Protein 5XNC (pdb70)

Organism: Thermococcus kodakarensis (strain ATCC BAA-918 / JCM 12380 / KOD1) (NCBI:txid69014)

Radius of gyration: 68.31 Å; Cα contacts (8 Å, |Δi|>4): 5229; chains: 7; bounding box: 112×86×240 Å

GO terms:
  GO:0016765 transferase activity, transferring alkyl or aryl (other than methyl) groups (F, IDA)
  GO:0006596 polyamine biosynthetic process (P, IDA)
  GO:0005737 cytoplasm (C, EXP)

InterPro domains:
  IPR002723 N(4)-bis(aminopropyl)spermidine synthase, C-terminal [PF01861] (106-350)
  IPR014435 N(4)-bis(aminopropyl)spermidine synthase [MF_01947] (16-351)
  IPR014435 N(4)-bis(aminopropyl)spermidine synthase [PIRSF005895] (1-351)
  IPR029063 S-adenosyl-L-methionine-dependent methyltransferase superfamily [G3DSA:3.40.50.150] (95-326)
  IPR029063 S-adenosyl-L-methionine-dependent methyltransferase superfamily [SSF53335] (164-285)
  IPR036388 Winged helix-like DNA-binding domain superfamily [G3DSA:1.10.10.10] (1-83)
  IPR051720 rRNA N6-Adenosine-Methyltransferase/Polyamine Synthase [PTHR23290] (31-326)

Solvent-accessible surface area: 90345 Å² total; per-residue (Å²): 87,66,0,149,80,0,25,113,70,0,119,138,78,19,123,6,49,9,29,66,18,4,0,21,5,0,0,3,1,10,57,51,25,13,38,5,5,85,0,0,5,29,1,14,17,0,0,8,1,0,16,6,0,0,41,0,0,107,104,24,32,2,3,30,64,112,130,87,72,1,71,19,35,181,91,0,132,103,1,11,144,133,62,25,17,17,73,44,27,75,39,49,0,78,104,4,92,3,15,8,5,42,33,108,79,22,73,132,12,31,130,77,0,84,111,17,8,181,96,28,22,129,25,17,59,121,49,37,11,17,44,0,13,26,57,0,0,0,0,4,0,0,1,0,19,2,15,14,1,0,60,65,29,27,0,0,1,0,20,3,26,4,0,2,0,0,0,0,4,36,31,54,29,11,117,49,1,0,0,1,10,59,6,108,94,2,7,122,17,0,85,102,2,6,110,114,58,56,31,152,83,23,81,46,45,67,44,45,10,41,105,54,11,50,129,92,0,28,107,89,0,20,0,0,4,3,40,12,12,16,5,47,56,0,0,58,0,27,0,0,1,0,6,2,0,6,98,25,58,5,10,0,0,0,1,2,0,4,14,2,14,0,6,14,28,25,2,21,87,1,0,60,13,0,0,72,66,0,4,0,0,0,1,2,0,2,37,29,0,0,47,13,44,47,18,70,23,9,80,120,1,48,2,40,157,58,2,54,16,96,76,111,21,104,70,32,3,21,35,1,2,1,1,7,0,11,3,3,112,55,27,132,21,17,93,95,93,16,122,36,38,89,100,4,16,58,45,83,16,10,2,8,26,79,87,66,2,163,88,0,25,79,65,0,106,138,77,20,122,5,49,10,32,83,17,3,0,22,6,0,0,3,0,10,60,50,22,12,37,11,5,79,0,1,6,23,1,14,18,0,0,8,2,4,17,6,0,2,39,0,0,114,82,25,26,6,3,23,68,105,144,82,69,1,65,19,39,186,97,0,113,103,2,6,130,124,55,25,12,18,71,39,25,67,36,48,1,75,99,4,91,3,14,10,4,43,29,106,76,20,62,134,16,19,107,87,0,69,98,13,5,159,77,15,22,104,24,20,52,56,48,39,11,16,31,0,13,27,56,0,0,0,0,4,0,0,0,0,19,3,18,14,1,0,59,69,31,22,0,1,2,0,21,3,26,5,0,1,0,0,0,0,5,38,26,56,34,12,125,52,1,0,0,1,10,59,7,103,96,2,10,132,16,0,89,106,1,2,101,105,53,64,27,125,95,17,73,38,35,71,39,45,10,42,87,52,13,50,119,120,0,20,109,86,1,19,1,0,3,3,39,12,9,15,7,24,58,0,0,48,0,28,0,0,0,0,7,5,0,6,96,25,60,6,10,0,0,0,0,2,0,2,13,2,13,0,6,13,30,12,1,26,86,0,0,81,5,0,0,68,78,6,5,0,0,0,0,2,0,2,32,28,0,0,46,14,42,48,15,72,18,8,76,103,1,64,2,36,150,59,3,51,12,98,76,100,19,104,68,33,3,20,38,0,2,1,1,6,0,11,5,4,117,61,28,126,16,25,96,92,76,10,52,31,7,21,88,4,16,48,50,80,16,10,1,9,22,98,70,7,150,43,0,26,93,14,0,116,109,79,27,128,5,51,10,36,78,19,3,0,19,5,0,0,2,2,10,57,57,23,10,37,4,4,83,0,0,6,47,2,15,18,1,0,11,2,0,16,7,0,1,44,0,0,48,19,1,3,4,3,27,74,99,144,90,75,1,61,19,35,160,53,0,107,89,0,11,143,138,60,26,15,25,74,65,30,104,33,47,0,81,103,3,93,4,12,12,5,41,34,108,81,21,77,124,14,29,110,62,0,88,89,22,7,179,107,29,22,131,25,18,58,126,49,36,8,16,43,0,13,29,53,0,0,0,0,4,0,0,1,0,20,10,22,13,1,0,67,73,33,26,0,1,1,0,20,4,26,5,0,2,0,0,0,0,5,39,29,56,30,13,67,21,0,5,0,1,11,61,6,100,96,1,7,128,34,0,91,148,6,6,109,136,52,66,34,156,42,15,25,43,34,65,42,46,11,47,100,53,12,39,69,64,0,20,104,70,3,20,1,0,4,4,37,12,11,13,7,16,61,0,0,46,0,27,0,0,0,0,6,2,0,7,99,25,60,8,9,0,0,0,1,1,0,3,16,2,12,0,6,14,28,8,1,28,89,1,0,81,5,0,0,63,76,5,2,0,0,0,0,2,0,2,50,29,0,0,48,15,44,46,11,69,23,7,75,107,1,80,1,37,151,57,2,51,14,98,74,114,18,105,64,36,2,20,35,0,3,0,1,8,0,10,6,4,111,46,28,121,19,28,86,91,94,7,122,38,44,100,116,5,20,51,32,95,5,11,3,9,28,114,66,5,152,83,0,27,66,63,0,115,137,80,26,112,3,48,7,37,76,19,3,0,19,5,0,0,1,1,10,60,58,23,13,39,7,4,85,0,0,7,41,1,16,17,0,0,10,1,0,16,7,0,0,41,0,0,111,79,25,27,6,3,25,75,101,146,89,74,1,58,19,35,182,97,0,112,95,1,7,131,128,65,27,17,24,74,62,29,99,34,42,0,73,104,4,93,3,17,11,6,48,32,99,82,20,74,124,14,30,126,68,0,83,104,20,5,170,110,30,20,131,28,19,57,122,49,39,10,16,44,0,15,29,57,0,0,0,0,3,0,0,2,0,21,12,20,12,2,0,72,73,36,23,0,1,2,0,22,3,25,4,0,2,0,0,0,0,4,38,31,56,27,13,121,60,1,4,0,0,12,59,6,104,88,1,8,121,28,0,106,136,4,5,111,125,56,52,36,149,86,22,110,44,33,63,39,44,10,46,95,54,10,40,112,108,0,19,101,88,2,24,1,0,4,2,42,13,10,15,7,27,55,0,0,53,0,27,0,0,1,0,6,2,0,7,104,26,64,8,7,0,0,0,0,2,1,3,15,2,13,0,6,14,16,9,1,24,89,1,1,83,8,0,0,70,80,6,5,0,0,0,1,2,0,2,48,29,0,0,46,14,40,47,13,66,21,10,72,102,1,76,2,39,151,57,2,54,14,95,78,112,20,104,69,36,4,20,37,0,3,2,1,8,0,11,3,4,119,52,25,134,18,26,90,91,91,9,118,38,42,90,101,3,18,53,46,103,12,11,3,7,31,107,74,5,164,44,0,26,92,15,0,121,107,78,28,121,6,47,9,34,79,16,4,0,24,5,0,0,3,0,11,59,54,24,12,39,7,5,88,0,0,6,34,1,16,17,0,1,9,2,0,13,6,0,0,37,0,0,45,21,1,4,5,2,23,67,102,143,93,71,1,60,19,39,190,54,0,122,115,2,9,140,126,68,26,18,18,71,48,27,86,31,46,1,74,84,3,86,3,16,10,6,26,35,98,77,22,74,139,11,32,105,77,0,73,99,24,5,163,106,28,22,131,25,20,56,123,46,36,10,16,45,0,13,30,58,0,0,0,0,4,0,0,1,0,20,1,17,14,4,0,59,68,30,22,0,1,2,0,22,3,28,5,0,2,0,0,0,0,4,37,28,55,33,10,114,56,1,0,0,0,10,61,5,121,91,1,9,116,15,0,94,101,0,5,113,112,53,56,35,151,82,27,93,41,60,72,41,44,11,45,106,53,12,33,108,178,5,16,106,85,2,24,1,0,4,3,40,13,9,11,7,21,63,0,0,46,0,26,0,0,0,0,6,2,0,6,97,24,64,12,10,0,0,0,0,1,0,3,15,2,11,0,5,13,29,13,2,26,86,1,0,84,6,0,0,66,66,5,5,0,0,0,0,2,0,2,37,28,0,0,46,15,40,46,10,66,20,5,75,108,1,78,2,39,150,62,2,50,14,96,74,115,19,102,66,33,1,21,36,0,2,1,1,6,0,8,4,6,113,64,28,130,19,26,90,90,97,10,123,38,45,93,118,4,18,46,36,112,16,8,2,8,22,100,64,7,160,86,0,25,114,66,0,117,138,78,23,127,3,49,9,38,85,16,3,0,32,2,0,0,4,0,9,58,48,26,13,42,4,4,80,0,0,4,29,1,13,18,0,0,10,2,0,18,5,0,0,35,0,0,110,85,25,30,4,4,25,69,100,135,86,70,1,65,21,33,194,86,0,123,110,4,12,147,136,65,26,15,18,74,41,26,74,40,54,0,81,99,4,100,3,17,10,5,38,36,105,78,20,74,117,12,30,124,69,0,94,98,29,7,172,110,30,21,134,21,21,53,129,51,37,8,16,40,0,14,29,61,0,0,0,0,6,0,0,0,0,20,4,16,14,2,0,65,66,33,26,0,1,2,0,20,4,25,6,0,2,0,0,0,0,3,38,32,54,33,11,120,51,0,0,1,3,12,60,6,98,97,1,16,104,36,0,94,112,8,7,126,126,55,58,33,154,80,23,80,43,46,65,43,43,9,45,94,50,13,48,118,77,1,28,108,90,0,20,0,0,4,4,40,13,9,17,1,16,62,0,0,55,0,27,0,0,0,0,6,2,0,5,99,23,62,8,8,0,0,0,2,2,0,0,12,2,14,0,6,14,32,12,1,23,88,1,0,84,6,0,0,66,73,5,3,0,0,0,1,2,0,2,36,31,0,0,54,14,41,49,10,65,21,10,82,107,1,78,2,34,149,56,3,47,13,99,67,117,21,109,65,36,2,24,34,2,2,2,1,7,0,11,4,3,117,56,27,122,19,28,92,89,82,14,125,43,41,107,101,5,20,58,39,94,6,10,2,6,31,83,68,2,152,94,0,27,110,65,0,123,137,78,22,117,6,50,10,127,81,141,4,0,47,6,0,0,3,2,12,52,58,24,13,41,13,4,83,2,1,7,53,3,23,19,0,0,10,3,5,19,6,0,5,37,0,0,110,85,31,30,10,2,18,61,101,139,90,75,2,64,30,38,174,93,0,107,90,1,4,115,129,65,65,14,35,86,115,75,106,192,69,65,88,165,25,98,23,20,89,22,130,38,109,101,32,73,118,19,26,115,71,0,86,98,26,6,166,114,27,18,134,24,14,56,125,43,39,9,18,39,0,13,28,58,0,0,0,0,2,0,7,0,0,64,74,93,41,14,0,94,107,75,23,0,1,1,1,21,4,21,6,0,1,0,0,0,0,4,42,26,55,35,10,115,55,0,2,0,1,11,63,9,104,94,0,6,109,30,0,78,116,4,7,113,135,55,52,36,150,82,16,76,35,40,69,44,43,12,47,102,52,13,40,128,88,4,39,116,85,4,20,1,0,4,1,41,12,11,14,6,22,54,0,0,46,0,29,0,0,0,0,6,3,0,7,90,24,84,55,12,0,0,0,0,2,0,1,32,2,10,0,6,96,37,15,17,130,93,1,54,136,7,0,81,106,72,4,27,1,54,41,62,29,71,17,113,29,0,0,45,14,43,46,15,78,23,6,79,107,1,59,2,35,154,58,4,52,14,96,74,116,19,103,69,36,2,21,38,2,22,0,1,17,0,50,4,90,157,49,28,126,17,24,100,94,105,15,133,32,34,95,99,6,21,48,50,78,16,7,1,9,26

Structure (mmCIF, N/CA/C/O backbone):
data_5XNC
#
_entry.id   5XNC
#
_cell.length_a   137.533
_cell.length_b   50.978
_cell.length_c   402.428
_cell.angle_alpha   90.00
_cell.angle_beta   93.69
_cell.angle_gamma   90.00
#
_symmetry.space_group_name_H-M   'C 1 2 1'
#
loop_
_entity.id
_entity.type
_entity.pdbx_description
1 polymer 'N(4)-bis(aminopropyl)spermidine synthase'
2 non-polymer "5'-DEOXY-5'-METHYLTHIOADENOSINE"
3 non-polymer N,N-bis(3-aminopropyl)butane-1,4-diamine
4 non-polymer GLYCEROL
5 non-polymer 'FE (III) ION'
6 non-polymer DI(HYDROXYETHYL)ETHER
7 non-polymer 1,2-ETHANEDIOL
8 water water
#
loop_
_atom_site.group_PDB
_atom_site.id
_atom_site.type_symbol
_atom_site.label_atom_id
_atom_site.label_alt_id
_atom_site.label_comp_id
_atom_site.label_asym_id
_atom_site.label_entity_id
_atom_site.label_seq_id
_atom_site.pdbx_PDB_ins_code
_atom_site.Cartn_x
_atom_site.Cartn_y
_atom_site.Cartn_z
_atom_site.occupancy
_atom_site.B_iso_or_equiv
_atom_site.auth_seq_id
_atom_site.auth_comp_id
_atom_site.auth_asym_id
_atom_site.auth_atom_id
_atom_site.pdbx_PDB_model_num
ATOM 1 N N . SER A 1 19 ? 51.188 -9.673 18.090 1.00 58.16 -1 SER A N 1
ATOM 2 C CA . SER A 1 19 ? 52.330 -10.059 17.061 1.00 60.90 -1 SER A CA 1
ATOM 3 C C . SER A 1 19 ? 51.738 -10.612 15.731 1.00 54.12 -1 SER A C 1
ATOM 4 O O . SER A 1 19 ? 51.684 -9.894 14.734 1.00 53.61 -1 SER A O 1
ATOM 7 N N . HIS A 1 20 ? 51.281 -11.852 15.734 1.00 53.58 0 HIS A N 1
ATOM 8 C CA . HIS A 1 20 ? 50.179 -12.291 14.878 1.00 52.64 0 HIS A CA 1
ATOM 9 C C . HIS A 1 20 ? 49.011 -11.255 14.959 1.00 48.42 0 HIS A C 1
ATOM 10 O O . HIS A 1 20 ? 48.504 -10.717 13.939 1.00 42.70 0 HIS A O 1
ATOM 17 N N . MET A 1 21 ? 48.581 -10.945 16.189 1.00 46.96 1 MET A N 1
ATOM 18 C CA . MET A 1 21 ? 47.483 -10.005 16.377 1.00 43.67 1 MET A CA 1
ATOM 19 C C . MET A 1 21 ? 47.864 -8.574 15.958 1.00 43.82 1 MET A C 1
ATOM 20 O O . MET A 1 21 ? 47.139 -7.884 15.261 1.00 42.51 1 MET A O 1
ATOM 25 N N . ARG A 1 22 ? 49.069 -8.156 16.242 1.00 45.58 2 ARG A N 1
ATOM 26 C CA . ARG A 1 22 ? 49.526 -6.856 15.838 1.00 47.07 2 ARG A CA 1
ATOM 27 C C . ARG A 1 22 ? 49.521 -6.702 14.356 1.00 42.65 2 ARG A C 1
ATOM 28 O O . ARG A 1 22 ? 49.362 -5.598 13.831 1.00 42.47 2 ARG A O 1
ATOM 36 N N . GLU A 1 23 ? 49.898 -7.751 13.630 1.00 42.16 3 GLU A N 1
ATOM 37 C CA . GLU A 1 23 ? 50.043 -7.615 12.182 1.00 40.21 3 GLU A CA 1
ATOM 38 C C . GLU A 1 23 ? 48.588 -7.412 11.591 1.00 36.59 3 GLU A C 1
ATOM 39 O O . GLU A 1 23 ? 48.399 -6.732 10.640 1.00 36.60 3 GLU A O 1
ATOM 45 N N . ILE A 1 24 ? 47.643 -8.172 12.118 1.00 36.23 4 ILE A N 1
ATOM 46 C CA . ILE A 1 24 ? 46.259 -8.078 11.658 1.00 33.52 4 ILE A CA 1
ATOM 47 C C . ILE A 1 24 ? 45.793 -6.592 11.958 1.00 32.57 4 ILE A C 1
ATOM 48 O O . ILE A 1 24 ? 45.244 -5.883 11.115 1.00 32.16 4 ILE A O 1
ATOM 53 N N . ILE A 1 25 ? 46.088 -6.160 13.183 1.00 33.61 5 ILE A N 1
ATOM 54 C CA . ILE A 1 25 ? 45.637 -4.756 13.580 1.00 35.97 5 ILE A CA 1
ATOM 55 C C . ILE A 1 25 ? 46.219 -3.720 12.639 1.00 37.88 5 ILE A C 1
ATOM 56 O O . ILE A 1 25 ? 45.478 -2.846 12.083 1.00 37.93 5 ILE A O 1
ATOM 61 N N . GLU A 1 26 ? 47.533 -3.844 12.368 1.00 39.77 6 GLU A N 1
ATOM 62 C CA . GLU A 1 26 ? 48.176 -2.924 11.484 1.00 43.10 6 GLU A CA 1
ATOM 63 C C . GLU A 1 26 ? 47.569 -2.953 10.137 1.00 39.36 6 GLU A C 1
ATOM 64 O O . GLU A 1 26 ? 47.442 -1.882 9.462 1.00 37.01 6 GLU A O 1
ATOM 70 N N . ARG A 1 27 ? 47.326 -4.152 9.636 1.00 36.29 7 ARG A N 1
ATOM 71 C CA . ARG A 1 27 ? 46.693 -4.233 8.331 1.00 37.10 7 ARG A CA 1
ATOM 72 C C . ARG A 1 27 ? 45.283 -3.614 8.271 1.00 36.06 7 ARG A C 1
ATOM 73 O O . ARG A 1 27 ? 44.926 -2.961 7.317 1.00 37.74 7 ARG A O 1
ATOM 81 N N . VAL A 1 28 ? 44.457 -3.831 9.321 1.00 35.43 8 VAL A N 1
ATOM 82 C CA . VAL A 1 28 ? 43.092 -3.186 9.363 1.00 33.75 8 VAL A CA 1
ATOM 83 C C . VAL A 1 28 ? 43.196 -1.664 9.344 1.00 34.46 8 VAL A C 1
ATOM 84 O O . VAL A 1 28 ? 42.469 -0.962 8.672 1.00 32.93 8 VAL A O 1
ATOM 88 N N . LYS A 1 29 ? 44.161 -1.149 10.089 1.00 36.61 9 LYS A N 1
ATOM 89 C CA . LYS A 1 29 ? 44.351 0.317 10.125 1.00 39.52 9 LYS A CA 1
ATOM 90 C C . LYS A 1 29 ? 44.733 0.978 8.817 1.00 41.19 9 LYS A C 1
ATOM 91 O O . LYS A 1 29 ? 44.445 2.153 8.619 1.00 38.28 9 LYS A O 1
ATOM 97 N N . GLU A 1 30 ? 45.336 0.257 7.911 1.00 40.19 10 GLU A N 1
ATOM 98 C CA . GLU A 1 30 ? 45.624 0.814 6.592 1.00 42.96 10 GLU A CA 1
ATOM 99 C C . GLU A 1 30 ? 44.319 0.835 5.761 1.00 42.80 10 GLU A C 1
ATOM 100 O O . GLU A 1 30 ? 44.323 1.387 4.676 1.00 42.59 10 GLU A O 1
ATOM 106 N N . LYS A 1 31 ? 43.257 0.170 6.179 1.00 40.44 11 LYS A N 1
ATOM 107 C CA . LYS A 1 31 ? 42.022 0.062 5.379 1.00 38.14 11 LYS A CA 1
ATOM 108 C C . LYS A 1 31 ? 40.839 0.929 5.950 1.00 36.42 11 LYS A C 1
ATOM 109 O O . LYS A 1 31 ? 39.786 0.994 5.306 1.00 35.95 11 LYS A O 1
ATOM 115 N N . THR A 1 32 ? 40.965 1.469 7.165 1.00 34.69 12 THR A N 1
ATOM 116 C CA . THR A 1 32 ? 39.904 2.268 7.772 1.00 33.50 12 THR A CA 1
ATOM 117 C C . THR A 1 32 ? 40.449 3.240 8.747 1.00 33.57 12 THR A C 1
ATOM 118 O O . THR A 1 32 ? 41.440 3.020 9.363 1.00 35.95 12 THR A O 1
ATOM 122 N N . THR 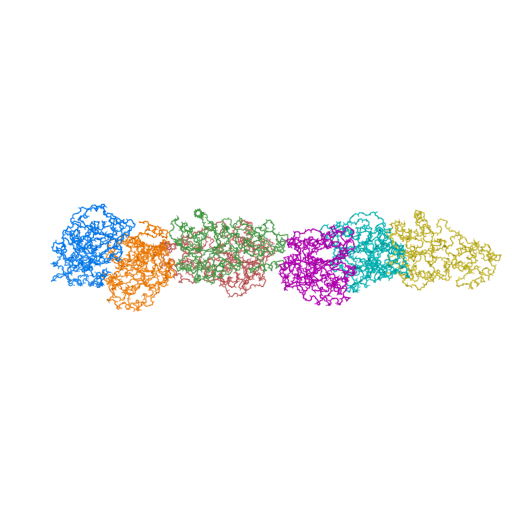A 1 33 ? 39.717 4.325 8.965 1.00 33.40 13 THR A N 1
ATOM 123 C CA . THR A 1 33 ? 40.004 5.279 10.069 1.00 34.72 13 THR A CA 1
ATOM 124 C C . THR A 1 33 ? 39.216 5.001 11.330 1.00 32.78 13 THR A C 1
ATOM 125 O O . THR A 1 33 ? 39.376 5.680 12.288 1.00 30.77 13 THR A O 1
ATOM 129 N N . ILE A 1 34 ? 38.310 4.032 11.280 1.00 32.62 14 ILE A N 1
ATOM 130 C CA . ILE A 1 34 ? 37.554 3.657 12.473 1.00 31.91 14 ILE A CA 1
ATOM 131 C C . ILE A 1 34 ? 38.535 2.994 13.466 1.00 31.44 14 ILE A C 1
ATOM 132 O O . ILE A 1 34 ? 39.405 2.177 13.085 1.00 30.30 14 ILE A O 1
ATOM 137 N N . PRO A 1 35 ? 38.454 3.373 14.737 1.00 30.08 15 PRO A N 1
ATOM 138 C CA . PRO A 1 35 ? 39.373 2.720 15.704 1.00 29.22 15 PRO A CA 1
ATOM 139 C C . PRO A 1 35 ? 39.387 1.255 15.707 1.00 28.81 15 PRO A C 1
ATOM 140 O O . PRO A 1 35 ? 38.336 0.617 15.545 1.00 28.38 15 PRO A O 1
ATOM 144 N N . VAL A 1 36 ? 40.610 0.653 15.824 1.00 30.48 16 VAL A N 1
ATOM 145 C CA . VAL A 1 36 ? 40.701 -0.822 15.827 1.00 30.39 16 VAL A CA 1
ATOM 146 C C . VAL A 1 36 ? 41.460 -1.239 17.061 1.00 29.12 16 VAL A C 1
ATOM 147 O O . VAL A 1 36 ? 42.547 -0.668 17.363 1.00 30.94 16 VAL A O 1
ATOM 151 N N . TYR A 1 37 ? 40.946 -2.179 17.774 1.00 27.12 17 TYR A N 1
ATOM 152 C CA . TYR A 1 37 ? 41.651 -2.713 18.907 1.00 28.21 17 TYR A CA 1
ATOM 153 C C . TYR A 1 37 ? 41.795 -4.214 18.739 1.00 28.03 17 TYR A C 1
ATOM 154 O O . TYR A 1 37 ? 41.105 -4.819 17.961 1.00 28.42 17 TYR A O 1
ATOM 163 N N . GLU A 1 38 ? 42.604 -4.827 19.569 1.00 29.40 18 GLU A N 1
ATOM 164 C CA . GLU A 1 38 ? 42.593 -6.313 19.602 1.00 31.31 18 GLU A CA 1
ATOM 165 C C . GLU A 1 38 ? 41.230 -6.897 19.890 1.00 29.75 18 GLU A C 1
ATOM 166 O O . GLU A 1 38 ? 40.778 -7.899 19.293 1.00 27.47 18 GLU A O 1
ATOM 172 N N . ARG A 1 39 ? 40.490 -6.188 20.759 1.00 27.33 19 ARG A N 1
ATOM 173 C CA . ARG A 1 39 ? 39.154 -6.580 21.034 1.00 27.32 19 ARG A CA 1
ATOM 174 C C . ARG A 1 39 ? 38.293 -6.623 19.736 1.00 26.44 19 ARG A C 1
ATOM 175 O O . ARG A 1 39 ? 37.343 -7.427 19.650 1.00 25.30 19 ARG A O 1
ATOM 183 N N . THR A 1 40 ? 38.501 -5.713 18.808 1.00 26.44 20 THR A N 1
ATOM 184 C CA . THR A 1 40 ? 37.657 -5.619 17.610 1.00 25.44 20 THR A CA 1
ATOM 185 C C . THR A 1 40 ? 37.882 -6.936 16.779 1.00 26.13 20 THR A C 1
ATOM 186 O O . THR A 1 40 ? 36.937 -7.582 16.284 1.00 22.82 20 THR A O 1
ATOM 190 N N . ILE A 1 41 ? 39.171 -7.337 16.752 1.00 26.03 21 ILE A N 1
ATOM 191 C CA . ILE A 1 41 ? 39.539 -8.587 16.022 1.00 26.95 21 ILE A CA 1
ATOM 192 C C . ILE A 1 41 ? 38.904 -9.793 16.675 1.00 27.41 21 ILE A C 1
ATOM 193 O O . ILE A 1 41 ? 38.306 -10.672 15.959 1.00 27.52 21 ILE A O 1
ATOM 198 N N . GLU A 1 42 ? 38.976 -9.863 18.045 1.00 28.56 22 GLU A N 1
ATOM 199 C CA . GLU A 1 42 ? 38.363 -10.898 18.795 1.00 28.95 22 GLU A CA 1
ATOM 200 C C . GLU A 1 42 ? 36.906 -11.018 18.539 1.00 27.55 22 GLU A C 1
ATOM 201 O O . GLU A 1 42 ? 36.422 -12.143 18.427 1.00 25.90 22 GLU A O 1
ATOM 207 N N . ASN A 1 43 ? 36.172 -9.862 18.541 1.00 25.96 23 ASN A N 1
ATOM 208 C CA . ASN A 1 43 ? 34.728 -9.894 18.288 1.00 25.16 23 ASN A CA 1
ATOM 209 C C . ASN A 1 43 ? 34.411 -10.463 16.925 1.00 24.45 23 ASN A C 1
ATOM 210 O O . ASN A 1 43 ? 33.365 -11.165 16.749 1.00 24.64 23 ASN A O 1
ATOM 215 N N . VAL A 1 44 ? 35.195 -10.095 15.909 1.00 23.32 24 VAL A N 1
ATOM 216 C CA . VAL A 1 44 ? 34.947 -10.626 14.593 1.00 24.77 24 VAL A CA 1
ATOM 217 C C . VAL A 1 44 ? 35.232 -12.122 14.499 1.00 25.28 24 VAL A C 1
ATOM 218 O O . VAL A 1 44 ? 34.485 -12.882 13.950 1.00 24.45 24 VAL A O 1
ATOM 222 N N . LEU A 1 45 ? 36.396 -12.538 15.019 1.00 26.87 25 LEU A N 1
ATOM 223 C CA . LEU A 1 45 ? 36.785 -13.914 14.967 1.00 26.16 25 LEU A CA 1
ATOM 224 C C . LEU A 1 45 ? 35.773 -14.844 15.727 1.00 26.90 25 LEU A C 1
ATOM 225 O O . LEU A 1 45 ? 35.408 -15.948 15.259 1.00 27.17 25 LEU A O 1
ATOM 230 N N . SER A 1 46 ? 35.287 -14.366 16.909 1.00 25.46 26 SER A N 1
ATOM 231 C CA . SER A 1 46 ? 34.329 -15.079 17.763 1.00 27.95 26 SER A CA 1
ATOM 232 C C . SER A 1 46 ? 33.050 -15.206 16.931 1.00 25.76 26 SER A C 1
ATOM 233 O O . SER A 1 46 ? 32.371 -16.248 16.871 1.00 28.18 26 SER A O 1
ATOM 236 N N . ALA A 1 47 ? 32.722 -14.185 16.154 1.00 24.88 27 ALA A N 1
ATOM 237 C CA . ALA A 1 47 ? 31.472 -14.185 15.356 1.00 24.93 27 ALA A CA 1
ATOM 238 C C . ALA A 1 47 ? 31.537 -15.151 14.185 1.00 26.23 27 ALA A C 1
ATOM 239 O O . ALA A 1 47 ? 30.549 -15.924 13.865 1.00 25.18 27 ALA A O 1
ATOM 241 N N . ILE A 1 48 ? 32.719 -15.144 13.518 1.00 26.38 28 ILE A N 1
ATOM 242 C CA . ILE A 1 48 ? 32.931 -16.028 12.391 1.00 26.95 28 ILE A CA 1
ATOM 243 C C . ILE A 1 48 ? 32.813 -17.517 12.829 1.00 27.43 28 ILE A C 1
ATOM 244 O O . ILE A 1 48 ? 32.211 -18.329 12.091 1.00 27.29 28 ILE A O 1
ATOM 249 N N . GLN A 1 49 ? 33.263 -17.816 14.000 1.00 28.43 29 GLN A N 1
ATOM 250 C CA . GLN A 1 49 ? 33.086 -19.156 14.530 1.00 28.70 29 GLN A CA 1
ATOM 251 C C . GLN A 1 49 ? 31.660 -19.560 14.772 1.00 30.79 29 GLN A C 1
ATOM 252 O O . GLN A 1 49 ? 31.372 -20.766 14.839 1.00 30.34 29 GLN A O 1
ATOM 258 N N . ALA A 1 50 ? 30.695 -18.630 14.885 1.00 27.83 30 ALA A N 1
ATOM 259 C CA . ALA A 1 50 ? 29.291 -18.973 15.205 1.00 30.41 30 ALA A CA 1
ATOM 260 C C . ALA A 1 50 ? 28.543 -18.970 13.893 1.00 30.72 30 ALA A C 1
ATOM 261 O O . ALA A 1 50 ? 27.534 -19.581 13.810 1.00 30.46 30 ALA A O 1
ATOM 263 N N . SER A 1 51 ? 28.951 -18.181 12.853 1.00 29.13 31 SER A N 1
ATOM 264 C CA . SER A 1 51 ? 28.171 -18.044 11.594 1.00 28.92 31 SER A CA 1
ATOM 265 C C . SER A 1 51 ? 29.113 -17.630 10.445 1.00 29.66 31 SER A C 1
ATOM 266 O O . SER A 1 51 ? 30.041 -16.827 10.616 1.00 28.60 31 SER A O 1
ATOM 269 N N . GLY A 1 52 ? 28.872 -18.159 9.276 1.00 28.38 32 GLY A N 1
ATOM 270 C CA . GLY A 1 52 ? 29.512 -17.691 8.118 1.00 29.20 32 GLY A CA 1
ATOM 271 C C . GLY A 1 52 ? 28.769 -16.647 7.259 1.00 27.42 32 GLY A C 1
ATOM 272 O O . GLY A 1 52 ? 29.245 -16.250 6.220 1.00 28.51 32 GLY A O 1
ATOM 273 N N . ASP A 1 53 ? 27.607 -16.246 7.696 1.00 26.98 33 ASP A N 1
ATOM 274 C CA . ASP A 1 53 ? 26.764 -15.188 7.006 1.00 27.94 33 ASP A CA 1
ATOM 275 C C . ASP A 1 53 ? 27.308 -13.869 7.403 1.00 26.13 33 ASP A C 1
ATOM 276 O O . ASP A 1 53 ? 27.323 -13.505 8.636 1.00 25.79 33 ASP A O 1
ATOM 281 N N . VAL A 1 54 ? 27.660 -13.091 6.408 1.00 26.97 34 VAL A N 1
ATOM 282 C CA . VAL A 1 54 ? 28.360 -11.879 6.769 1.00 27.19 34 VAL A CA 1
ATOM 283 C C . VAL A 1 54 ? 27.398 -10.934 7.585 1.00 25.62 34 VAL A C 1
ATOM 284 O O . VAL A 1 54 ? 27.885 -10.171 8.444 1.00 24.70 34 VAL A O 1
ATOM 288 N N . TRP A 1 55 ? 26.092 -10.940 7.322 1.00 24.73 35 TRP A N 1
ATOM 289 C CA . TRP A 1 55 ? 25.178 -10.140 8.084 1.00 25.08 35 TRP A CA 1
ATOM 290 C C . TRP A 1 55 ? 25.098 -10.541 9.547 1.00 24.79 35 TRP A C 1
ATOM 291 O O . TRP A 1 55 ? 25.078 -9.670 10.425 1.00 23.17 35 TRP A O 1
ATOM 302 N N . ARG A 1 56 ? 25.192 -11.840 9.810 1.00 24.56 36 ARG A N 1
ATOM 303 C CA . ARG A 1 56 ? 25.223 -12.361 11.153 1.00 25.14 36 ARG A CA 1
ATOM 304 C C . ARG A 1 56 ? 26.515 -12.142 11.824 1.00 23.30 36 ARG A C 1
ATOM 305 O O . ARG A 1 56 ? 26.553 -11.925 13.012 1.00 23.03 36 ARG A O 1
ATOM 313 N N . ILE A 1 57 ? 27.578 -12.101 11.068 1.00 22.61 37 ILE A N 1
ATOM 314 C CA . ILE A 1 57 ? 28.908 -11.776 11.629 1.00 22.50 37 ILE A CA 1
ATOM 315 C C . ILE A 1 57 ? 28.886 -10.316 12.195 1.00 22.65 37 ILE A C 1
ATOM 316 O O . ILE A 1 57 ? 29.390 -10.020 13.273 1.00 22.32 37 ILE A O 1
ATOM 321 N N . VAL A 1 58 ? 28.372 -9.430 11.378 1.00 24.42 38 VAL A N 1
ATOM 322 C CA . VAL A 1 58 ? 28.176 -8.022 11.799 1.00 23.85 38 VAL A CA 1
ATOM 323 C C . VAL A 1 58 ? 27.316 -7.911 13.060 1.00 22.39 38 VAL A C 1
ATOM 324 O O . VAL A 1 58 ? 27.666 -7.274 14.063 1.00 22.70 38 VAL A O 1
ATOM 328 N N . ASP A 1 59 ? 26.186 -8.599 13.073 1.00 22.86 39 ASP A N 1
ATOM 329 C CA . ASP A 1 59 ? 25.276 -8.679 14.249 1.00 24.37 39 ASP A CA 1
ATOM 330 C C . ASP A 1 59 ? 26.013 -9.169 15.467 1.00 25.43 39 ASP A C 1
ATOM 331 O O . ASP A 1 59 ? 26.044 -8.512 16.498 1.00 23.01 39 ASP A O 1
ATOM 336 N N . LEU A 1 60 ? 26.556 -10.399 15.393 1.00 24.49 40 LEU A N 1
ATOM 337 C CA . LEU A 1 60 ? 27.180 -11.063 16.584 1.00 25.20 40 LEU A CA 1
ATOM 338 C C . LEU A 1 60 ? 28.433 -10.362 17.069 1.00 23.52 40 LEU A C 1
ATOM 339 O O . LEU A 1 60 ? 28.727 -10.278 18.268 1.00 22.31 40 LEU A O 1
ATOM 344 N N . SER A 1 61 ? 29.170 -9.754 16.160 1.00 23.22 41 SER A N 1
ATOM 345 C CA . SER A 1 61 ? 30.393 -9.102 16.562 1.00 23.11 41 SER A CA 1
ATOM 346 C C . SER A 1 61 ? 30.131 -7.724 17.298 1.00 22.88 41 SER A C 1
ATOM 347 O O . SER A 1 61 ? 30.988 -7.269 18.043 1.00 22.45 41 SER A O 1
ATOM 350 N N . GLU A 1 62 ? 28.958 -7.142 17.046 1.00 21.71 42 GLU A N 1
ATOM 351 C CA . GLU A 1 62 ? 28.629 -5.849 17.568 1.00 22.13 42 GLU A CA 1
ATOM 352 C C . GLU A 1 62 ? 29.728 -4.811 17.209 1.00 22.36 42 GLU A C 1
ATOM 353 O O . GLU A 1 62 ? 29.979 -3.875 17.982 1.00 21.63 42 GLU A O 1
ATOM 359 N N . GLU A 1 63 ? 30.206 -4.925 15.999 1.00 22.65 43 GLU A N 1
ATOM 360 C CA . GLU A 1 63 ? 31.095 -3.891 15.461 1.00 23.32 43 GLU A CA 1
ATOM 361 C C . GLU A 1 63 ? 30.454 -3.270 14.264 1.00 22.09 43 GLU A C 1
ATOM 362 O O . GLU A 1 63 ? 29.623 -3.863 13.570 1.00 20.96 43 GLU A O 1
ATOM 368 N N . PRO A 1 64 ? 30.834 -2.049 13.946 1.00 22.95 44 PRO A N 1
ATOM 369 C CA . PRO A 1 64 ? 30.132 -1.405 12.804 1.00 23.36 44 PRO A CA 1
ATOM 370 C C . PRO A 1 64 ? 30.537 -2.123 11.496 1.00 23.51 44 PRO A C 1
ATOM 371 O O . PRO A 1 64 ? 31.738 -2.520 11.311 1.00 21.71 44 PRO A O 1
ATOM 375 N N . LEU A 1 65 ? 29.622 -2.211 10.610 1.00 21.92 45 LEU A N 1
ATOM 376 C CA . LEU A 1 65 ? 29.825 -2.932 9.362 1.00 23.09 45 LEU A CA 1
ATOM 377 C C . LEU A 1 65 ? 31.103 -2.653 8.539 1.00 23.09 45 LEU A C 1
ATOM 378 O O . LEU A 1 65 ? 31.787 -3.585 8.161 1.00 22.47 45 LEU A O 1
ATOM 383 N N . PRO A 1 66 ? 31.443 -1.388 8.289 1.00 24.23 46 PRO A N 1
ATOM 384 C CA . PRO A 1 66 ? 32.624 -1.091 7.547 1.00 24.10 46 PRO A CA 1
ATOM 385 C C . PRO A 1 66 ? 33.851 -1.535 8.293 1.00 24.41 46 PRO A C 1
ATOM 386 O O . PRO A 1 66 ? 34.846 -1.998 7.647 1.00 23.63 46 PRO A O 1
ATOM 390 N N . LEU A 1 67 ? 33.822 -1.583 9.585 1.00 24.40 47 LEU A N 1
ATOM 391 C CA . LEU A 1 67 ? 34.975 -2.098 10.319 1.00 24.85 47 LEU A CA 1
ATOM 392 C C . LEU A 1 67 ? 35.077 -3.633 10.210 1.00 25.28 47 LEU A C 1
ATOM 393 O O . LEU A 1 67 ? 36.185 -4.175 10.081 1.00 24.15 47 LEU A O 1
ATOM 398 N N . VAL A 1 68 ? 33.938 -4.265 10.293 1.00 24.45 48 VAL A N 1
ATOM 399 C CA . VAL A 1 68 ? 33.924 -5.694 10.186 1.00 24.68 48 VAL A CA 1
ATOM 400 C C . VAL A 1 68 ? 34.491 -6.054 8.797 1.00 24.88 48 VAL A C 1
ATOM 401 O O . VAL A 1 68 ? 35.273 -7.002 8.693 1.00 25.90 48 VAL A O 1
ATOM 405 N N . VAL A 1 69 ? 34.073 -5.354 7.743 1.00 24.64 49 VAL A N 1
ATOM 406 C CA . VAL A 1 69 ? 34.548 -5.628 6.381 1.00 25.69 49 VAL A CA 1
ATOM 407 C C . VAL A 1 69 ? 36.035 -5.477 6.353 1.00 26.02 49 VAL A C 1
ATOM 408 O O . VAL A 1 69 ? 36.735 -6.388 5.738 1.00 25.03 49 VAL A O 1
ATOM 412 N N . ALA A 1 70 ? 36.558 -4.438 6.975 1.00 25.70 50 ALA A N 1
ATOM 413 C CA . ALA A 1 70 ? 37.974 -4.225 6.971 1.00 27.34 50 ALA A CA 1
ATOM 414 C C . ALA A 1 70 ? 38.675 -5.375 7.651 1.00 27.35 50 ALA A C 1
ATOM 415 O O . ALA A 1 70 ? 39.821 -5.823 7.271 1.00 26.42 50 ALA A O 1
ATOM 417 N N . VAL A 1 71 ? 38.097 -5.807 8.771 1.00 27.04 51 VAL A N 1
ATOM 418 C CA . VAL A 1 71 ? 38.752 -6.872 9.533 1.00 25.80 51 VAL A CA 1
ATOM 419 C C . VAL A 1 71 ? 38.749 -8.204 8.676 1.00 26.68 51 VAL A C 1
ATOM 420 O O . VAL A 1 71 ? 39.784 -8.901 8.633 1.00 26.03 51 VAL A O 1
ATOM 424 N N . VAL A 1 72 ? 37.596 -8.516 8.105 1.00 25.62 52 VAL A N 1
ATOM 425 C CA . VAL A 1 72 ? 37.502 -9.698 7.310 1.00 27.04 52 VAL A CA 1
ATOM 426 C C . VAL A 1 72 ? 38.457 -9.674 6.118 1.00 26.71 52 VAL A C 1
ATOM 427 O O . VAL A 1 72 ? 39.136 -10.676 5.832 1.00 27.05 52 VAL A O 1
ATOM 431 N N . THR A 1 73 ? 38.576 -8.538 5.423 1.00 26.61 53 THR A N 1
ATOM 432 C CA . THR A 1 73 ? 39.541 -8.352 4.346 1.00 28.89 53 THR A CA 1
ATOM 433 C C . THR A 1 73 ? 40.934 -8.570 4.821 1.00 28.58 53 THR A C 1
ATOM 434 O O . THR A 1 73 ? 41.749 -9.285 4.157 1.00 29.54 53 THR A O 1
ATOM 438 N N . ALA A 1 74 ? 41.316 -7.907 5.924 1.00 28.41 54 ALA A N 1
ATOM 439 C CA . ALA A 1 74 ? 42.623 -8.145 6.502 1.00 29.11 54 ALA A CA 1
ATOM 440 C C . ALA A 1 74 ? 42.929 -9.645 6.816 1.00 29.36 54 ALA A C 1
ATOM 441 O O . ALA A 1 74 ? 44.023 -10.194 6.474 1.00 29.83 54 ALA A O 1
ATOM 443 N N . LEU A 1 75 ? 41.937 -10.319 7.413 1.00 27.66 55 LEU A N 1
ATOM 444 C CA . LEU A 1 75 ? 42.042 -11.725 7.710 1.00 27.87 55 LEU A CA 1
ATOM 445 C C . LEU A 1 75 ? 42.161 -12.584 6.465 1.00 28.54 55 LEU A C 1
ATOM 446 O O . LEU A 1 75 ? 43.040 -13.533 6.449 1.00 29.25 55 LEU A O 1
ATOM 451 N N . TYR A 1 76 ? 41.429 -12.198 5.433 1.00 28.80 56 TYR A N 1
ATOM 452 C CA . TYR A 1 76 ? 41.562 -12.873 4.109 1.00 30.55 56 TYR A CA 1
ATOM 453 C C . TYR A 1 76 ? 42.985 -12.705 3.494 1.00 30.75 56 TYR A C 1
ATOM 454 O O . TYR A 1 76 ? 43.620 -13.658 3.166 1.00 29.01 56 TYR A O 1
ATOM 463 N N . GLU A 1 77 ? 43.451 -11.440 3.399 1.00 30.92 57 GLU A N 1
ATOM 464 C CA . GLU A 1 77 ? 44.714 -11.127 2.807 1.00 32.78 57 GLU A CA 1
ATOM 465 C C . GLU A 1 77 ? 45.772 -11.814 3.618 1.00 33.34 57 GLU A C 1
ATOM 466 O O . GLU A 1 77 ? 46.823 -12.184 3.067 1.00 34.29 57 GLU A O 1
ATOM 472 N N . LEU A 1 78 ? 45.606 -12.048 4.906 1.00 31.52 58 LEU A N 1
ATOM 473 C CA . LEU A 1 78 ? 46.668 -12.618 5.720 1.00 32.33 58 LEU A CA 1
ATOM 474 C C . LEU A 1 78 ? 46.537 -14.139 5.801 1.00 34.04 58 LEU A C 1
ATOM 475 O O . LEU A 1 78 ? 47.300 -14.743 6.527 1.00 34.65 58 LEU A O 1
ATOM 480 N N . GLY A 1 79 ? 45.551 -14.767 5.142 1.00 33.08 59 GLY A N 1
ATOM 481 C CA . GLY A 1 79 ? 45.591 -16.201 5.162 1.00 33.86 59 GLY A CA 1
ATOM 482 C C . GLY A 1 79 ? 44.706 -16.893 6.210 1.00 33.02 59 GLY A C 1
ATOM 483 O O . GLY A 1 79 ? 44.610 -18.109 6.156 1.00 31.00 59 GLY A O 1
ATOM 484 N N . TYR A 1 80 ? 43.945 -16.134 7.050 1.00 29.99 60 TYR A N 1
ATOM 485 C CA . TYR A 1 80 ? 43.170 -16.689 8.122 1.00 29.88 60 TYR A CA 1
ATOM 486 C C . TYR A 1 80 ? 41.739 -16.968 7.788 1.00 27.79 60 TYR A C 1
ATOM 487 O O . TYR A 1 80 ? 41.065 -17.755 8.516 1.00 27.87 60 TYR A O 1
ATOM 496 N N . VAL A 1 81 ? 41.198 -16.262 6.814 1.00 27.93 61 VAL A N 1
ATOM 497 C CA . VAL A 1 81 ? 39.809 -16.455 6.370 1.00 28.27 61 VAL A CA 1
ATOM 498 C C . VAL A 1 81 ? 39.636 -16.695 4.859 1.00 28.95 61 VAL A C 1
ATOM 499 O O . VAL A 1 81 ? 40.497 -16.228 4.079 1.00 29.61 61 VAL A O 1
ATOM 503 N N . ALA A 1 82 ? 38.572 -17.378 4.442 1.00 27.57 62 ALA A N 1
ATOM 504 C CA . ALA A 1 82 ? 38.296 -17.528 3.076 1.00 29.59 62 ALA A CA 1
ATOM 505 C C . ALA A 1 82 ? 36.799 -17.455 2.886 1.00 29.33 62 ALA A C 1
ATOM 506 O O . ALA A 1 82 ? 36.053 -17.367 3.872 1.00 28.38 62 ALA A O 1
ATOM 508 N N . PHE A 1 83 ? 36.411 -17.425 1.613 1.00 30.59 63 PHE A N 1
ATOM 509 C CA . PHE A 1 83 ? 35.003 -17.299 1.194 1.00 32.08 63 PHE A CA 1
ATOM 510 C C . PHE A 1 83 ? 34.571 -18.551 0.439 1.00 33.38 63 PHE A C 1
ATOM 511 O O . PHE A 1 83 ? 35.255 -18.946 -0.500 1.00 33.69 63 PHE A O 1
ATOM 519 N N . GLU A 1 84 ? 33.590 -19.291 0.892 1.00 33.24 64 GLU A N 1
ATOM 520 C CA . GLU A 1 84 ? 33.273 -20.497 0.198 1.00 32.44 64 GLU A CA 1
ATOM 521 C C . GLU A 1 84 ? 31.770 -20.698 0.280 1.00 34.46 64 GLU A C 1
ATOM 522 O O . GLU A 1 84 ? 31.179 -20.620 1.388 1.00 33.49 64 GLU A O 1
ATOM 528 N N . ASN A 1 85 ? 31.129 -20.892 -0.878 1.00 36.10 65 ASN A N 1
ATOM 529 C CA . ASN A 1 85 ? 29.674 -21.102 -0.901 1.00 37.06 65 ASN A CA 1
ATOM 530 C C . ASN A 1 85 ? 28.893 -19.985 -0.209 1.00 33.88 65 ASN A C 1
ATOM 531 O O . ASN A 1 85 ? 27.944 -20.247 0.505 1.00 33.78 65 ASN A O 1
ATOM 536 N N . ASN A 1 86 ? 29.353 -18.798 -0.406 1.00 32.45 66 ASN A N 1
ATOM 537 C CA . ASN A 1 86 ? 28.765 -17.621 0.206 1.00 35.71 66 ASN A CA 1
ATOM 538 C C . ASN A 1 86 ? 28.886 -17.633 1.713 1.00 32.24 66 ASN A C 1
ATOM 539 O O . ASN A 1 86 ? 28.117 -16.880 2.398 1.00 32.35 66 ASN A O 1
ATOM 544 N N . GLN A 1 87 ? 29.917 -18.250 2.237 1.00 30.31 67 GLN A N 1
ATOM 545 C CA . GLN A 1 87 ? 30.146 -18.157 3.623 1.00 31.78 67 GLN A CA 1
ATOM 546 C C . GLN A 1 87 ? 31.485 -17.594 3.867 1.00 29.76 67 GLN A C 1
ATOM 547 O O . GLN A 1 87 ? 32.428 -17.950 3.178 1.00 30.05 67 GLN A O 1
ATOM 553 N N . VAL A 1 88 ? 31.651 -16.869 4.918 1.00 27.28 68 VAL A N 1
ATOM 554 C CA . VAL A 1 88 ? 32.970 -16.478 5.475 1.00 26.91 68 VAL A CA 1
ATOM 555 C C . VAL A 1 88 ? 33.404 -17.553 6.463 1.00 28.33 68 VAL A C 1
ATOM 556 O O . VAL A 1 88 ? 32.692 -17.839 7.401 1.00 28.06 68 VAL A O 1
ATOM 560 N N . ILE A 1 89 ? 34.560 -18.182 6.213 1.00 28.73 69 ILE A N 1
ATOM 561 C CA . ILE A 1 89 ? 35.039 -19.279 7.019 1.00 28.53 69 ILE A CA 1
ATOM 562 C C . ILE A 1 89 ? 36.459 -19.052 7.448 1.00 28.22 69 ILE A C 1
ATOM 563 O O . ILE A 1 89 ? 37.232 -18.280 6.809 1.00 27.58 69 ILE A O 1
ATOM 568 N N . LEU A 1 90 ? 36.817 -19.702 8.543 1.00 27.88 70 LEU A N 1
ATOM 569 C CA . LEU A 1 90 ? 38.234 -19.750 8.972 1.00 27.83 70 LEU A CA 1
ATOM 570 C C . LEU A 1 90 ? 38.928 -20.805 8.081 1.00 27.63 70 LEU A C 1
ATOM 571 O O . LEU A 1 90 ? 38.408 -21.904 7.864 1.00 27.50 70 LEU A O 1
ATOM 576 N N . THR A 1 91 ? 40.052 -20.454 7.573 1.00 27.22 71 THR A N 1
ATOM 577 C CA . THR A 1 91 ? 41.008 -21.400 6.980 1.00 29.77 71 THR A CA 1
ATOM 578 C C . THR A 1 91 ? 41.632 -22.258 8.075 1.00 30.86 71 THR A C 1
ATOM 579 O O . THR A 1 91 ? 41.463 -22.041 9.277 1.00 29.31 71 THR A O 1
ATOM 583 N N . ARG A 1 92 ? 42.436 -23.240 7.663 1.00 30.64 72 ARG A N 1
ATOM 584 C CA . ARG A 1 92 ? 43.225 -23.852 8.670 1.00 33.26 72 ARG A CA 1
ATOM 585 C C . ARG A 1 92 ? 44.154 -23.000 9.556 1.00 33.05 72 ARG A C 1
ATOM 586 O O . ARG A 1 92 ? 44.291 -23.196 10.777 1.00 31.68 72 ARG A O 1
ATOM 594 N N . LYS A 1 93 ? 44.743 -22.019 8.959 1.00 32.51 73 LYS A N 1
ATOM 595 C CA . LYS A 1 93 ? 45.554 -21.127 9.632 1.00 34.24 73 LYS A CA 1
ATOM 596 C C . LYS A 1 93 ? 44.658 -20.229 10.568 1.00 33.25 73 LYS A C 1
ATOM 597 O O . LYS A 1 93 ? 45.073 -19.916 11.701 1.00 32.39 73 LYS A O 1
ATOM 603 N N . GLY A 1 94 ? 43.451 -19.881 10.124 1.00 30.70 74 GLY A N 1
ATOM 604 C CA . GLY A 1 94 ? 42.573 -19.179 11.010 1.00 31.15 74 GLY A CA 1
ATOM 605 C C . GLY A 1 94 ? 42.121 -19.986 12.202 1.00 30.73 74 GLY A C 1
ATOM 606 O O . GLY A 1 94 ? 41.826 -19.453 13.254 1.00 29.72 74 GLY A O 1
ATOM 607 N N . LYS A 1 95 ? 41.884 -21.263 11.987 1.00 32.50 75 LYS A N 1
ATOM 608 C CA . LYS A 1 95 ? 41.530 -22.163 13.082 1.00 33.20 75 LYS A CA 1
ATOM 609 C C . LYS A 1 95 ? 42.692 -22.219 14.119 1.00 34.01 75 LYS A C 1
ATOM 610 O O . LYS A 1 95 ? 42.503 -22.236 15.392 1.00 33.65 75 LYS A O 1
ATOM 616 N N . GLU A 1 96 ? 43.890 -22.249 13.599 1.00 35.44 76 GLU A N 1
ATOM 617 C CA . GLU A 1 96 ? 45.110 -22.139 14.486 1.00 37.49 76 GLU A CA 1
ATOM 618 C C . GLU A 1 96 ? 45.176 -20.860 15.315 1.00 34.76 76 GLU A C 1
ATOM 619 O O . GLU A 1 96 ? 45.550 -20.906 16.457 1.00 35.60 76 GLU A O 1
ATOM 625 N N . LEU A 1 97 ? 45.019 -19.749 14.667 1.00 34.27 77 LEU A N 1
ATOM 626 C CA . LEU A 1 97 ? 44.867 -18.424 15.261 1.00 33.97 77 LEU A CA 1
ATOM 627 C C . LEU A 1 97 ? 43.919 -18.369 16.416 1.00 32.56 77 LEU A C 1
ATOM 628 O O . LEU A 1 97 ? 44.304 -17.953 17.487 1.00 32.79 77 LEU A O 1
ATOM 633 N N . VAL A 1 98 ? 42.677 -18.793 16.222 1.00 32.04 78 VAL A N 1
ATOM 634 C CA . VAL A 1 98 ? 41.677 -18.627 17.303 1.00 32.10 78 VAL A CA 1
ATOM 635 C C . VAL A 1 98 ? 41.978 -19.605 18.454 1.00 36.09 78 VAL A C 1
ATOM 636 O O . VAL A 1 98 ? 41.851 -19.238 19.659 1.00 35.56 78 VAL A O 1
ATOM 640 N N . GLU A 1 99 ? 42.526 -20.793 18.106 1.00 35.95 79 GLU A N 1
ATOM 641 C CA . GLU A 1 99 ? 42.998 -21.699 19.147 1.00 40.36 79 GLU A CA 1
ATOM 642 C C . GLU A 1 99 ? 44.179 -21.105 19.935 1.00 42.00 79 GLU A C 1
ATOM 643 O O . GLU A 1 99 ? 44.245 -21.156 21.181 1.00 41.63 79 GLU A O 1
ATOM 649 N N . LYS A 1 100 ? 45.123 -20.518 19.246 1.00 40.86 80 LYS A N 1
ATOM 650 C CA . LYS A 1 100 ? 46.243 -19.965 19.963 1.00 43.64 80 LYS A CA 1
ATOM 651 C C . LYS A 1 100 ? 45.819 -18.833 20.926 1.00 42.69 80 LYS A C 1
ATOM 652 O O . LYS A 1 100 ? 46.402 -18.709 21.969 1.00 41.75 80 LYS A O 1
ATOM 658 N N . TYR A 1 101 ? 44.923 -17.973 20.490 1.00 39.05 81 TYR A N 1
ATOM 659 C CA . TYR A 1 101 ? 44.501 -16.815 21.268 1.00 39.20 81 TYR A CA 1
ATOM 660 C C . TYR A 1 101 ? 43.320 -17.126 22.200 1.00 37.05 81 TYR A C 1
ATOM 661 O O . TYR A 1 101 ? 42.895 -16.270 22.912 1.00 37.22 81 TYR A O 1
ATOM 670 N N . GLY A 1 102 ? 42.847 -18.356 22.240 1.00 36.42 82 GLY A N 1
ATOM 671 C CA . GLY A 1 102 ? 41.781 -18.796 23.063 1.00 37.31 82 GLY A CA 1
ATOM 672 C C . GLY A 1 102 ? 40.497 -18.057 22.761 1.00 34.58 82 GLY A C 1
ATOM 673 O O . GLY A 1 102 ? 39.784 -17.709 23.676 1.00 32.07 82 GLY A O 1
ATOM 674 N N . ILE A 1 103 ? 40.230 -17.790 21.458 1.00 34.40 83 ILE A N 1
ATOM 675 C CA . ILE A 1 103 ? 39.006 -17.036 21.053 1.00 33.01 83 ILE A CA 1
ATOM 676 C C . ILE A 1 103 ? 37.968 -18.052 20.656 1.00 33.88 83 ILE A C 1
ATOM 677 O O . ILE A 1 103 ? 38.083 -18.742 19.667 1.00 33.95 83 ILE A O 1
ATOM 682 N N . GLY A 1 104 ? 36.936 -18.188 21.459 1.00 34.69 84 GLY A N 1
ATOM 683 C CA . GLY A 1 104 ? 35.833 -19.096 21.109 1.00 35.62 84 GLY A CA 1
ATOM 684 C C . GLY A 1 104 ? 34.673 -18.432 20.462 1.00 34.18 84 GLY A C 1
ATOM 685 O O . GLY A 1 104 ? 34.565 -17.149 20.493 1.00 31.06 84 GLY A O 1
ATOM 686 N N . PRO A 1 105 ? 33.727 -19.259 19.928 1.00 33.09 85 PRO A N 1
ATOM 687 C CA . PRO A 1 105 ? 32.505 -18.722 19.425 1.00 34.63 85 PRO A CA 1
ATOM 688 C C . PRO A 1 105 ? 31.688 -18.018 20.519 1.00 35.56 85 PRO A C 1
ATOM 689 O O . PRO A 1 105 ? 31.724 -18.433 21.678 1.00 31.10 85 PRO A O 1
ATOM 693 N N . ARG A 1 106 ? 30.960 -16.958 20.190 1.00 36.94 86 ARG A N 1
ATOM 694 C CA . ARG A 1 106 ? 30.250 -16.267 21.137 1.00 37.72 86 ARG A CA 1
ATOM 695 C C . ARG A 1 106 ? 29.036 -16.958 21.699 1.00 36.43 86 ARG A C 1
ATOM 696 O O . ARG A 1 106 ? 28.213 -17.282 20.915 1.00 38.11 86 ARG A O 1
ATOM 704 N N . ALA A 1 107 ? 28.904 -17.184 22.984 1.00 34.84 87 ALA A N 1
ATOM 705 C CA . ALA A 1 107 ? 27.741 -17.720 23.548 1.00 35.22 87 ALA A CA 1
ATOM 706 C C . ALA A 1 107 ? 26.661 -16.589 23.697 1.00 38.25 87 ALA A C 1
ATOM 707 O O . ALA A 1 107 ? 27.052 -15.405 23.784 1.00 36.58 87 ALA A O 1
ATOM 709 N N . ASP A 1 108 ? 25.398 -16.999 23.674 1.00 36.19 88 ASP A N 1
ATOM 710 C CA . ASP A 1 108 ? 24.321 -16.041 23.853 1.00 41.26 88 ASP A CA 1
ATOM 711 C C . ASP A 1 108 ? 23.161 -16.632 24.632 1.00 36.60 88 ASP A C 1
ATOM 712 O O . ASP A 1 108 ? 22.837 -17.794 24.499 1.00 40.10 88 ASP A O 1
ATOM 717 N N . TYR A 1 109 ? 22.763 -15.921 25.665 1.00 32.08 89 TYR A N 1
ATOM 718 C CA . TYR A 1 109 ? 21.808 -16.381 26.601 1.00 31.91 89 TYR A CA 1
ATOM 719 C C . TYR A 1 109 ? 20.625 -15.393 26.657 1.00 31.90 89 TYR A C 1
ATOM 720 O O . TYR A 1 109 ? 19.985 -15.307 27.694 1.00 30.45 89 TYR A O 1
ATOM 729 N N . THR A 1 110 ? 20.382 -14.742 25.572 1.00 32.94 90 THR A N 1
ATOM 730 C CA . THR A 1 110 ? 19.332 -13.771 25.487 1.00 35.92 90 THR A CA 1
ATOM 731 C C . THR A 1 110 ? 18.010 -14.454 25.828 1.00 36.27 90 THR A C 1
ATOM 732 O O . THR A 1 110 ? 17.783 -15.541 25.403 1.00 33.99 90 THR A O 1
ATOM 736 N N . CYS A 1 111 ? 17.204 -13.847 26.691 1.00 33.71 91 CYS A N 1
ATOM 737 C CA . CYS A 1 111 ? 15.955 -14.358 27.114 1.00 36.93 91 CYS A CA 1
ATOM 738 C C . CYS A 1 111 ? 15.026 -14.623 25.889 1.00 38.26 91 CYS A C 1
ATOM 739 O O . CYS A 1 111 ? 14.780 -13.776 25.097 1.00 34.62 91 CYS A O 1
ATOM 742 N N . SER A 1 112 ? 14.517 -15.856 25.799 1.00 41.76 92 SER A N 1
ATOM 743 C CA . SER A 1 112 ? 13.757 -16.272 24.616 1.00 45.12 92 SER A CA 1
ATOM 744 C C . SER A 1 112 ? 12.338 -15.773 24.738 1.00 48.48 92 SER A C 1
ATOM 745 O O . SER A 1 112 ? 11.718 -15.511 23.717 1.00 59.76 92 SER A O 1
ATOM 748 N N . HIS A 1 113 ? 11.855 -15.477 25.946 1.00 44.35 93 HIS A N 1
ATOM 749 C CA . HIS A 1 113 ? 10.469 -14.982 26.039 1.00 44.90 93 HIS A CA 1
ATOM 750 C C . HIS A 1 113 ? 10.364 -13.483 25.752 1.00 44.47 93 HIS A C 1
ATOM 751 O O . HIS A 1 113 ? 9.491 -13.115 25.051 1.00 44.60 93 HIS A O 1
ATOM 758 N N . CYS A 1 114 ? 11.316 -12.644 26.150 1.00 36.67 94 CYS A N 1
ATOM 759 C CA . CYS A 1 114 ? 11.159 -11.175 25.848 1.00 38.17 94 CYS A CA 1
ATOM 760 C C . CYS A 1 114 ? 12.076 -10.680 24.731 1.00 39.09 94 CYS A C 1
ATOM 761 O O . CYS A 1 114 ? 12.056 -9.479 24.414 1.00 33.95 94 CYS A O 1
ATOM 764 N N . GLN A 1 115 ? 12.847 -11.618 24.116 1.00 39.10 95 GLN A N 1
ATOM 765 C CA . GLN A 1 115 ? 13.866 -11.306 23.169 1.00 41.63 95 GLN A CA 1
ATOM 766 C C . GLN A 1 115 ? 14.826 -10.307 23.764 1.00 36.40 95 GLN A C 1
ATOM 767 O O . GLN A 1 115 ? 15.394 -9.477 22.984 1.00 33.02 95 GLN A O 1
ATOM 773 N N . GLY A 1 116 ? 15.069 -10.392 25.060 1.00 32.99 96 GLY A N 1
ATOM 774 C CA . GLY A 1 116 ? 16.011 -9.468 25.660 1.00 33.84 96 GLY A CA 1
ATOM 775 C C . GLY A 1 116 ? 15.508 -8.072 25.880 1.00 31.82 96 GLY A C 1
ATOM 776 O O . GLY A 1 116 ? 16.287 -7.176 26.326 1.00 32.90 96 GLY A O 1
ATOM 777 N N . ARG A 1 117 ? 14.247 -7.787 25.535 1.00 29.65 97 ARG A N 1
ATOM 778 C CA . ARG A 1 117 ? 13.726 -6.442 25.658 1.00 28.16 97 ARG A CA 1
ATOM 779 C C . ARG A 1 117 ? 13.516 -6.055 27.126 1.00 28.08 97 ARG A C 1
ATOM 780 O O . ARG A 1 117 ? 13.350 -4.901 27.344 1.00 30.79 97 ARG A O 1
ATOM 788 N N . THR A 1 118 ? 13.388 -7.000 28.051 1.00 27.77 98 THR A N 1
ATOM 789 C CA . THR A 1 118 ? 13.103 -6.798 29.485 1.00 29.39 98 THR A CA 1
ATOM 790 C C . THR A 1 118 ? 11.621 -6.586 29.719 1.00 29.35 98 THR A C 1
ATOM 791 O O . THR A 1 118 ? 11.188 -6.675 30.840 1.00 30.63 98 THR A O 1
ATOM 795 N N . VAL A 1 119 ? 10.826 -6.439 28.687 1.00 29.08 99 VAL A N 1
ATOM 796 C CA . VAL A 1 119 ? 9.408 -6.332 28.835 1.00 30.75 99 VAL A CA 1
ATOM 797 C C . VAL A 1 119 ? 8.690 -7.367 27.972 1.00 34.46 99 VAL A C 1
ATOM 798 O O . VAL A 1 119 ? 9.125 -7.694 26.880 1.00 34.48 99 VAL A O 1
ATOM 802 N N . GLU A 1 120 ? 7.586 -7.849 28.493 1.00 35.09 100 GLU A N 1
ATOM 803 C CA . GLU A 1 120 ? 6.717 -8.731 27.739 1.00 37.89 100 GLU A CA 1
ATOM 804 C C . GLU A 1 120 ? 5.451 -7.987 27.350 1.00 36.57 100 GLU A C 1
ATOM 805 O O . GLU A 1 120 ? 5.010 -7.043 28.067 1.00 39.18 100 GLU A O 1
ATOM 811 N N . ILE A 1 121 ? 4.911 -8.341 26.165 1.00 35.59 101 ILE A N 1
ATOM 812 C CA . ILE A 1 121 ? 3.813 -7.637 25.485 1.00 36.34 101 ILE A CA 1
ATOM 813 C C . ILE A 1 121 ? 2.465 -8.470 25.497 1.00 40.36 101 ILE A C 1
ATOM 814 O O . ILE A 1 121 ? 1.488 -8.082 24.852 1.00 38.76 101 ILE A O 1
ATOM 819 N N . ASP A 1 122 ? 2.453 -9.544 26.254 1.00 41.36 102 ASP A N 1
ATOM 820 C CA . ASP A 1 122 ? 1.220 -10.359 26.508 1.00 47.70 102 ASP A CA 1
ATOM 821 C C . ASP A 1 122 ? -0.011 -9.521 26.827 1.00 44.88 102 ASP A C 1
ATOM 822 O O . ASP A 1 122 ? -1.029 -9.723 26.238 1.00 42.19 102 ASP A O 1
ATOM 827 N N . ALA A 1 123 ? 0.160 -8.550 27.720 1.00 42.15 103 ALA A N 1
ATOM 828 C CA . ALA A 1 123 ? -0.940 -7.621 28.061 1.00 42.73 103 ALA A CA 1
ATOM 829 C C . ALA A 1 123 ? -1.401 -6.729 26.895 1.00 42.62 103 ALA A C 1
ATOM 830 O O . ALA A 1 123 ? -2.526 -6.124 26.940 1.00 39.85 103 ALA A O 1
ATOM 832 N N . PHE A 1 124 ? -0.604 -6.617 25.838 1.00 39.09 104 PHE A N 1
ATOM 833 C CA . PHE A 1 124 ? -0.930 -5.720 24.717 1.00 41.46 104 PHE A CA 1
ATOM 834 C C . PHE A 1 124 ? -1.331 -6.489 23.473 1.00 40.49 104 PHE A C 1
ATOM 835 O O . PHE A 1 124 ? -1.177 -6.012 22.347 1.00 40.16 104 PHE A O 1
ATOM 843 N N . SER A 1 125 ? -1.844 -7.724 23.631 1.00 39.67 105 SER A N 1
ATOM 844 C CA . SER A 1 125 ? -2.100 -8.529 22.431 1.00 40.74 105 SER A CA 1
ATOM 845 C C . SER A 1 125 ? -3.112 -7.882 21.469 1.00 39.95 105 SER A C 1
ATOM 846 O O . SER A 1 125 ? -3.006 -8.003 20.266 1.00 37.07 105 SER A O 1
ATOM 849 N N . GLU A 1 126 ? -4.124 -7.223 22.008 1.00 43.36 106 GLU A N 1
ATOM 850 C CA . GLU A 1 126 ? -5.112 -6.512 21.229 1.00 46.35 106 GLU A CA 1
ATOM 851 C C . GLU A 1 126 ? -4.548 -5.341 20.458 1.00 44.57 106 GLU A C 1
ATOM 852 O O . GLU A 1 126 ? -4.849 -5.189 19.271 1.00 44.84 106 GLU A O 1
ATOM 858 N N . LEU A 1 127 ? -3.750 -4.530 21.168 1.00 44.07 107 LEU A N 1
ATOM 859 C CA . LEU A 1 127 ? -3.030 -3.437 20.576 1.00 42.40 107 LEU A CA 1
ATOM 860 C C . LEU A 1 127 ? -2.163 -3.962 19.388 1.00 38.69 107 LEU A C 1
ATOM 861 O O . LEU A 1 127 ? -2.166 -3.293 18.363 1.00 39.58 107 LEU A O 1
ATOM 866 N N . LEU A 1 128 ? -1.418 -5.064 19.576 1.00 36.22 108 LEU A N 1
ATOM 867 C CA . LEU A 1 128 ? -0.570 -5.630 18.520 1.00 37.09 108 LEU A CA 1
ATOM 868 C C . LEU A 1 128 ? -1.370 -5.988 17.242 1.00 37.06 108 LEU A C 1
ATOM 869 O O . LEU A 1 128 ? -1.005 -5.651 16.079 1.00 34.53 108 LEU A O 1
ATOM 874 N N . GLU A 1 129 ? -2.506 -6.637 17.493 1.00 39.11 109 GLU A N 1
ATOM 875 C CA . GLU A 1 129 ? -3.422 -6.996 16.422 1.00 42.99 109 GLU A CA 1
ATOM 876 C C . GLU A 1 129 ? -4.009 -5.833 15.650 1.00 41.11 109 GLU A C 1
ATOM 877 O O . GLU A 1 129 ? -3.947 -5.821 14.429 1.00 42.00 109 GLU A O 1
ATOM 883 N N . GLN A 1 130 ? -4.478 -4.825 16.357 1.00 42.57 110 GLN A N 1
ATOM 884 C CA . GLN A 1 130 ? -4.953 -3.550 15.744 1.00 42.49 110 GLN A CA 1
ATOM 885 C C . GLN A 1 130 ? -3.859 -2.809 15.042 1.00 39.08 110 GLN A C 1
ATOM 886 O O . GLN A 1 130 ? -4.006 -2.416 13.923 1.00 38.43 110 GLN A O 1
ATOM 892 N N . PHE A 1 131 ? -2.674 -2.778 15.658 1.00 36.98 111 PHE A N 1
ATOM 893 C CA . PHE A 1 131 ? -1.509 -2.154 14.975 1.00 36.31 111 PHE A CA 1
ATOM 894 C C . PHE A 1 131 ? -1.110 -2.858 13.653 1.00 36.93 111 PHE A C 1
ATOM 895 O O . PHE A 1 131 ? -0.886 -2.203 12.577 1.00 37.32 111 PHE A O 1
ATOM 903 N N . LYS A 1 132 ? -1.012 -4.177 13.683 1.00 36.69 112 LYS A N 1
ATOM 904 C CA . LYS A 1 132 ? -0.698 -4.893 12.441 1.00 39.50 112 LYS A CA 1
ATOM 905 C C . LYS A 1 132 ? -1.762 -4.683 11.353 1.00 41.49 112 LYS A C 1
ATOM 906 O O . LYS A 1 132 ? -1.453 -4.445 10.210 1.00 42.10 112 LYS A O 1
ATOM 912 N N . GLU A 1 133 ? -3.007 -4.703 11.769 1.00 42.33 113 GLU A N 1
ATOM 913 C CA . GLU A 1 133 ? -4.114 -4.473 10.801 1.00 46.08 113 GLU A CA 1
ATOM 914 C C . GLU A 1 133 ? -4.016 -3.112 10.113 1.00 43.06 113 GLU A C 1
ATOM 915 O O . GLU A 1 133 ? -3.967 -3.014 8.888 1.00 43.52 113 GLU A O 1
ATOM 921 N N . ILE A 1 134 ? -3.821 -2.084 10.901 1.00 41.30 114 ILE A N 1
ATOM 922 C CA . ILE A 1 134 ? -3.781 -0.722 10.417 1.00 42.27 114 ILE A CA 1
ATOM 923 C C . ILE A 1 134 ? -2.479 -0.364 9.702 1.00 41.51 114 ILE A C 1
ATOM 924 O O . ILE A 1 134 ? -2.453 0.590 8.951 1.00 40.88 114 ILE A O 1
ATOM 929 N N . THR A 1 135 ? -1.383 -1.120 9.890 1.00 41.09 115 THR A N 1
ATOM 930 C CA . THR A 1 135 ? -0.090 -0.747 9.258 1.00 40.50 115 THR A CA 1
ATOM 931 C C . THR A 1 135 ? 0.235 -1.733 8.147 1.00 42.38 115 THR A C 1
ATOM 932 O O . THR A 1 135 ? 1.397 -1.791 7.660 1.00 41.23 115 THR A O 1
ATOM 936 N N . ARG A 1 136 ? -0.749 -2.544 7.735 1.00 44.87 116 ARG A N 1
ATOM 937 C CA . ARG A 1 136 ? -0.513 -3.426 6.567 1.00 48.84 116 ARG A CA 1
ATOM 938 C C . ARG A 1 136 ? 0.068 -2.725 5.348 1.00 47.09 116 ARG A C 1
ATOM 939 O O . ARG A 1 136 ? 0.918 -3.306 4.694 1.00 48.17 116 ARG A O 1
ATOM 947 N N . ASP A 1 137 ? -0.382 -1.494 5.061 1.00 45.17 117 ASP A N 1
ATOM 948 C CA . ASP A 1 137 ? 0.012 -0.804 3.882 1.00 46.88 117 ASP A CA 1
ATOM 949 C C . ASP A 1 137 ? 0.854 0.394 4.273 1.00 45.31 117 ASP A C 1
ATOM 950 O O . ASP A 1 137 ? 0.793 1.425 3.643 1.00 40.46 117 ASP A O 1
ATOM 955 N N . ARG A 1 138 ? 1.685 0.248 5.303 1.00 39.63 118 ARG A N 1
ATOM 956 C CA . ARG A 1 138 ? 2.523 1.391 5.697 1.00 37.86 118 ARG A CA 1
ATOM 957 C C . ARG A 1 138 ? 3.493 1.835 4.570 1.00 37.14 118 ARG A C 1
ATOM 958 O O . ARG A 1 138 ? 3.869 1.083 3.740 1.00 36.69 118 ARG A O 1
ATOM 966 N N . PRO A 1 139 ? 3.865 3.107 4.515 1.00 37.46 119 PRO A N 1
ATOM 967 C CA . PRO A 1 139 ? 4.860 3.441 3.501 1.00 37.50 119 PRO A CA 1
ATOM 968 C C . PRO A 1 139 ? 6.187 2.615 3.593 1.00 37.16 119 PRO A C 1
ATOM 969 O O . PRO A 1 139 ? 6.785 2.423 4.700 1.00 34.48 119 PRO A O 1
ATOM 973 N N . GLU A 1 140 ? 6.666 2.180 2.445 1.00 37.41 120 GLU A N 1
ATOM 974 C CA . GLU A 1 140 ? 7.861 1.400 2.403 1.00 39.85 120 GLU A CA 1
ATOM 975 C C . GLU A 1 140 ? 9.043 2.373 2.698 1.00 38.76 120 GLU A C 1
ATOM 976 O O . GLU A 1 140 ? 8.982 3.584 2.429 1.00 34.53 120 GLU A O 1
ATOM 982 N N . PRO A 1 141 ? 10.112 1.821 3.271 1.00 35.22 121 PRO A N 1
ATOM 983 C CA . PRO A 1 141 ? 11.285 2.644 3.569 1.00 34.11 121 PRO A CA 1
ATOM 984 C C . PRO A 1 141 ? 11.862 3.340 2.360 1.00 34.37 121 PRO A C 1
ATOM 985 O O . PRO A 1 141 ? 12.224 2.703 1.352 1.00 31.40 121 PRO A O 1
ATOM 989 N N . ALA A 1 142 ? 11.994 4.657 2.529 1.00 33.45 122 ALA A N 1
ATOM 990 C CA . ALA A 1 142 ? 12.726 5.554 1.630 1.00 34.70 122 ALA A CA 1
ATOM 991 C C . ALA A 1 142 ? 14.178 5.634 1.942 1.00 34.11 122 ALA A C 1
ATOM 992 O O . ALA A 1 142 ? 14.590 6.182 2.987 1.00 32.41 122 ALA A O 1
ATOM 994 N N . HIS A 1 143 ? 14.980 5.253 0.972 1.00 32.06 123 HIS A N 1
ATOM 995 C CA . HIS A 1 143 ? 16.381 5.382 0.998 1.00 32.67 123 HIS A CA 1
ATOM 996 C C . HIS A 1 143 ? 16.855 6.803 1.379 1.00 33.48 123 HIS A C 1
ATOM 997 O O . HIS A 1 143 ? 17.844 7.006 2.125 1.00 31.74 123 HIS A O 1
ATOM 1004 N N . GLN A 1 144 ? 16.228 7.777 0.767 1.00 32.06 124 GLN A N 1
ATOM 1005 C CA . GLN A 1 144 ? 16.746 9.132 0.911 1.00 34.33 124 GLN A CA 1
ATOM 1006 C C . GLN A 1 144 ? 16.575 9.701 2.304 1.00 31.79 124 GLN A C 1
ATOM 1007 O O . GLN A 1 144 ? 17.288 10.688 2.677 1.00 30.07 124 GLN A O 1
ATOM 1013 N N . PHE A 1 145 ? 15.676 9.090 3.088 1.00 31.34 125 PHE A N 1
ATOM 1014 C CA . PHE A 1 145 ? 15.454 9.511 4.464 1.00 30.57 125 PHE A CA 1
ATOM 1015 C C . PHE A 1 145 ? 16.071 8.575 5.560 1.00 30.61 125 PHE A C 1
ATOM 1016 O O . PHE A 1 145 ? 15.726 8.722 6.724 1.00 28.56 125 PHE A O 1
ATOM 1024 N N . ASP A 1 146 ? 16.881 7.603 5.150 1.00 29.01 126 ASP A N 1
ATOM 1025 C CA . ASP A 1 146 ? 17.523 6.633 6.016 1.00 29.41 126 ASP A CA 1
ATOM 1026 C C . ASP A 1 146 ? 16.474 5.776 6.725 1.00 28.82 126 ASP A C 1
ATOM 1027 O O . ASP A 1 146 ? 16.662 5.371 7.862 1.00 30.86 126 ASP A O 1
ATOM 1032 N N . GLN A 1 147 ? 15.390 5.473 6.081 1.00 28.33 127 GLN A N 1
ATOM 1033 C CA . GLN A 1 147 ? 14.345 4.784 6.773 1.00 28.77 127 GLN A CA 1
ATOM 1034 C C . GLN A 1 147 ? 14.562 3.277 6.957 1.00 28.11 127 GLN A C 1
ATOM 1035 O O . GLN A 1 147 ? 15.121 2.625 6.065 1.00 27.68 127 GLN A O 1
ATOM 1041 N N . ALA A 1 148 ? 13.883 2.767 7.972 1.00 27.39 128 ALA A N 1
ATOM 1042 C CA . ALA A 1 148 ? 13.650 1.291 8.179 1.00 27.26 128 ALA A CA 1
ATOM 1043 C C . ALA A 1 148 ? 12.817 1.169 9.439 1.00 27.03 128 ALA A C 1
ATOM 1044 O O . ALA A 1 148 ? 13.245 1.532 10.514 1.00 26.89 128 ALA A O 1
ATOM 1046 N N . TYR A 1 149 ? 11.639 0.657 9.281 1.00 27.85 129 TYR A N 1
ATOM 1047 C CA . TYR A 1 149 ? 10.747 0.477 10.408 1.00 27.99 129 TYR A CA 1
ATOM 1048 C C . TYR A 1 149 ? 11.099 -0.757 11.189 1.00 26.56 129 TYR A C 1
ATOM 1049 O O . TYR A 1 149 ? 11.588 -1.779 10.667 1.00 26.76 129 TYR A O 1
ATOM 1058 N N . VAL A 1 150 ? 10.788 -0.667 12.471 1.00 26.87 130 VAL A N 1
ATOM 1059 C CA . VAL A 1 150 ? 10.990 -1.756 13.405 1.00 26.74 130 VAL A CA 1
ATOM 1060 C C . VAL A 1 150 ? 9.807 -2.721 13.238 1.00 26.76 130 VAL A C 1
ATOM 1061 O O . VAL A 1 150 ? 8.760 -2.373 12.700 1.00 28.29 130 VAL A O 1
ATOM 1065 N N . THR A 1 151 ? 9.975 -3.935 13.751 1.00 25.95 131 THR A N 1
ATOM 1066 C CA . THR A 1 151 ? 8.830 -4.891 13.820 1.00 26.04 131 THR A CA 1
ATOM 1067 C C . THR A 1 151 ? 7.672 -4.354 14.701 1.00 27.52 131 THR A C 1
ATOM 1068 O O . THR A 1 151 ? 7.835 -3.634 15.637 0.50 23.02 131 THR A O 1
ATOM 1072 N N . PRO A 1 152 ? 6.451 -4.799 14.306 1.00 28.55 132 PRO A N 1
ATOM 1073 C CA . PRO A 1 152 ? 5.245 -4.439 15.106 1.00 29.53 132 PRO A CA 1
ATOM 1074 C C . PRO A 1 152 ? 5.390 -4.798 16.574 1.00 28.85 132 PRO A C 1
ATOM 1075 O O . PRO A 1 152 ? 5.058 -3.981 17.461 1.00 29.03 132 PRO A O 1
ATOM 1079 N N . GLU A 1 153 ? 5.996 -5.930 16.839 1.00 28.49 133 GLU A N 1
ATOM 1080 C CA . GLU A 1 153 ? 6.252 -6.337 18.196 1.00 29.41 133 GLU A CA 1
ATOM 1081 C C . GLU A 1 153 ? 7.192 -5.338 18.882 1.00 27.44 133 GLU A C 1
ATOM 1082 O O . GLU A 1 153 ? 7.054 -5.134 20.089 1.00 25.26 133 GLU A O 1
ATOM 1088 N N . THR A 1 154 ? 8.217 -4.943 18.181 1.00 28.30 134 THR A N 1
ATOM 1089 C CA . THR A 1 154 ? 9.122 -3.862 18.743 1.00 27.07 134 THR A CA 1
ATOM 1090 C C . THR A 1 154 ? 8.282 -2.613 19.067 1.00 28.29 134 THR A C 1
ATOM 1091 O O . THR A 1 154 ? 8.426 -1.959 20.121 1.00 26.76 134 THR A O 1
ATOM 1095 N N . THR A 1 155 ? 7.436 -2.177 18.141 1.00 28.51 135 THR A N 1
ATOM 1096 C CA . THR A 1 155 ? 6.647 -0.981 18.375 1.00 28.78 135 THR A CA 1
ATOM 1097 C C . THR A 1 155 ? 5.813 -1.129 19.622 1.00 28.65 135 THR A C 1
ATOM 1098 O O . THR A 1 155 ? 5.809 -0.249 20.524 1.00 26.68 135 THR A O 1
ATOM 1102 N N . VAL A 1 156 ? 5.128 -2.256 19.759 1.00 30.67 136 VAL A N 1
ATOM 1103 C CA . VAL A 1 156 ? 4.369 -2.474 20.963 1.00 30.97 136 VAL A CA 1
ATOM 1104 C C . VAL A 1 156 ? 5.223 -2.600 22.208 1.00 29.36 136 VAL A C 1
ATOM 1105 O O . VAL A 1 156 ? 4.869 -2.136 23.315 1.00 28.55 136 VAL A O 1
ATOM 1109 N N . ALA A 1 157 ? 6.350 -3.264 22.089 1.00 28.05 137 ALA A N 1
ATOM 1110 C CA . ALA A 1 157 ? 7.241 -3.253 23.213 1.00 26.83 137 ALA A CA 1
ATOM 1111 C C . ALA A 1 157 ? 7.712 -1.853 23.673 1.00 24.94 137 ALA A C 1
ATOM 1112 O O . ALA A 1 157 ? 7.931 -1.663 24.872 1.00 26.02 137 ALA A O 1
ATOM 1114 N N . ARG A 1 158 ? 7.884 -0.947 22.757 1.00 25.09 138 ARG A N 1
ATOM 1115 C CA . ARG A 1 158 ? 8.266 0.449 23.095 1.00 25.26 138 ARG A CA 1
ATOM 1116 C C . ARG A 1 158 ? 7.173 1.048 23.929 1.00 26.27 138 ARG A C 1
ATOM 1117 O O . ARG A 1 158 ? 7.428 1.669 24.905 1.00 24.25 138 ARG A O 1
ATOM 1125 N N . VAL A 1 159 ? 5.891 0.779 23.554 1.00 26.56 139 VAL A N 1
ATOM 1126 C CA . VAL A 1 159 ? 4.798 1.299 24.309 1.00 26.76 139 VAL A CA 1
ATOM 1127 C C . VAL A 1 159 ? 4.818 0.714 25.702 1.00 25.76 139 VAL A C 1
ATOM 1128 O O . VAL A 1 159 ? 4.594 1.495 26.697 1.00 27.60 139 VAL A O 1
ATOM 1132 N N . ALA A 1 160 ? 4.940 -0.581 25.826 1.00 25.84 140 ALA A N 1
ATOM 1133 C CA . ALA A 1 160 ? 4.999 -1.260 27.106 1.00 25.92 140 ALA A CA 1
ATOM 1134 C C . ALA A 1 160 ? 6.116 -0.712 27.995 1.00 25.57 140 ALA A C 1
ATOM 1135 O O . ALA A 1 160 ? 5.847 -0.427 29.137 1.00 24.72 140 ALA A O 1
ATOM 1137 N N . LEU A 1 161 ? 7.316 -0.527 27.417 1.00 25.67 141 LEU A N 1
ATOM 1138 C CA . LEU A 1 161 ? 8.448 0.023 28.167 1.00 25.01 141 LEU A CA 1
ATOM 1139 C C . LEU A 1 161 ? 8.089 1.419 28.669 1.00 24.91 141 LEU A C 1
ATOM 1140 O O . LEU A 1 161 ? 8.231 1.723 29.838 1.00 24.19 141 LEU A O 1
ATOM 1145 N N . MET A 1 162 ? 7.687 2.297 27.769 1.00 24.79 142 MET A N 1
ATOM 1146 C CA . MET A 1 162 ? 7.412 3.666 28.147 1.00 25.28 142 MET A CA 1
ATOM 1147 C C . MET A 1 162 ? 6.308 3.794 29.216 1.00 25.14 142 MET A C 1
ATOM 1148 O O . MET A 1 162 ? 6.481 4.542 30.172 1.00 24.77 142 MET A O 1
ATOM 1153 N N . HIS A 1 163 ? 5.249 2.991 29.074 1.00 24.85 143 HIS A N 1
ATOM 1154 C CA . HIS A 1 163 ? 4.181 2.984 30.061 1.00 26.82 143 HIS A CA 1
ATOM 1155 C C . HIS A 1 163 ? 4.671 2.487 31.435 1.00 25.74 143 HIS A C 1
ATOM 1156 O O . HIS A 1 163 ? 4.396 3.091 32.457 1.00 26.20 143 HIS A O 1
ATOM 1163 N N . SER A 1 164 ? 5.539 1.515 31.428 1.00 26.07 144 SER A N 1
ATOM 1164 C CA . SER A 1 164 ? 6.131 0.961 32.694 1.00 24.68 144 SER A CA 1
ATOM 1165 C C . SER A 1 164 ? 7.007 1.870 33.383 1.00 24.87 144 SER A C 1
ATOM 1166 O O . SER A 1 164 ? 7.069 1.807 34.581 1.00 21.96 144 SER A O 1
ATOM 1169 N N . ARG A 1 165 ? 7.448 2.953 32.739 1.00 23.46 145 ARG A N 1
ATOM 1170 C CA . ARG A 1 165 ? 8.152 3.909 33.444 1.00 24.42 145 ARG A CA 1
ATOM 1171 C C . ARG A 1 165 ? 7.420 5.199 33.730 1.00 24.78 145 ARG A C 1
ATOM 1172 O O . ARG A 1 165 ? 8.076 6.139 34.130 1.00 24.51 145 ARG A O 1
ATOM 1180 N N . GLY A 1 166 ? 6.118 5.201 33.478 1.00 23.62 146 GLY A N 1
ATOM 1181 C CA . GLY A 1 166 ? 5.153 6.289 33.857 1.00 23.91 146 GLY A CA 1
ATOM 1182 C C . GLY A 1 166 ? 5.288 7.389 32.832 1.00 23.44 146 GLY A C 1
ATOM 1183 O O . GLY A 1 166 ? 4.891 8.529 33.202 1.00 25.02 146 GLY A O 1
ATOM 1184 N N . ASP A 1 167 ? 5.679 7.094 31.549 1.00 22.53 147 ASP A N 1
ATOM 1185 C CA . ASP A 1 167 ? 5.912 8.182 30.611 1.00 23.32 147 ASP A CA 1
ATOM 1186 C C . ASP A 1 167 ? 4.874 8.416 29.514 1.00 24.99 147 ASP A C 1
ATOM 1187 O O . ASP A 1 167 ? 5.070 9.303 28.633 1.00 24.75 147 ASP A O 1
ATOM 1192 N N . LEU A 1 168 ? 3.728 7.731 29.641 1.00 25.46 148 LEU A N 1
ATOM 1193 C CA . LEU A 1 168 ? 2.688 7.804 28.612 1.00 27.11 148 LEU A CA 1
ATOM 1194 C C . LEU A 1 168 ? 1.357 8.252 29.196 1.00 28.76 148 LEU A C 1
ATOM 1195 O O . LEU A 1 168 ? 0.680 9.029 28.526 1.00 28.03 148 LEU A O 1
ATOM 1200 N N . GLU A 1 169 ? 0.968 7.733 30.345 1.00 28.99 149 GLU A N 1
ATOM 1201 C CA . GLU A 1 169 ? -0.470 7.941 30.751 1.00 33.05 149 GLU A CA 1
ATOM 1202 C C . GLU A 1 169 ? -0.772 9.409 31.102 1.00 30.87 149 GLU A C 1
ATOM 1203 O O . GLU A 1 169 ? -0.131 9.995 31.973 1.00 29.26 149 GLU A O 1
ATOM 1209 N N . ASN A 1 170 ? -1.650 10.038 30.314 1.00 33.31 150 ASN A N 1
ATOM 1210 C CA . ASN A 1 170 ? -1.991 11.439 30.480 1.00 31.88 150 ASN A CA 1
ATOM 1211 C C . ASN A 1 170 ? -0.796 12.361 30.214 1.00 32.23 150 ASN A C 1
ATOM 1212 O O . ASN A 1 170 ? -0.828 13.499 30.716 1.00 29.75 150 ASN A O 1
ATOM 1217 N N . LYS A 1 171 ? 0.209 11.884 29.438 1.00 29.26 151 LYS A N 1
ATOM 1218 C CA . LYS A 1 171 ? 1.356 12.637 29.116 1.00 28.95 151 LYS A CA 1
ATOM 1219 C C . LYS A 1 171 ? 1.260 13.207 27.718 1.00 29.92 151 LYS A C 1
ATOM 1220 O O . LYS A 1 171 ? 0.479 12.739 26.882 1.00 30.20 151 LYS A O 1
ATOM 1226 N N . GLU A 1 172 ? 1.938 14.332 27.542 1.00 29.36 152 GLU A N 1
ATOM 1227 C CA . GLU A 1 172 ? 2.030 14.983 26.237 1.00 30.36 152 GLU A CA 1
ATOM 1228 C C . GLU A 1 172 ? 3.296 14.437 25.550 1.00 29.13 152 GLU A C 1
ATOM 1229 O O . GLU A 1 172 ? 4.417 14.647 26.057 1.00 27.71 152 GLU A O 1
ATOM 1235 N N . VAL A 1 173 ? 3.108 13.681 24.483 1.00 28.54 153 VAL A N 1
ATOM 1236 C CA . VAL A 1 173 ? 4.254 12.955 23.842 1.00 28.85 153 VAL A CA 1
ATOM 1237 C C . VAL A 1 173 ? 4.642 13.492 22.468 1.00 29.25 153 VAL A C 1
ATOM 1238 O O . VAL A 1 173 ? 3.764 13.609 21.581 1.00 30.19 153 VAL A O 1
ATOM 1242 N N . PHE A 1 174 ? 5.926 13.820 22.261 1.00 28.46 154 PHE A N 1
ATOM 1243 C CA . PHE A 1 174 ? 6.430 14.335 20.989 1.00 28.30 154 PHE A CA 1
ATOM 1244 C C . PHE A 1 174 ? 7.166 13.185 20.279 1.00 28.11 154 PHE A C 1
ATOM 1245 O O . PHE A 1 174 ? 8.049 12.511 20.906 1.00 26.18 154 PHE A O 1
ATOM 1253 N N . VAL A 1 175 ? 6.825 12.908 19.046 1.00 28.67 155 VAL A N 1
ATOM 1254 C CA . VAL A 1 175 ? 7.452 11.841 18.210 1.00 28.74 155 VAL A CA 1
ATOM 1255 C C . VAL A 1 175 ? 8.238 12.440 17.114 1.00 29.52 155 VAL A C 1
ATOM 1256 O O . VAL A 1 175 ? 7.621 13.038 16.211 1.00 30.16 155 VAL A O 1
ATOM 1260 N N . LEU A 1 176 ? 9.599 12.410 17.174 1.00 27.27 156 LEU A N 1
ATOM 1261 C CA . LEU A 1 176 ? 10.460 13.114 16.185 1.00 27.64 156 LEU A CA 1
ATOM 1262 C C . LEU A 1 176 ? 10.955 12.082 15.130 1.00 28.81 156 LEU A C 1
ATOM 1263 O O . LEU A 1 176 ? 11.926 11.296 15.337 1.00 27.15 156 LEU A O 1
ATOM 1268 N N . GLY A 1 177 ? 10.214 12.058 14.018 1.00 29.24 157 GLY A N 1
ATOM 1269 C CA . GLY A 1 177 ? 10.421 11.042 12.981 1.00 30.63 157 GLY A CA 1
ATOM 1270 C C . GLY A 1 177 ? 9.575 9.840 13.328 1.00 30.41 157 GLY A C 1
ATOM 1271 O O . GLY A 1 177 ? 9.494 9.463 14.493 1.00 29.27 157 GLY A O 1
ATOM 1272 N N . ASP A 1 178 ? 8.880 9.239 12.361 1.00 31.94 158 ASP A N 1
ATOM 1273 C CA . ASP A 1 178 ? 8.021 8.138 12.692 1.00 31.21 158 ASP A CA 1
ATOM 1274 C C . ASP A 1 178 ? 7.695 7.136 11.652 1.00 31.23 158 ASP A C 1
ATOM 1275 O O . ASP A 1 178 ? 6.532 6.580 11.676 1.00 30.02 158 ASP A O 1
ATOM 1280 N N . ASP A 1 179 ? 8.725 6.683 10.917 1.00 28.90 159 ASP A N 1
ATOM 1281 C CA . ASP A 1 179 ? 8.559 5.487 10.079 1.00 30.30 159 ASP A CA 1
ATOM 1282 C C . ASP A 1 179 ? 8.065 4.230 10.835 1.00 30.32 159 ASP A C 1
ATOM 1283 O O . ASP A 1 179 ? 7.390 3.400 10.316 1.00 31.62 159 ASP A O 1
ATOM 1288 N N . ASP A 1 180 ? 8.462 4.131 12.102 1.00 31.28 160 ASP A N 1
ATOM 1289 C CA . ASP A 1 180 ? 8.068 3.025 13.062 1.00 29.41 160 ASP A CA 1
ATOM 1290 C C . ASP A 1 180 ? 6.573 3.074 13.386 1.00 29.91 160 ASP A C 1
ATOM 1291 O O . ASP A 1 180 ? 6.024 2.106 13.944 1.00 30.09 160 ASP A O 1
ATOM 1296 N N . LEU A 1 181 ? 5.971 4.217 13.194 1.00 30.34 161 LEU A N 1
ATOM 1297 C CA . LEU A 1 181 ? 4.579 4.414 13.471 1.00 32.58 161 LEU A CA 1
ATOM 1298 C C . LEU A 1 181 ? 4.273 4.174 14.943 1.00 31.63 161 LEU A C 1
ATOM 1299 O O . LEU A 1 181 ? 3.183 3.727 15.345 1.00 30.86 161 LEU A O 1
ATOM 1304 N N . THR A 1 182 ? 5.231 4.622 15.764 1.00 28.55 162 THR A N 1
ATOM 1305 C CA . THR A 1 182 ? 4.958 4.642 17.184 1.00 28.00 162 THR A CA 1
ATOM 1306 C C . THR A 1 182 ? 3.716 5.495 17.517 1.00 29.26 162 THR A C 1
ATOM 1307 O O . THR A 1 182 ? 2.967 5.171 18.442 1.00 28.02 162 THR A O 1
ATOM 1311 N N . SER A 1 183 ? 3.557 6.623 16.804 1.00 30.17 163 SER A N 1
ATOM 1312 C CA . SER A 1 183 ? 2.442 7.499 17.063 1.00 31.48 163 SER A CA 1
ATOM 1313 C C . SER A 1 183 ? 1.123 6.746 16.845 1.00 31.82 163 SER A C 1
ATOM 1314 O O . SER A 1 183 ? 0.185 6.917 17.600 1.00 32.78 163 SER A O 1
ATOM 1317 N N . VAL A 1 184 ? 1.076 5.842 15.885 1.00 33.66 164 VAL A N 1
ATOM 1318 C CA . VAL A 1 184 ? -0.133 5.038 15.701 1.00 34.96 164 VAL A CA 1
ATOM 1319 C C . VAL A 1 184 ? -0.339 4.026 16.823 1.00 33.20 164 VAL A C 1
ATOM 1320 O O . VAL A 1 184 ? -1.428 3.880 17.347 1.00 34.71 164 VAL A O 1
ATOM 1324 N N . ALA A 1 185 ? 0.703 3.353 17.295 1.00 32.09 165 ALA A N 1
ATOM 1325 C CA . ALA A 1 185 ? 0.546 2.549 18.494 1.00 31.47 165 ALA A CA 1
ATOM 1326 C C . ALA A 1 185 ? 0.100 3.350 19.712 1.00 30.77 165 ALA A C 1
ATOM 1327 O O . ALA A 1 185 ? -0.755 2.889 20.527 1.00 31.96 165 ALA A O 1
ATOM 1329 N N . LEU A 1 186 ? 0.565 4.595 19.817 1.00 30.20 166 LEU A N 1
ATOM 1330 C CA . LEU A 1 186 ? 0.217 5.413 20.964 1.00 29.71 166 LEU A CA 1
ATOM 1331 C C . LEU A 1 186 ? -1.281 5.822 20.885 1.00 31.95 166 LEU A C 1
ATOM 1332 O O . LEU A 1 186 ? -2.031 5.751 21.907 1.00 32.88 166 LEU A O 1
ATOM 1337 N N . MET A 1 187 ? -1.672 6.138 19.678 1.00 32.62 167 MET A N 1
ATOM 1338 C CA . MET A 1 187 ? -3.143 6.414 19.454 1.00 35.47 167 MET A CA 1
ATOM 1339 C C . MET A 1 187 ? -4.003 5.236 19.878 1.00 35.20 167 MET A C 1
ATOM 1340 O O . MET A 1 187 ? -4.868 5.415 20.686 1.00 37.17 167 MET A O 1
ATOM 1345 N N . LEU A 1 188 ? -3.684 4.036 19.437 1.00 35.93 168 LEU A N 1
ATOM 1346 C CA . LEU A 1 188 ? -4.409 2.881 19.791 1.00 36.80 168 LEU A CA 1
ATOM 1347 C C . LEU A 1 188 ? -4.352 2.523 21.264 1.00 35.83 168 LEU A C 1
ATOM 1348 O O . LEU A 1 188 ? -5.245 1.902 21.776 1.00 34.04 168 LEU A O 1
ATOM 1353 N N . SER A 1 189 ? -3.263 2.838 21.974 1.00 34.51 169 SER A N 1
ATOM 1354 C CA . SER A 1 189 ? -3.178 2.556 23.400 1.00 33.80 169 SER A CA 1
ATOM 1355 C C . SER A 1 189 ? -4.200 3.400 24.152 1.00 34.92 169 SER A C 1
ATOM 1356 O O . SER A 1 189 ? -4.552 3.043 25.254 1.00 34.76 169 SER A O 1
ATOM 1359 N N . GLY A 1 190 ? -4.509 4.582 23.610 1.00 35.09 170 GLY A N 1
ATOM 1360 C CA . GLY A 1 190 ? -5.312 5.559 24.298 1.00 37.61 170 GLY A CA 1
ATOM 1361 C C . GLY A 1 190 ? -4.630 6.205 25.525 1.00 37.71 170 GLY A C 1
ATOM 1362 O O . GLY A 1 190 ? -5.320 6.833 26.304 1.00 36.06 170 GLY A O 1
ATOM 1363 N N . LEU A 1 191 ? -3.308 6.021 25.745 1.00 33.39 171 LEU A N 1
ATOM 1364 C CA . LEU A 1 191 ? -2.709 6.458 26.926 1.00 33.22 171 LEU A CA 1
ATOM 1365 C C . LEU A 1 191 ? -2.364 7.946 27.011 1.00 31.47 171 LEU A C 1
ATOM 1366 O O . LEU A 1 191 ? -2.619 8.600 28.036 1.00 31.55 171 LEU A O 1
ATOM 1371 N N . PRO A 1 192 ? -1.810 8.536 25.971 1.00 29.64 172 PRO A N 1
ATOM 1372 C CA . PRO A 1 192 ? -1.438 9.888 26.112 1.00 29.98 172 PRO A CA 1
ATOM 1373 C C . PRO A 1 192 ? -2.630 10.897 26.293 1.00 32.46 172 PRO A C 1
ATOM 1374 O O . PRO A 1 192 ? -3.684 10.657 25.755 1.00 32.45 172 PRO A O 1
ATOM 1378 N N . LYS A 1 193 ? -2.323 12.013 26.887 1.00 32.98 173 LYS A N 1
ATOM 1379 C CA . LYS A 1 193 ? -3.179 13.200 26.882 1.00 36.97 173 LYS A CA 1
ATOM 1380 C C . LYS A 1 193 ? -3.165 13.757 25.451 1.00 37.33 173 LYS A C 1
ATOM 1381 O O . LYS A 1 193 ? -4.203 14.084 24.913 1.00 36.67 173 LYS A O 1
ATOM 1387 N N . ARG A 1 194 ? -1.986 13.843 24.811 1.00 33.56 174 ARG A N 1
ATOM 1388 C CA . ARG A 1 194 ? -1.877 14.174 23.408 1.00 35.04 174 ARG A CA 1
ATOM 1389 C C . ARG A 1 194 ? -0.514 13.822 22.788 1.00 34.18 174 ARG A C 1
ATOM 1390 O O . ARG A 1 194 ? 0.454 13.530 23.513 1.00 30.73 174 ARG A O 1
ATOM 1398 N N . ILE A 1 195 ? -0.468 13.885 21.482 1.00 34.86 175 ILE A N 1
ATOM 1399 C CA . ILE A 1 195 ? 0.666 13.481 20.722 1.00 32.81 175 ILE A CA 1
ATOM 1400 C C . ILE A 1 195 ? 0.963 14.537 19.718 1.00 33.50 175 ILE A C 1
ATOM 1401 O O . ILE A 1 195 ? 0.024 15.069 19.066 1.00 34.17 175 ILE A O 1
ATOM 1406 N N . ALA A 1 196 ? 2.215 14.892 19.539 1.00 31.24 176 ALA A N 1
ATOM 1407 C CA . ALA A 1 196 ? 2.667 15.570 18.376 1.00 32.36 176 ALA A CA 1
ATOM 1408 C C . ALA A 1 196 ? 3.746 14.799 17.665 1.00 33.03 176 ALA A C 1
ATOM 1409 O O . ALA A 1 196 ? 4.654 14.239 18.318 1.00 31.29 176 ALA A O 1
ATOM 1411 N N . VAL A 1 197 ? 3.644 14.732 16.335 1.00 33.50 177 VAL A N 1
ATOM 1412 C CA . VAL A 1 197 ? 4.509 13.914 15.459 1.00 32.40 177 VAL A CA 1
ATOM 1413 C C . VAL A 1 197 ? 4.996 14.744 14.262 1.00 34.60 177 VAL A C 1
ATOM 1414 O O . VAL A 1 197 ? 4.196 15.564 13.675 1.00 36.10 177 VAL A O 1
ATOM 1418 N N . LEU A 1 198 ? 6.304 14.714 13.999 1.00 33.30 178 LEU A N 1
ATOM 1419 C CA . LEU A 1 198 ? 6.835 15.355 12.803 1.00 33.43 178 LEU A CA 1
ATOM 1420 C C . LEU A 1 198 ? 7.627 14.308 11.986 1.00 33.77 178 LEU A C 1
ATOM 1421 O O . LEU A 1 198 ? 8.003 13.229 12.515 1.00 30.39 178 LEU A O 1
ATOM 1426 N N . ASP A 1 199 ? 7.691 14.537 10.662 1.00 32.89 179 ASP A N 1
ATOM 1427 C CA . ASP A 1 199 ? 8.579 13.830 9.800 1.00 31.52 179 ASP A CA 1
ATOM 1428 C C . ASP A 1 199 ? 8.910 14.614 8.547 1.00 33.36 179 ASP A C 1
ATOM 1429 O O . ASP A 1 199 ? 8.125 15.407 8.135 1.00 35.18 179 ASP A O 1
ATOM 1434 N N . ILE A 1 200 ? 10.106 14.415 8.011 1.00 34.32 180 ILE A N 1
ATOM 1435 C CA . ILE A 1 200 ? 10.463 15.043 6.748 1.00 35.91 180 ILE A CA 1
ATOM 1436 C C . ILE A 1 200 ? 9.645 14.437 5.595 1.00 36.53 180 ILE A C 1
ATOM 1437 O O . ILE A 1 200 ? 9.541 15.077 4.575 1.00 35.69 180 ILE A O 1
ATOM 1442 N N . ASP A 1 201 ? 9.080 13.228 5.789 1.00 35.44 181 ASP A N 1
ATOM 1443 C CA . ASP A 1 201 ? 8.511 12.420 4.729 1.00 36.66 181 ASP A CA 1
ATOM 1444 C C . ASP A 1 201 ? 7.014 12.561 4.703 1.00 38.18 181 ASP A C 1
ATOM 1445 O O . ASP A 1 201 ? 6.331 12.059 5.561 1.00 35.46 181 ASP A O 1
ATOM 1450 N N . GLU A 1 202 ? 6.484 13.295 3.685 1.00 38.04 182 GLU A N 1
ATOM 1451 C CA . GLU A 1 202 ? 5.018 13.522 3.675 1.00 40.79 182 GLU A CA 1
ATOM 1452 C C . GLU A 1 202 ? 4.249 12.275 3.557 1.00 37.49 182 GLU A C 1
ATOM 1453 O O . GLU A 1 202 ? 3.078 12.283 3.836 1.00 37.64 182 GLU A O 1
ATOM 1459 N N . ARG A 1 203 ? 4.823 11.239 3.042 1.00 37.31 183 ARG A N 1
ATOM 1460 C CA . ARG A 1 203 ? 4.063 9.972 2.957 1.00 38.15 183 ARG A CA 1
ATOM 1461 C C . ARG A 1 203 ? 3.709 9.495 4.387 1.00 37.68 183 ARG A C 1
ATOM 1462 O O . ARG A 1 203 ? 2.631 8.969 4.618 1.00 34.21 183 ARG A O 1
ATOM 1470 N N . LEU A 1 204 ? 4.655 9.723 5.364 1.00 37.32 184 LEU A N 1
ATOM 1471 C CA . LEU A 1 204 ? 4.350 9.300 6.761 1.00 36.12 184 LEU A CA 1
ATOM 1472 C C . LEU A 1 204 ? 3.382 10.233 7.494 1.00 35.08 184 LEU A C 1
ATOM 1473 O O . LEU A 1 204 ? 2.529 9.759 8.178 1.00 33.57 184 LEU A O 1
ATOM 1478 N N . THR A 1 205 ? 3.522 11.552 7.310 1.00 34.88 185 THR A N 1
ATOM 1479 C CA . THR A 1 205 ? 2.588 12.480 7.934 1.00 37.68 185 THR A CA 1
ATOM 1480 C C . THR A 1 205 ? 1.189 12.200 7.390 1.00 38.26 185 THR A C 1
ATOM 1481 O O . THR A 1 205 ? 0.265 12.014 8.167 1.00 38.16 185 THR A O 1
ATOM 1485 N N . LYS A 1 206 ? 1.071 12.067 6.098 1.00 40.57 186 LYS A N 1
ATOM 1486 C CA . LYS A 1 206 ? -0.273 11.635 5.525 1.00 43.64 186 LYS A CA 1
ATOM 1487 C C . LYS A 1 206 ? -0.786 10.308 6.032 1.00 41.52 186 LYS A C 1
ATOM 1488 O O . LYS A 1 206 ? -1.971 10.197 6.358 1.00 41.33 186 LYS A O 1
ATOM 1494 N N . PHE A 1 207 ? 0.065 9.282 6.123 1.00 39.41 187 PHE A N 1
ATOM 1495 C CA . PHE A 1 207 ? -0.403 8.033 6.637 1.00 38.96 187 PHE A CA 1
ATOM 1496 C C . PHE A 1 207 ? -0.866 8.172 8.089 1.00 39.03 187 PHE A C 1
ATOM 1497 O O . PHE A 1 207 ? -1.842 7.532 8.544 1.00 38.08 187 PHE A O 1
ATOM 1505 N N . ILE A 1 208 ? -0.141 8.949 8.914 1.00 37.41 188 ILE A N 1
ATOM 1506 C CA . ILE A 1 208 ? -0.553 9.073 10.306 1.00 35.57 188 ILE A CA 1
ATOM 1507 C C . ILE A 1 208 ? -1.913 9.766 10.389 1.00 37.83 188 ILE A C 1
ATOM 1508 O O . ILE A 1 208 ? -2.756 9.371 11.172 1.00 37.89 188 ILE A O 1
ATOM 1513 N N . GLU A 1 209 ? -2.073 10.869 9.661 1.00 39.42 189 GLU A N 1
ATOM 1514 C CA . GLU A 1 209 ? -3.335 11.609 9.670 1.00 43.81 189 GLU A CA 1
ATOM 1515 C C . GLU A 1 209 ? -4.516 10.639 9.317 1.00 42.47 189 GLU A C 1
ATOM 1516 O O . GLU A 1 209 ? -5.512 10.583 9.997 1.00 44.00 189 GLU A O 1
ATOM 1522 N N . LYS A 1 210 ? -4.314 9.800 8.331 1.00 43.81 190 LYS A N 1
ATOM 1523 C CA . LYS A 1 210 ? -5.301 8.815 7.949 1.00 46.92 190 LYS A CA 1
ATOM 1524 C C . LYS A 1 210 ? -5.608 7.774 9.029 1.00 45.09 190 LYS A C 1
ATOM 1525 O O . LYS A 1 210 ? -6.743 7.483 9.279 1.00 42.22 190 LYS A O 1
ATOM 1531 N N . ALA A 1 211 ? -4.581 7.240 9.706 1.00 41.22 191 ALA A N 1
ATOM 1532 C CA . ALA A 1 211 ? -4.838 6.372 10.847 1.00 40.50 191 ALA A CA 1
ATOM 1533 C C . ALA A 1 211 ? -5.572 7.078 11.982 1.00 40.49 191 ALA A C 1
ATOM 1534 O O . ALA A 1 211 ? -6.470 6.463 12.611 1.00 40.36 191 ALA A O 1
ATOM 1536 N N . ALA A 1 212 ? -5.234 8.362 12.227 1.00 39.76 192 ALA A N 1
ATOM 1537 C CA . ALA A 1 212 ? -5.904 9.174 13.235 1.00 42.88 192 ALA A CA 1
ATOM 1538 C C . ALA A 1 212 ? -7.385 9.343 12.916 1.00 45.79 192 ALA A C 1
ATOM 1539 O O . ALA A 1 212 ? -8.217 9.232 13.819 1.00 45.08 192 ALA A O 1
ATOM 1541 N N . ASP A 1 213 ? -7.700 9.594 11.655 1.00 50.54 193 ASP A N 1
ATOM 1542 C CA . ASP A 1 213 ? -9.178 9.739 11.306 1.00 53.68 193 ASP A CA 1
ATOM 1543 C C . ASP A 1 213 ? -9.821 8.386 11.427 1.00 53.01 193 ASP A C 1
ATOM 1544 O O . ASP A 1 213 ? -10.853 8.272 11.981 1.00 52.74 193 ASP A O 1
ATOM 1549 N N . GLU A 1 214 ? -9.153 7.332 11.006 1.00 50.38 194 GLU A N 1
ATOM 1550 C CA . GLU A 1 214 ? -9.752 6.014 11.155 1.00 54.17 194 GLU A CA 1
ATOM 1551 C C . GLU A 1 214 ? -9.983 5.588 12.622 1.00 53.92 194 GLU A C 1
ATOM 1552 O O . GLU A 1 214 ? -11.021 5.017 12.952 1.00 51.42 194 GLU A O 1
ATOM 1558 N N . ILE A 1 215 ? -9.018 5.918 13.516 1.00 48.76 195 ILE A N 1
ATOM 1559 C CA . ILE A 1 215 ? -9.152 5.664 14.948 1.00 48.57 195 ILE A CA 1
ATOM 1560 C C . ILE A 1 215 ? -10.110 6.617 15.560 1.00 47.38 195 ILE A C 1
ATOM 1561 O O . ILE A 1 215 ? -10.723 6.276 16.557 1.00 45.73 195 ILE A O 1
ATOM 1566 N N . GLY A 1 216 ? -10.217 7.842 15.046 1.00 48.47 196 GLY A N 1
ATOM 1567 C CA . GLY A 1 216 ? -11.082 8.897 15.715 1.00 48.53 196 GLY A CA 1
ATOM 1568 C C . GLY A 1 216 ? -10.316 9.625 16.826 1.00 50.18 196 GLY A C 1
ATOM 1569 O O . GLY A 1 216 ? -10.876 10.144 17.812 1.00 49.71 196 GLY A O 1
ATOM 1570 N N . TYR A 1 217 ? -8.980 9.649 16.689 1.00 47.78 197 TYR A N 1
ATOM 1571 C CA . TYR A 1 217 ? -8.167 10.216 17.693 1.00 46.47 197 TYR A CA 1
ATOM 1572 C C . TYR A 1 217 ? -8.035 11.701 17.463 1.00 49.23 197 TYR A C 1
ATOM 1573 O O . TYR A 1 217 ? -7.526 12.123 16.436 1.00 52.33 197 TYR A O 1
ATOM 1582 N N . GLU A 1 218 ? -8.446 12.504 18.401 1.00 49.69 198 GLU A N 1
ATOM 1583 C CA . GLU A 1 218 ? -8.487 13.954 18.187 1.00 54.13 198 GLU A CA 1
ATOM 1584 C C . GLU A 1 218 ? -7.236 14.720 18.564 1.00 51.34 198 GLU A C 1
ATOM 1585 O O . GLU A 1 218 ? -6.827 15.611 17.851 1.00 50.64 198 GLU A O 1
ATOM 1591 N N . ASN A 1 219 ? -6.555 14.277 19.643 1.00 47.34 199 ASN A N 1
ATOM 1592 C CA . ASN A 1 219 ? -5.494 15.003 20.267 1.00 46.35 199 ASN A CA 1
ATOM 1593 C C . ASN A 1 219 ? -4.127 14.659 19.652 1.00 42.19 199 ASN A C 1
ATOM 1594 O O . ASN A 1 219 ? -3.160 14.437 20.412 1.00 36.11 199 ASN A O 1
ATOM 1599 N N . ILE A 1 220 ? -4.056 14.695 18.324 1.00 39.41 200 ILE A N 1
ATOM 1600 C CA . ILE A 1 220 ? -2.788 14.513 17.616 1.00 37.96 200 ILE A CA 1
ATOM 1601 C C . ILE A 1 220 ? -2.492 15.666 16.701 1.00 40.17 200 ILE A C 1
ATOM 1602 O O . ILE A 1 220 ? -3.357 16.076 15.951 1.00 38.99 200 ILE A O 1
ATOM 1607 N N . GLU A 1 221 ? -1.320 16.283 16.783 1.00 39.12 201 GLU A N 1
ATOM 1608 C CA . GLU A 1 221 ? -0.887 17.270 15.790 1.00 41.58 201 GLU A CA 1
ATOM 1609 C C . GLU A 1 221 ? 0.196 16.614 14.939 1.00 39.57 201 GLU A C 1
ATOM 1610 O O . GLU A 1 221 ? 1.148 16.027 15.488 1.00 36.83 201 GLU A O 1
ATOM 1616 N N . ILE A 1 222 ? 0.128 16.784 13.640 1.00 36.50 202 ILE A N 1
ATOM 1617 C CA . ILE A 1 222 ? 0.936 16.119 12.693 1.00 37.79 202 ILE A CA 1
ATOM 1618 C C . ILE A 1 222 ? 1.555 17.074 11.755 1.00 40.29 202 ILE A C 1
ATOM 1619 O O . ILE A 1 222 ? 0.816 17.881 11.197 1.00 42.84 202 ILE A O 1
ATOM 1624 N N . PHE A 1 223 ? 2.868 17.057 11.566 1.00 39.26 203 PHE A N 1
ATOM 1625 C CA . PHE A 1 223 ? 3.462 17.999 10.684 1.00 43.23 203 PHE A CA 1
ATOM 1626 C C . PHE A 1 223 ? 4.743 17.599 9.954 1.00 41.67 203 PHE A C 1
ATOM 1627 O O . PHE A 1 223 ? 5.516 16.739 10.424 1.00 36.69 203 PHE A O 1
ATOM 1635 N N . THR A 1 224 ? 4.869 18.092 8.722 1.00 38.42 204 THR A N 1
ATOM 1636 C CA . THR A 1 224 ? 6.045 17.773 7.929 1.00 39.39 204 THR A CA 1
ATOM 1637 C C . THR A 1 224 ? 7.102 18.805 8.312 1.00 39.60 204 THR A C 1
ATOM 1638 O O . THR A 1 224 ? 6.753 19.965 8.585 1.00 38.42 204 THR A O 1
ATOM 1642 N N . PHE A 1 225 ? 8.344 18.366 8.507 1.00 36.89 205 PHE A N 1
ATOM 1643 C CA . PHE A 1 225 ? 9.403 19.233 9.045 1.00 35.72 205 PHE A CA 1
ATOM 1644 C C . PHE A 1 225 ? 10.751 18.566 8.721 1.00 35.17 205 PHE A C 1
ATOM 1645 O O . PHE A 1 225 ? 10.879 17.307 8.844 1.00 36.78 205 PHE A O 1
ATOM 1653 N N . ASP A 1 226 ? 11.786 19.368 8.582 1.00 34.06 206 ASP A N 1
ATOM 1654 C CA . ASP A 1 226 ? 13.142 18.949 8.385 1.00 34.73 206 ASP A CA 1
ATOM 1655 C C . ASP A 1 226 ? 13.947 19.439 9.587 1.00 33.18 206 ASP A C 1
ATOM 1656 O O . ASP A 1 226 ? 14.149 20.692 9.867 1.00 32.89 206 ASP A O 1
ATOM 1661 N N . LEU A 1 227 ? 14.270 18.451 10.425 1.00 31.75 207 LEU A N 1
ATOM 1662 C CA . LEU A 1 227 ? 15.062 18.662 11.630 1.00 31.24 207 LEU A CA 1
ATOM 1663 C C . LEU A 1 227 ? 16.441 19.267 11.475 1.00 30.70 207 LEU A C 1
ATOM 1664 O O . LEU A 1 227 ? 17.078 19.513 12.476 1.00 30.97 207 LEU A O 1
ATOM 1669 N N . ARG A 1 228 ? 16.950 19.507 10.250 1.00 32.01 208 ARG A N 1
ATOM 1670 C CA . ARG A 1 228 ? 18.117 20.385 10.087 1.00 33.88 208 ARG A CA 1
ATOM 1671 C C . ARG A 1 228 ? 17.802 21.793 10.657 1.00 34.16 208 ARG A C 1
ATOM 1672 O O . ARG A 1 228 ? 18.713 22.497 11.160 1.00 36.00 208 ARG A O 1
ATOM 1680 N N . LYS A 1 229 ? 16.522 22.157 10.626 1.00 35.57 209 LYS A N 1
ATOM 1681 C CA . LYS A 1 229 ? 16.042 23.450 11.157 1.00 38.88 209 LYS A CA 1
ATOM 1682 C C . LYS A 1 229 ? 15.726 23.384 12.639 1.00 38.36 209 LYS A C 1
ATOM 1683 O O . LYS A 1 229 ? 15.213 22.337 13.095 1.00 36.63 209 LYS A O 1
ATOM 1689 N N . PRO A 1 230 ? 15.909 24.506 13.358 1.00 38.77 210 PRO A N 1
ATOM 1690 C CA . PRO A 1 230 ? 15.493 24.524 14.747 1.00 38.21 210 PRO A CA 1
ATOM 1691 C C . PRO A 1 230 ? 14.008 24.325 14.817 1.00 36.80 210 PRO A C 1
ATOM 1692 O O . PRO A 1 230 ? 13.322 24.844 13.969 1.00 35.99 210 PRO A O 1
ATOM 1696 N N . LEU A 1 231 ? 13.473 23.611 15.808 1.00 35.07 211 LEU A N 1
ATOM 1697 C CA . LEU A 1 231 ? 12.028 23.482 15.996 1.00 35.69 211 LEU A CA 1
ATOM 1698 C C . LEU A 1 231 ? 11.391 24.868 16.287 1.00 38.89 211 LEU A C 1
ATOM 1699 O O . LEU A 1 231 ? 12.063 25.692 16.890 1.00 37.97 211 LEU A O 1
ATOM 1704 N N . PRO A 1 232 ? 10.141 25.074 15.862 1.00 41.49 212 PRO A N 1
ATOM 1705 C CA . PRO A 1 232 ? 9.478 26.340 16.108 1.00 47.50 212 PRO A CA 1
ATOM 1706 C C . PRO A 1 232 ? 9.375 26.600 17.614 1.00 53.10 212 PRO A C 1
ATOM 1707 O O . PRO A 1 232 ? 9.210 25.587 18.411 1.00 48.57 212 PRO A O 1
ATOM 1711 N N . ASP A 1 233 ? 9.500 27.859 18.021 1.00 57.15 213 ASP A N 1
ATOM 1712 C CA . ASP A 1 233 ? 9.108 28.295 19.361 1.00 64.70 213 ASP A CA 1
ATOM 1713 C C . ASP A 1 233 ? 7.942 27.568 19.972 1.00 64.74 213 ASP A C 1
ATOM 1714 O O . ASP A 1 233 ? 8.008 27.186 21.136 1.00 65.18 213 ASP A O 1
ATOM 1719 N N . TYR A 1 234 ? 6.892 27.415 19.183 1.00 68.46 214 TYR A N 1
ATOM 1720 C CA . TYR A 1 234 ? 5.641 26.833 19.599 1.00 74.66 214 TYR A CA 1
ATOM 1721 C C . TYR A 1 234 ? 5.907 25.500 20.355 1.00 66.24 214 TYR A C 1
ATOM 1722 O O . TYR A 1 234 ? 5.241 25.218 21.297 1.00 69.80 214 TYR A O 1
ATOM 1731 N N . ALA A 1 235 ? 6.866 24.678 19.914 1.00 61.14 215 ALA A N 1
ATOM 1732 C CA . ALA A 1 235 ? 7.056 23.323 20.357 1.00 51.59 215 ALA A CA 1
ATOM 1733 C C . ALA A 1 235 ? 8.002 23.153 21.617 1.00 44.86 215 ALA A C 1
ATOM 1734 O O . ALA A 1 235 ? 8.140 21.984 22.124 1.00 44.87 215 ALA A O 1
ATOM 1736 N N . LEU A 1 236 ? 8.705 24.220 22.004 1.00 38.95 216 LEU A N 1
ATOM 1737 C CA . LEU A 1 236 ? 9.752 24.164 22.976 1.00 38.84 216 LEU A CA 1
ATOM 1738 C C . LEU A 1 236 ? 9.173 24.087 24.347 1.00 37.98 216 LEU A C 1
ATOM 1739 O O . LEU A 1 236 ? 8.127 24.712 24.637 1.00 35.08 216 LEU A O 1
ATOM 1744 N N . HIS A 1 237 ? 9.753 23.227 25.209 1.00 34.86 217 HIS A N 1
ATOM 1745 C CA . HIS A 1 237 ? 9.374 23.159 26.578 1.00 35.70 217 HIS A CA 1
ATOM 1746 C C . HIS A 1 237 ? 7.891 22.889 26.822 1.00 34.16 217 HIS A C 1
ATOM 1747 O O . HIS A 1 237 ? 7.333 23.447 27.773 1.00 33.55 217 HIS A O 1
ATOM 1754 N N . LYS A 1 238 ? 7.259 22.060 26.042 1.00 30.76 218 LYS A N 1
ATOM 1755 C CA . LYS A 1 238 ? 5.834 21.781 26.287 1.00 33.18 218 LYS A CA 1
ATOM 1756 C C . LYS A 1 238 ? 5.408 20.286 26.381 1.00 32.21 218 LYS A C 1
ATOM 1757 O O . LYS A 1 238 ? 4.223 19.968 26.500 1.00 30.15 218 LYS A O 1
ATOM 1763 N N . PHE A 1 239 ? 6.384 19.371 26.372 1.00 28.98 219 PHE A N 1
ATOM 1764 C CA . PHE A 1 239 ? 6.061 17.939 26.365 1.00 28.87 219 PHE A CA 1
ATOM 1765 C C . PHE A 1 239 ? 6.693 17.198 27.544 1.00 26.46 219 PHE A C 1
ATOM 1766 O O . PHE A 1 239 ? 7.688 17.710 28.149 1.00 27.69 219 PHE A O 1
ATOM 1774 N N . ASP A 1 240 ? 6.083 16.095 27.927 1.00 25.41 220 ASP A N 1
ATOM 1775 C CA . ASP A 1 240 ? 6.526 15.280 29.026 1.00 25.23 220 ASP A CA 1
ATOM 1776 C C . ASP A 1 240 ? 7.577 14.198 28.564 1.00 24.71 220 ASP A C 1
ATOM 1777 O O . ASP A 1 240 ? 8.410 13.796 29.395 1.00 23.20 220 ASP A O 1
ATOM 1782 N N . THR A 1 241 ? 7.409 13.744 27.327 1.00 25.87 221 THR A N 1
ATOM 1783 C CA . THR A 1 241 ? 8.110 12.560 26.811 1.00 25.32 221 THR A CA 1
ATOM 1784 C C . THR A 1 241 ? 8.369 12.750 25.329 1.00 25.77 221 THR A C 1
ATOM 1785 O O . THR A 1 241 ? 7.466 13.276 24.613 1.00 25.76 221 THR A O 1
ATOM 1789 N N . PHE A 1 242 ? 9.555 12.369 24.840 1.00 24.73 222 PHE A N 1
ATOM 1790 C CA . PHE A 1 242 ? 9.776 12.305 23.429 1.00 24.24 222 PHE A CA 1
ATOM 1791 C C . PHE A 1 242 ? 10.306 10.941 23.052 1.00 24.47 222 PHE A C 1
ATOM 1792 O O . PHE A 1 242 ? 10.921 10.280 23.845 1.00 23.54 222 PHE A O 1
ATOM 1800 N N . ILE A 1 243 ? 10.102 10.633 21.830 1.00 26.18 223 ILE A N 1
ATOM 1801 C CA . ILE A 1 243 ? 10.652 9.384 21.256 1.00 26.69 223 ILE A CA 1
ATOM 1802 C C . ILE A 1 243 ? 11.143 9.624 19.840 1.00 26.30 223 ILE A C 1
ATOM 1803 O O . ILE A 1 243 ? 10.491 10.293 19.017 1.00 25.98 223 ILE A O 1
ATOM 1808 N N . THR A 1 244 ? 12.308 9.110 19.518 1.00 24.62 224 THR A N 1
ATOM 1809 C CA . THR A 1 244 ? 12.897 9.310 18.192 1.00 24.47 224 THR A CA 1
ATOM 1810 C C . THR A 1 244 ? 13.781 8.090 17.936 1.00 24.81 224 THR A C 1
ATOM 1811 O O . THR A 1 244 ? 14.205 7.455 18.904 1.00 25.74 224 THR A O 1
ATOM 1815 N N . ASP A 1 245 ? 14.089 7.817 16.690 1.00 25.26 225 ASP A N 1
ATOM 1816 C CA . ASP A 1 245 ? 14.986 6.648 16.406 1.00 24.69 225 ASP A CA 1
ATOM 1817 C C . ASP A 1 245 ? 15.886 7.220 15.356 1.00 24.92 225 ASP A C 1
ATOM 1818 O O . ASP A 1 245 ? 15.632 7.029 14.165 1.00 25.82 225 ASP A O 1
ATOM 1823 N N . PRO A 1 246 ? 17.001 7.885 15.755 1.00 24.59 226 PRO A N 1
ATOM 1824 C CA . PRO A 1 246 ? 17.668 8.710 14.786 1.00 24.74 226 PRO A CA 1
ATOM 1825 C C . PRO A 1 246 ? 18.741 8.092 13.884 1.00 25.70 226 PRO A C 1
ATOM 1826 O O . PRO A 1 246 ? 19.211 6.943 14.173 1.00 25.30 226 PRO A O 1
ATOM 1830 N N . PRO A 1 247 ? 19.218 8.840 12.847 1.00 24.99 227 PRO A N 1
ATOM 1831 C CA . PRO A 1 247 ? 20.492 8.478 12.284 1.00 25.49 227 PRO A CA 1
ATOM 1832 C C . PRO A 1 247 ? 21.588 8.697 13.364 1.00 27.25 227 PRO A C 1
ATOM 1833 O O . PRO A 1 247 ? 21.411 9.306 14.406 1.00 27.55 227 PRO A O 1
ATOM 1837 N N . GLU A 1 248 ? 22.785 8.273 13.096 1.00 29.15 228 GLU A N 1
ATOM 1838 C CA . GLU A 1 248 ? 23.864 8.242 14.114 1.00 29.44 228 GLU A CA 1
ATOM 1839 C C . GLU A 1 248 ? 25.104 8.997 13.906 1.00 32.46 228 GLU A C 1
ATOM 1840 O O . GLU A 1 248 ? 26.111 8.880 14.740 1.00 32.00 228 GLU A O 1
ATOM 1846 N N . THR A 1 249 ? 25.030 9.963 12.988 1.00 31.15 229 THR A N 1
ATOM 1847 C CA . THR A 1 249 ? 26.090 10.962 12.969 1.00 31.48 229 THR A CA 1
ATOM 1848 C C . THR A 1 249 ? 25.898 11.826 14.232 1.00 34.86 229 THR A C 1
ATOM 1849 O O . THR A 1 249 ? 24.818 11.969 14.797 1.00 32.05 229 THR A O 1
ATOM 1853 N N . VAL A 1 250 ? 26.972 12.394 14.720 1.00 37.87 230 VAL A N 1
ATOM 1854 C CA . VAL A 1 250 ? 26.840 13.186 15.919 1.00 38.32 230 VAL A CA 1
ATOM 1855 C C . VAL A 1 250 ? 25.880 14.393 15.618 1.00 38.37 230 VAL A C 1
ATOM 1856 O O . VAL A 1 250 ? 24.967 14.772 16.469 1.00 36.15 230 VAL A O 1
ATOM 1860 N N . GLU A 1 251 ? 25.950 14.942 14.408 1.00 34.34 231 GLU A N 1
ATOM 1861 C CA . GLU A 1 251 ? 24.955 15.909 14.000 1.00 35.66 231 GLU A CA 1
ATOM 1862 C C . GLU A 1 251 ? 23.478 15.479 14.105 1.00 32.33 231 GLU A C 1
ATOM 1863 O O . GLU A 1 251 ? 22.595 16.258 14.490 1.00 30.35 231 GLU A O 1
ATOM 1869 N N . ALA A 1 252 ? 23.203 14.298 13.607 1.00 29.55 232 ALA A N 1
ATOM 1870 C CA . ALA A 1 252 ? 21.865 13.756 13.668 1.00 29.54 232 ALA A CA 1
ATOM 1871 C C . ALA A 1 252 ? 21.450 13.505 15.083 1.00 28.29 232 ALA A C 1
ATOM 1872 O O . ALA A 1 252 ? 20.332 13.746 15.445 1.00 28.17 232 ALA A O 1
ATOM 1874 N N . ILE A 1 253 ? 22.397 13.100 15.933 1.00 28.63 233 ILE A N 1
ATOM 1875 C CA . ILE A 1 253 ? 22.058 12.980 17.357 1.00 29.89 233 ILE A CA 1
ATOM 1876 C C . ILE A 1 253 ? 21.573 14.353 17.914 1.00 28.18 233 ILE A C 1
ATOM 1877 O O . ILE A 1 253 ? 20.532 14.407 18.628 1.00 26.72 233 ILE A O 1
ATOM 1882 N N . ARG A 1 254 ? 22.302 15.383 17.611 1.00 27.66 234 ARG A N 1
ATOM 1883 C CA . ARG A 1 254 ? 21.834 16.731 18.038 1.00 29.19 234 ARG A CA 1
ATOM 1884 C C . ARG A 1 254 ? 20.439 17.086 17.448 1.00 27.77 234 ARG A C 1
ATOM 1885 O O . ARG A 1 254 ? 19.521 17.600 18.133 1.00 28.01 234 ARG A O 1
ATOM 1893 N N . ALA A 1 255 ? 20.299 16.881 16.190 1.00 27.85 235 ALA A N 1
ATOM 1894 C CA . ALA A 1 255 ? 19.080 17.271 15.419 1.00 28.18 235 ALA A CA 1
ATOM 1895 C C . ALA A 1 255 ? 17.859 16.508 15.820 1.00 28.44 235 ALA A C 1
ATOM 1896 O O . ALA A 1 255 ? 16.741 16.998 15.650 1.00 28.12 235 ALA A O 1
ATOM 1898 N N . PHE A 1 256 ? 18.034 15.272 16.309 1.00 25.54 236 PHE A N 1
ATOM 1899 C CA . PHE A 1 256 ? 16.857 14.449 16.640 1.00 25.79 236 PHE A CA 1
ATOM 1900 C C . PHE A 1 256 ? 16.727 14.334 18.138 1.00 25.56 236 PHE 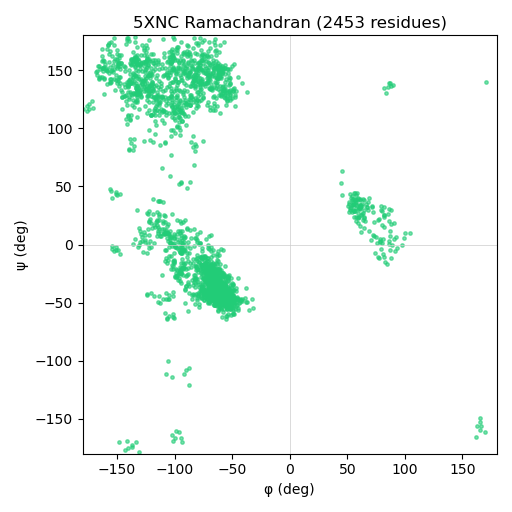A C 1
ATOM 1901 O O . PHE A 1 256 ? 15.742 14.694 18.743 1.00 26.11 236 PHE A O 1
ATOM 1909 N N . VAL A 1 257 ? 17.766 13.789 18.824 1.00 26.23 237 VAL A N 1
ATOM 1910 C CA . VAL A 1 257 ? 17.644 13.606 20.283 1.00 25.39 237 VAL A CA 1
ATOM 1911 C C . VAL A 1 257 ? 17.768 14.964 20.961 1.00 25.00 237 VAL A C 1
ATOM 1912 O O . VAL A 1 257 ? 17.106 15.224 21.944 1.00 24.28 237 VAL A O 1
ATOM 1916 N N . GLY A 1 258 ? 18.751 15.791 20.558 1.00 25.62 238 GLY A N 1
ATOM 1917 C CA . GLY A 1 258 ? 18.885 17.026 21.291 1.00 26.16 238 GLY A CA 1
ATOM 1918 C C . GLY A 1 258 ? 17.660 17.951 21.057 1.00 26.53 238 GLY A C 1
ATOM 1919 O O . GLY A 1 258 ? 17.258 18.635 21.966 1.00 26.99 238 GLY A O 1
ATOM 1920 N N . ARG A 1 259 ? 17.017 17.938 19.870 1.00 26.73 239 ARG A N 1
ATOM 1921 C CA . ARG A 1 259 ? 15.773 18.667 19.703 1.00 27.92 239 ARG A CA 1
ATOM 1922 C C . ARG A 1 259 ? 14.707 18.050 20.557 1.00 26.66 239 ARG A C 1
ATOM 1923 O O . ARG A 1 259 ? 13.803 18.815 21.129 1.00 26.56 239 ARG A O 1
ATOM 1931 N N . GLY A 1 260 ? 14.651 16.743 20.559 1.00 25.29 240 GLY A N 1
ATOM 1932 C CA . GLY A 1 260 ? 13.720 16.076 21.515 1.00 24.85 240 GLY A CA 1
ATOM 1933 C C . GLY A 1 260 ? 13.819 16.610 22.947 1.00 24.28 240 GLY A C 1
ATOM 1934 O O . GLY A 1 260 ? 12.808 17.004 23.600 1.00 24.91 240 GLY A O 1
ATOM 1935 N N . ILE A 1 261 ? 15.036 16.754 23.434 1.00 24.54 241 ILE A N 1
ATOM 1936 C CA . ILE A 1 261 ? 15.216 17.273 24.787 1.00 24.67 241 ILE A CA 1
ATOM 1937 C C . ILE A 1 261 ? 14.642 18.690 24.914 1.00 26.22 241 ILE A C 1
ATOM 1938 O O . ILE A 1 261 ? 14.093 19.024 25.937 1.00 25.57 241 ILE A O 1
ATOM 1943 N N . ALA A 1 262 ? 14.829 19.503 23.876 1.00 27.56 242 ALA A N 1
ATOM 1944 C CA . ALA A 1 262 ? 14.330 20.903 23.870 1.00 29.13 242 ALA A CA 1
ATOM 1945 C C . ALA A 1 262 ? 12.781 20.964 23.927 1.00 28.98 242 ALA A C 1
ATOM 1946 O O . ALA A 1 262 ? 12.226 21.971 24.337 1.00 31.72 242 ALA A O 1
ATOM 1948 N N . THR A 1 263 ? 12.111 19.956 23.442 1.00 27.66 243 THR A N 1
ATOM 1949 C CA . THR A 1 263 ? 10.664 19.832 23.607 1.00 28.36 243 THR A CA 1
ATOM 1950 C C . THR A 1 263 ? 10.179 19.621 24.994 1.00 27.70 243 THR A C 1
ATOM 1951 O O . THR A 1 263 ? 8.983 19.863 25.292 1.00 29.29 243 THR A O 1
ATOM 1955 N N . LEU A 1 264 ? 11.018 19.147 25.880 1.00 27.01 244 LEU A N 1
ATOM 1956 C CA . LEU A 1 264 ? 10.586 18.737 27.195 1.00 25.84 244 LEU A CA 1
ATOM 1957 C C . LEU A 1 264 ? 10.402 19.934 28.133 1.00 26.93 244 LEU A C 1
ATOM 1958 O O . LEU A 1 264 ? 11.169 20.885 28.082 1.00 28.11 244 LEU A O 1
ATOM 1963 N N . LYS A 1 265 ? 9.471 19.840 29.037 1.00 28.54 245 LYS A N 1
ATOM 1964 C CA . LYS A 1 265 ? 8.984 20.941 29.892 1.00 29.21 245 LYS A CA 1
ATOM 1965 C C . LYS A 1 265 ? 10.057 21.393 30.864 1.00 30.08 245 LYS A C 1
ATOM 1966 O O . LYS A 1 265 ? 10.171 22.567 31.195 1.00 28.15 245 LYS A O 1
ATOM 1972 N N . GLY A 1 266 ? 10.842 20.435 31.399 1.00 26.36 246 GLY A N 1
ATOM 1973 C CA . GLY A 1 266 ? 11.885 20.707 32.329 1.00 26.86 246 GLY A CA 1
ATOM 1974 C C . GLY A 1 266 ? 12.355 19.414 32.990 1.00 26.27 246 GLY A C 1
ATOM 1975 O O . GLY A 1 266 ? 12.171 18.342 32.372 1.00 26.81 246 GLY A O 1
ATOM 1976 N N . PRO A 1 267 ? 12.934 19.522 34.187 1.00 27.64 247 PRO A N 1
ATOM 1977 C CA . PRO A 1 267 ? 13.363 18.268 34.879 1.00 26.51 247 PRO A CA 1
ATOM 1978 C C . PRO A 1 267 ? 12.238 17.272 35.025 1.00 27.00 247 PRO A C 1
ATOM 1979 O O . PRO A 1 267 ? 11.038 17.629 35.172 1.00 25.66 247 PRO A O 1
ATOM 1983 N N . GLY A 1 268 ? 12.598 15.960 35.062 1.00 24.32 248 GLY A N 1
ATOM 1984 C CA . GLY A 1 268 ? 11.643 14.941 35.293 1.00 24.84 248 GLY A CA 1
ATOM 1985 C C . GLY A 1 268 ? 10.927 14.409 34.064 1.00 24.30 248 GLY A C 1
ATOM 1986 O O . GLY A 1 268 ? 9.962 13.631 34.229 1.00 25.91 248 GLY A O 1
ATOM 1987 N N . CYS A 1 269 ? 11.353 14.817 32.875 1.00 22.85 249 CYS A N 1
ATOM 1988 C CA . CYS A 1 269 ? 10.734 14.408 31.637 1.00 23.18 249 CYS A CA 1
ATOM 1989 C C . CYS A 1 269 ? 11.644 13.284 31.006 1.00 21.85 249 CYS A C 1
ATOM 1990 O O . CYS A 1 269 ? 12.851 13.205 31.368 1.00 22.85 249 CYS A O 1
ATOM 1993 N N . ALA A 1 270 ? 11.153 12.598 30.068 1.00 22.66 250 ALA A N 1
ATOM 1994 C CA . ALA A 1 270 ? 11.856 11.383 29.540 1.00 21.94 250 ALA A CA 1
ATOM 1995 C C . ALA A 1 270 ? 12.080 11.470 28.026 1.00 22.50 250 ALA A C 1
ATOM 1996 O O . ALA A 1 270 ? 11.220 12.042 27.256 1.00 22.63 250 ALA A O 1
ATOM 1998 N N . GLY A 1 271 ? 13.076 10.697 27.547 1.00 20.89 251 GLY A N 1
ATOM 1999 C CA . GLY A 1 271 ? 13.255 10.566 26.172 1.00 21.11 251 GLY A CA 1
ATOM 2000 C C . GLY A 1 271 ? 13.692 9.128 25.888 1.00 20.40 251 GLY A C 1
ATOM 2001 O O . GLY A 1 271 ? 14.340 8.509 26.745 1.00 20.50 251 GLY A O 1
ATOM 2002 N N . TYR A 1 272 ? 13.321 8.635 24.718 1.00 20.37 252 TYR A N 1
ATOM 2003 C CA . TYR A 1 272 ? 13.616 7.339 24.254 1.00 20.80 252 TYR A CA 1
ATOM 2004 C C . TYR A 1 272 ? 14.188 7.366 22.907 1.00 21.55 252 TYR A C 1
ATOM 2005 O O . TYR A 1 272 ? 13.647 8.060 22.076 1.00 22.61 252 TYR A O 1
ATOM 2014 N N . PHE A 1 273 ? 15.258 6.566 22.593 1.00 20.23 253 PHE A N 1
ATOM 2015 C CA . PHE A 1 273 ? 15.765 6.478 21.305 1.00 20.52 253 PHE A CA 1
ATOM 2016 C C . PHE A 1 273 ? 16.627 5.232 21.150 1.00 21.49 253 PHE A C 1
ATOM 2017 O O . PHE A 1 273 ? 17.224 4.791 22.101 1.00 21.05 253 PHE A O 1
ATOM 2025 N N . GLY A 1 274 ? 16.786 4.827 19.933 1.00 21.27 254 GLY A N 1
ATOM 2026 C CA . GLY A 1 274 ? 17.736 3.747 19.611 1.00 21.28 254 GLY A CA 1
ATOM 2027 C C . GLY A 1 274 ? 19.084 4.137 19.192 1.00 20.98 254 GLY A C 1
ATOM 2028 O O . GLY A 1 274 ? 19.266 5.163 18.539 1.00 22.11 254 GLY A O 1
ATOM 2029 N N . ILE A 1 275 ? 20.103 3.332 19.595 1.00 20.55 255 ILE A N 1
ATOM 2030 C CA . ILE A 1 275 ? 21.486 3.607 19.152 1.00 20.76 255 ILE A CA 1
ATOM 2031 C C . ILE A 1 275 ? 22.070 2.139 18.764 1.00 20.75 255 ILE A C 1
ATOM 2032 O O . ILE A 1 275 ? 22.000 1.183 19.586 1.00 21.13 255 ILE A O 1
ATOM 2037 N N . THR A 1 276 ? 22.643 2.019 17.556 1.00 21.57 256 THR A N 1
ATOM 2038 C CA . THR A 1 276 ? 23.152 0.718 17.074 1.00 21.93 256 THR A CA 1
ATOM 2039 C C . THR A 1 276 ? 24.566 0.546 17.407 1.00 21.49 256 THR A C 1
ATOM 2040 O O . THR A 1 276 ? 25.283 1.556 17.576 1.00 21.13 256 THR A O 1
ATOM 2044 N N . ARG A 1 277 ? 24.968 -0.706 17.309 1.00 22.18 257 ARG A N 1
ATOM 2045 C CA . ARG A 1 277 ? 26.384 -1.086 17.226 1.00 21.69 257 ARG A CA 1
ATOM 2046 C C . ARG A 1 277 ? 26.784 -1.396 15.757 1.00 23.24 257 ARG A C 1
ATOM 2047 O O . ARG A 1 277 ? 27.929 -1.676 15.470 1.00 21.87 257 ARG A O 1
ATOM 2055 N N . ARG A 1 278 ? 25.767 -1.425 14.873 1.00 21.69 258 ARG A N 1
ATOM 2056 C CA . ARG A 1 278 ? 25.886 -1.683 13.443 1.00 21.77 258 ARG A CA 1
ATOM 2057 C C . ARG A 1 278 ? 26.583 -0.506 12.748 1.00 22.27 258 ARG A C 1
ATOM 2058 O O . ARG A 1 278 ? 27.290 -0.731 11.727 1.00 23.30 258 ARG A O 1
ATOM 2066 N N . GLU A 1 279 ? 26.244 0.716 13.190 1.00 22.97 259 GLU A N 1
ATOM 2067 C CA . GLU A 1 279 ? 26.652 1.906 12.446 1.00 23.06 259 GLU A CA 1
ATOM 2068 C C . GLU A 1 279 ? 27.350 2.901 13.335 1.00 23.15 259 GLU A C 1
ATOM 2069 O O . GLU A 1 279 ? 27.606 4.056 12.861 1.00 22.26 259 GLU A O 1
ATOM 2075 N N . SER A 1 280 ? 27.564 2.602 14.565 1.00 22.10 260 SER A N 1
ATOM 2076 C CA . SER A 1 280 ? 28.355 3.422 15.533 1.00 22.60 260 SER A CA 1
ATOM 2077 C C . SER A 1 280 ? 29.329 2.546 16.277 1.00 23.07 260 SER A C 1
ATOM 2078 O O . SER A 1 280 ? 28.895 1.512 16.951 1.00 21.68 260 SER A O 1
ATOM 2081 N N . SER A 1 281 ? 30.584 2.899 16.276 1.00 22.99 261 SER A N 1
ATOM 2082 C CA . SER A 1 281 ? 31.569 2.205 17.125 1.00 22.48 261 SER A CA 1
ATOM 2083 C C . SER A 1 281 ? 31.447 2.585 18.590 1.00 22.45 261 SER A C 1
ATOM 2084 O O . SER A 1 281 ? 30.757 3.575 18.933 1.00 21.44 261 SER A O 1
ATOM 2087 N N . LEU A 1 282 ? 32.032 1.832 19.482 1.00 21.78 262 LEU A N 1
ATOM 2088 C CA . LEU A 1 282 ? 31.995 2.210 20.865 1.00 23.17 262 LEU A CA 1
ATOM 2089 C C . LEU A 1 282 ? 32.778 3.548 21.098 1.00 24.17 262 LEU A C 1
ATOM 2090 O O . LEU A 1 282 ? 32.389 4.320 22.037 1.00 22.72 262 LEU A O 1
ATOM 2095 N N . ASP A 1 283 ? 33.813 3.820 20.296 1.00 24.34 263 ASP A N 1
ATOM 2096 C CA . ASP A 1 283 ? 34.357 5.194 20.334 1.00 26.41 263 ASP A CA 1
ATOM 2097 C C . ASP A 1 283 ? 33.299 6.326 20.067 1.00 26.04 263 ASP A C 1
ATOM 2098 O O . ASP A 1 283 ? 33.143 7.325 20.842 1.00 26.18 263 ASP A O 1
ATOM 2103 N N . LYS A 1 284 ? 32.481 6.117 19.083 1.00 25.81 264 LYS A N 1
ATOM 2104 C CA . LYS A 1 284 ? 31.429 7.067 18.825 1.00 26.60 264 LYS A CA 1
ATOM 2105 C C . LYS A 1 284 ? 30.332 7.007 19.951 1.00 24.68 264 LYS A C 1
ATOM 2106 O O . LYS A 1 284 ? 29.801 8.038 20.354 1.00 25.22 264 LYS A O 1
ATOM 2112 N N . TRP A 1 285 ? 30.019 5.802 20.502 1.00 22.13 265 TRP A N 1
ATOM 2113 C CA . TRP A 1 285 ? 29.196 5.832 21.720 1.00 22.02 265 TRP A CA 1
ATOM 2114 C C . TRP A 1 285 ? 29.720 6.679 22.832 1.00 21.19 265 TRP A C 1
ATOM 2115 O O . TRP A 1 285 ? 28.968 7.386 23.519 1.00 20.31 265 TRP A O 1
ATOM 2126 N N . ARG A 1 286 ? 31.015 6.662 23.084 1.00 21.81 266 ARG A N 1
ATOM 2127 C CA . ARG A 1 286 ? 31.583 7.440 24.161 1.00 22.56 266 ARG A CA 1
ATOM 2128 C C . ARG A 1 286 ? 31.352 8.923 23.770 1.00 23.78 266 ARG A C 1
ATOM 2129 O O . ARG A 1 286 ? 30.956 9.762 24.665 1.00 22.72 266 ARG A O 1
ATOM 2137 N N . GLU A 1 287 ? 31.571 9.249 22.516 1.00 24.23 267 GLU A N 1
ATOM 2138 C CA A GLU A 1 287 ? 31.336 10.658 22.131 0.50 25.48 267 GLU A CA 1
ATOM 2139 C CA B GLU A 1 287 ? 31.264 10.646 21.992 0.50 25.64 267 GLU A CA 1
ATOM 2140 C C . GLU A 1 287 ? 29.771 11.058 22.255 1.00 25.70 267 GLU A C 1
ATOM 2141 O O . GLU A 1 287 ? 29.481 12.143 22.768 1.00 23.81 267 GLU A O 1
ATOM 2152 N N . ILE A 1 288 ? 28.864 10.181 21.868 1.00 24.02 268 ILE A N 1
ATOM 2153 C CA . ILE A 1 288 ? 27.465 10.368 22.053 1.00 23.91 268 ILE A CA 1
ATOM 2154 C C . ILE A 1 288 ? 27.060 10.510 23.544 1.00 22.96 268 ILE A C 1
ATOM 2155 O O . ILE A 1 288 ? 26.267 11.399 23.895 1.00 22.91 268 ILE A O 1
ATOM 2160 N N . GLN A 1 289 ? 27.593 9.628 24.414 1.00 22.41 269 GLN A N 1
ATOM 2161 C CA . GLN A 1 289 ? 27.267 9.724 25.764 1.00 22.59 269 GLN A CA 1
ATOM 2162 C C . GLN A 1 289 ? 27.788 11.027 26.412 1.00 22.98 269 GLN A C 1
ATOM 2163 O O . GLN A 1 289 ? 27.155 11.620 27.321 1.00 23.02 269 GLN A O 1
ATOM 2169 N N . ARG A 1 290 ? 28.991 11.452 25.965 1.00 23.23 270 ARG A N 1
ATOM 2170 C CA . ARG A 1 290 ? 29.491 12.744 26.395 1.00 24.17 270 ARG A CA 1
ATOM 2171 C C . ARG A 1 290 ? 28.564 13.920 25.940 1.00 23.86 270 ARG A C 1
ATOM 2172 O O . ARG A 1 290 ? 28.387 14.920 26.696 1.00 25.26 270 ARG A O 1
ATOM 2180 N N . VAL A 1 291 ? 28.048 13.841 24.769 1.00 23.93 271 VAL A N 1
ATOM 2181 C CA . VAL A 1 291 ? 27.078 14.800 24.334 1.00 24.24 271 VAL A CA 1
ATOM 2182 C C . VAL A 1 291 ? 25.911 14.829 25.281 1.00 23.57 271 VAL A C 1
ATOM 2183 O O . VAL A 1 291 ? 25.409 15.950 25.811 1.00 23.66 271 VAL A O 1
ATOM 2187 N N . LEU A 1 292 ? 25.328 13.635 25.472 1.00 22.89 272 LEU A N 1
ATOM 2188 C CA . LEU A 1 292 ? 24.227 13.603 26.412 1.00 22.74 272 LEU A CA 1
ATOM 2189 C C . LEU A 1 292 ? 24.469 14.128 27.789 1.00 22.63 272 LEU A C 1
ATOM 2190 O O . LEU A 1 292 ? 23.625 14.831 28.329 1.00 21.78 272 LEU A O 1
ATOM 2195 N N . LEU A 1 293 ? 25.547 13.690 28.424 1.00 23.32 273 LEU A N 1
ATOM 2196 C CA . LEU A 1 293 ? 25.863 14.041 29.778 1.00 24.85 273 LEU A CA 1
ATOM 2197 C C . LEU A 1 293 ? 26.431 15.492 29.960 1.00 25.64 273 LEU A C 1
ATOM 2198 O O . LEU A 1 293 ? 26.208 16.070 31.055 1.00 25.13 273 LEU A O 1
ATOM 2203 N N . ASN A 1 294 ? 27.195 15.957 28.955 1.00 26.43 274 ASN A N 1
ATOM 2204 C CA . ASN A 1 294 ? 27.984 17.176 29.105 1.00 28.70 274 ASN A CA 1
ATOM 2205 C C . ASN A 1 294 ? 27.271 18.303 28.324 1.00 29.50 274 ASN A C 1
ATOM 2206 O O . ASN A 1 294 ? 27.146 19.415 28.888 1.00 31.05 274 ASN A O 1
ATOM 2211 N N . GLU A 1 295 ? 26.846 18.084 27.082 1.00 27.38 275 GLU A N 1
ATOM 2212 C CA A GLU A 1 295 ? 26.208 19.151 26.269 0.50 29.04 275 GLU A CA 1
ATOM 2213 C CA B GLU A 1 295 ? 26.212 19.160 26.273 0.50 28.33 275 GLU A CA 1
ATOM 2214 C C . GLU A 1 295 ? 24.756 19.328 26.703 1.00 28.70 275 GLU A C 1
ATOM 2215 O O . GLU A 1 295 ? 24.280 20.485 26.935 1.00 28.05 275 GLU A O 1
ATOM 2226 N N . PHE A 1 296 ? 24.018 18.198 26.887 1.00 25.30 276 PHE A N 1
ATOM 2227 C CA . PHE A 1 296 ? 22.592 18.344 27.228 1.00 25.04 276 PHE A CA 1
ATOM 2228 C C . PHE A 1 296 ? 22.311 18.152 28.719 1.00 24.90 276 PHE A C 1
ATOM 2229 O O . PHE A 1 296 ? 21.219 18.494 29.214 1.00 24.27 276 PHE A O 1
ATOM 2237 N N . GLY A 1 297 ? 23.291 17.551 29.460 1.00 24.47 277 GLY A N 1
ATOM 2238 C CA . GLY A 1 297 ? 23.115 17.322 30.869 1.00 23.40 277 GLY A CA 1
ATOM 2239 C C . GLY A 1 297 ? 21.874 16.470 31.270 1.00 22.38 277 GLY A C 1
ATOM 2240 O O . GLY A 1 297 ? 21.200 16.761 32.240 1.00 22.10 277 GLY A O 1
ATOM 2241 N N . VAL A 1 298 ? 21.645 15.418 30.512 1.00 21.65 278 VAL A N 1
ATOM 2242 C CA . VAL A 1 298 ? 20.570 14.470 30.794 1.00 21.46 278 VAL A CA 1
ATOM 2243 C C . VAL A 1 298 ? 21.253 13.250 31.456 1.00 21.76 278 VAL A C 1
ATOM 2244 O O . VAL A 1 298 ? 22.473 13.095 31.324 1.00 24.06 278 VAL A O 1
ATOM 2248 N N . VAL A 1 299 ? 20.457 12.437 32.129 1.00 20.40 279 VAL A N 1
ATOM 2249 C CA . VAL A 1 299 ? 20.987 11.166 32.665 1.00 19.66 279 VAL A CA 1
ATOM 2250 C C . VAL A 1 299 ? 20.459 10.029 31.773 1.00 19.32 279 VAL A C 1
ATOM 2251 O O . VAL A 1 299 ? 19.276 10.054 31.303 1.00 18.45 279 VAL A O 1
ATOM 2255 N N . ILE A 1 300 ? 21.279 8.958 31.638 1.00 19.05 280 ILE A N 1
ATOM 2256 C CA . ILE A 1 300 ? 20.837 7.809 30.923 1.00 19.41 280 ILE A CA 1
ATOM 2257 C C . ILE A 1 300 ? 20.357 6.805 31.949 1.00 19.27 280 ILE A C 1
ATOM 2258 O O . ILE A 1 300 ? 21.133 6.327 32.777 1.00 19.02 280 ILE A O 1
ATOM 2263 N N . THR A 1 301 ? 19.056 6.406 31.899 1.00 19.36 281 THR A N 1
ATOM 2264 C CA . THR A 1 301 ? 18.528 5.525 32.873 1.00 18.68 281 THR A CA 1
ATOM 2265 C C . THR A 1 301 ? 18.417 4.072 32.459 1.00 19.53 281 THR A C 1
ATOM 2266 O O . THR A 1 301 ? 18.339 3.175 33.343 1.00 19.71 281 THR A O 1
ATOM 2270 N N . ASP A 1 302 ? 18.530 3.820 31.188 1.00 20.42 282 ASP A N 1
ATOM 2271 C CA . ASP A 1 302 ? 18.433 2.464 30.624 1.00 19.26 282 ASP A CA 1
ATOM 2272 C C . ASP A 1 302 ? 19.170 2.455 29.305 1.00 19.46 282 ASP A C 1
ATOM 2273 O O . ASP A 1 302 ? 19.065 3.324 28.438 1.00 18.41 282 ASP A O 1
ATOM 2278 N N . ILE A 1 303 ? 19.930 1.338 29.062 1.00 19.27 283 ILE A N 1
ATOM 2279 C CA . ILE A 1 303 ? 20.515 0.994 27.807 1.00 19.42 283 ILE A CA 1
ATOM 2280 C C . ILE A 1 303 ? 20.340 -0.543 27.607 1.00 20.29 283 ILE A C 1
ATOM 2281 O O . ILE A 1 303 ? 20.923 -1.381 28.320 1.00 18.95 283 ILE A O 1
ATOM 2286 N N . ILE A 1 304 ? 19.428 -0.919 26.686 1.00 19.72 284 ILE A N 1
ATOM 2287 C CA . ILE A 1 304 ? 18.925 -2.287 26.611 1.00 20.22 284 ILE A CA 1
ATOM 2288 C C . ILE A 1 304 ? 19.266 -2.853 25.202 1.00 19.51 284 ILE A C 1
ATOM 2289 O O . ILE A 1 304 ? 18.743 -2.457 24.149 1.00 18.70 284 ILE A O 1
ATOM 2294 N N . ARG A 1 305 ? 20.184 -3.825 25.188 1.00 21.22 285 ARG A N 1
ATOM 2295 C CA . ARG A 1 305 ? 20.733 -4.388 23.968 1.00 21.12 285 ARG A CA 1
ATOM 2296 C C . ARG A 1 305 ? 19.637 -4.980 23.086 1.00 22.12 285 ARG A C 1
ATOM 2297 O O . ARG A 1 305 ? 18.773 -5.761 23.571 1.00 21.05 285 ARG A O 1
ATOM 2305 N N . ASN A 1 306 ? 19.730 -4.684 21.788 1.00 22.22 286 ASN A N 1
ATOM 2306 C CA . ASN A 1 306 ? 18.882 -5.291 20.724 1.00 23.62 286 ASN A CA 1
ATOM 2307 C C . ASN A 1 306 ? 17.409 -5.152 21.011 1.00 24.20 286 ASN A C 1
ATOM 2308 O O . ASN A 1 306 ? 16.617 -6.028 20.662 1.00 22.95 286 ASN A O 1
ATOM 2313 N N . PHE A 1 307 ? 17.017 -4.133 21.736 1.00 20.80 287 PHE A N 1
ATOM 2314 C CA . PHE A 1 307 ? 15.568 -3.890 22.003 1.00 22.88 287 PHE A CA 1
ATOM 2315 C C . PHE A 1 307 ? 14.814 -3.758 20.708 1.00 23.40 287 PHE A C 1
ATOM 2316 O O . PHE A 1 307 ? 13.680 -4.189 20.624 1.00 25.64 287 PHE A O 1
ATOM 2324 N N . ASN A 1 308 ? 15.375 -2.974 19.783 1.00 23.47 288 ASN A N 1
ATOM 2325 C CA . ASN A 1 308 ? 14.716 -2.663 18.544 1.00 23.09 288 ASN A CA 1
ATOM 2326 C C . ASN A 1 308 ? 15.180 -3.631 17.450 1.00 23.32 288 ASN A C 1
ATOM 2327 O O . ASN A 1 308 ? 16.404 -3.693 17.169 1.00 21.75 288 ASN A O 1
ATOM 2332 N N . GLU A 1 309 ? 14.215 -4.310 16.852 1.00 22.26 289 GLU A N 1
ATOM 2333 C CA . GLU A 1 309 ? 14.463 -5.171 15.701 1.00 23.84 289 GLU A CA 1
ATOM 2334 C C . GLU A 1 309 ? 13.947 -4.511 14.421 1.00 23.26 289 GLU A C 1
ATOM 2335 O O . GLU A 1 309 ? 12.727 -4.246 14.413 1.00 25.34 289 GLU A O 1
ATOM 2341 N N . TYR A 1 310 ? 14.751 -4.272 13.404 1.00 23.23 290 TYR A N 1
ATOM 2342 C CA . TYR A 1 310 ? 14.368 -3.485 12.214 1.00 23.83 290 TYR A CA 1
ATOM 2343 C C . TYR A 1 310 ? 13.999 -4.479 11.133 1.00 25.75 290 TYR A C 1
ATOM 2344 O O . TYR A 1 310 ? 14.731 -5.510 10.888 1.00 26.88 290 TYR A O 1
ATOM 2353 N N . VAL A 1 311 ? 12.896 -4.272 10.470 1.00 26.34 291 VAL A N 1
ATOM 2354 C CA . VAL A 1 311 ? 12.503 -5.022 9.245 1.00 26.29 291 VAL A CA 1
ATOM 2355 C C . VAL A 1 311 ? 13.455 -4.695 8.087 1.00 27.98 291 VAL A C 1
ATOM 2356 O O . VAL A 1 311 ? 13.673 -3.483 7.796 1.00 27.39 291 VAL A O 1
ATOM 2360 N N . ASN A 1 312 ? 14.037 -5.734 7.444 1.00 28.05 292 ASN A N 1
ATOM 2361 C CA . ASN A 1 312 ? 14.945 -5.564 6.299 1.00 27.97 292 ASN A CA 1
ATOM 2362 C C . ASN A 1 312 ? 14.343 -4.626 5.244 1.00 28.73 292 ASN A C 1
ATOM 2363 O O . ASN A 1 312 ? 13.163 -4.700 4.919 1.00 27.44 292 ASN A O 1
ATOM 2368 N N . TRP A 1 313 ? 15.128 -3.651 4.767 1.00 27.60 293 TRP A N 1
ATOM 2369 C CA . TRP A 1 313 ? 14.565 -2.685 3.870 1.00 27.95 293 TRP A CA 1
ATOM 2370 C C . TRP A 1 313 ? 14.910 -2.974 2.369 1.00 29.31 293 TRP A C 1
ATOM 2371 O O . TRP A 1 313 ? 15.979 -3.592 2.080 1.00 29.71 293 TRP A O 1
ATOM 2382 N N . GLY A 1 314 ? 14.022 -2.568 1.470 1.00 31.70 294 GLY A N 1
ATOM 2383 C CA . GLY A 1 314 ? 14.116 -2.858 0.001 1.00 33.50 294 GLY A CA 1
ATOM 2384 C C . GLY A 1 314 ? 15.290 -2.225 -0.760 1.00 33.88 294 GLY A C 1
ATOM 2385 O O . GLY A 1 314 ? 15.717 -2.742 -1.760 1.00 33.81 294 GLY A O 1
ATOM 2386 N N . TYR A 1 315 ? 15.922 -1.171 -0.241 1.00 31.38 295 TYR A N 1
ATOM 2387 C CA . TYR A 1 315 ? 16.896 -0.441 -0.998 1.00 30.17 295 TYR A CA 1
ATOM 2388 C C . TYR A 1 315 ? 18.260 -0.919 -0.691 1.00 29.50 295 TYR A C 1
ATOM 2389 O O . TYR A 1 315 ? 19.275 -0.276 -1.106 1.00 29.33 295 TYR A O 1
ATOM 2398 N N . VAL A 1 316 ? 18.380 -2.055 0.017 1.00 28.14 296 VAL A N 1
ATOM 2399 C CA . VAL A 1 316 ? 19.696 -2.549 0.464 1.00 27.29 296 VAL A CA 1
ATOM 2400 C C . VAL A 1 316 ? 20.745 -2.593 -0.641 1.00 28.01 296 VAL A C 1
ATOM 2401 O O . VAL A 1 316 ? 21.916 -2.290 -0.359 1.00 27.29 296 VAL A O 1
ATOM 2405 N N . GLU A 1 317 ? 20.397 -3.063 -1.834 1.00 29.75 297 GLU A N 1
ATOM 2406 C CA . GLU A 1 317 ? 21.389 -3.179 -2.884 1.00 30.04 297 GLU A CA 1
ATOM 2407 C C . GLU A 1 317 ? 21.939 -1.822 -3.393 1.00 29.30 297 GLU A C 1
ATOM 2408 O O . GLU A 1 317 ? 22.842 -1.833 -4.181 1.00 30.29 297 GLU A O 1
ATOM 2414 N N . GLU A 1 318 ? 21.359 -0.717 -2.996 1.00 29.42 298 GLU A N 1
ATOM 2415 C CA . GLU A 1 318 ? 21.791 0.644 -3.392 1.00 30.68 298 GLU A CA 1
ATOM 2416 C C . GLU A 1 318 ? 22.645 1.291 -2.351 1.00 30.10 298 GLU A C 1
ATOM 2417 O O . GLU A 1 318 ? 23.084 2.437 -2.564 1.00 27.95 298 GLU A O 1
ATOM 2423 N N . THR A 1 319 ? 23.077 0.547 -1.308 1.00 27.87 299 THR A N 1
ATOM 2424 C CA . THR A 1 319 ? 23.779 1.141 -0.146 1.00 26.68 299 THR A CA 1
ATOM 2425 C C . THR A 1 319 ? 25.251 0.790 -0.094 1.00 26.46 299 THR A C 1
ATOM 2426 O O . THR A 1 319 ? 25.786 -0.163 -0.746 1.00 26.51 299 THR A O 1
ATOM 2430 N N . ARG A 1 320 ? 25.960 1.549 0.736 1.00 26.21 300 ARG A N 1
ATOM 2431 C CA . ARG A 1 320 ? 27.338 1.285 0.972 1.00 25.66 300 ARG A CA 1
ATOM 2432 C C . ARG A 1 320 ? 27.652 -0.139 1.445 1.00 25.55 300 ARG A C 1
ATOM 2433 O O . ARG A 1 320 ? 28.675 -0.814 1.012 1.00 23.75 300 ARG A O 1
ATOM 2441 N N . ALA A 1 321 ? 26.752 -0.589 2.356 1.00 26.82 301 ALA A N 1
ATOM 2442 C CA . ALA A 1 321 ? 26.848 -1.960 2.829 1.00 25.73 301 ALA A CA 1
ATOM 2443 C C . ALA A 1 321 ? 27.021 -2.941 1.685 1.00 26.31 301 ALA A C 1
ATOM 2444 O O . ALA A 1 321 ? 27.919 -3.838 1.729 1.00 26.97 301 ALA A O 1
ATOM 2446 N N . TRP A 1 322 ? 26.100 -2.905 0.747 1.00 27.30 302 TRP A N 1
ATOM 2447 C CA . TRP A 1 322 ? 26.155 -3.805 -0.396 1.00 27.01 302 TRP A CA 1
ATOM 2448 C C . TRP A 1 322 ? 27.486 -3.650 -1.206 1.00 28.56 302 TRP A C 1
ATOM 2449 O O . TRP A 1 322 ? 28.078 -4.628 -1.640 1.00 28.14 302 TRP A O 1
ATOM 2460 N N . ARG A 1 323 ? 27.996 -2.383 -1.368 1.00 27.63 303 ARG A N 1
ATOM 2461 C CA . ARG A 1 323 ? 29.189 -2.206 -2.115 1.00 28.01 303 ARG A CA 1
ATOM 2462 C C . ARG A 1 323 ? 30.327 -2.795 -1.377 1.00 27.46 303 ARG A C 1
ATOM 2463 O O . ARG A 1 323 ? 31.150 -3.365 -2.034 1.00 27.40 303 ARG A O 1
ATOM 2471 N N . LEU A 1 324 ? 30.341 -2.732 -0.022 1.00 26.47 304 LEU A N 1
ATOM 2472 C CA . LEU A 1 324 ? 31.505 -3.146 0.724 1.00 26.60 304 LEU A CA 1
ATOM 2473 C C . LEU A 1 324 ? 31.601 -4.667 0.910 1.00 27.70 304 LEU A C 1
ATOM 2474 O O . LEU A 1 324 ? 32.651 -5.171 1.159 1.00 27.71 304 LEU A O 1
ATOM 2479 N N . LEU A 1 325 ? 30.476 -5.358 0.956 1.00 28.54 305 LEU A N 1
ATOM 2480 C CA . LEU A 1 325 ? 30.490 -6.694 1.478 1.00 28.98 305 LEU A CA 1
ATOM 2481 C C . LEU A 1 325 ? 31.205 -7.671 0.492 1.00 30.10 305 LEU A C 1
ATOM 2482 O O . LEU A 1 325 ? 31.046 -7.553 -0.712 1.00 28.73 305 LEU A O 1
ATOM 2487 N N . PRO A 1 326 ? 31.928 -8.636 1.039 1.00 29.58 306 PRO A N 1
ATOM 2488 C CA . PRO A 1 326 ? 32.626 -9.460 0.135 1.00 32.05 306 PRO A CA 1
ATOM 2489 C C . PRO A 1 326 ? 31.737 -10.509 -0.392 1.00 31.98 306 PRO A C 1
ATOM 2490 O O . PRO A 1 326 ? 32.098 -11.078 -1.438 1.00 33.38 306 PRO A O 1
ATOM 2494 N N . ILE A 1 327 ? 30.599 -10.805 0.255 1.00 30.76 307 ILE A N 1
ATOM 2495 C CA . ILE A 1 327 ? 29.587 -11.685 -0.258 1.00 30.19 307 ILE A CA 1
ATOM 2496 C C . ILE A 1 327 ? 28.326 -10.916 -0.290 1.00 31.83 307 ILE A C 1
ATOM 2497 O O . ILE A 1 327 ? 27.981 -10.256 0.754 1.00 30.71 307 ILE A O 1
ATOM 2502 N N . LYS A 1 328 ? 27.668 -10.902 -1.434 1.00 31.51 308 LYS A N 1
ATOM 2503 C CA . LYS A 1 328 ? 26.495 -10.031 -1.583 1.00 33.03 308 LYS A CA 1
ATOM 2504 C C . LYS A 1 328 ? 25.241 -10.820 -1.871 1.00 33.39 308 LYS A C 1
ATOM 2505 O O . LYS A 1 328 ? 24.916 -11.157 -3.001 1.00 30.90 308 LYS A O 1
ATOM 2511 N N . VAL A 1 329 ? 24.622 -11.201 -0.802 1.00 31.87 309 VAL A N 1
ATOM 2512 C CA . VAL A 1 329 ? 23.345 -11.843 -0.819 1.00 33.97 309 VAL A CA 1
ATOM 2513 C C . VAL A 1 329 ? 22.392 -11.085 0.124 1.00 32.21 309 VAL A C 1
ATOM 2514 O O . VAL A 1 329 ? 22.847 -10.692 1.219 1.00 33.63 309 VAL A O 1
ATOM 2518 N N . LYS A 1 330 ? 21.155 -10.915 -0.241 1.00 31.07 310 LYS A N 1
ATOM 2519 C CA . LYS A 1 330 ? 20.264 -10.178 0.606 1.00 33.17 310 LYS A CA 1
ATOM 2520 C C . LYS A 1 330 ? 20.149 -10.860 2.006 1.00 31.52 310 LYS A C 1
ATOM 2521 O O . LYS A 1 330 ? 20.268 -12.112 2.060 1.00 29.21 310 LYS A O 1
ATOM 2527 N N . PRO A 1 331 ? 20.000 -10.109 3.109 1.00 28.01 311 PRO A N 1
ATOM 2528 C CA . PRO A 1 331 ? 19.930 -10.706 4.416 1.00 28.18 311 PRO A CA 1
ATOM 2529 C C . PRO A 1 331 ? 18.678 -11.659 4.520 1.00 29.07 311 PRO A C 1
ATOM 2530 O O . PRO A 1 331 ? 17.662 -11.326 3.914 1.00 29.37 311 PRO A O 1
ATOM 2534 N N . SER A 1 332 ? 18.804 -12.752 5.219 1.00 30.43 312 SER A N 1
ATOM 2535 C CA . SER A 1 332 ? 17.692 -13.763 5.276 1.00 30.41 312 SER A CA 1
ATOM 2536 C C . SER A 1 332 ? 16.958 -13.674 6.596 1.00 30.08 312 SER A C 1
ATOM 2537 O O . SER A 1 332 ? 16.010 -14.438 6.869 1.00 30.16 312 SER A O 1
ATOM 2540 N N . TYR A 1 333 ? 17.316 -12.694 7.493 1.00 27.73 313 TYR A N 1
ATOM 2541 C CA . TYR A 1 333 ? 16.658 -12.616 8.773 1.00 27.14 313 TYR A CA 1
ATOM 2542 C C . TYR A 1 333 ? 16.913 -11.092 9.170 1.00 25.63 313 TYR A C 1
ATOM 2543 O O . TYR A 1 333 ? 17.820 -10.427 8.526 1.00 24.43 313 TYR A O 1
ATOM 2552 N N . ASN A 1 334 ? 16.280 -10.599 10.263 1.00 25.12 314 ASN A N 1
ATOM 2553 C CA . ASN A 1 334 ? 16.493 -9.176 10.666 1.00 25.49 314 ASN A CA 1
ATOM 2554 C C . ASN A 1 334 ? 17.794 -9.021 11.488 1.00 25.84 314 ASN A C 1
ATOM 2555 O O . ASN A 1 334 ? 17.757 -9.089 12.706 1.00 26.76 314 ASN A O 1
ATOM 2560 N N . TRP A 1 335 ? 18.871 -8.849 10.759 1.00 22.92 315 TRP A N 1
ATOM 2561 C CA . TRP A 1 335 ? 20.178 -8.740 11.278 1.00 23.00 315 TRP A CA 1
ATOM 2562 C C . TRP A 1 335 ? 20.453 -7.389 11.972 1.00 22.44 315 TRP A C 1
ATOM 2563 O O . TRP A 1 335 ? 21.448 -7.266 12.675 1.00 22.54 315 TRP A O 1
ATOM 2574 N N . TYR A 1 336 ? 19.608 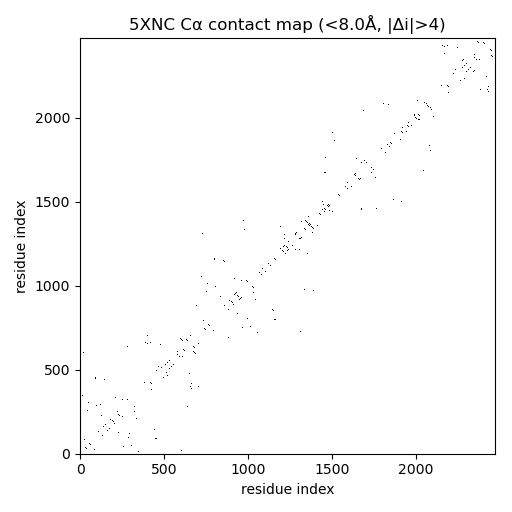-6.417 11.682 1.00 23.34 316 TYR A N 1
ATOM 2575 C CA . TYR A 1 336 ? 19.824 -5.055 12.090 1.00 23.74 316 TYR A CA 1
ATOM 2576 C C . TYR A 1 336 ? 18.952 -4.767 13.263 1.00 22.69 316 TYR A C 1
ATOM 2577 O O . TYR A 1 336 ? 17.749 -4.800 13.170 1.00 23.51 316 TYR A O 1
ATOM 2586 N N . LYS A 1 337 ? 19.641 -4.439 14.372 1.00 22.27 317 LYS A N 1
ATOM 2587 C CA . LYS A 1 337 ? 19.005 -4.190 15.698 1.00 22.64 317 LYS A CA 1
ATOM 2588 C C . LYS A 1 337 ? 19.680 -2.974 16.362 1.00 22.23 317 LYS A C 1
ATOM 2589 O O . LYS A 1 337 ? 20.885 -2.693 16.107 1.00 21.77 317 LYS A O 1
ATOM 2595 N N . SER A 1 338 ? 18.945 -2.324 17.272 1.00 21.31 318 SER A N 1
ATOM 2596 C CA . SER A 1 338 ? 19.546 -1.230 18.029 1.00 20.92 318 SER A CA 1
ATOM 2597 C C . SER A 1 338 ? 19.210 -1.350 19.519 1.00 20.41 318 SER A C 1
ATOM 2598 O O . SER A 1 338 ? 18.246 -1.972 19.904 1.00 19.91 318 SER A O 1
ATOM 2601 N N . TYR A 1 339 ? 20.096 -0.778 20.373 1.00 20.74 319 TYR A N 1
ATOM 2602 C CA . TYR A 1 339 ? 19.884 -0.685 21.798 1.00 19.73 319 TYR A CA 1
ATOM 2603 C C . TYR A 1 339 ? 18.844 0.395 22.110 1.00 20.85 319 TYR A C 1
ATOM 2604 O O . TYR A 1 339 ? 18.867 1.433 21.446 1.00 21.48 319 TYR A O 1
ATOM 2613 N N . MET A 1 340 ? 17.927 0.186 23.018 1.00 20.63 320 MET A N 1
ATOM 2614 C CA . MET A 1 340 ? 16.989 1.273 23.537 1.00 21.26 320 MET A CA 1
ATOM 2615 C C . MET A 1 340 ? 17.732 2.011 24.567 1.00 20.27 320 MET A C 1
ATOM 2616 O O . MET A 1 340 ? 18.144 1.386 25.524 1.00 19.66 320 MET A O 1
ATOM 2621 N N . PHE A 1 341 ? 17.820 3.338 24.420 1.00 19.44 321 PHE A N 1
ATOM 2622 C CA . PHE A 1 341 ? 18.324 4.289 25.447 1.00 19.36 321 PHE A CA 1
ATOM 2623 C C . PHE A 1 341 ? 17.019 4.906 26.025 1.00 20.47 321 PHE A C 1
ATOM 2624 O O . PHE A 1 341 ? 16.133 5.302 25.277 1.00 19.36 321 PHE A O 1
ATOM 2632 N N . ARG A 1 342 ? 16.997 5.087 27.317 1.00 19.46 322 ARG A N 1
ATOM 2633 C CA . ARG A 1 342 ? 16.034 6.010 27.963 1.00 19.28 322 ARG A CA 1
ATOM 2634 C C . ARG A 1 342 ? 16.925 7.025 28.684 1.00 19.78 322 ARG A C 1
ATOM 2635 O O . ARG A 1 342 ? 17.940 6.725 29.361 1.00 18.81 322 ARG A O 1
ATOM 2643 N N . ILE A 1 343 ? 16.525 8.306 28.565 1.00 19.56 323 ILE A N 1
ATOM 2644 C CA . ILE A 1 343 ? 17.108 9.381 29.303 1.00 20.24 323 ILE A CA 1
ATOM 2645 C C . ILE A 1 343 ? 16.081 10.107 30.058 1.00 20.03 323 ILE A C 1
ATOM 2646 O O . ILE A 1 343 ? 14.864 10.032 29.769 1.00 19.32 323 ILE A O 1
ATOM 2651 N N . GLN A 1 344 ? 16.526 10.851 31.065 1.00 20.21 324 GLN A N 1
ATOM 2652 C CA . GLN A 1 344 ? 15.652 11.658 31.851 1.00 20.94 324 GLN A CA 1
ATOM 2653 C C . GLN A 1 344 ? 16.325 12.979 32.115 1.00 21.39 324 GLN A C 1
ATOM 2654 O O . GLN A 1 344 ? 17.558 13.096 32.364 1.00 20.81 324 GLN A O 1
ATOM 2660 N N . THR A 1 345 ? 15.488 14.034 32.094 1.00 21.66 325 THR A N 1
ATOM 2661 C CA . THR A 1 345 ? 15.968 15.363 32.447 1.00 21.05 325 THR A CA 1
ATOM 2662 C C . THR A 1 345 ? 16.011 15.623 33.949 1.00 20.87 325 THR A C 1
ATOM 2663 O O . THR A 1 345 ? 15.290 15.064 34.751 1.00 20.53 325 THR A O 1
ATOM 2667 N N . LEU A 1 346 ? 16.980 16.507 34.309 1.00 21.32 326 LEU A N 1
ATOM 2668 C CA . LEU A 1 346 ? 17.300 16.895 35.612 1.00 21.79 326 LEU A CA 1
ATOM 2669 C C . LEU A 1 346 ? 17.454 18.451 35.671 1.00 23.34 326 LEU A C 1
ATOM 2670 O O . LEU A 1 346 ? 17.386 19.088 34.628 1.00 25.10 326 LEU A O 1
ATOM 2675 N N . GLU A 1 347 ? 17.725 18.974 36.833 1.00 24.91 327 GLU A N 1
ATOM 2676 C CA . GLU A 1 347 ? 18.024 20.443 36.962 1.00 26.51 327 GLU A CA 1
ATOM 2677 C C . GLU A 1 347 ? 19.116 20.712 35.949 1.00 26.58 327 GLU A C 1
ATOM 2678 O O . GLU A 1 347 ? 20.270 20.066 35.938 1.00 27.20 327 GLU A O 1
ATOM 2684 N N . GLY A 1 348 ? 18.943 21.691 35.123 1.00 26.71 328 GLY A N 1
ATOM 2685 C CA . GLY A 1 348 ? 20.018 22.188 34.205 1.00 28.22 328 GLY A CA 1
ATOM 2686 C C . GLY A 1 348 ? 20.128 21.427 32.828 1.00 27.71 328 GLY A C 1
ATOM 2687 O O . GLY A 1 348 ? 20.793 21.869 31.914 1.00 27.57 328 GLY A O 1
ATOM 2688 N N . SER A 1 349 ? 19.243 20.405 32.603 1.00 25.83 329 SER A N 1
ATOM 2689 C CA . SER A 1 349 ? 19.201 19.718 31.290 1.00 25.41 329 SER A CA 1
ATOM 2690 C C . SER A 1 349 ? 18.820 20.713 30.253 1.00 27.05 329 SER A C 1
ATOM 2691 O O . SER A 1 349 ? 18.092 21.659 30.597 1.00 27.14 329 SER A O 1
ATOM 2694 N N . LYS A 1 350 ? 19.325 20.569 29.047 1.00 27.04 330 LYS A N 1
ATOM 2695 C CA . LYS A 1 350 ? 19.017 21.471 27.954 1.00 30.06 330 LYS A CA 1
ATOM 2696 C C . LYS A 1 350 ? 19.144 20.826 26.675 1.00 29.43 330 LYS A C 1
ATOM 2697 O O . LYS A 1 350 ? 19.953 19.864 26.584 1.00 29.54 330 LYS A O 1
ATOM 2703 N N . GLY A 1 351 ? 18.345 21.225 25.713 1.00 27.49 331 GLY A N 1
ATOM 2704 C CA . GLY A 1 351 ? 18.380 20.604 24.395 1.00 29.35 331 GLY A CA 1
ATOM 2705 C C . GLY A 1 351 ? 19.109 21.387 23.315 1.00 30.90 331 GLY A C 1
ATOM 2706 O O . GLY A 1 351 ? 19.923 22.208 23.620 1.00 31.75 331 GLY A O 1
ATOM 2707 N N . PHE A 1 352 ? 18.882 21.026 22.085 1.00 29.84 332 PHE A N 1
ATOM 2708 C CA . PHE A 1 352 ? 19.678 21.585 20.944 1.00 31.17 332 PHE A CA 1
ATOM 2709 C C . PHE A 1 352 ? 18.712 22.465 20.164 1.00 32.15 332 PHE A C 1
ATOM 2710 O O . PHE A 1 352 ? 17.590 22.065 19.817 1.00 29.68 332 PHE A O 1
ATOM 2718 N N . GLU A 1 353 ? 19.171 23.706 19.944 1.00 33.49 333 GLU A N 1
ATOM 2719 C CA . GLU A 1 353 ? 18.400 24.706 19.235 1.00 36.40 333 GLU A CA 1
ATOM 2720 C C . GLU A 1 353 ? 19.029 25.307 17.984 1.00 38.69 333 GLU A C 1
ATOM 2721 O O . GLU A 1 353 ? 18.382 26.195 17.401 1.00 41.01 333 GLU A O 1
ATOM 2727 N N . ASP A 1 354 ? 20.244 24.934 17.650 1.00 38.89 334 ASP A N 1
ATOM 2728 C CA . ASP A 1 354 ? 20.953 25.521 16.488 1.00 41.41 334 ASP A CA 1
ATOM 2729 C C . ASP A 1 354 ? 20.443 24.951 15.131 1.00 41.82 334 ASP A C 1
ATOM 2730 O O . ASP A 1 354 ? 19.831 23.863 15.040 1.00 38.02 334 ASP A O 1
ATOM 2735 N N . GLU A 1 355 ? 20.814 25.590 14.034 1.00 41.05 335 GLU A N 1
ATOM 2736 C CA . GLU A 1 355 ? 20.592 25.047 12.711 1.00 41.57 335 GLU A CA 1
ATOM 2737 C C . GLU A 1 355 ? 21.731 24.130 12.273 1.00 43.70 335 GLU A C 1
ATOM 2738 O O . GLU A 1 355 ? 22.877 24.301 12.677 1.00 44.78 335 GLU A O 1
ATOM 2744 N N . ILE A 1 356 ? 21.416 23.089 11.533 1.00 41.07 336 ILE A N 1
ATOM 2745 C CA . ILE A 1 356 ? 22.401 22.128 11.030 1.00 46.50 336 ILE A CA 1
ATOM 2746 C C . ILE A 1 356 ? 22.409 22.371 9.510 1.00 46.22 336 ILE A C 1
ATOM 2747 O O . ILE A 1 356 ? 21.332 22.418 8.885 1.00 44.60 336 ILE A O 1
ATOM 2752 N N . THR A 1 357 ? 23.587 22.350 8.910 1.00 44.33 337 THR A N 1
ATOM 2753 C CA . THR A 1 357 ? 23.678 22.680 7.489 1.00 48.96 337 THR A CA 1
ATOM 2754 C C . THR A 1 357 ? 24.170 21.599 6.638 1.00 46.94 337 THR A C 1
ATOM 2755 O O . THR A 1 357 ? 24.257 21.825 5.481 1.00 51.07 337 THR A O 1
ATOM 2759 N N . VAL A 1 358 ? 24.478 20.413 7.154 1.00 45.81 338 VAL A N 1
ATOM 2760 C CA . VAL A 1 358 ? 24.817 19.262 6.286 1.00 45.17 338 VAL A CA 1
ATOM 2761 C C . VAL A 1 358 ? 23.599 18.762 5.512 1.00 41.31 338 VAL A C 1
ATOM 2762 O O . VAL A 1 358 ? 22.490 18.802 6.002 1.00 42.89 338 VAL A O 1
ATOM 2766 N N . GLY A 1 359 ? 23.857 18.273 4.309 1.00 39.47 339 GLY A N 1
ATOM 2767 C CA . GLY A 1 359 ? 22.915 17.515 3.494 1.00 37.44 339 GLY A CA 1
ATOM 2768 C C . GLY A 1 359 ? 22.946 16.044 3.795 1.00 37.00 339 GLY A C 1
ATOM 2769 O O . GLY A 1 359 ? 22.478 15.639 4.854 1.00 35.29 339 GLY A O 1
ATOM 2770 N N . GLN A 1 360 ? 23.529 15.237 2.903 1.00 36.38 340 GLN A N 1
ATOM 2771 C CA . GLN A 1 360 ? 23.581 13.799 3.090 1.00 36.10 340 GLN A CA 1
ATOM 2772 C C . GLN A 1 360 ? 24.414 13.389 4.275 1.00 34.25 340 GLN A C 1
ATOM 2773 O O . GLN A 1 360 ? 24.264 12.294 4.789 1.00 29.38 340 GLN A O 1
ATOM 2779 N N . GLU A 1 361 ? 25.339 14.216 4.717 1.00 33.61 341 GLU A N 1
ATOM 2780 C CA . GLU A 1 361 ? 26.116 13.906 5.895 1.00 35.79 341 GLU A CA 1
ATOM 2781 C C . GLU A 1 361 ? 25.349 13.953 7.206 1.00 34.79 341 GLU A C 1
ATOM 2782 O O . GLU A 1 361 ? 25.894 13.643 8.293 1.00 35.20 341 GLU A O 1
ATOM 2788 N N . LEU A 1 362 ? 24.100 14.341 7.148 1.00 32.35 342 LEU A N 1
ATOM 2789 C CA . LEU A 1 362 ? 23.217 14.078 8.258 1.00 31.97 342 LEU A CA 1
ATOM 2790 C C . LEU A 1 362 ? 23.188 12.592 8.605 1.00 31.30 342 LEU A C 1
ATOM 2791 O O . LEU A 1 362 ? 23.115 12.221 9.770 1.00 32.21 342 LEU A O 1
ATOM 2796 N N . TYR A 1 363 ? 23.136 11.788 7.545 1.00 30.36 343 TYR A N 1
ATOM 2797 C CA . TYR A 1 363 ? 22.959 10.334 7.624 1.00 31.66 343 TYR A CA 1
ATOM 2798 C C . TYR A 1 363 ? 24.275 9.626 7.565 1.00 31.71 343 TYR A C 1
ATOM 2799 O O . TYR A 1 363 ? 24.369 8.486 7.999 1.00 30.60 343 TYR A O 1
ATOM 2808 N N . ASP A 1 364 ? 25.258 10.228 6.888 1.00 29.42 344 ASP A N 1
ATOM 2809 C CA . ASP A 1 364 ? 26.380 9.522 6.352 1.00 32.65 344 ASP A CA 1
ATOM 2810 C C . ASP A 1 364 ? 27.670 9.849 7.049 1.00 31.41 344 ASP A C 1
ATOM 2811 O O . ASP A 1 364 ? 28.042 10.983 7.026 1.00 30.68 344 ASP A O 1
ATOM 2816 N N . ASP A 1 365 ? 28.312 8.954 7.739 1.00 29.48 345 ASP A N 1
ATOM 2817 C CA . ASP A 1 365 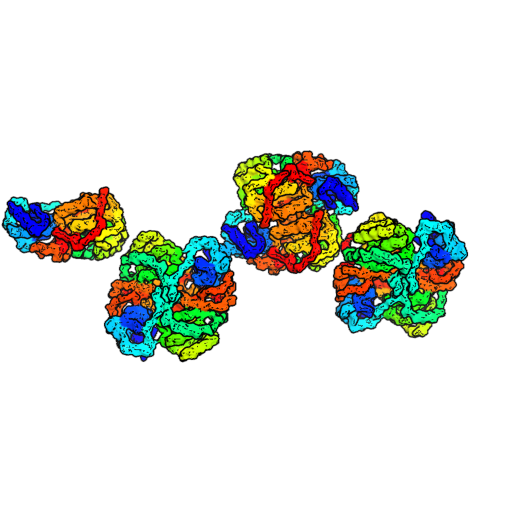? 29.666 9.22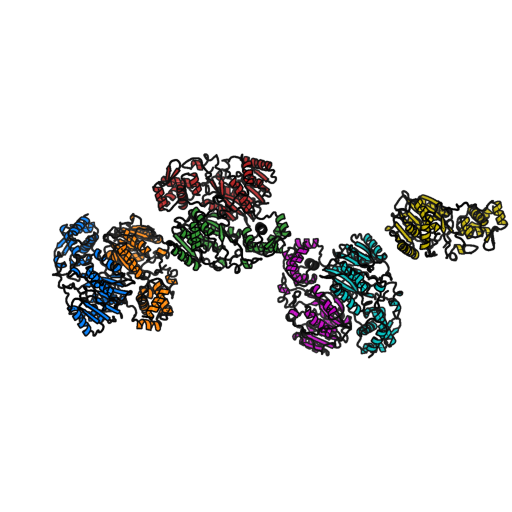8 8.296 1.00 29.00 345 ASP A CA 1
ATOM 2818 C C . ASP A 1 365 ? 30.535 7.993 7.966 1.00 28.91 345 ASP A C 1
ATOM 2819 O O . ASP A 1 365 ? 30.072 7.060 7.304 1.00 28.35 345 ASP A O 1
ATOM 2824 N N . GLU A 1 366 ? 31.727 7.884 8.522 1.00 29.20 346 GLU A N 1
ATOM 2825 C CA . GLU A 1 366 ? 32.617 6.831 8.097 1.00 31.11 346 GLU A CA 1
ATOM 2826 C C . GLU A 1 366 ? 32.158 5.426 8.685 1.00 28.89 346 GLU A C 1
ATOM 2827 O O . GLU A 1 366 ? 32.549 4.396 8.155 1.00 28.37 346 GLU A O 1
ATOM 2833 N N . GLU A 1 367 ? 31.439 5.462 9.789 1.00 26.21 347 GLU A N 1
ATOM 2834 C CA . GLU A 1 367 ? 30.940 4.256 10.447 1.00 25.76 347 GLU A CA 1
ATOM 2835 C C . GLU A 1 367 ? 29.630 3.790 9.879 1.00 24.71 347 GLU A C 1
ATOM 2836 O O . GLU A 1 367 ? 29.241 2.613 9.998 1.00 24.36 347 GLU A O 1
ATOM 2842 N N . SER A 1 368 ? 28.913 4.611 9.205 1.00 24.06 348 SER A N 1
ATOM 2843 C CA . SER A 1 368 ? 27.619 4.211 8.622 1.00 24.29 348 SER A CA 1
ATOM 2844 C C . SER A 1 368 ? 27.698 3.538 7.244 1.00 25.58 348 SER A C 1
ATOM 2845 O O . SER A 1 368 ? 28.614 3.715 6.495 1.00 25.62 348 SER A O 1
ATOM 2848 N N . SER A 1 369 ? 26.690 2.680 6.926 1.00 24.12 349 SER A N 1
ATOM 2849 C CA . SER A 1 369 ? 26.737 1.938 5.732 1.00 24.77 349 SER A CA 1
ATOM 2850 C C . SER A 1 369 ? 25.362 1.660 5.115 1.00 24.83 349 SER A C 1
ATOM 2851 O O . SER A 1 369 ? 25.297 1.145 4.017 1.00 26.41 349 SER A O 1
ATOM 2854 N N . THR A 1 370 ? 24.254 1.978 5.807 1.00 25.24 350 THR A N 1
ATOM 2855 C CA . THR A 1 370 ? 22.879 1.568 5.339 1.00 25.30 350 THR A CA 1
ATOM 2856 C C . THR A 1 370 ? 22.134 2.622 4.503 1.00 27.28 350 THR A C 1
ATOM 2857 O O . THR A 1 370 ? 20.944 2.541 4.306 1.00 26.01 350 THR A O 1
ATOM 2861 N N . THR A 1 371 ? 22.888 3.559 3.983 1.00 28.04 351 THR A N 1
ATOM 2862 C CA . THR A 1 371 ? 22.456 4.352 2.842 1.00 29.87 351 THR A CA 1
ATOM 2863 C C . THR A 1 371 ? 23.609 4.311 1.782 1.00 30.56 351 THR A C 1
ATOM 2864 O O . THR A 1 371 ? 24.796 3.869 1.968 1.00 28.79 351 THR A O 1
ATOM 2869 N N . GLY B 1 18 ? -0.864 24.504 39.439 1.00 69.02 -2 GLY B N 1
ATOM 2870 C CA . GLY B 1 18 ? 0.523 24.164 39.901 1.00 63.85 -2 GLY B CA 1
ATOM 2871 C C . GLY B 1 18 ? 0.678 24.407 41.413 1.00 59.85 -2 GLY B C 1
ATOM 2872 O O . GLY B 1 18 ? 1.585 23.830 41.974 1.00 46.75 -2 GLY B O 1
ATOM 2873 N N . SER B 1 19 ? -0.167 25.261 42.056 1.00 53.79 -1 SER B N 1
ATOM 2874 C CA . SER B 1 19 ? -0.085 25.450 43.552 1.00 49.68 -1 SER B CA 1
ATOM 2875 C C . SER B 1 19 ? -0.060 24.151 44.503 1.00 41.59 -1 SER B C 1
ATOM 2876 O O . SER B 1 19 ? 0.753 24.177 45.403 1.00 36.55 -1 SER B O 1
ATOM 2879 N N . HIS B 1 20 ? -0.969 23.166 44.393 1.00 38.48 0 HIS B N 1
ATOM 2880 C CA . HIS B 1 20 ? -1.015 22.035 45.257 1.00 39.11 0 HIS B CA 1
ATOM 2881 C C . HIS B 1 20 ? 0.354 21.322 45.105 1.00 35.12 0 HIS B C 1
ATOM 2882 O O . HIS B 1 20 ? 1.009 20.992 46.069 1.00 33.11 0 HIS B O 1
ATOM 2889 N N . MET B 1 21 ? 0.809 21.133 43.845 1.00 34.60 1 MET B N 1
ATOM 2890 C CA . MET B 1 21 ? 2.052 20.422 43.619 1.00 33.67 1 MET B CA 1
ATOM 2891 C C . MET B 1 21 ? 3.234 21.206 44.122 1.00 33.37 1 MET B C 1
ATOM 2892 O O . MET B 1 21 ? 4.151 20.698 44.771 1.00 31.21 1 MET B O 1
ATOM 2897 N N . ARG B 1 22 ? 3.240 22.491 43.902 1.00 33.61 2 ARG B N 1
ATOM 2898 C CA . ARG B 1 22 ? 4.336 23.329 44.352 1.00 37.15 2 ARG B CA 1
ATOM 2899 C C . ARG B 1 22 ? 4.510 23.374 45.866 1.00 33.30 2 ARG B C 1
ATOM 2900 O O . ARG B 1 22 ? 5.625 23.467 46.437 1.00 32.02 2 ARG B O 1
ATOM 2908 N N . GLU B 1 23 ? 3.360 23.419 46.542 1.00 33.20 3 GLU B N 1
ATOM 2909 C CA . GLU B 1 23 ? 3.355 23.358 48.002 1.00 32.06 3 GLU B CA 1
ATOM 2910 C C . GLU B 1 23 ? 3.949 22.040 48.567 1.00 30.06 3 GLU B C 1
ATOM 2911 O O . GLU B 1 23 ? 4.686 22.036 49.506 1.00 30.01 3 GLU B O 1
ATOM 2917 N N . ILE B 1 24 ? 3.668 20.887 47.968 1.00 30.04 4 ILE B N 1
ATOM 2918 C CA . ILE B 1 24 ? 4.273 19.665 48.363 1.00 27.25 4 ILE B CA 1
ATOM 2919 C C . ILE B 1 24 ? 5.781 19.692 48.152 1.00 28.43 4 ILE B C 1
ATOM 2920 O O . ILE B 1 24 ? 6.575 19.347 49.051 1.00 26.75 4 ILE B O 1
ATOM 2925 N N . ILE B 1 25 ? 6.210 20.111 46.960 1.00 28.11 5 ILE B N 1
ATOM 2926 C CA . ILE B 1 25 ? 7.650 20.210 46.626 1.00 29.36 5 ILE B CA 1
ATOM 2927 C C . ILE B 1 25 ? 8.387 21.080 47.629 1.00 28.83 5 ILE B C 1
ATOM 2928 O O . ILE B 1 25 ? 9.477 20.714 48.155 1.00 29.00 5 ILE B O 1
ATOM 2933 N N . GLU B 1 26 ? 7.783 22.228 47.939 1.00 31.16 6 GLU B N 1
ATOM 2934 C CA . GLU B 1 26 ? 8.392 23.147 48.918 1.00 31.92 6 GLU B CA 1
ATOM 2935 C C . GLU B 1 26 ? 8.514 22.564 50.287 1.00 28.47 6 GLU B C 1
ATOM 2936 O O . GLU B 1 26 ? 9.520 22.705 50.944 1.00 28.98 6 GLU B O 1
ATOM 2942 N N . ARG B 1 27 ? 7.506 21.832 50.704 1.00 28.52 7 ARG B N 1
ATOM 2943 C CA . ARG B 1 27 ? 7.544 21.109 51.989 1.00 29.15 7 ARG B CA 1
ATOM 2944 C C . ARG B 1 27 ? 8.610 20.069 51.994 1.00 27.31 7 ARG B C 1
ATOM 2945 O O . ARG B 1 27 ? 9.307 19.852 52.948 1.00 27.23 7 ARG B O 1
ATOM 2953 N N . VAL B 1 28 ? 8.710 19.287 50.917 1.00 26.82 8 VAL B N 1
ATOM 2954 C CA . VAL B 1 28 ? 9.821 18.304 50.838 1.00 25.65 8 VAL B CA 1
ATOM 2955 C C . VAL B 1 28 ? 11.227 18.913 50.992 1.00 26.03 8 VAL B C 1
ATOM 2956 O O . VAL B 1 28 ? 12.068 18.336 51.711 1.00 27.72 8 VAL B O 1
ATOM 2960 N N . LYS B 1 29 ? 11.455 20.070 50.391 1.00 29.08 9 LYS B N 1
ATOM 2961 C CA . LYS B 1 29 ? 12.684 20.754 50.434 1.00 32.37 9 LYS B CA 1
ATOM 2962 C C . LYS B 1 29 ? 12.978 21.283 51.808 1.00 35.11 9 LYS B C 1
ATOM 2963 O O . LYS B 1 29 ? 14.112 21.404 52.125 1.00 34.00 9 LYS B O 1
ATOM 2969 N N . GLU B 1 30 ? 11.959 21.445 52.668 1.00 32.46 10 GLU B N 1
ATOM 2970 C CA . GLU B 1 30 ? 12.226 21.712 54.069 1.00 35.69 10 GLU B CA 1
ATOM 2971 C C . GLU B 1 30 ? 12.836 20.521 54.789 1.00 33.02 10 GLU B C 1
ATOM 2972 O O . GLU B 1 30 ? 13.441 20.679 55.849 1.00 33.74 10 GLU B O 1
ATOM 2978 N N . LYS B 1 31 ? 12.656 19.314 54.277 1.00 29.83 11 LYS B N 1
ATOM 2979 C CA . LYS B 1 31 ? 12.974 18.126 55.009 1.00 29.63 11 LYS B CA 1
ATOM 2980 C C . LYS B 1 31 ? 14.272 17.455 54.463 1.00 29.48 11 LYS B C 1
ATOM 2981 O O . LYS B 1 31 ? 14.784 16.607 55.116 1.00 30.01 11 LYS B O 1
ATOM 2987 N N . THR B 1 32 ? 14.754 17.799 53.251 1.00 29.38 12 THR B N 1
ATOM 2988 C CA . THR B 1 32 ? 15.939 16.969 52.680 1.00 28.72 12 THR B CA 1
ATOM 2989 C C . THR B 1 32 ? 16.641 17.935 51.723 1.00 29.73 12 THR B C 1
ATOM 2990 O O . THR B 1 32 ? 15.980 18.838 51.135 1.00 29.14 12 THR B O 1
ATOM 2994 N N . THR B 1 33 ? 17.947 17.745 51.591 1.00 28.65 13 THR B N 1
ATOM 2995 C CA . THR B 1 33 ? 18.754 18.438 50.686 1.00 30.66 13 THR B CA 1
ATOM 2996 C C . THR B 1 33 ? 18.848 17.592 49.342 1.00 30.53 13 THR B C 1
ATOM 2997 O O . THR B 1 33 ? 19.365 18.055 48.353 1.00 28.43 13 THR B O 1
ATOM 3001 N N . ILE B 1 34 ? 18.262 16.398 49.324 1.00 27.64 14 ILE B N 1
ATOM 3002 C CA . ILE B 1 34 ? 18.253 15.593 48.005 1.00 26.49 14 ILE B CA 1
ATOM 3003 C C . ILE B 1 34 ? 17.355 16.279 47.020 1.00 25.93 14 ILE B C 1
ATOM 3004 O O . ILE B 1 34 ? 16.312 16.791 47.421 1.00 24.54 14 ILE B O 1
ATOM 3009 N N . PRO B 1 35 ? 17.772 16.453 45.759 1.00 26.90 15 PRO B N 1
ATOM 3010 C CA . PRO B 1 35 ? 16.943 17.207 44.811 1.00 26.31 15 PRO B CA 1
ATOM 3011 C C . PRO B 1 35 ? 15.505 16.686 44.694 1.00 26.59 15 PRO B C 1
ATOM 3012 O O . PRO B 1 35 ? 15.292 15.448 44.790 1.00 26.07 15 PRO B O 1
ATOM 3016 N N . VAL B 1 36 ? 14.524 17.529 44.448 1.00 25.98 16 VAL B N 1
ATOM 3017 C CA . VAL B 1 36 ? 13.132 17.032 44.347 1.00 26.31 16 VAL B CA 1
ATOM 3018 C C . VAL B 1 36 ? 12.529 17.707 43.174 1.00 25.82 16 VAL B C 1
ATOM 3019 O O . VAL B 1 36 ? 12.678 18.947 43.043 1.00 26.36 16 VAL B O 1
ATOM 3023 N N . TYR B 1 37 ? 11.679 17.026 42.426 1.00 23.98 17 TYR B N 1
ATOM 3024 C CA . TYR B 1 37 ? 11.030 17.604 41.315 1.00 25.53 17 TYR B CA 1
ATOM 3025 C C . TYR B 1 37 ? 9.614 17.177 41.368 1.00 24.39 17 TYR B C 1
ATOM 3026 O O . TYR B 1 37 ? 9.248 16.337 42.127 1.00 23.58 17 TYR B O 1
ATOM 3035 N N . GLU B 1 38 ? 8.768 17.807 40.607 1.00 25.10 18 GLU B N 1
ATOM 3036 C CA . GLU B 1 38 ? 7.437 17.329 40.477 1.00 25.62 18 GLU B CA 1
ATOM 3037 C C . GLU B 1 38 ? 7.385 15.843 40.136 1.00 25.43 18 GLU B C 1
ATOM 3038 O O . GLU B 1 38 ? 6.536 15.011 40.595 1.00 25.14 18 GLU B O 1
ATOM 3044 N N . ARG B 1 39 ? 8.308 15.437 39.279 1.00 23.66 19 ARG B N 1
ATOM 3045 C CA . ARG B 1 39 ? 8.285 14.025 38.900 1.00 24.52 19 ARG B CA 1
ATOM 3046 C C . ARG B 1 39 ? 8.555 13.067 40.067 1.00 23.17 19 ARG B C 1
ATOM 3047 O O . ARG B 1 39 ? 8.110 11.946 40.079 1.00 23.22 19 ARG B O 1
ATOM 3055 N N . THR B 1 40 ? 9.365 13.491 41.045 1.00 22.86 20 THR B N 1
ATOM 3056 C CA . THR B 1 40 ? 9.601 12.795 42.337 1.00 22.51 20 THR B CA 1
ATOM 3057 C C . THR B 1 40 ? 8.282 12.527 43.015 1.00 22.22 20 THR B C 1
ATOM 3058 O O . THR B 1 40 ? 8.003 11.391 43.430 1.00 21.69 20 THR B O 1
ATOM 3062 N N . ILE B 1 41 ? 7.385 13.528 43.068 1.00 23.58 21 ILE B N 1
ATOM 3063 C CA . ILE B 1 41 ? 6.156 13.373 43.816 1.00 24.30 21 ILE B CA 1
ATOM 3064 C C . ILE B 1 41 ? 5.247 12.422 43.042 1.00 24.71 21 ILE B C 1
ATOM 3065 O O . ILE B 1 41 ? 4.510 11.555 43.596 1.00 25.70 21 ILE B O 1
ATOM 3070 N N . GLU B 1 42 ? 5.207 12.630 41.738 1.00 25.39 22 GLU B N 1
ATOM 3071 C CA . GLU B 1 42 ? 4.440 11.720 40.877 1.00 27.31 22 GLU B CA 1
ATOM 3072 C C . GLU B 1 42 ? 4.832 10.281 40.953 1.00 25.25 22 GLU B C 1
ATOM 3073 O O . GLU B 1 42 ? 4.004 9.422 41.115 1.00 25.54 22 GLU B O 1
ATOM 3079 N N . ASN B 1 43 ? 6.172 9.973 41.010 1.00 23.38 23 ASN B N 1
ATOM 3080 C CA . ASN B 1 43 ? 6.607 8.588 41.100 1.00 23.16 23 ASN B CA 1
ATOM 3081 C C . ASN B 1 43 ? 6.175 7.982 42.400 1.00 23.31 23 ASN B C 1
ATOM 3082 O O . ASN B 1 43 ? 5.732 6.837 42.492 1.00 24.32 23 ASN B O 1
ATOM 3087 N N . VAL B 1 44 ? 6.214 8.762 43.499 1.00 24.01 24 VAL B N 1
ATOM 3088 C CA . VAL B 1 44 ? 5.820 8.272 44.817 1.00 24.37 24 VAL B CA 1
ATOM 3089 C C . VAL B 1 44 ? 4.292 8.059 44.851 1.00 24.87 24 VAL B C 1
ATOM 3090 O O . VAL B 1 44 ? 3.805 7.057 45.325 1.00 25.61 24 VAL B O 1
ATOM 3094 N N . LEU B 1 45 ? 3.544 9.029 44.352 1.00 26.32 25 LEU B N 1
ATOM 3095 C CA . LEU B 1 45 ? 2.105 8.936 44.267 1.00 26.70 25 LEU B CA 1
ATOM 3096 C C . LEU B 1 45 ? 1.563 7.782 43.375 1.00 29.71 25 LEU B C 1
ATOM 3097 O O . LEU B 1 45 ? 0.649 7.060 43.757 1.00 27.64 25 LEU B O 1
ATOM 3102 N N . SER B 1 46 ? 2.259 7.584 42.268 1.00 30.47 26 SER B N 1
ATOM 3103 C CA . SER B 1 46 ? 2.017 6.389 41.393 1.00 32.11 26 SER B CA 1
ATOM 3104 C C . SER B 1 46 ? 2.253 5.110 42.151 1.00 30.25 26 SER B C 1
ATOM 3105 O O . SER B 1 46 ? 1.465 4.148 42.090 1.00 29.43 26 SER B O 1
ATOM 3108 N N . ALA B 1 47 ? 3.372 5.050 42.889 1.00 28.48 27 ALA B N 1
ATOM 3109 C CA . ALA B 1 47 ? 3.630 3.875 43.660 1.00 27.85 27 ALA B CA 1
ATOM 3110 C C . ALA B 1 47 ? 2.617 3.579 44.819 1.00 27.37 27 ALA B C 1
ATOM 3111 O O . ALA B 1 47 ? 2.258 2.419 45.099 1.00 27.94 27 ALA B O 1
ATOM 3113 N N . ILE B 1 48 ? 2.251 4.607 45.573 1.00 26.01 28 ILE B N 1
ATOM 3114 C CA . ILE B 1 48 ? 1.338 4.465 46.637 1.00 28.26 28 ILE B CA 1
ATOM 3115 C C . ILE B 1 48 ? -0.010 3.881 46.046 1.00 29.13 28 ILE B C 1
ATOM 3116 O O . ILE B 1 48 ? -0.667 3.135 46.717 1.00 30.65 28 ILE B O 1
ATOM 3121 N N . GLN B 1 49 ? -0.410 4.328 44.897 1.00 29.67 29 GLN B N 1
ATOM 3122 C CA . GLN B 1 49 ? -1.647 3.739 44.297 1.00 33.09 29 GLN B CA 1
ATOM 3123 C C . GLN B 1 49 ? -1.520 2.218 43.927 1.00 35.49 29 GLN B C 1
ATOM 3124 O O . GLN B 1 49 ? -2.491 1.543 43.934 1.00 36.46 29 GLN B O 1
ATOM 3130 N N . ALA B 1 50 ? -0.314 1.698 43.762 1.00 35.64 30 ALA B N 1
ATOM 3131 C CA . ALA B 1 50 ? -0.096 0.282 43.525 1.00 36.83 30 ALA B CA 1
ATOM 3132 C C . ALA B 1 50 ? 0.203 -0.504 44.791 1.00 39.73 30 ALA B C 1
ATOM 3133 O O . ALA B 1 50 ? -0.004 -1.704 44.803 1.00 39.59 30 ALA B O 1
ATOM 3135 N N . SER B 1 51 ? 0.637 0.115 45.881 1.00 35.53 31 SER B N 1
ATOM 3136 C CA . SER B 1 51 ? 0.947 -0.622 47.043 1.00 35.01 31 SER B CA 1
ATOM 3137 C C . SER B 1 51 ? 0.982 0.289 48.307 1.00 38.36 31 SER B C 1
ATOM 3138 O O . SER B 1 51 ? 1.504 1.465 48.235 1.00 39.29 31 SER B O 1
ATOM 3141 N N . GLY B 1 52 ? 0.528 -0.199 49.456 1.00 34.67 32 GLY B N 1
ATOM 3142 C CA . GLY B 1 52 ? 0.656 0.534 50.733 1.00 35.00 32 GLY B CA 1
ATOM 3143 C C . GLY B 1 52 ? 1.893 0.224 51.534 1.00 34.96 32 GLY B C 1
ATOM 3144 O O . GLY B 1 52 ? 2.124 0.777 52.595 1.00 35.03 32 GLY B O 1
ATOM 3145 N N . ASP B 1 53 ? 2.707 -0.718 51.065 1.00 35.36 33 ASP B N 1
ATOM 3146 C CA . ASP B 1 53 ? 3.864 -1.157 51.848 1.00 33.74 33 ASP B CA 1
ATOM 3147 C C . ASP B 1 53 ? 5.010 -0.180 51.504 1.00 32.62 33 ASP B C 1
ATOM 3148 O O . ASP B 1 53 ? 5.359 -0.033 50.339 1.00 30.97 33 ASP B O 1
ATOM 3153 N N . VAL B 1 54 ? 5.631 0.373 52.498 1.00 31.16 34 VAL B N 1
ATOM 3154 C CA . VAL B 1 54 ? 6.603 1.413 52.252 1.00 31.43 34 VAL B CA 1
ATOM 3155 C C . VAL B 1 54 ? 7.800 0.918 51.437 1.00 28.48 34 VAL B C 1
ATOM 3156 O O . VAL B 1 54 ? 8.402 1.657 50.653 1.00 25.47 34 VAL B O 1
ATOM 3160 N N . TRP B 1 55 ? 8.197 -0.313 51.693 1.00 28.23 35 TRP B N 1
ATOM 3161 C CA . TRP B 1 55 ? 9.305 -0.890 50.946 1.00 28.33 35 TRP B CA 1
ATOM 3162 C C . TRP B 1 55 ? 9.026 -0.980 49.527 1.00 27.75 35 TRP B C 1
ATOM 3163 O O . TRP B 1 55 ? 9.859 -0.646 48.678 1.00 25.76 35 TRP B O 1
ATOM 3174 N N . ARG B 1 56 ? 7.801 -1.404 49.211 1.00 26.51 36 ARG B N 1
ATOM 3175 C CA . ARG B 1 56 ? 7.416 -1.519 47.888 1.00 26.90 36 ARG B CA 1
ATOM 3176 C C . ARG B 1 56 ? 7.187 -0.170 47.195 1.00 25.71 36 ARG B C 1
ATOM 3177 O O . ARG B 1 56 ? 7.428 -0.080 46.032 1.00 24.83 36 ARG B O 1
ATOM 3185 N N . ILE B 1 57 ? 6.867 0.862 47.961 1.00 25.60 37 ILE B N 1
ATOM 3186 C CA . ILE B 1 57 ? 6.685 2.194 47.415 1.00 25.55 37 ILE B CA 1
ATOM 3187 C C . ILE B 1 57 ? 8.066 2.695 47.047 1.00 24.18 37 ILE B C 1
ATOM 3188 O O . ILE B 1 57 ? 8.216 3.298 46.005 1.00 23.63 37 ILE B O 1
ATOM 3193 N N . VAL B 1 58 ? 9.020 2.468 47.945 1.00 23.88 38 VAL B N 1
ATOM 3194 C CA . VAL B 1 58 ? 10.423 2.804 47.565 1.00 24.51 38 VAL B CA 1
ATOM 3195 C C . VAL B 1 58 ? 10.851 2.119 46.260 1.00 24.61 38 VAL B C 1
ATOM 3196 O O . VAL B 1 58 ? 11.375 2.734 45.309 1.00 23.57 38 VAL B O 1
ATOM 3200 N N . ASP B 1 59 ? 10.679 0.781 46.221 1.00 24.96 39 ASP B N 1
ATOM 3201 C CA . ASP B 1 59 ? 10.974 0.022 45.010 1.00 24.19 39 ASP B CA 1
ATOM 3202 C C . ASP B 1 59 ? 10.324 0.566 43.795 1.00 24.54 39 ASP B C 1
ATOM 3203 O O . ASP B 1 59 ? 10.988 0.816 42.796 1.00 24.21 39 ASP B O 1
ATOM 3208 N N . LEU B 1 60 ? 8.959 0.636 43.758 1.00 25.02 40 LEU B N 1
ATOM 3209 C CA . LEU B 1 60 ? 8.255 0.952 42.585 1.00 25.76 40 LEU B CA 1
ATOM 3210 C C . LEU B 1 60 ? 8.489 2.470 42.148 1.00 25.00 40 LEU B C 1
ATOM 3211 O O . LEU B 1 60 ? 8.527 2.839 40.973 1.00 24.58 40 LEU B O 1
ATOM 3216 N N . SER B 1 61 ? 8.660 3.364 43.109 1.00 24.29 41 SER B N 1
ATOM 3217 C CA . SER B 1 61 ? 8.916 4.738 42.724 1.00 22.75 41 SER B CA 1
ATOM 3218 C C . SER B 1 61 ? 10.280 4.996 42.110 1.00 22.05 41 SER B C 1
ATOM 3219 O O . SER B 1 61 ? 10.497 5.972 41.446 1.00 20.85 41 SER B O 1
ATOM 3222 N N . GLU B 1 62 ? 11.206 4.093 42.345 1.00 21.23 42 GLU B N 1
ATOM 3223 C CA . GLU B 1 62 ? 12.590 4.278 41.955 1.00 21.19 42 GLU B CA 1
ATOM 3224 C C . GLU B 1 62 ? 13.223 5.598 42.409 1.00 20.99 42 GLU B C 1
ATOM 3225 O O . GLU B 1 62 ? 14.017 6.252 41.681 1.00 21.38 42 GLU B O 1
ATOM 3231 N N . GLU B 1 63 ? 12.842 6.035 43.597 1.00 20.64 43 GLU B N 1
ATOM 3232 C CA . GLU B 1 63 ? 13.440 7.202 44.229 1.00 20.78 43 GLU B CA 1
ATOM 3233 C C . GLU B 1 63 ? 14.248 6.713 45.435 1.00 20.82 43 GLU B C 1
ATOM 3234 O O . GLU B 1 63 ? 13.936 5.706 46.085 1.00 19.97 43 GLU B O 1
ATOM 3240 N N . PRO B 1 64 ? 15.235 7.491 45.828 1.00 20.63 44 PRO B N 1
ATOM 3241 C CA . PRO B 1 64 ? 15.973 7.019 46.927 1.00 22.19 44 PRO B CA 1
ATOM 3242 C C . PRO B 1 64 ? 15.203 7.056 48.262 1.00 22.14 44 PRO B C 1
ATOM 3243 O O . PRO B 1 64 ? 14.388 8.007 48.503 1.00 21.26 44 PRO B O 1
ATOM 3247 N N . LEU B 1 65 ? 15.439 6.097 49.171 1.00 21.80 45 LEU B N 1
ATOM 3248 C CA . LEU B 1 65 ? 14.579 5.942 50.337 1.00 23.20 45 LEU B CA 1
ATOM 3249 C C . LEU B 1 65 ? 14.410 7.206 51.255 1.00 23.09 45 LEU B C 1
ATOM 3250 O O . LEU B 1 65 ? 13.269 7.520 51.571 1.00 23.19 45 LEU B O 1
ATOM 3255 N N . PRO B 1 66 ? 15.486 8.002 51.525 1.00 22.85 46 PRO B N 1
ATOM 3256 C CA . PRO B 1 66 ? 15.244 9.241 52.390 1.00 24.02 46 PRO B CA 1
ATOM 3257 C C . PRO B 1 66 ? 14.338 10.215 51.668 1.00 23.36 46 PRO B C 1
ATOM 3258 O O . PRO B 1 66 ? 13.589 10.927 52.322 1.00 22.51 46 PRO B O 1
ATOM 3262 N N . LEU B 1 67 ? 14.369 10.189 50.294 1.00 22.25 47 LEU B N 1
ATOM 3263 C CA . LEU B 1 67 ? 13.564 11.157 49.560 1.00 22.40 47 LEU B CA 1
ATOM 3264 C C . LEU B 1 67 ? 12.151 10.685 49.571 1.00 22.37 47 LEU B C 1
ATOM 3265 O O . LEU B 1 67 ? 11.224 11.508 49.805 1.00 21.99 47 LEU B O 1
ATOM 3270 N N . VAL B 1 68 ? 11.960 9.401 49.414 1.00 21.89 48 VAL B N 1
ATOM 3271 C CA . VAL B 1 68 ? 10.581 8.849 49.464 1.00 22.75 48 VAL B CA 1
ATOM 3272 C C . VAL B 1 68 ? 9.992 9.135 50.862 1.00 23.78 48 VAL B C 1
ATOM 3273 O O . VAL B 1 68 ? 8.800 9.517 50.977 1.00 23.05 48 VAL B O 1
ATOM 3277 N N . VAL B 1 69 ? 10.799 8.981 51.935 1.00 24.77 49 VAL B N 1
ATOM 3278 C CA . VAL B 1 69 ? 10.279 9.253 53.283 1.00 26.17 49 VAL B CA 1
ATOM 3279 C C . VAL B 1 69 ? 9.910 10.718 53.418 1.00 25.27 49 VAL B C 1
ATOM 3280 O O . VAL B 1 69 ? 8.791 11.012 53.923 1.00 26.92 49 VAL B O 1
ATOM 3284 N N . ALA B 1 70 ? 10.741 11.631 52.919 1.00 24.98 50 ALA B N 1
ATOM 3285 C CA . ALA B 1 70 ? 10.407 13.065 52.995 1.00 25.20 50 ALA B CA 1
ATOM 3286 C C . ALA B 1 70 ? 9.161 13.343 52.219 1.00 24.94 50 ALA B C 1
ATOM 3287 O O . ALA B 1 70 ? 8.314 14.170 52.707 1.00 25.33 50 ALA B O 1
ATOM 3289 N N . VAL B 1 71 ? 9.007 12.748 51.034 1.00 23.35 51 VAL B N 1
ATOM 3290 C CA . VAL B 1 71 ? 7.792 12.938 50.219 1.00 23.34 51 VAL B CA 1
ATOM 3291 C C . VAL B 1 71 ? 6.520 12.369 50.948 1.00 24.02 51 VAL B C 1
ATOM 3292 O O . VAL B 1 71 ? 5.484 13.074 51.047 1.00 23.90 51 VAL B O 1
ATOM 3296 N N . VAL B 1 72 ? 6.597 11.152 51.458 1.00 24.45 52 VAL B N 1
ATOM 3297 C CA . VAL B 1 72 ? 5.461 10.543 52.165 1.00 26.46 52 VAL B CA 1
ATOM 3298 C C . VAL B 1 72 ? 5.103 11.405 53.404 1.00 26.66 52 VAL B C 1
ATOM 3299 O O . VAL B 1 72 ? 3.909 11.642 53.625 1.00 25.72 52 VAL B O 1
ATOM 3303 N N . THR B 1 73 ? 6.113 11.815 54.176 1.00 26.27 53 THR B N 1
ATOM 3304 C CA . THR B 1 73 ? 5.859 12.750 55.286 1.00 28.22 53 THR B CA 1
ATOM 3305 C C . THR B 1 73 ? 5.179 14.004 54.856 1.00 28.10 53 THR B C 1
ATOM 3306 O O . THR B 1 73 ? 4.186 14.503 55.546 1.00 28.41 53 THR B O 1
ATOM 3310 N N . ALA B 1 74 ? 5.724 14.680 53.832 1.00 27.11 54 ALA B N 1
ATOM 3311 C CA . ALA B 1 74 ? 5.052 15.854 53.325 1.00 27.45 54 ALA B CA 1
ATOM 3312 C C . ALA B 1 74 ? 3.602 15.594 52.946 1.00 26.85 54 ALA B C 1
ATOM 3313 O O . ALA B 1 74 ? 2.687 16.483 53.204 1.00 26.07 54 ALA B O 1
ATOM 3315 N N . LEU B 1 75 ? 3.332 14.476 52.288 1.00 25.72 55 LEU B N 1
ATOM 3316 C CA . LEU B 1 75 ? 1.990 14.158 51.839 1.00 25.82 55 LEU B CA 1
ATOM 3317 C C . LEU B 1 75 ? 1.066 13.953 53.028 1.00 26.46 55 LEU B C 1
ATOM 3318 O O . LEU B 1 75 ? -0.151 14.323 52.966 1.00 26.40 55 LEU B O 1
ATOM 3323 N N . TYR B 1 76 ? 1.575 13.262 54.019 1.00 27.04 56 TYR B N 1
ATOM 3324 C CA . TYR B 1 76 ? 0.819 13.101 55.293 1.00 30.63 56 TYR B CA 1
ATOM 3325 C C . TYR B 1 76 ? 0.512 14.448 55.894 1.00 29.19 56 TYR B C 1
ATOM 3326 O O . TYR B 1 76 ? -0.645 14.729 56.173 1.00 29.43 56 TYR B O 1
ATOM 3335 N N . GLU B 1 77 ? 1.528 15.284 56.057 1.00 27.89 57 GLU B N 1
ATOM 3336 C CA . GLU B 1 77 ? 1.377 16.591 56.738 1.00 29.61 57 GLU B CA 1
ATOM 3337 C C . GLU B 1 77 ? 0.264 17.408 56.056 1.00 29.49 57 GLU B C 1
ATOM 3338 O O . GLU B 1 77 ? -0.673 17.970 56.715 1.00 30.22 57 GLU B O 1
ATOM 3344 N N . LEU B 1 78 ? 0.346 17.439 54.714 1.00 27.45 58 LEU B N 1
ATOM 3345 C CA . LEU B 1 78 ? -0.606 18.226 53.855 1.00 28.90 58 LEU B CA 1
ATOM 3346 C C . LEU B 1 78 ? -1.929 17.587 53.646 1.00 28.94 58 LEU B C 1
ATOM 3347 O O . LEU B 1 78 ? -2.852 18.166 53.082 1.00 29.13 58 LEU B O 1
ATOM 3352 N N . GLY B 1 79 ? -2.115 16.418 54.240 1.00 29.71 59 GLY B N 1
ATOM 3353 C CA . GLY B 1 79 ? -3.433 15.783 54.227 1.00 30.26 59 GLY B CA 1
ATOM 3354 C C . GLY B 1 79 ? -3.802 14.819 53.158 1.00 31.64 59 GLY B C 1
ATOM 3355 O O . GLY B 1 79 ? -5.002 14.416 53.037 1.00 32.63 59 GLY B O 1
ATOM 3356 N N . TYR B 1 80 ? -2.810 14.494 52.319 1.00 29.04 60 TYR B N 1
ATOM 3357 C CA . TYR B 1 80 ? -3.039 13.654 51.155 1.00 29.77 60 TYR B CA 1
ATOM 3358 C C . TYR B 1 80 ? -2.842 12.166 51.361 1.00 31.21 60 TYR B C 1
ATOM 3359 O O . TYR B 1 80 ? -3.392 11.398 50.537 1.00 28.77 60 TYR B O 1
ATOM 3368 N N . VAL B 1 81 ? -2.096 11.802 52.419 1.00 31.27 61 VAL B N 1
ATOM 3369 C CA . VAL B 1 81 ? -1.916 10.426 52.834 1.00 32.51 61 VAL B CA 1
ATOM 3370 C C . VAL B 1 81 ? -2.177 10.177 54.332 1.00 34.08 61 VAL B C 1
ATOM 3371 O O . VAL B 1 81 ? -1.977 11.063 55.213 1.00 33.64 61 VAL B O 1
ATOM 3375 N N . ALA B 1 82 ? -2.609 8.951 54.626 1.00 34.53 62 ALA B N 1
ATOM 3376 C CA . ALA B 1 82 ? -2.729 8.453 55.985 1.00 37.06 62 ALA B CA 1
ATOM 3377 C C . ALA B 1 82 ? -1.943 7.138 56.161 1.00 37.11 62 ALA B C 1
ATOM 3378 O O . ALA B 1 82 ? -1.613 6.518 55.205 1.00 35.19 62 ALA B O 1
ATOM 3380 N N . PHE B 1 83 ? -1.727 6.754 57.405 1.00 38.04 63 PHE B N 1
ATOM 3381 C CA . PHE B 1 83 ? -1.102 5.487 57.798 1.00 41.95 63 PHE B CA 1
ATOM 3382 C C . PHE B 1 83 ? -2.188 4.689 58.499 1.00 45.72 63 PHE B C 1
ATOM 3383 O O . PHE B 1 83 ? -2.608 5.079 59.513 1.00 49.11 63 PHE B O 1
ATOM 3391 N N . GLU B 1 84 ? -2.647 3.609 57.915 1.00 47.34 64 GLU B N 1
ATOM 3392 C CA . GLU B 1 84 ? -3.684 2.763 58.512 1.00 51.32 64 GLU B CA 1
ATOM 3393 C C . GLU B 1 84 ? -3.314 1.284 58.408 1.00 51.11 64 GLU B C 1
ATOM 3394 O O . GLU B 1 84 ? -3.082 0.753 57.312 1.00 45.20 64 GLU B O 1
ATOM 3400 N N . ASN B 1 85 ? -3.255 0.604 59.548 1.00 53.27 65 ASN B N 1
ATOM 3401 C CA . ASN B 1 85 ? -2.914 -0.812 59.558 1.00 51.98 65 ASN B CA 1
ATOM 3402 C C . ASN B 1 85 ? -1.589 -1.018 58.882 1.00 48.01 65 ASN B C 1
ATOM 3403 O O . ASN B 1 85 ? -1.458 -1.887 58.078 1.00 45.27 65 ASN B O 1
ATOM 3408 N N . ASN B 1 86 ? -0.610 -0.170 59.184 1.00 46.34 66 ASN B N 1
ATOM 3409 C CA . ASN B 1 86 ? 0.723 -0.243 58.540 1.00 45.87 66 ASN B CA 1
ATOM 3410 C C . ASN B 1 86 ? 0.830 -0.178 57.027 1.00 44.32 66 ASN B C 1
ATOM 3411 O O . ASN B 1 86 ? 1.788 -0.645 56.470 1.00 39.03 66 ASN B O 1
ATOM 3416 N N . GLN B 1 87 ? -0.135 0.516 56.397 1.00 42.40 67 GLN B N 1
ATOM 3417 C CA . GLN B 1 87 ? -0.151 0.792 55.010 1.00 40.49 67 GLN B CA 1
ATOM 3418 C C . GLN B 1 87 ? -0.128 2.270 54.855 1.00 37.10 67 GLN B C 1
ATOM 3419 O O . GLN B 1 87 ? -0.675 2.977 55.729 1.00 34.91 67 GLN B O 1
ATOM 3425 N N . VAL B 1 88 ? 0.485 2.713 53.760 1.00 33.66 68 VAL B N 1
ATOM 3426 C CA . VAL B 1 88 ? 0.508 4.100 53.416 1.00 35.19 68 VAL B CA 1
ATOM 3427 C C . VAL B 1 88 ? -0.624 4.163 52.392 1.00 34.44 68 VAL B C 1
ATOM 3428 O O . VAL B 1 88 ? -0.606 3.506 51.355 1.00 36.28 68 VAL B O 1
ATOM 3432 N N . ILE B 1 89 ? -1.568 5.032 52.648 1.00 34.94 69 ILE B N 1
ATOM 3433 C CA . ILE B 1 89 ? -2.753 5.127 51.801 1.00 36.44 69 ILE B CA 1
ATOM 3434 C C . ILE B 1 89 ? -3.122 6.512 51.411 1.00 35.25 69 ILE B C 1
ATOM 3435 O O . ILE B 1 89 ? -2.787 7.407 52.139 1.00 36.21 69 ILE B O 1
ATOM 3440 N N . LEU B 1 90 ? -3.863 6.702 50.317 1.00 34.84 70 LEU B N 1
ATOM 3441 C CA . LEU B 1 90 ? -4.263 8.014 49.972 1.00 34.56 70 LEU B CA 1
ATOM 3442 C C . LEU B 1 90 ? -5.573 8.339 50.800 1.00 36.11 70 LEU B C 1
ATOM 3443 O O . LEU B 1 90 ? -6.409 7.473 50.966 1.00 35.62 70 LEU B O 1
ATOM 3448 N N . THR B 1 91 ? -5.705 9.579 51.248 1.00 35.56 71 THR B N 1
ATOM 3449 C CA . THR B 1 91 ? -6.943 10.068 51.848 1.00 37.90 71 THR B CA 1
ATOM 3450 C C . THR B 1 91 ? -7.814 10.460 50.682 1.00 37.90 71 THR B C 1
ATOM 3451 O O . THR B 1 91 ? -7.413 10.519 49.504 1.00 34.51 71 THR B O 1
ATOM 3455 N N . ARG B 1 92 ? -9.018 10.883 51.009 1.00 40.37 72 ARG B N 1
ATOM 3456 C CA . ARG B 1 92 ? -9.903 11.287 50.012 1.00 40.70 72 ARG B CA 1
ATOM 3457 C C . ARG B 1 92 ? -9.297 12.469 49.260 1.00 37.59 72 ARG B C 1
ATOM 3458 O O . ARG B 1 92 ? -9.423 12.562 48.034 1.00 37.18 72 ARG B O 1
ATOM 3466 N N . LYS B 1 93 ? -8.595 13.338 49.966 1.00 35.49 73 LYS B N 1
ATOM 3467 C CA . LYS B 1 93 ? -7.971 14.509 49.382 1.00 35.68 73 LYS B CA 1
ATOM 3468 C C . LYS B 1 93 ? -6.789 14.129 48.463 1.00 33.88 73 LYS B C 1
ATOM 3469 O O . LYS B 1 93 ? -6.530 14.805 47.435 1.00 33.86 73 LYS B O 1
ATOM 3475 N N . GLY B 1 94 ? -6.087 13.070 48.893 1.00 33.21 74 GLY B N 1
ATOM 3476 C CA . GLY B 1 94 ? -5.042 12.390 48.078 1.00 33.35 74 GLY B CA 1
ATOM 3477 C C . GLY B 1 94 ? -5.622 11.803 46.799 1.00 34.68 74 GLY B C 1
ATOM 3478 O O . GLY B 1 94 ? -5.020 11.954 45.767 1.00 34.63 74 GLY B O 1
ATOM 3479 N N . LYS B 1 95 ? -6.817 11.194 46.900 1.00 36.33 75 LYS B N 1
ATOM 3480 C CA . LYS B 1 95 ? -7.468 10.663 45.663 1.00 38.02 75 LYS B CA 1
ATOM 3481 C C . LYS B 1 95 ? -7.807 11.802 44.731 1.00 38.59 75 LYS B C 1
ATOM 3482 O O . LYS B 1 95 ? -7.546 11.716 43.519 1.00 40.41 75 LYS B O 1
ATOM 3488 N N . GLU B 1 96 ? -8.252 12.915 45.261 1.00 38.26 76 GLU B N 1
ATOM 3489 C CA . GLU B 1 96 ? -8.585 14.053 44.421 1.00 39.82 76 GLU B CA 1
ATOM 3490 C C . GLU B 1 96 ? -7.321 14.630 43.817 1.00 37.77 76 GLU B C 1
ATOM 3491 O O . GLU B 1 96 ? -7.335 15.082 42.681 1.00 38.20 76 GLU B O 1
ATOM 3497 N N . LEU B 1 97 ? -6.249 14.640 44.594 1.00 34.98 77 LEU B N 1
ATOM 3498 C CA . LEU B 1 97 ? -4.948 15.167 44.088 1.00 34.57 77 LEU B CA 1
ATOM 3499 C C . LEU B 1 97 ? -4.479 14.325 42.811 1.00 33.97 77 LEU B C 1
ATOM 3500 O O . LEU B 1 97 ? -4.186 14.880 41.718 1.00 33.95 77 LEU B O 1
ATOM 3505 N N . VAL B 1 98 ? -4.499 13.015 42.949 1.00 34.11 78 VAL B N 1
ATOM 3506 C CA . VAL B 1 98 ? -3.960 12.221 41.813 1.00 35.70 78 VAL B CA 1
ATOM 3507 C C . VAL B 1 98 ? -4.937 12.277 40.603 1.00 39.85 78 VAL B C 1
ATOM 3508 O O . VAL B 1 98 ? -4.491 12.231 39.464 1.00 38.99 78 VAL B O 1
ATOM 3512 N N . GLU B 1 99 ? -6.254 12.351 40.870 1.00 41.61 79 GLU B N 1
ATOM 3513 C CA . GLU B 1 99 ? -7.206 12.517 39.787 1.00 45.32 79 GLU B CA 1
ATOM 3514 C C . GLU B 1 99 ? -6.936 13.855 39.123 1.00 44.53 79 GLU B C 1
ATOM 3515 O O . GLU B 1 99 ? -6.858 13.960 37.916 1.00 42.32 79 GLU B O 1
ATOM 3521 N N . LYS B 1 100 ? -6.810 14.917 39.867 1.00 44.53 80 LYS B N 1
ATOM 3522 C CA . LYS B 1 100 ? -6.497 16.230 39.218 1.00 44.17 80 LYS B CA 1
ATOM 3523 C C . LYS B 1 100 ? -5.223 16.268 38.366 1.00 42.65 80 LYS B C 1
ATOM 3524 O O . LYS B 1 100 ? -5.174 16.866 37.308 1.00 39.85 80 LYS B O 1
ATOM 3530 N N . TYR B 1 101 ? -4.140 15.703 38.845 1.00 40.98 81 TYR B N 1
ATOM 3531 C CA . TYR B 1 101 ? -2.937 15.701 38.086 1.00 41.11 81 TYR B CA 1
ATOM 3532 C C . TYR B 1 101 ? -2.833 14.487 37.085 1.00 36.98 81 TYR B C 1
ATOM 3533 O O . TYR B 1 101 ? -1.875 14.410 36.408 1.00 35.55 81 TYR B O 1
ATOM 3542 N N . GLY B 1 102 ? -3.771 13.540 37.030 1.00 34.75 82 GLY B N 1
ATOM 3543 C CA . GLY B 1 102 ? -3.680 12.446 36.069 1.00 34.11 82 GLY B CA 1
ATOM 3544 C C . GLY B 1 102 ? -2.581 11.410 36.357 1.00 34.50 82 GLY B C 1
ATOM 3545 O O . GLY B 1 102 ? -2.060 10.713 35.433 1.00 34.13 82 GLY B O 1
ATOM 3546 N N . ILE B 1 103 ? -2.335 11.208 37.647 1.00 32.48 83 ILE B N 1
ATOM 3547 C CA . ILE B 1 103 ? -1.275 10.281 38.107 1.00 33.15 83 ILE B CA 1
ATOM 3548 C C . ILE B 1 103 ? -1.922 8.968 38.402 1.00 34.34 83 ILE B C 1
ATOM 3549 O O . ILE B 1 103 ? -2.629 8.791 39.356 1.00 33.41 83 ILE B O 1
ATOM 3554 N N . GLY B 1 104 ? -1.731 7.990 37.531 1.00 35.35 84 GLY B N 1
ATOM 3555 C CA . GLY B 1 104 ? -2.243 6.679 37.924 1.00 36.62 84 GLY B CA 1
ATOM 3556 C C . GLY B 1 104 ? -1.189 5.719 38.474 1.00 35.05 84 GLY B C 1
ATOM 3557 O O . GLY B 1 104 ? -0.037 6.042 38.599 1.00 32.68 84 GLY B O 1
ATOM 3558 N N . PRO B 1 105 ? -1.654 4.550 38.896 1.00 35.91 85 PRO B N 1
ATOM 3559 C CA . PRO B 1 105 ? -0.750 3.593 39.450 1.00 34.66 85 PRO B CA 1
ATOM 3560 C C . PRO B 1 105 ? 0.184 3.095 38.385 1.00 34.02 85 PRO B C 1
ATOM 3561 O O . PRO B 1 105 ? -0.182 2.886 37.256 1.00 31.72 85 PRO B O 1
ATOM 3565 N N . ARG B 1 106 ? 1.315 2.726 38.833 1.00 33.84 86 ARG B N 1
ATOM 3566 C CA . ARG B 1 106 ? 2.369 2.375 37.986 1.00 38.33 86 ARG B CA 1
ATOM 3567 C C . ARG B 1 106 ? 2.155 0.983 37.416 1.00 39.93 86 ARG B C 1
ATOM 3568 O O . ARG B 1 106 ? 1.994 -0.019 38.121 1.00 43.14 86 ARG B O 1
ATOM 3576 N N . ALA B 1 107 ? 2.160 0.888 36.120 1.00 37.63 87 ALA B N 1
ATOM 3577 C CA . ALA B 1 107 ? 2.073 -0.372 35.501 1.00 36.27 87 ALA B CA 1
ATOM 3578 C C . ALA B 1 107 ? 3.515 -0.969 35.321 1.00 36.50 87 ALA B C 1
ATOM 3579 O O . ALA B 1 107 ? 4.532 -0.280 35.520 1.00 38.52 87 ALA B O 1
ATOM 3581 N N . ASP B 1 108 ? 3.567 -2.266 35.227 1.00 36.45 88 ASP B N 1
ATOM 3582 C CA . ASP B 1 108 ? 4.858 -2.952 35.118 1.00 39.81 88 ASP B CA 1
ATOM 3583 C C . ASP B 1 108 ? 4.732 -4.161 34.270 1.00 39.12 88 ASP B C 1
ATOM 3584 O O . ASP B 1 108 ? 3.745 -4.813 34.344 1.00 40.61 88 ASP B O 1
ATOM 3589 N N . TYR B 1 109 ? 5.650 -4.345 33.321 1.00 35.81 89 TYR B N 1
ATOM 3590 C CA . TYR B 1 109 ? 5.487 -5.360 32.291 1.00 35.17 89 TYR B CA 1
ATOM 3591 C C . TYR B 1 109 ? 6.831 -6.100 32.239 1.00 35.59 89 TYR B C 1
ATOM 3592 O O . TYR B 1 109 ? 7.202 -6.671 31.204 1.00 34.19 89 TYR B O 1
ATOM 3601 N N . THR B 1 110 ? 7.505 -6.151 33.361 1.00 35.04 90 THR B N 1
ATOM 3602 C CA . THR B 1 110 ? 8.756 -6.842 33.413 1.00 36.24 90 THR B CA 1
ATOM 3603 C C . THR B 1 110 ? 8.559 -8.309 32.923 1.00 37.93 90 THR B C 1
ATOM 3604 O O . THR B 1 110 ? 7.679 -9.011 33.362 1.00 35.23 90 THR B O 1
ATOM 3608 N N . CYS B 1 111 ? 9.460 -8.764 32.030 1.00 37.93 91 CYS B N 1
ATOM 3609 C CA . CYS B 1 111 ? 9.459 -10.150 31.578 1.00 38.05 91 CYS B CA 1
ATOM 3610 C C . CYS B 1 111 ? 9.463 -11.089 32.779 1.00 38.99 91 CYS B C 1
ATOM 3611 O O . CYS B 1 111 ? 10.370 -11.038 33.638 1.00 37.69 91 CYS B O 1
ATOM 3614 N N . SER B 1 112 ? 8.465 -11.973 32.814 1.00 40.22 92 SER B N 1
ATOM 3615 C CA . SER B 1 112 ? 8.267 -12.836 33.946 1.00 45.50 92 SER B CA 1
ATOM 3616 C C . SER B 1 112 ? 9.241 -14.052 33.807 1.00 45.81 92 SER B C 1
ATOM 3617 O O . SER B 1 112 ? 9.501 -14.779 34.731 1.00 57.13 92 SER B O 1
ATOM 3620 N N . HIS B 1 113 ? 9.842 -14.226 32.661 1.00 43.42 93 HIS B N 1
ATOM 3621 C CA . HIS B 1 113 ? 10.810 -15.228 32.476 1.00 46.04 93 HIS B CA 1
ATOM 3622 C C . HIS B 1 113 ? 12.258 -14.893 32.936 1.00 43.44 93 HIS B C 1
ATOM 3623 O O . HIS B 1 113 ? 12.887 -15.675 33.562 1.00 43.78 93 HIS B O 1
ATOM 3630 N N . CYS B 1 114 ? 12.831 -13.785 32.538 1.00 37.77 94 CYS B N 1
ATOM 3631 C CA . CYS B 1 114 ? 14.223 -13.553 32.913 1.00 39.00 94 CYS B CA 1
ATOM 3632 C C . CYS B 1 114 ? 14.250 -12.505 34.105 1.00 35.97 94 CYS B C 1
ATOM 3633 O O . CYS B 1 114 ? 15.305 -12.086 34.439 1.00 36.06 94 CYS B O 1
ATOM 3636 N N . GLN B 1 115 ? 13.109 -12.113 34.657 1.00 38.05 95 GLN B N 1
ATOM 3637 C CA . GLN B 1 115 ? 13.012 -11.142 35.719 1.00 38.72 95 GLN B CA 1
ATOM 3638 C C . GLN B 1 115 ? 13.604 -9.888 35.198 1.00 35.82 95 GLN B C 1
ATOM 3639 O O . GLN B 1 115 ? 14.137 -9.147 36.028 1.00 33.77 95 GLN B O 1
ATOM 3645 N N . GLY B 1 116 ? 13.520 -9.605 33.874 1.00 31.85 96 GLY B N 1
ATOM 3646 C CA . GLY B 1 116 ? 14.077 -8.316 33.365 1.00 31.66 96 GLY B CA 1
ATOM 3647 C C . GLY B 1 116 ? 15.507 -8.323 33.216 1.00 29.47 96 GLY B C 1
ATOM 3648 O O . GLY B 1 116 ? 16.096 -7.319 32.736 1.00 29.59 96 GLY B O 1
ATOM 3649 N N . ARG B 1 117 ? 16.178 -9.490 33.489 1.00 29.43 97 ARG B N 1
ATOM 3650 C CA . ARG B 1 117 ? 17.642 -9.454 33.366 1.00 26.82 97 ARG B CA 1
ATOM 3651 C C . ARG B 1 117 ? 18.210 -9.385 31.924 1.00 26.09 97 ARG B C 1
ATOM 3652 O O . ARG B 1 117 ? 19.475 -9.110 31.717 1.00 25.05 97 ARG B O 1
ATOM 3660 N N . THR B 1 118 ? 17.361 -9.760 30.965 1.00 24.32 98 THR B N 1
ATOM 3661 C CA . THR B 1 118 ? 17.639 -9.921 29.504 1.00 25.26 98 THR B CA 1
ATOM 3662 C C . THR B 1 118 ? 18.401 -11.221 29.187 1.00 26.28 98 THR B C 1
ATOM 3663 O O . THR B 1 118 ? 18.490 -11.570 27.999 1.00 27.41 98 THR B O 1
ATOM 3667 N N . VAL B 1 119 ? 18.906 -11.900 30.230 1.00 26.60 99 VAL B N 1
ATOM 3668 C CA . VAL B 1 119 ? 19.553 -13.224 30.057 1.00 28.48 99 VAL B CA 1
ATOM 3669 C C . VAL B 1 119 ? 18.807 -14.318 30.878 1.00 32.31 99 VAL B C 1
ATOM 3670 O O . VAL B 1 119 ? 18.386 -14.146 32.001 1.00 31.12 99 VAL B O 1
ATOM 3674 N N . GLU B 1 120 ? 18.643 -15.461 30.276 1.00 33.17 100 GLU B N 1
ATOM 3675 C CA . GLU B 1 120 ? 18.160 -16.612 31.029 1.00 35.10 100 GLU B CA 1
ATOM 3676 C C . GLU B 1 120 ? 19.312 -17.505 31.491 1.00 33.47 100 GLU B C 1
ATOM 3677 O O . GLU B 1 120 ? 20.456 -17.404 30.977 1.00 31.06 100 GLU B O 1
ATOM 3683 N N . ILE B 1 121 ? 19.047 -18.199 32.625 1.00 30.91 101 ILE B N 1
ATOM 3684 C CA . ILE B 1 121 ? 20.159 -18.957 33.305 1.00 32.18 101 ILE B CA 1
ATOM 3685 C C . ILE B 1 121 ? 19.896 -20.516 33.270 1.00 32.75 101 ILE B C 1
ATOM 3686 O O . ILE B 1 121 ? 20.590 -21.209 33.954 1.00 30.78 101 ILE B O 1
ATOM 3691 N N . ASP B 1 122 ? 18.983 -20.905 32.431 1.00 33.15 102 ASP B N 1
ATOM 3692 C CA . ASP B 1 122 ? 18.654 -22.339 32.084 1.00 39.58 102 ASP B CA 1
ATOM 3693 C C . ASP B 1 122 ? 19.910 -23.107 31.845 1.00 38.25 102 ASP B C 1
ATOM 3694 O O . ASP B 1 122 ? 20.003 -24.291 32.251 1.00 35.64 102 ASP B O 1
ATOM 3699 N N . ALA B 1 123 ? 20.832 -22.549 31.062 1.00 33.81 103 ALA B N 1
ATOM 3700 C CA . ALA B 1 123 ? 22.015 -23.268 30.705 1.00 35.42 103 ALA B CA 1
ATOM 3701 C C . ALA B 1 123 ? 23.018 -23.459 31.838 1.00 34.37 103 ALA B C 1
ATOM 3702 O O . ALA B 1 123 ? 23.964 -24.240 31.741 1.00 32.81 103 ALA B O 1
ATOM 3704 N N . PHE B 1 124 ? 22.785 -22.739 32.929 1.00 32.38 104 PHE B N 1
ATOM 3705 C CA . PHE B 1 124 ? 23.631 -22.821 34.096 1.00 33.65 104 PHE B CA 1
ATOM 3706 C C . PHE B 1 124 ? 22.884 -23.385 35.279 1.00 32.64 104 PHE B C 1
ATOM 3707 O O . PHE B 1 124 ? 23.345 -23.211 36.438 1.00 33.45 104 PHE B O 1
ATOM 3715 N N . SER B 1 125 ? 21.821 -24.255 35.064 1.00 33.82 105 SER B N 1
ATOM 3716 C CA . SER B 1 125 ? 21.148 -24.847 36.225 1.00 33.41 105 SER B CA 1
ATOM 3717 C C . SER B 1 125 ? 22.004 -25.641 37.183 1.00 34.12 105 SER B C 1
ATOM 3718 O O . SER B 1 125 ? 21.852 -25.577 38.449 1.00 31.82 105 SER B O 1
ATOM 3721 N N . GLU B 1 126 ? 22.847 -26.499 36.606 1.00 32.95 106 GLU B N 1
ATOM 3722 C CA . GLU B 1 126 ? 23.652 -27.269 37.462 1.00 35.22 106 GLU B CA 1
ATOM 3723 C C . GLU B 1 126 ? 24.653 -26.469 38.196 1.00 32.99 106 GLU B C 1
ATOM 3724 O O . GLU B 1 126 ? 24.857 -26.705 39.371 1.00 32.02 106 GLU B O 1
ATOM 3730 N N . LEU B 1 127 ? 25.254 -25.535 37.510 1.00 34.04 107 LEU B N 1
ATOM 3731 C CA . LEU B 1 127 ? 26.143 -24.615 38.219 1.00 34.90 107 LEU B CA 1
ATOM 3732 C C . LEU B 1 127 ? 25.346 -23.840 39.352 1.00 32.29 107 LEU B C 1
ATOM 3733 O O . LEU B 1 127 ? 25.860 -23.740 40.454 1.00 34.21 107 LEU B O 1
ATOM 3738 N N . LEU B 1 128 ? 24.146 -23.395 39.099 1.00 30.79 108 LEU B N 1
ATOM 3739 C CA . LEU B 1 128 ? 23.356 -22.765 40.200 1.00 31.05 108 LEU B CA 1
ATOM 3740 C C . LEU B 1 128 ? 23.129 -23.711 41.395 1.00 32.80 108 LEU B C 1
ATOM 3741 O O . LEU B 1 128 ? 23.287 -23.329 42.594 1.00 33.09 108 LEU B O 1
ATOM 3746 N N . GLU B 1 129 ? 22.758 -24.965 41.083 1.00 33.72 109 GLU B N 1
ATOM 3747 C CA . GLU B 1 129 ? 22.616 -26.008 42.200 1.00 37.52 109 GLU B CA 1
ATOM 3748 C C . GLU B 1 129 ? 23.932 -26.173 42.937 1.00 35.91 109 GLU B C 1
ATOM 3749 O O . GLU B 1 129 ? 23.998 -26.174 44.193 1.00 36.49 109 GLU B O 1
ATOM 3755 N N . GLN B 1 130 ? 25.028 -26.275 42.206 1.00 37.44 110 GLN B N 1
ATOM 3756 C CA . GLN B 1 130 ? 26.378 -26.476 42.836 1.00 38.85 110 GLN B CA 1
ATOM 3757 C C . GLN B 1 130 ? 26.791 -25.240 43.673 1.00 36.80 110 GLN B C 1
ATOM 3758 O O . GLN B 1 130 ? 27.372 -25.300 44.762 1.00 35.20 110 GLN B O 1
ATOM 3764 N N . PHE B 1 131 ? 26.447 -24.079 43.115 1.00 35.04 111 PHE B N 1
ATOM 3765 C CA . PHE B 1 131 ? 26.664 -22.843 43.839 1.00 33.64 111 PHE B CA 1
ATOM 3766 C C . PHE B 1 131 ? 25.805 -22.755 45.115 1.00 34.62 111 PHE B C 1
ATOM 3767 O O . PHE B 1 131 ? 26.338 -22.372 46.161 1.00 36.70 111 PHE B O 1
ATOM 3775 N N . LYS B 1 132 ? 24.535 -23.138 45.074 1.00 34.02 112 LYS B N 1
ATOM 3776 C CA . LYS B 1 132 ? 23.731 -23.106 46.299 1.00 37.26 112 LYS B CA 1
ATOM 3777 C C . LYS B 1 132 ? 24.324 -23.997 47.385 1.00 40.19 112 LYS B C 1
ATOM 3778 O O . LYS B 1 132 ? 24.391 -23.579 48.556 1.00 40.12 112 LYS B O 1
ATOM 3784 N N . GLU B 1 133 ? 24.798 -25.160 46.965 1.00 39.96 113 GLU B N 1
ATOM 3785 C CA . GLU B 1 133 ? 25.274 -26.193 47.892 1.00 44.20 113 GLU B CA 1
ATOM 3786 C C . GLU B 1 133 ? 26.540 -25.664 48.597 1.00 43.88 113 GLU B C 1
ATOM 3787 O O . GLU B 1 133 ? 26.586 -25.599 49.858 1.00 45.81 113 GLU B O 1
ATOM 3793 N N . ILE B 1 134 ? 27.428 -25.022 47.825 1.00 42.98 114 ILE B N 1
ATOM 3794 C CA . ILE B 1 134 ? 28.654 -24.522 48.389 1.00 44.60 114 ILE B CA 1
ATOM 3795 C C . ILE B 1 134 ? 28.472 -23.298 49.254 1.00 44.51 114 ILE B C 1
ATOM 3796 O O . ILE B 1 134 ? 29.305 -23.058 50.110 1.00 44.12 114 ILE B O 1
ATOM 3801 N N . THR B 1 135 ? 27.457 -22.446 48.973 1.00 40.96 115 THR B N 1
ATOM 3802 C CA . THR B 1 135 ? 27.253 -21.174 49.657 1.00 41.63 115 THR B CA 1
ATOM 3803 C C . THR B 1 135 ? 26.168 -21.230 50.738 1.00 42.04 115 THR B C 1
ATOM 3804 O O . THR B 1 135 ? 25.841 -20.241 51.361 1.00 40.76 115 THR B O 1
ATOM 3808 N N . ARG B 1 136 ? 25.632 -22.421 51.019 1.00 46.29 116 ARG B N 1
ATOM 3809 C CA . ARG B 1 136 ? 24.527 -22.593 52.018 1.00 52.81 116 ARG B CA 1
ATOM 3810 C C . ARG B 1 136 ? 24.854 -21.983 53.379 1.00 51.79 116 ARG B C 1
ATOM 3811 O O . ARG B 1 136 ? 23.957 -21.574 54.046 1.00 49.57 116 ARG B O 1
ATOM 3819 N N . ASP B 1 137 ? 26.154 -21.905 53.704 1.00 51.44 117 ASP B N 1
ATOM 3820 C CA . ASP B 1 137 ? 26.720 -21.392 54.939 1.00 51.02 117 ASP B CA 1
ATOM 3821 C C . ASP B 1 137 ? 27.613 -20.208 54.722 1.00 44.10 117 ASP B C 1
ATOM 3822 O O . ASP B 1 137 ? 28.494 -20.013 55.471 1.00 43.19 117 ASP B O 1
ATOM 3827 N N . ARG B 1 138 ? 27.430 -19.412 53.665 1.00 40.49 118 ARG B N 1
ATOM 3828 C CA . ARG B 1 138 ? 28.173 -18.197 53.419 1.00 37.04 118 ARG B CA 1
ATOM 3829 C C . ARG B 1 138 ? 28.126 -17.238 54.591 1.00 35.53 118 ARG B C 1
ATOM 3830 O O . ARG B 1 138 ? 27.182 -17.291 55.384 1.00 34.33 118 ARG B O 1
ATOM 3838 N N . PRO B 1 139 ? 29.199 -16.423 54.739 1.00 36.31 119 PRO B N 1
ATOM 3839 C CA . PRO B 1 139 ? 29.213 -15.484 55.776 1.00 37.87 119 PRO B CA 1
ATOM 3840 C C . PRO B 1 139 ? 27.965 -14.588 55.711 1.00 39.55 119 PRO B C 1
ATOM 3841 O O . PRO B 1 139 ? 27.550 -14.080 54.656 1.00 37.82 119 PRO B O 1
ATOM 3845 N N . GLU B 1 140 ? 27.336 -14.449 56.844 1.00 41.85 120 GLU B N 1
ATOM 3846 C CA . GLU B 1 140 ? 26.192 -13.482 56.958 1.00 43.40 120 GLU B CA 1
ATOM 3847 C C . GLU B 1 140 ? 26.650 -12.046 56.684 1.00 37.83 120 GLU B C 1
ATOM 3848 O O . GLU B 1 140 ? 27.807 -11.649 56.995 1.00 35.99 120 GLU B O 1
ATOM 3854 N N . PRO B 1 141 ? 25.762 -11.229 56.073 1.00 35.84 121 PRO B N 1
ATOM 3855 C CA . PRO B 1 141 ? 26.102 -9.946 55.812 1.00 33.28 121 PRO B CA 1
ATOM 3856 C C . PRO B 1 141 ? 26.508 -9.122 57.105 1.00 34.28 121 PRO B C 1
ATOM 3857 O O . PRO B 1 141 ? 25.779 -9.107 58.066 1.00 37.30 121 PRO B O 1
ATOM 3861 N N . ALA B 1 142 ? 27.647 -8.429 57.049 1.00 32.72 122 ALA B N 1
ATOM 3862 C CA . ALA B 1 142 ? 28.193 -7.583 58.072 1.00 32.92 122 ALA B CA 1
ATOM 3863 C C . ALA B 1 142 ? 27.807 -6.130 57.777 1.00 31.74 122 ALA B C 1
ATOM 3864 O O . ALA B 1 142 ? 28.182 -5.521 56.759 1.00 31.51 122 ALA B O 1
ATOM 3866 N N . HIS B 1 143 ? 27.128 -5.557 58.719 1.00 32.36 123 HIS B N 1
ATOM 3867 C CA . HIS B 1 143 ? 26.589 -4.206 58.668 1.00 31.41 123 HIS B CA 1
ATOM 3868 C C . HIS B 1 143 ? 27.808 -3.273 58.484 1.00 31.29 123 HIS B C 1
ATOM 3869 O O . HIS B 1 143 ? 27.822 -2.332 57.747 1.00 28.53 123 HIS B O 1
ATOM 3876 N N . GLN B 1 144 ? 28.938 -3.573 59.167 1.00 34.02 124 GLN B N 1
ATOM 3877 C CA . GLN B 1 144 ? 30.063 -2.595 59.113 1.00 33.38 124 GLN B CA 1
ATOM 3878 C C . GLN B 1 144 ? 30.685 -2.461 57.736 1.00 31.92 124 GLN B C 1
ATOM 3879 O O . GLN B 1 144 ? 31.406 -1.463 57.461 1.00 33.82 124 GLN B O 1
ATOM 3885 N N . PHE B 1 145 ? 30.498 -3.448 56.840 1.00 30.68 125 PHE B N 1
ATOM 3886 C CA . PHE B 1 145 ? 31.048 -3.345 55.513 1.00 30.57 125 PHE B CA 1
ATOM 3887 C C . PHE B 1 145 ? 29.954 -3.141 54.362 1.00 30.07 125 PHE B C 1
ATOM 3888 O O . PHE B 1 145 ? 30.193 -3.452 53.176 1.00 29.50 125 PHE B O 1
ATOM 3896 N N . ASP B 1 146 ? 28.798 -2.686 54.779 1.00 29.58 126 ASP B N 1
ATOM 3897 C CA . ASP B 1 146 ? 27.693 -2.379 53.874 1.00 28.07 126 ASP B CA 1
ATOM 3898 C C . ASP B 1 146 ? 27.300 -3.651 53.037 1.00 28.60 126 ASP B C 1
ATOM 3899 O O . ASP B 1 146 ? 26.945 -3.542 51.847 1.00 28.20 126 ASP B O 1
ATOM 3904 N N . GLN B 1 147 ? 27.393 -4.841 53.631 1.00 29.55 127 GLN B N 1
ATOM 3905 C CA . GLN B 1 147 ? 27.137 -6.052 52.893 1.00 28.60 127 GLN B CA 1
ATOM 3906 C C . GLN B 1 147 ? 25.635 -6.388 52.670 1.00 28.28 127 GLN B C 1
ATOM 3907 O O . GLN B 1 147 ? 24.798 -6.137 53.532 1.00 27.62 127 GLN B O 1
ATOM 3913 N N . ALA B 1 148 ? 25.400 -7.092 51.561 1.00 26.60 128 ALA B N 1
ATOM 3914 C CA . ALA B 1 148 ? 24.180 -7.785 51.306 1.00 27.58 128 ALA B CA 1
ATOM 3915 C C . ALA B 1 148 ? 24.378 -8.554 50.041 1.00 26.75 128 ALA B C 1
ATOM 3916 O O . ALA B 1 148 ? 24.505 -7.950 48.924 1.00 26.53 128 ALA B O 1
ATOM 3918 N N . TYR B 1 149 ? 24.318 -9.833 50.155 1.00 26.86 129 TYR B N 1
ATOM 3919 C CA . TYR B 1 149 ? 24.465 -10.637 48.961 1.00 27.44 129 TYR B CA 1
ATOM 3920 C C . TYR B 1 149 ? 23.239 -10.786 48.122 1.00 26.32 129 TYR B C 1
ATOM 3921 O O . TYR B 1 149 ? 22.106 -10.711 48.608 1.00 27.89 129 TYR B O 1
ATOM 3930 N N . VAL B 1 150 ? 23.504 -10.817 46.804 1.00 25.68 130 VAL B N 1
ATOM 3931 C CA . VAL B 1 150 ? 22.454 -11.053 45.782 1.00 25.05 130 VAL B CA 1
ATOM 3932 C C . VAL B 1 150 ? 21.958 -12.470 45.873 1.00 25.89 130 VAL B C 1
ATOM 3933 O O . VAL B 1 150 ? 22.685 -13.399 46.373 1.00 25.76 130 VAL B O 1
ATOM 3937 N N . THR B 1 151 ? 20.781 -12.656 45.276 1.00 24.37 131 THR B N 1
ATOM 3938 C CA . THR B 1 151 ? 20.304 -14.008 45.191 1.00 26.31 131 THR B CA 1
ATOM 3939 C C . THR B 1 151 ? 21.257 -14.894 44.361 1.00 26.29 131 THR B C 1
ATOM 3940 O O . THR B 1 151 ? 22.031 -14.441 43.509 1.00 25.27 131 THR B O 1
ATOM 3944 N N . PRO B 1 152 ? 21.175 -16.191 44.646 1.00 27.80 132 PRO B N 1
ATOM 3945 C CA . PRO B 1 152 ? 22.129 -17.049 43.846 1.00 28.33 132 PRO B CA 1
ATOM 3946 C C . PRO B 1 152 ? 21.868 -17.015 42.357 1.00 26.59 132 PRO B C 1
ATOM 3947 O O . PRO B 1 152 ? 22.834 -17.032 41.579 1.00 28.07 132 PRO B O 1
ATOM 3951 N N . GLU B 1 153 ? 20.580 -16.877 41.969 1.00 27.09 133 GLU B N 1
ATOM 3952 C CA . GLU B 1 153 ? 20.152 -16.717 40.617 1.00 27.24 133 GLU B CA 1
ATOM 3953 C C . GLU B 1 153 ? 20.755 -15.435 39.991 1.00 26.69 133 GLU B C 1
ATOM 3954 O O . GLU B 1 153 ? 21.248 -15.469 38.860 1.00 24.57 133 GLU B O 1
ATOM 3960 N N . THR B 1 154 ? 20.790 -14.342 40.793 1.00 25.52 134 THR B N 1
ATOM 3961 C CA . THR B 1 154 ? 21.513 -13.169 40.319 1.00 24.22 134 THR B CA 1
ATOM 3962 C C . THR B 1 154 ? 23.015 -13.431 40.059 1.00 24.97 134 THR B C 1
ATOM 3963 O O . THR B 1 154 ? 23.591 -13.027 39.048 1.00 23.30 134 THR B O 1
ATOM 3967 N N . THR B 1 155 ? 23.646 -14.147 40.967 1.00 25.05 135 THR B N 1
ATOM 3968 C CA . THR B 1 155 ? 25.124 -14.321 40.834 1.00 26.53 135 THR B CA 1
ATOM 3969 C C . THR B 1 155 ? 25.378 -15.153 39.534 1.00 26.40 135 THR B C 1
ATOM 3970 O O . THR B 1 155 ? 26.331 -14.895 38.758 1.00 25.23 135 THR B O 1
ATOM 3974 N N . VAL B 1 156 ? 24.559 -16.197 39.329 1.00 27.39 136 VAL B N 1
ATOM 3975 C CA . VAL B 1 156 ? 24.691 -16.996 38.112 1.00 28.09 136 VAL B CA 1
ATOM 3976 C C . VAL B 1 156 ? 24.350 -16.180 36.845 1.00 27.90 136 VAL B C 1
ATOM 3977 O O . VAL B 1 156 ? 24.993 -16.356 35.838 1.00 26.11 136 VAL B O 1
ATOM 3981 N N . ALA B 1 157 ? 23.315 -15.303 36.917 1.00 25.71 137 ALA B N 1
ATOM 3982 C CA . ALA B 1 157 ? 22.969 -14.414 35.811 1.00 25.34 137 ALA B CA 1
ATOM 3983 C C . ALA B 1 157 ? 24.098 -13.452 35.463 1.00 23.70 137 ALA B C 1
ATOM 3984 O O . ALA B 1 157 ? 24.274 -13.170 34.311 1.00 23.64 137 ALA B O 1
ATOM 3986 N N . ARG B 1 158 ? 24.915 -13.058 36.451 1.00 25.09 138 ARG B N 1
ATOM 3987 C CA . ARG B 1 158 ? 26.033 -12.192 36.206 1.00 24.29 138 ARG B CA 1
ATOM 3988 C C . ARG B 1 158 ? 27.077 -12.971 35.287 1.00 25.24 138 ARG B C 1
ATOM 3989 O O . ARG B 1 158 ? 27.685 -12.429 34.393 1.00 23.16 138 ARG B O 1
ATOM 3997 N N . VAL B 1 159 ? 27.323 -14.199 35.659 1.00 25.31 139 VAL B N 1
ATOM 3998 C CA . VAL B 1 159 ? 28.216 -15.052 34.851 1.00 25.26 139 VAL B CA 1
ATOM 3999 C C . VAL B 1 159 ? 27.702 -15.184 33.444 1.00 24.19 139 VAL B C 1
ATOM 4000 O O . VAL B 1 159 ? 28.400 -15.066 32.440 1.00 25.56 139 VAL B O 1
ATOM 4004 N N . ALA B 1 160 ? 26.416 -15.472 33.277 1.00 22.86 140 ALA B N 1
ATOM 4005 C CA . ALA B 1 160 ? 25.954 -15.644 31.967 1.00 23.30 140 ALA B CA 1
ATOM 4006 C C . ALA B 1 160 ? 26.038 -14.333 31.144 1.00 23.94 140 ALA B C 1
ATOM 4007 O O . ALA B 1 160 ? 26.341 -14.393 29.957 1.00 22.77 140 ALA B O 1
ATOM 4009 N N . LEU B 1 161 ? 25.610 -13.217 31.788 1.00 22.61 141 LEU B N 1
ATOM 4010 C CA . LEU B 1 161 ? 25.801 -11.976 31.066 1.00 21.45 141 LEU B CA 1
ATOM 4011 C C . LEU B 1 161 ? 27.219 -11.688 30.627 1.00 21.16 141 LEU B C 1
ATOM 4012 O O . LEU B 1 161 ? 27.479 -11.426 29.486 1.00 21.87 141 LEU B O 1
ATOM 4017 N N . MET B 1 162 ? 28.162 -11.863 31.497 1.00 22.28 142 MET B N 1
ATOM 4018 C CA . MET B 1 162 ? 29.563 -11.559 31.222 1.00 22.95 142 MET B CA 1
ATOM 4019 C C . MET B 1 162 ? 30.054 -12.523 30.086 1.00 24.24 142 MET B C 1
ATOM 4020 O O . MET B 1 162 ? 30.712 -12.072 29.147 1.00 23.23 142 MET B O 1
ATOM 4025 N N . HIS B 1 163 ? 29.621 -13.791 30.173 1.00 24.76 143 HIS B N 1
ATOM 4026 C CA . HIS B 1 163 ? 30.070 -14.784 29.112 1.00 25.47 143 HIS B CA 1
ATOM 4027 C C . HIS B 1 163 ? 29.454 -14.447 27.795 1.00 24.64 143 HIS B C 1
ATOM 4028 O O . HIS B 1 163 ? 30.138 -14.450 26.753 1.00 24.02 143 HIS B O 1
ATOM 4035 N N . SER B 1 164 ? 28.174 -14.026 27.794 1.00 24.37 144 SER B N 1
ATOM 4036 C CA . SER B 1 164 ? 27.573 -13.618 26.566 1.00 24.11 144 SER B CA 1
ATOM 4037 C C . SER B 1 164 ? 28.184 -12.445 25.860 1.00 24.89 144 SER B C 1
ATOM 4038 O O . SER B 1 164 ? 27.994 -12.340 24.640 1.00 24.85 144 SER B O 1
ATOM 4041 N N . ARG B 1 165 ? 28.929 -11.599 26.576 1.00 23.50 145 ARG B N 1
ATOM 4042 C CA . ARG B 1 165 ? 29.599 -10.456 25.974 1.00 23.59 145 ARG B CA 1
ATOM 4043 C C . ARG B 1 165 ? 31.036 -10.785 25.754 1.00 24.45 145 ARG B C 1
ATOM 4044 O O . ARG B 1 165 ? 31.769 -9.857 25.299 1.00 25.79 145 ARG B O 1
ATOM 4052 N N . GLY B 1 166 ? 31.498 -12.011 25.955 1.00 25.35 146 GLY B N 1
ATOM 4053 C CA . GLY B 1 166 ? 32.864 -12.389 25.596 1.00 24.15 146 GLY B CA 1
ATOM 4054 C C . GLY B 1 166 ? 33.900 -12.005 26.607 1.00 24.74 146 GLY B C 1
ATOM 4055 O O . GLY B 1 166 ? 35.090 -12.033 26.310 1.00 24.63 146 GLY B O 1
ATOM 4056 N N . ASP B 1 167 ? 33.476 -11.844 27.864 1.00 23.22 147 ASP B N 1
ATOM 4057 C CA . ASP B 1 167 ? 34.340 -11.299 28.898 1.00 23.48 147 ASP B CA 1
ATOM 4058 C C . ASP B 1 167 ? 34.801 -12.247 30.004 1.00 24.09 147 ASP B C 1
ATOM 4059 O O . ASP B 1 167 ? 35.557 -11.844 30.902 1.00 23.51 147 ASP B O 1
ATOM 4064 N N . LEU B 1 168 ? 34.596 -13.576 29.773 1.00 24.18 148 LEU B N 1
ATOM 4065 C CA . LEU B 1 168 ? 35.077 -14.574 30.724 1.00 24.40 148 LEU B CA 1
ATOM 4066 C C . LEU B 1 168 ? 36.009 -15.652 30.159 1.00 26.21 148 LEU B C 1
ATOM 4067 O O . LEU B 1 168 ? 36.976 -16.010 30.876 1.00 26.93 148 LEU B O 1
ATOM 4072 N N . GLU B 1 169 ? 35.694 -16.165 29.005 1.00 26.25 149 GLU B N 1
ATOM 4073 C CA . GLU B 1 169 ? 36.401 -17.396 28.485 1.00 28.77 149 GLU B CA 1
ATOM 4074 C C . GLU B 1 169 ? 37.813 -17.107 28.197 1.00 27.73 149 GLU B C 1
ATOM 4075 O O . GLU B 1 169 ? 38.123 -16.225 27.431 1.00 26.62 149 GLU B O 1
ATOM 4081 N N . ASN B 1 170 ? 38.682 -17.748 28.929 1.00 29.47 150 ASN B N 1
ATOM 4082 C CA . ASN B 1 170 ? 40.152 -17.546 28.808 1.00 30.77 150 ASN B CA 1
ATOM 4083 C C . ASN B 1 170 ? 40.567 -16.149 29.146 1.00 30.98 150 ASN B C 1
ATOM 4084 O O . ASN B 1 170 ? 41.647 -15.712 28.753 1.00 32.11 150 ASN B O 1
ATOM 4089 N N . LYS B 1 171 ? 39.756 -15.433 30.005 1.00 28.92 151 LYS B N 1
ATOM 4090 C CA . LYS B 1 171 ? 40.095 -14.072 30.442 1.00 29.04 151 LYS B CA 1
ATOM 4091 C C . LYS B 1 171 ? 40.575 -14.072 31.893 1.00 29.68 151 LYS B C 1
ATOM 4092 O O . LYS B 1 171 ? 40.325 -15.030 32.712 1.00 31.77 151 LYS B O 1
ATOM 4098 N N . GLU B 1 172 ? 41.314 -13.029 32.239 1.00 30.21 152 GLU B N 1
ATOM 4099 C CA . GLU B 1 172 ? 41.830 -12.760 33.556 1.00 29.48 152 GLU B CA 1
ATOM 4100 C C . GLU B 1 172 ? 40.832 -11.766 34.267 1.00 29.01 152 GLU B C 1
ATOM 4101 O O . GLU B 1 172 ? 40.702 -10.663 33.794 1.00 27.52 152 GLU B O 1
ATOM 4107 N N . VAL B 1 173 ? 40.158 -12.254 35.290 1.00 27.66 153 VAL B N 1
ATOM 4108 C CA . VAL B 1 173 ? 39.003 -11.571 35.894 1.00 27.77 153 VAL B CA 1
ATOM 4109 C C . VAL B 1 173 ? 39.334 -11.116 37.303 1.00 27.81 153 VAL B C 1
ATOM 4110 O O . VAL B 1 173 ? 39.813 -11.891 38.106 1.00 29.26 153 VAL B O 1
ATOM 4114 N N . PHE B 1 174 ? 39.105 -9.815 37.559 1.00 28.82 154 PHE B N 1
ATOM 4115 C CA . PHE B 1 174 ? 39.244 -9.182 38.904 1.00 29.37 154 PHE B CA 1
ATOM 4116 C C . PHE B 1 174 ? 37.936 -8.957 39.558 1.00 29.12 154 PHE B C 1
ATOM 4117 O O . PHE B 1 174 ? 37.062 -8.301 38.947 1.00 26.36 154 PHE B O 1
ATOM 4125 N N . VAL B 1 175 ? 37.768 -9.501 40.728 1.00 27.81 155 VAL B N 1
ATOM 4126 C CA . VAL B 1 175 ? 36.523 -9.314 41.512 1.00 27.72 155 VAL B CA 1
ATOM 4127 C C . VAL B 1 175 ? 36.869 -8.410 42.736 1.00 27.92 155 VAL B C 1
ATOM 4128 O O . VAL B 1 175 ? 37.646 -8.823 43.672 1.00 29.79 155 VAL B O 1
ATOM 4132 N N . LEU B 1 176 ? 36.288 -7.186 42.794 1.00 27.40 156 LEU B N 1
ATOM 4133 C CA . LEU B 1 176 ? 36.605 -6.207 43.861 1.00 28.50 156 LEU B CA 1
ATOM 4134 C C . LEU B 1 176 ? 35.509 -6.220 44.804 1.00 28.82 156 LEU B C 1
ATOM 4135 O O . LEU B 1 176 ? 34.440 -5.613 44.563 1.00 27.95 156 LEU B O 1
ATOM 4140 N N . GLY B 1 177 ? 35.710 -6.954 45.876 1.00 28.40 157 GLY B N 1
ATOM 4141 C CA . GLY B 1 177 ? 34.667 -7.187 46.842 1.00 29.67 157 GLY B CA 1
ATOM 4142 C C . GLY B 1 177 ? 33.794 -8.297 46.434 1.00 29.05 157 GLY B C 1
ATOM 4143 O O . GLY B 1 177 ? 33.509 -8.447 45.261 1.00 28.30 157 GLY B O 1
ATOM 4144 N N . ASP B 1 178 ? 33.547 -9.230 47.320 1.00 30.67 158 ASP B N 1
ATOM 4145 C CA . ASP B 1 178 ? 32.799 -10.412 46.876 1.00 31.08 158 ASP B CA 1
ATOM 4146 C C . ASP B 1 178 ? 31.866 -11.103 47.855 1.00 31.09 158 ASP B C 1
ATOM 4147 O O . ASP B 1 178 ? 31.802 -12.334 47.830 1.00 30.01 158 ASP B O 1
ATOM 4152 N N . ASP B 1 179 ? 31.080 -10.357 48.628 1.00 27.86 159 ASP B N 1
ATOM 4153 C CA . ASP B 1 179 ? 29.955 -10.950 49.363 1.00 27.98 159 ASP B CA 1
ATOM 4154 C C . ASP B 1 179 ? 28.986 -11.766 48.525 1.00 27.45 159 ASP B C 1
ATOM 4155 O O . ASP B 1 179 ? 28.356 -12.739 48.990 1.00 27.01 159 ASP B O 1
ATOM 4160 N N . ASP B 1 180 ? 28.933 -11.432 47.249 1.00 26.63 160 ASP B N 1
ATOM 4161 C CA . ASP B 1 180 ? 27.989 -12.056 46.291 1.00 26.28 160 ASP B CA 1
ATOM 4162 C C . ASP B 1 180 ? 28.528 -13.420 45.807 1.00 27.55 160 ASP B C 1
ATOM 4163 O O . ASP B 1 180 ? 27.795 -14.196 45.173 1.00 26.88 160 ASP B O 1
ATOM 4168 N N . LEU B 1 181 ? 29.817 -13.612 46.088 1.00 28.10 161 LEU B N 1
ATOM 4169 C CA . LEU B 1 181 ? 30.520 -14.852 45.770 1.00 29.49 161 LEU B CA 1
ATOM 4170 C C . LEU B 1 181 ? 30.471 -15.138 44.286 1.00 29.18 161 LEU B C 1
ATOM 4171 O O . LEU B 1 181 ? 30.421 -16.296 43.857 1.00 30.10 161 LEU B O 1
ATOM 4176 N N . THR B 1 182 ? 30.605 -14.069 43.485 1.00 26.55 162 THR B N 1
ATOM 4177 C CA . THR B 1 182 ? 30.774 -14.218 42.063 1.00 26.97 162 THR B CA 1
ATOM 4178 C C . THR B 1 182 ? 32.001 -15.064 41.716 1.00 27.44 162 THR B C 1
ATOM 4179 O O . THR B 1 182 ? 32.018 -15.824 40.756 1.00 27.89 162 THR B O 1
ATOM 4183 N N . SER B 1 183 ? 33.066 -14.898 42.495 1.00 28.38 163 SER B N 1
ATOM 4184 C CA . SER B 1 183 ? 34.247 -15.647 42.248 1.00 28.75 163 SER B CA 1
ATOM 4185 C C . SER B 1 183 ? 33.963 -17.138 42.382 1.00 29.27 163 SER B C 1
ATOM 4186 O O . SER B 1 183 ? 34.569 -17.923 41.621 1.00 30.10 163 SER B O 1
ATOM 4189 N N . VAL B 1 184 ? 33.032 -17.572 43.211 1.00 29.62 164 VAL B N 1
ATOM 4190 C CA . VAL B 1 184 ? 32.726 -19.021 43.351 1.00 30.93 164 VAL B CA 1
ATOM 4191 C C . VAL B 1 184 ? 31.982 -19.559 42.125 1.00 30.19 164 VAL B C 1
ATOM 4192 O O . VAL B 1 184 ? 32.317 -20.596 41.528 1.00 30.98 164 VAL B O 1
ATOM 4196 N N . ALA B 1 185 ? 31.008 -18.781 41.639 1.00 28.96 165 ALA B N 1
ATOM 4197 C CA . ALA B 1 185 ? 30.329 -19.145 40.426 1.00 28.10 165 ALA B CA 1
ATOM 4198 C C . ALA B 1 185 ? 31.291 -19.118 39.254 1.00 28.20 165 ALA B C 1
ATOM 4199 O O . ALA B 1 185 ? 31.219 -19.966 38.335 1.00 28.69 165 ALA B O 1
ATOM 4201 N N . LEU B 1 186 ? 32.242 -18.161 39.252 1.00 27.73 166 LEU B N 1
ATOM 4202 C CA . LEU B 1 186 ? 33.217 -18.105 38.140 1.00 27.61 166 LEU B CA 1
ATOM 4203 C C . LEU B 1 186 ? 34.182 -19.349 38.225 1.00 28.89 166 LEU B C 1
ATOM 4204 O O . LEU B 1 186 ? 34.492 -19.924 37.142 1.00 29.80 166 LEU B O 1
ATOM 4209 N N . MET B 1 187 ? 34.619 -19.760 39.429 1.00 30.12 167 MET B N 1
ATOM 4210 C CA . MET B 1 187 ? 35.443 -21.044 39.523 1.00 31.48 167 MET B CA 1
ATOM 4211 C C . MET B 1 187 ? 34.579 -22.183 39.014 1.00 32.15 167 MET B C 1
ATOM 4212 O O . MET B 1 187 ? 35.106 -23.087 38.277 1.00 31.41 167 MET B O 1
ATOM 4217 N N . LEU B 1 188 ? 33.348 -22.287 39.473 1.00 31.39 168 LEU B N 1
ATOM 4218 C CA . LEU B 1 188 ? 32.445 -23.360 38.984 1.00 33.30 168 LEU B CA 1
ATOM 4219 C C . LEU B 1 188 ? 32.288 -23.401 37.471 1.00 34.40 168 LEU B C 1
ATOM 4220 O O . LEU B 1 188 ? 32.124 -24.484 36.854 1.00 33.00 168 LEU B O 1
ATOM 4225 N N . SER B 1 189 ? 32.240 -22.256 36.845 1.00 31.26 169 SER B N 1
ATOM 4226 C CA . SER B 1 189 ? 32.067 -22.206 35.387 1.00 30.63 169 SER B CA 1
ATOM 4227 C C . SER B 1 189 ? 33.228 -22.800 34.624 1.00 31.74 169 SER B C 1
ATOM 4228 O O . SER B 1 189 ? 33.071 -23.092 33.444 1.00 31.64 169 SER B O 1
ATOM 4231 N N . GLY B 1 190 ? 34.437 -22.726 35.212 1.00 32.74 170 GLY B N 1
ATOM 4232 C CA . GLY B 1 190 ? 35.614 -23.150 34.482 1.00 33.38 170 GLY B CA 1
ATOM 4233 C C . GLY B 1 190 ? 36.028 -22.170 33.362 1.00 33.34 170 GLY B C 1
ATOM 4234 O O . GLY B 1 190 ? 36.856 -22.543 32.495 1.00 33.60 170 GLY B O 1
ATOM 4235 N N . LEU B 1 191 ? 35.420 -20.963 33.247 1.00 31.59 171 LEU B N 1
ATOM 4236 C CA . LEU B 1 191 ? 35.731 -20.143 32.081 1.00 30.23 171 LEU B CA 1
ATOM 4237 C C . LEU B 1 191 ? 36.981 -19.342 32.138 1.00 29.80 171 LEU B C 1
ATOM 4238 O O . LEU B 1 191 ? 37.690 -19.250 31.080 1.00 28.80 171 LEU B O 1
ATOM 4243 N N . PRO B 1 192 ? 37.283 -18.688 33.288 1.00 29.48 172 PRO B N 1
ATOM 4244 C CA . PRO B 1 192 ? 38.373 -17.740 33.212 1.00 29.11 172 PRO B CA 1
ATOM 4245 C C . PRO B 1 192 ? 39.729 -18.476 33.058 1.00 32.07 172 PRO B C 1
ATOM 4246 O O . PRO B 1 192 ? 39.800 -19.663 33.465 1.00 30.71 172 PRO B O 1
ATOM 4250 N N . LYS B 1 193 ? 40.698 -17.751 32.524 1.00 30.94 173 LYS B N 1
ATOM 4251 C CA . LYS B 1 193 ? 42.104 -18.169 32.606 1.00 34.56 173 LYS B CA 1
ATOM 4252 C C . LYS B 1 193 ? 42.606 -18.051 34.056 1.00 33.80 173 LYS B C 1
ATOM 4253 O O . LYS B 1 193 ? 43.303 -18.913 34.592 1.00 31.53 173 LYS B O 1
ATOM 4259 N N . ARG B 1 194 ? 42.227 -16.946 34.756 1.00 30.59 174 ARG B N 1
ATOM 4260 C CA . ARG B 1 194 ? 42.495 -16.829 36.150 1.00 31.68 174 ARG B CA 1
ATOM 4261 C C . ARG B 1 194 ? 41.525 -15.789 36.757 1.00 30.50 174 ARG B C 1
ATOM 4262 O O . ARG B 1 194 ? 41.043 -14.990 36.031 1.00 30.15 174 ARG B O 1
ATOM 4270 N N . ILE B 1 195 ? 41.476 -15.729 38.075 1.00 31.61 175 ILE B N 1
ATOM 4271 C CA . ILE B 1 195 ? 40.672 -14.843 38.903 1.00 30.32 175 ILE B CA 1
ATOM 4272 C C . ILE B 1 195 ? 41.497 -14.247 40.008 1.00 31.37 175 ILE B C 1
ATOM 4273 O O . ILE B 1 195 ? 42.301 -14.967 40.595 1.00 34.08 175 ILE B O 1
ATOM 4278 N N . ALA B 1 196 ? 41.380 -12.990 40.301 1.00 29.30 176 ALA B N 1
ATOM 4279 C CA . ALA B 1 196 ? 41.886 -12.417 41.478 1.00 30.14 176 ALA B CA 1
ATOM 4280 C C . ALA B 1 196 ? 40.724 -11.837 42.207 1.00 33.21 176 ALA B C 1
ATOM 4281 O O . ALA B 1 196 ? 39.837 -11.271 41.475 1.00 28.49 176 ALA B O 1
ATOM 4283 N N . VAL B 1 197 ? 40.685 -11.963 43.522 1.00 33.78 177 VAL B N 1
ATOM 4284 C CA . VAL B 1 197 ? 39.570 -11.445 44.277 1.00 36.66 177 VAL B CA 1
ATOM 4285 C C . VAL B 1 197 ? 40.137 -10.749 45.499 1.00 35.77 177 VAL B C 1
ATOM 4286 O O . VAL B 1 197 ? 41.073 -11.260 46.174 1.00 34.01 177 VAL B O 1
ATOM 4290 N N . LEU B 1 198 ? 39.523 -9.680 45.918 1.00 33.10 178 LEU B N 1
ATOM 4291 C CA . LEU B 1 198 ? 39.846 -9.093 47.168 1.00 33.21 178 LEU B CA 1
ATOM 4292 C C . LEU B 1 198 ? 38.558 -8.735 47.958 1.00 35.29 178 LEU B C 1
ATOM 4293 O O . LEU B 1 198 ? 37.469 -8.532 47.405 1.00 31.74 178 LEU B O 1
ATOM 4298 N N . ASP B 1 199 ? 38.768 -8.531 49.248 1.00 35.16 179 ASP B N 1
ATOM 4299 C CA . ASP B 1 199 ? 37.695 -8.009 50.093 1.00 32.60 179 ASP B CA 1
ATOM 4300 C C . ASP B 1 199 ? 38.309 -7.548 51.378 1.00 33.45 179 ASP B C 1
ATOM 4301 O O . ASP B 1 199 ? 39.320 -8.080 51.849 1.00 34.54 179 ASP B O 1
ATOM 4306 N N . ILE B 1 200 ? 37.658 -6.602 52.018 1.00 32.38 180 ILE B N 1
ATOM 4307 C CA . ILE B 1 200 ? 38.098 -6.113 53.336 1.00 33.84 180 ILE B CA 1
ATOM 4308 C C . ILE B 1 200 ? 37.760 -7.208 54.407 1.00 35.01 180 ILE B C 1
ATOM 4309 O O . ILE B 1 200 ? 38.348 -7.178 55.450 1.00 35.43 180 ILE B O 1
ATOM 4314 N N . ASP B 1 201 ? 36.725 -8.036 54.188 1.00 33.96 181 ASP B N 1
ATOM 4315 C CA . ASP B 1 201 ? 36.133 -8.947 55.186 1.00 35.34 181 ASP B CA 1
ATOM 4316 C C . ASP B 1 201 ? 36.896 -10.321 55.049 1.00 38.77 181 ASP B C 1
ATOM 4317 O O . ASP B 1 201 ? 36.772 -11.042 54.088 1.00 35.43 181 ASP B O 1
ATOM 4322 N N . GLU B 1 202 ? 37.686 -10.649 56.058 1.00 38.24 182 GLU B N 1
ATOM 4323 C CA . GLU B 1 202 ? 38.455 -11.853 56.002 1.00 42.16 182 GLU B CA 1
ATOM 4324 C C . GLU B 1 202 ? 37.575 -13.088 56.158 1.00 40.07 182 GLU B C 1
ATOM 4325 O O . GLU B 1 202 ? 38.021 -14.154 55.762 1.00 40.43 182 GLU B O 1
ATOM 4331 N N . ARG B 1 203 ? 36.316 -12.973 56.551 1.00 38.16 183 ARG B N 1
ATOM 4332 C CA . ARG B 1 203 ? 35.424 -14.151 56.526 1.00 37.80 183 ARG B CA 1
ATOM 4333 C C . ARG B 1 203 ? 35.217 -14.517 55.112 1.00 37.71 183 ARG B C 1
ATOM 4334 O O . ARG B 1 203 ? 35.095 -15.731 54.792 1.00 38.81 183 ARG B O 1
ATOM 4342 N N . LEU B 1 204 ? 35.147 -13.524 54.217 1.00 35.39 184 LEU B N 1
ATOM 4343 C CA . LEU B 1 204 ? 34.892 -13.866 52.781 1.00 33.66 184 LEU B CA 1
ATOM 4344 C C . LEU B 1 204 ? 36.131 -14.341 52.067 1.00 35.07 184 LEU B C 1
ATOM 4345 O O . LEU B 1 204 ? 36.074 -15.351 51.335 1.00 32.93 184 LEU B O 1
ATOM 4350 N N . THR B 1 205 ? 37.279 -13.698 52.296 1.00 36.73 185 THR B N 1
ATOM 4351 C CA . THR B 1 205 ? 38.512 -14.230 51.720 1.00 39.10 185 THR B CA 1
ATOM 4352 C C . THR B 1 205 ? 38.848 -15.665 52.147 1.00 39.07 185 THR B C 1
ATOM 4353 O O . THR B 1 205 ? 39.274 -16.520 51.305 1.00 37.95 185 THR B O 1
ATOM 4357 N N . LYS B 1 206 ? 38.582 -15.960 53.394 1.00 40.32 186 LYS B N 1
ATOM 4358 C CA . LYS B 1 206 ? 38.711 -17.342 53.959 1.00 43.23 186 LYS B CA 1
ATOM 4359 C C . LYS B 1 206 ? 37.724 -18.326 53.341 1.00 40.25 186 LYS B C 1
ATOM 4360 O O . LYS B 1 206 ? 38.099 -19.432 52.962 1.00 36.87 186 LYS B O 1
ATOM 4366 N N . PHE B 1 207 ? 36.462 -17.866 53.144 1.00 37.63 187 PHE B N 1
ATOM 4367 C CA . PHE B 1 207 ? 35.455 -18.712 52.567 1.00 36.82 187 PHE B CA 1
ATOM 4368 C C . PHE B 1 207 ? 35.738 -19.033 51.101 1.00 36.96 187 PHE B C 1
ATOM 4369 O O . PHE B 1 207 ? 35.561 -20.185 50.646 1.00 38.14 187 PHE B O 1
ATOM 4377 N N . ILE B 1 208 ? 36.240 -18.025 50.351 1.00 36.45 188 ILE B N 1
ATOM 4378 C CA . ILE B 1 208 ? 36.506 -18.212 48.936 1.00 36.15 188 ILE B CA 1
ATOM 4379 C C . ILE B 1 208 ? 37.689 -19.218 48.855 1.00 37.38 188 ILE B C 1
ATOM 4380 O O . ILE B 1 208 ? 37.741 -20.101 47.947 1.00 34.64 188 ILE B O 1
ATOM 4385 N N . GLU B 1 209 ? 38.640 -19.047 49.754 1.00 40.33 189 GLU B N 1
ATOM 4386 C CA . GLU B 1 209 ? 39.815 -19.980 49.739 1.00 43.96 189 GLU B CA 1
ATOM 4387 C C . GLU B 1 209 ? 39.388 -21.447 49.905 1.00 43.82 189 GLU B C 1
ATOM 4388 O O . GLU B 1 209 ? 39.775 -22.374 49.181 1.00 42.87 189 GLU B O 1
ATOM 4394 N N . LYS B 1 210 ? 38.603 -21.665 50.934 1.00 44.70 190 LYS B N 1
ATOM 4395 C CA . LYS B 1 210 ? 37.970 -22.941 51.169 1.00 48.83 190 LYS B CA 1
ATOM 4396 C C . LYS B 1 210 ? 37.189 -23.507 50.007 1.00 43.98 190 LYS B C 1
ATOM 4397 O O . LYS B 1 210 ? 37.384 -24.669 49.578 1.00 42.53 190 LYS B O 1
ATOM 4403 N N . ALA B 1 211 ? 36.329 -22.685 49.420 1.00 40.59 191 ALA B N 1
ATOM 4404 C CA . ALA B 1 211 ? 35.610 -23.086 48.219 1.00 37.67 191 ALA B CA 1
ATOM 4405 C C . ALA B 1 211 ? 36.553 -23.409 47.068 1.00 37.87 191 ALA B C 1
ATOM 4406 O O . ALA B 1 211 ? 36.336 -24.447 46.395 1.00 37.75 191 ALA B O 1
ATOM 4408 N N . ALA B 1 212 ? 37.669 -22.663 46.867 1.00 36.78 192 ALA B N 1
ATOM 4409 C CA . ALA B 1 212 ? 38.607 -22.983 45.790 1.00 38.05 192 ALA B CA 1
ATOM 4410 C C . ALA B 1 212 ? 39.307 -24.327 46.015 1.00 41.81 192 ALA B C 1
ATOM 4411 O O . ALA B 1 212 ? 39.409 -25.125 45.061 1.00 42.19 192 ALA B O 1
ATOM 4413 N N . ASP B 1 213 ? 39.779 -24.523 47.230 1.00 43.90 193 ASP B N 1
ATOM 4414 C CA . ASP B 1 213 ? 40.277 -25.884 47.665 1.00 46.09 193 ASP B CA 1
ATOM 4415 C C . ASP B 1 213 ? 39.229 -26.959 47.378 1.00 47.59 193 ASP B C 1
ATOM 4416 O O . ASP B 1 213 ? 39.526 -27.999 46.765 1.00 47.14 193 ASP B O 1
ATOM 4421 N N . GLU B 1 214 ? 37.981 -26.722 47.695 1.00 47.01 194 GLU B N 1
ATOM 4422 C CA . GLU B 1 214 ? 36.943 -27.724 47.486 1.00 48.63 194 GLU B CA 1
ATOM 4423 C C . GLU B 1 214 ? 36.694 -27.978 46.021 1.00 47.70 194 GLU B C 1
ATOM 4424 O O . GLU B 1 214 ? 36.523 -29.118 45.657 1.00 49.48 194 GLU B O 1
ATOM 4430 N N . ILE B 1 215 ? 36.809 -26.983 45.163 1.00 44.28 195 ILE B N 1
ATOM 4431 C CA . ILE B 1 215 ? 36.576 -27.106 43.750 1.00 44.74 195 ILE B CA 1
ATOM 4432 C C . ILE B 1 215 ? 37.808 -27.731 43.074 1.00 45.93 195 ILE B C 1
ATOM 4433 O O . ILE B 1 215 ? 37.633 -28.314 42.063 1.00 46.74 195 ILE B O 1
ATOM 4438 N N . GLY B 1 216 ? 38.994 -27.614 43.691 1.00 45.04 196 GLY B N 1
ATOM 4439 C CA . GLY B 1 216 ? 40.288 -27.906 43.064 1.00 47.20 196 GLY B CA 1
ATOM 4440 C C . GLY B 1 216 ? 40.676 -26.841 42.019 1.00 45.91 196 GLY B C 1
ATOM 4441 O O . GLY B 1 216 ? 41.341 -27.141 41.081 1.00 44.68 196 GLY B O 1
ATOM 4442 N N . TYR B 1 217 ? 40.293 -25.568 42.187 1.00 43.07 197 TYR B N 1
ATOM 4443 C CA . TYR B 1 217 ? 40.552 -24.514 41.233 1.00 43.12 197 TYR B CA 1
ATOM 4444 C C . TYR B 1 217 ? 41.877 -23.909 41.613 1.00 46.30 197 TYR B C 1
ATOM 4445 O O . TYR B 1 217 ? 41.922 -23.309 42.691 1.00 48.90 197 TYR B O 1
ATOM 4454 N N . GLU B 1 218 ? 42.919 -23.927 40.783 1.00 45.10 198 GLU B N 1
ATOM 4455 C CA . GLU B 1 218 ? 44.107 -23.300 41.302 1.00 51.85 198 GLU B CA 1
ATOM 4456 C C . GLU B 1 218 ? 44.593 -21.968 40.759 1.00 47.49 198 GLU B C 1
ATOM 4457 O O . GLU B 1 218 ? 45.371 -21.297 41.453 1.00 46.24 198 GLU B O 1
ATOM 4463 N N . ASN B 1 219 ? 43.960 -21.428 39.730 1.00 42.49 199 ASN B N 1
ATOM 4464 C CA . ASN B 1 219 ? 44.370 -20.154 39.215 1.00 39.48 199 ASN B CA 1
ATOM 4465 C C . ASN B 1 219 ? 43.486 -19.041 39.880 1.00 40.47 199 ASN B C 1
ATOM 4466 O O . ASN B 1 219 ? 42.927 -18.258 39.130 1.00 35.07 199 ASN B O 1
ATOM 4471 N N . ILE B 1 220 ? 43.422 -19.020 41.223 1.00 37.58 200 ILE B N 1
ATOM 4472 C CA . ILE B 1 220 ? 42.793 -17.864 41.930 1.00 37.79 200 ILE B CA 1
ATOM 4473 C C . ILE B 1 220 ? 43.719 -17.276 42.929 1.00 39.59 200 ILE B C 1
ATOM 4474 O O . ILE B 1 220 ? 44.449 -18.066 43.605 1.00 39.96 200 ILE B O 1
ATOM 4479 N N . GLU B 1 221 ? 43.790 -15.956 43.015 1.00 36.90 201 GLU B N 1
ATOM 4480 C CA . GLU B 1 221 ? 44.529 -15.295 44.078 1.00 39.22 201 GLU B CA 1
ATOM 4481 C C . GLU B 1 221 ? 43.616 -14.430 44.860 1.00 38.79 201 GLU B C 1
ATOM 4482 O O . GLU B 1 221 ? 42.748 -13.736 44.213 1.00 35.21 201 GLU B O 1
ATOM 4488 N N . ILE B 1 222 ? 43.670 -14.583 46.178 1.00 36.97 202 ILE B N 1
ATOM 4489 C CA . ILE B 1 222 ? 42.657 -14.077 47.049 1.00 39.17 202 ILE B CA 1
ATOM 4490 C C . ILE B 1 222 ? 43.406 -13.171 48.002 1.00 41.48 202 ILE B C 1
ATOM 4491 O O . ILE B 1 222 ? 44.432 -13.570 48.533 1.00 40.35 202 ILE B O 1
ATOM 4496 N N . PHE B 1 223 ? 42.932 -11.989 48.303 1.00 40.60 203 PHE B N 1
ATOM 4497 C CA . PHE B 1 223 ? 43.592 -11.261 49.367 1.00 42.75 203 PHE B CA 1
ATOM 4498 C C . PHE B 1 223 ? 42.691 -10.293 50.095 1.00 40.66 203 PHE B C 1
ATOM 4499 O O . PHE B 1 223 ? 41.672 -9.872 49.532 1.00 36.84 203 PHE B O 1
ATOM 4507 N N . THR B 1 224 ? 43.078 -9.959 51.313 1.00 38.69 204 THR B N 1
ATOM 4508 C CA . THR B 1 224 ? 42.375 -9.038 52.093 1.00 41.39 204 THR B CA 1
ATOM 4509 C C . THR B 1 224 ? 42.852 -7.673 51.737 1.00 40.38 204 THR B C 1
ATOM 4510 O O . THR B 1 224 ? 43.995 -7.474 51.516 1.00 36.86 204 THR B O 1
ATOM 4514 N N . PHE B 1 225 ? 41.922 -6.699 51.582 1.00 35.82 205 PHE B N 1
ATOM 4515 C CA . PHE B 1 225 ? 42.370 -5.394 51.175 1.00 35.91 205 PHE B CA 1
ATOM 4516 C C . PHE B 1 225 ? 41.312 -4.368 51.497 1.00 35.04 205 PHE B C 1
ATOM 4517 O O . PHE B 1 225 ? 40.135 -4.687 51.483 1.00 35.18 205 PHE B O 1
ATOM 4525 N N . ASP B 1 226 ? 41.751 -3.201 51.916 1.00 34.45 206 ASP B N 1
ATOM 4526 C CA . ASP B 1 226 ? 40.844 -2.056 52.081 1.00 35.84 206 ASP B CA 1
ATOM 4527 C C . ASP B 1 226 ? 40.966 -1.131 50.862 1.00 34.56 206 ASP B C 1
ATOM 4528 O O . ASP B 1 226 ? 42.003 -0.429 50.676 1.00 34.78 206 ASP B O 1
ATOM 4533 N N . LEU B 1 227 ? 39.901 -1.023 50.057 1.00 32.68 207 LEU B N 1
ATOM 4534 C CA . LEU B 1 227 ? 39.931 -0.148 48.876 1.00 32.72 207 LEU B CA 1
ATOM 4535 C C . LEU B 1 227 ? 39.992 1.380 49.108 1.00 33.77 207 LEU B C 1
ATOM 4536 O O . LEU B 1 227 ? 40.109 2.189 48.161 1.00 36.14 207 LEU B O 1
ATOM 4541 N N . ARG B 1 228 ? 39.977 1.829 50.329 1.00 34.02 208 ARG B N 1
ATOM 4542 C CA . ARG B 1 228 ? 40.383 3.227 50.578 1.00 34.97 208 ARG B CA 1
ATOM 4543 C C . ARG B 1 228 ? 41.839 3.460 50.088 1.00 36.64 208 ARG B C 1
ATOM 4544 O O . ARG B 1 228 ? 42.167 4.592 49.793 1.00 36.17 208 ARG B O 1
ATOM 4552 N N . LYS B 1 229 ? 42.661 2.410 50.032 1.00 37.66 209 LYS B N 1
ATOM 4553 C CA . LYS B 1 229 ? 44.076 2.559 49.644 1.00 40.97 209 LYS B CA 1
ATOM 4554 C C . LYS B 1 229 ? 44.175 2.223 48.158 1.00 39.53 209 LYS B C 1
ATOM 4555 O O . LYS B 1 229 ? 43.410 1.342 47.710 1.00 36.07 209 LYS B O 1
ATOM 4561 N N . PRO B 1 230 ? 45.185 2.798 47.442 1.00 41.32 210 PRO B N 1
ATOM 4562 C CA . PRO B 1 230 ? 45.533 2.444 46.091 1.00 40.93 210 PRO B CA 1
ATOM 4563 C C . PRO B 1 230 ? 45.845 0.982 45.966 1.00 39.83 210 PRO B C 1
ATOM 4564 O O . PRO B 1 230 ? 46.372 0.347 46.872 1.00 36.85 210 PRO B O 1
ATOM 4568 N N . LEU B 1 231 ? 45.374 0.391 44.872 1.00 37.83 211 LEU B N 1
ATOM 4569 C CA . LEU B 1 231 ? 45.746 -0.992 44.642 1.00 39.17 211 LEU B CA 1
ATOM 4570 C C . LEU B 1 231 ? 47.312 -1.108 44.444 1.00 43.24 211 LEU B C 1
ATOM 4571 O O . LEU B 1 231 ? 47.924 -0.224 43.847 1.00 40.61 211 LEU B O 1
ATOM 4576 N N . PRO B 1 232 ? 47.866 -2.246 44.811 1.00 45.55 212 PRO B N 1
ATOM 4577 C CA . PRO B 1 232 ? 49.288 -2.473 44.521 1.00 49.93 212 PRO B CA 1
ATOM 4578 C C . PRO B 1 232 ? 49.501 -2.658 43.024 1.00 53.06 212 PRO B C 1
ATOM 4579 O O . PRO B 1 232 ? 48.561 -3.087 42.262 1.00 44.60 212 PRO B O 1
ATOM 4583 N N . ASP B 1 233 ? 50.739 -2.371 42.604 1.00 57.83 213 ASP B N 1
ATOM 4584 C CA . ASP B 1 233 ? 51.114 -2.549 41.188 1.00 64.01 213 ASP B CA 1
ATOM 4585 C C . ASP B 1 233 ? 50.769 -3.850 40.559 1.00 65.35 213 ASP B C 1
ATOM 4586 O O . ASP B 1 233 ? 50.463 -3.846 39.395 1.00 63.39 213 ASP B O 1
ATOM 4591 N N . TYR B 1 234 ? 50.800 -4.956 41.288 1.00 69.39 214 TYR B N 1
ATOM 4592 C CA . TYR B 1 234 ? 50.502 -6.236 40.647 1.00 74.55 214 TYR B CA 1
ATOM 4593 C C . TYR B 1 234 ? 49.032 -6.477 40.308 1.00 66.98 214 TYR B C 1
ATOM 4594 O O . TYR B 1 234 ? 48.717 -7.443 39.644 1.00 64.99 214 TYR B O 1
ATOM 4603 N N . ALA B 1 235 ? 48.113 -5.628 40.811 1.00 55.69 215 ALA B N 1
ATOM 4604 C CA . ALA B 1 235 ? 46.791 -5.595 40.341 1.00 52.27 215 ALA B CA 1
ATOM 4605 C C . ALA B 1 235 ? 46.638 -4.715 39.075 1.00 46.45 215 ALA B C 1
ATOM 4606 O O . ALA B 1 235 ? 45.635 -4.822 38.396 1.00 45.48 215 ALA B O 1
ATOM 4608 N N . LEU B 1 236 ? 47.598 -3.859 38.749 1.00 42.48 216 LEU B N 1
ATOM 4609 C CA . LEU B 1 236 ? 47.386 -2.861 37.741 1.00 41.15 216 LEU B CA 1
ATOM 4610 C C . LEU B 1 236 ? 47.639 -3.339 36.341 1.00 42.04 216 LEU B C 1
ATOM 4611 O O . LEU B 1 236 ? 48.621 -4.015 36.108 1.00 38.96 216 LEU B O 1
ATOM 4616 N N . HIS B 1 237 ? 46.758 -2.916 35.416 1.00 38.62 217 HIS B N 1
ATOM 4617 C CA . HIS B 1 237 ? 46.884 -3.092 33.985 1.00 40.22 217 HIS B CA 1
ATOM 4618 C C . HIS B 1 237 ? 47.130 -4.567 33.620 1.00 37.96 217 HIS B C 1
ATOM 4619 O O . HIS B 1 237 ? 47.840 -4.835 32.682 1.00 33.57 217 HIS B O 1
ATOM 4626 N N . LYS B 1 238 ? 46.603 -5.513 34.381 1.00 34.96 218 LYS B N 1
ATOM 4627 C CA . LYS B 1 238 ? 46.866 -6.946 34.126 1.00 35.62 218 LYS B CA 1
ATOM 4628 C C . LYS B 1 238 ? 45.621 -7.797 33.872 1.00 35.86 218 LYS B C 1
ATOM 4629 O O . LYS B 1 238 ? 45.746 -8.956 33.656 1.00 32.81 218 LYS B O 1
ATOM 4635 N N . PHE B 1 239 ? 44.403 -7.180 33.842 1.00 30.97 219 PHE B N 1
ATOM 4636 C CA . PHE B 1 239 ? 43.170 -7.981 33.793 1.00 31.15 219 PHE B CA 1
ATOM 4637 C C . PHE B 1 239 ? 42.311 -7.562 32.591 1.00 28.72 219 PHE B C 1
ATOM 4638 O O . PHE B 1 239 ? 42.463 -6.474 32.031 1.00 28.75 219 PHE B O 1
ATOM 4646 N N . ASP B 1 240 ? 41.557 -8.532 32.096 1.00 27.97 220 ASP B N 1
ATOM 4647 C CA . ASP B 1 240 ? 40.636 -8.268 31.007 1.00 28.51 220 ASP B CA 1
ATOM 4648 C C . ASP B 1 240 ? 39.230 -7.719 31.385 1.00 27.27 220 ASP B C 1
ATOM 4649 O O . ASP B 1 240 ? 38.553 -7.144 30.520 1.00 25.08 220 ASP B O 1
ATOM 4654 N N . THR B 1 241 ? 38.755 -8.110 32.571 1.00 27.08 221 THR B N 1
ATOM 4655 C CA . THR B 1 241 ? 37.397 -7.925 33.007 1.00 26.58 221 THR B CA 1
ATOM 4656 C C . THR B 1 241 ? 37.428 -7.737 34.498 1.00 26.23 221 THR B C 1
ATOM 4657 O O . THR B 1 241 ? 38.121 -8.464 35.205 1.00 26.04 221 THR B O 1
ATOM 4661 N N . PHE B 1 242 ? 36.639 -6.736 35.035 1.00 24.30 222 PHE B N 1
ATOM 4662 C CA . PHE B 1 242 ? 36.356 -6.701 36.430 1.00 24.77 222 PHE B CA 1
ATOM 4663 C C . PHE B 1 242 ? 34.926 -6.675 36.769 1.00 23.68 222 PHE B C 1
ATOM 4664 O O . PHE B 1 242 ? 34.110 -6.305 35.972 1.00 23.30 222 PHE B O 1
ATOM 4672 N N . ILE B 1 243 ? 34.633 -7.103 37.942 1.00 24.49 223 ILE B N 1
ATOM 4673 C CA . ILE B 1 243 ? 33.283 -6.929 38.489 1.00 25.28 223 ILE B CA 1
ATOM 4674 C C . ILE B 1 243 ? 33.345 -6.529 39.923 1.00 24.44 223 ILE B C 1
ATOM 4675 O O . ILE B 1 243 ? 34.173 -6.967 40.728 1.00 25.46 223 ILE B O 1
ATOM 4680 N N . THR B 1 244 ? 32.471 -5.595 40.256 1.00 23.71 224 THR B N 1
ATOM 4681 C CA . THR B 1 244 ? 32.384 -5.075 41.606 1.00 23.84 224 THR B CA 1
ATOM 4682 C C . THR B 1 244 ? 30.934 -4.668 41.900 1.00 24.40 224 THR B C 1
ATOM 4683 O O . THR B 1 244 ? 30.141 -4.390 40.920 1.00 24.83 224 THR B O 1
ATOM 4687 N N . ASP B 1 245 ? 30.496 -4.593 43.171 1.00 24.43 225 ASP B N 1
ATOM 4688 C CA . ASP B 1 245 ? 29.107 -4.249 43.499 1.00 24.77 225 ASP B CA 1
ATOM 4689 C C . ASP B 1 245 ? 29.150 -3.258 44.659 1.00 24.90 225 ASP B C 1
ATOM 4690 O O . ASP B 1 245 ? 28.991 -3.641 45.818 1.00 26.35 225 ASP B O 1
ATOM 4695 N N . PRO B 1 246 ? 29.386 -2.021 44.328 1.00 24.05 226 PRO B N 1
ATOM 4696 C CA . PRO B 1 246 ? 29.949 -1.132 45.343 1.00 24.90 226 PRO B CA 1
ATOM 4697 C C . PRO B 1 246 ? 28.954 -0.396 46.212 1.00 25.86 226 PRO B C 1
ATOM 4698 O O . PRO B 1 246 ? 27.761 -0.359 45.891 1.00 22.34 226 PRO B O 1
ATOM 4702 N N . PRO B 1 247 ? 29.466 0.297 47.280 1.00 25.95 227 PRO B N 1
ATOM 4703 C CA . PRO B 1 247 ? 28.695 1.302 47.916 1.00 25.02 227 PRO B CA 1
ATOM 4704 C C . PRO B 1 247 ? 28.428 2.435 46.955 1.00 26.28 227 PRO B C 1
ATOM 4705 O O . PRO B 1 247 ? 29.108 2.550 45.916 1.00 25.90 227 PRO B O 1
ATOM 4709 N N . GLU B 1 248 ? 27.506 3.351 47.300 1.00 27.25 228 GLU B N 1
ATOM 4710 C CA . GLU B 1 248 ? 27.093 4.327 46.296 1.00 29.52 228 GLU B CA 1
ATOM 4711 C C . GLU B 1 248 ? 27.404 5.810 46.535 1.00 30.57 228 GLU B C 1
ATOM 4712 O O . GLU B 1 248 ? 26.987 6.682 45.814 1.00 32.87 228 GLU B O 1
ATOM 4718 N N . THR B 1 249 ? 28.377 6.075 47.388 1.00 30.24 229 THR B N 1
ATOM 4719 C CA . THR B 1 249 ? 28.869 7.409 47.511 1.00 29.92 229 THR B CA 1
ATOM 4720 C C . THR B 1 249 ? 29.723 7.558 46.273 1.00 30.63 229 THR B C 1
ATOM 4721 O O . THR B 1 249 ? 30.274 6.555 45.698 1.00 27.66 229 THR B O 1
ATOM 4725 N N . VAL B 1 250 ? 29.970 8.808 45.878 1.00 29.47 230 VAL B N 1
ATOM 4726 C CA . VAL B 1 250 ? 30.744 8.974 44.651 1.00 31.09 230 VAL B CA 1
ATOM 4727 C C . VAL B 1 250 ? 32.232 8.569 45.006 1.00 31.28 230 VAL B C 1
ATOM 4728 O O . VAL B 1 250 ? 32.882 8.004 44.167 1.00 30.97 230 VAL B O 1
ATOM 4732 N N . GLU B 1 251 ? 32.699 8.817 46.255 1.00 29.18 231 GLU B N 1
ATOM 4733 C CA . GLU B 1 251 ? 34.007 8.325 46.639 1.00 32.64 231 GLU B CA 1
ATOM 4734 C C . GLU B 1 251 ? 34.161 6.785 46.510 1.00 29.09 231 GLU B C 1
ATOM 4735 O O . GLU B 1 251 ? 35.190 6.232 46.024 1.00 27.16 231 GLU B O 1
ATOM 4741 N N . ALA B 1 252 ? 33.121 6.043 46.942 1.00 26.68 232 ALA B N 1
ATOM 4742 C CA . ALA B 1 252 ? 33.158 4.573 46.765 1.00 27.09 232 ALA B CA 1
ATOM 4743 C C . ALA B 1 252 ? 33.138 4.171 45.332 1.00 27.25 232 ALA B C 1
ATOM 4744 O O . ALA B 1 252 ? 33.760 3.149 44.958 1.00 25.64 232 ALA B O 1
ATOM 4746 N N . ILE B 1 253 ? 32.354 4.874 44.490 1.00 26.92 233 ILE B N 1
ATOM 4747 C CA . ILE B 1 253 ? 32.400 4.576 43.098 1.00 29.38 233 ILE B CA 1
ATOM 4748 C C . ILE B 1 253 ? 33.849 4.663 42.563 1.00 29.11 233 ILE B C 1
ATOM 4749 O O . ILE B 1 253 ? 34.347 3.742 41.838 1.00 28.00 233 ILE B O 1
ATOM 4754 N N . ARG B 1 254 ? 34.561 5.725 42.901 1.00 27.94 234 ARG B N 1
ATOM 4755 C CA . ARG B 1 254 ? 35.990 5.766 42.657 1.00 29.00 234 ARG B CA 1
ATOM 4756 C C . ARG B 1 254 ? 36.815 4.616 43.235 1.00 28.16 234 ARG B C 1
ATOM 4757 O O . ARG B 1 254 ? 37.658 4.002 42.547 1.00 29.77 234 ARG B O 1
ATOM 4765 N N . ALA B 1 255 ? 36.556 4.300 44.461 1.00 28.01 235 ALA B N 1
ATOM 4766 C CA . ALA B 1 255 ? 37.362 3.307 45.190 1.00 29.68 235 ALA B CA 1
ATOM 4767 C C . ALA B 1 255 ? 37.150 1.887 44.648 1.00 28.94 235 ALA B C 1
ATOM 4768 O O . ALA B 1 255 ? 38.083 1.068 44.758 1.00 28.17 235 ALA B O 1
ATOM 4770 N N . PHE B 1 256 ? 35.979 1.608 44.092 1.00 25.16 236 PHE B N 1
ATOM 4771 C CA . PHE B 1 256 ? 35.618 0.304 43.680 1.00 25.38 236 PHE B CA 1
ATOM 4772 C C . PHE B 1 256 ? 35.657 0.251 42.149 1.00 23.95 236 PHE B C 1
ATOM 4773 O O . PHE B 1 256 ? 36.371 -0.605 41.529 1.00 23.64 236 PHE B O 1
ATOM 4781 N N . VAL B 1 257 ? 34.795 1.028 41.466 1.00 23.85 237 VAL B N 1
ATOM 4782 C CA . VAL B 1 257 ? 34.720 0.985 40.061 1.00 24.01 237 VAL B CA 1
ATOM 4783 C C . VAL B 1 257 ? 35.991 1.559 39.355 1.00 25.47 237 VAL B C 1
ATOM 4784 O O . VAL B 1 257 ? 36.571 1.031 38.389 1.00 25.37 237 VAL B O 1
ATOM 4788 N N . GLY B 1 258 ? 36.441 2.694 39.870 1.00 24.75 238 GLY B N 1
ATOM 4789 C CA . GLY B 1 258 ? 37.607 3.384 39.312 1.00 26.10 238 GLY B CA 1
ATOM 4790 C C . GLY B 1 258 ? 38.870 2.574 39.498 1.00 26.63 238 GLY B C 1
ATOM 4791 O O . GLY B 1 258 ? 39.592 2.453 38.515 1.00 26.44 238 GLY B O 1
ATOM 4792 N N . ARG B 1 259 ? 38.984 1.852 40.632 1.00 27.56 239 ARG B N 1
ATOM 4793 C CA . ARG B 1 259 ? 40.152 0.964 40.807 1.00 27.75 239 ARG B CA 1
ATOM 4794 C C . ARG B 1 259 ? 39.968 -0.257 39.933 1.00 27.76 239 ARG B C 1
ATOM 4795 O O . ARG B 1 259 ? 40.947 -0.780 39.343 1.00 26.91 239 ARG B O 1
ATOM 4803 N N . GLY B 1 260 ? 38.728 -0.741 39.791 1.00 25.44 240 GLY B N 1
ATOM 4804 C CA . GLY B 1 260 ? 38.519 -1.766 38.792 1.00 24.47 240 GLY B CA 1
ATOM 4805 C C . GLY B 1 260 ? 38.996 -1.436 37.407 1.00 25.00 240 GLY B C 1
ATOM 4806 O O . GLY B 1 260 ? 39.678 -2.276 36.725 1.00 26.94 240 GLY B O 1
ATOM 4807 N N . ILE B 1 261 ? 38.702 -0.209 36.946 1.00 25.11 241 ILE B N 1
ATOM 4808 C CA . ILE B 1 261 ? 39.180 0.224 35.681 1.00 25.58 241 ILE B CA 1
ATOM 4809 C C . ILE B 1 261 ? 40.735 0.220 35.636 1.00 28.47 241 ILE B C 1
ATOM 4810 O O . ILE B 1 261 ? 41.324 -0.177 34.605 1.00 29.37 241 ILE B O 1
ATOM 4815 N N . ALA B 1 262 ? 41.360 0.630 36.710 1.00 30.30 242 ALA B N 1
ATOM 4816 C CA . ALA B 1 262 ? 42.856 0.660 36.740 1.00 31.87 242 ALA B CA 1
ATOM 4817 C C . ALA B 1 262 ? 43.458 -0.832 36.673 1.00 33.71 242 ALA B C 1
ATOM 4818 O O . ALA B 1 262 ? 44.631 -0.996 36.318 1.00 35.34 242 ALA B O 1
ATOM 4820 N N . THR B 1 263 ? 42.689 -1.866 37.046 1.00 32.41 243 THR B N 1
ATOM 4821 C CA . THR B 1 263 ? 43.146 -3.270 36.876 1.00 30.91 243 THR B CA 1
ATOM 4822 C C . THR B 1 263 ? 43.196 -3.705 35.427 1.00 31.10 243 THR B C 1
ATOM 4823 O O . THR B 1 263 ? 43.819 -4.746 35.095 1.00 30.49 243 THR B O 1
ATOM 4827 N N . LEU B 1 264 ? 42.479 -2.976 34.538 1.00 29.18 244 LEU B N 1
ATOM 4828 C CA . LEU B 1 264 ? 42.316 -3.363 33.138 1.00 29.43 244 LEU B CA 1
ATOM 4829 C C . LEU B 1 264 ? 43.557 -3.101 32.276 1.00 30.97 244 LEU B C 1
ATOM 4830 O O . LEU B 1 264 ? 44.242 -2.100 32.485 1.00 30.20 244 LEU B O 1
ATOM 4835 N N . LYS B 1 265 ? 43.832 -4.042 31.381 1.00 30.57 245 LYS B N 1
ATOM 4836 C CA . LYS B 1 265 ? 45.062 -4.020 30.516 1.00 32.43 245 LYS B CA 1
ATOM 4837 C C . LYS B 1 265 ? 45.111 -2.827 29.623 1.00 33.22 245 LYS B C 1
ATOM 4838 O O . LYS B 1 265 ? 46.161 -2.338 29.393 1.00 31.39 245 LYS B O 1
ATOM 4844 N N . GLY B 1 266 ? 43.989 -2.361 29.097 1.00 29.50 246 GLY B N 1
ATOM 4845 C CA . GLY B 1 266 ? 44.025 -1.286 28.100 1.00 30.20 246 GLY B CA 1
ATOM 4846 C C . GLY B 1 266 ? 42.668 -1.330 27.420 1.00 29.04 246 GLY B C 1
ATOM 4847 O O . GLY B 1 266 ? 41.707 -1.801 28.079 1.00 29.29 246 GLY B O 1
ATOM 4848 N N . PRO B 1 267 ? 42.549 -0.840 26.196 1.00 29.45 247 PRO B N 1
ATOM 4849 C CA . PRO B 1 267 ? 41.294 -0.705 25.479 1.00 27.61 247 PRO B CA 1
ATOM 4850 C C . PRO B 1 267 ? 40.716 -2.063 25.179 1.00 27.61 247 PRO B C 1
ATOM 4851 O O . PRO B 1 267 ? 41.423 -3.003 24.992 1.00 27.64 247 PRO B O 1
ATOM 4855 N N . GLY B 1 268 ? 39.421 -2.117 25.107 1.00 26.74 248 GLY B N 1
ATOM 4856 C CA . GLY B 1 268 ? 38.657 -3.279 24.818 1.00 29.20 248 GLY B CA 1
ATOM 4857 C C . GLY B 1 268 ? 38.436 -4.235 25.994 1.00 27.89 248 GLY B C 1
ATOM 4858 O O . GLY B 1 268 ? 38.034 -5.380 25.722 1.00 27.95 248 GLY B O 1
ATOM 4859 N N . CYS B 1 269 ? 38.652 -3.790 27.207 1.00 24.76 249 CYS B N 1
ATOM 4860 C CA . CYS B 1 269 ? 38.361 -4.554 28.399 1.00 25.80 249 CYS B CA 1
ATOM 4861 C C . CYS B 1 269 ? 37.054 -4.112 29.061 1.00 25.04 249 CYS B C 1
ATOM 4862 O O . CYS B 1 269 ? 36.582 -3.033 28.763 1.00 25.27 249 CYS B O 1
ATOM 4865 N N . ALA B 1 270 ? 36.528 -4.956 29.936 1.00 23.90 250 ALA B N 1
ATOM 4866 C CA . ALA B 1 270 ? 35.158 -4.745 30.439 1.00 24.32 250 ALA B CA 1
ATOM 4867 C C . ALA B 1 270 ? 35.065 -4.694 31.946 1.00 23.63 250 ALA B C 1
ATOM 4868 O O . ALA B 1 270 ? 35.882 -5.267 32.750 1.00 24.48 250 ALA B O 1
ATOM 4870 N N . GLY B 1 271 ? 34.077 -3.923 32.370 1.00 21.76 251 GLY B N 1
ATOM 4871 C CA . GLY B 1 271 ? 33.757 -3.793 33.793 1.00 21.83 251 GLY B CA 1
ATOM 4872 C C . GLY B 1 271 ? 32.241 -3.915 33.979 1.00 20.77 251 GLY B C 1
ATOM 4873 O O . GLY B 1 271 ? 31.442 -3.474 33.075 1.00 20.47 251 GLY B O 1
ATOM 4874 N N . TYR B 1 272 ? 31.860 -4.511 35.108 1.00 20.35 252 TYR B N 1
ATOM 4875 C CA . TYR B 1 272 ? 30.455 -4.820 35.515 1.00 20.39 252 TYR B CA 1
ATOM 4876 C C . TYR B 1 272 ? 30.262 -4.348 36.929 1.00 21.30 252 TYR B C 1
ATOM 4877 O O . TYR B 1 272 ? 31.118 -4.544 37.820 1.00 21.61 252 TYR B O 1
ATOM 4886 N N . PHE B 1 273 ? 29.152 -3.599 37.180 1.00 20.58 253 PHE B N 1
ATOM 4887 C CA . PHE B 1 273 ? 28.854 -3.191 38.522 1.00 20.96 253 PHE B CA 1
ATOM 4888 C C . PHE B 1 273 ? 27.397 -2.757 38.698 1.00 22.40 253 PHE B C 1
ATOM 4889 O O . PHE B 1 273 ? 26.797 -2.351 37.709 1.00 21.05 253 PHE B O 1
ATOM 4897 N N . GLY B 1 274 ? 26.829 -2.896 39.905 1.00 21.40 254 GLY B N 1
ATOM 4898 C CA . GLY B 1 274 ? 25.470 -2.508 40.130 1.00 21.66 254 GLY B CA 1
ATOM 4899 C C . GLY B 1 274 ? 25.339 -1.057 40.590 1.00 20.43 254 GLY B C 1
ATOM 4900 O O . GLY B 1 274 ? 26.203 -0.547 41.295 1.00 19.82 254 GLY B O 1
ATOM 4901 N N . ILE B 1 275 ? 24.244 -0.397 40.242 1.00 20.18 255 ILE B N 1
ATOM 4902 C CA . ILE B 1 275 ? 24.026 0.953 40.763 1.00 20.14 255 ILE B CA 1
ATOM 4903 C C . ILE B 1 275 ? 22.500 0.957 41.099 1.00 19.71 255 ILE B C 1
ATOM 4904 O O . ILE B 1 275 ? 21.699 0.566 40.189 1.00 20.35 255 ILE B O 1
ATOM 4909 N N . THR B 1 276 ? 22.078 1.392 42.293 1.00 19.46 256 THR B N 1
ATOM 4910 C CA . THR B 1 276 ? 20.660 1.377 42.629 1.00 20.90 256 THR B CA 1
ATOM 4911 C C . THR B 1 276 ? 19.961 2.677 42.366 1.00 19.58 256 THR B C 1
ATOM 4912 O O . THR B 1 276 ? 20.601 3.673 42.218 1.00 19.44 256 THR B O 1
ATOM 4916 N N . ARG B 1 277 ? 18.653 2.655 42.299 1.00 19.29 257 ARG B N 1
ATOM 4917 C CA . ARG B 1 277 ? 17.799 3.821 42.488 1.00 19.16 257 ARG B CA 1
ATOM 4918 C C . ARG B 1 277 ? 17.347 4.004 43.906 1.00 19.88 257 ARG B C 1
ATOM 4919 O O . ARG B 1 277 ? 16.643 4.954 44.228 1.00 19.99 257 ARG B O 1
ATOM 4927 N N . ARG B 1 278 ? 17.688 3.026 44.769 1.00 20.82 258 ARG B N 1
ATOM 4928 C CA . ARG B 1 278 ? 17.324 2.980 46.150 1.00 21.40 258 ARG B CA 1
ATOM 4929 C C . ARG B 1 278 ? 18.153 3.953 47.046 1.00 21.63 258 ARG B C 1
ATOM 4930 O O . ARG B 1 278 ? 17.618 4.443 48.050 1.00 22.25 258 ARG B O 1
ATOM 4938 N N . GLU B 1 279 ? 19.428 4.090 46.726 1.00 21.27 259 GLU B N 1
ATOM 4939 C CA . GLU B 1 279 ? 20.422 4.864 47.487 1.00 21.11 259 GLU B CA 1
ATOM 4940 C C . GLU B 1 279 ? 21.158 5.878 46.675 1.00 21.52 259 GLU B C 1
ATOM 4941 O O . GLU B 1 279 ? 22.134 6.586 47.176 1.00 21.72 259 GLU B O 1
ATOM 4947 N N . SER B 1 280 ? 20.713 6.132 45.440 1.00 21.91 260 SER B N 1
ATOM 4948 C CA . SER B 1 280 ? 21.298 7.138 44.515 1.00 22.08 260 SER B CA 1
ATOM 4949 C C . SER B 1 280 ? 20.137 7.786 43.767 1.00 21.32 260 SER B C 1
ATOM 4950 O O . SER B 1 280 ? 19.441 7.036 43.010 1.00 20.68 260 SER B O 1
ATOM 4953 N N . SER B 1 281 ? 20.037 9.107 43.862 1.00 19.98 261 SER B N 1
ATOM 4954 C CA . SER B 1 281 ? 19.092 9.851 43.033 1.00 19.89 261 SER B CA 1
ATOM 4955 C C . SER B 1 281 ? 19.576 9.863 41.575 1.00 19.93 261 SER B C 1
ATOM 4956 O O . SER B 1 281 ? 20.735 9.623 41.253 1.00 21.02 261 SER B O 1
ATOM 4959 N N . LEU B 1 282 ? 18.715 10.245 40.680 1.00 20.71 262 LEU B N 1
ATOM 4960 C CA . LEU B 1 282 ? 19.114 10.380 39.302 1.00 20.87 262 LEU B CA 1
ATOM 4961 C C . LEU B 1 282 ? 20.131 11.527 39.174 1.00 22.06 262 LEU B C 1
ATOM 4962 O O . LEU B 1 282 ? 20.965 11.515 38.288 1.00 20.95 262 LEU B O 1
ATOM 4967 N N . ASP B 1 283 ? 20.048 12.550 40.080 1.00 20.85 263 ASP B N 1
ATOM 4968 C CA . ASP B 1 283 ? 21.105 13.561 40.027 1.00 21.81 263 ASP B CA 1
ATOM 4969 C C . ASP B 1 283 ? 22.457 12.961 40.355 1.00 20.53 263 ASP B C 1
ATOM 4970 O O . ASP B 1 283 ? 23.464 13.279 39.673 1.00 21.31 263 ASP B O 1
ATOM 4975 N N . LYS B 1 284 ? 22.500 12.069 41.327 1.00 20.73 264 LYS B N 1
ATOM 4976 C CA . LYS B 1 284 ? 23.770 11.344 41.585 1.00 22.33 264 LYS B CA 1
ATOM 4977 C C . LYS B 1 284 ? 24.152 10.441 40.397 1.00 21.00 264 LYS B C 1
ATOM 4978 O O . LYS B 1 284 ? 25.303 10.342 40.055 1.00 21.08 264 LYS B O 1
ATOM 4984 N N . TRP B 1 285 ? 23.191 9.747 39.732 1.00 20.09 265 TRP B N 1
ATOM 4985 C CA . TRP B 1 285 ? 23.555 8.957 38.552 1.00 19.70 265 TRP B CA 1
ATOM 4986 C C . TRP B 1 285 ? 24.202 9.841 37.493 1.00 19.51 265 TRP B C 1
ATOM 4987 O O . TRP B 1 285 ? 25.090 9.429 36.785 1.00 19.93 265 TRP B O 1
ATOM 4998 N N . ARG B 1 286 ? 23.712 11.058 37.312 1.00 19.70 266 ARG B N 1
ATOM 4999 C CA . ARG B 1 286 ? 24.335 11.945 36.347 1.00 21.21 266 ARG B CA 1
ATOM 5000 C C . ARG B 1 286 ? 25.841 12.253 36.674 1.00 22.38 266 ARG B C 1
ATOM 5001 O O . ARG B 1 286 ? 26.693 12.232 35.824 1.00 21.87 266 ARG B O 1
ATOM 5009 N N . GLU B 1 287 ? 26.086 12.527 37.940 1.00 23.70 267 GLU B N 1
ATOM 5010 C CA . GLU B 1 287 ? 27.393 12.767 38.412 1.00 25.65 267 GLU B CA 1
ATOM 5011 C C . GLU B 1 287 ? 28.280 11.485 38.193 1.00 23.92 267 GLU B C 1
ATOM 5012 O O . GLU B 1 287 ? 29.438 11.641 37.783 1.00 23.40 267 GLU B O 1
ATOM 5018 N N . ILE B 1 288 ? 27.773 10.295 38.606 1.00 22.35 268 ILE B N 1
ATOM 5019 C CA . ILE B 1 288 ? 28.456 9.026 38.383 1.00 22.34 268 ILE B CA 1
ATOM 5020 C C . ILE B 1 288 ? 28.769 8.789 36.908 1.00 22.33 268 ILE B C 1
ATOM 5021 O O . ILE B 1 288 ? 29.927 8.401 36.559 1.00 22.89 268 ILE B O 1
ATOM 5026 N N . GLN B 1 289 ? 27.829 9.046 36.043 1.00 20.58 269 GLN B N 1
ATOM 5027 C CA . GLN B 1 289 ? 28.024 8.891 34.603 1.00 20.98 269 GLN B CA 1
ATOM 5028 C C . GLN B 1 289 ? 29.057 9.832 34.045 1.00 21.33 269 GLN B C 1
ATOM 5029 O O . GLN B 1 289 ? 29.825 9.450 33.210 1.00 20.99 269 GLN B O 1
ATOM 5035 N N . ARG B 1 290 ? 29.088 11.066 34.557 1.00 21.06 270 ARG B N 1
ATOM 5036 C CA . ARG B 1 290 ? 30.096 12.017 34.243 1.00 22.64 270 ARG B CA 1
ATOM 5037 C C . ARG B 1 290 ? 31.517 11.560 34.712 1.00 23.11 270 ARG B C 1
ATOM 5038 O O . ARG B 1 290 ? 32.433 11.712 33.965 1.00 25.13 270 ARG B O 1
ATOM 5046 N N . VAL B 1 291 ? 31.624 10.956 35.878 1.00 22.75 271 VAL B N 1
ATOM 5047 C CA . VAL B 1 291 ? 32.860 10.329 36.370 1.00 24.64 271 VAL B CA 1
ATOM 5048 C C . VAL B 1 291 ? 33.339 9.289 35.341 1.00 24.59 271 VAL B C 1
ATOM 5049 O O . VAL B 1 291 ? 34.550 9.291 34.921 1.00 24.61 271 VAL B O 1
ATOM 5053 N N . LEU B 1 292 ? 32.387 8.409 34.937 1.00 23.22 272 LEU B N 1
ATOM 5054 C CA . LEU B 1 292 ? 32.727 7.307 34.046 1.00 23.14 272 LEU B CA 1
ATOM 5055 C C . LEU B 1 292 ? 33.215 7.835 32.714 1.00 23.90 272 LEU B C 1
ATOM 5056 O O . LEU B 1 292 ? 34.274 7.428 32.154 1.00 23.25 272 LEU B O 1
ATOM 5061 N N . LEU B 1 293 ? 32.444 8.749 32.164 1.00 24.47 273 LEU B N 1
ATOM 5062 C CA . LEU B 1 293 ? 32.683 9.211 30.812 1.00 25.64 273 LEU B CA 1
ATOM 5063 C C . LEU B 1 293 ? 33.826 10.260 30.749 1.00 26.06 273 LEU B C 1
ATOM 5064 O O . LEU B 1 293 ? 34.549 10.379 29.724 1.00 26.99 273 LEU B O 1
ATOM 5069 N N . ASN B 1 294 ? 33.956 11.080 31.755 1.00 27.11 274 ASN B N 1
ATOM 5070 C CA . ASN B 1 294 ? 34.923 12.219 31.684 1.00 27.05 274 ASN B CA 1
ATOM 5071 C C . ASN B 1 294 ? 36.153 11.911 32.546 1.00 29.57 274 ASN B C 1
ATOM 5072 O O . ASN B 1 294 ? 37.233 12.262 32.135 1.00 33.40 274 ASN B O 1
ATOM 5077 N N . GLU B 1 295 ? 36.035 11.447 33.791 1.00 28.37 275 GLU B N 1
ATOM 5078 C CA . GLU B 1 295 ? 37.245 11.241 34.562 1.00 29.85 275 GLU B CA 1
ATOM 5079 C C . GLU B 1 295 ? 37.948 9.975 34.093 1.00 30.15 275 GLU B C 1
ATOM 5080 O O . GLU B 1 295 ? 39.173 9.923 33.934 1.00 28.97 275 GLU B O 1
ATOM 5086 N N . PHE B 1 296 ? 37.194 8.875 33.912 1.00 27.38 276 PHE B N 1
ATOM 5087 C CA . PHE B 1 296 ? 37.744 7.589 33.457 1.00 27.26 276 PHE B CA 1
ATOM 5088 C C . PHE B 1 296 ? 37.727 7.342 31.974 1.00 26.62 276 PHE B C 1
ATOM 5089 O O . PHE B 1 296 ? 38.458 6.492 31.479 1.00 27.57 276 PHE B O 1
ATOM 5097 N N . GLY B 1 297 ? 36.888 8.053 31.226 1.00 26.03 277 GLY B N 1
ATOM 5098 C CA . GLY B 1 297 ? 36.901 7.924 29.788 1.00 26.13 277 GLY B CA 1
ATOM 5099 C C . GLY B 1 297 ? 36.409 6.514 29.277 1.00 25.15 277 GLY B C 1
ATOM 5100 O O . GLY B 1 297 ? 36.905 6.074 28.300 1.00 27.01 277 GLY B O 1
ATOM 5101 N N . VAL B 1 298 ? 35.525 5.839 30.000 1.00 23.17 278 VAL B N 1
ATOM 5102 C CA . VAL B 1 298 ? 35.028 4.534 29.529 1.00 22.53 278 VAL B CA 1
ATOM 5103 C C . VAL B 1 298 ? 33.682 4.827 28.882 1.00 23.06 278 VAL B C 1
ATOM 5104 O O . VAL B 1 298 ? 33.086 5.838 29.236 1.00 26.68 278 VAL B O 1
ATOM 5108 N N . VAL B 1 299 ? 33.110 3.866 28.160 1.00 20.89 279 VAL B N 1
ATOM 5109 C CA . VAL B 1 299 ? 31.781 3.920 27.572 1.00 21.37 279 VAL B CA 1
ATOM 5110 C C . VAL B 1 299 ? 30.875 2.986 28.395 1.00 20.13 279 VAL B C 1
ATOM 5111 O O . VAL B 1 299 ? 31.364 1.925 28.833 1.00 19.72 279 VAL B O 1
ATOM 5115 N N . ILE B 1 300 ? 29.616 3.339 28.487 1.00 20.05 280 ILE B N 1
ATOM 5116 C CA . ILE B 1 300 ? 28.625 2.506 29.102 1.00 19.83 280 ILE B CA 1
ATOM 5117 C C . ILE B 1 300 ? 27.875 1.735 27.970 1.00 19.63 280 ILE B C 1
ATOM 5118 O O . ILE B 1 300 ? 27.257 2.391 27.088 1.00 18.26 280 ILE B O 1
ATOM 5123 N N . THR B 1 301 ? 28.019 0.384 28.045 1.00 18.90 281 THR B N 1
ATOM 5124 C CA . THR B 1 301 ? 27.498 -0.417 26.954 1.00 19.65 281 THR B CA 1
ATOM 5125 C C . THR B 1 301 ? 26.110 -0.905 27.316 1.00 19.06 281 THR B C 1
ATOM 5126 O O . THR B 1 301 ? 25.364 -1.294 26.433 1.00 20.73 281 THR B O 1
ATOM 5130 N N . ASP B 1 302 ? 25.779 -0.977 28.564 1.00 18.46 282 ASP B N 1
ATOM 5131 C CA . ASP B 1 302 ? 24.516 -1.598 29.005 1.00 19.09 282 ASP B CA 1
ATOM 5132 C C . ASP B 1 302 ? 24.139 -1.020 30.383 1.00 18.46 282 ASP B C 1
ATOM 5133 O O . ASP B 1 302 ? 25.019 -0.806 31.226 1.00 18.49 282 ASP B O 1
ATOM 5138 N N . ILE B 1 303 ? 22.814 -0.762 30.547 1.00 17.98 283 ILE B N 1
ATOM 5139 C CA . ILE B 1 303 ? 22.273 -0.443 31.811 1.00 18.17 283 ILE B CA 1
ATOM 5140 C C . ILE B 1 303 ? 20.926 -1.127 31.959 1.00 18.63 283 ILE B C 1
ATOM 5141 O O . ILE B 1 303 ? 19.977 -0.774 31.234 1.00 17.79 283 ILE B O 1
ATOM 5146 N N . ILE B 1 304 ? 20.899 -2.122 32.855 1.00 18.79 284 ILE B N 1
ATOM 5147 C CA . ILE B 1 304 ? 19.727 -3.048 32.802 1.00 20.40 284 ILE B CA 1
ATOM 5148 C C . ILE B 1 304 ? 19.013 -3.026 34.183 1.00 20.27 284 ILE B C 1
ATOM 5149 O O . ILE B 1 304 ? 19.592 -3.416 35.267 1.00 20.51 284 ILE B O 1
ATOM 5154 N N . ARG B 1 305 ? 17.817 -2.560 34.152 1.00 20.29 285 ARG B N 1
ATOM 5155 C CA . ARG B 1 305 ? 17.014 -2.350 35.333 1.00 21.06 285 ARG B CA 1
ATOM 5156 C C . ARG B 1 305 ? 16.814 -3.615 36.220 1.00 20.25 285 ARG B C 1
ATOM 5157 O O . ARG B 1 305 ? 16.419 -4.668 35.668 1.00 19.83 285 ARG B O 1
ATOM 5165 N N . ASN B 1 306 ? 17.103 -3.454 37.509 1.00 20.17 286 ASN B N 1
ATOM 5166 C CA . ASN B 1 306 ? 16.709 -4.530 38.517 1.00 21.56 286 ASN B CA 1
ATOM 5167 C C . ASN B 1 306 ? 17.407 -5.853 38.190 1.00 22.55 286 ASN B C 1
ATOM 5168 O O . ASN B 1 306 ? 16.978 -6.908 38.538 1.00 24.11 286 ASN B O 1
ATOM 5173 N N . PHE B 1 307 ? 18.526 -5.786 37.527 1.00 20.53 287 PHE B N 1
ATOM 5174 C CA . PHE B 1 307 ? 19.296 -7.016 37.192 1.00 22.16 287 PHE B CA 1
ATOM 5175 C C . PHE B 1 307 ? 19.677 -7.734 38.517 1.00 22.91 287 PHE B C 1
ATOM 5176 O O . PHE B 1 307 ? 19.618 -8.980 38.612 1.00 21.70 287 PHE B O 1
ATOM 5184 N N . ASN B 1 308 ? 20.119 -6.981 39.513 1.00 22.32 288 ASN B N 1
ATOM 5185 C CA . ASN B 1 308 ? 20.599 -7.565 40.761 1.00 23.43 288 ASN B CA 1
ATOM 5186 C C . ASN B 1 308 ? 19.459 -7.509 41.792 1.00 23.23 288 ASN B C 1
ATOM 5187 O O . ASN B 1 308 ? 18.893 -6.379 42.112 1.00 21.79 288 ASN B O 1
ATOM 5192 N N . GLU B 1 309 ? 19.156 -8.657 42.368 1.00 22.70 289 GLU B N 1
ATOM 5193 C CA . GLU B 1 309 ? 18.159 -8.830 43.448 1.00 23.96 289 GLU B CA 1
ATOM 5194 C C . GLU B 1 309 ? 18.826 -9.211 44.741 1.00 24.27 289 GLU B C 1
ATOM 5195 O O . GLU B 1 309 ? 19.562 -10.174 44.784 1.00 24.18 289 GLU B O 1
ATOM 5201 N N . TYR B 1 310 ? 18.715 -8.358 45.749 1.00 23.15 290 TYR B N 1
ATOM 5202 C CA . TYR B 1 310 ? 19.543 -8.497 46.955 1.00 24.07 290 TYR B CA 1
ATOM 5203 C C . TYR B 1 310 ? 18.708 -9.216 48.000 1.00 25.55 290 TYR B C 1
ATOM 5204 O O . TYR B 1 310 ? 17.552 -8.857 48.252 1.00 26.58 290 TYR B O 1
ATOM 5213 N N . VAL B 1 311 ? 19.316 -10.143 48.680 1.00 26.58 291 VAL B N 1
ATOM 5214 C CA . VAL B 1 311 ? 18.639 -10.853 49.761 1.00 27.53 291 VAL B CA 1
ATOM 5215 C C . VAL B 1 311 ? 18.524 -9.961 51.014 1.00 27.21 291 VAL B C 1
ATOM 5216 O O . VAL B 1 311 ? 19.505 -9.365 51.420 1.00 26.63 291 VAL B O 1
ATOM 5220 N N . ASN B 1 312 ? 17.331 -9.784 51.570 1.00 28.89 292 ASN B N 1
ATOM 5221 C CA . ASN B 1 312 ? 17.133 -8.968 52.780 1.00 29.79 292 ASN B CA 1
ATOM 5222 C C . ASN B 1 312 ? 18.141 -9.375 53.851 1.00 31.93 292 ASN B C 1
ATOM 5223 O O . ASN B 1 312 ? 18.398 -10.586 54.072 1.00 33.17 292 ASN B O 1
ATOM 5228 N N . TRP B 1 313 ? 18.770 -8.375 54.419 1.00 30.54 293 TRP B N 1
ATOM 5229 C CA . TRP B 1 313 ? 19.908 -8.469 55.358 1.00 31.59 293 TRP B CA 1
ATOM 5230 C C . TRP B 1 313 ? 19.384 -8.425 56.826 1.00 32.55 293 TRP B C 1
ATOM 5231 O O . TRP B 1 313 ? 18.438 -7.626 57.160 1.00 31.12 293 TRP B O 1
ATOM 5242 N N . GLY B 1 314 ? 20.045 -9.145 57.700 1.00 33.64 294 GLY B N 1
ATOM 5243 C CA . GLY B 1 314 ? 19.640 -9.245 59.150 1.00 35.07 294 GLY B CA 1
ATOM 5244 C C . GLY B 1 314 ? 19.734 -7.982 60.006 1.00 35.32 294 GLY B C 1
ATOM 5245 O O . GLY B 1 314 ? 19.018 -7.820 61.030 1.00 35.50 294 GLY B O 1
ATOM 5246 N N . TYR B 1 315 ? 20.594 -7.088 59.609 1.00 33.35 295 TYR B N 1
ATOM 5247 C CA . TYR B 1 315 ? 20.867 -5.910 60.399 1.00 34.75 295 TYR B CA 1
ATOM 5248 C C . TYR B 1 315 ? 19.927 -4.664 60.085 1.00 32.78 295 TYR B C 1
ATOM 5249 O O . TYR B 1 315 ? 20.215 -3.511 60.543 1.00 33.39 295 TYR B O 1
ATOM 5258 N N . VAL B 1 316 ? 18.841 -4.912 59.360 1.00 32.72 296 VAL B N 1
ATOM 5259 C CA . VAL B 1 316 ? 17.913 -3.904 58.862 1.00 32.63 296 VAL B CA 1
ATOM 5260 C C . VAL B 1 316 ? 17.494 -2.920 60.017 1.00 34.80 296 VAL B C 1
ATOM 5261 O O . VAL B 1 316 ? 17.450 -1.659 59.842 1.00 31.62 296 VAL B O 1
ATOM 5265 N N . GLU B 1 317 ? 17.081 -3.513 61.162 1.00 34.94 297 GLU B N 1
ATOM 5266 C CA . GLU B 1 317 ? 16.590 -2.652 62.301 1.00 36.22 297 GLU B CA 1
ATOM 5267 C C . GLU B 1 317 ? 17.633 -1.708 62.899 1.00 35.20 297 GLU B C 1
ATOM 5268 O O . GLU B 1 317 ? 17.251 -0.794 63.578 1.00 40.26 297 GLU B O 1
ATOM 5274 N N . GLU B 1 318 ? 18.917 -1.908 62.669 1.00 35.53 298 GLU B N 1
ATOM 5275 C CA . GLU B 1 318 ? 20.006 -1.034 63.099 1.00 36.85 298 GLU B CA 1
ATOM 5276 C C . GLU B 1 318 ? 20.434 0.030 62.041 1.00 36.42 298 GLU B C 1
ATOM 5277 O O . GLU B 1 318 ? 21.520 0.703 62.141 1.00 32.34 298 GLU B O 1
ATOM 5283 N N . THR B 1 319 ? 19.606 0.184 60.982 1.00 32.70 299 THR B N 1
ATOM 5284 C CA . THR B 1 319 ? 20.025 1.146 59.915 1.00 31.34 299 THR B CA 1
ATOM 5285 C C . THR B 1 319 ? 19.169 2.397 59.896 1.00 31.06 299 THR B C 1
ATOM 5286 O O . THR B 1 319 ? 18.025 2.450 60.383 1.00 33.42 299 THR B O 1
ATOM 5290 N N . ARG B 1 320 ? 19.721 3.396 59.259 1.00 30.63 300 ARG B N 1
ATOM 5291 C CA . ARG B 1 320 ? 19.039 4.639 58.968 1.00 30.30 300 ARG B CA 1
ATOM 5292 C C . ARG B 1 320 ? 17.678 4.399 58.376 1.00 31.18 300 ARG B C 1
ATOM 5293 O O . ARG B 1 320 ? 16.687 5.101 58.748 1.00 31.13 300 ARG B O 1
ATOM 5301 N N . ALA B 1 321 ? 17.579 3.510 57.396 1.00 29.86 301 ALA B N 1
ATOM 5302 C CA . ALA B 1 321 ? 16.326 3.325 56.784 1.00 29.99 301 ALA B CA 1
ATOM 5303 C C . ALA B 1 321 ? 15.235 3.001 57.811 1.00 31.24 301 ALA B C 1
ATOM 5304 O O . ALA B 1 321 ? 14.088 3.540 57.719 1.00 29.25 301 ALA B O 1
ATOM 5306 N N . TRP B 1 322 ? 15.512 2.039 58.731 1.00 30.60 302 TRP B N 1
ATOM 5307 C CA . TRP B 1 322 ? 14.559 1.731 59.777 1.00 31.02 302 TRP B CA 1
ATOM 5308 C C . TRP B 1 322 ? 14.171 2.933 60.609 1.00 32.33 302 TRP B C 1
ATOM 5309 O O . TRP B 1 322 ? 12.936 3.180 60.881 1.00 35.90 302 TRP B O 1
ATOM 5320 N N . ARG B 1 323 ? 15.165 3.761 60.939 1.00 32.43 303 ARG B N 1
ATOM 5321 C CA . ARG B 1 323 ? 14.891 4.945 61.768 1.00 33.82 303 ARG B CA 1
ATOM 5322 C C . ARG B 1 323 ? 14.011 5.942 61.010 1.00 34.03 303 ARG B C 1
ATOM 5323 O O . ARG B 1 323 ? 13.135 6.586 61.623 1.00 31.22 303 ARG B O 1
ATOM 5331 N N . LEU B 1 324 ? 14.168 6.018 59.674 1.00 31.60 304 LEU B N 1
ATOM 5332 C CA . LEU B 1 324 ? 13.419 7.072 58.915 1.00 30.75 304 LEU B CA 1
ATOM 5333 C C . LEU B 1 324 ? 12.048 6.673 58.646 1.00 32.61 304 LEU B C 1
ATOM 5334 O O . LEU B 1 324 ? 11.183 7.515 58.450 1.00 29.56 304 LEU B O 1
ATOM 5339 N N . LEU B 1 325 ? 11.787 5.391 58.529 1.00 33.15 305 LEU B N 1
ATOM 5340 C CA . LEU B 1 325 ? 10.484 4.982 58.004 1.00 35.48 305 LEU B CA 1
ATOM 5341 C C . LEU B 1 325 ? 9.334 5.269 58.966 1.00 36.46 305 LEU B C 1
ATOM 5342 O O . LEU B 1 325 ? 9.460 5.078 60.168 1.00 35.86 305 LEU B O 1
ATOM 5347 N N . PRO B 1 326 ? 8.210 5.674 58.418 1.00 34.50 306 PRO B N 1
ATOM 5348 C CA . PRO B 1 326 ? 7.127 6.057 59.380 1.00 38.70 306 PRO B CA 1
ATOM 5349 C C . PRO B 1 326 ? 6.372 4.825 59.824 1.00 42.70 306 PRO B C 1
ATOM 5350 O O . PRO B 1 326 ? 5.603 4.911 60.741 1.00 41.77 306 PRO B O 1
ATOM 5354 N N . ILE B 1 327 ? 6.556 3.673 59.171 1.00 39.22 307 ILE B N 1
ATOM 5355 C CA . ILE B 1 327 ? 5.858 2.438 59.570 1.00 39.56 307 ILE B CA 1
ATOM 5356 C C . ILE B 1 327 ? 7.050 1.475 59.565 1.00 39.67 307 ILE B C 1
ATOM 5357 O O . ILE B 1 327 ? 7.768 1.435 58.549 1.00 39.82 307 ILE B O 1
ATOM 5362 N N . LYS B 1 328 ? 7.244 0.716 60.628 1.00 38.31 308 LYS B N 1
ATOM 5363 C CA . LYS B 1 328 ? 8.488 -0.001 60.840 1.00 39.93 308 LYS B CA 1
ATOM 5364 C C . LYS B 1 328 ? 8.176 -1.484 60.940 1.00 41.81 308 LYS B C 1
ATOM 5365 O O . LYS B 1 328 ? 7.835 -1.995 62.004 1.00 41.57 308 LYS B O 1
ATOM 5371 N N . VAL B 1 329 ? 8.198 -2.155 59.799 1.00 39.30 309 VAL B N 1
ATOM 5372 C CA . VAL B 1 329 ? 7.856 -3.566 59.727 1.00 41.37 309 VAL B CA 1
ATOM 5373 C C . VAL B 1 329 ? 8.921 -4.137 58.791 1.00 40.26 309 VAL B C 1
ATOM 5374 O O . VAL B 1 329 ? 9.263 -3.506 57.788 1.00 37.39 309 VAL B O 1
ATOM 5378 N N . LYS B 1 330 ? 9.439 -5.285 59.095 1.00 40.64 310 LYS B N 1
ATOM 5379 C CA . LYS B 1 330 ? 10.517 -5.841 58.196 1.00 40.63 310 LYS B CA 1
ATOM 5380 C C . LYS B 1 330 ? 10.019 -6.091 56.864 1.00 37.75 310 LYS B C 1
ATOM 5381 O O . LYS B 1 330 ? 8.911 -6.593 56.684 1.00 36.45 310 LYS B O 1
ATOM 5387 N N . PRO B 1 331 ? 10.852 -5.852 55.870 1.00 36.30 311 PRO B N 1
ATOM 5388 C CA . PRO B 1 331 ? 10.328 -6.195 54.525 1.00 34.43 311 PRO B CA 1
ATOM 5389 C C . PRO B 1 331 ? 9.890 -7.669 54.307 1.00 35.67 311 PRO B C 1
ATOM 5390 O O . PRO B 1 331 ? 10.479 -8.567 54.835 1.00 36.96 311 PRO B O 1
ATOM 5394 N N . SER B 1 332 ? 8.916 -7.892 53.454 1.00 36.99 312 SER B N 1
ATOM 5395 C CA . SER B 1 332 ? 8.310 -9.195 53.270 1.00 39.68 312 SER B CA 1
ATOM 5396 C C . SER B 1 332 ? 8.795 -9.809 51.961 1.00 39.85 312 SER B C 1
ATOM 5397 O O . SER B 1 332 ? 8.337 -10.867 51.564 1.00 39.88 312 SER B O 1
ATOM 5400 N N . TYR B 1 333 ? 9.616 -9.090 51.194 1.00 33.94 313 TYR B N 1
ATOM 5401 C CA . TYR B 1 333 ? 10.113 -9.592 49.938 1.00 33.06 313 TYR B CA 1
ATOM 5402 C C . TYR B 1 333 ? 11.429 -8.810 49.654 1.00 30.01 313 TYR B C 1
ATOM 5403 O O . TYR B 1 333 ? 11.728 -7.820 50.377 1.00 29.22 313 TYR B O 1
ATOM 5412 N N . ASN B 1 334 ? 12.134 -9.200 48.609 1.00 28.30 314 ASN B N 1
ATOM 5413 C CA . ASN B 1 334 ? 13.415 -8.614 48.325 1.00 27.97 314 ASN B CA 1
ATOM 5414 C C . ASN B 1 334 ? 13.159 -7.277 47.514 1.00 28.08 314 ASN B C 1
ATOM 5415 O O . ASN B 1 334 ? 13.285 -7.268 46.286 1.00 26.92 314 ASN B O 1
ATOM 5420 N N . TRP B 1 335 ? 12.890 -6.228 48.301 1.00 26.69 315 TRP B N 1
ATOM 5421 C CA . TRP B 1 335 ? 12.571 -4.912 47.807 1.00 25.39 315 TRP B CA 1
ATOM 5422 C C . TRP B 1 335 ? 13.794 -4.194 47.178 1.00 24.07 315 TRP B C 1
ATOM 5423 O O . TRP B 1 335 ? 13.590 -3.197 46.449 1.00 23.09 315 TRP B O 1
ATOM 5434 N N . TYR B 1 336 ? 15.024 -4.569 47.586 1.00 22.08 316 TYR B N 1
ATOM 5435 C CA . TYR B 1 336 ? 16.178 -3.886 47.183 1.00 22.54 316 TYR B CA 1
ATOM 5436 C C . TYR B 1 336 ? 16.822 -4.536 45.941 1.00 23.19 316 TYR B C 1
ATOM 5437 O O . TYR B 1 336 ? 17.180 -5.743 45.995 1.00 21.96 316 TYR B O 1
ATOM 5446 N N . LYS B 1 337 ? 16.891 -3.773 44.818 1.00 21.65 317 LYS B N 1
ATOM 5447 C CA . LYS B 1 337 ? 17.415 -4.269 43.574 1.00 23.01 317 LYS B CA 1
ATOM 5448 C C . LYS B 1 337 ? 18.383 -3.140 43.056 1.00 20.99 317 LYS B C 1
ATOM 5449 O O . LYS B 1 337 ? 18.222 -1.959 43.398 1.00 19.62 317 LYS B O 1
ATOM 5455 N N . SER B 1 338 ? 19.233 -3.534 42.173 1.00 18.85 318 SER B N 1
ATOM 5456 C CA . SER B 1 338 ? 20.089 -2.650 41.423 1.00 18.29 318 SER B CA 1
ATOM 5457 C C . SER B 1 338 ? 20.143 -2.860 39.966 1.00 18.24 318 SER B C 1
ATOM 5458 O O . SER B 1 338 ? 19.916 -3.972 39.478 1.00 20.13 318 SER B O 1
ATOM 5461 N N . TYR B 1 339 ? 20.472 -1.830 39.202 1.00 18.19 319 TYR B N 1
ATOM 5462 C CA . TYR B 1 339 ? 20.692 -1.932 37.761 1.00 18.32 319 TYR B CA 1
ATOM 5463 C C . TYR B 1 339 ? 22.061 -2.531 37.531 1.00 20.15 319 TYR B C 1
ATOM 5464 O O . TYR B 1 339 ? 22.948 -2.114 38.196 1.00 20.81 319 TYR B O 1
ATOM 5473 N N . MET B 1 340 ? 22.271 -3.380 36.527 1.00 19.68 320 MET B N 1
ATOM 5474 C CA . MET B 1 340 ? 23.681 -3.752 36.143 1.00 20.26 320 MET B CA 1
ATOM 5475 C C . MET B 1 340 ? 24.123 -2.782 35.061 1.00 19.72 320 MET B C 1
ATOM 5476 O O . MET B 1 340 ? 23.469 -2.522 34.038 1.00 19.35 320 MET B O 1
ATOM 5481 N N . PHE B 1 341 ? 25.234 -2.187 35.315 1.00 19.29 321 PHE B N 1
ATOM 5482 C CA . PHE B 1 341 ? 26.022 -1.489 34.344 1.00 18.69 321 PHE B CA 1
ATOM 5483 C C . PHE B 1 341 ? 27.107 -2.364 33.755 1.00 19.09 321 PHE B C 1
ATOM 5484 O O . PHE B 1 341 ? 27.806 -3.063 34.536 1.00 19.39 321 PHE B O 1
ATOM 5492 N N . ARG B 1 342 ? 27.329 -2.202 32.458 1.00 18.97 322 ARG B N 1
ATOM 5493 C CA . ARG B 1 342 ? 28.560 -2.709 31.818 1.00 19.06 322 ARG B CA 1
ATOM 5494 C C . ARG B 1 342 ? 29.271 -1.566 31.199 1.00 19.65 322 ARG B C 1
ATOM 5495 O O . ARG B 1 342 ? 28.637 -0.740 30.533 1.00 20.12 322 ARG B O 1
ATOM 5503 N N . ILE B 1 343 ? 30.565 -1.470 31.438 1.00 19.61 323 ILE B N 1
ATOM 5504 C CA . ILE B 1 343 ? 31.400 -0.535 30.734 1.00 21.66 323 ILE B CA 1
ATOM 5505 C C . ILE B 1 343 ? 32.493 -1.165 29.924 1.00 22.38 323 ILE B C 1
ATOM 5506 O O . ILE B 1 343 ? 32.867 -2.339 30.180 1.00 23.05 323 ILE B O 1
ATOM 5511 N N . GLN B 1 344 ? 33.095 -0.413 29.010 1.00 21.80 324 GLN B N 1
ATOM 5512 C CA . GLN B 1 344 ? 34.136 -0.914 28.200 1.00 21.82 324 GLN B CA 1
ATOM 5513 C C . GLN B 1 344 ? 35.210 0.202 28.042 1.00 23.06 324 GLN B C 1
ATOM 5514 O O . GLN B 1 344 ? 34.867 1.346 27.940 1.00 22.24 324 GLN B O 1
ATOM 5520 N N . THR B 1 345 ? 36.506 -0.222 28.149 1.00 22.78 325 THR B N 1
ATOM 5521 C CA . THR B 1 345 ? 37.546 0.731 27.907 1.00 23.45 325 THR B CA 1
ATOM 5522 C C . THR B 1 345 ? 37.759 0.963 26.406 1.00 23.81 325 THR B C 1
ATOM 5523 O O . THR B 1 345 ? 37.588 0.089 25.526 1.00 24.23 325 THR B O 1
ATOM 5527 N N . LEU B 1 346 ? 38.316 2.134 26.120 1.00 24.66 326 LEU B N 1
ATOM 5528 C CA . LEU B 1 346 ? 38.631 2.638 24.773 1.00 25.08 326 LEU B CA 1
ATOM 5529 C C . LEU B 1 346 ? 40.004 3.333 24.858 1.00 27.19 326 LEU B C 1
ATOM 5530 O O . LEU B 1 346 ? 40.653 3.367 25.911 1.00 26.50 326 LEU B O 1
ATOM 5535 N N . GLU B 1 347 ? 40.520 3.768 23.715 1.00 29.19 327 GLU B N 1
ATOM 5536 C CA . GLU B 1 347 ? 41.764 4.632 23.633 1.00 30.85 327 GLU B CA 1
ATOM 5537 C C . GLU B 1 347 ? 41.605 5.767 24.645 1.00 30.47 327 GLU B C 1
ATOM 5538 O O . GLU B 1 347 ? 40.562 6.478 24.592 1.00 27.96 327 GLU B O 1
ATOM 5544 N N . GLY B 1 348 ? 42.580 5.962 25.533 1.00 30.11 328 GLY B N 1
ATOM 5545 C CA . GLY B 1 348 ? 42.520 7.003 26.571 1.00 32.01 328 GLY B CA 1
ATOM 5546 C C . GLY B 1 348 ? 41.852 6.700 27.945 1.00 30.77 328 GLY B C 1
ATOM 5547 O O . GLY B 1 348 ? 41.866 7.553 28.830 1.00 28.66 328 GLY B O 1
ATOM 5548 N N . SER B 1 349 ? 41.141 5.590 28.101 1.00 28.74 329 SER B N 1
ATOM 5549 C CA . SER B 1 349 ? 40.504 5.350 29.320 1.00 28.80 329 SER B CA 1
ATOM 5550 C C . SER B 1 349 ? 41.508 5.318 30.444 1.00 30.17 329 SER B C 1
ATOM 5551 O O . SER B 1 349 ? 42.686 4.880 30.275 1.00 29.06 329 SER B O 1
ATOM 5554 N N . LYS B 1 350 ? 41.119 5.746 31.596 1.00 29.36 330 LYS B N 1
ATOM 5555 C CA . LYS B 1 350 ? 41.995 5.443 32.739 1.00 33.39 330 LYS B CA 1
ATOM 5556 C C . LYS B 1 350 ? 41.251 5.211 34.037 1.00 31.11 330 LYS B C 1
ATOM 5557 O O . LYS B 1 350 ? 40.073 5.589 34.169 1.00 29.58 330 LYS B O 1
ATOM 5563 N N . GLY B 1 351 ? 41.922 4.615 34.990 1.00 29.28 331 GLY B N 1
ATOM 5564 C CA . GLY B 1 351 ? 41.344 4.207 36.251 1.00 30.11 331 GLY B CA 1
ATOM 5565 C C . GLY B 1 351 ? 41.685 5.174 37.340 1.00 32.30 331 GLY B C 1
ATOM 5566 O O . GLY B 1 351 ? 42.201 6.266 37.099 1.00 34.45 331 GLY B O 1
ATOM 5567 N N . PHE B 1 352 ? 41.400 4.777 38.562 1.00 32.46 332 PHE B N 1
ATOM 5568 C CA . PHE B 1 352 ? 41.598 5.623 39.724 1.00 33.08 332 PHE B CA 1
ATOM 5569 C C . PHE B 1 352 ? 42.683 4.998 40.598 1.00 34.59 332 PHE B C 1
ATOM 5570 O O . PHE B 1 352 ? 42.605 3.829 40.974 1.00 33.85 332 PHE B O 1
ATOM 5578 N N . GLU B 1 353 ? 43.661 5.814 40.944 1.00 36.93 333 GLU B N 1
ATOM 5579 C CA . GLU B 1 353 ? 44.842 5.330 41.690 1.00 40.34 333 GLU B CA 1
ATOM 5580 C C . GLU B 1 353 ? 45.206 6.156 42.997 1.00 41.75 333 GLU B C 1
ATOM 5581 O O . GLU B 1 353 ? 46.204 5.845 43.663 1.00 40.93 333 GLU B O 1
ATOM 5587 N N . ASP B 1 354 ? 44.350 7.064 43.414 1.00 39.43 334 ASP B N 1
ATOM 5588 C CA . ASP B 1 354 ? 44.622 7.893 44.590 1.00 42.47 334 ASP B CA 1
ATOM 5589 C C . ASP B 1 354 ? 44.146 7.251 45.868 1.00 42.49 334 ASP B C 1
ATOM 5590 O O . ASP B 1 354 ? 43.271 6.347 45.877 1.00 39.46 334 ASP B O 1
ATOM 5595 N N . GLU B 1 355 ? 44.626 7.754 46.973 1.00 41.91 335 GLU B N 1
ATOM 5596 C CA . GLU B 1 355 ? 44.167 7.308 48.293 1.00 45.83 335 GLU B CA 1
ATOM 5597 C C . GLU B 1 355 ? 42.915 8.048 48.655 1.00 45.68 335 GLU B C 1
ATOM 5598 O O . GLU B 1 355 ? 42.764 9.137 48.226 1.00 48.13 335 GLU B O 1
ATOM 5604 N N . ILE B 1 356 ? 41.971 7.417 49.357 1.00 44.28 336 ILE B N 1
ATOM 5605 C CA . ILE B 1 356 ? 40.699 8.070 49.768 1.00 47.13 336 ILE B CA 1
ATOM 5606 C C . ILE B 1 356 ? 40.797 8.104 51.312 1.00 47.49 336 ILE B C 1
ATOM 5607 O O . ILE B 1 356 ? 41.048 7.072 51.916 1.00 44.33 336 ILE B O 1
ATOM 5612 N N . THR B 1 357 ? 40.605 9.243 51.958 1.00 46.82 337 THR B N 1
ATOM 5613 C CA . THR B 1 357 ? 40.740 9.281 53.423 1.00 51.77 337 THR B CA 1
ATOM 5614 C C . THR B 1 357 ? 39.331 9.555 54.007 1.00 50.91 337 THR B C 1
ATOM 5615 O O . THR B 1 357 ? 38.964 10.628 54.122 1.00 63.64 337 THR B O 1
ATOM 5619 N N . VAL B 1 358 ? 38.490 8.583 54.238 1.00 54.46 338 VAL B N 1
ATOM 5620 C CA . VAL B 1 358 ? 37.109 8.752 54.728 1.00 49.57 338 VAL B CA 1
ATOM 5621 C C . VAL B 1 358 ? 36.966 7.544 55.617 1.00 45.14 338 VAL B C 1
ATOM 5622 O O . VAL B 1 358 ? 37.678 6.528 55.463 1.00 47.20 338 VAL B O 1
ATOM 5626 N N . GLY B 1 359 ? 36.122 7.634 56.583 1.00 37.27 339 GLY B N 1
ATOM 5627 C CA . GLY B 1 359 ? 35.810 6.527 57.485 1.00 36.28 339 GLY B CA 1
ATOM 5628 C C . GLY B 1 359 ? 34.429 5.960 57.003 1.00 35.19 339 GLY B C 1
ATOM 5629 O O . GLY B 1 359 ? 34.297 5.469 55.898 1.00 32.71 339 GLY B O 1
ATOM 5630 N N . GLN B 1 360 ? 33.441 6.108 57.832 1.00 35.10 340 GLN B N 1
ATOM 5631 C CA . GLN B 1 360 ? 32.128 5.525 57.569 1.00 36.03 340 GLN B CA 1
ATOM 5632 C C . GLN B 1 360 ? 31.465 6.213 56.347 1.00 33.47 340 GLN B C 1
ATOM 5633 O O . GLN B 1 360 ? 30.479 5.668 55.789 1.00 32.15 340 GLN B O 1
ATOM 5639 N N . GLU B 1 361 ? 31.917 7.425 56.025 1.00 32.97 341 GLU B N 1
ATOM 5640 C CA . GLU B 1 361 ? 31.417 8.146 54.800 1.00 33.60 341 GLU B CA 1
ATOM 5641 C C . GLU B 1 361 ? 31.849 7.501 53.469 1.00 33.31 341 GLU B C 1
ATOM 5642 O O . GLU B 1 361 ? 31.421 7.906 52.401 1.00 32.39 341 GLU B O 1
ATOM 5648 N N . LEU B 1 362 ? 32.682 6.479 53.506 1.00 30.95 342 LEU B N 1
ATOM 5649 C CA . LEU B 1 362 ? 32.714 5.669 52.295 1.00 32.63 342 LEU B CA 1
ATOM 5650 C C . LEU B 1 362 ? 31.349 5.103 51.907 1.00 32.03 342 LEU B C 1
ATOM 5651 O O . LEU B 1 362 ? 31.089 4.863 50.741 1.00 30.31 342 LEU B O 1
ATOM 5656 N N . TYR B 1 363 ? 30.562 4.719 52.904 1.00 31.28 343 TYR B N 1
ATOM 5657 C CA . TYR B 1 363 ? 29.273 4.100 52.704 1.00 30.45 343 TYR B CA 1
ATOM 5658 C C . TYR B 1 363 ? 28.131 5.090 52.813 1.00 31.39 343 TYR B C 1
ATOM 5659 O O . TYR B 1 363 ? 27.050 4.845 52.280 1.00 30.60 343 TYR B O 1
ATOM 5668 N N . ASP B 1 364 ? 28.304 6.153 53.566 1.00 32.46 344 ASP B N 1
ATOM 5669 C CA . ASP B 1 364 ? 27.117 6.926 54.108 1.00 33.12 344 ASP B CA 1
ATOM 5670 C C . ASP B 1 364 ? 27.179 8.295 53.422 1.00 32.79 344 ASP B C 1
ATOM 5671 O O . ASP B 1 364 ? 28.131 8.965 53.559 1.00 33.18 344 ASP B O 1
ATOM 5676 N N . ASP B 1 365 ? 26.132 8.697 52.691 1.00 30.19 345 ASP B N 1
ATOM 5677 C CA . ASP B 1 365 ? 25.907 10.049 52.223 1.00 29.65 345 ASP B CA 1
ATOM 5678 C C . ASP B 1 365 ? 24.432 10.414 52.428 1.00 30.13 345 ASP B C 1
ATOM 5679 O O . ASP B 1 365 ? 23.683 9.615 52.984 1.00 30.58 345 ASP B O 1
ATOM 5684 N N . GLU B 1 366 ? 24.012 11.530 51.926 1.00 28.52 346 GLU B N 1
ATOM 5685 C CA . GLU B 1 366 ? 22.627 11.947 52.216 1.00 31.78 346 GLU B CA 1
ATOM 5686 C C . GLU B 1 366 ? 21.523 11.024 51.595 1.00 29.35 346 GLU B C 1
ATOM 5687 O O . GLU B 1 366 ? 20.377 10.973 52.099 1.00 29.02 346 GLU B O 1
ATOM 5693 N N . GLU B 1 367 ? 21.876 10.349 50.523 1.00 25.72 347 GLU B N 1
ATOM 5694 C CA . GLU B 1 367 ? 20.900 9.504 49.849 1.00 25.71 347 GLU B CA 1
ATOM 5695 C C . GLU B 1 367 ? 20.937 8.062 50.299 1.00 25.38 347 GLU B C 1
ATOM 5696 O O . GLU B 1 367 ? 20.006 7.292 50.036 1.00 24.78 347 GLU B O 1
ATOM 5702 N N . SER B 1 368 ? 21.991 7.670 51.042 1.00 26.10 348 SER B N 1
ATOM 5703 C CA . SER B 1 368 ? 22.074 6.257 51.496 1.00 26.43 348 SER B CA 1
ATOM 5704 C C . SER B 1 368 ? 21.239 6.047 52.749 1.00 26.15 348 SER B C 1
ATOM 5705 O O . SER B 1 368 ? 20.949 6.962 53.488 1.00 26.32 348 SER B O 1
ATOM 5708 N N . SER B 1 369 ? 20.816 4.828 53.005 1.00 25.62 349 SER B N 1
ATOM 5709 C CA . SER B 1 369 ? 20.081 4.480 54.198 1.00 26.53 349 SER B CA 1
ATOM 5710 C C . SER B 1 369 ? 20.227 3.064 54.710 1.00 27.59 349 SER B C 1
ATOM 5711 O O . SER B 1 369 ? 19.724 2.696 55.795 1.00 29.82 349 SER B O 1
ATOM 5714 N N . THR B 1 370 ? 20.981 2.212 54.012 1.00 27.02 350 THR B N 1
ATOM 5715 C CA . THR B 1 370 ? 20.986 0.821 54.423 1.00 27.61 350 THR B CA 1
ATOM 5716 C C . THR B 1 370 ? 22.206 0.394 55.215 1.00 29.02 350 THR B C 1
ATOM 5717 O O . THR B 1 370 ? 22.495 -0.817 55.285 1.00 29.70 350 THR B O 1
ATOM 5721 N N . THR B 1 371 ? 22.802 1.353 55.872 1.00 31.58 351 THR B N 1
ATOM 5722 C CA . THR B 1 371 ? 23.665 1.153 57.097 1.00 32.40 351 THR B CA 1
ATOM 5723 C C . THR B 1 371 ? 23.212 2.108 58.222 1.00 34.66 351 THR B C 1
ATOM 5724 O O . THR B 1 371 ? 23.739 1.860 59.333 1.00 31.46 351 THR B O 1
ATOM 5729 N N . SER C 1 19 ? 41.328 12.019 122.614 1.00 75.62 -1 SER C N 1
ATOM 5730 C CA . SER C 1 19 ? 42.174 12.542 121.497 1.00 67.62 -1 SER C CA 1
ATOM 5731 C C . SER C 1 19 ? 41.209 13.348 120.554 1.00 56.65 -1 SER C C 1
ATOM 5732 O O . SER C 1 19 ? 40.137 12.885 120.148 1.00 54.30 -1 SER C O 1
ATOM 5735 N N . HIS C 1 20 ? 41.610 14.590 120.301 1.00 52.58 0 HIS C N 1
ATOM 5736 C CA . HIS C 1 20 ? 40.815 15.559 119.582 1.00 53.36 0 HIS C CA 1
ATOM 5737 C C . HIS C 1 20 ? 40.678 14.986 118.148 1.00 47.83 0 HIS C C 1
ATOM 5738 O O . HIS C 1 20 ? 39.575 14.968 117.584 1.00 41.74 0 HIS C O 1
ATOM 5745 N N . MET C 1 21 ? 41.814 14.500 117.576 1.00 44.29 1 MET C N 1
ATOM 5746 C CA . MET C 1 21 ? 41.762 13.930 116.184 1.00 44.88 1 MET C CA 1
ATOM 5747 C C . MET C 1 21 ? 40.810 12.767 116.011 1.00 41.84 1 MET C C 1
ATOM 5748 O O . MET C 1 21 ? 39.964 12.761 115.114 1.00 44.74 1 MET C O 1
ATOM 5753 N N . ARG C 1 22 ? 40.883 11.780 116.869 1.00 42.84 2 ARG C N 1
ATOM 5754 C CA . ARG C 1 22 ? 39.933 10.639 116.778 1.00 45.82 2 ARG C CA 1
ATOM 5755 C C . ARG C 1 22 ? 38.477 11.075 116.859 1.00 45.64 2 ARG C C 1
ATOM 5756 O O . ARG C 1 22 ? 37.553 10.486 116.162 1.00 44.13 2 ARG C O 1
ATOM 5764 N N . GLU C 1 23 ? 38.240 12.062 117.764 1.00 42.96 3 GLU C N 1
ATOM 5765 C CA . GLU C 1 23 ? 36.881 12.615 117.912 1.00 42.44 3 GLU C CA 1
ATOM 5766 C C . GLU C 1 23 ? 36.313 13.212 116.607 1.00 40.89 3 GLU C C 1
ATOM 5767 O O . GLU C 1 23 ? 35.174 12.907 116.186 1.00 37.40 3 GLU C O 1
ATOM 5773 N N . ILE C 1 24 ? 37.133 14.017 115.916 1.00 40.47 4 ILE C N 1
ATOM 5774 C CA . ILE C 1 24 ? 36.719 14.600 114.626 1.00 39.59 4 ILE C CA 1
ATOM 5775 C C . ILE C 1 24 ? 36.381 13.487 113.605 1.00 39.52 4 ILE C C 1
ATOM 5776 O O . ILE C 1 24 ? 35.307 13.433 112.987 1.00 38.98 4 ILE C O 1
ATOM 5781 N N . ILE C 1 25 ? 37.269 12.519 113.501 1.00 41.95 5 ILE C N 1
ATOM 5782 C CA . ILE C 1 25 ? 37.132 11.405 112.559 1.00 42.62 5 ILE C CA 1
ATOM 5783 C C . ILE C 1 25 ? 35.888 10.621 112.750 1.00 42.57 5 ILE C C 1
ATOM 5784 O O . ILE C 1 25 ? 35.095 10.481 111.834 1.00 41.45 5 ILE C O 1
ATOM 5789 N N . GLU C 1 26 ? 35.658 10.202 113.973 1.00 43.68 6 GLU C N 1
ATOM 5790 C CA . GLU C 1 26 ? 34.377 9.584 114.367 1.00 47.78 6 GLU C CA 1
ATOM 5791 C C . GLU C 1 26 ? 33.170 10.409 114.018 1.00 42.88 6 GLU C C 1
ATOM 5792 O O . GLU C 1 26 ? 32.131 9.856 113.568 1.00 42.47 6 GLU C O 1
ATOM 5798 N N . ARG C 1 27 ? 33.254 11.711 114.159 1.00 40.89 7 ARG C N 1
ATOM 5799 C CA . ARG C 1 27 ? 32.058 12.553 113.879 1.00 41.42 7 ARG C CA 1
ATOM 5800 C C . ARG C 1 27 ? 31.843 12.614 112.375 1.00 40.53 7 ARG C C 1
ATOM 5801 O O . ARG C 1 27 ? 30.712 12.637 111.885 1.00 40.98 7 ARG C O 1
ATOM 5809 N N . VAL C 1 28 ? 32.933 12.745 111.628 1.00 40.55 8 VAL C N 1
ATOM 5810 C CA . VAL C 1 28 ? 32.821 12.779 110.178 1.00 40.12 8 VAL C CA 1
ATOM 5811 C C . VAL C 1 28 ? 32.163 11.453 109.674 1.00 40.00 8 VAL C C 1
ATOM 5812 O O . VAL C 1 28 ? 31.271 11.513 108.825 1.00 39.18 8 VAL C O 1
ATOM 5816 N N . LYS C 1 29 ? 32.566 10.294 110.209 1.00 41.62 9 LYS C N 1
ATOM 5817 C CA . LYS C 1 29 ? 31.945 8.987 109.846 1.00 41.97 9 LYS C CA 1
ATOM 5818 C C . LYS C 1 29 ? 30.475 8.912 110.094 1.00 44.11 9 LYS C C 1
ATOM 5819 O O . LYS C 1 29 ? 29.734 8.166 109.394 1.00 41.22 9 LYS C O 1
ATOM 5825 N N . GLU C 1 30 ? 29.952 9.724 111.025 1.00 44.46 10 GLU C N 1
ATOM 5826 C CA . GLU C 1 30 ? 28.480 9.761 111.185 1.00 45.77 10 GLU C CA 1
ATOM 5827 C C . GLU C 1 30 ? 27.835 10.528 110.114 1.00 45.98 10 GLU C C 1
ATOM 5828 O O . GLU C 1 30 ? 26.637 10.377 109.936 1.00 51.10 10 GLU C O 1
ATOM 5834 N N . LYS C 1 31 ? 28.573 11.361 109.395 1.00 43.99 11 LYS C N 1
ATOM 5835 C CA . LYS C 1 31 ? 27.985 12.241 108.326 1.00 43.36 11 LYS C CA 1
ATOM 5836 C C . LYS C 1 31 ? 28.083 11.657 106.943 1.00 43.37 11 LYS C C 1
ATOM 5837 O O . LYS C 1 31 ? 27.355 12.080 106.096 1.00 43.35 11 LYS C O 1
ATOM 5843 N N . THR C 1 32 ? 29.030 10.751 106.659 1.00 40.68 12 THR C N 1
ATOM 5844 C CA . THR C 1 32 ? 29.254 10.308 105.290 1.00 41.26 12 THR C CA 1
ATOM 5845 C C . THR C 1 32 ? 29.691 8.860 105.252 1.00 42.45 12 THR C C 1
ATOM 5846 O O . THR C 1 32 ? 30.312 8.375 106.235 1.00 41.98 12 THR C O 1
ATOM 5850 N N . THR C 1 33 ? 29.461 8.185 104.125 1.00 40.66 13 THR C N 1
ATOM 5851 C CA . THR C 1 33 ? 30.059 6.849 103.863 1.00 42.10 13 THR C CA 1
ATOM 5852 C C . THR C 1 33 ? 31.363 6.968 103.109 1.00 40.33 13 THR C C 1
ATOM 5853 O O . THR C 1 33 ? 32.016 5.963 102.921 1.00 41.17 13 THR C O 1
ATOM 5857 N N . ILE C 1 34 ? 31.769 8.169 102.687 1.00 37.83 14 ILE C N 1
ATOM 5858 C CA . ILE C 1 34 ? 33.031 8.358 101.989 1.00 37.00 14 ILE C CA 1
ATOM 5859 C C . ILE C 1 34 ? 34.189 8.077 102.969 1.00 35.94 14 ILE C C 1
ATOM 5860 O O . ILE C 1 34 ? 34.136 8.522 104.092 1.00 36.50 14 ILE C O 1
ATOM 5865 N N . PRO C 1 35 ? 35.203 7.300 102.578 1.00 34.44 15 PRO C N 1
ATOM 5866 C CA . PRO C 1 35 ? 36.255 7.066 103.550 1.00 34.10 15 PRO C CA 1
ATOM 5867 C C . PRO C 1 35 ? 36.880 8.272 104.207 1.00 33.90 15 PRO C C 1
ATOM 5868 O O . PRO C 1 35 ? 37.105 9.312 103.543 1.00 33.66 15 PRO C O 1
ATOM 5872 N N . VAL C 1 36 ? 37.217 8.153 105.486 1.00 35.57 16 VAL C N 1
ATOM 5873 C CA . VAL C 1 36 ? 37.767 9.294 106.222 1.00 35.61 16 VAL C CA 1
ATOM 5874 C C . VAL C 1 36 ? 39.021 8.818 106.925 1.00 34.43 16 VAL C C 1
ATOM 5875 O O . VAL C 1 36 ? 38.954 7.902 107.693 1.00 33.01 16 VAL C O 1
ATOM 5879 N N . TYR C 1 37 ? 40.069 9.599 106.799 1.00 33.25 17 TYR C N 1
ATOM 5880 C CA . TYR C 1 37 ? 41.304 9.302 107.530 1.00 34.67 17 TYR C CA 1
ATOM 5881 C C . TYR C 1 37 ? 41.796 10.479 108.302 1.00 35.13 17 TYR C C 1
ATOM 5882 O O . TYR C 1 37 ? 41.396 11.550 108.035 1.00 34.36 17 TYR C O 1
ATOM 5891 N N . GLU C 1 38 ? 42.804 10.316 109.140 1.00 34.88 18 GLU C N 1
ATOM 5892 C CA . GLU C 1 38 ? 43.451 11.476 109.677 1.00 37.59 18 GLU C CA 1
ATOM 5893 C C . GLU C 1 38 ? 44.032 12.508 108.608 1.00 37.20 18 GLU C C 1
ATOM 5894 O O . GLU C 1 38 ? 43.880 13.731 108.720 1.00 33.26 18 GLU C O 1
ATOM 5900 N N . ARG C 1 39 ? 44.580 11.962 107.515 1.00 32.94 19 ARG C N 1
ATOM 5901 C CA . ARG C 1 39 ? 45.013 12.767 106.442 1.00 34.57 19 ARG C CA 1
ATOM 5902 C C . ARG C 1 39 ? 43.912 13.658 105.846 1.00 32.80 19 ARG C C 1
ATOM 5903 O O . ARG C 1 39 ? 44.200 14.763 105.391 1.00 34.02 19 ARG C O 1
ATOM 5911 N N . THR C 1 40 ? 42.701 13.128 105.759 1.00 32.57 20 THR C N 1
ATOM 5912 C CA . THR C 1 40 ? 41.570 13.910 105.295 1.00 32.01 20 THR C CA 1
ATOM 5913 C C . THR C 1 40 ? 41.440 15.215 106.096 1.00 33.09 20 THR C C 1
ATOM 5914 O O . THR C 1 40 ? 41.317 16.348 105.523 1.00 33.17 20 THR C O 1
ATOM 5918 N N . ILE C 1 41 ? 41.565 15.049 107.411 1.00 32.85 21 ILE C N 1
ATOM 5919 C CA . ILE C 1 41 ? 41.379 16.172 108.365 1.00 34.16 21 ILE C CA 1
ATOM 5920 C C . ILE C 1 41 ? 42.492 17.171 108.203 1.00 34.05 21 ILE C C 1
ATOM 5921 O O . ILE C 1 41 ? 42.239 18.403 108.167 1.00 33.83 21 ILE C O 1
ATOM 5926 N N . GLU C 1 42 ? 43.726 16.665 108.059 1.00 34.45 22 GLU C N 1
ATOM 5927 C CA . GLU C 1 42 ? 44.843 17.552 107.786 1.00 35.02 22 GLU C CA 1
ATOM 5928 C C . GLU C 1 42 ? 44.722 18.292 106.550 1.00 34.22 22 GLU C C 1
ATOM 5929 O O . GLU C 1 42 ? 45.022 19.527 106.540 1.00 36.16 22 GLU C O 1
ATOM 5935 N N . ASN C 1 43 ? 44.276 17.611 105.489 1.00 34.63 23 ASN C N 1
ATOM 5936 C CA . ASN C 1 43 ? 44.087 18.337 104.248 1.00 34.07 23 ASN C CA 1
ATOM 5937 C C . ASN C 1 43 ? 43.133 19.533 104.350 1.00 34.45 23 ASN C C 1
ATOM 5938 O O . ASN C 1 43 ? 43.349 20.626 103.758 1.00 35.69 23 ASN C O 1
ATOM 5943 N N . VAL C 1 44 ? 42.047 19.344 105.054 1.00 35.16 24 VAL C N 1
ATOM 5944 C CA . VAL C 1 44 ? 41.021 20.323 105.112 1.00 34.54 24 VAL C CA 1
ATOM 5945 C C . VAL C 1 44 ? 41.512 21.477 106.057 1.00 35.88 24 VAL C C 1
ATOM 5946 O O . VAL C 1 44 ? 41.372 22.683 105.756 1.00 35.98 24 VAL C O 1
ATOM 5950 N N . LEU C 1 45 ? 42.130 21.083 107.152 1.00 34.30 25 LEU C N 1
ATOM 5951 C CA . LEU C 1 45 ? 42.611 22.080 108.154 1.00 37.31 25 LEU C CA 1
ATOM 5952 C C . LEU C 1 45 ? 43.752 22.886 107.574 1.00 38.65 25 LEU C C 1
ATOM 5953 O O . LEU C 1 45 ? 43.834 24.091 107.796 1.00 35.19 25 LEU C O 1
ATOM 5958 N N . SER C 1 46 ? 44.638 22.207 106.810 1.00 38.93 26 SER C N 1
ATOM 5959 C CA . SER C 1 46 ? 45.675 23.000 106.104 1.00 39.39 26 SER C CA 1
ATOM 5960 C C . SER C 1 46 ? 45.048 23.981 105.088 1.00 40.08 26 SER C C 1
ATOM 5961 O O . SER C 1 46 ? 45.573 25.107 104.938 1.00 40.50 26 SER C O 1
ATOM 5964 N N . ALA C 1 47 ? 43.987 23.572 104.356 1.00 35.33 27 ALA C N 1
ATOM 5965 C CA . ALA C 1 47 ? 43.375 24.470 103.388 1.00 36.01 27 ALA C CA 1
ATOM 5966 C C . ALA C 1 47 ? 42.709 25.709 104.035 1.00 36.34 27 ALA C C 1
ATOM 5967 O O . ALA C 1 47 ? 42.765 26.806 103.493 1.00 35.64 27 ALA C O 1
ATOM 5969 N N . ILE C 1 48 ? 41.952 25.430 105.091 1.00 37.33 28 ILE C N 1
ATOM 5970 C CA . ILE C 1 48 ? 41.286 26.480 105.929 1.00 40.49 28 ILE C CA 1
ATOM 5971 C C . ILE C 1 48 ? 42.292 27.521 106.333 1.00 41.19 28 ILE C C 1
ATOM 5972 O O . ILE C 1 48 ? 41.944 28.687 106.349 1.00 43.74 28 ILE C O 1
ATOM 5977 N N . GLN C 1 49 ? 43.532 27.157 106.641 1.00 40.75 29 GLN C N 1
ATOM 5978 C CA . GLN C 1 49 ? 44.522 28.182 107.012 1.00 42.76 29 GLN C CA 1
ATOM 5979 C C . GLN C 1 49 ? 45.053 28.955 105.853 1.00 43.43 29 GLN C C 1
ATOM 5980 O O . GLN C 1 49 ? 45.764 29.907 106.056 1.00 47.96 29 GLN C O 1
ATOM 5986 N N . ALA C 1 50 ? 44.777 28.568 104.636 1.00 40.87 30 ALA C N 1
ATOM 5987 C CA . ALA C 1 50 ? 45.163 29.358 103.500 1.00 41.08 30 ALA C CA 1
ATOM 5988 C C . ALA C 1 50 ? 44.002 30.163 103.008 1.00 43.48 30 ALA C C 1
ATOM 5989 O O . ALA C 1 50 ? 44.235 31.188 102.430 1.00 46.27 30 ALA C O 1
ATOM 5991 N N . SER C 1 51 ? 42.745 29.724 103.207 1.00 42.73 31 SER C N 1
ATOM 5992 C CA . SER C 1 51 ? 41.617 30.405 102.618 1.00 42.59 31 SER C CA 1
ATOM 5993 C C . SER C 1 51 ? 40.351 30.113 103.439 1.00 43.31 31 SER C C 1
ATOM 5994 O O . SER C 1 51 ? 40.144 28.982 103.909 1.00 44.85 31 SER C O 1
ATOM 5997 N N . GLY C 1 52 ? 39.510 31.103 103.584 1.00 42.30 32 GLY C N 1
ATOM 5998 C CA . GLY C 1 52 ? 38.157 30.879 104.097 1.00 42.86 32 GLY C CA 1
ATOM 5999 C C . GLY C 1 52 ? 37.019 30.640 103.119 1.00 43.56 32 GLY C C 1
ATOM 6000 O O . GLY C 1 52 ? 35.826 30.423 103.546 1.00 43.36 32 GLY C O 1
ATOM 6001 N N . ASP C 1 53 ? 37.359 30.646 101.837 1.00 42.68 33 ASP C N 1
ATOM 6002 C CA . ASP C 1 53 ? 36.435 30.443 100.733 1.00 43.32 33 ASP C CA 1
ATOM 6003 C C . ASP C 1 53 ? 36.199 28.935 100.604 1.00 42.98 33 ASP C C 1
ATOM 6004 O O . ASP C 1 53 ? 37.134 28.147 100.286 1.00 40.75 33 ASP C O 1
ATOM 6009 N N . VAL C 1 54 ? 34.942 28.540 100.748 1.00 41.73 34 VAL C N 1
ATOM 6010 C CA . VAL C 1 54 ? 34.583 27.116 100.721 1.00 42.46 34 VAL C CA 1
ATOM 6011 C C . VAL C 1 54 ? 35.050 26.411 99.417 1.00 39.41 34 VAL C C 1
ATOM 6012 O O . VAL C 1 54 ? 35.624 25.265 99.444 1.00 37.11 34 VAL C O 1
ATOM 6016 N N . TRP C 1 55 ? 35.005 27.153 98.317 1.00 37.30 35 TRP C N 1
ATOM 6017 C CA . TRP C 1 55 ? 35.403 26.591 97.025 1.00 37.17 35 TRP C CA 1
ATOM 6018 C C . TRP C 1 55 ? 36.915 26.308 97.056 1.00 35.86 35 TRP C C 1
ATOM 6019 O O . TRP C 1 55 ? 37.385 25.214 96.588 1.00 34.52 35 TRP C O 1
ATOM 6030 N N . ARG C 1 56 ? 37.651 27.266 97.603 1.00 35.90 36 ARG C N 1
ATOM 6031 C CA . ARG C 1 56 ? 39.117 27.224 97.651 1.00 36.94 36 ARG C CA 1
ATOM 6032 C C . ARG C 1 56 ? 39.592 26.174 98.584 1.00 36.98 36 ARG C C 1
ATOM 6033 O O . ARG C 1 56 ? 40.628 25.542 98.353 1.00 33.71 36 ARG C O 1
ATOM 6041 N N . ILE C 1 57 ? 38.829 25.998 99.654 1.00 36.69 37 ILE C N 1
ATOM 6042 C CA . ILE C 1 57 ? 39.097 24.921 100.613 1.00 37.28 37 ILE C CA 1
ATOM 6043 C C . ILE C 1 57 ? 38.970 23.538 99.942 1.00 35.36 37 ILE C C 1
ATOM 6044 O O . ILE C 1 57 ? 39.842 22.699 100.118 1.00 34.33 37 ILE C O 1
ATOM 6049 N N . VAL C 1 58 ? 37.896 23.330 99.203 1.00 34.58 38 VAL C N 1
ATOM 6050 C CA . VAL C 1 58 ? 37.769 22.090 98.445 1.00 35.30 38 VAL C CA 1
ATOM 6051 C C . VAL C 1 58 ? 38.966 21.866 97.441 1.00 35.03 38 VAL C C 1
ATOM 6052 O O . VAL C 1 58 ? 39.550 20.809 97.408 1.00 35.11 38 VAL C O 1
ATOM 6056 N N . ASP C 1 59 ? 39.325 22.921 96.702 1.00 34.75 39 ASP C N 1
ATOM 6057 C CA . ASP C 1 59 ? 40.422 22.967 95.744 1.00 35.79 39 ASP C CA 1
ATOM 6058 C C . ASP C 1 59 ? 41.732 22.619 96.414 1.00 35.38 39 ASP C C 1
ATOM 6059 O O . ASP C 1 59 ? 42.313 21.655 96.070 1.00 33.33 39 ASP C O 1
ATOM 6064 N N . LEU C 1 60 ? 42.113 23.390 97.454 1.00 35.30 40 LEU C N 1
ATOM 6065 C CA . LEU C 1 60 ? 43.388 23.180 98.142 1.00 35.91 40 LEU C CA 1
ATOM 6066 C C . LEU C 1 60 ? 43.487 21.854 98.916 1.00 34.87 40 LEU C C 1
ATOM 6067 O O . LEU C 1 60 ? 44.511 21.168 98.915 1.00 34.90 40 LEU C O 1
ATOM 6072 N N . SER C 1 61 ? 42.389 21.349 99.463 1.00 33.55 41 SER C N 1
ATOM 6073 C CA . SER C 1 61 ? 42.485 20.134 100.293 1.00 31.23 41 SER C CA 1
ATOM 6074 C C . SER C 1 61 ? 42.617 18.897 99.374 1.00 31.41 41 SER C C 1
ATOM 6075 O O . SER C 1 61 ? 43.076 17.852 99.825 1.00 31.29 41 SER C O 1
ATOM 6078 N N . GLU C 1 62 ? 42.209 19.028 98.109 1.00 32.17 42 GLU C N 1
ATOM 6079 C CA . GLU C 1 62 ? 42.181 17.921 97.155 1.00 32.01 42 GLU C CA 1
ATOM 6080 C C . GLU C 1 62 ? 41.362 16.768 97.722 1.00 31.19 42 GLU C C 1
ATOM 6081 O O . GLU C 1 62 ? 41.678 15.632 97.522 1.00 29.17 42 GLU C O 1
ATOM 6087 N N . GLU C 1 63 ? 40.333 17.122 98.471 1.00 31.44 43 GLU C N 1
ATOM 6088 C CA . GLU C 1 63 ? 39.314 16.141 98.911 1.00 32.26 43 GLU C CA 1
ATOM 6089 C C . GLU C 1 63 ? 37.960 16.299 98.219 1.00 31.39 43 GLU C C 1
ATOM 6090 O O . GLU C 1 63 ? 37.618 17.364 97.807 1.00 32.21 43 GLU C O 1
ATOM 6096 N N . PRO C 1 64 ? 37.195 15.239 98.073 1.00 29.90 44 PRO C N 1
ATOM 6097 C CA . PRO C 1 64 ? 35.924 15.527 97.395 1.00 30.95 44 PRO C CA 1
ATOM 6098 C C . PRO C 1 64 ? 34.980 16.418 98.133 1.00 32.05 44 PRO C C 1
ATOM 6099 O O . PRO C 1 64 ? 34.882 16.353 99.328 1.00 32.82 44 PRO C O 1
ATOM 6103 N N . LEU C 1 65 ? 34.154 17.148 97.381 1.00 33.49 45 LEU C N 1
ATOM 6104 C CA . LEU C 1 65 ? 33.315 18.152 97.999 1.00 35.13 45 LEU C CA 1
ATOM 6105 C C . LEU C 1 65 ? 32.451 17.611 99.146 1.00 35.11 45 LEU C C 1
ATOM 6106 O O . LEU C 1 65 ? 32.475 18.202 100.252 1.00 35.24 45 LEU C O 1
ATOM 6111 N N . PRO C 1 66 ? 31.695 16.525 98.948 1.00 35.70 46 PRO C N 1
ATOM 6112 C CA . PRO C 1 66 ? 30.856 16.152 100.095 1.00 35.90 46 PRO C CA 1
ATOM 6113 C C . PRO C 1 66 ? 31.621 15.820 101.299 1.00 35.60 46 PRO C C 1
ATOM 6114 O O . PRO C 1 66 ? 31.122 15.981 102.418 1.00 34.01 46 PRO C O 1
ATOM 6118 N N . LEU C 1 67 ? 32.853 15.318 101.127 1.00 34.28 47 LEU C N 1
ATOM 6119 C CA . LEU C 1 67 ? 33.691 14.934 102.269 1.00 33.23 47 LEU C CA 1
ATOM 6120 C C . LEU C 1 67 ? 34.226 16.157 102.972 1.00 34.07 47 LEU C C 1
ATOM 6121 O O . LEU C 1 67 ? 34.117 16.199 104.218 1.00 33.64 47 LEU C O 1
ATOM 6126 N N . VAL C 1 68 ? 34.631 17.173 102.196 1.00 32.52 48 VAL C N 1
ATOM 6127 C CA . VAL C 1 68 ? 35.031 18.438 102.732 1.00 33.72 48 VAL C CA 1
ATOM 6128 C C . VAL C 1 68 ? 33.870 19.072 103.525 1.00 35.18 48 VAL C C 1
ATOM 6129 O O . VAL C 1 68 ? 34.161 19.610 104.609 1.00 33.98 48 VAL C O 1
ATOM 6133 N N . VAL C 1 69 ? 32.614 18.947 103.020 1.00 34.52 49 VAL C N 1
ATOM 6134 C CA . VAL C 1 69 ? 31.460 19.495 103.693 1.00 36.73 49 VAL C CA 1
ATOM 6135 C C . VAL C 1 69 ? 31.286 18.784 105.011 1.00 37.57 49 VAL C C 1
ATOM 6136 O O . VAL C 1 69 ? 31.152 19.470 106.061 1.00 39.52 49 VAL C O 1
ATOM 6140 N N . ALA C 1 70 ? 31.441 17.455 105.027 1.00 35.81 50 ALA C N 1
ATOM 6141 C CA . ALA C 1 70 ? 31.308 16.723 106.278 1.00 37.35 50 ALA C CA 1
ATOM 6142 C C . ALA C 1 70 ? 32.390 17.063 107.328 1.00 36.54 50 ALA C C 1
ATOM 6143 O O . ALA C 1 70 ? 32.138 17.175 108.587 1.00 35.70 50 ALA C O 1
ATOM 6145 N N . VAL C 1 71 ? 33.583 17.281 106.830 1.00 35.00 51 VAL C N 1
ATOM 6146 C CA . VAL C 1 71 ? 34.724 17.666 107.729 1.00 34.63 51 VAL C CA 1
ATOM 6147 C C . VAL C 1 71 ? 34.481 19.035 108.265 1.00 35.57 51 VAL C C 1
ATOM 6148 O O . VAL C 1 71 ? 34.614 19.227 109.441 1.00 34.25 51 VAL C O 1
ATOM 6152 N N . VAL C 1 72 ? 34.054 19.976 107.412 1.00 36.93 52 VAL C N 1
ATOM 6153 C CA . VAL C 1 72 ? 33.815 21.331 107.849 1.00 38.69 52 VAL C CA 1
ATOM 6154 C C . VAL C 1 72 ? 32.662 21.380 108.886 1.00 39.47 52 VAL C C 1
ATOM 6155 O O . VAL C 1 72 ? 32.804 22.030 109.923 1.00 38.86 52 VAL C O 1
ATOM 6159 N N . THR C 1 73 ? 31.583 20.647 108.657 1.00 39.38 53 THR C N 1
ATOM 6160 C CA . THR C 1 73 ? 30.517 20.503 109.613 1.00 39.18 53 THR C CA 1
ATOM 6161 C C . THR C 1 73 ? 30.921 19.856 110.966 1.00 38.80 53 THR C C 1
ATOM 6162 O O . THR C 1 73 ? 30.530 20.315 112.074 1.00 38.25 53 THR C O 1
ATOM 6166 N N . ALA C 1 74 ? 31.733 18.830 110.903 1.00 38.29 54 ALA C N 1
ATOM 6167 C CA . ALA C 1 74 ? 32.254 18.204 112.121 1.00 38.88 54 ALA C CA 1
ATOM 6168 C C . ALA C 1 74 ? 33.082 19.184 112.876 1.00 39.91 54 ALA C C 1
ATOM 6169 O O . ALA C 1 74 ? 32.887 19.314 114.095 1.00 39.17 54 ALA C O 1
ATOM 6171 N N . LEU C 1 75 ? 34.016 19.879 112.188 1.00 38.68 55 LEU C N 1
ATOM 6172 C CA . LEU C 1 75 ? 34.871 20.863 112.843 1.00 38.60 55 LEU C CA 1
ATOM 6173 C C . LEU C 1 75 ? 34.023 22.065 113.481 1.00 38.96 55 LEU C C 1
ATOM 6174 O O . LEU C 1 75 ? 34.323 22.600 114.516 1.00 40.05 55 LEU C O 1
ATOM 6179 N N . TYR C 1 76 ? 32.959 22.425 112.797 1.00 39.34 56 TYR C N 1
ATOM 6180 C CA . TYR C 1 76 ? 32.095 23.514 113.323 1.00 41.22 56 TYR C CA 1
ATOM 6181 C C . TYR C 1 76 ? 31.464 22.985 114.647 1.00 41.43 56 TYR C C 1
ATOM 6182 O O . TYR C 1 76 ? 31.532 23.604 115.725 1.00 41.87 56 TYR C O 1
ATOM 6191 N N . GLU C 1 77 ? 30.862 21.800 114.553 1.00 41.18 57 GLU C N 1
ATOM 6192 C CA . GLU C 1 77 ? 30.175 21.236 115.678 1.00 41.96 57 GLU C CA 1
ATOM 6193 C C . GLU C 1 77 ? 30.993 21.095 116.913 1.00 41.10 57 GLU C C 1
ATOM 6194 O O . GLU C 1 77 ? 30.498 21.356 118.023 1.00 41.35 57 GLU C O 1
ATOM 6200 N N . LEU C 1 78 ? 32.273 20.749 116.744 1.00 40.82 58 LEU C N 1
ATOM 6201 C CA . LEU C 1 78 ? 33.145 20.481 117.829 1.00 39.77 58 LEU C CA 1
ATOM 6202 C C . LEU C 1 78 ? 33.871 21.748 118.314 1.00 40.67 58 LEU C C 1
ATOM 6203 O O . LEU C 1 78 ? 34.584 21.655 119.260 1.00 39.94 58 LEU C O 1
ATOM 6208 N N . GLY C 1 79 ? 33.757 22.883 117.631 1.00 41.64 59 GLY C N 1
ATOM 6209 C CA . GLY C 1 79 ? 34.205 24.175 118.127 1.00 43.52 59 GLY C CA 1
ATOM 6210 C C . GLY C 1 79 ? 35.497 24.682 117.505 1.00 44.06 59 GLY C C 1
ATOM 6211 O O . GLY C 1 79 ? 36.038 25.714 117.919 1.00 43.33 59 GLY C O 1
ATOM 6212 N N . TYR C 1 80 ? 35.970 23.999 116.445 1.00 42.88 60 TYR C N 1
ATOM 6213 C CA . TYR C 1 80 ? 37.263 24.314 115.828 1.00 42.38 60 TYR C CA 1
ATOM 6214 C C . TYR C 1 80 ? 37.137 25.382 114.723 1.00 42.68 60 TYR C C 1
ATOM 6215 O O . TYR C 1 80 ? 38.084 26.052 114.409 1.00 42.70 60 TYR C O 1
ATOM 6224 N N . VAL C 1 81 ? 35.969 25.507 114.117 1.00 42.81 61 VAL C N 1
ATOM 6225 C CA . VAL C 1 81 ? 35.790 26.493 113.080 1.00 44.18 61 VAL C CA 1
ATOM 6226 C C . VAL C 1 81 ? 34.456 27.211 113.348 1.00 46.82 61 VAL C C 1
ATOM 6227 O O . VAL C 1 81 ? 33.579 26.631 113.964 1.00 46.00 61 VAL C O 1
ATOM 6231 N N . ALA C 1 82 ? 34.350 28.406 112.778 1.00 46.76 62 ALA C N 1
ATOM 6232 C CA . ALA C 1 82 ? 33.179 29.265 112.844 1.00 48.48 62 ALA C CA 1
ATOM 6233 C C . ALA C 1 82 ? 33.013 29.825 111.424 1.00 49.24 62 ALA C C 1
ATOM 6234 O O . ALA C 1 82 ? 34.009 29.809 110.635 1.00 45.86 62 ALA C O 1
ATOM 6236 N N . PHE C 1 83 ? 31.770 30.198 111.058 1.00 47.76 63 PHE C N 1
ATOM 6237 C CA . PHE C 1 83 ? 31.498 30.880 109.796 1.00 50.20 63 PHE C CA 1
ATOM 6238 C C . PHE C 1 83 ? 31.361 32.355 110.042 1.00 55.31 63 PHE C C 1
ATOM 6239 O O . PHE C 1 83 ? 30.483 32.814 110.868 1.00 53.89 63 PHE C O 1
ATOM 6247 N N . GLU C 1 84 ? 32.222 33.155 109.440 1.00 57.20 64 GLU C N 1
ATOM 6248 C CA . GLU C 1 84 ? 32.234 34.583 109.831 1.00 61.68 64 GLU C CA 1
ATOM 6249 C C . GLU C 1 84 ? 32.234 35.337 108.543 1.00 61.57 64 GLU C C 1
ATOM 6250 O O . GLU C 1 84 ? 33.209 35.251 107.769 1.00 56.24 64 GLU C O 1
ATOM 6256 N N . ASN C 1 85 ? 31.099 35.984 108.273 1.00 60.37 65 ASN C N 1
ATOM 6257 C CA . ASN C 1 85 ? 30.849 36.738 107.050 1.00 61.21 65 ASN C CA 1
ATOM 6258 C C . ASN C 1 85 ? 31.280 36.021 105.732 1.00 61.44 65 ASN C C 1
ATOM 6259 O O . ASN C 1 85 ? 32.177 36.441 104.914 1.00 56.91 65 ASN C O 1
ATOM 6264 N N . ASN C 1 86 ? 30.566 34.902 105.556 1.00 57.38 66 ASN C N 1
ATOM 6265 C CA . ASN C 1 86 ? 30.753 33.992 104.443 1.00 55.49 66 ASN C CA 1
ATOM 6266 C C . ASN C 1 86 ? 32.162 33.406 104.266 1.00 52.84 66 ASN C C 1
ATOM 6267 O O . ASN C 1 86 ? 32.500 32.828 103.204 1.00 47.25 66 ASN C O 1
ATOM 6272 N N . GLN C 1 87 ? 32.939 33.439 105.330 1.00 51.26 67 GLN C N 1
ATOM 6273 C CA . GLN C 1 87 ? 34.309 32.886 105.334 1.00 53.55 67 GLN C CA 1
ATOM 6274 C C . GLN C 1 87 ? 34.376 31.752 106.383 1.00 50.65 67 GLN C C 1
ATOM 6275 O O . GLN C 1 87 ? 33.827 31.913 107.473 1.00 49.03 67 GLN C O 1
ATOM 6281 N N . VAL C 1 88 ? 34.965 30.593 106.067 1.00 46.13 68 VAL C N 1
ATOM 6282 C CA . VAL C 1 88 ? 35.255 29.545 107.066 1.00 45.74 68 VAL C CA 1
ATOM 6283 C C . VAL C 1 88 ? 36.575 29.842 107.777 1.00 45.83 68 VAL C C 1
ATOM 6284 O O . VAL C 1 88 ? 37.626 30.015 107.162 1.00 48.56 68 VAL C O 1
ATOM 6288 N N . ILE C 1 89 ? 36.547 29.956 109.106 1.00 47.55 69 ILE C N 1
ATOM 6289 C CA . ILE C 1 89 ? 37.725 30.371 109.854 1.00 46.58 69 ILE C CA 1
ATOM 6290 C C . ILE C 1 89 ? 37.916 29.500 111.041 1.00 44.54 69 ILE C C 1
ATOM 6291 O O . ILE C 1 89 ? 36.990 28.864 111.455 1.00 44.47 69 ILE C O 1
ATOM 6296 N N . LEU C 1 90 ? 39.145 29.361 111.478 1.00 41.37 70 LEU C N 1
ATOM 6297 C CA . LEU C 1 90 ? 39.440 28.603 112.660 1.00 42.30 70 LEU C CA 1
ATOM 6298 C C . LEU C 1 90 ? 39.067 29.463 113.878 1.00 44.46 70 LEU C C 1
ATOM 6299 O O . LEU C 1 90 ? 39.427 30.635 113.918 1.00 47.14 70 LEU C O 1
ATOM 6304 N N . THR C 1 91 ? 38.478 28.844 114.878 1.00 45.01 71 THR C N 1
ATOM 6305 C CA . THR C 1 91 ? 38.305 29.453 116.235 1.00 46.04 71 THR C CA 1
ATOM 6306 C C . THR C 1 91 ? 39.651 29.440 116.953 1.00 47.99 71 THR C C 1
ATOM 6307 O O . THR C 1 91 ? 40.669 28.898 116.472 1.00 46.94 71 THR C O 1
ATOM 6311 N N . ARG C 1 92 ? 39.655 30.031 118.144 1.00 48.84 72 ARG C N 1
ATOM 6312 C CA . ARG C 1 92 ? 40.784 30.007 119.000 0.50 47.55 72 ARG C CA 1
ATOM 6313 C C . ARG C 1 92 ? 41.108 28.583 119.286 1.00 46.92 72 ARG C C 1
ATOM 6314 O O . ARG C 1 92 ? 42.292 28.157 119.287 1.00 43.99 72 ARG C O 1
ATOM 6322 N N . LYS C 1 93 ? 40.099 27.769 119.534 1.00 47.54 73 LYS C N 1
ATOM 6323 C CA . LYS C 1 93 ? 40.370 26.320 119.820 1.00 47.21 73 LYS C CA 1
ATOM 6324 C C . LYS C 1 93 ? 40.892 25.598 118.564 1.00 47.13 73 LYS C C 1
ATOM 6325 O O . LYS C 1 93 ? 41.730 24.687 118.599 1.00 45.85 73 LYS C O 1
ATOM 6331 N N . GLY C 1 94 ? 40.393 26.022 117.416 1.00 45.88 74 GLY C N 1
ATOM 6332 C CA . GLY C 1 94 ? 40.880 25.406 116.179 1.00 47.21 74 GLY C CA 1
ATOM 6333 C C . GLY C 1 94 ? 42.341 25.774 115.936 1.00 46.60 74 GLY C C 1
ATOM 6334 O O . GLY C 1 94 ? 43.133 24.927 115.464 1.00 45.09 74 GLY C O 1
ATOM 6335 N N . LYS C 1 95 ? 42.715 27.006 116.275 1.00 47.52 75 LYS C N 1
ATOM 6336 C CA . LYS C 1 95 ? 44.145 27.340 116.251 1.00 50.45 75 LYS C CA 1
ATOM 6337 C C . LYS C 1 95 ? 44.990 26.487 117.138 1.00 48.96 75 LYS C C 1
ATOM 6338 O O . LYS C 1 95 ? 46.113 26.077 116.750 1.00 47.93 75 LYS C O 1
ATOM 6344 N N . GLU C 1 96 ? 44.453 26.163 118.311 1.00 50.65 76 GLU C N 1
ATOM 6345 C CA . GLU C 1 96 ? 45.192 25.251 119.251 1.00 52.17 76 GLU C CA 1
ATOM 6346 C C . GLU C 1 96 ? 45.315 23.917 118.672 1.00 48.02 76 GLU C C 1
ATOM 6347 O O . GLU C 1 96 ? 46.341 23.280 118.845 1.00 45.26 76 GLU C O 1
ATOM 6353 N N . LEU C 1 97 ? 44.247 23.459 117.992 1.00 46.15 77 LEU C N 1
ATOM 6354 C CA . LEU C 1 97 ? 44.218 22.168 117.401 1.00 46.16 77 LEU C CA 1
ATOM 6355 C C . LEU C 1 97 ? 45.332 22.031 116.354 1.00 45.92 77 LEU C C 1
ATOM 6356 O O . LEU C 1 97 ? 46.152 21.085 116.411 1.00 43.24 77 LEU C O 1
ATOM 6361 N N . VAL C 1 98 ? 45.400 23.002 115.451 1.00 43.28 78 VAL C N 1
ATOM 6362 C CA . VAL C 1 98 ? 46.401 22.894 114.341 1.00 44.72 78 VAL C CA 1
ATOM 6363 C C . VAL C 1 98 ? 47.825 23.084 114.831 1.00 44.84 78 VAL C C 1
ATOM 6364 O O . VAL C 1 98 ? 48.734 22.502 114.322 1.00 45.39 78 VAL C O 1
ATOM 6368 N N . GLU C 1 99 ? 47.967 23.893 115.890 1.00 48.86 79 GLU C N 1
ATOM 6369 C CA . GLU C 1 99 ? 49.278 24.114 116.512 1.00 52.62 79 GLU C CA 1
ATOM 6370 C C . GLU C 1 99 ? 49.726 22.847 117.208 1.00 51.21 79 GLU C C 1
ATOM 6371 O O . GLU C 1 99 ? 50.859 22.412 117.064 1.00 50.49 79 GLU C O 1
ATOM 6377 N N . LYS C 1 100 ? 48.818 22.203 117.920 1.00 50.82 80 LYS C N 1
ATOM 6378 C CA . LYS C 1 100 ? 49.133 20.945 118.597 1.00 53.77 80 LYS C CA 1
ATOM 6379 C C . LYS C 1 100 ? 49.577 19.806 117.667 1.00 51.28 80 LYS C C 1
ATOM 6380 O O . LYS C 1 100 ? 50.447 18.991 117.983 1.00 45.14 80 LYS C O 1
ATOM 6386 N N . TYR C 1 101 ? 48.850 19.660 116.551 1.00 48.49 81 TYR C N 1
ATOM 6387 C CA . TYR C 1 101 ? 49.108 18.568 115.598 1.00 44.95 81 TYR C CA 1
ATOM 6388 C C . TYR C 1 101 ? 50.131 18.965 114.536 1.00 44.88 81 TYR C C 1
ATOM 6389 O O . TYR C 1 101 ? 50.426 18.143 113.685 1.00 43.16 81 TYR C O 1
ATOM 6398 N N . GLY C 1 102 ? 50.645 20.227 114.564 1.00 45.81 82 GLY C N 1
ATOM 6399 C CA . GLY C 1 102 ? 51.700 20.674 113.633 1.00 43.63 82 GLY C CA 1
ATOM 6400 C C . GLY C 1 102 ? 51.170 20.765 112.199 1.00 42.64 82 GLY C C 1
ATOM 6401 O O . GLY C 1 102 ? 51.838 20.373 111.285 1.00 41.08 82 GLY C O 1
ATOM 6402 N N . ILE C 1 103 ? 49.942 21.259 112.022 1.00 44.28 83 ILE C N 1
ATOM 6403 C CA . ILE C 1 103 ? 49.312 21.370 110.696 1.00 43.22 83 ILE C CA 1
ATOM 6404 C C . ILE C 1 103 ? 49.409 22.807 110.271 1.00 45.05 83 ILE C C 1
ATOM 6405 O O . ILE C 1 103 ? 48.709 23.654 110.819 1.00 51.24 83 ILE C O 1
ATOM 6410 N N . GLY C 1 104 ? 50.201 23.057 109.228 1.00 44.81 84 GLY C N 1
ATOM 6411 C CA . GLY C 1 104 ? 50.398 24.385 108.612 1.00 45.83 84 GLY C CA 1
ATOM 6412 C C . GLY C 1 104 ? 49.625 24.523 107.302 1.00 45.16 84 GLY C C 1
ATOM 6413 O O . GLY C 1 104 ? 49.161 23.579 106.755 1.00 42.31 84 GLY C O 1
ATOM 6414 N N . PRO C 1 105 ? 49.489 25.744 106.794 1.00 46.78 85 PRO C N 1
ATOM 6415 C CA . PRO C 1 105 ? 49.017 25.889 105.446 1.00 45.40 85 PRO C CA 1
ATOM 6416 C C . PRO C 1 105 ? 50.009 25.185 104.480 1.00 43.68 85 PRO C C 1
ATOM 6417 O O . PRO C 1 105 ? 51.177 25.031 104.824 1.00 40.75 85 PRO C O 1
ATOM 6421 N N . ARG C 1 106 ? 49.570 24.747 103.312 1.00 42.99 86 ARG C N 1
ATOM 6422 C CA . ARG C 1 106 ? 50.465 24.094 102.339 1.00 42.59 86 ARG C CA 1
ATOM 6423 C C . ARG C 1 106 ? 51.216 25.094 101.530 1.00 43.48 86 ARG C C 1
ATOM 6424 O O . ARG C 1 106 ? 50.656 26.047 101.073 1.00 44.60 86 ARG C O 1
ATOM 6432 N N . ALA C 1 107 ? 52.487 24.892 101.319 1.00 44.30 87 ALA C N 1
ATOM 6433 C CA . ALA C 1 107 ? 53.257 25.739 100.445 1.00 46.72 87 ALA C CA 1
ATOM 6434 C C . ALA C 1 107 ? 52.929 25.339 99.020 1.00 46.28 87 ALA C C 1
ATOM 6435 O O . ALA C 1 107 ? 52.620 24.204 98.775 1.00 46.65 87 ALA C O 1
ATOM 6437 N N . ASP C 1 108 ? 53.016 26.284 98.096 1.00 47.28 88 ASP C N 1
ATOM 6438 C CA . ASP C 1 108 ? 52.765 26.002 96.680 1.00 49.78 88 ASP C CA 1
ATOM 6439 C C . ASP C 1 108 ? 53.980 26.430 95.884 1.00 48.12 88 ASP C C 1
ATOM 6440 O O . ASP C 1 108 ? 54.442 27.569 96.010 1.00 45.43 88 ASP C O 1
ATOM 6445 N N . TYR C 1 109 ? 54.543 25.495 95.121 1.00 45.40 89 TYR C N 1
ATOM 6446 C CA . TYR C 1 109 ? 55.702 25.775 94.310 1.00 45.95 89 TYR C CA 1
ATOM 6447 C C . TYR C 1 109 ? 55.419 25.469 92.819 1.00 47.23 89 TYR C C 1
ATOM 6448 O O . TYR C 1 109 ? 56.342 25.335 92.008 1.00 48.48 89 TYR C O 1
ATOM 6457 N N . THR C 1 110 ? 54.138 25.416 92.494 1.00 49.79 90 THR C N 1
ATOM 6458 C CA . THR C 1 110 ? 53.615 25.211 91.139 1.00 52.74 90 THR C CA 1
ATOM 6459 C C . THR C 1 110 ? 54.301 26.178 90.211 1.00 52.91 90 THR C C 1
ATOM 6460 O O . THR C 1 110 ? 54.336 27.358 90.472 1.00 51.68 90 THR C O 1
ATOM 6464 N N . CYS C 1 111 ? 54.891 25.640 89.149 1.00 49.35 91 CYS C N 1
ATOM 6465 C CA . CYS C 1 111 ? 55.575 26.436 88.133 1.00 51.17 91 CYS C CA 1
ATOM 6466 C C . CYS C 1 111 ? 54.597 27.508 87.590 1.00 49.46 91 CYS C C 1
ATOM 6467 O O . CYS C 1 111 ? 53.510 27.162 87.117 1.00 49.44 91 CYS C O 1
ATOM 6470 N N . SER C 1 112 ? 55.009 28.772 87.686 1.00 52.34 92 SER C N 1
ATOM 6471 C CA . SER C 1 112 ? 54.156 29.906 87.319 1.00 58.58 92 SER C CA 1
ATOM 6472 C C . SER C 1 112 ? 54.127 30.095 85.802 1.00 62.59 92 SER C C 1
ATOM 6473 O O . SER C 1 112 ? 53.220 30.788 85.324 1.00 69.72 92 SER C O 1
ATOM 6476 N N . HIS C 1 113 ? 55.075 29.471 85.044 1.00 60.85 93 HIS C N 1
ATOM 6477 C CA . HIS C 1 113 ? 55.062 29.514 83.570 1.00 60.16 93 HIS C CA 1
ATOM 6478 C C . HIS C 1 113 ? 54.164 28.480 82.939 1.00 57.56 93 HIS C C 1
ATOM 6479 O O . HIS C 1 113 ? 53.397 28.766 82.004 1.00 52.68 93 HIS C O 1
ATOM 6486 N N . CYS C 1 114 ? 54.193 27.259 83.445 1.00 55.51 94 CYS C N 1
ATOM 6487 C CA . CYS C 1 114 ? 53.360 26.211 82.791 1.00 53.42 94 CYS C CA 1
ATOM 6488 C C . CYS C 1 114 ? 52.072 25.937 83.533 1.00 50.10 94 CYS C C 1
ATOM 6489 O O . CYS C 1 114 ? 51.283 25.097 83.102 1.00 43.80 94 CYS C O 1
ATOM 6492 N N . GLN C 1 115 ? 51.834 26.658 84.629 1.00 52.76 95 GLN C N 1
ATOM 6493 C CA . GLN C 1 115 ? 50.686 26.390 85.488 1.00 54.25 95 GLN C CA 1
ATOM 6494 C C . GLN C 1 115 ? 50.711 24.975 85.984 1.00 48.88 95 GLN C C 1
ATOM 6495 O O . GLN C 1 115 ? 49.666 24.414 86.302 1.00 44.34 95 GLN C O 1
ATOM 6501 N N . GLY C 1 116 ? 51.901 24.385 86.018 1.00 43.35 96 GLY C N 1
ATOM 6502 C CA . GLY C 1 116 ? 52.010 22.968 86.415 1.00 41.98 96 GLY C CA 1
ATOM 6503 C C . GLY C 1 116 ? 51.691 21.972 85.338 1.00 41.02 96 GLY C C 1
ATOM 6504 O O . GLY C 1 116 ? 51.711 20.691 85.600 1.00 38.11 96 GLY C O 1
ATOM 6505 N N . ARG C 1 117 ? 51.434 22.472 84.107 1.00 37.65 97 ARG C N 1
ATOM 6506 C CA . ARG C 1 117 ? 51.031 21.548 83.090 1.00 36.18 97 ARG C CA 1
ATOM 6507 C C . ARG C 1 117 ? 52.217 20.653 82.540 1.00 35.74 97 ARG C C 1
ATOM 6508 O O . ARG C 1 117 ? 51.921 19.685 81.893 1.00 35.86 97 ARG C O 1
ATOM 6516 N N . THR C 1 118 ? 53.455 21.087 82.717 1.00 38.72 98 THR C N 1
ATOM 6517 C CA . THR C 1 118 ? 54.758 20.460 82.216 1.00 39.18 98 THR C CA 1
ATOM 6518 C C . THR C 1 118 ? 55.028 20.876 80.744 1.00 41.24 98 THR C C 1
ATOM 6519 O O . THR C 1 118 ? 56.120 20.672 80.251 1.00 41.23 98 THR C O 1
ATOM 6523 N N . VAL C 1 119 ? 54.007 21.419 80.061 1.00 40.81 99 VAL C N 1
ATOM 6524 C CA . VAL C 1 119 ? 54.067 21.936 78.697 1.00 40.73 99 VAL C CA 1
ATOM 6525 C C . VAL C 1 119 ? 53.810 23.396 78.621 1.00 45.36 99 VAL C C 1
ATOM 6526 O O . VAL C 1 119 ? 52.922 23.886 79.275 1.00 44.55 99 VAL C O 1
ATOM 6530 N N . GLU C 1 120 ? 54.589 24.071 77.824 1.00 47.52 100 GLU C N 1
ATOM 6531 C CA . GLU C 1 120 ? 54.258 25.431 77.416 1.00 51.19 100 GLU C CA 1
ATOM 6532 C C . GLU C 1 120 ? 53.624 25.566 75.996 1.00 49.87 100 GLU C C 1
ATOM 6533 O O . GLU C 1 120 ? 53.827 24.731 75.064 1.00 50.83 100 GLU C O 1
ATOM 6539 N N . ILE C 1 121 ? 52.790 26.584 75.866 1.00 49.94 101 ILE C N 1
ATOM 6540 C CA . ILE C 1 121 ? 51.956 26.755 74.696 1.00 49.26 101 ILE C CA 1
ATOM 6541 C C . ILE C 1 121 ? 52.305 28.018 73.850 1.00 49.15 101 ILE C C 1
ATOM 6542 O O . ILE C 1 121 ? 51.557 28.371 72.925 1.00 47.03 101 ILE C O 1
ATOM 6547 N N . ASP C 1 122 ? 53.428 28.648 74.170 1.00 50.63 102 ASP C N 1
ATOM 6548 C CA . ASP C 1 122 ? 54.024 29.765 73.417 1.00 55.48 102 ASP C CA 1
ATOM 6549 C C . ASP C 1 122 ? 54.033 29.550 71.906 1.00 55.31 102 ASP C C 1
ATOM 6550 O O . ASP C 1 122 ? 53.518 30.355 71.167 1.00 53.82 102 ASP C O 1
ATOM 6555 N N . ALA C 1 123 ? 54.527 28.396 71.464 1.00 53.89 103 ALA C N 1
ATOM 6556 C CA . ALA C 1 123 ? 54.506 28.032 70.049 1.00 54.10 103 ALA C CA 1
ATOM 6557 C C . ALA C 1 123 ? 53.114 27.904 69.433 1.00 55.53 103 ALA C C 1
ATOM 6558 O O . ALA C 1 123 ? 53.015 27.842 68.262 1.00 57.77 103 ALA C O 1
ATOM 6560 N N . PHE C 1 124 ? 52.046 27.848 70.236 1.00 53.79 104 PHE C N 1
ATOM 6561 C CA . PHE C 1 124 ? 50.680 27.677 69.773 1.00 51.88 104 PHE C CA 1
ATOM 6562 C C . PHE C 1 124 ? 49.844 28.979 69.920 1.00 50.32 104 PHE C C 1
ATOM 6563 O O . PHE C 1 124 ? 48.613 28.944 69.959 1.00 47.63 104 PHE C O 1
ATOM 6571 N N . SER C 1 125 ? 50.485 30.123 69.938 1.00 51.81 105 SER C N 1
ATOM 6572 C CA . SER C 1 125 ? 49.772 31.351 70.228 1.00 52.10 105 SER C CA 1
ATOM 6573 C C . SER C 1 125 ? 48.744 31.705 69.135 1.00 51.58 105 SER C C 1
ATOM 6574 O O . SER C 1 125 ? 47.640 32.160 69.448 1.00 52.09 105 SER C O 1
ATOM 6577 N N . GLU C 1 126 ? 49.058 31.380 67.895 1.00 52.35 106 GLU C N 1
ATOM 6578 C CA . GLU C 1 126 ? 48.168 31.558 66.767 1.00 57.07 106 GLU C CA 1
ATOM 6579 C C . GLU C 1 126 ? 46.962 30.626 66.844 1.00 52.06 106 GLU C C 1
ATOM 6580 O O . GLU C 1 126 ? 45.820 31.058 66.699 1.00 50.40 106 GLU C O 1
ATOM 6586 N N . LEU C 1 127 ? 47.217 29.371 67.116 1.00 49.30 107 LEU C N 1
ATOM 6587 C CA . LEU C 1 127 ? 46.130 28.420 67.385 1.00 46.77 107 LEU C CA 1
ATOM 6588 C C . LEU C 1 127 ? 45.223 28.895 68.545 1.00 43.58 107 LEU C C 1
ATOM 6589 O O . LEU C 1 127 ? 43.990 28.858 68.434 1.00 42.95 107 LEU C O 1
ATOM 6594 N N . LEU C 1 128 ? 45.815 29.396 69.620 1.00 43.95 108 LEU C N 1
ATOM 6595 C CA . LEU C 1 128 ? 45.037 29.867 70.706 1.00 43.96 108 LEU C CA 1
ATOM 6596 C C . LEU C 1 128 ? 44.074 30.964 70.182 1.00 46.78 108 LEU C C 1
ATOM 6597 O O . LEU C 1 128 ? 42.888 30.954 70.473 1.00 46.42 108 LEU C O 1
ATOM 6602 N N . GLU C 1 129 ? 44.620 31.958 69.489 1.00 48.52 109 GLU C N 1
ATOM 6603 C CA . GLU C 1 129 ? 43.780 33.094 68.985 1.00 51.37 109 GLU C CA 1
ATOM 6604 C C . GLU C 1 129 ? 42.648 32.582 68.116 1.00 47.36 109 GLU C C 1
ATOM 6605 O O . GLU C 1 129 ? 41.518 32.983 68.292 1.00 49.00 109 GLU C O 1
ATOM 6611 N N . GLN C 1 130 ? 42.938 31.688 67.199 1.00 46.96 110 GLN C N 1
ATOM 6612 C CA . GLN C 1 130 ? 41.918 31.112 66.294 1.00 48.19 110 GLN C CA 1
ATOM 6613 C C . GLN C 1 130 ? 40.877 30.322 67.028 1.00 46.46 110 GLN C C 1
ATOM 6614 O O . GLN C 1 130 ? 39.685 30.408 66.713 1.00 46.10 110 GLN C O 1
ATOM 6620 N N . PHE C 1 131 ? 41.319 29.569 68.030 1.00 43.59 111 PHE C N 1
ATOM 6621 C CA . PHE C 1 131 ? 40.406 28.774 68.796 1.00 42.64 111 PHE C CA 1
ATOM 6622 C C . PHE C 1 131 ? 39.414 29.674 69.569 1.00 44.13 111 PHE C C 1
ATOM 6623 O O . PHE C 1 131 ? 38.227 29.390 69.629 1.00 44.05 111 PHE C O 1
ATOM 6631 N N . LYS C 1 132 ? 39.927 30.688 70.229 1.00 44.43 112 LYS C N 1
ATOM 6632 C CA . LYS C 1 132 ? 39.086 31.637 70.950 1.00 48.67 112 LYS C CA 1
ATOM 6633 C C . LYS C 1 132 ? 38.047 32.285 70.071 1.00 48.81 112 LYS C C 1
ATOM 6634 O O . LYS C 1 132 ? 36.891 32.432 70.493 1.00 50.21 112 LYS C O 1
ATOM 6640 N N . GLU C 1 133 ? 38.468 32.651 68.863 1.00 51.75 113 GLU C N 1
ATOM 6641 C CA . GLU C 1 133 ? 37.554 33.318 67.895 1.00 56.29 113 GLU C CA 1
ATOM 6642 C C . GLU C 1 133 ? 36.413 32.430 67.566 1.00 52.69 113 GLU C C 1
ATOM 6643 O O . GLU C 1 133 ? 35.251 32.775 67.697 1.00 51.83 113 GLU C O 1
ATOM 6649 N N . ILE C 1 134 ? 36.749 31.216 67.158 1.00 47.63 114 ILE C N 1
ATOM 6650 C CA . ILE C 1 134 ? 35.788 30.370 66.583 1.00 47.56 114 ILE C CA 1
ATOM 6651 C C . ILE C 1 134 ? 34.871 29.815 67.649 1.00 45.64 114 ILE C C 1
ATOM 6652 O O . ILE C 1 134 ? 33.799 29.333 67.350 1.00 46.80 114 ILE C O 1
ATOM 6657 N N . THR C 1 135 ? 35.270 29.883 68.888 1.00 44.24 115 THR C N 1
ATOM 6658 C CA . THR C 1 135 ? 34.467 29.284 70.005 1.00 45.89 115 THR C CA 1
ATOM 6659 C C . THR C 1 135 ? 33.829 30.410 70.840 1.00 48.33 115 THR C C 1
ATOM 6660 O O . THR C 1 135 ? 33.274 30.122 71.890 1.00 46.77 115 THR C O 1
ATOM 6664 N N . ARG C 1 136 ? 33.916 31.651 70.367 1.00 50.17 116 ARG C N 1
ATOM 6665 C CA . ARG C 1 136 ? 33.332 32.800 71.148 1.00 56.24 116 ARG C CA 1
ATOM 6666 C C . ARG C 1 136 ? 31.801 32.564 71.378 1.00 54.03 116 ARG C C 1
ATOM 6667 O O . ARG C 1 136 ? 31.287 33.003 72.343 1.00 55.49 116 ARG C O 1
ATOM 6675 N N . ASP C 1 137 ? 31.117 31.843 70.526 1.00 50.37 117 ASP C N 1
ATOM 6676 C CA . ASP C 1 137 ? 29.691 31.501 70.742 1.00 53.18 117 ASP C CA 1
ATOM 6677 C C . ASP C 1 137 ? 29.413 29.987 70.958 1.00 49.76 117 ASP C C 1
ATOM 6678 O O . ASP C 1 137 ? 28.409 29.469 70.557 1.00 47.07 117 ASP C O 1
ATOM 6683 N N . ARG C 1 138 ? 30.311 29.287 71.662 1.00 44.84 118 ARG C N 1
ATOM 6684 C CA . ARG C 1 138 ? 30.151 27.869 71.924 1.00 42.16 118 ARG C CA 1
ATOM 6685 C C . ARG C 1 138 ? 28.950 27.607 72.752 1.00 43.00 118 ARG C C 1
ATOM 6686 O O . ARG C 1 138 ? 28.537 28.474 73.515 1.00 41.08 118 ARG C O 1
ATOM 6694 N N . PRO C 1 139 ? 28.386 26.407 72.648 1.00 43.07 119 PRO C N 1
ATOM 6695 C CA . PRO C 1 139 ? 27.195 26.068 73.417 1.00 44.28 119 PRO C CA 1
ATOM 6696 C C . PRO C 1 139 ? 27.493 26.108 74.934 1.00 46.29 119 PRO C C 1
ATOM 6697 O O . PRO C 1 139 ? 28.566 25.552 75.425 1.00 41.73 119 PRO C O 1
ATOM 6701 N N . GLU C 1 140 ? 26.577 26.668 75.673 1.00 45.58 120 GLU C N 1
ATOM 6702 C CA . GLU C 1 140 ? 26.781 26.847 77.098 1.00 48.89 120 GLU C CA 1
ATOM 6703 C C . GLU C 1 140 ? 26.492 25.487 77.807 1.00 47.22 120 GLU C C 1
ATOM 6704 O O . GLU C 1 140 ? 25.752 24.644 77.303 1.00 46.08 120 GLU C O 1
ATOM 6710 N N . PRO C 1 141 ? 27.131 25.260 78.972 1.00 46.08 121 PRO C N 1
ATOM 6711 C CA . PRO C 1 141 ? 27.122 23.894 79.498 1.00 44.58 121 PRO C CA 1
ATOM 6712 C C . PRO C 1 141 ? 25.707 23.505 79.932 1.00 44.28 121 PRO C C 1
ATOM 6713 O O . PRO C 1 141 ? 24.942 24.329 80.553 1.00 46.16 121 PRO C O 1
ATOM 6717 N N . ALA C 1 142 ? 25.306 22.327 79.541 1.00 41.92 122 ALA C N 1
ATOM 6718 C CA . ALA C 1 142 ? 24.006 21.779 79.818 1.00 42.14 122 ALA C CA 1
ATOM 6719 C C . ALA C 1 142 ? 24.171 20.962 81.122 1.00 43.61 122 ALA C C 1
ATOM 6720 O O . ALA C 1 142 ? 24.992 19.937 81.172 1.00 39.70 122 ALA C O 1
ATOM 6722 N N . HIS C 1 143 ? 23.417 21.354 82.129 1.00 40.57 123 HIS C N 1
ATOM 6723 C CA . HIS C 1 143 ? 23.279 20.615 83.373 1.00 41.86 123 HIS C CA 1
ATOM 6724 C C . HIS C 1 143 ? 22.955 19.084 83.144 1.00 41.39 123 HIS C C 1
ATOM 6725 O O . HIS C 1 143 ? 23.616 18.179 83.705 1.00 39.11 123 HIS C O 1
ATOM 6732 N N . GLN C 1 144 ? 22.059 18.763 82.276 1.00 39.35 124 GLN C N 1
ATOM 6733 C CA . GLN C 1 144 ? 21.632 17.367 82.127 1.00 42.33 124 GLN C CA 1
ATOM 6734 C C . GLN C 1 144 ? 22.783 16.450 81.557 1.00 41.22 124 GLN C C 1
ATOM 6735 O O . GLN C 1 144 ? 22.621 15.249 81.595 1.00 41.21 124 GLN C O 1
ATOM 6741 N N . PHE C 1 145 ? 23.856 17.032 80.974 1.00 39.29 125 PHE C N 1
ATOM 6742 C CA . PHE C 1 145 ? 24.860 16.193 80.385 1.00 37.20 125 PHE C CA 1
ATOM 6743 C C . PHE C 1 145 ? 26.180 16.366 81.174 1.00 37.38 125 PHE C C 1
ATOM 6744 O O . PHE C 1 145 ? 27.314 15.952 80.663 1.00 36.89 125 PHE C O 1
ATOM 6752 N N . ASP C 1 146 ? 26.087 16.932 82.395 1.00 36.09 126 ASP C N 1
ATOM 6753 C CA . ASP C 1 146 ? 27.262 17.082 83.264 1.00 36.00 126 ASP C CA 1
ATOM 6754 C C . ASP C 1 146 ? 28.381 17.932 82.640 1.00 36.24 126 ASP C C 1
ATOM 6755 O O . ASP C 1 146 ? 29.571 17.699 82.903 1.00 34.38 126 ASP C O 1
ATOM 6760 N N . GLN C 1 147 ? 28.052 18.917 81.815 1.00 34.73 127 GLN C N 1
ATOM 6761 C CA . GLN C 1 147 ? 28.994 19.717 81.066 1.00 34.21 127 GLN C CA 1
ATOM 6762 C C . GLN C 1 147 ? 29.679 20.808 81.851 1.00 35.10 127 GLN C C 1
ATOM 6763 O O . GLN C 1 147 ? 29.130 21.431 82.804 1.00 36.52 127 GLN C O 1
ATOM 6769 N N . ALA C 1 148 ? 30.880 21.056 81.393 1.00 33.63 128 ALA C N 1
ATOM 6770 C CA . ALA C 1 148 ? 31.674 22.164 81.799 1.00 34.75 128 ALA C CA 1
ATOM 6771 C C . ALA C 1 148 ? 32.926 22.159 81.004 1.00 34.16 128 ALA C C 1
ATOM 6772 O O . ALA C 1 148 ? 33.712 21.228 81.138 1.00 34.66 128 ALA C O 1
ATOM 6774 N N . TYR C 1 149 ? 33.126 23.171 80.161 1.00 35.35 129 TYR C N 1
ATOM 6775 C CA . TYR C 1 149 ? 34.274 23.184 79.271 1.00 36.17 129 TYR C CA 1
ATOM 6776 C C . TYR C 1 149 ? 35.500 23.817 79.930 1.00 35.23 129 TYR C C 1
ATOM 6777 O O . TYR C 1 149 ? 35.331 24.611 80.907 1.00 35.14 129 TYR C O 1
ATOM 6786 N N . VAL C 1 150 ? 36.721 23.336 79.577 1.00 33.86 130 VAL C N 1
ATOM 6787 C CA . VAL C 1 150 ? 37.916 23.830 80.077 1.00 33.22 130 VAL C CA 1
ATOM 6788 C C . VAL C 1 150 ? 38.264 25.137 79.404 1.00 35.24 130 VAL C C 1
ATOM 6789 O O . VAL C 1 150 ? 37.757 25.509 78.358 1.00 36.57 130 VAL C O 1
ATOM 6793 N N . THR C 1 151 ? 39.165 25.865 80.040 1.00 34.87 131 THR C N 1
ATOM 6794 C CA . THR C 1 151 ? 39.705 27.114 79.468 1.00 35.78 131 THR C CA 1
ATOM 6795 C C . THR C 1 151 ? 40.343 26.900 78.097 1.00 36.09 131 THR C C 1
ATOM 6796 O O . THR C 1 151 ? 40.914 25.789 77.794 1.00 35.29 131 THR C O 1
ATOM 6800 N N . PRO C 1 152 ? 40.340 27.934 77.269 1.00 37.19 132 PRO C N 1
ATOM 6801 C CA . PRO C 1 152 ? 40.982 27.733 76.002 1.00 37.03 132 PRO C CA 1
ATOM 6802 C C . PRO C 1 152 ? 42.427 27.322 76.116 1.00 36.71 132 PRO C C 1
ATOM 6803 O O . PRO C 1 152 ? 42.925 26.492 75.231 1.00 36.92 132 PRO C O 1
ATOM 6807 N N . GLU C 1 153 ? 43.106 27.861 77.127 1.00 37.72 133 GLU C N 1
ATOM 6808 C CA . GLU C 1 153 ? 44.530 27.590 77.316 1.00 38.12 133 GLU C CA 1
ATOM 6809 C C . GLU C 1 153 ? 44.713 26.102 77.653 1.00 37.21 133 GLU C C 1
ATOM 6810 O O . GLU C 1 153 ? 45.749 25.486 77.263 1.00 36.00 133 GLU C O 1
ATOM 6816 N N . THR C 1 154 ? 43.763 25.562 78.429 1.00 35.27 134 THR C N 1
ATOM 6817 C CA . THR C 1 154 ? 43.729 24.110 78.696 1.00 34.23 134 THR C CA 1
ATOM 6818 C C . THR C 1 154 ? 43.621 23.324 77.386 1.00 35.06 134 THR C C 1
ATOM 6819 O O . THR C 1 154 ? 44.302 22.336 77.159 1.00 32.33 134 THR C O 1
ATOM 6823 N N . THR C 1 155 ? 42.641 23.673 76.568 1.00 34.67 135 THR C N 1
ATOM 6824 C CA . THR C 1 155 ? 42.438 22.953 75.326 1.00 35.48 135 THR C CA 1
ATOM 6825 C C . THR C 1 155 ? 43.674 22.941 74.486 1.00 36.55 135 THR C C 1
ATOM 6826 O O . THR C 1 155 ? 44.117 21.872 73.995 1.00 35.12 135 THR C O 1
ATOM 6830 N N . VAL C 1 156 ? 44.306 24.106 74.372 1.00 36.82 136 VAL C N 1
ATOM 6831 C CA . VAL C 1 156 ? 45.561 24.206 73.670 1.00 37.31 136 VAL C CA 1
ATOM 6832 C C . VAL C 1 156 ? 46.725 23.425 74.291 1.00 36.59 136 VAL C C 1
ATOM 6833 O O . VAL C 1 156 ? 47.419 22.720 73.528 1.00 38.42 136 VAL C O 1
ATOM 6837 N N . ALA C 1 157 ? 46.875 23.473 75.599 1.00 34.14 137 ALA C N 1
ATOM 6838 C CA . ALA C 1 157 ? 47.853 22.638 76.304 1.00 36.25 137 ALA C CA 1
ATOM 6839 C C . ALA C 1 157 ? 47.650 21.171 76.048 1.00 33.80 137 ALA C C 1
ATOM 6840 O O . ALA C 1 157 ? 48.619 20.396 75.971 1.00 30.81 137 ALA C O 1
ATOM 6842 N N . ARG C 1 158 ? 46.396 20.784 75.854 1.00 33.53 138 ARG C N 1
ATOM 6843 C CA . ARG C 1 158 ? 46.081 19.425 75.659 1.00 33.89 138 ARG C CA 1
ATOM 6844 C C . ARG C 1 158 ? 46.666 18.970 74.323 1.00 35.84 138 ARG C C 1
ATOM 6845 O O . ARG C 1 158 ? 47.190 17.836 74.189 1.00 30.80 138 ARG C O 1
ATOM 6853 N N . VAL C 1 159 ? 46.519 19.825 73.325 1.00 33.23 139 VAL C N 1
ATOM 6854 C CA . VAL C 1 159 ? 47.061 19.544 72.009 1.00 33.46 139 VAL C CA 1
ATOM 6855 C C . VAL C 1 159 ? 48.606 19.442 72.120 1.00 33.13 139 VAL C C 1
ATOM 6856 O O . VAL C 1 159 ? 49.233 18.514 71.527 1.00 31.33 139 VAL C O 1
ATOM 6860 N N . ALA C 1 160 ? 49.188 20.421 72.788 1.00 32.32 140 ALA C N 1
ATOM 6861 C CA . ALA C 1 160 ? 50.617 20.410 72.910 1.00 34.48 140 ALA C CA 1
ATOM 6862 C C . ALA C 1 160 ? 51.108 19.140 73.578 1.00 33.83 140 ALA C C 1
ATOM 6863 O O . ALA C 1 160 ? 52.102 18.499 73.144 1.00 34.64 140 ALA C O 1
ATOM 6865 N N . LEU C 1 161 ? 50.441 18.737 74.664 1.00 31.77 141 LEU C N 1
ATOM 6866 C CA . LEU C 1 161 ? 50.809 17.515 75.360 1.00 30.11 141 LEU C CA 1
ATOM 6867 C C . LEU C 1 161 ? 50.691 16.280 74.442 1.00 30.20 141 LEU C C 1
ATOM 6868 O O . LEU C 1 161 ? 51.651 15.518 74.329 1.00 29.61 141 LEU C O 1
ATOM 6873 N N . MET C 1 162 ? 49.558 16.128 73.750 1.00 28.77 142 MET C N 1
ATOM 6874 C CA . MET C 1 162 ? 49.321 15.028 72.849 1.00 30.15 142 MET C CA 1
ATOM 6875 C C . MET C 1 162 ? 50.336 14.991 71.703 1.00 28.80 142 MET C C 1
ATOM 6876 O O . MET C 1 162 ? 50.902 13.913 71.335 1.00 28.50 142 MET C O 1
ATOM 6881 N N . HIS C 1 163 ? 50.613 16.154 71.155 1.00 28.62 143 HIS C N 1
ATOM 6882 C CA . HIS C 1 163 ? 51.540 16.227 70.090 1.00 31.02 143 HIS C CA 1
ATOM 6883 C C . HIS C 1 163 ? 53.027 15.893 70.565 1.00 30.15 143 HIS C C 1
ATOM 6884 O O . HIS C 1 163 ? 53.735 15.173 69.864 1.00 29.88 143 HIS C O 1
ATOM 6891 N N . SER C 1 164 ? 53.366 16.332 71.730 1.00 31.58 144 SER C N 1
ATOM 6892 C CA . SER C 1 164 ? 54.744 16.070 72.291 1.00 33.35 144 SER C CA 1
ATOM 6893 C C . SER C 1 164 ? 54.938 14.595 72.583 1.00 32.43 144 SER C C 1
ATOM 6894 O O . SER C 1 164 ? 56.078 14.092 72.581 1.00 32.13 144 SER C O 1
ATOM 6897 N N . ARG C 1 165 ? 53.835 13.840 72.756 1.00 30.37 145 ARG C N 1
ATOM 6898 C CA . ARG C 1 165 ? 53.916 12.434 72.849 1.00 30.51 145 ARG C CA 1
ATOM 6899 C C . ARG C 1 165 ? 53.789 11.648 71.575 1.00 30.25 145 ARG C C 1
ATOM 6900 O O . ARG C 1 165 ? 53.731 10.406 71.662 1.00 29.35 145 ARG C O 1
ATOM 6908 N N . GLY C 1 166 ? 53.735 12.311 70.409 1.00 27.94 146 GLY C N 1
ATOM 6909 C CA . GLY C 1 166 ? 53.708 11.634 69.149 1.00 28.31 146 GLY C CA 1
ATOM 6910 C C . GLY C 1 166 ? 52.298 11.089 68.887 1.00 27.63 146 GLY C C 1
ATOM 6911 O O . GLY C 1 166 ? 52.168 10.208 68.021 1.00 27.30 146 GLY C O 1
ATOM 6912 N N . ASP C 1 167 ? 51.227 11.646 69.531 1.00 26.72 147 ASP C N 1
ATOM 6913 C CA . ASP C 1 167 ? 49.937 11.057 69.363 1.00 25.98 147 ASP C CA 1
ATOM 6914 C C . ASP C 1 167 ? 48.922 11.756 68.450 1.00 27.83 147 ASP C C 1
ATOM 6915 O O . ASP C 1 167 ? 47.804 11.269 68.387 1.00 27.59 147 ASP C O 1
ATOM 6920 N N . LEU C 1 168 ? 49.310 12.804 67.721 1.00 28.51 148 LEU C N 1
ATOM 6921 C CA . LEU C 1 168 ? 48.408 13.513 66.832 1.00 29.18 148 LEU C CA 1
ATOM 6922 C C . LEU C 1 168 ? 48.806 13.549 65.340 1.00 30.80 148 LEU C C 1
ATOM 6923 O O . LEU C 1 168 ? 47.931 13.397 64.455 1.00 28.04 148 LEU C O 1
ATOM 6928 N N . GLU C 1 169 ? 50.085 13.766 65.060 1.00 31.49 149 GLU C N 1
ATOM 6929 C CA . GLU C 1 169 ? 50.516 13.948 63.696 1.00 34.49 149 GLU C CA 1
ATOM 6930 C C . GLU C 1 169 ? 50.344 12.725 62.808 1.00 34.20 149 GLU C C 1
ATOM 6931 O O . GLU C 1 169 ? 50.872 11.654 63.057 1.00 30.87 149 GLU C O 1
ATOM 6937 N N . ASN C 1 170 ? 49.464 12.880 61.793 1.00 31.27 150 ASN C N 1
ATOM 6938 C CA . ASN C 1 170 ? 49.073 11.841 60.925 1.00 31.68 150 ASN C CA 1
ATOM 6939 C C . ASN C 1 170 ? 48.330 10.690 61.626 1.00 29.44 150 ASN C C 1
ATOM 6940 O O . ASN C 1 170 ? 48.314 9.598 61.116 1.00 29.15 150 ASN C O 1
ATOM 6945 N N . LYS C 1 171 ? 47.764 10.929 62.769 1.00 27.64 151 LYS C N 1
ATOM 6946 C CA . LYS C 1 171 ? 47.091 9.879 63.495 1.00 27.74 151 LYS C CA 1
ATOM 6947 C C . LYS C 1 171 ? 45.572 10.097 63.304 1.00 28.17 151 LYS C C 1
ATOM 6948 O O . LYS C 1 171 ? 45.053 11.219 62.986 1.00 29.31 151 LYS C O 1
ATOM 6954 N N . GLU C 1 172 ? 44.886 9.009 63.575 1.00 28.99 152 GLU C N 1
ATOM 6955 C CA . GLU C 1 172 ? 43.445 8.925 63.511 1.00 30.49 152 GLU C CA 1
ATOM 6956 C C . GLU C 1 172 ? 42.938 9.048 64.934 1.00 30.89 152 GLU C C 1
ATOM 6957 O O . GLU C 1 172 ? 43.201 8.133 65.762 1.00 28.93 152 GLU C O 1
ATOM 6963 N N . VAL C 1 173 ? 42.233 10.159 65.236 1.00 29.21 153 VAL C N 1
ATOM 6964 C CA . VAL C 1 173 ? 41.994 10.609 66.627 1.00 29.34 153 VAL C CA 1
ATOM 6965 C C . VAL C 1 173 ? 40.492 10.585 66.899 1.00 28.79 153 VAL C C 1
ATOM 6966 O O . VAL C 1 173 ? 39.710 11.077 66.101 1.00 27.77 153 VAL C O 1
ATOM 6970 N N . PHE C 1 174 ? 40.119 9.903 67.938 1.00 29.15 154 PHE C N 1
ATOM 6971 C CA . PHE C 1 174 ? 38.738 9.816 68.394 1.00 28.53 154 PHE C CA 1
ATOM 6972 C C . PHE C 1 174 ? 38.510 10.674 69.585 1.00 28.85 154 PHE C C 1
ATOM 6973 O O . PHE C 1 174 ? 39.203 10.575 70.568 1.00 28.24 154 PHE C O 1
ATOM 6981 N N . VAL C 1 175 ? 37.415 11.497 69.568 1.00 28.25 155 VAL C N 1
ATOM 6982 C CA . VAL C 1 175 ? 37.036 12.329 70.675 1.00 28.04 155 VAL C CA 1
ATOM 6983 C C . VAL C 1 175 ? 35.708 11.921 71.205 1.00 28.81 155 VAL C C 1
ATOM 6984 O O . VAL C 1 175 ? 34.716 12.000 70.430 1.00 28.93 155 VAL C O 1
ATOM 6988 N N . LEU C 1 176 ? 35.673 11.429 72.451 1.00 27.81 156 LEU C N 1
ATOM 6989 C CA . LEU C 1 176 ? 34.462 10.881 73.061 1.00 29.57 156 LEU C CA 1
ATOM 6990 C C . LEU C 1 176 ? 33.885 11.919 73.979 1.00 29.48 156 LEU C C 1
ATOM 6991 O O . LEU C 1 176 ? 34.263 12.016 75.114 1.00 27.55 156 LEU C O 1
ATOM 6996 N N . GLY C 1 177 ? 32.872 12.653 73.460 1.00 29.48 157 GLY C N 1
ATOM 6997 C CA . GLY C 1 177 ? 32.252 13.790 74.208 1.00 31.12 157 GLY C CA 1
ATOM 6998 C C . GLY C 1 177 ? 33.101 14.997 73.931 1.00 33.65 157 GLY C C 1
ATOM 6999 O O . GLY C 1 177 ? 34.390 14.848 73.848 1.00 30.68 157 GLY C O 1
ATOM 7000 N N . ASP C 1 178 ? 32.548 16.133 73.639 1.00 31.52 158 ASP C N 1
ATOM 7001 C CA . ASP C 1 178 ? 33.407 17.270 73.293 1.00 34.01 158 ASP C CA 1
ATOM 7002 C C . ASP C 1 178 ? 32.929 18.674 73.599 1.00 34.21 158 ASP C C 1
ATOM 7003 O O . ASP C 1 178 ? 33.238 19.623 72.804 1.00 35.07 158 ASP C O 1
ATOM 7008 N N . ASP C 1 179 ? 32.370 18.828 74.799 1.00 33.49 159 ASP C N 1
ATOM 7009 C CA . ASP C 1 179 ? 32.040 20.226 75.287 1.00 34.62 159 ASP C CA 1
ATOM 7010 C C . ASP C 1 179 ? 33.248 21.127 75.294 1.00 35.10 159 ASP C C 1
ATOM 7011 O O . ASP C 1 179 ? 33.170 22.333 74.984 1.00 35.26 159 ASP C O 1
ATOM 7016 N N . ASP C 1 180 ? 34.418 20.481 75.473 1.00 32.54 160 ASP C N 1
ATOM 7017 C CA . ASP C 1 180 ? 35.726 21.161 75.445 1.00 33.76 160 ASP C CA 1
ATOM 7018 C C . ASP C 1 180 ? 36.164 21.591 74.131 1.00 32.66 160 ASP C C 1
ATOM 7019 O O . ASP C 1 180 ? 37.053 22.422 74.059 1.00 32.53 160 ASP C O 1
ATOM 7024 N N . LEU C 1 181 ? 35.514 21.092 73.086 1.00 33.30 161 LEU C N 1
ATOM 7025 C CA . LEU C 1 181 ? 35.868 21.465 71.687 1.00 33.18 161 LEU C CA 1
ATOM 7026 C C . LEU C 1 181 ? 37.344 21.170 71.299 1.00 31.89 161 LEU C C 1
ATOM 7027 O O . LEU C 1 181 ? 37.963 21.860 70.489 1.00 33.02 161 LEU C O 1
ATOM 7032 N N . THR C 1 182 ? 37.902 20.130 71.890 1.00 31.22 162 THR C N 1
ATOM 7033 C CA . THR C 1 182 ? 39.230 19.653 71.502 1.00 31.99 162 THR C CA 1
ATOM 7034 C C . THR C 1 182 ? 39.310 19.318 70.036 1.00 31.41 162 THR C C 1
ATOM 7035 O O . THR C 1 182 ? 40.368 19.646 69.389 1.00 31.78 162 THR C O 1
ATOM 7039 N N . SER C 1 183 ? 38.189 18.786 69.484 1.00 30.16 163 SER C N 1
ATOM 7040 C CA . SER C 1 183 ? 38.105 18.515 68.040 1.00 31.39 163 SER C CA 1
ATOM 7041 C C . SER C 1 183 ? 38.368 19.736 67.173 1.00 33.00 163 SER C C 1
ATOM 7042 O O . SER C 1 183 ? 38.973 19.652 66.122 1.00 33.29 163 SER C O 1
ATOM 7045 N N . VAL C 1 184 ? 37.929 20.873 67.657 1.00 33.10 164 VAL C N 1
ATOM 7046 C CA . VAL C 1 184 ? 38.052 22.134 66.944 1.00 35.59 164 VAL C CA 1
ATOM 7047 C C . VAL C 1 184 ? 39.510 22.593 67.024 1.00 35.35 164 VAL C C 1
ATOM 7048 O O . VAL C 1 184 ? 40.099 22.934 65.981 1.00 34.63 164 VAL C O 1
ATOM 7052 N N . ALA C 1 185 ? 40.132 22.485 68.211 1.00 35.62 165 ALA C N 1
ATOM 7053 C CA . ALA C 1 185 ? 41.570 22.713 68.312 1.00 34.48 165 ALA C CA 1
ATOM 7054 C C . ALA C 1 185 ? 42.398 21.793 67.431 1.00 34.88 165 ALA C C 1
ATOM 7055 O O . ALA C 1 185 ? 43.350 22.242 66.690 1.00 34.46 165 ALA C O 1
ATOM 7057 N N . LEU C 1 186 ? 41.971 20.547 67.409 1.00 32.24 166 LEU C N 1
ATOM 7058 C CA . LEU C 1 186 ? 42.669 19.560 66.530 1.00 32.28 166 LEU C CA 1
ATOM 7059 C C . LEU C 1 186 ? 42.533 19.969 65.032 1.00 32.29 166 LEU C C 1
ATOM 7060 O O . LEU C 1 186 ? 43.467 19.852 64.254 1.00 31.73 166 LEU C O 1
ATOM 7065 N N . MET C 1 187 ? 41.330 20.355 64.587 1.00 31.96 167 MET C N 1
ATOM 7066 C CA . MET C 1 187 ? 41.198 20.680 63.199 1.00 32.52 167 MET C CA 1
ATOM 7067 C C . MET C 1 187 ? 42.094 21.902 62.897 1.00 34.27 167 MET C C 1
ATOM 7068 O O . MET C 1 187 ? 42.767 21.945 61.831 1.00 35.73 167 MET C O 1
ATOM 7073 N N . LEU C 1 188 ? 42.081 22.898 63.792 1.00 35.45 168 LEU C N 1
ATOM 7074 C CA . LEU C 1 188 ? 42.882 24.103 63.605 1.00 37.26 168 LEU C CA 1
ATOM 7075 C C . LEU C 1 188 ? 44.349 23.703 63.541 1.00 38.01 168 LEU C C 1
ATOM 7076 O O . LEU C 1 188 ? 45.107 24.340 62.843 1.00 37.17 168 LEU C O 1
ATOM 7081 N N . SER C 1 189 ? 44.745 22.695 64.293 1.00 34.26 169 SER C N 1
ATOM 7082 C CA . SER C 1 189 ? 46.179 22.310 64.305 1.00 34.47 169 SER C CA 1
ATOM 7083 C C . SER C 1 189 ? 46.670 21.795 62.981 1.00 34.50 169 SER C C 1
ATOM 7084 O O . SER C 1 189 ? 47.874 21.776 62.754 1.00 35.80 169 SER C O 1
ATOM 7087 N N . GLY C 1 190 ? 45.777 21.201 62.191 1.00 33.74 170 GLY C N 1
ATOM 7088 C CA . GLY C 1 190 ? 46.080 20.491 60.961 1.00 33.72 170 GLY C CA 1
ATOM 7089 C C . GLY C 1 190 ? 46.951 19.232 61.223 1.00 32.85 170 GLY C C 1
ATOM 7090 O O . GLY C 1 190 ? 47.464 18.653 60.292 1.00 32.72 170 GLY C O 1
ATOM 7091 N N . LEU C 1 191 ? 47.102 18.752 62.474 1.00 35.11 171 LEU C N 1
ATOM 7092 C CA . LEU C 1 191 ? 47.922 17.551 62.740 1.00 34.09 171 LEU C CA 1
ATOM 7093 C C . LEU C 1 191 ? 47.371 16.148 62.369 1.00 33.78 171 LEU C C 1
ATOM 7094 O O . LEU C 1 191 ? 48.099 15.341 61.759 1.00 31.17 171 LEU C O 1
ATOM 7099 N N . PRO C 1 192 ? 46.111 15.848 62.746 1.00 31.08 172 PRO C N 1
ATOM 7100 C CA . PRO C 1 192 ? 45.567 14.544 62.520 1.00 31.28 172 PRO C CA 1
ATOM 7101 C C . PRO C 1 192 ? 45.427 14.155 61.053 1.00 33.40 172 PRO C C 1
ATOM 7102 O O . PRO C 1 192 ? 45.326 15.005 60.151 1.00 34.79 172 PRO C O 1
ATOM 7106 N N . LYS C 1 193 ? 45.481 12.858 60.821 1.00 31.73 173 LYS C N 1
ATOM 7107 C CA . LYS C 1 193 ? 45.086 12.322 59.570 1.00 32.27 173 LYS C CA 1
ATOM 7108 C C . LYS C 1 193 ? 43.551 12.432 59.430 1.00 30.80 173 LYS C C 1
ATOM 7109 O O . LYS C 1 193 ? 43.031 12.862 58.388 1.00 32.29 173 LYS C O 1
ATOM 7115 N N . ARG C 1 194 ? 42.822 12.041 60.454 1.00 29.68 174 ARG C N 1
ATOM 7116 C CA . ARG C 1 194 ? 41.414 12.271 60.490 1.00 29.99 174 ARG C CA 1
ATOM 7117 C C . ARG C 1 194 ? 40.927 12.250 61.924 1.00 29.01 174 ARG C C 1
ATOM 7118 O O . ARG C 1 194 ? 41.672 11.865 62.853 1.00 30.67 174 ARG C O 1
ATOM 7126 N N . ILE C 1 195 ? 39.727 12.768 62.126 1.00 28.04 175 ILE C N 1
ATOM 7127 C CA . ILE C 1 195 ? 39.116 12.889 63.434 1.00 28.70 175 ILE C CA 1
ATOM 7128 C C . ILE C 1 195 ? 37.722 12.278 63.452 1.00 29.65 175 ILE C C 1
ATOM 7129 O O . ILE C 1 195 ? 36.930 12.524 62.445 1.00 31.66 175 ILE C O 1
ATOM 7134 N N . ALA C 1 196 ? 37.378 11.606 64.532 1.00 27.58 176 ALA C N 1
ATOM 7135 C CA . ALA C 1 196 ? 35.997 11.146 64.735 1.00 30.02 176 ALA C CA 1
ATOM 7136 C C . ALA C 1 196 ? 35.563 11.736 66.072 1.00 31.43 176 ALA C C 1
ATOM 7137 O O . ALA C 1 196 ? 36.351 11.654 67.037 1.00 29.73 176 ALA C O 1
ATOM 7139 N N . VAL C 1 197 ? 34.323 12.226 66.176 1.00 30.69 177 VAL C N 1
ATOM 7140 C CA . VAL C 1 197 ? 33.827 12.842 67.420 1.00 32.46 177 VAL C CA 1
ATOM 7141 C C . VAL C 1 197 ? 32.388 12.430 67.586 1.00 33.51 177 VAL C C 1
ATOM 7142 O O . VAL C 1 197 ? 31.631 12.566 66.570 1.00 32.87 177 VAL C O 1
ATOM 7146 N N . LEU C 1 198 ? 32.023 12.131 68.825 1.00 31.70 178 LEU C N 1
ATOM 7147 C CA . LEU C 1 198 ? 30.672 11.905 69.227 1.00 32.66 178 LEU C CA 1
ATOM 7148 C C . LEU C 1 198 ? 30.349 12.713 70.444 1.00 33.28 178 LEU C C 1
ATOM 7149 O O . LEU C 1 198 ? 31.197 13.170 71.239 1.00 30.58 178 LEU C O 1
ATOM 7154 N N . ASP C 1 199 ? 29.040 13.012 70.600 1.00 31.98 179 ASP C N 1
ATOM 7155 C CA . ASP C 1 199 ? 28.543 13.556 71.812 1.00 32.65 179 ASP C CA 1
ATOM 7156 C C . ASP C 1 199 ? 27.041 13.356 71.881 1.00 33.95 179 ASP C C 1
ATOM 7157 O O . ASP C 1 199 ? 26.426 13.186 70.849 1.00 33.81 179 ASP C O 1
ATOM 7162 N N . ILE C 1 200 ? 26.523 13.283 73.068 1.00 36.17 180 ILE C N 1
ATOM 7163 C CA . ILE C 1 200 ? 25.048 13.096 73.251 1.00 38.32 180 ILE C CA 1
ATOM 7164 C C . ILE C 1 200 ? 24.293 14.357 72.919 1.00 38.42 180 ILE C C 1
ATOM 7165 O O . ILE C 1 200 ? 23.105 14.247 72.624 1.00 36.87 180 ILE C O 1
ATOM 7170 N N . ASP C 1 201 ? 24.966 15.507 73.000 1.00 37.09 181 ASP C N 1
ATOM 7171 C CA . ASP C 1 201 ? 24.362 16.837 72.854 1.00 39.66 181 ASP C CA 1
ATOM 7172 C C . ASP C 1 201 ? 24.474 17.306 71.416 1.00 40.53 181 ASP C C 1
ATOM 7173 O O . ASP C 1 201 ? 25.558 17.740 70.907 1.00 37.69 181 ASP C O 1
ATOM 7178 N N . GLU C 1 202 ? 23.307 17.268 70.725 1.00 41.30 182 GLU C N 1
ATOM 7179 C CA . GLU C 1 202 ? 23.215 17.777 69.429 1.00 41.63 182 GLU C CA 1
ATOM 7180 C C . GLU C 1 202 ? 23.748 19.144 69.240 1.00 40.53 182 GLU C C 1
ATOM 7181 O O . GLU C 1 202 ? 24.112 19.472 68.158 1.00 40.19 182 GLU C O 1
ATOM 7187 N N . ARG C 1 203 ? 23.649 20.005 70.208 1.00 39.89 183 ARG C N 1
ATOM 7188 C CA . ARG C 1 203 ? 24.137 21.368 70.011 1.00 40.69 183 ARG C CA 1
ATOM 7189 C C . ARG C 1 203 ? 25.644 21.298 69.704 1.00 39.31 183 ARG C C 1
ATOM 7190 O O . ARG C 1 203 ? 26.187 22.047 68.895 1.00 39.02 183 ARG C O 1
ATOM 7198 N N . LEU C 1 204 ? 26.335 20.372 70.339 1.00 37.75 184 LEU C N 1
ATOM 7199 C CA . LEU C 1 204 ? 27.793 20.283 70.160 1.00 37.29 184 LEU C CA 1
ATOM 7200 C C . LEU C 1 204 ? 28.237 19.649 68.840 1.00 36.33 184 LEU C C 1
ATOM 7201 O O . LEU C 1 204 ? 29.133 20.144 68.188 1.00 36.94 184 LEU C O 1
ATOM 7206 N N . THR C 1 205 ? 27.540 18.629 68.400 1.00 35.97 185 THR C N 1
ATOM 7207 C CA . THR C 1 205 ? 27.908 18.008 67.125 1.00 36.43 185 THR C CA 1
ATOM 7208 C C . THR C 1 205 ? 27.583 18.993 65.986 1.00 37.54 185 THR C C 1
ATOM 7209 O O . THR C 1 205 ? 28.326 19.099 64.973 1.00 36.75 185 THR C O 1
ATOM 7213 N N . LYS C 1 206 ? 26.470 19.747 66.157 1.00 39.55 186 LYS C N 1
ATOM 7214 C CA . LYS C 1 206 ? 26.138 20.767 65.118 1.00 41.26 186 LYS C CA 1
ATOM 7215 C C . LYS C 1 206 ? 27.143 21.876 65.121 1.00 40.17 186 LYS C C 1
ATOM 7216 O O . LYS C 1 206 ? 27.647 22.263 64.081 1.00 39.27 186 LYS C O 1
ATOM 7222 N N . PHE C 1 207 ? 27.507 22.306 66.317 1.00 40.74 187 PHE C N 1
ATOM 7223 C CA . PHE C 1 207 ? 28.543 23.352 66.420 1.00 42.15 187 PHE C CA 1
ATOM 7224 C C . PHE C 1 207 ? 29.878 22.916 65.766 1.00 40.16 187 PHE C C 1
ATOM 7225 O O . PHE C 1 207 ? 30.568 23.665 65.043 1.00 40.77 187 PHE C O 1
ATOM 7233 N N . ILE C 1 208 ? 30.303 21.703 66.059 1.00 38.44 188 ILE C N 1
ATOM 7234 C CA . ILE C 1 208 ? 31.572 21.247 65.510 1.00 38.04 188 ILE C CA 1
ATOM 7235 C C . ILE C 1 208 ? 31.450 20.990 64.002 1.00 38.17 188 ILE C C 1
ATOM 7236 O O . ILE C 1 208 ? 32.365 21.310 63.247 1.00 38.38 188 ILE C O 1
ATOM 7241 N N . GLU C 1 209 ? 30.344 20.463 63.507 1.00 39.91 189 GLU C N 1
ATOM 7242 C CA . GLU C 1 209 ? 30.320 20.515 62.025 1.00 44.31 189 GLU C CA 1
ATOM 7243 C C . GLU C 1 209 ? 30.347 21.849 61.368 1.00 43.90 189 GLU C C 1
ATOM 7244 O O . GLU C 1 209 ? 30.935 21.989 60.299 1.00 40.77 189 GLU C O 1
ATOM 7250 N N . LYS C 1 210 ? 29.790 22.838 62.041 1.00 44.90 190 LYS C N 1
ATOM 7251 C CA . LYS C 1 210 ? 29.834 24.123 61.519 1.00 49.92 190 LYS C CA 1
ATOM 7252 C C . LYS C 1 210 ? 31.237 24.711 61.579 1.00 46.05 190 LYS C C 1
ATOM 7253 O O . LYS C 1 210 ? 31.697 25.338 60.648 1.00 43.63 190 LYS C O 1
ATOM 7259 N N . ALA C 1 211 ? 31.929 24.507 62.691 1.00 43.07 191 ALA C N 1
ATOM 7260 C CA . ALA C 1 211 ? 33.324 24.860 62.741 1.00 43.32 191 ALA C CA 1
ATOM 7261 C C . ALA C 1 211 ? 34.135 24.190 61.625 1.00 40.43 191 ALA C C 1
ATOM 7262 O O . ALA C 1 211 ? 34.923 24.836 60.954 1.00 42.50 191 ALA C O 1
ATOM 7264 N N . ALA C 1 212 ? 33.946 22.888 61.424 1.00 40.29 192 ALA C N 1
ATOM 7265 C CA . ALA C 1 212 ? 34.615 22.154 60.330 1.00 40.95 192 ALA C CA 1
ATOM 7266 C C . ALA C 1 212 ? 34.412 22.809 58.919 1.00 43.91 192 ALA C C 1
ATOM 7267 O O . ALA C 1 212 ? 35.353 23.044 58.146 1.00 41.56 192 ALA C O 1
ATOM 7269 N N . ASP C 1 213 ? 33.132 23.101 58.631 1.00 48.40 193 ASP C N 1
ATOM 7270 C CA . ASP C 1 213 ? 32.767 23.824 57.443 1.00 52.44 193 ASP C CA 1
ATOM 7271 C C . ASP C 1 213 ? 33.511 25.132 57.370 1.00 53.87 193 ASP C C 1
ATOM 7272 O O . ASP C 1 213 ? 34.128 25.426 56.340 1.00 57.68 193 ASP C O 1
ATOM 7277 N N . GLU C 1 214 ? 33.490 25.910 58.437 1.00 50.32 194 GLU C N 1
ATOM 7278 C CA . GLU C 1 214 ? 34.229 27.187 58.419 1.00 51.02 194 GLU C CA 1
ATOM 7279 C C . GLU C 1 214 ? 35.703 27.019 58.180 1.00 48.64 194 GLU C C 1
ATOM 7280 O O . GLU C 1 214 ? 36.285 27.788 57.450 1.00 50.29 194 GLU C O 1
ATOM 7286 N N . ILE C 1 215 ? 36.305 26.069 58.859 1.00 46.57 195 ILE C N 1
ATOM 7287 C CA . ILE C 1 215 ? 37.727 25.866 58.801 1.00 47.21 195 ILE C CA 1
ATOM 7288 C C . ILE C 1 215 ? 38.097 25.314 57.432 1.00 49.15 195 ILE C C 1
ATOM 7289 O O . ILE C 1 215 ? 39.232 25.533 56.999 1.00 52.41 195 ILE C O 1
ATOM 7294 N N . GLY C 1 216 ? 37.166 24.606 56.781 1.00 47.55 196 GLY C N 1
ATOM 7295 C CA . GLY C 1 216 ? 37.431 23.864 55.518 1.00 49.54 196 GLY C CA 1
ATOM 7296 C C . GLY C 1 216 ? 38.081 22.501 55.791 1.00 47.28 196 GLY C C 1
ATOM 7297 O O . GLY C 1 216 ? 38.910 22.054 54.993 1.00 50.01 196 GLY C O 1
ATOM 7298 N N . TYR C 1 217 ? 37.750 21.851 56.929 1.00 45.97 197 TYR C N 1
ATOM 7299 C CA . TYR C 1 217 ? 38.425 20.631 57.371 1.00 43.56 197 TYR C CA 1
ATOM 7300 C C . TYR C 1 217 ? 37.583 19.463 56.934 1.00 46.33 197 TYR C C 1
ATOM 7301 O O . TYR C 1 217 ? 36.414 19.349 57.344 1.00 45.53 197 TYR C O 1
ATOM 7310 N N . GLU C 1 218 ? 38.134 18.634 56.059 1.00 43.13 198 GLU C N 1
ATOM 7311 C CA . GLU C 1 218 ? 37.315 17.686 55.338 1.00 47.44 198 GLU C CA 1
ATOM 7312 C C . GLU C 1 218 ? 37.257 16.354 56.146 1.00 44.07 198 GLU C C 1
ATOM 7313 O O . GLU C 1 218 ? 36.244 15.673 56.193 1.00 42.71 198 GLU C O 1
ATOM 7319 N N . ASN C 1 219 ? 38.372 15.978 56.753 1.00 38.48 199 ASN C N 1
ATOM 7320 C CA . ASN C 1 219 ? 38.512 14.597 57.307 1.00 35.74 199 ASN C CA 1
ATOM 7321 C C . ASN C 1 219 ? 37.980 14.434 58.743 1.00 34.16 199 ASN C C 1
ATOM 7322 O O . ASN C 1 219 ? 38.725 13.992 59.670 1.00 31.79 199 ASN C O 1
ATOM 7327 N N . ILE C 1 220 ? 36.710 14.822 59.020 1.00 32.12 200 ILE C N 1
ATOM 7328 C CA . ILE C 1 220 ? 36.150 14.621 60.357 1.00 32.35 200 ILE C CA 1
ATOM 7329 C C . ILE C 1 220 ? 34.826 13.914 60.256 1.00 34.07 200 ILE C C 1
ATOM 7330 O O . ILE C 1 220 ? 34.053 14.247 59.364 1.00 32.24 200 ILE C O 1
ATOM 7335 N N . GLU C 1 221 ? 34.515 12.957 61.091 1.00 33.34 201 GLU C N 1
ATOM 7336 C CA . GLU C 1 221 ? 33.121 12.384 61.047 1.00 35.49 201 GLU C CA 1
ATOM 7337 C C . GLU C 1 221 ? 32.572 12.569 62.423 1.00 36.78 201 GLU C C 1
ATOM 7338 O O . GLU C 1 221 ? 33.237 12.348 63.452 1.00 34.63 201 GLU C O 1
ATOM 7344 N N . ILE C 1 222 ? 31.382 13.072 62.443 1.00 36.74 202 ILE C N 1
ATOM 7345 C CA . ILE C 1 222 ? 30.702 13.562 63.671 1.00 37.59 202 ILE C CA 1
ATOM 7346 C C . ILE C 1 222 ? 29.385 12.873 63.829 1.00 38.38 202 ILE C C 1
ATOM 7347 O O . ILE C 1 222 ? 28.614 12.810 62.859 1.00 38.88 202 ILE C O 1
ATOM 7352 N N . PHE C 1 223 ? 29.097 12.369 65.017 1.00 37.19 203 PHE C N 1
ATOM 7353 C CA . PHE C 1 223 ? 27.785 11.810 65.234 1.00 38.11 203 PHE C CA 1
ATOM 7354 C C . PHE C 1 223 ? 27.308 11.987 66.644 1.00 38.63 203 PHE C C 1
ATOM 7355 O O . PHE C 1 223 ? 28.093 12.055 67.595 1.00 35.18 203 PHE C O 1
ATOM 7363 N N . THR C 1 224 ? 25.965 12.074 66.788 1.00 36.46 204 THR C N 1
ATOM 7364 C CA . THR C 1 224 ? 25.342 12.150 68.073 1.00 36.60 204 THR C CA 1
ATOM 7365 C C . THR C 1 224 ? 25.205 10.711 68.592 1.00 37.32 204 THR C C 1
ATOM 7366 O O . THR C 1 224 ? 24.956 9.770 67.832 1.00 37.13 204 THR C O 1
ATOM 7370 N N . PHE C 1 225 ? 25.428 10.531 69.897 1.00 36.23 205 PHE C N 1
ATOM 7371 C CA . PHE C 1 225 ? 25.521 9.180 70.491 1.00 36.02 205 PHE C CA 1
ATOM 7372 C C . PHE C 1 225 ? 25.429 9.221 71.970 1.00 36.17 205 PHE C C 1
ATOM 7373 O O . PHE C 1 225 ? 25.962 10.142 72.575 1.00 35.41 205 PHE C O 1
ATOM 7381 N N . ASP C 1 226 ? 24.746 8.227 72.559 1.00 37.76 206 ASP C N 1
ATOM 7382 C CA . ASP C 1 226 ? 24.746 7.929 73.984 1.00 36.82 206 ASP C CA 1
ATOM 7383 C C . ASP C 1 226 ? 25.625 6.757 74.345 1.00 36.35 206 ASP C C 1
ATOM 7384 O O . ASP C 1 226 ? 25.410 5.608 73.981 1.00 35.23 206 ASP C O 1
ATOM 7389 N N . LEU C 1 227 ? 26.746 7.091 75.023 1.00 35.70 207 LEU C N 1
ATOM 7390 C CA . LEU C 1 227 ? 27.731 6.118 75.471 1.00 35.37 207 LEU C CA 1
ATOM 7391 C C . LEU C 1 227 ? 27.227 5.089 76.471 1.00 35.94 207 LEU C C 1
ATOM 7392 O O . LEU C 1 227 ? 27.955 4.187 76.896 1.00 33.68 207 LEU C O 1
ATOM 7397 N N . ARG C 1 228 ? 25.973 5.235 76.938 1.00 36.38 208 ARG C N 1
ATOM 7398 C CA . ARG C 1 228 ? 25.299 4.073 77.530 1.00 37.57 208 ARG C CA 1
ATOM 7399 C C . ARG C 1 228 ? 25.300 2.895 76.623 1.00 37.58 208 ARG C C 1
ATOM 7400 O O . ARG C 1 228 ? 25.327 1.805 77.149 1.00 39.48 208 ARG C O 1
ATOM 7408 N N . LYS C 1 229 ? 25.283 3.083 75.284 1.00 37.67 209 LYS C N 1
ATOM 7409 C CA . LYS C 1 229 ? 25.301 1.993 74.341 1.00 40.21 209 LYS C CA 1
ATOM 7410 C C . LYS C 1 229 ? 26.703 1.586 73.848 1.00 37.49 209 LYS C C 1
ATOM 7411 O O . LYS C 1 229 ? 27.554 2.428 73.798 1.00 34.18 209 LYS C O 1
ATOM 7417 N N . PRO C 1 230 ? 26.853 0.345 73.350 1.00 38.06 210 PRO C N 1
ATOM 7418 C CA . PRO C 1 230 ? 28.162 -0.073 72.798 1.00 36.57 210 PRO C CA 1
ATOM 7419 C C . PRO C 1 230 ? 28.491 0.777 71.551 1.00 37.80 210 PRO C C 1
ATOM 7420 O O . PRO C 1 230 ? 27.534 1.158 70.792 1.00 36.29 210 PRO C O 1
ATOM 7424 N N . LEU C 1 231 ? 29.744 1.203 71.376 1.00 35.03 211 LEU C N 1
ATOM 7425 C CA . LEU C 1 231 ? 30.039 1.931 70.163 1.00 34.43 211 LEU C CA 1
ATOM 7426 C C . LEU C 1 231 ? 29.635 1.038 68.886 1.00 34.84 211 LEU C C 1
ATOM 7427 O O . LEU C 1 231 ? 29.663 -0.163 68.930 1.00 33.55 211 LEU C O 1
ATOM 7432 N N . PRO C 1 232 ? 29.278 1.668 67.756 1.00 34.69 212 PRO C N 1
ATOM 7433 C CA . PRO C 1 232 ? 29.120 0.937 66.483 1.00 35.12 212 PRO C CA 1
ATOM 7434 C C . PRO C 1 232 ? 30.447 0.432 65.920 1.00 35.36 212 PRO C C 1
ATOM 7435 O O . PRO C 1 232 ? 31.538 0.993 66.273 1.00 32.70 212 PRO C O 1
ATOM 7439 N N . ASP C 1 233 ? 30.382 -0.636 65.109 1.00 35.81 213 ASP C N 1
ATOM 7440 C CA . ASP C 1 233 ? 31.640 -1.325 64.568 1.00 36.35 213 ASP C CA 1
ATOM 7441 C C . ASP C 1 233 ? 32.596 -0.399 63.866 1.00 36.31 213 ASP C C 1
ATOM 7442 O O . ASP C 1 233 ? 33.792 -0.488 63.997 1.00 32.90 213 ASP C O 1
ATOM 7447 N N . TYR C 1 234 ? 32.065 0.647 63.219 1.00 37.49 214 TYR C N 1
ATOM 7448 C CA . TYR C 1 234 ? 32.907 1.604 62.548 1.00 35.59 214 TYR C CA 1
ATOM 7449 C C . TYR C 1 234 ? 33.744 2.436 63.430 1.00 36.22 214 TYR C C 1
ATOM 7450 O O . TYR C 1 234 ? 34.724 2.985 62.965 1.00 39.63 214 TYR C O 1
ATOM 7459 N N . ALA C 1 235 ? 33.378 2.565 64.716 1.00 35.34 215 ALA C N 1
ATOM 7460 C CA . ALA C 1 235 ? 34.202 3.173 65.681 1.00 35.04 215 ALA C CA 1
ATOM 7461 C C . ALA C 1 235 ? 35.313 2.316 66.305 1.00 35.23 215 ALA C C 1
ATOM 7462 O O . ALA C 1 235 ? 36.135 2.859 67.013 1.00 38.17 215 ALA C O 1
ATOM 7464 N N . LEU C 1 236 ? 35.213 1.016 66.201 1.00 32.87 216 LEU C N 1
ATOM 7465 C CA . LEU C 1 236 ? 36.081 0.113 66.957 1.00 32.28 216 LEU C CA 1
ATOM 7466 C C . LEU C 1 236 ? 37.341 -0.235 66.240 1.00 31.32 216 LEU C C 1
ATOM 7467 O O . LEU C 1 236 ? 37.344 -0.484 64.984 1.00 31.96 216 LEU C O 1
ATOM 7472 N N . HIS C 1 237 ? 38.418 -0.412 67.020 1.00 31.70 217 HIS C N 1
ATOM 7473 C CA . HIS C 1 237 ? 39.687 -0.955 66.523 1.00 34.02 217 HIS C CA 1
ATOM 7474 C C . HIS C 1 237 ? 40.306 -0.225 65.360 1.00 32.19 217 HIS C C 1
ATOM 7475 O O . HIS C 1 237 ? 40.932 -0.866 64.541 1.00 28.83 217 HIS C O 1
ATOM 7482 N N . LYS C 1 238 ? 40.061 1.083 65.231 1.00 31.72 218 LYS C N 1
ATOM 7483 C CA . LYS C 1 238 ? 40.495 1.841 64.064 1.00 31.91 218 LYS C CA 1
ATOM 7484 C C . LYS C 1 238 ? 41.307 3.131 64.349 1.00 31.40 218 LYS C C 1
ATOM 7485 O O . LYS C 1 238 ? 41.687 3.858 63.387 1.00 33.30 218 LYS C O 1
ATOM 7491 N N . PHE C 1 239 ? 41.445 3.521 65.617 1.00 27.84 219 PHE C N 1
ATOM 7492 C CA . PHE C 1 239 ? 42.046 4.815 65.899 1.00 27.59 219 PHE C CA 1
ATOM 7493 C C . PHE C 1 239 ? 43.384 4.656 66.638 1.00 26.78 219 PHE C C 1
ATOM 7494 O O . PHE C 1 239 ? 43.631 3.712 67.294 1.00 28.22 219 PHE C O 1
ATOM 7502 N N . ASP C 1 240 ? 44.218 5.649 66.501 1.00 26.28 220 ASP C N 1
ATOM 7503 C CA . ASP C 1 240 ? 45.583 5.649 67.181 1.00 25.58 220 ASP C CA 1
ATOM 7504 C C . ASP C 1 240 ? 45.488 6.204 68.555 1.00 25.97 220 ASP C C 1
ATOM 7505 O O . ASP C 1 240 ? 46.293 5.870 69.435 1.00 25.58 220 ASP C O 1
ATOM 7510 N N . THR C 1 241 ? 44.599 7.227 68.757 1.00 25.51 221 THR C N 1
ATOM 7511 C CA . THR C 1 241 ? 44.537 8.045 69.939 1.00 26.17 221 THR C CA 1
ATOM 7512 C C . THR C 1 241 ? 43.109 8.411 70.271 1.00 26.11 221 THR C C 1
ATOM 7513 O O . THR C 1 241 ? 42.372 8.669 69.335 1.00 26.29 221 THR C O 1
ATOM 7517 N N . PHE C 1 242 ? 42.740 8.358 71.554 1.00 26.27 222 PHE C N 1
ATOM 7518 C CA . PHE C 1 242 ? 41.463 8.913 71.979 1.00 26.97 222 PHE C CA 1
ATOM 7519 C C . PHE C 1 242 ? 41.633 9.970 73.020 1.00 27.40 222 PHE C C 1
ATOM 7520 O O . PHE C 1 242 ? 42.589 10.012 73.763 1.00 24.06 222 PHE C O 1
ATOM 7528 N N . ILE C 1 243 ? 40.610 10.827 73.125 1.00 26.16 223 ILE C N 1
ATOM 7529 C CA . ILE C 1 243 ? 40.543 11.744 74.232 1.00 29.13 223 ILE C CA 1
ATOM 7530 C C . ILE C 1 243 ? 39.077 11.942 74.698 1.00 28.53 223 ILE C C 1
ATOM 7531 O O . ILE C 1 243 ? 38.187 11.923 73.851 1.00 27.06 223 ILE C O 1
ATOM 7536 N N . THR C 1 244 ? 38.869 11.923 75.993 1.00 28.10 224 THR C N 1
ATOM 7537 C CA . THR C 1 244 ? 37.567 12.055 76.618 1.00 29.57 224 THR C CA 1
ATOM 7538 C C . THR C 1 244 ? 37.734 12.729 77.937 1.00 30.98 224 THR C C 1
ATOM 7539 O O . THR C 1 244 ? 38.874 12.692 78.546 1.00 30.84 224 THR C O 1
ATOM 7543 N N . ASP C 1 245 ? 36.662 13.294 78.473 1.00 28.70 225 ASP C N 1
ATOM 7544 C CA . ASP C 1 245 ? 36.758 13.963 79.794 1.00 29.48 225 ASP C CA 1
ATOM 7545 C C . ASP C 1 245 ? 35.571 13.661 80.583 1.00 30.37 225 ASP C C 1
ATOM 7546 O O . ASP C 1 245 ? 34.616 14.394 80.460 1.00 30.60 225 ASP C O 1
ATOM 7551 N N . PRO C 1 246 ? 35.547 12.484 81.232 1.00 30.24 226 PRO C N 1
ATOM 7552 C CA . PRO C 1 246 ? 34.319 11.855 81.570 1.00 29.88 226 PRO C CA 1
ATOM 7553 C C . PRO C 1 246 ? 33.754 12.257 82.919 1.00 31.66 226 PRO C C 1
ATOM 7554 O O . PRO C 1 246 ? 34.456 12.848 83.750 1.00 30.45 226 PRO C O 1
ATOM 7558 N N . PRO C 1 247 ? 32.430 11.944 83.143 1.00 32.34 227 PRO C N 1
ATOM 7559 C CA . PRO C 1 247 ? 31.900 11.909 84.492 1.00 34.56 227 PRO C CA 1
ATOM 7560 C C . PRO C 1 247 ? 32.772 10.876 85.262 1.00 36.92 227 PRO C C 1
ATOM 7561 O O . PRO C 1 247 ? 33.630 10.194 84.662 1.00 33.17 227 PRO C O 1
ATOM 7565 N N . GLU C 1 248 ? 32.515 10.784 86.577 1.00 39.76 228 GLU C N 1
ATOM 7566 C CA . GLU C 1 248 ? 33.458 10.131 87.468 1.00 43.72 228 GLU C CA 1
ATOM 7567 C C . GLU C 1 248 ? 32.940 8.994 88.277 1.00 45.20 228 GLU C C 1
ATOM 7568 O O . GLU C 1 248 ? 33.635 8.455 89.194 1.00 49.39 228 GLU C O 1
ATOM 7574 N N . THR C 1 249 ? 31.789 8.522 87.918 1.00 41.30 229 THR C N 1
ATOM 7575 C CA . THR C 1 249 ? 31.384 7.237 88.466 1.00 39.71 229 THR C CA 1
ATOM 7576 C C . THR C 1 249 ? 32.287 6.177 87.800 1.00 38.80 229 THR C C 1
ATOM 7577 O O . THR C 1 249 ? 32.736 6.406 86.664 1.00 36.52 229 THR C O 1
ATOM 7581 N N . VAL C 1 250 ? 32.387 4.997 88.391 1.00 37.65 230 VAL C N 1
ATOM 7582 C CA . VAL C 1 250 ? 33.150 3.972 87.752 1.00 39.87 230 VAL C CA 1
ATOM 7583 C C . VAL C 1 250 ? 32.439 3.524 86.472 1.00 39.53 230 VAL C C 1
ATOM 7584 O O . VAL C 1 250 ? 33.088 3.201 85.444 1.00 38.38 230 VAL C O 1
ATOM 7588 N N . GLU C 1 251 ? 31.101 3.468 86.524 1.00 40.06 231 GLU C N 1
ATOM 7589 C CA . GLU C 1 251 ? 30.345 3.185 85.349 1.00 40.39 231 GLU C CA 1
ATOM 7590 C C . GLU C 1 251 ? 30.616 4.151 84.195 1.00 37.25 231 GLU C C 1
ATOM 7591 O O . GLU C 1 251 ? 30.798 3.717 83.025 1.00 37.12 231 GLU C O 1
ATOM 7597 N N . ALA C 1 252 ? 30.753 5.424 84.477 1.00 35.48 232 ALA C N 1
ATOM 7598 C CA . ALA C 1 252 ? 31.162 6.376 83.466 1.00 35.93 232 ALA C CA 1
ATOM 7599 C C . ALA C 1 252 ? 32.539 6.198 82.914 1.00 35.02 232 ALA C C 1
ATOM 7600 O O . ALA C 1 252 ? 32.745 6.345 81.698 1.00 36.43 232 ALA C O 1
ATOM 7602 N N . ILE C 1 253 ? 33.468 5.885 83.778 1.00 33.66 233 ILE C N 1
ATOM 7603 C CA . ILE C 1 253 ? 34.842 5.536 83.363 1.00 34.72 233 ILE C CA 1
ATOM 7604 C C . ILE C 1 253 ? 34.803 4.431 82.285 1.00 31.35 233 ILE C C 1
ATOM 7605 O O . ILE C 1 253 ? 35.474 4.515 81.268 1.00 29.96 233 ILE C O 1
ATOM 7610 N N . ARG C 1 254 ? 34.047 3.371 82.538 1.00 32.58 234 ARG C N 1
ATOM 7611 C CA . ARG C 1 254 ? 33.901 2.299 81.542 1.00 33.35 234 ARG C CA 1
ATOM 7612 C C . ARG C 1 254 ? 33.254 2.808 80.187 1.00 32.53 234 ARG C C 1
ATOM 7613 O O . ARG C 1 254 ? 33.746 2.582 79.136 1.00 30.50 234 ARG C O 1
ATOM 7621 N N . ALA C 1 255 ? 32.215 3.609 80.309 1.00 30.76 235 ALA C N 1
ATOM 7622 C CA . ALA C 1 255 ? 31.457 4.102 79.149 1.00 31.21 235 ALA C CA 1
ATOM 7623 C C . ALA C 1 255 ? 32.263 5.094 78.320 1.00 30.92 235 ALA C C 1
ATOM 7624 O O . ALA C 1 255 ? 32.016 5.190 77.068 1.00 30.14 235 ALA C O 1
ATOM 7626 N N . PHE C 1 256 ? 33.166 5.864 78.964 1.00 28.97 236 PHE C N 1
ATOM 7627 C CA . PHE C 1 256 ? 33.915 6.901 78.286 1.00 27.25 236 PHE C CA 1
ATOM 7628 C C . PHE C 1 256 ? 35.362 6.482 77.939 1.00 27.34 236 PHE C C 1
ATOM 7629 O O . PHE C 1 256 ? 35.719 6.315 76.795 1.00 28.07 236 PHE C O 1
ATOM 7637 N N . VAL C 1 257 ? 36.094 6.206 78.979 1.00 27.09 237 VAL C N 1
ATOM 7638 C CA . VAL C 1 257 ? 37.542 5.712 78.824 1.00 27.47 237 VAL C CA 1
ATOM 7639 C C . VAL C 1 257 ? 37.603 4.277 78.319 1.00 28.13 237 VAL C C 1
ATOM 7640 O O . VAL C 1 257 ? 38.343 4.017 77.357 1.00 27.22 237 VAL C O 1
ATOM 7644 N N . GLY C 1 258 ? 36.788 3.337 78.888 1.00 30.34 238 GLY C N 1
ATOM 7645 C CA . GLY C 1 258 ? 36.741 2.023 78.392 1.00 28.21 238 GLY C CA 1
ATOM 7646 C C . GLY C 1 258 ? 36.417 1.950 76.950 1.00 29.35 238 GLY C C 1
ATOM 7647 O O . GLY C 1 258 ? 36.963 1.125 76.222 1.00 30.80 238 GLY C O 1
ATOM 7648 N N . ARG C 1 259 ? 35.349 2.651 76.518 1.00 28.14 239 ARG C N 1
ATOM 7649 C CA . ARG C 1 259 ? 35.045 2.632 75.130 1.00 29.02 239 ARG C CA 1
ATOM 7650 C C . ARG C 1 259 ? 36.087 3.291 74.272 1.00 28.09 239 ARG C C 1
ATOM 7651 O O . ARG C 1 259 ? 36.290 2.921 73.129 1.00 27.68 239 ARG C O 1
ATOM 7659 N N . GLY C 1 260 ? 36.726 4.321 74.786 1.00 27.69 240 GLY C N 1
ATOM 7660 C CA . GLY C 1 260 ? 37.785 4.987 74.057 1.00 27.65 240 GLY C CA 1
ATOM 7661 C C . GLY C 1 260 ? 38.936 3.990 73.776 1.00 27.80 240 GLY C C 1
ATOM 7662 O O . GLY C 1 260 ? 39.420 3.910 72.650 1.00 26.77 240 GLY C O 1
ATOM 7663 N N . ILE C 1 261 ? 39.207 3.110 74.751 1.00 27.95 241 ILE C N 1
ATOM 7664 C CA . ILE C 1 261 ? 40.236 2.084 74.551 1.00 26.96 241 ILE C CA 1
ATOM 7665 C C . ILE C 1 261 ? 39.739 1.102 73.417 1.00 27.91 241 ILE C C 1
ATOM 7666 O O . ILE C 1 261 ? 40.529 0.648 72.581 1.00 27.35 241 ILE C O 1
ATOM 7671 N N . ALA C 1 262 ? 38.409 0.822 73.339 1.00 28.87 242 ALA C N 1
ATOM 7672 C CA . ALA C 1 262 ? 37.879 -0.047 72.270 1.00 29.10 242 ALA C CA 1
ATOM 7673 C C . ALA C 1 262 ? 37.955 0.535 70.878 1.00 28.02 242 ALA C C 1
ATOM 7674 O O . ALA C 1 262 ? 38.029 -0.186 69.933 1.00 29.36 242 ALA C O 1
ATOM 7676 N N . THR C 1 263 ? 38.049 1.832 70.773 1.00 28.13 243 THR C N 1
ATOM 7677 C CA . THR C 1 263 ? 38.363 2.520 69.491 1.00 28.91 243 THR C CA 1
ATOM 7678 C C . THR C 1 263 ? 39.760 2.279 68.921 1.00 27.51 243 THR C C 1
ATOM 7679 O O . THR C 1 263 ? 40.016 2.477 67.764 1.00 28.02 243 THR C O 1
ATOM 7683 N N . LEU C 1 264 ? 40.693 1.911 69.792 1.00 26.91 244 LEU C N 1
ATOM 7684 C CA . LEU C 1 264 ? 42.095 1.911 69.418 1.00 26.39 244 LEU C CA 1
ATOM 7685 C C . LEU C 1 264 ? 42.456 0.637 68.670 1.00 27.93 244 LEU C C 1
ATOM 7686 O O . LEU C 1 264 ? 41.960 -0.439 68.937 1.00 28.72 244 LEU C O 1
ATOM 7691 N N . LYS C 1 265 ? 43.382 0.778 67.747 1.00 28.95 245 LYS C N 1
ATOM 7692 C CA . LYS C 1 265 ? 43.768 -0.299 66.799 1.00 32.04 245 LYS C CA 1
ATOM 7693 C C . LYS C 1 265 ? 44.330 -1.524 67.482 1.00 33.23 245 LYS C C 1
ATOM 7694 O O . LYS C 1 265 ? 44.073 -2.650 67.099 1.00 32.99 245 LYS C O 1
ATOM 7700 N N . GLY C 1 266 ? 45.102 -1.302 68.525 1.00 29.61 246 GLY C N 1
ATOM 7701 C CA . GLY C 1 266 ? 45.898 -2.399 69.150 1.00 29.38 246 GLY C CA 1
ATOM 7702 C C . GLY C 1 266 ? 46.933 -1.796 70.070 1.00 29.92 246 GLY C C 1
ATOM 7703 O O . GLY C 1 266 ? 46.757 -0.684 70.510 1.00 27.72 246 GLY C O 1
ATOM 7704 N N . PRO C 1 267 ? 47.986 -2.524 70.401 1.00 28.85 247 PRO C N 1
ATOM 7705 C CA . PRO C 1 267 ? 49.030 -2.056 71.300 1.00 29.47 247 PRO C CA 1
ATOM 7706 C C . PRO C 1 267 ? 49.693 -0.833 70.741 1.00 27.56 247 PRO C C 1
ATOM 7707 O O . PRO C 1 267 ? 49.721 -0.676 69.535 1.00 28.10 247 PRO C O 1
ATOM 7711 N N . GLY C 1 268 ? 50.243 0.060 71.585 1.00 27.82 248 GLY C N 1
ATOM 7712 C CA . GLY C 1 268 ? 50.997 1.193 71.123 1.00 27.11 248 GLY C CA 1
ATOM 7713 C C . GLY C 1 268 ? 50.177 2.445 70.881 1.00 28.31 248 GLY C C 1
ATOM 7714 O O . GLY C 1 268 ? 50.687 3.463 70.366 1.00 29.55 248 GLY C O 1
ATOM 7715 N N . CYS C 1 269 ? 48.898 2.353 71.224 1.00 27.44 249 CYS C N 1
ATOM 7716 C CA . CYS C 1 269 ? 48.016 3.492 71.042 1.00 27.07 249 CYS C CA 1
ATOM 7717 C C . CYS C 1 269 ? 47.773 4.213 72.386 1.00 27.15 249 CYS C C 1
ATOM 7718 O O . CYS C 1 269 ? 47.923 3.637 73.505 1.00 26.45 249 CYS C O 1
ATOM 7721 N N . ALA C 1 270 ? 47.175 5.427 72.321 1.00 24.72 250 ALA C N 1
ATOM 7722 C CA . ALA C 1 270 ? 47.142 6.283 73.476 1.00 25.84 250 ALA C CA 1
ATOM 7723 C C . ALA C 1 270 ? 45.767 6.798 73.823 1.00 26.00 250 ALA C C 1
ATOM 7724 O O . ALA C 1 270 ? 44.916 6.973 72.901 1.00 23.67 250 ALA C O 1
ATOM 7726 N N . GLY C 1 271 ? 45.537 7.034 75.138 1.00 26.25 251 GLY C N 1
ATOM 7727 C CA . GLY C 1 271 ? 44.278 7.705 75.544 1.00 25.77 251 GLY C CA 1
ATOM 7728 C C . GLY C 1 271 ? 44.616 8.817 76.567 1.00 26.36 251 GLY C C 1
ATOM 7729 O O . GLY C 1 271 ? 45.604 8.675 77.320 1.00 25.15 251 GLY C O 1
ATOM 7730 N N . TYR C 1 272 ? 43.815 9.872 76.585 1.00 24.70 252 TYR C N 1
ATOM 7731 C CA . TYR C 1 272 ? 43.942 10.992 77.407 1.00 24.82 252 TYR C CA 1
ATOM 7732 C C . TYR C 1 272 ? 42.636 11.326 78.028 1.00 26.15 252 TYR C C 1
ATOM 7733 O O . TYR C 1 272 ? 41.596 11.325 77.302 1.00 27.69 252 TYR C O 1
ATOM 7742 N N . PHE C 1 273 ? 42.624 11.578 79.355 1.00 27.18 253 PHE C N 1
ATOM 7743 C CA . PHE C 1 273 ? 41.390 11.951 80.018 1.00 27.70 253 PHE C CA 1
ATOM 7744 C C . PHE C 1 273 ? 41.722 12.622 81.319 1.00 27.50 253 PHE C C 1
ATOM 7745 O O . PHE C 1 273 ? 42.733 12.327 81.921 1.00 27.96 253 PHE C O 1
ATOM 7753 N N . GLY C 1 274 ? 40.830 13.436 81.791 1.00 27.13 254 GLY C N 1
ATOM 7754 C CA . GLY C 1 274 ? 40.933 13.983 83.126 1.00 28.56 254 GLY C CA 1
ATOM 7755 C C . GLY C 1 274 ? 40.237 13.199 84.267 1.00 27.90 254 GLY C C 1
ATOM 7756 O O . GLY C 1 274 ? 39.204 12.541 84.010 1.00 29.98 254 GLY C O 1
ATOM 7757 N N . ILE C 1 275 ? 40.796 13.244 85.450 1.00 25.96 255 ILE C N 1
ATOM 7758 C CA . ILE C 1 275 ? 40.207 12.662 86.717 1.00 26.92 255 ILE C CA 1
ATOM 7759 C C . ILE C 1 275 ? 40.408 13.675 87.814 1.00 27.08 255 ILE C C 1
ATOM 7760 O O . ILE C 1 275 ? 41.574 14.223 87.987 1.00 25.22 255 ILE C O 1
ATOM 7765 N N . THR C 1 276 ? 39.321 14.096 88.485 1.00 27.68 256 THR C N 1
ATOM 7766 C CA . THR C 1 276 ? 39.427 15.074 89.551 1.00 28.22 256 THR C CA 1
ATOM 7767 C C . THR C 1 276 ? 39.662 14.490 90.915 1.00 27.19 256 THR C C 1
ATOM 7768 O O . THR C 1 276 ? 39.409 13.313 91.148 1.00 28.85 256 THR C O 1
ATOM 7772 N N . ARG C 1 277 ? 40.126 15.337 91.818 1.00 27.67 257 ARG C N 1
ATOM 7773 C CA . ARG C 1 277 ? 40.059 15.052 93.185 1.00 27.85 257 ARG C CA 1
ATOM 7774 C C . ARG C 1 277 ? 38.828 15.781 93.881 1.00 29.80 257 ARG C C 1
ATOM 7775 O O . ARG C 1 277 ? 38.628 15.663 95.113 1.00 29.45 257 ARG C O 1
ATOM 7783 N N . ARG C 1 278 ? 38.109 16.553 93.086 1.00 29.02 258 ARG C N 1
ATOM 7784 C CA . ARG C 1 278 ? 36.936 17.267 93.499 1.00 30.27 258 ARG C CA 1
ATOM 7785 C C . ARG C 1 278 ? 35.690 16.372 93.635 1.00 31.63 258 ARG C C 1
ATOM 7786 O O . ARG C 1 278 ? 34.808 16.700 94.406 1.00 29.59 258 ARG C O 1
ATOM 7794 N N . GLU C 1 279 ? 35.550 15.360 92.761 1.00 31.00 259 GLU C N 1
ATOM 7795 C CA . GLU C 1 279 ? 34.421 14.446 92.743 1.00 32.49 259 GLU C CA 1
ATOM 7796 C C . GLU C 1 279 ? 34.829 13.003 92.898 1.00 31.78 259 GLU C C 1
ATOM 7797 O O . GLU C 1 279 ? 33.968 12.128 92.685 1.00 31.33 259 GLU C O 1
ATOM 7803 N N . SER C 1 280 ? 36.097 12.715 93.199 1.00 31.14 260 SER C N 1
ATOM 7804 C CA . SER C 1 280 ? 36.491 11.328 93.332 1.00 31.62 260 SER C CA 1
ATOM 7805 C C . SER C 1 280 ? 37.565 11.335 94.446 1.00 30.73 260 SER C C 1
ATOM 7806 O O . SER C 1 280 ? 38.515 12.144 94.354 1.00 31.66 260 SER C O 1
ATOM 7809 N N . SER C 1 281 ? 37.379 10.507 95.473 1.00 29.57 261 SER C N 1
ATOM 7810 C CA . SER C 1 281 ? 38.311 10.333 96.605 1.00 27.78 261 SER C CA 1
ATOM 7811 C C . SER C 1 281 ? 39.486 9.486 96.096 1.00 26.52 261 SER C C 1
ATOM 7812 O O . SER C 1 281 ? 39.385 8.780 95.071 1.00 27.36 261 SER C O 1
ATOM 7815 N N . LEU C 1 282 ? 40.613 9.485 96.825 1.00 27.37 262 LEU C N 1
ATOM 7816 C CA . LEU C 1 282 ? 41.686 8.605 96.442 1.00 27.49 262 LEU C CA 1
ATOM 7817 C C . LEU C 1 282 ? 41.301 7.156 96.558 1.00 28.03 262 LEU C C 1
ATOM 7818 O O . LEU C 1 282 ? 41.837 6.327 95.811 1.00 27.01 262 LEU C O 1
ATOM 7823 N N . ASP C 1 283 ? 40.310 6.830 97.402 1.00 30.10 263 ASP C N 1
ATOM 7824 C CA . ASP C 1 283 ? 39.819 5.433 97.382 1.00 31.48 263 ASP C CA 1
ATOM 7825 C C . ASP C 1 283 ? 39.153 5.077 96.018 1.00 31.36 263 ASP C C 1
ATOM 7826 O O . ASP C 1 283 ? 39.374 3.978 95.449 1.00 31.89 263 ASP C O 1
ATOM 7831 N N . LYS C 1 284 ? 38.360 6.000 95.509 1.00 32.12 264 LYS C N 1
ATOM 7832 C CA . LYS C 1 284 ? 37.805 5.773 94.207 1.00 33.40 264 LYS C CA 1
ATOM 7833 C C . LYS C 1 284 ? 38.929 5.779 93.112 1.00 31.05 264 LYS C C 1
ATOM 7834 O O . LYS C 1 284 ? 38.819 4.973 92.215 1.00 32.31 264 LYS C O 1
ATOM 7840 N N . TRP C 1 285 ? 39.938 6.664 93.203 1.00 28.55 265 TRP C N 1
ATOM 7841 C CA . TRP C 1 285 ? 41.136 6.644 92.323 1.00 27.94 265 TRP C CA 1
ATOM 7842 C C . TRP C 1 285 ? 41.701 5.211 92.288 1.00 27.78 265 TRP C C 1
ATOM 7843 O O . TRP C 1 285 ? 42.047 4.714 91.211 1.00 27.75 265 TRP C O 1
ATOM 7854 N N . ARG C 1 286 ? 41.846 4.526 93.457 1.00 29.45 266 ARG C N 1
ATOM 7855 C CA . ARG C 1 286 ? 42.401 3.226 93.459 1.00 29.11 266 ARG C CA 1
ATOM 7856 C C . ARG C 1 286 ? 41.472 2.242 92.708 1.00 29.27 266 ARG C C 1
ATOM 7857 O O . ARG C 1 286 ? 41.905 1.415 91.925 1.00 26.59 266 ARG C O 1
ATOM 7865 N N . GLU C 1 287 ? 40.137 2.405 92.834 1.00 29.70 267 GLU C N 1
ATOM 7866 C CA . GLU C 1 287 ? 39.254 1.504 92.077 1.00 31.18 267 GLU C CA 1
ATOM 7867 C C . GLU C 1 287 ? 39.408 1.772 90.531 1.00 29.44 267 GLU C C 1
ATOM 7868 O O . GLU C 1 287 ? 39.472 0.844 89.703 1.00 28.85 267 GLU C O 1
ATOM 7874 N N . ILE C 1 288 ? 39.461 3.049 90.164 1.00 28.48 268 ILE C N 1
ATOM 7875 C CA . ILE C 1 288 ? 39.626 3.474 88.768 1.00 28.64 268 ILE C CA 1
ATOM 7876 C C . ILE C 1 288 ? 40.962 2.922 88.196 1.00 28.01 268 ILE C C 1
ATOM 7877 O O . ILE C 1 288 ? 40.995 2.435 87.064 1.00 27.21 268 ILE C O 1
ATOM 7882 N N . GLN C 1 289 ? 42.046 3.047 88.957 1.00 25.93 269 GLN C N 1
ATOM 7883 C CA . GLN C 1 289 ? 43.287 2.513 88.473 1.00 26.87 269 GLN C CA 1
ATOM 7884 C C . GLN C 1 289 ? 43.281 0.987 88.340 1.00 26.89 269 GLN C C 1
ATOM 7885 O O . GLN C 1 289 ? 43.884 0.468 87.395 1.00 27.27 269 GLN C O 1
ATOM 7891 N N . ARG C 1 290 ? 42.666 0.270 89.298 1.00 28.35 270 ARG C N 1
ATOM 7892 C CA . ARG C 1 290 ? 42.377 -1.126 89.140 1.00 28.50 270 ARG C CA 1
ATOM 7893 C C . ARG C 1 290 ? 41.551 -1.430 87.916 1.00 28.58 270 ARG C C 1
ATOM 7894 O O . ARG C 1 290 ? 41.870 -2.341 87.194 1.00 32.21 270 ARG C O 1
ATOM 7902 N N . VAL C 1 291 ? 40.530 -0.659 87.601 1.00 28.62 271 VAL C N 1
ATOM 7903 C CA . VAL C 1 291 ? 39.843 -0.829 86.298 1.00 29.89 271 VAL C CA 1
ATOM 7904 C C . VAL C 1 291 ? 40.818 -0.735 85.122 1.00 28.35 271 VAL C C 1
ATOM 7905 O O . VAL C 1 291 ? 40.874 -1.650 84.227 1.00 28.82 271 VAL C O 1
ATOM 7909 N N . LEU C 1 292 ? 41.625 0.326 85.084 1.00 27.31 272 LEU C N 1
ATOM 7910 C CA . LEU C 1 292 ? 42.553 0.574 83.983 1.00 26.17 272 LEU C CA 1
ATOM 7911 C C . LEU C 1 292 ? 43.527 -0.567 83.841 1.00 27.49 272 LEU C C 1
ATOM 7912 O O . LEU C 1 292 ? 43.730 -1.076 82.740 1.00 26.85 272 LEU C O 1
ATOM 7917 N N . LEU C 1 293 ? 44.145 -0.998 84.939 1.00 28.66 273 LEU C N 1
ATOM 7918 C CA . LEU C 1 293 ? 45.266 -1.975 84.840 1.00 30.13 273 LEU C CA 1
ATOM 7919 C C . LEU C 1 293 ? 44.771 -3.402 84.725 1.00 31.64 273 LEU C C 1
ATOM 7920 O O . LEU C 1 293 ? 45.517 -4.294 84.211 1.00 31.94 273 LEU C O 1
ATOM 7925 N N . ASN C 1 294 ? 43.627 -3.685 85.368 1.00 32.31 274 ASN C N 1
ATOM 7926 C CA . ASN C 1 294 ? 43.147 -5.086 85.476 1.00 35.67 274 ASN C CA 1
ATOM 7927 C C . ASN C 1 294 ? 42.033 -5.451 84.515 1.00 35.74 274 ASN C C 1
ATOM 7928 O O . ASN C 1 294 ? 42.116 -6.473 83.864 1.00 34.19 274 ASN C O 1
ATOM 7933 N N . GLU C 1 295 ? 41.031 -4.586 84.358 1.00 33.14 275 GLU C N 1
ATOM 7934 C CA . GLU C 1 295 ? 39.995 -4.864 83.416 1.00 34.83 275 GLU C CA 1
ATOM 7935 C C . GLU C 1 295 ? 40.418 -4.521 82.007 1.00 33.68 275 GLU C C 1
ATOM 7936 O O . GLU C 1 295 ? 40.157 -5.274 81.058 1.00 33.65 275 GLU C O 1
ATOM 7942 N N . PHE C 1 296 ? 40.971 -3.348 81.809 1.00 30.47 276 PHE C N 1
ATOM 7943 C CA . PHE C 1 296 ? 41.396 -2.985 80.487 1.00 30.01 276 PHE C CA 1
ATOM 7944 C C . PHE C 1 296 ? 42.870 -3.323 80.139 1.00 29.66 276 PHE C C 1
ATOM 7945 O O . PHE C 1 296 ? 43.240 -3.249 78.949 1.00 29.42 276 PHE C O 1
ATOM 7953 N N . GLY C 1 297 ? 43.653 -3.579 81.162 1.00 29.29 277 GLY C N 1
ATOM 7954 C CA . GLY C 1 297 ? 45.080 -3.923 80.973 1.00 29.93 277 GLY C CA 1
ATOM 7955 C C . GLY C 1 297 ? 45.880 -2.853 80.222 1.00 28.45 277 GLY C C 1
ATOM 7956 O O . GLY C 1 297 ? 46.691 -3.200 79.424 1.00 27.89 277 GLY C O 1
ATOM 7957 N N . VAL C 1 298 ? 45.610 -1.588 80.433 1.00 26.93 278 VAL C N 1
ATOM 7958 C CA . VAL C 1 298 ? 46.428 -0.521 79.857 1.00 27.88 278 VAL C CA 1
ATOM 7959 C C . VAL C 1 298 ? 47.413 -0.060 80.929 1.00 28.23 278 VAL C C 1
ATOM 7960 O O . VAL C 1 298 ? 47.173 -0.249 82.089 1.00 32.70 278 VAL C O 1
ATOM 7964 N N . VAL C 1 299 ? 48.379 0.762 80.560 1.00 27.91 279 VAL C N 1
ATOM 7965 C CA . VAL C 1 299 ? 49.396 1.255 81.524 1.00 26.25 279 VAL C CA 1
ATOM 7966 C C . VAL C 1 299 ? 49.197 2.757 81.625 1.00 26.77 279 VAL C C 1
ATOM 7967 O O . VAL C 1 299 ? 48.788 3.403 80.592 1.00 27.78 279 VAL C O 1
ATOM 7971 N N . ILE C 1 300 ? 49.416 3.306 82.790 1.00 25.73 280 ILE C N 1
ATOM 7972 C CA . ILE C 1 300 ? 49.302 4.729 83.005 1.00 25.12 280 ILE C CA 1
ATOM 7973 C C . ILE C 1 300 ? 50.678 5.399 82.820 1.00 25.63 280 ILE C C 1
ATOM 7974 O O . ILE C 1 300 ? 51.579 5.092 83.574 1.00 25.43 280 ILE C O 1
ATOM 7979 N N . THR C 1 301 ? 50.872 6.225 81.805 1.00 24.49 281 THR C N 1
ATOM 7980 C CA . THR C 1 301 ? 52.222 6.790 81.551 1.00 24.60 281 THR C CA 1
ATOM 7981 C C . THR C 1 301 ? 52.426 8.095 82.186 1.00 25.72 281 THR C C 1
ATOM 7982 O O . THR C 1 301 ? 53.579 8.491 82.318 1.00 25.74 281 THR C O 1
ATOM 7986 N N . ASP C 1 302 ? 51.337 8.804 82.539 1.00 25.74 282 ASP C N 1
ATOM 7987 C CA . ASP C 1 302 ? 51.401 10.173 83.060 1.00 26.21 282 ASP C CA 1
ATOM 7988 C C . ASP C 1 302 ? 50.168 10.459 83.910 1.00 26.48 282 ASP C C 1
ATOM 7989 O O . ASP C 1 302 ? 49.038 10.121 83.452 1.00 26.12 282 ASP C O 1
ATOM 7994 N N . ILE C 1 303 ? 50.352 11.173 85.059 1.00 26.49 283 ILE C N 1
ATOM 7995 C CA . ILE C 1 303 ? 49.283 11.714 85.819 1.00 25.58 283 ILE C CA 1
ATOM 7996 C C . ILE C 1 303 ? 49.722 13.076 86.297 1.00 25.99 283 ILE C C 1
ATOM 7997 O O . ILE C 1 303 ? 50.674 13.133 87.081 1.00 26.56 283 ILE C O 1
ATOM 8002 N N . ILE C 1 304 ? 49.118 14.123 85.804 1.00 24.98 284 ILE C N 1
ATOM 8003 C CA . ILE C 1 304 ? 49.625 15.469 85.924 1.00 26.80 284 ILE C CA 1
ATOM 8004 C C . ILE C 1 304 ? 48.678 16.341 86.673 1.00 28.07 284 ILE C C 1
ATOM 8005 O O . ILE C 1 304 ? 47.562 16.591 86.118 1.00 26.31 284 ILE C O 1
ATOM 8010 N N . ARG C 1 305 ? 49.068 16.769 87.868 1.00 28.63 285 ARG C N 1
ATOM 8011 C CA . ARG C 1 305 ? 48.137 17.457 88.773 1.00 29.70 285 ARG C CA 1
ATOM 8012 C C . ARG C 1 305 ? 47.569 18.758 88.168 1.00 28.82 285 ARG C C 1
ATOM 8013 O O . ARG C 1 305 ? 48.318 19.574 87.648 1.00 27.63 285 ARG C O 1
ATOM 8021 N N . ASN C 1 306 ? 46.246 18.967 88.232 1.00 31.07 286 ASN C N 1
ATOM 8022 C CA . ASN C 1 306 ? 45.676 20.260 87.852 1.00 32.22 286 ASN C CA 1
ATOM 8023 C C . ASN C 1 306 ? 45.959 20.684 86.420 1.00 31.88 286 ASN C C 1
ATOM 8024 O O . ASN C 1 306 ? 45.951 21.838 86.172 1.00 30.88 286 ASN C O 1
ATOM 8029 N N . PHE C 1 307 ? 46.173 19.752 85.460 1.00 28.44 287 PHE C N 1
ATOM 8030 C CA . PHE C 1 307 ? 46.445 20.092 84.119 1.00 28.25 287 PHE C CA 1
ATOM 8031 C C . PHE C 1 307 ? 45.136 20.799 83.485 1.00 30.03 287 PHE C C 1
ATOM 8032 O O . PHE C 1 307 ? 45.271 21.733 82.717 1.00 31.94 287 PHE C O 1
ATOM 8040 N N . ASN C 1 308 ? 43.962 20.330 83.880 1.00 29.31 288 ASN C N 1
ATOM 8041 C CA . ASN C 1 308 ? 42.657 20.821 83.267 1.00 30.14 288 ASN C CA 1
ATOM 8042 C C . ASN C 1 308 ? 42.032 21.859 84.230 1.00 29.22 288 ASN C C 1
ATOM 8043 O O . ASN C 1 308 ? 41.795 21.525 85.363 1.00 29.42 288 ASN C O 1
ATOM 8048 N N . GLU C 1 309 ? 41.823 23.077 83.747 1.00 30.67 289 GLU C N 1
ATOM 8049 C CA . GLU C 1 309 ? 41.094 24.151 84.512 1.00 31.05 289 GLU C CA 1
ATOM 8050 C C . GLU C 1 309 ? 39.726 24.327 83.841 1.00 30.52 289 GLU C C 1
ATOM 8051 O O . GLU C 1 309 ? 39.637 24.601 82.655 1.00 32.22 289 GLU C O 1
ATOM 8057 N N . TYR C 1 310 ? 38.679 24.185 84.583 1.00 30.99 290 TYR C N 1
ATOM 8058 C CA . TYR C 1 310 ? 37.279 24.173 84.068 1.00 31.34 290 TYR C CA 1
ATOM 8059 C C . TYR C 1 310 ? 36.715 25.554 84.299 1.00 33.26 290 TYR C C 1
ATOM 8060 O O . TYR C 1 310 ? 36.841 26.144 85.362 1.00 34.86 290 TYR C O 1
ATOM 8069 N N . VAL C 1 311 ? 36.061 26.075 83.284 1.00 35.75 291 VAL C N 1
ATOM 8070 C CA . VAL C 1 311 ? 35.375 27.411 83.441 1.00 37.02 291 VAL C CA 1
ATOM 8071 C C . VAL C 1 311 ? 34.151 27.164 84.282 1.00 36.99 291 VAL C C 1
ATOM 8072 O O . VAL C 1 311 ? 33.357 26.309 83.902 1.00 35.68 291 VAL C O 1
ATOM 8076 N N . ASN C 1 312 ? 33.871 28.044 85.270 1.00 38.55 292 ASN C N 1
ATOM 8077 C CA . ASN C 1 312 ? 32.617 27.980 86.057 1.00 38.47 292 ASN C CA 1
ATOM 8078 C C . ASN C 1 312 ? 31.349 27.856 85.280 1.00 37.53 292 ASN C C 1
ATOM 8079 O O . ASN C 1 312 ? 31.163 28.435 84.224 1.00 40.76 292 ASN C O 1
ATOM 8084 N N . TRP C 1 313 ? 30.497 26.963 85.709 1.00 37.26 293 TRP C N 1
ATOM 8085 C CA . TRP C 1 313 ? 29.346 26.614 84.941 1.00 37.96 293 TRP C CA 1
ATOM 8086 C C . TRP C 1 313 ? 28.069 27.387 85.515 1.00 39.78 293 TRP C C 1
ATOM 8087 O O . TRP C 1 313 ? 27.941 27.582 86.734 1.00 40.53 293 TRP C O 1
ATOM 8098 N N . GLY C 1 314 ? 27.205 27.783 84.607 1.00 42.21 294 GLY C N 1
ATOM 8099 C CA . GLY C 1 314 ? 26.006 28.661 84.836 1.00 44.54 294 GLY C CA 1
ATOM 8100 C C . GLY C 1 314 ? 24.973 28.015 85.765 1.00 45.56 294 GLY C C 1
ATOM 8101 O O . GLY C 1 314 ? 24.299 28.707 86.577 1.00 47.47 294 GLY C O 1
ATOM 8102 N N . TYR C 1 315 ? 24.866 26.688 85.665 1.00 42.89 295 TYR C N 1
ATOM 8103 C CA . TYR C 1 315 ? 23.970 25.898 86.497 1.00 43.75 295 TYR C CA 1
ATOM 8104 C C . TYR C 1 315 ? 24.290 25.522 87.945 1.00 42.55 295 TYR C C 1
ATOM 8105 O O . TYR C 1 315 ? 23.500 24.756 88.532 1.00 42.10 295 TYR C O 1
ATOM 8114 N N . VAL C 1 316 ? 25.318 26.098 88.549 1.00 44.17 296 VAL C N 1
ATOM 8115 C CA . VAL C 1 316 ? 25.807 25.736 89.936 1.00 44.28 296 VAL C CA 1
ATOM 8116 C C . VAL C 1 316 ? 24.696 25.600 90.991 1.00 44.41 296 VAL C C 1
ATOM 8117 O O . VAL C 1 316 ? 24.636 24.670 91.817 1.00 42.44 296 VAL C O 1
ATOM 8121 N N . GLU C 1 317 ? 23.862 26.648 91.067 1.00 46.01 297 GLU C N 1
ATOM 8122 C CA . GLU C 1 317 ? 22.820 26.720 92.142 1.00 46.59 297 GLU C CA 1
ATOM 8123 C C . GLU C 1 317 ? 21.776 25.559 92.118 1.00 46.08 297 GLU C C 1
ATOM 8124 O O . GLU C 1 317 ? 21.025 25.341 93.112 1.00 45.96 297 GLU C O 1
ATOM 8130 N N . GLU C 1 318 ? 21.696 24.834 90.982 1.00 44.63 298 GLU C N 1
ATOM 8131 C CA . GLU C 1 318 ? 20.786 23.679 90.874 1.00 46.28 298 GLU C CA 1
ATOM 8132 C C . GLU C 1 318 ? 21.494 22.361 91.224 1.00 44.41 298 GLU C C 1
ATOM 8133 O O . GLU C 1 318 ? 20.928 21.282 91.051 1.00 43.87 298 GLU C O 1
ATOM 8139 N N . THR C 1 319 ? 22.751 22.435 91.646 1.00 42.65 299 THR C N 1
ATOM 8140 C CA . THR C 1 319 ? 23.525 21.230 91.905 1.00 41.10 299 THR C CA 1
ATOM 8141 C C . THR C 1 319 ? 23.542 20.790 93.391 1.00 42.44 299 THR C C 1
ATOM 8142 O O . THR C 1 319 ? 23.404 21.669 94.335 1.00 40.60 299 THR C O 1
ATOM 8146 N N . ARG C 1 320 ? 23.814 19.487 93.588 1.00 41.78 300 ARG C N 1
ATOM 8147 C CA . ARG C 1 320 ? 24.194 19.007 94.909 1.00 42.01 300 ARG C CA 1
ATOM 8148 C C . ARG C 1 320 ? 25.198 19.866 95.662 1.00 40.38 300 ARG C C 1
ATOM 8149 O O . ARG C 1 320 ? 25.023 20.166 96.830 1.00 41.68 300 ARG C O 1
ATOM 8157 N N . ALA C 1 321 ? 26.282 20.278 95.028 1.00 40.24 301 ALA C N 1
ATOM 8158 C CA . ALA C 1 321 ? 27.325 21.084 95.719 1.00 38.22 301 ALA C CA 1
ATOM 8159 C C . ALA C 1 321 ? 26.651 22.306 96.392 1.00 41.40 301 ALA C C 1
ATOM 8160 O O . ALA C 1 321 ? 26.941 22.644 97.523 1.00 41.03 301 ALA C O 1
ATOM 8162 N N . TRP C 1 322 ? 25.800 22.983 95.633 1.00 41.16 302 TRP C N 1
ATOM 8163 C CA . TRP C 1 322 ? 25.167 24.198 96.230 1.00 42.97 302 TRP C CA 1
ATOM 8164 C C . TRP C 1 322 ? 24.358 23.807 97.434 1.00 42.81 302 TRP C C 1
ATOM 8165 O O . TRP C 1 322 ? 24.420 24.536 98.454 1.00 44.52 302 TRP C O 1
ATOM 8176 N N . ARG C 1 323 ? 23.557 22.734 97.331 1.00 43.85 303 ARG C N 1
ATOM 8177 C CA . ARG C 1 323 ? 22.703 22.277 98.462 1.00 46.15 303 ARG C CA 1
ATOM 8178 C C . ARG C 1 323 ? 23.479 21.836 99.689 1.00 44.75 303 ARG C C 1
ATOM 8179 O O . ARG C 1 323 ? 22.997 21.979 100.827 1.00 44.04 303 ARG C O 1
ATOM 8187 N N . LEU C 1 324 ? 24.687 21.294 99.501 1.00 43.19 304 LEU C N 1
ATOM 8188 C CA . LEU C 1 324 ? 25.505 20.839 100.615 1.00 42.64 304 LEU C CA 1
ATOM 8189 C C . LEU C 1 324 ? 26.321 21.888 101.344 1.00 42.59 304 LEU C C 1
ATOM 8190 O O . LEU C 1 324 ? 26.626 21.756 102.536 1.00 40.29 304 LEU C O 1
ATOM 8195 N N . LEU C 1 325 ? 26.714 22.910 100.638 1.00 43.34 305 LEU C N 1
ATOM 8196 C CA . LEU C 1 325 ? 27.698 23.827 101.175 1.00 43.27 305 LEU C CA 1
ATOM 8197 C C . LEU C 1 325 ? 27.053 24.669 102.321 1.00 44.99 305 LEU C C 1
ATOM 8198 O O . LEU C 1 325 ? 25.859 25.105 102.181 1.00 44.89 305 LEU C O 1
ATOM 8203 N N . PRO C 1 326 ? 27.781 24.919 103.374 1.00 45.40 306 PRO C N 1
ATOM 8204 C CA . PRO C 1 326 ? 27.304 25.739 104.522 1.00 48.57 306 PRO C CA 1
ATOM 8205 C C . PRO C 1 326 ? 27.272 27.244 104.277 1.00 49.95 306 PRO C C 1
ATOM 8206 O O . PRO C 1 326 ? 26.461 27.981 104.873 1.00 51.88 306 PRO C O 1
ATOM 8210 N N . ILE C 1 327 ? 28.045 27.675 103.300 1.00 48.31 307 ILE C N 1
ATOM 8211 C CA . ILE C 1 327 ? 28.041 29.041 102.815 1.00 49.61 307 ILE C CA 1
ATOM 8212 C C . ILE C 1 327 ? 27.799 28.923 101.331 1.00 49.86 307 ILE C C 1
ATOM 8213 O O . ILE C 1 327 ? 28.540 28.244 100.676 1.00 53.55 307 ILE C O 1
ATOM 8218 N N . LYS C 1 328 ? 26.731 29.493 100.841 1.00 52.44 308 LYS C N 1
ATOM 8219 C CA . LYS C 1 328 ? 26.281 29.409 99.418 1.00 53.27 308 LYS C CA 1
ATOM 8220 C C . LYS C 1 328 ? 26.500 30.761 98.704 1.00 51.96 308 LYS C C 1
ATOM 8221 O O . LYS C 1 328 ? 25.662 31.638 98.775 1.00 48.54 308 LYS C O 1
ATOM 8227 N N . VAL C 1 329 ? 27.684 30.949 98.141 1.00 46.83 309 VAL C N 1
ATOM 8228 C CA . VAL C 1 329 ? 28.066 32.056 97.286 1.00 48.16 309 VAL C CA 1
ATOM 8229 C C . VAL C 1 329 ? 28.648 31.500 95.967 1.00 48.72 309 VAL C C 1
ATOM 8230 O O . VAL C 1 329 ? 29.440 30.578 96.017 1.00 44.52 309 VAL C O 1
ATOM 8234 N N . LYS C 1 330 ? 28.290 32.058 94.805 1.00 47.96 310 LYS C N 1
ATOM 8235 C CA . LYS C 1 330 ? 28.866 31.550 93.558 1.00 49.73 310 LYS C CA 1
ATOM 8236 C C . LYS C 1 330 ? 30.396 31.667 93.599 1.00 47.20 310 LYS C C 1
ATOM 8237 O O . LYS C 1 330 ? 30.967 32.544 94.264 1.00 43.72 310 LYS C O 1
ATOM 8243 N N . PRO C 1 331 ? 31.089 30.738 92.906 1.00 43.22 311 PRO C N 1
ATOM 8244 C CA . PRO C 1 331 ? 32.544 30.781 93.057 1.00 40.93 311 PRO C CA 1
ATOM 8245 C C . PRO C 1 331 ? 33.132 31.936 92.310 1.00 41.26 311 PRO C C 1
ATOM 8246 O O . PRO C 1 331 ? 32.578 32.370 91.268 1.00 41.92 311 PRO C O 1
ATOM 8250 N N . SER C 1 332 ? 34.200 32.484 92.826 1.00 41.98 312 SER C N 1
ATOM 8251 C CA . SER C 1 332 ? 34.757 33.735 92.245 1.00 43.68 312 SER C CA 1
ATOM 8252 C C . SER C 1 332 ? 35.932 33.466 91.295 1.00 44.82 312 SER C C 1
ATOM 8253 O O . SER C 1 332 ? 36.562 34.393 90.738 1.00 44.34 312 SER C O 1
ATOM 8256 N N . TYR C 1 333 ? 36.324 32.184 91.165 1.00 42.91 313 TYR C N 1
ATOM 8257 C CA . TYR C 1 333 ? 37.476 31.843 90.361 1.00 41.99 313 TYR C CA 1
ATOM 8258 C C . TYR C 1 333 ? 37.245 30.375 89.941 1.00 40.02 313 TYR C C 1
ATOM 8259 O O . TYR C 1 333 ? 36.338 29.694 90.454 1.00 39.22 313 TYR C O 1
ATOM 8268 N N . ASN C 1 334 ? 38.123 29.881 89.090 1.00 40.67 314 ASN C N 1
ATOM 8269 C CA . ASN C 1 334 ? 37.991 28.504 88.562 1.00 39.01 314 ASN C CA 1
ATOM 8270 C C . ASN C 1 334 ? 38.547 27.513 89.538 1.00 37.59 314 ASN C C 1
ATOM 8271 O O . ASN C 1 334 ? 39.696 27.109 89.407 1.00 37.00 314 ASN C O 1
ATOM 8276 N N . TRP C 1 335 ? 37.740 27.186 90.539 1.00 36.91 315 TRP C N 1
ATOM 8277 C CA . TRP C 1 335 ? 38.079 26.279 91.626 1.00 34.99 315 TRP C CA 1
ATOM 8278 C C . TRP C 1 335 ? 38.207 24.822 91.147 1.00 33.90 315 TRP C C 1
ATOM 8279 O O . TRP C 1 335 ? 38.766 23.993 91.869 1.00 34.49 315 TRP C O 1
ATOM 8290 N N . TYR C 1 336 ? 37.615 24.450 90.029 1.00 32.23 316 TYR C N 1
ATOM 8291 C CA . TYR C 1 336 ? 37.414 23.010 89.726 1.00 31.59 316 TYR C CA 1
ATOM 8292 C C . TYR C 1 336 ? 38.451 22.733 88.598 1.00 31.25 316 TYR C C 1
ATOM 8293 O O . TYR C 1 336 ? 38.507 23.420 87.529 1.00 32.01 316 TYR C O 1
ATOM 8302 N N . LYS C 1 337 ? 39.317 21.817 88.943 1.00 31.69 317 LYS C N 1
ATOM 8303 C CA . LYS C 1 337 ? 40.358 21.316 88.088 1.00 32.26 317 LYS C CA 1
ATOM 8304 C C . LYS C 1 337 ? 40.436 19.815 88.098 1.00 29.85 317 LYS C C 1
ATOM 8305 O O . LYS C 1 337 ? 40.053 19.163 89.108 1.00 29.70 317 LYS C O 1
ATOM 8311 N N . SER C 1 338 ? 41.112 19.272 87.090 1.00 29.60 318 SER C N 1
ATOM 8312 C CA . SER C 1 338 ? 41.369 17.824 87.096 1.00 27.16 318 SER C CA 1
ATOM 8313 C C . SER C 1 338 ? 42.803 17.516 86.645 1.00 27.75 318 SER C C 1
ATOM 8314 O O . SER C 1 338 ? 43.469 18.275 85.973 1.00 26.61 318 SER C O 1
ATOM 8317 N N . TYR C 1 339 ? 43.193 16.355 87.054 1.00 25.80 319 TYR C N 1
ATOM 8318 C CA . TYR C 1 339 ? 44.499 15.763 86.656 1.00 27.34 319 TYR C CA 1
ATOM 8319 C C . TYR C 1 339 ? 44.413 15.168 85.262 1.00 26.25 319 TYR C C 1
ATOM 8320 O O . TYR C 1 339 ? 43.322 14.538 84.943 1.00 27.86 319 TYR C O 1
ATOM 8329 N N . MET C 1 340 ? 45.438 15.365 84.408 1.00 26.39 320 MET C N 1
ATOM 8330 C CA . MET C 1 340 ? 45.479 14.687 83.122 1.00 25.78 320 MET C CA 1
ATOM 8331 C C . MET C 1 340 ? 46.102 13.339 83.325 1.00 27.72 320 MET C C 1
ATOM 8332 O O . MET C 1 340 ? 47.267 13.234 83.838 1.00 25.55 320 MET C O 1
ATOM 8337 N N . PHE C 1 341 ? 45.434 12.321 82.889 1.00 26.87 321 PHE C N 1
ATOM 8338 C CA . PHE C 1 341 ? 45.947 10.975 82.711 1.00 26.29 321 PHE C CA 1
ATOM 8339 C C . PHE C 1 341 ? 46.240 10.735 81.268 1.00 25.38 321 PHE C C 1
ATOM 8340 O O . PHE C 1 341 ? 45.493 11.111 80.334 1.00 23.70 321 PHE C O 1
ATOM 8348 N N . ARG C 1 342 ? 47.356 10.045 81.042 1.00 24.19 322 ARG C N 1
ATOM 8349 C CA . ARG C 1 342 ? 47.637 9.453 79.772 1.00 25.25 322 ARG C CA 1
ATOM 8350 C C . ARG C 1 342 ? 47.861 7.958 79.956 1.00 25.75 322 ARG C C 1
ATOM 8351 O O . ARG C 1 342 ? 48.502 7.594 80.905 1.00 25.11 322 ARG C O 1
ATOM 8359 N N . ILE C 1 343 ? 47.141 7.130 79.145 1.00 25.41 323 ILE C N 1
ATOM 8360 C CA . ILE C 1 343 ? 47.285 5.699 79.083 1.00 26.28 323 ILE C CA 1
ATOM 8361 C C . ILE C 1 343 ? 47.752 5.251 77.704 1.00 25.78 323 ILE C C 1
ATOM 8362 O O . ILE C 1 343 ? 47.706 6.030 76.702 1.00 25.08 323 ILE C O 1
ATOM 8367 N N . GLN C 1 344 ? 48.329 4.029 77.673 1.00 26.01 324 GLN C N 1
ATOM 8368 C CA . GLN C 1 344 ? 48.860 3.442 76.469 1.00 26.63 324 GLN C CA 1
ATOM 8369 C C . GLN C 1 344 ? 48.501 1.988 76.466 1.00 25.83 324 GLN C C 1
ATOM 8370 O O . GLN C 1 344 ? 48.487 1.365 77.534 1.00 25.66 324 GLN C O 1
ATOM 8376 N N . THR C 1 345 ? 48.141 1.457 75.311 1.00 26.44 325 THR C N 1
ATOM 8377 C CA . THR C 1 345 ? 47.712 0.058 75.219 1.00 25.24 325 THR C CA 1
ATOM 8378 C C . THR C 1 345 ? 49.019 -0.787 74.984 1.00 27.08 325 THR C C 1
ATOM 8379 O O . THR C 1 345 ? 50.048 -0.300 74.460 1.00 27.42 325 THR C O 1
ATOM 8383 N N . LEU C 1 346 ? 48.879 -2.017 75.345 1.00 26.73 326 LEU C N 1
ATOM 8384 C CA . LEU C 1 346 ? 49.949 -2.998 75.237 1.00 29.48 326 LEU C CA 1
ATOM 8385 C C . LEU C 1 346 ? 49.326 -4.322 74.798 1.00 29.82 326 LEU C C 1
ATOM 8386 O O . LEU C 1 346 ? 48.123 -4.454 74.572 1.00 29.29 326 LEU C O 1
ATOM 8391 N N . GLU C 1 347 ? 50.183 -5.293 74.567 1.00 31.48 327 GLU C N 1
ATOM 8392 C CA . GLU C 1 347 ? 49.675 -6.658 74.245 1.00 34.69 327 GLU C CA 1
ATOM 8393 C C . GLU C 1 347 ? 48.637 -7.076 75.344 1.00 33.06 327 GLU C C 1
ATOM 8394 O O . GLU C 1 347 ? 48.844 -6.886 76.536 1.00 30.92 327 GLU C O 1
ATOM 8400 N N . GLY C 1 348 ? 47.443 -7.464 74.885 1.00 32.04 328 GLY C N 1
ATOM 8401 C CA . GLY C 1 348 ? 46.426 -7.962 75.782 1.00 32.21 328 GLY C CA 1
ATOM 8402 C C . GLY C 1 348 ? 45.485 -6.830 76.288 1.00 32.70 328 GLY C C 1
ATOM 8403 O O . GLY C 1 348 ? 44.593 -7.091 77.036 1.00 31.95 328 GLY C O 1
ATOM 8404 N N . SER C 1 349 ? 45.733 -5.560 75.970 1.00 31.28 329 SER C N 1
ATOM 8405 C CA . SER C 1 349 ? 44.858 -4.508 76.456 1.00 30.35 329 SER C CA 1
ATOM 8406 C C . SER C 1 349 ? 43.492 -4.701 75.769 1.00 31.94 329 SER C C 1
ATOM 8407 O O . SER C 1 349 ? 43.424 -5.211 74.649 1.00 29.90 329 SER C O 1
ATOM 8410 N N . LYS C 1 350 ? 42.413 -4.346 76.459 1.00 32.43 330 LYS C N 1
ATOM 8411 C CA . LYS C 1 350 ? 41.055 -4.420 75.797 1.00 35.45 330 LYS C CA 1
ATOM 8412 C C . LYS C 1 350 ? 40.131 -3.374 76.347 1.00 34.28 330 LYS C C 1
ATOM 8413 O O . LYS C 1 350 ? 40.326 -2.896 77.489 1.00 30.86 330 LYS C O 1
ATOM 8419 N N . GLY C 1 351 ? 39.171 -2.994 75.517 1.00 32.92 331 GLY C N 1
ATOM 8420 C CA . GLY C 1 351 ? 38.283 -1.921 75.853 1.00 33.61 331 GLY C CA 1
ATOM 8421 C C . GLY C 1 351 ? 36.971 -2.426 76.373 1.00 34.98 331 GLY C C 1
ATOM 8422 O O . GLY C 1 351 ? 36.842 -3.587 76.739 1.00 35.93 331 GLY C O 1
ATOM 8423 N N . PHE C 1 352 ? 36.020 -1.537 76.447 1.00 33.66 332 PHE C N 1
ATOM 8424 C CA . PHE C 1 352 ? 34.732 -1.809 77.025 1.00 33.17 332 PHE C CA 1
ATOM 8425 C C . PHE C 1 352 ? 33.677 -1.833 75.904 1.00 33.57 332 PHE C C 1
ATOM 8426 O O . PHE C 1 352 ? 33.551 -0.859 75.100 1.00 32.69 332 PHE C O 1
ATOM 8434 N N . GLU C 1 353 ? 32.938 -2.940 75.831 1.00 34.50 333 GLU C N 1
ATOM 8435 C CA . GLU C 1 353 ? 31.956 -3.200 74.738 1.00 37.52 333 GLU C CA 1
ATOM 8436 C C . GLU C 1 353 ? 30.550 -3.516 75.173 1.00 39.27 333 GLU C C 1
ATOM 8437 O O . GLU C 1 353 ? 29.654 -3.696 74.300 1.00 40.11 333 GLU C O 1
ATOM 8443 N N . ASP C 1 354 ? 30.287 -3.469 76.456 1.00 38.89 334 ASP C N 1
ATOM 8444 C CA . ASP C 1 354 ? 28.945 -3.841 76.954 1.00 43.84 334 ASP C CA 1
ATOM 8445 C C . ASP C 1 354 ? 28.011 -2.653 77.068 1.00 43.79 334 ASP C C 1
ATOM 8446 O O . ASP C 1 354 ? 28.441 -1.536 76.997 1.00 39.01 334 ASP C O 1
ATOM 8451 N N . GLU C 1 355 ? 26.717 -2.945 77.217 1.00 45.88 335 GLU C N 1
ATOM 8452 C CA . GLU C 1 355 ? 25.717 -1.918 77.500 1.00 49.39 335 GLU C CA 1
ATOM 8453 C C . GLU C 1 355 ? 25.647 -1.549 78.951 1.00 48.94 335 GLU C C 1
ATOM 8454 O O . GLU C 1 355 ? 25.774 -2.405 79.757 1.00 52.42 335 GLU C O 1
ATOM 8460 N N . ILE C 1 356 ? 25.551 -0.276 79.300 1.00 46.86 336 ILE C N 1
ATOM 8461 C CA . ILE C 1 356 ? 25.305 0.179 80.632 1.00 51.70 336 ILE C CA 1
ATOM 8462 C C . ILE C 1 356 ? 23.798 0.590 80.685 1.00 56.74 336 ILE C C 1
ATOM 8463 O O . ILE C 1 356 ? 23.352 1.359 79.864 1.00 56.47 336 ILE C O 1
ATOM 8468 N N . THR C 1 357 ? 23.049 0.136 81.670 1.00 62.69 337 THR C N 1
ATOM 8469 C CA . THR C 1 357 ? 21.550 0.454 81.776 1.00 69.07 337 THR C CA 1
ATOM 8470 C C . THR C 1 357 ? 21.096 1.512 82.813 1.00 69.22 337 THR C C 1
ATOM 8471 O O . THR C 1 357 ? 19.884 1.643 83.108 1.00 76.23 337 THR C O 1
ATOM 8475 N N . VAL C 1 358 ? 22.038 2.242 83.381 1.00 72.87 338 VAL C N 1
ATOM 8476 C CA . VAL C 1 358 ? 21.766 3.246 84.425 1.00 73.85 338 VAL C CA 1
ATOM 8477 C C . VAL C 1 358 ? 21.450 4.618 83.765 1.00 72.23 338 VAL C C 1
ATOM 8478 O O . VAL C 1 358 ? 21.961 4.945 82.688 1.00 67.53 338 VAL C O 1
ATOM 8482 N N . GLY C 1 359 ? 20.561 5.385 84.422 1.00 69.40 339 GLY C N 1
ATOM 8483 C CA . GLY C 1 359 ? 20.149 6.737 83.994 1.00 67.22 339 GLY C CA 1
ATOM 8484 C C . GLY C 1 359 ? 21.074 7.734 84.694 1.00 65.30 339 GLY C C 1
ATOM 8485 O O . GLY C 1 359 ? 22.255 7.762 84.416 1.00 60.23 339 GLY C O 1
ATOM 8486 N N . GLN C 1 360 ? 20.551 8.523 85.636 1.00 63.37 340 GLN C N 1
ATOM 8487 C CA . GLN C 1 360 ? 21.314 9.550 86.330 1.00 64.06 340 GLN C CA 1
ATOM 8488 C C . GLN C 1 360 ? 22.522 9.037 87.113 1.00 61.98 340 GLN C C 1
ATOM 8489 O O . GLN C 1 360 ? 23.453 9.813 87.383 1.00 54.73 340 GLN C O 1
ATOM 8495 N N . GLU C 1 361 ? 22.508 7.758 87.495 1.00 65.26 341 GLU C N 1
ATOM 8496 C CA . GLU C 1 361 ? 23.678 7.135 88.156 1.00 65.71 341 GLU C CA 1
ATOM 8497 C C . GLU C 1 361 ? 24.911 7.103 87.263 1.00 57.83 341 GLU C C 1
ATOM 8498 O O . GLU C 1 361 ? 26.003 6.734 87.716 1.00 56.22 341 GLU C O 1
ATOM 8504 N N . LEU C 1 362 ? 24.769 7.422 85.974 1.00 49.71 342 LEU C N 1
ATOM 8505 C CA . LEU C 1 362 ? 25.950 7.589 85.160 1.00 45.63 342 LEU C CA 1
ATOM 8506 C C . LEU C 1 362 ? 26.780 8.749 85.688 1.00 45.13 342 LEU C C 1
ATOM 8507 O O . LEU C 1 362 ? 27.968 8.717 85.605 1.00 46.33 342 LEU C O 1
ATOM 8512 N N . TYR C 1 363 ? 26.145 9.803 86.213 1.00 43.62 343 TYR C N 1
ATOM 8513 C CA . TYR C 1 363 ? 26.885 10.959 86.621 1.00 41.54 343 TYR C CA 1
ATOM 8514 C C . TYR C 1 363 ? 26.968 11.124 88.159 1.00 45.69 343 TYR C C 1
ATOM 8515 O O . TYR C 1 363 ? 27.774 11.912 88.646 1.00 48.71 343 TYR C O 1
ATOM 8524 N N . ASP C 1 364 ? 26.127 10.389 88.893 1.00 42.50 344 ASP C N 1
ATOM 8525 C CA . ASP C 1 364 ? 25.983 10.543 90.343 1.00 44.65 344 ASP C CA 1
ATOM 8526 C C . ASP C 1 364 ? 26.393 9.329 91.134 1.00 42.82 344 ASP C C 1
ATOM 8527 O O . ASP C 1 364 ? 25.949 8.180 90.868 1.00 42.38 344 ASP C O 1
ATOM 8532 N N . ASP C 1 365 ? 27.272 9.584 92.101 1.00 40.25 345 ASP C N 1
ATOM 8533 C CA . ASP C 1 365 ? 27.517 8.658 93.175 1.00 39.80 345 ASP C CA 1
ATOM 8534 C C . ASP C 1 365 ? 27.739 9.500 94.402 1.00 41.20 345 ASP C C 1
ATOM 8535 O O . ASP C 1 365 ? 27.589 10.751 94.407 1.00 38.66 345 ASP C O 1
ATOM 8540 N N . GLU C 1 366 ? 28.046 8.806 95.483 1.00 41.32 346 GLU C N 1
ATOM 8541 C CA A GLU C 1 366 ? 28.206 9.380 96.816 0.50 42.39 346 GLU C CA 1
ATOM 8542 C CA B GLU C 1 366 ? 28.155 9.451 96.801 0.50 43.27 346 GLU C CA 1
ATOM 8543 C C . GLU C 1 366 ? 29.211 10.608 96.837 1.00 41.47 346 GLU C C 1
ATOM 8544 O O . GLU C 1 366 ? 29.094 11.599 97.614 1.00 37.14 346 GLU C O 1
ATOM 8555 N N . GLU C 1 367 ? 30.235 10.567 95.960 1.00 36.61 347 GLU C N 1
ATOM 8556 C CA . GLU C 1 367 ? 31.310 11.590 95.961 1.00 36.15 347 GLU C CA 1
ATOM 8557 C C . GLU C 1 367 ? 31.124 12.764 95.004 1.00 36.01 347 GLU C C 1
ATOM 8558 O O . GLU C 1 367 ? 31.770 13.780 95.081 1.00 37.46 347 GLU C O 1
ATOM 8564 N N . SER C 1 368 ? 30.246 12.610 94.065 1.00 36.87 348 SER C N 1
ATOM 8565 C CA . SER C 1 368 ? 30.046 13.626 93.031 1.00 38.96 348 SER C CA 1
ATOM 8566 C C . SER C 1 368 ? 29.063 14.691 93.590 1.00 38.85 348 SER C C 1
ATOM 8567 O O . SER C 1 368 ? 28.325 14.424 94.539 1.00 39.72 348 SER C O 1
ATOM 8570 N N . SER C 1 369 ? 29.189 15.924 93.096 1.00 37.31 349 SER C N 1
ATOM 8571 C CA . SER C 1 369 ? 28.320 17.004 93.522 1.00 38.62 349 SER C CA 1
ATOM 8572 C C . SER C 1 369 ? 28.040 18.079 92.470 1.00 38.73 349 SER C C 1
ATOM 8573 O O . SER C 1 369 ? 27.234 19.017 92.728 1.00 36.40 349 SER C O 1
ATOM 8576 N N . THR C 1 370 ? 28.677 18.011 91.303 1.00 36.68 350 THR C N 1
ATOM 8577 C CA . THR C 1 370 ? 28.460 19.085 90.378 1.00 37.75 350 THR C CA 1
ATOM 8578 C C . THR C 1 370 ? 27.305 18.914 89.385 1.00 37.94 350 THR C C 1
ATOM 8579 O O . THR C 1 370 ? 27.291 19.517 88.362 1.00 38.01 350 THR C O 1
ATOM 8583 N N . THR C 1 371 ? 26.343 18.047 89.688 1.00 39.25 351 THR C N 1
ATOM 8584 C CA . THR C 1 371 ? 25.047 18.115 89.045 1.00 41.88 351 THR C CA 1
ATOM 8585 C C . THR C 1 371 ? 23.989 18.067 90.080 1.00 42.25 351 THR C C 1
ATOM 8586 O O . THR C 1 371 ? 24.197 17.776 91.244 1.00 40.69 351 THR C O 1
ATOM 8591 N N . SER D 1 19 ? 53.866 -4.195 54.516 1.00 61.63 -1 SER D N 1
ATOM 8592 C CA . SER D 1 19 ? 54.753 -5.238 55.046 1.00 59.68 -1 SER D CA 1
ATOM 8593 C C . SER D 1 19 ? 56.162 -4.747 55.485 1.00 50.97 -1 SER D C 1
ATOM 8594 O O . SER D 1 19 ? 56.835 -5.530 56.156 1.00 48.31 -1 SER D O 1
ATOM 8597 N N . HIS D 1 20 ? 56.595 -3.510 55.149 1.00 46.06 0 HIS D N 1
ATOM 8598 C CA . HIS D 1 20 ? 57.861 -2.984 55.594 1.00 44.64 0 HIS D CA 1
ATOM 8599 C C . HIS D 1 20 ? 57.852 -3.056 57.147 1.00 37.53 0 HIS D C 1
ATOM 8600 O O . HIS D 1 20 ? 58.839 -3.504 57.764 1.00 33.94 0 HIS D O 1
ATOM 8607 N N . MET D 1 21 ? 56.831 -2.527 57.820 1.00 34.74 1 MET D N 1
ATOM 8608 C CA . MET D 1 21 ? 56.903 -2.362 59.332 1.00 32.38 1 MET D CA 1
ATOM 8609 C C . MET D 1 21 ? 56.855 -3.713 59.942 1.00 33.88 1 MET D C 1
ATOM 8610 O O . MET D 1 21 ? 57.636 -3.995 60.848 1.00 35.41 1 MET D O 1
ATOM 8614 N N . ARG D 1 22 ? 56.064 -4.643 59.366 1.00 33.95 2 ARG D N 1
ATOM 8615 C CA . ARG D 1 22 ? 56.016 -5.992 59.941 1.00 36.46 2 ARG D CA 1
ATOM 8616 C C . ARG D 1 22 ? 57.388 -6.701 59.837 1.00 34.82 2 ARG D C 1
ATOM 8617 O O . ARG D 1 22 ? 57.806 -7.429 60.744 1.00 35.74 2 ARG D O 1
ATOM 8625 N N . GLU D 1 23 ? 58.029 -6.522 58.706 1.00 32.22 3 GLU D N 1
ATOM 8626 C CA . GLU D 1 23 ? 59.311 -7.112 58.496 1.00 33.47 3 GLU D CA 1
ATOM 8627 C C . GLU D 1 23 ? 60.302 -6.626 59.588 1.00 30.59 3 GLU D C 1
ATOM 8628 O O . GLU D 1 23 ? 61.082 -7.390 60.103 1.00 29.40 3 GLU D O 1
ATOM 8634 N N . ILE D 1 24 ? 60.228 -5.359 59.963 1.00 28.93 4 ILE D N 1
ATOM 8635 C CA . ILE D 1 24 ? 61.101 -4.800 60.931 1.00 28.61 4 ILE D CA 1
ATOM 8636 C C . ILE D 1 24 ? 60.793 -5.359 62.257 1.00 30.74 4 ILE D C 1
ATOM 8637 O O . ILE D 1 24 ? 61.695 -5.784 63.014 1.00 29.80 4 ILE D O 1
ATOM 8642 N N . ILE D 1 25 ? 59.506 -5.347 62.612 1.00 32.72 5 ILE D N 1
ATOM 8643 C CA . ILE D 1 25 ? 59.084 -5.873 63.920 1.00 33.27 5 ILE D CA 1
ATOM 8644 C C . ILE D 1 25 ? 59.536 -7.344 64.041 1.00 32.07 5 ILE D C 1
ATOM 8645 O O . ILE D 1 25 ? 60.038 -7.756 65.088 1.00 32.41 5 ILE D O 1
ATOM 8650 N N . GLU D 1 26 ? 59.307 -8.169 63.027 1.00 34.47 6 GLU D N 1
ATOM 8651 C CA . GLU D 1 26 ? 59.778 -9.594 63.126 1.00 36.96 6 GLU D CA 1
ATOM 8652 C C . GLU D 1 26 ? 61.234 -9.738 63.342 1.00 33.08 6 GLU D C 1
ATOM 8653 O O . GLU D 1 26 ? 61.695 -10.700 64.040 1.00 32.52 6 GLU D O 1
ATOM 8659 N N . ARG D 1 27 ? 62.001 -8.876 62.700 1.00 31.18 7 ARG D N 1
ATOM 8660 C CA . ARG D 1 27 ? 63.485 -8.985 62.862 1.00 30.95 7 ARG D CA 1
ATOM 8661 C C . ARG D 1 27 ? 63.889 -8.607 64.282 1.00 29.72 7 ARG D C 1
ATOM 8662 O O . ARG D 1 27 ? 64.762 -9.227 64.882 1.00 28.03 7 ARG D O 1
ATOM 8670 N N . VAL D 1 28 ? 63.229 -7.585 64.877 1.00 29.61 8 VAL D N 1
ATOM 8671 C CA . VAL D 1 28 ? 63.546 -7.197 66.222 1.00 30.22 8 VAL D CA 1
ATOM 8672 C C . VAL D 1 28 ? 63.251 -8.355 67.192 1.00 30.30 8 VAL D C 1
ATOM 8673 O O . VAL D 1 28 ? 63.999 -8.619 68.118 1.00 28.65 8 VAL D O 1
ATOM 8677 N N . LYS D 1 29 ? 62.194 -9.095 66.920 1.00 31.27 9 LYS D N 1
ATOM 8678 C CA . LYS D 1 29 ? 61.863 -10.216 67.740 1.00 34.26 9 LYS D CA 1
ATOM 8679 C C . LYS D 1 29 ? 62.824 -11.388 67.668 1.00 35.09 9 LYS D C 1
ATOM 8680 O O . LYS D 1 29 ? 62.888 -12.108 68.606 1.00 36.30 9 LYS D O 1
ATOM 8686 N N . GLU D 1 30 ? 63.632 -11.523 66.622 1.00 35.81 10 GLU D N 1
ATOM 8687 C CA . GLU D 1 30 ? 64.723 -12.473 66.616 1.00 36.87 1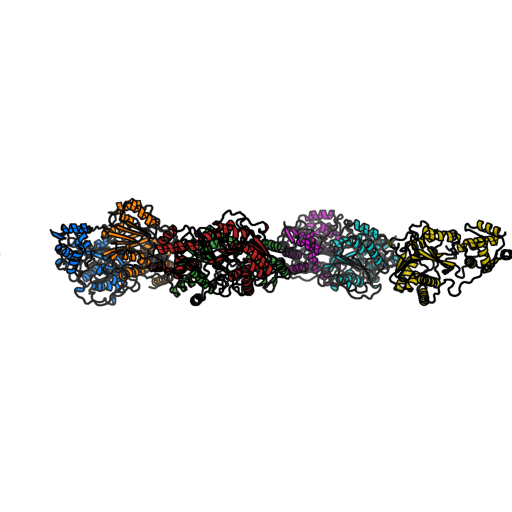0 GLU D CA 1
ATOM 8688 C C . GLU D 1 30 ? 65.824 -12.070 67.556 1.00 37.83 10 GLU D C 1
ATOM 8689 O O . GLU D 1 30 ? 66.638 -12.921 67.873 1.00 38.93 10 GLU D O 1
ATOM 8695 N N . LYS D 1 31 ? 65.931 -10.801 67.945 1.00 35.27 11 LYS D N 1
ATOM 8696 C CA . LYS D 1 31 ? 67.119 -10.289 68.707 1.00 36.52 11 LYS D CA 1
ATOM 8697 C C . LYS D 1 31 ? 66.820 -10.115 70.192 1.00 36.34 11 LYS D C 1
ATOM 8698 O O . LYS D 1 31 ? 67.702 -9.909 70.969 1.00 35.85 11 LYS D O 1
ATOM 8704 N N . THR D 1 32 ? 65.532 -9.990 70.592 1.00 34.60 12 THR D N 1
ATOM 8705 C CA . THR D 1 32 ? 65.251 -9.718 71.983 1.00 33.21 12 THR D CA 1
ATOM 8706 C C . THR D 1 32 ? 63.926 -10.336 72.332 1.00 33.70 12 THR D C 1
ATOM 8707 O O . THR D 1 32 ? 63.027 -10.440 71.458 1.00 34.44 12 THR D O 1
ATOM 8711 N N . THR D 1 33 ? 63.761 -10.604 73.604 1.00 34.49 13 THR D N 1
ATOM 8712 C CA . THR D 1 33 ? 62.465 -11.087 74.175 1.00 34.80 13 THR D CA 1
ATOM 8713 C C . THR D 1 33 ? 61.653 -9.880 74.722 1.00 33.71 13 THR D C 1
ATOM 8714 O O . THR D 1 33 ? 60.555 -10.027 75.175 1.00 32.10 13 THR D O 1
ATOM 8718 N N . ILE D 1 34 ? 62.235 -8.701 74.746 1.00 31.57 14 ILE D N 1
ATOM 8719 C CA . ILE D 1 34 ? 61.493 -7.519 75.198 1.00 31.11 14 ILE D CA 1
ATOM 8720 C C . ILE D 1 34 ? 60.398 -7.223 74.193 1.00 30.74 14 ILE D C 1
ATOM 8721 O O . ILE D 1 34 ? 60.539 -7.295 72.969 1.00 29.53 14 ILE D O 1
ATOM 8726 N N . PRO D 1 35 ? 59.190 -6.940 74.697 1.00 31.52 15 PRO D N 1
ATOM 8727 C CA . PRO D 1 35 ? 58.081 -6.673 73.726 1.00 29.77 15 PRO D CA 1
ATOM 8728 C C . PRO D 1 35 ? 58.386 -5.631 72.696 1.00 28.08 15 PRO D C 1
ATOM 8729 O O . PRO D 1 35 ? 58.990 -4.620 73.042 1.00 29.72 15 PRO D O 1
ATOM 8733 N N . VAL D 1 36 ? 57.942 -5.816 71.449 1.00 28.81 16 VAL D N 1
ATOM 8734 C CA . VAL D 1 36 ? 58.078 -4.842 70.380 1.00 28.86 16 VAL D CA 1
ATOM 8735 C C . VAL D 1 36 ? 56.762 -4.685 69.647 1.00 29.23 16 VAL D C 1
ATOM 8736 O O . VAL D 1 36 ? 56.160 -5.657 69.245 1.00 29.92 16 VAL D O 1
ATOM 8740 N N . TYR D 1 37 ? 56.411 -3.431 69.410 1.00 27.70 17 TYR D N 1
ATOM 8741 C CA . TYR D 1 37 ? 55.221 -3.044 68.643 1.00 28.37 17 TYR D CA 1
ATOM 8742 C C . TYR D 1 37 ? 55.631 -2.103 67.528 1.00 28.40 17 TYR D C 1
ATOM 8743 O O . TYR D 1 37 ? 56.748 -1.571 67.495 1.00 28.44 17 TYR D O 1
ATOM 8752 N N . GLU D 1 38 ? 54.709 -1.879 66.614 1.00 29.45 18 GLU D N 1
ATOM 8753 C CA . GLU D 1 38 ? 54.874 -0.804 65.665 1.00 31.89 18 GLU D CA 1
ATOM 8754 C C . GLU D 1 38 ? 55.257 0.479 66.328 1.00 30.21 18 GLU D C 1
ATOM 8755 O O . GLU D 1 38 ? 56.148 1.220 65.877 1.00 30.33 18 GLU D O 1
ATOM 8761 N N . ARG D 1 39 ? 54.557 0.791 67.437 1.00 29.35 19 ARG D N 1
ATOM 8762 C CA . ARG D 1 39 ? 54.856 2.041 68.179 1.00 29.28 19 ARG D CA 1
ATOM 8763 C C . ARG D 1 39 ? 56.306 2.133 68.637 1.00 28.67 19 ARG D C 1
ATOM 8764 O O . ARG D 1 39 ? 56.933 3.185 68.577 1.00 27.92 19 ARG D O 1
ATOM 8772 N N . THR D 1 40 ? 56.819 0.978 69.038 1.00 28.42 20 THR D N 1
ATOM 8773 C CA . THR D 1 40 ? 58.273 0.880 69.368 1.00 27.09 20 THR D CA 1
ATOM 8774 C C . THR D 1 40 ? 59.176 1.446 68.233 1.00 27.44 20 THR D C 1
ATOM 8775 O O . THR D 1 40 ? 60.027 2.318 68.460 1.00 28.06 20 THR D O 1
ATOM 8779 N N . ILE D 1 41 ? 58.950 0.932 67.044 1.00 28.20 21 ILE D N 1
ATOM 8780 C CA . ILE D 1 41 ? 59.659 1.338 65.846 1.00 28.71 21 ILE D CA 1
ATOM 8781 C C . ILE D 1 41 ? 59.472 2.763 65.561 1.00 28.11 21 ILE D C 1
ATOM 8782 O O . ILE D 1 41 ? 60.443 3.559 65.200 1.00 27.65 21 ILE D O 1
ATOM 8787 N N . GLU D 1 42 ? 58.235 3.214 65.658 1.00 29.47 22 GLU D N 1
ATOM 8788 C CA . GLU D 1 42 ? 57.985 4.652 65.413 1.00 30.05 22 GLU D CA 1
ATOM 8789 C C . GLU D 1 42 ? 58.680 5.557 66.379 1.00 27.73 22 GLU D C 1
ATOM 8790 O O . GLU D 1 42 ? 59.264 6.611 65.975 1.00 28.10 22 GLU D O 1
ATOM 8796 N N . ASN D 1 43 ? 58.645 5.200 67.666 1.00 27.94 23 ASN D N 1
ATOM 8797 C CA . ASN D 1 43 ? 59.398 5.964 68.691 1.00 27.22 23 ASN D CA 1
ATOM 8798 C C . ASN D 1 43 ? 60.889 6.105 68.350 1.00 29.06 23 ASN D C 1
ATOM 8799 O O . ASN D 1 43 ? 61.522 7.177 68.482 1.00 27.55 23 ASN D O 1
ATOM 8804 N N . VAL D 1 44 ? 61.493 4.976 67.907 1.00 28.65 24 VAL D N 1
ATOM 8805 C CA . VAL D 1 44 ? 62.932 5.019 67.602 1.00 27.17 24 VAL D CA 1
ATOM 8806 C C . VAL D 1 44 ? 63.186 5.813 66.316 1.00 27.97 24 VAL D C 1
ATOM 8807 O O . VAL D 1 44 ? 64.075 6.656 66.288 1.00 28.26 24 VAL D O 1
ATOM 8811 N N . LEU D 1 45 ? 62.375 5.601 65.265 1.00 28.33 25 LEU D N 1
ATOM 8812 C CA . LEU D 1 45 ? 62.476 6.327 64.005 1.00 29.22 25 LEU D CA 1
ATOM 8813 C C . LEU D 1 45 ? 62.232 7.889 64.148 1.00 30.81 25 LEU D C 1
ATOM 8814 O O . LEU D 1 45 ? 63.040 8.706 63.570 1.00 33.80 25 LEU D O 1
ATOM 8819 N N . SER D 1 46 ? 61.295 8.244 65.009 1.00 31.52 26 SER D N 1
ATOM 8820 C CA . SER D 1 46 ? 60.993 9.672 65.362 1.00 32.36 26 SER D CA 1
ATOM 8821 C C . SER D 1 46 ? 62.274 10.225 66.003 1.00 33.38 26 SER D C 1
ATOM 8822 O O . SER D 1 46 ? 62.685 11.294 65.731 1.00 34.00 26 SER D O 1
ATOM 8825 N N . ALA D 1 47 ? 62.850 9.466 66.936 1.00 31.11 27 ALA D N 1
ATOM 8826 C CA . ALA D 1 47 ? 64.029 9.927 67.647 1.00 31.80 27 ALA D CA 1
ATOM 8827 C C . ALA D 1 47 ? 65.252 10.082 66.747 1.00 33.05 27 ALA D C 1
ATOM 8828 O O . ALA D 1 47 ? 66.032 11.060 66.864 1.00 31.48 27 ALA D O 1
ATOM 8830 N N . ILE D 1 48 ? 65.466 9.098 65.871 1.00 32.87 28 ILE D N 1
ATOM 8831 C CA . ILE D 1 48 ? 66.630 9.191 64.942 1.00 34.38 28 ILE D CA 1
ATOM 8832 C C . ILE D 1 48 ? 66.568 10.477 64.092 1.00 34.08 28 ILE D C 1
ATOM 8833 O O . ILE D 1 48 ? 67.585 11.085 63.755 1.00 32.96 28 ILE D O 1
ATOM 8838 N N . GLN D 1 49 ? 65.363 10.892 63.742 1.00 33.49 29 GLN D N 1
ATOM 8839 C CA . GLN D 1 49 ? 65.241 12.099 62.921 1.00 34.65 29 GLN D CA 1
ATOM 8840 C C . GLN D 1 49 ? 65.590 13.370 63.717 1.00 36.93 29 GLN D C 1
ATOM 8841 O O . GLN D 1 49 ? 65.692 14.416 63.134 1.00 40.48 29 GLN D O 1
ATOM 8847 N N . ALA D 1 50 ? 65.622 13.331 65.040 1.00 36.37 30 ALA D N 1
ATOM 8848 C CA . ALA D 1 50 ? 65.956 14.468 65.849 1.00 37.65 30 ALA D CA 1
ATOM 8849 C C . ALA D 1 50 ? 67.370 14.424 66.253 1.00 39.52 30 ALA D C 1
ATOM 8850 O O . ALA D 1 50 ? 67.940 15.461 66.529 1.00 44.53 30 ALA D O 1
ATOM 8852 N N . SER D 1 51 ? 67.984 13.254 66.337 1.00 39.09 31 SER D N 1
ATOM 8853 C CA . SER D 1 51 ? 69.351 13.184 66.762 1.00 37.89 31 SER D CA 1
ATOM 8854 C C . SER D 1 51 ? 69.986 11.931 66.276 1.00 39.10 31 SER D C 1
ATOM 8855 O O . SER D 1 51 ? 69.360 10.886 66.235 1.00 39.38 31 SER D O 1
ATOM 8858 N N . GLY D 1 52 ? 71.265 12.002 65.995 1.00 39.16 32 GLY D N 1
ATOM 8859 C CA . GLY D 1 52 ? 72.114 10.845 65.652 1.00 39.20 32 GLY D CA 1
ATOM 8860 C C . GLY D 1 52 ? 72.879 10.176 66.727 1.00 38.19 32 GLY D C 1
ATOM 8861 O O . GLY D 1 52 ? 73.470 9.105 66.486 1.00 38.80 32 GLY D O 1
ATOM 8862 N N . ASP D 1 53 ? 72.861 10.768 67.932 1.00 38.26 33 ASP D N 1
ATOM 8863 C CA . ASP D 1 53 ? 73.551 10.268 69.131 1.00 37.12 33 ASP D CA 1
ATOM 8864 C C . ASP D 1 53 ? 72.711 9.123 69.780 1.00 36.28 33 ASP D C 1
ATOM 8865 O O . ASP D 1 53 ? 71.578 9.306 70.217 1.00 35.12 33 ASP D O 1
ATOM 8870 N N . VAL D 1 54 ? 73.292 7.949 69.850 1.00 37.62 34 VAL D N 1
ATOM 8871 C CA . VAL D 1 54 ? 72.625 6.811 70.441 1.00 37.99 34 VAL D CA 1
ATOM 8872 C C . VAL D 1 54 ? 71.998 7.038 71.834 1.00 37.33 34 VAL D C 1
ATOM 8873 O O . VAL D 1 54 ? 70.864 6.624 72.122 1.00 31.23 34 VAL D O 1
ATOM 8877 N N . TRP D 1 55 ? 72.694 7.769 72.687 1.00 34.08 35 TRP D N 1
ATOM 8878 C CA . TRP D 1 55 ? 72.204 8.044 74.053 1.00 34.09 35 TRP D CA 1
ATOM 8879 C C . TRP D 1 55 ? 70.925 8.952 73.977 1.00 34.17 35 TRP D C 1
ATOM 8880 O O . TRP D 1 55 ? 69.883 8.700 74.647 1.00 33.00 35 TRP D O 1
ATOM 8891 N N . ARG D 1 56 ? 70.967 9.934 73.101 1.00 34.94 36 ARG D N 1
ATOM 8892 C CA . ARG D 1 56 ? 69.789 10.795 72.878 1.00 33.72 36 ARG D CA 1
ATOM 8893 C C . ARG D 1 56 ? 68.658 10.077 72.158 1.00 34.00 36 ARG D C 1
ATOM 8894 O O . ARG D 1 56 ? 67.465 10.337 72.397 1.00 30.74 36 ARG D O 1
ATOM 8902 N N . ILE D 1 57 ? 68.993 9.115 71.278 1.00 34.12 37 ILE D N 1
ATOM 8903 C CA . ILE D 1 57 ? 67.907 8.338 70.685 1.00 32.31 37 ILE D CA 1
ATOM 8904 C C . ILE D 1 57 ? 67.115 7.522 71.766 1.00 30.86 37 ILE D C 1
ATOM 8905 O O . ILE D 1 57 ? 65.933 7.392 71.727 1.00 30.37 37 ILE D O 1
ATOM 8910 N N . VAL D 1 58 ? 67.842 6.916 72.684 1.00 27.75 38 VAL D N 1
ATOM 8911 C CA . VAL D 1 58 ? 67.283 6.212 73.789 1.00 27.95 38 VAL D CA 1
ATOM 8912 C C . VAL D 1 58 ? 66.409 7.146 74.640 1.00 29.00 38 VAL D C 1
ATOM 8913 O O . VAL D 1 58 ? 65.262 6.846 74.897 1.00 29.09 38 VAL D O 1
ATOM 8917 N N . ASP D 1 59 ? 66.943 8.291 75.027 1.00 30.89 39 ASP D N 1
ATOM 8918 C CA . ASP D 1 59 ? 66.264 9.329 75.761 1.00 29.34 39 ASP D CA 1
ATOM 8919 C C . ASP D 1 59 ? 64.939 9.757 75.056 1.00 30.57 39 ASP D C 1
ATOM 8920 O O . ASP D 1 59 ? 63.877 9.557 75.611 1.00 28.54 39 ASP D O 1
ATOM 8925 N N . LEU D 1 60 ? 65.028 10.229 73.819 1.00 31.57 40 LEU D N 1
ATOM 8926 C CA . LEU D 1 60 ? 63.816 10.763 73.097 1.00 32.25 40 LEU D CA 1
ATOM 8927 C C . LEU D 1 60 ? 62.839 9.647 72.771 1.00 33.03 40 LEU D C 1
ATOM 8928 O O . LEU D 1 60 ? 61.691 9.856 72.829 1.00 29.70 40 LEU D O 1
ATOM 8933 N N . SER D 1 61 ? 63.311 8.422 72.475 1.00 28.60 41 SER D N 1
ATOM 8934 C CA . SER D 1 61 ? 62.388 7.320 72.185 1.00 27.65 41 SER D CA 1
ATOM 8935 C C . SER D 1 61 ? 61.544 6.842 73.330 1.00 27.10 41 SER D C 1
ATOM 8936 O O . SER D 1 61 ? 60.442 6.326 73.117 1.00 25.19 41 SER D O 1
ATOM 8939 N N . GLU D 1 62 ? 62.059 7.034 74.518 1.00 26.62 42 GLU D N 1
ATOM 8940 C CA . GLU D 1 62 ? 61.491 6.518 75.752 1.00 27.94 42 GLU D CA 1
ATOM 8941 C C . GLU D 1 62 ? 61.283 5.032 75.704 1.00 29.04 42 GLU D C 1
ATOM 8942 O O . GLU D 1 62 ? 60.232 4.532 76.139 1.00 27.99 42 GLU D O 1
ATOM 8948 N N . GLU D 1 63 ? 62.188 4.330 75.013 1.00 26.04 43 GLU D N 1
ATOM 8949 C CA . GLU D 1 63 ? 62.138 2.894 75.020 1.00 26.11 43 GLU D CA 1
ATOM 8950 C C . GLU D 1 63 ? 63.397 2.461 75.727 1.00 25.98 43 GLU D C 1
ATOM 8951 O O . GLU D 1 63 ? 64.396 3.199 75.829 1.00 27.11 43 GLU D O 1
ATOM 8957 N N . PRO D 1 64 ? 63.386 1.232 76.243 1.00 26.84 44 PRO D N 1
ATOM 8958 C CA . PRO D 1 64 ? 64.570 0.826 77.027 1.00 26.71 44 PRO D CA 1
ATOM 8959 C C . PRO D 1 64 ? 65.753 0.515 76.164 1.00 26.80 44 PRO D C 1
ATOM 8960 O O . PRO D 1 64 ? 65.612 0.026 75.070 1.00 28.46 44 PRO D O 1
ATOM 8964 N N . LEU D 1 65 ? 66.944 0.738 76.671 1.00 27.86 45 LEU D N 1
ATOM 8965 C CA . LEU D 1 65 ? 68.156 0.747 75.854 1.00 28.29 45 LEU D CA 1
ATOM 8966 C C . LEU D 1 65 ? 68.346 -0.530 75.057 1.00 28.46 45 LEU D C 1
ATOM 8967 O O . LEU D 1 65 ? 68.651 -0.414 73.866 1.00 29.66 45 LEU D O 1
ATOM 8972 N N . PRO D 1 66 ? 68.106 -1.750 75.636 1.00 30.23 46 PRO D N 1
ATOM 8973 C CA . PRO D 1 66 ? 68.391 -2.922 74.842 1.00 30.00 46 PRO D CA 1
ATOM 8974 C C . PRO D 1 66 ? 67.435 -3.083 73.709 1.00 29.41 46 PRO D C 1
ATOM 8975 O O . PRO D 1 66 ? 67.776 -3.708 72.694 1.00 28.30 46 PRO D O 1
ATOM 8979 N N . LEU D 1 67 ? 66.201 -2.604 73.910 1.00 28.33 47 LEU D N 1
ATOM 8980 C CA . LEU D 1 67 ? 65.216 -2.675 72.877 1.00 27.71 47 LEU D CA 1
ATOM 8981 C C . LEU D 1 67 ? 65.574 -1.699 71.809 1.00 27.14 47 LEU D C 1
ATOM 8982 O O . LEU D 1 67 ? 65.506 -2.032 70.646 1.00 26.88 47 LEU D O 1
ATOM 8987 N N . VAL D 1 68 ? 66.044 -0.524 72.179 1.00 26.70 48 VAL D N 1
ATOM 8988 C CA . VAL D 1 68 ? 66.406 0.428 71.189 1.00 27.43 48 VAL D CA 1
ATOM 8989 C C . VAL D 1 68 ? 67.608 -0.073 70.333 1.00 28.00 48 VAL D C 1
ATOM 8990 O O . VAL D 1 68 ? 67.623 0.090 69.102 1.00 27.36 48 VAL D O 1
ATOM 8994 N N . VAL D 1 69 ? 68.531 -0.739 70.976 1.00 26.94 49 VAL D N 1
ATOM 8995 C CA . VAL D 1 69 ? 69.683 -1.330 70.244 1.00 29.13 49 VAL D CA 1
ATOM 8996 C C . VAL D 1 69 ? 69.194 -2.370 69.293 1.00 28.87 49 VAL D C 1
ATOM 8997 O O . VAL D 1 69 ? 69.607 -2.371 68.110 1.00 29.71 49 VAL D O 1
ATOM 9001 N N . ALA D 1 70 ? 68.246 -3.243 69.730 1.00 27.34 50 ALA D N 1
ATOM 9002 C CA . ALA D 1 70 ? 67.694 -4.240 68.790 1.00 27.82 50 ALA D CA 1
ATOM 9003 C C . ALA D 1 70 ? 67.009 -3.606 67.616 1.00 26.41 50 ALA D C 1
ATOM 9004 O O . ALA D 1 70 ? 67.193 -4.059 66.490 1.00 26.82 50 ALA D O 1
ATOM 9006 N N . VAL D 1 71 ? 66.267 -2.476 67.815 1.00 25.90 51 VAL D N 1
ATOM 9007 C CA . VAL D 1 71 ? 65.615 -1.793 66.736 1.00 25.75 51 VAL D CA 1
ATOM 9008 C C . VAL D 1 71 ? 66.551 -1.133 65.793 1.00 26.90 51 VAL D C 1
ATOM 9009 O O . VAL D 1 71 ? 66.387 -1.225 64.537 1.00 26.50 51 VAL D O 1
ATOM 9013 N N . VAL D 1 72 ? 67.516 -0.403 66.310 1.00 26.40 52 VAL D N 1
ATOM 9014 C CA . VAL D 1 72 ? 68.444 0.201 65.416 1.00 27.71 52 VAL D CA 1
ATOM 9015 C C . VAL D 1 72 ? 69.243 -0.881 64.592 1.00 27.56 52 VAL D C 1
ATOM 9016 O O . VAL D 1 72 ? 69.520 -0.619 63.427 1.00 27.77 52 VAL D O 1
ATOM 9020 N N . THR D 1 73 ? 69.668 -1.958 65.240 1.00 28.13 53 THR D N 1
ATOM 9021 C CA . THR D 1 73 ? 70.309 -3.087 64.553 1.00 28.57 53 THR D CA 1
ATOM 9022 C C . THR D 1 73 ? 69.423 -3.652 63.391 1.00 28.79 53 THR D C 1
ATOM 9023 O O . THR D 1 73 ? 69.913 -3.845 62.218 1.00 28.48 53 THR D O 1
ATOM 9027 N N . ALA D 1 74 ? 68.156 -3.930 63.701 1.00 26.52 54 ALA D N 1
ATOM 9028 C CA . ALA D 1 74 ? 67.240 -4.315 62.664 1.00 27.11 54 ALA D CA 1
ATOM 9029 C C . ALA D 1 74 ? 67.087 -3.330 61.516 1.00 27.68 54 ALA D C 1
ATOM 9030 O O . ALA D 1 74 ? 67.104 -3.724 60.343 1.00 28.42 54 ALA D O 1
ATOM 9032 N N . LEU D 1 75 ? 66.989 -2.054 61.840 1.00 26.90 55 LEU D N 1
ATOM 9033 C CA . LEU D 1 75 ? 66.867 -1.003 60.874 1.00 27.72 55 LEU D CA 1
ATOM 9034 C C . LEU D 1 75 ? 68.139 -0.866 59.996 1.00 27.67 55 LEU D C 1
ATOM 9035 O O . LEU D 1 75 ? 68.073 -0.714 58.818 1.00 28.09 55 LEU D O 1
ATOM 9040 N N . TYR D 1 76 ? 69.276 -1.067 60.610 1.00 29.09 56 TYR D N 1
ATOM 9041 C CA . TYR D 1 76 ? 70.525 -1.125 59.873 1.00 29.65 56 TYR D CA 1
ATOM 9042 C C . TYR D 1 76 ? 70.469 -2.311 58.902 1.00 28.70 56 TYR D C 1
ATOM 9043 O O . TYR D 1 76 ? 70.750 -2.161 57.723 1.00 29.94 56 TYR D O 1
ATOM 9052 N N . GLU D 1 77 ? 70.126 -3.480 59.421 1.00 29.32 57 GLU D N 1
ATOM 9053 C CA . GLU D 1 77 ? 70.244 -4.706 58.653 1.00 29.79 57 GLU D CA 1
ATOM 9054 C C . GLU D 1 77 ? 69.421 -4.606 57.449 1.00 30.08 57 GLU D C 1
ATOM 9055 O O . GLU D 1 77 ? 69.858 -4.906 56.321 1.00 30.14 57 GLU D O 1
ATOM 9061 N N . LEU D 1 78 ? 68.214 -4.150 57.664 1.00 28.62 58 LEU D N 1
ATOM 9062 C CA . LEU D 1 78 ? 67.278 -3.997 56.580 1.00 29.39 58 LEU D CA 1
ATOM 9063 C C . LEU D 1 78 ? 67.440 -2.790 55.683 1.00 29.65 58 LEU D C 1
ATOM 9064 O O . LEU D 1 78 ? 66.710 -2.674 54.672 1.00 30.45 58 LEU D O 1
ATOM 9069 N N . GLY D 1 79 ? 68.408 -1.961 55.891 1.00 29.45 59 GLY D N 1
ATOM 9070 C CA . GLY D 1 79 ? 68.752 -0.960 54.920 1.00 30.99 59 GLY D CA 1
ATOM 9071 C C . GLY D 1 79 ? 68.201 0.456 55.173 1.00 31.27 59 GLY D C 1
ATOM 9072 O O . GLY D 1 79 ? 68.468 1.385 54.417 1.00 31.74 59 GLY D O 1
ATOM 9073 N N . TYR D 1 80 ? 67.559 0.649 56.335 1.00 32.57 60 TYR D N 1
ATOM 9074 C CA . TYR D 1 80 ? 66.870 1.944 56.678 1.00 31.02 60 TYR D CA 1
ATOM 9075 C C . TYR D 1 80 ? 67.788 2.874 57.460 1.00 32.82 60 TYR D C 1
ATOM 9076 O O . TYR D 1 80 ? 67.544 4.046 57.456 1.00 33.71 60 TYR D O 1
ATOM 9085 N N . VAL D 1 81 ? 68.841 2.370 58.135 1.00 32.16 61 VAL D N 1
ATOM 9086 C CA . VAL D 1 81 ? 69.773 3.204 58.875 1.00 34.60 61 VAL D CA 1
ATOM 9087 C C . VAL D 1 81 ? 71.255 2.861 58.577 1.00 34.73 61 VAL D C 1
ATOM 9088 O O . VAL D 1 81 ? 71.556 1.756 58.111 1.00 33.35 61 VAL D O 1
ATOM 9092 N N . ALA D 1 82 ? 72.098 3.834 58.778 1.00 36.47 62 ALA D N 1
ATOM 9093 C CA . ALA D 1 82 ? 73.535 3.627 58.581 1.00 41.10 62 ALA D CA 1
ATOM 9094 C C . ALA D 1 82 ? 74.219 4.302 59.715 1.00 41.16 62 ALA D C 1
ATOM 9095 O O . ALA D 1 82 ? 73.583 5.141 60.393 1.00 37.91 62 ALA D O 1
ATOM 9097 N N . PHE D 1 83 ? 75.464 3.905 59.965 1.00 42.07 63 PHE D N 1
ATOM 9098 C CA . PHE D 1 83 ? 76.300 4.522 60.975 1.00 46.19 63 PHE D CA 1
ATOM 9099 C C . PHE D 1 83 ? 77.375 5.336 60.331 1.00 50.40 63 PHE D C 1
ATOM 9100 O O . PHE D 1 83 ? 78.263 4.754 59.700 1.00 58.55 63 PHE D O 1
ATOM 9108 N N . GLU D 1 84 ? 77.356 6.646 60.499 1.00 51.04 64 GLU D N 1
ATOM 9109 C CA . GLU D 1 84 ? 78.363 7.501 59.873 1.00 56.68 64 GLU D CA 1
ATOM 9110 C C . GLU D 1 84 ? 78.891 8.456 60.866 1.00 56.22 64 GLU D C 1
ATOM 9111 O O . GLU D 1 84 ? 78.099 9.168 61.520 1.00 49.18 64 GLU D O 1
ATOM 9117 N N . ASN D 1 85 ? 80.238 8.512 60.978 1.00 59.12 65 ASN D N 1
ATOM 9118 C CA . ASN D 1 85 ? 80.872 9.374 61.962 1.00 59.44 65 ASN D CA 1
ATOM 9119 C C . ASN D 1 85 ? 80.233 9.313 63.300 1.00 53.51 65 ASN D C 1
ATOM 9120 O O . ASN D 1 85 ? 79.939 10.354 63.867 1.00 52.11 65 ASN D O 1
ATOM 9125 N N . ASN D 1 86 ? 80.096 8.089 63.820 1.00 48.49 66 ASN D N 1
ATOM 9126 C CA . ASN D 1 86 ? 79.530 7.856 65.136 1.00 47.30 66 ASN D CA 1
ATOM 9127 C C . ASN D 1 86 ? 78.165 8.517 65.340 1.00 44.14 66 ASN D C 1
ATOM 9128 O O . ASN D 1 86 ? 77.822 8.808 66.464 1.00 43.61 66 ASN D O 1
ATOM 9133 N N . GLN D 1 87 ? 77.401 8.621 64.254 1.00 44.28 67 GLN D N 1
ATOM 9134 C CA . GLN D 1 87 ? 75.989 9.034 64.286 1.00 44.36 67 GLN D CA 1
ATOM 9135 C C . GLN D 1 87 ? 75.158 7.955 63.651 1.00 42.52 67 GLN D C 1
ATOM 9136 O O . GLN D 1 87 ? 75.549 7.348 62.613 1.00 42.93 67 GLN D O 1
ATOM 9142 N N . VAL D 1 88 ? 73.948 7.777 64.190 1.00 39.53 68 VAL D N 1
ATOM 9143 C CA . VAL D 1 88 ? 72.934 6.949 63.576 1.00 37.72 68 VAL D CA 1
ATOM 9144 C C . VAL D 1 88 ? 72.153 7.811 62.643 1.00 38.26 68 VAL D C 1
ATOM 9145 O O . VAL D 1 88 ? 71.537 8.766 63.122 1.00 37.73 68 VAL D O 1
ATOM 9149 N N . ILE D 1 89 ? 72.068 7.464 61.339 1.00 38.50 69 ILE D N 1
ATOM 9150 C CA . ILE D 1 89 ? 71.301 8.272 60.370 1.00 40.90 69 ILE D CA 1
ATOM 9151 C C . ILE D 1 89 ? 70.371 7.425 59.561 1.00 38.36 69 ILE D C 1
ATOM 9152 O O . ILE D 1 89 ? 70.621 6.264 59.376 1.00 39.21 69 ILE D O 1
ATOM 9157 N N . LEU D 1 90 ? 69.306 8.010 59.053 1.00 36.31 70 LEU D N 1
ATOM 9158 C CA . LEU D 1 90 ? 68.484 7.342 58.068 1.00 36.53 70 LEU D CA 1
ATOM 9159 C C . LEU D 1 90 ? 69.159 7.345 56.654 1.00 38.67 70 LEU D C 1
ATOM 9160 O O . LEU D 1 90 ? 69.730 8.294 56.245 1.00 38.38 70 LEU D O 1
ATOM 9165 N N . THR D 1 91 ? 69.094 6.243 55.950 1.00 38.12 71 THR D N 1
ATOM 9166 C CA . THR D 1 91 ? 69.485 6.174 54.592 1.00 39.17 71 THR D CA 1
ATOM 9167 C C . THR D 1 91 ? 68.385 6.779 53.697 1.00 39.88 71 THR D C 1
ATOM 9168 O O . THR D 1 91 ? 67.256 7.085 54.176 1.00 36.38 71 THR D O 1
ATOM 9172 N N . ARG D 1 92 ? 68.644 6.821 52.399 1.00 40.05 72 ARG D N 1
ATOM 9173 C CA . ARG D 1 92 ? 67.528 7.171 51.518 1.00 44.06 72 ARG D CA 1
ATOM 9174 C C . ARG D 1 92 ? 66.324 6.253 51.701 1.00 39.43 72 ARG D C 1
ATOM 9175 O O . ARG D 1 92 ? 65.111 6.684 51.661 1.00 36.68 72 ARG D O 1
ATOM 9183 N N . LYS D 1 93 ? 66.586 4.964 51.886 1.00 37.12 73 LYS D N 1
ATOM 9184 C CA . LYS D 1 93 ? 65.434 4.005 52.044 1.00 34.86 73 LYS D CA 1
ATOM 9185 C C . LYS D 1 93 ? 64.730 4.245 53.403 1.00 34.25 73 LYS D C 1
ATOM 9186 O O . LYS D 1 93 ? 63.567 4.079 53.568 1.00 35.42 73 LYS D O 1
ATOM 9192 N N . GLY D 1 94 ? 65.500 4.655 54.390 1.00 34.35 74 GLY D N 1
ATOM 9193 C CA . GLY D 1 94 ? 64.953 5.013 55.648 1.00 34.85 74 GLY D CA 1
ATOM 9194 C C . GLY D 1 94 ? 64.050 6.246 55.572 1.00 35.78 74 GLY D C 1
ATOM 9195 O O . GLY D 1 94 ? 62.976 6.257 56.222 1.00 33.19 74 GLY D O 1
ATOM 9196 N N . LYS D 1 95 ? 64.502 7.247 54.824 1.00 36.83 75 LYS D N 1
ATOM 9197 C CA . LYS D 1 95 ? 63.714 8.444 54.604 1.00 36.41 75 LYS D CA 1
ATOM 9198 C C . LYS D 1 95 ? 62.453 8.148 53.890 1.00 36.34 75 LYS D C 1
ATOM 9199 O O . LYS D 1 95 ? 61.420 8.693 54.223 1.00 37.69 75 LYS D O 1
ATOM 9205 N N . GLU D 1 96 ? 62.502 7.300 52.880 1.00 37.07 76 GLU D N 1
ATOM 9206 C CA . GLU D 1 96 ? 61.283 6.763 52.278 1.00 38.78 76 GLU D CA 1
ATOM 9207 C C . GLU D 1 96 ? 60.357 6.036 53.237 1.00 37.03 76 GLU D C 1
ATOM 9208 O O . GLU D 1 96 ? 59.096 6.151 53.125 1.00 36.46 76 GLU D O 1
ATOM 9214 N N . LEU D 1 97 ? 60.913 5.230 54.134 1.00 34.95 77 LEU D N 1
ATOM 9215 C CA . LEU D 1 97 ? 60.061 4.523 55.122 1.00 35.42 77 LEU D CA 1
ATOM 9216 C C . LEU D 1 97 ? 59.299 5.500 56.035 1.00 34.86 77 LEU D C 1
ATOM 9217 O O . LEU D 1 97 ? 58.138 5.265 56.337 1.00 35.50 77 LEU D O 1
ATOM 9222 N N . VAL D 1 98 ? 59.996 6.495 56.571 1.00 33.64 78 VAL D N 1
ATOM 9223 C CA . VAL D 1 98 ? 59.303 7.460 57.532 1.00 33.75 78 VAL D CA 1
ATOM 9224 C C . VAL D 1 98 ? 58.218 8.282 56.806 1.00 36.28 78 VAL D C 1
ATOM 9225 O O . VAL D 1 98 ? 57.140 8.521 57.369 1.00 37.44 78 VAL D O 1
ATOM 9229 N N . GLU D 1 99 ? 58.511 8.608 55.544 1.00 38.66 79 GLU D N 1
ATOM 9230 C CA . GLU D 1 99 ? 57.623 9.370 54.662 1.00 41.76 79 GLU D CA 1
ATOM 9231 C C . GLU D 1 99 ? 56.373 8.576 54.389 1.00 44.10 79 GLU D C 1
ATOM 9232 O O . GLU D 1 99 ? 55.283 9.010 54.659 1.00 40.73 79 GLU D O 1
ATOM 9238 N N . LYS D 1 100 ? 56.561 7.358 53.991 1.00 41.66 80 LYS D N 1
ATOM 9239 C CA . LYS D 1 100 ? 55.461 6.473 53.797 1.00 44.28 80 LYS D CA 1
ATOM 9240 C C . LYS D 1 100 ? 54.643 6.262 55.048 1.00 42.11 80 LYS D C 1
ATOM 9241 O O . LYS D 1 100 ? 53.423 6.177 54.953 1.00 41.20 80 LYS D O 1
ATOM 9247 N N . TYR D 1 101 ? 55.263 6.151 56.221 1.00 38.05 81 TYR D N 1
ATOM 9248 C CA . TYR D 1 101 ? 54.453 5.850 57.394 1.00 38.61 81 TYR D CA 1
ATOM 9249 C C . TYR D 1 101 ? 54.037 7.134 58.171 1.00 36.93 81 TYR D C 1
ATOM 9250 O O . TYR D 1 101 ? 53.420 7.052 59.197 1.00 37.86 81 TYR D O 1
ATOM 9259 N N . GLY D 1 102 ? 54.359 8.312 57.637 1.00 37.72 82 GLY D N 1
ATOM 9260 C CA . GLY D 1 102 ? 54.027 9.628 58.285 1.00 37.33 82 GLY D CA 1
ATOM 9261 C C . GLY D 1 102 ? 54.651 9.822 59.655 1.00 38.20 82 GLY D C 1
ATOM 9262 O O . GLY D 1 102 ? 54.108 10.504 60.528 1.00 35.92 82 GLY D O 1
ATOM 9263 N N . ILE D 1 103 ? 55.859 9.241 59.855 1.00 35.03 83 ILE D N 1
ATOM 9264 C CA . ILE D 1 103 ? 56.557 9.357 61.082 1.00 35.48 83 ILE D CA 1
ATOM 9265 C C . ILE D 1 103 ? 57.516 10.547 60.981 1.00 37.44 83 ILE D C 1
ATOM 9266 O O . ILE D 1 103 ? 58.639 10.458 60.347 1.00 40.77 83 ILE D O 1
ATOM 9271 N N . GLY D 1 104 ? 57.239 11.555 61.774 1.00 37.70 84 GLY D N 1
ATOM 9272 C CA . GLY D 1 104 ? 58.225 12.658 61.936 1.00 38.25 84 GLY D CA 1
ATOM 9273 C C . GLY D 1 104 ? 58.922 12.784 63.226 1.00 37.81 84 GLY D C 1
ATOM 9274 O O . GLY D 1 104 ? 58.680 12.045 64.162 1.00 37.16 84 GLY D O 1
ATOM 9275 N N . PRO D 1 105 ? 59.843 13.728 63.313 1.00 36.92 85 PRO D N 1
ATOM 9276 C CA . PRO D 1 105 ? 60.490 13.904 64.609 1.00 38.61 85 PRO D CA 1
ATOM 9277 C C . PRO D 1 105 ? 59.514 14.443 65.652 1.00 36.90 85 PRO D C 1
ATOM 9278 O O . PRO D 1 105 ? 58.613 15.086 65.229 1.00 35.79 85 PRO D O 1
ATOM 9282 N N . ARG D 1 106 ? 59.732 14.225 66.947 1.00 38.48 86 ARG D N 1
ATOM 9283 C CA . ARG D 1 106 ? 58.835 14.737 68.027 1.00 39.32 86 ARG D CA 1
ATOM 9284 C C . ARG D 1 106 ? 59.030 16.206 68.318 1.00 43.24 86 ARG D C 1
ATOM 9285 O O . ARG D 1 106 ? 60.125 16.666 68.538 1.00 46.39 86 ARG D O 1
ATOM 9293 N N . ALA D 1 107 ? 57.961 16.947 68.435 1.00 43.08 87 ALA D N 1
ATOM 9294 C CA . ALA D 1 107 ? 58.022 18.285 68.930 1.00 47.98 87 ALA D CA 1
ATOM 9295 C C . ALA D 1 107 ? 58.149 18.143 70.459 1.00 50.89 87 ALA D C 1
ATOM 9296 O O . ALA D 1 107 ? 57.834 17.067 71.076 1.00 53.49 87 ALA D O 1
ATOM 9298 N N . ASP D 1 108 ? 58.730 19.171 71.048 1.00 52.41 88 ASP D N 1
ATOM 9299 C CA . ASP D 1 108 ? 58.939 19.159 72.492 1.00 55.65 88 ASP D CA 1
ATOM 9300 C C . ASP D 1 108 ? 58.472 20.482 72.987 1.00 51.66 88 ASP D C 1
ATOM 9301 O O . ASP D 1 108 ? 58.901 21.519 72.532 1.00 53.66 88 ASP D O 1
ATOM 9306 N N . TYR D 1 109 ? 57.560 20.444 73.932 1.00 51.93 89 TYR D N 1
ATOM 9307 C CA . TYR D 1 109 ? 57.024 21.637 74.494 1.00 47.94 89 TYR D CA 1
ATOM 9308 C C . TYR D 1 109 ? 57.247 21.663 76.015 1.00 48.83 89 TYR D C 1
ATOM 9309 O O . TYR D 1 109 ? 56.515 22.360 76.734 1.00 46.61 89 TYR D O 1
ATOM 9318 N N . THR D 1 110 ? 58.204 20.880 76.504 1.00 47.41 90 THR D N 1
ATOM 9319 C CA . THR D 1 110 ? 58.514 20.858 77.943 1.00 52.61 90 THR D CA 1
ATOM 9320 C C . THR D 1 110 ? 58.742 22.307 78.453 1.00 53.31 90 THR D C 1
ATOM 9321 O O . THR D 1 110 ? 59.504 23.054 77.872 1.00 53.17 90 THR D O 1
ATOM 9325 N N . CYS D 1 111 ? 58.076 22.686 79.531 1.00 52.32 91 CYS D N 1
ATOM 9326 C CA . CYS D 1 111 ? 58.227 24.024 80.090 1.00 52.85 91 CYS D CA 1
ATOM 9327 C C . CYS D 1 111 ? 59.738 24.288 80.368 1.00 53.39 91 CYS D C 1
ATOM 9328 O O . CYS D 1 111 ? 60.404 23.530 81.066 1.00 52.56 91 CYS D O 1
ATOM 9331 N N . SER D 1 112 ? 60.283 25.349 79.813 1.00 59.02 92 SER D N 1
ATOM 9332 C CA . SER D 1 112 ? 61.735 25.655 79.993 1.00 63.78 92 SER D CA 1
ATOM 9333 C C . SER D 1 112 ? 62.054 26.224 81.394 1.00 64.45 92 SER D C 1
ATOM 9334 O O . SER D 1 112 ? 63.208 26.260 81.795 1.00 69.35 92 SER D O 1
ATOM 9337 N N . HIS D 1 113 ? 61.046 26.600 82.167 1.00 64.80 93 HIS D N 1
ATOM 9338 C CA . HIS D 1 113 ? 61.286 27.123 83.529 1.00 67.17 93 HIS D CA 1
ATOM 9339 C C . HIS D 1 113 ? 61.354 26.058 84.568 1.00 64.12 93 HIS D C 1
ATOM 9340 O O . HIS D 1 113 ? 62.256 25.958 85.350 1.00 63.18 93 HIS D O 1
ATOM 9347 N N . CYS D 1 114 ? 60.488 25.106 84.486 1.00 58.29 94 CYS D N 1
ATOM 9348 C CA . CYS D 1 114 ? 60.618 24.088 85.492 1.00 56.65 94 CYS D CA 1
ATOM 9349 C C . CYS D 1 114 ? 61.185 22.787 85.002 1.00 54.49 94 CYS D C 1
ATOM 9350 O O . CYS D 1 114 ? 61.064 21.750 85.638 1.00 51.09 94 CYS D O 1
ATOM 9353 N N . GLN D 1 115 ? 61.605 22.746 83.764 1.00 54.87 95 GLN D N 1
ATOM 9354 C CA . GLN D 1 115 ? 62.171 21.535 83.265 1.00 54.09 95 GLN D CA 1
ATOM 9355 C C . GLN D 1 115 ? 61.159 20.460 83.250 1.00 49.04 95 GLN D C 1
ATOM 9356 O O . GLN D 1 115 ? 61.552 19.309 83.261 1.00 48.32 95 GLN D O 1
ATOM 9362 N N . GLY D 1 116 ? 59.864 20.782 83.206 1.00 46.56 96 GLY D N 1
ATOM 9363 C CA . GLY D 1 116 ? 58.837 19.741 83.241 1.00 41.85 96 GLY D CA 1
ATOM 9364 C C . GLY D 1 116 ? 58.513 19.186 84.604 1.00 40.97 96 GLY D C 1
ATOM 9365 O O . GLY D 1 116 ? 57.679 18.271 84.724 1.00 37.48 96 GLY D O 1
ATOM 9366 N N . ARG D 1 117 ? 59.150 19.683 85.673 1.00 37.96 97 ARG D N 1
ATOM 9367 C CA . ARG D 1 117 ? 58.940 19.046 86.950 1.00 37.85 97 ARG D CA 1
ATOM 9368 C C . ARG D 1 117 ? 57.598 19.382 87.620 1.00 36.91 97 ARG D C 1
ATOM 9369 O O . ARG D 1 117 ? 57.245 18.735 88.649 1.00 34.97 97 ARG D O 1
ATOM 9377 N N . THR D 1 118 ? 56.980 20.460 87.175 1.00 37.60 98 THR D N 1
ATOM 9378 C CA . THR D 1 118 ? 55.755 21.034 87.790 1.00 39.71 98 THR D CA 1
ATOM 9379 C C . THR D 1 118 ? 56.063 21.945 88.950 1.00 42.90 98 THR D C 1
ATOM 9380 O O . THR D 1 118 ? 55.151 22.711 89.345 1.00 44.12 98 THR D O 1
ATOM 9384 N N . VAL D 1 119 ? 57.268 21.901 89.523 1.00 40.22 99 VAL D N 1
ATOM 9385 C CA . VAL D 1 119 ? 57.614 22.804 90.606 1.00 41.79 99 VAL D CA 1
ATOM 9386 C C . VAL D 1 119 ? 58.824 23.671 90.246 1.00 44.75 99 VAL D C 1
ATOM 9387 O O . VAL D 1 119 ? 59.712 23.253 89.531 1.00 42.58 99 VAL D O 1
ATOM 9391 N N . GLU D 1 120 ? 58.825 24.882 90.741 1.00 50.24 100 GLU D N 1
ATOM 9392 C CA . GLU D 1 120 ? 59.980 25.757 90.641 1.00 53.33 100 GLU D CA 1
ATOM 9393 C C . GLU D 1 120 ? 60.657 25.736 92.004 1.00 51.38 100 GLU D C 1
ATOM 9394 O O . GLU D 1 120 ? 60.010 25.483 93.033 1.00 53.12 100 GLU D O 1
ATOM 9400 N N . ILE D 1 121 ? 61.964 25.917 91.997 1.00 47.44 101 ILE D N 1
ATOM 9401 C CA . ILE D 1 121 ? 62.743 25.922 93.185 1.00 48.80 101 ILE D CA 1
ATOM 9402 C C . ILE D 1 121 ? 63.442 27.240 93.533 1.00 51.05 101 ILE D C 1
ATOM 9403 O O . ILE D 1 121 ? 64.295 27.266 94.425 1.00 47.07 101 ILE D O 1
ATOM 9408 N N . ASP D 1 122 ? 62.979 28.338 92.958 1.00 56.56 102 ASP D N 1
ATOM 9409 C CA . ASP D 1 122 ? 63.520 29.685 93.295 1.00 61.19 102 ASP D CA 1
ATOM 9410 C C . ASP D 1 122 ? 63.484 29.964 94.821 1.00 58.66 102 ASP D C 1
ATOM 9411 O O . ASP D 1 122 ? 64.479 30.383 95.438 1.00 58.43 102 ASP D O 1
ATOM 9416 N N . ALA D 1 123 ? 62.381 29.643 95.451 1.00 51.65 103 ALA D N 1
ATOM 9417 C CA . ALA D 1 123 ? 62.293 29.769 96.887 1.00 50.13 103 ALA D CA 1
ATOM 9418 C C . ALA D 1 123 ? 63.288 28.897 97.728 1.00 49.65 103 ALA D C 1
ATOM 9419 O O . ALA D 1 123 ? 63.394 29.076 98.902 1.00 49.70 103 ALA D O 1
ATOM 9421 N N . PHE D 1 124 ? 64.022 27.976 97.110 1.00 47.54 104 PHE D N 1
ATOM 9422 C CA . PHE D 1 124 ? 64.981 27.098 97.784 1.00 46.80 104 PHE D CA 1
ATOM 9423 C C . PHE D 1 124 ? 66.400 27.428 97.314 1.00 47.09 104 PHE D C 1
ATOM 9424 O O . PHE D 1 124 ? 67.283 26.582 97.390 1.00 43.19 104 PHE D O 1
ATOM 9432 N N . SER D 1 125 ? 66.645 28.673 96.872 1.00 47.12 105 SER D N 1
ATOM 9433 C CA . SER D 1 125 ? 67.970 28.960 96.332 1.00 49.81 105 SER D CA 1
ATOM 9434 C C . SER D 1 125 ? 69.080 28.854 97.431 1.00 48.09 105 SER D C 1
ATOM 9435 O O . SER D 1 125 ? 70.200 28.395 97.169 1.00 48.49 105 SER D O 1
ATOM 9438 N N . GLU D 1 126 ? 68.739 29.181 98.641 1.00 49.47 106 GLU D N 1
ATOM 9439 C CA . GLU D 1 126 ? 69.658 29.088 99.749 1.00 54.73 106 GLU D CA 1
ATOM 9440 C C . GLU D 1 126 ? 69.938 27.613 100.089 1.00 50.80 106 GLU D C 1
ATOM 9441 O O . GLU D 1 126 ? 71.117 27.201 100.228 1.00 49.33 106 GLU D O 1
ATOM 9447 N N . LEU D 1 127 ? 68.862 26.846 100.220 1.00 47.90 107 LEU D N 1
ATOM 9448 C CA . LEU D 1 127 ? 68.996 25.421 100.440 1.00 49.87 107 LEU D CA 1
ATOM 9449 C C . LEU D 1 127 ? 69.879 24.741 99.349 1.00 47.15 107 LEU D C 1
ATOM 9450 O O . LEU D 1 127 ? 70.795 23.941 99.680 1.00 43.36 107 LEU D O 1
ATOM 9455 N N . LEU D 1 128 ? 69.642 25.081 98.077 1.00 45.06 108 LEU D N 1
ATOM 9456 C CA . LEU D 1 128 ? 70.456 24.566 96.974 1.00 44.68 108 LEU D CA 1
ATOM 9457 C C . LEU D 1 128 ? 71.916 24.905 97.124 1.00 45.76 108 LEU D C 1
ATOM 9458 O O . LEU D 1 128 ? 72.765 24.040 96.930 1.00 45.62 108 LEU D O 1
ATOM 9463 N N . GLU D 1 129 ? 72.191 26.167 97.444 1.00 46.63 109 GLU D N 1
ATOM 9464 C CA . GLU D 1 129 ? 73.576 26.605 97.617 1.00 51.28 109 GLU D CA 1
ATOM 9465 C C . GLU D 1 129 ? 74.211 25.834 98.793 1.00 49.07 109 GLU D C 1
ATOM 9466 O O . GLU D 1 129 ? 75.292 25.278 98.697 1.00 47.96 109 GLU D O 1
ATOM 9472 N N . GLN D 1 130 ? 73.523 25.777 99.892 1.00 47.70 110 GLN D N 1
ATOM 9473 C CA . GLN D 1 130 ? 74.012 24.973 101.023 1.00 49.65 110 GLN D CA 1
ATOM 9474 C C . GLN D 1 130 ? 74.207 23.524 100.657 1.00 46.79 110 GLN D C 1
ATOM 9475 O O . GLN D 1 130 ? 75.235 22.963 100.979 1.00 47.93 110 GLN D O 1
ATOM 9481 N N . PHE D 1 131 ? 73.221 22.924 99.988 1.00 45.94 111 PHE D N 1
ATOM 9482 C CA . PHE D 1 131 ? 73.357 21.506 99.550 1.00 43.36 111 PHE D CA 1
ATOM 9483 C C . PHE D 1 131 ? 74.603 21.266 98.668 1.00 44.49 111 PHE D C 1
ATOM 9484 O O . PHE D 1 131 ? 75.375 20.293 98.879 1.00 45.96 111 PHE D O 1
ATOM 9492 N N . LYS D 1 132 ? 74.804 22.135 97.675 1.00 44.58 112 LYS D N 1
ATOM 9493 C CA . LYS D 1 132 ? 75.956 21.995 96.788 1.00 46.94 112 LYS D CA 1
ATOM 9494 C C . LYS D 1 132 ? 77.270 22.028 97.556 1.00 47.63 112 LYS D C 1
ATOM 9495 O O . LYS D 1 132 ? 78.139 21.189 97.314 1.00 46.30 112 LYS D O 1
ATOM 9501 N N . GLU D 1 133 ? 77.355 22.973 98.473 1.00 49.82 113 GLU D N 1
ATOM 9502 C CA . GLU D 1 133 ? 78.533 23.179 99.307 1.00 54.72 113 GLU D CA 1
ATOM 9503 C C . GLU D 1 133 ? 78.857 21.908 100.150 1.00 53.84 113 GLU D C 1
ATOM 9504 O O . GLU D 1 133 ? 79.943 21.384 100.094 1.00 50.29 113 GLU D O 1
ATOM 9510 N N . ILE D 1 134 ? 77.873 21.366 100.837 1.00 50.06 114 ILE D N 1
ATOM 9511 C CA . ILE D 1 134 ? 78.094 20.203 101.654 1.00 51.61 114 ILE D CA 1
ATOM 9512 C C . ILE D 1 134 ? 78.284 18.904 100.905 1.00 49.97 114 ILE D C 1
ATOM 9513 O O . ILE D 1 134 ? 78.897 17.974 101.421 1.00 51.67 114 ILE D O 1
ATOM 9518 N N . THR D 1 135 ? 77.811 18.815 99.684 1.00 47.26 115 THR D N 1
ATOM 9519 C CA . THR D 1 135 ? 77.914 17.527 98.912 1.00 47.73 115 THR D CA 1
ATOM 9520 C C . THR D 1 135 ? 79.050 17.518 97.847 1.00 51.26 115 THR D C 1
ATOM 9521 O O . THR D 1 135 ? 79.229 16.554 97.085 1.00 51.59 115 THR D O 1
ATOM 9525 N N . ARG D 1 136 ? 79.737 18.630 97.755 1.00 55.02 116 ARG D N 1
ATOM 9526 C CA . ARG D 1 136 ? 80.923 18.819 96.910 1.00 60.01 116 ARG D CA 1
ATOM 9527 C C . ARG D 1 136 ? 81.877 17.615 96.825 1.00 56.37 116 ARG D C 1
ATOM 9528 O O . ARG D 1 136 ? 82.424 17.319 95.788 1.00 57.34 116 ARG D O 1
ATOM 9536 N N . ASP D 1 137 ? 82.043 16.924 97.926 1.00 55.52 117 ASP D N 1
ATOM 9537 C CA . ASP D 1 137 ? 82.903 15.739 97.991 1.00 55.05 117 ASP D CA 1
ATOM 9538 C C . ASP D 1 137 ? 82.051 14.452 98.253 1.00 49.71 117 ASP D C 1
ATOM 9539 O O . ASP D 1 137 ? 82.446 13.539 98.942 1.00 44.16 117 ASP D O 1
ATOM 9544 N N . ARG D 1 138 ? 80.863 14.387 97.661 1.00 44.92 118 ARG D N 1
ATOM 9545 C CA . ARG D 1 138 ? 80.023 13.238 97.863 1.00 42.95 118 ARG D CA 1
ATOM 9546 C C . ARG D 1 138 ? 80.639 11.926 97.360 1.00 41.92 118 ARG D C 1
ATOM 9547 O O . ARG D 1 138 ? 81.438 11.922 96.456 1.00 41.91 118 ARG D O 1
ATOM 9555 N N . PRO D 1 139 ? 80.257 10.804 97.970 1.00 43.22 119 PRO D N 1
ATOM 9556 C CA . PRO D 1 139 ? 80.812 9.565 97.478 1.00 43.33 119 PRO D CA 1
ATOM 9557 C C . PRO D 1 139 ? 80.429 9.344 96.021 1.00 45.32 119 PRO D C 1
ATOM 9558 O O . PRO D 1 139 ? 79.230 9.601 95.574 1.00 43.65 119 PRO D O 1
ATOM 9562 N N . GLU D 1 140 ? 81.425 8.926 95.270 1.00 46.16 120 GLU D N 1
ATOM 9563 C CA A GLU D 1 140 ? 81.322 8.745 93.826 0.50 47.40 120 GLU D CA 1
ATOM 9564 C CA B GLU D 1 140 ? 81.316 8.774 93.833 0.50 48.98 120 GLU D CA 1
ATOM 9565 C C . GLU D 1 140 ? 80.482 7.495 93.564 1.00 47.03 120 GLU D C 1
ATOM 9566 O O . GLU D 1 140 ? 80.494 6.554 94.378 1.00 44.67 120 GLU D O 1
ATOM 9577 N N . PRO D 1 141 ? 79.712 7.475 92.455 1.00 46.28 121 PRO D N 1
ATOM 9578 C CA . PRO D 1 141 ? 78.837 6.308 92.388 1.00 43.14 121 PRO D CA 1
ATOM 9579 C C . PRO D 1 141 ? 79.570 4.965 92.276 1.00 43.14 121 PRO D C 1
ATOM 9580 O O . PRO D 1 141 ? 80.485 4.816 91.472 1.00 41.09 121 PRO D O 1
ATOM 9584 N N . ALA D 1 142 ? 79.117 4.007 93.064 1.00 42.53 122 ALA D N 1
ATOM 9585 C CA . ALA D 1 142 ? 79.535 2.605 93.028 1.00 42.75 122 ALA D CA 1
ATOM 9586 C C . ALA D 1 142 ? 78.760 1.682 92.144 1.00 41.10 122 ALA D C 1
ATOM 9587 O O . ALA D 1 142 ? 77.474 1.510 92.258 1.00 38.75 122 ALA D O 1
ATOM 9589 N N . HIS D 1 143 ? 79.504 1.094 91.218 1.00 38.79 123 HIS D N 1
ATOM 9590 C CA . HIS D 1 143 ? 78.954 0.180 90.206 1.00 38.87 123 HIS D CA 1
ATOM 9591 C C . HIS D 1 143 ? 78.198 -0.995 90.872 1.00 39.63 123 HIS D C 1
ATOM 9592 O O . HIS D 1 143 ? 77.122 -1.412 90.459 1.00 36.95 123 HIS D O 1
ATOM 9599 N N . GLN D 1 144 ? 78.786 -1.530 91.959 1.00 39.40 124 GLN D N 1
ATOM 9600 C CA . GLN D 1 144 ? 78.216 -2.747 92.543 1.00 40.79 124 GLN D CA 1
ATOM 9601 C C . GLN D 1 144 ? 76.886 -2.425 93.166 1.00 39.43 124 GLN D C 1
ATOM 9602 O O . GLN D 1 144 ? 76.138 -3.326 93.406 1.00 38.38 124 GLN D O 1
ATOM 9608 N N . PHE D 1 145 ? 76.599 -1.173 93.433 1.00 38.87 125 PHE D N 1
ATOM 9609 C CA . PHE D 1 145 ? 75.306 -0.819 94.026 1.00 36.55 125 PHE D CA 1
ATOM 9610 C C . PHE D 1 145 ? 74.338 -0.102 93.113 1.00 36.71 125 PHE D C 1
ATOM 9611 O O . PHE D 1 145 ? 73.365 0.464 93.626 1.00 32.44 125 PHE D O 1
ATOM 9619 N N . ASP D 1 146 ? 74.555 -0.201 91.770 1.00 36.14 126 ASP D N 1
ATOM 9620 C CA . ASP D 1 146 ? 73.697 0.460 90.777 1.00 35.88 126 ASP D CA 1
ATOM 9621 C C . ASP D 1 146 ? 73.471 1.982 91.074 1.00 37.09 126 ASP D C 1
ATOM 9622 O O . ASP D 1 146 ? 72.411 2.536 90.753 1.00 37.14 126 ASP D O 1
ATOM 9627 N N . GLN D 1 147 ? 74.474 2.654 91.649 1.00 36.29 127 GLN D N 1
ATOM 9628 C CA . GLN D 1 147 ? 74.365 4.075 92.016 1.00 34.15 127 GLN D CA 1
ATOM 9629 C C . GLN D 1 147 ? 74.456 5.017 90.831 1.00 33.81 127 GLN D C 1
ATOM 9630 O O . GLN D 1 147 ? 75.183 4.750 89.871 1.00 33.36 127 GLN D O 1
ATOM 9636 N N . ALA D 1 148 ? 73.746 6.130 90.957 1.00 32.57 128 ALA D N 1
ATOM 9637 C CA . ALA D 1 148 ? 73.954 7.341 90.152 1.00 33.07 128 ALA D CA 1
ATOM 9638 C C . ALA D 1 148 ? 73.105 8.385 90.772 1.00 33.65 128 ALA D C 1
ATOM 9639 O O . ALA D 1 148 ? 71.878 8.187 90.828 1.00 32.45 128 ALA D O 1
ATOM 9641 N N . TYR D 1 149 ? 73.706 9.443 91.279 1.00 33.23 129 TYR D N 1
ATOM 9642 C CA . TYR D 1 149 ? 73.008 10.481 91.932 1.00 33.28 129 TYR D CA 1
ATOM 9643 C C . TYR D 1 149 ? 72.369 11.484 90.988 1.00 32.78 129 TYR D C 1
ATOM 9644 O O . TYR D 1 149 ? 72.900 11.754 89.876 1.00 31.90 129 TYR D O 1
ATOM 9653 N N . VAL D 1 150 ? 71.197 11.992 91.415 1.00 31.70 130 VAL D N 1
ATOM 9654 C CA . VAL D 1 150 ? 70.570 13.033 90.648 1.00 31.72 130 VAL D CA 1
ATOM 9655 C C . VAL D 1 150 ? 71.255 14.356 90.809 1.00 33.54 130 VAL D C 1
ATOM 9656 O O . VAL D 1 150 ? 72.078 14.583 91.726 1.00 35.19 130 VAL D O 1
ATOM 9660 N N . THR D 1 151 ? 70.979 15.253 89.890 1.00 32.71 131 THR D N 1
ATOM 9661 C CA . THR D 1 151 ? 71.500 16.578 90.012 1.00 33.82 131 THR D CA 1
ATOM 9662 C C . THR D 1 151 ? 71.034 17.265 91.362 1.00 34.29 131 THR D C 1
ATOM 9663 O O . THR D 1 151 ? 69.918 16.967 91.914 1.00 34.42 131 THR D O 1
ATOM 9667 N N . PRO D 1 152 ? 71.835 18.224 91.852 1.00 36.11 132 PRO D N 1
ATOM 9668 C CA . PRO D 1 152 ? 71.427 18.945 93.034 1.00 37.14 132 PRO D CA 1
ATOM 9669 C C . PRO D 1 152 ? 70.060 19.658 92.843 1.00 36.44 132 PRO D C 1
ATOM 9670 O O . PRO D 1 152 ? 69.264 19.708 93.765 1.00 36.51 132 PRO D O 1
ATOM 9674 N N . GLU D 1 153 ? 69.792 20.109 91.664 1.00 36.60 133 GLU D N 1
ATOM 9675 C CA . GLU D 1 153 ? 68.534 20.753 91.368 1.00 37.85 133 GLU D CA 1
ATOM 9676 C C . GLU D 1 153 ? 67.350 19.743 91.520 1.00 37.15 133 GLU D C 1
ATOM 9677 O O . GLU D 1 153 ? 66.206 20.136 92.013 1.00 35.96 133 GLU D O 1
ATOM 9683 N N . THR D 1 154 ? 67.590 18.528 91.040 1.00 34.48 134 THR D N 1
ATOM 9684 C CA . THR D 1 154 ? 66.622 17.454 91.213 1.00 33.38 134 THR D CA 1
ATOM 9685 C C . THR D 1 154 ? 66.391 17.192 92.725 1.00 34.25 134 THR D C 1
ATOM 9686 O O . THR D 1 154 ? 65.241 17.098 93.130 1.00 31.92 134 THR D O 1
ATOM 9690 N N . THR D 1 155 ? 67.436 17.010 93.521 1.00 34.35 135 THR D N 1
ATOM 9691 C CA . THR D 1 155 ? 67.254 16.776 94.934 1.00 34.97 135 THR D CA 1
ATOM 9692 C C . THR D 1 155 ? 66.405 17.906 95.593 1.00 35.87 135 THR D C 1
ATOM 9693 O O . THR D 1 155 ? 65.386 17.668 96.292 1.00 34.11 135 THR D O 1
ATOM 9697 N N . VAL D 1 156 ? 66.735 19.140 95.257 1.00 36.71 136 VAL D N 1
ATOM 9698 C CA . VAL D 1 156 ? 65.960 20.247 95.833 1.00 37.22 136 VAL D CA 1
ATOM 9699 C C . VAL D 1 156 ? 64.532 20.217 95.292 1.00 36.76 136 VAL D C 1
ATOM 9700 O O . VAL D 1 156 ? 63.617 20.406 96.060 1.00 37.09 136 VAL D O 1
ATOM 9704 N N . ALA D 1 157 ? 64.340 19.909 94.019 1.00 34.55 137 ALA D N 1
ATOM 9705 C CA . ALA D 1 157 ? 62.971 19.865 93.490 1.00 34.52 137 ALA D CA 1
ATOM 9706 C C . ALA D 1 157 ? 62.128 18.748 94.153 1.00 32.77 137 ALA D C 1
ATOM 9707 O O . ALA D 1 157 ? 60.915 18.902 94.353 1.00 33.54 137 ALA D O 1
ATOM 9709 N N . ARG D 1 158 ? 62.761 17.643 94.491 1.00 33.60 138 ARG D N 1
ATOM 9710 C CA . ARG D 1 158 ? 62.128 16.584 95.283 1.00 32.53 138 ARG D CA 1
ATOM 9711 C C . ARG D 1 158 ? 61.567 17.139 96.599 1.00 32.03 138 ARG D C 1
ATOM 9712 O O . ARG D 1 158 ? 60.426 16.794 96.992 1.00 30.76 138 ARG D O 1
ATOM 9720 N N . VAL D 1 159 ? 62.413 17.932 97.320 1.00 31.66 139 VAL D N 1
ATOM 9721 C CA . VAL D 1 159 ? 61.981 18.476 98.621 1.00 31.67 139 VAL D CA 1
ATOM 9722 C C . VAL D 1 159 ? 60.774 19.392 98.348 1.00 32.05 139 VAL D C 1
ATOM 9723 O O . VAL D 1 159 ? 59.758 19.257 99.064 1.00 30.99 139 VAL D O 1
ATOM 9727 N N . ALA D 1 160 ? 60.872 20.250 97.330 1.00 31.67 140 ALA D N 1
ATOM 9728 C CA . ALA D 1 160 ? 59.806 21.219 97.061 1.00 33.04 140 ALA D CA 1
ATOM 9729 C C . ALA D 1 160 ? 58.490 20.449 96.732 1.00 32.67 140 ALA D C 1
ATOM 9730 O O . ALA D 1 160 ? 57.378 20.814 97.174 1.00 33.30 140 ALA D O 1
ATOM 9732 N N . LEU D 1 161 ? 58.625 19.378 95.967 1.00 30.87 141 LEU D N 1
ATOM 9733 C CA . LEU D 1 161 ? 57.458 18.601 95.533 1.00 30.93 141 LEU D CA 1
ATOM 9734 C C . LEU D 1 161 ? 56.811 17.944 96.786 1.00 31.69 141 LEU D C 1
ATOM 9735 O O . LEU D 1 161 ? 55.571 18.069 97.059 1.00 30.48 141 LEU D O 1
ATOM 9740 N N . MET D 1 162 ? 57.615 17.259 97.584 1.00 29.97 142 MET D N 1
ATOM 9741 C CA . MET D 1 162 ? 57.104 16.584 98.742 1.00 30.42 142 MET D CA 1
ATOM 9742 C C . MET D 1 162 ? 56.502 17.616 99.742 1.00 32.53 142 MET D C 1
ATOM 9743 O O . MET D 1 162 ? 55.457 17.351 100.309 1.00 31.93 142 MET D O 1
ATOM 9747 N N . HIS D 1 163 ? 57.094 18.802 99.810 1.00 32.41 143 HIS D N 1
ATOM 9748 C CA . HIS D 1 163 ? 56.587 19.811 100.755 1.00 34.07 143 HIS D CA 1
ATOM 9749 C C . HIS D 1 163 ? 55.233 20.341 100.280 1.00 33.20 143 HIS D C 1
ATOM 9750 O O . HIS D 1 163 ? 54.336 20.538 101.083 1.00 32.94 143 HIS D O 1
ATOM 9757 N N . SER D 1 164 ? 55.107 20.522 98.973 1.00 33.31 144 SER D N 1
ATOM 9758 C CA . SER D 1 164 ? 53.894 21.020 98.373 1.00 33.82 144 SER D CA 1
ATOM 9759 C C . SER D 1 164 ? 52.784 20.085 98.603 1.00 34.54 144 SER D C 1
ATOM 9760 O O . SER D 1 164 ? 51.648 20.560 98.569 1.00 32.79 144 SER D O 1
ATOM 9763 N N . ARG D 1 165 ? 53.047 18.788 98.799 1.00 32.73 145 ARG D N 1
ATOM 9764 C CA . ARG D 1 165 ? 51.965 17.829 99.064 1.00 32.02 145 ARG D CA 1
ATOM 9765 C C . ARG D 1 165 ? 51.711 17.577 100.513 1.00 32.78 145 ARG D C 1
ATOM 9766 O O . ARG D 1 165 ? 50.935 16.706 100.818 1.00 31.62 145 ARG D O 1
ATOM 9774 N N . GLY D 1 166 ? 52.339 18.341 101.429 1.00 32.11 146 GLY D N 1
ATOM 9775 C CA . GLY D 1 166 ? 52.096 18.140 102.819 1.00 32.58 146 GLY D CA 1
ATOM 9776 C C . GLY D 1 166 ? 52.779 16.931 103.456 1.00 31.87 146 GLY D C 1
ATOM 9777 O O . GLY D 1 166 ? 52.371 16.521 104.539 1.00 32.26 146 GLY D O 1
ATOM 9778 N N . ASP D 1 167 ? 53.884 16.386 102.840 1.00 29.85 147 ASP D N 1
ATOM 9779 C CA . ASP D 1 167 ? 54.461 15.172 103.333 1.00 29.21 147 ASP D CA 1
ATOM 9780 C C . ASP D 1 167 ? 55.833 15.322 104.017 1.00 30.23 147 ASP D C 1
ATOM 9781 O O . ASP D 1 167 ? 56.438 14.326 104.331 1.00 30.89 147 ASP D O 1
ATOM 9786 N N . LEU D 1 168 ? 56.266 16.553 104.269 1.00 31.32 148 LEU D N 1
ATOM 9787 C CA . LEU D 1 168 ? 57.493 16.833 105.008 1.00 30.92 148 LEU D CA 1
ATOM 9788 C C . LEU D 1 168 ? 57.356 17.494 106.368 1.00 34.42 148 LEU D C 1
ATOM 9789 O O . LEU D 1 168 ? 57.995 17.062 107.369 1.00 33.93 148 LEU D O 1
ATOM 9794 N N . GLU D 1 169 ? 56.601 18.583 106.397 1.00 34.50 149 GLU D N 1
ATOM 9795 C CA . GLU D 1 169 ? 56.598 19.460 107.630 1.00 35.81 149 GLU D CA 1
ATOM 9796 C C . GLU D 1 169 ? 56.001 18.763 108.832 1.00 35.72 149 GLU D C 1
ATOM 9797 O O . GLU D 1 169 ? 54.906 18.208 108.805 1.00 33.08 149 GLU D O 1
ATOM 9803 N N . ASN D 1 170 ? 56.841 18.626 109.868 1.00 37.27 150 ASN D N 1
ATOM 9804 C CA . ASN D 1 170 ? 56.493 17.838 111.076 1.00 38.08 150 ASN D CA 1
ATOM 9805 C C . ASN D 1 170 ? 56.190 16.388 110.853 1.00 35.62 150 ASN D C 1
ATOM 9806 O O . ASN D 1 170 ? 55.536 15.724 111.680 1.00 36.05 150 ASN D O 1
ATOM 9811 N N . LYS D 1 171 ? 56.726 15.862 109.756 1.00 33.11 151 LYS D N 1
ATOM 9812 C CA . LYS D 1 171 ? 56.552 14.469 109.420 1.00 33.72 151 LYS D CA 1
ATOM 9813 C C . LYS D 1 171 ? 57.771 13.620 109.691 1.00 32.11 151 LYS D C 1
ATOM 9814 O O . LYS D 1 171 ? 58.890 14.140 109.714 1.00 31.28 151 LYS D O 1
ATOM 9820 N N . GLU D 1 172 ? 57.535 12.341 109.899 1.00 31.99 152 GLU D N 1
ATOM 9821 C CA . GLU D 1 172 ? 58.571 11.347 110.115 1.00 33.93 152 GLU D CA 1
ATOM 9822 C C . GLU D 1 172 ? 58.869 10.683 108.737 1.00 32.76 152 GLU D C 1
ATOM 9823 O O . GLU D 1 172 ? 58.004 10.042 108.168 1.00 31.08 152 GLU D O 1
ATOM 9829 N N . VAL D 1 173 ? 60.079 10.894 108.239 1.00 30.94 153 VAL D N 1
ATOM 9830 C CA . VAL D 1 173 ? 60.358 10.578 106.864 1.00 30.87 153 VAL D CA 1
ATOM 9831 C C . VAL D 1 173 ? 61.454 9.495 106.797 1.00 32.12 153 VAL D C 1
ATOM 9832 O O . VAL D 1 173 ? 62.466 9.629 107.409 1.00 31.87 153 VAL D O 1
ATOM 9836 N N . PHE D 1 174 ? 61.161 8.435 106.073 1.00 31.24 154 PHE D N 1
ATOM 9837 C CA . PHE D 1 174 ? 62.115 7.366 105.765 1.00 32.09 154 PHE D CA 1
ATOM 9838 C C . PHE D 1 174 ? 62.745 7.452 104.359 1.00 30.97 154 PHE D C 1
ATOM 9839 O O . PHE D 1 174 ? 62.049 7.713 103.338 1.00 31.32 154 PHE D O 1
ATOM 9847 N N . VAL D 1 175 ? 64.046 7.318 104.280 1.00 31.30 155 VAL D N 1
ATOM 9848 C CA . VAL D 1 175 ? 64.740 7.421 103.021 1.00 30.46 155 VAL D CA 1
ATOM 9849 C C . VAL D 1 175 ? 65.437 6.090 102.822 1.00 32.00 155 VAL D C 1
ATOM 9850 O O . VAL D 1 175 ? 66.439 5.751 103.554 1.00 31.45 155 VAL D O 1
ATOM 9854 N N . LEU D 1 176 ? 64.990 5.328 101.846 1.00 31.54 156 LEU D N 1
ATOM 9855 C CA . LEU D 1 176 ? 65.502 4.016 101.552 1.00 32.32 156 LEU D CA 1
ATOM 9856 C C . LEU D 1 176 ? 66.493 4.053 100.444 1.00 31.35 156 LEU D C 1
ATOM 9857 O O . LEU D 1 176 ? 66.128 4.090 99.334 1.00 32.46 156 LEU D O 1
ATOM 9862 N N . GLY D 1 177 ? 67.808 4.000 100.780 1.00 31.45 157 GLY D N 1
ATOM 9863 C CA . GLY D 1 177 ? 68.836 4.224 99.812 1.00 30.97 157 GLY D CA 1
ATOM 9864 C C . GLY D 1 177 ? 69.011 5.706 99.665 1.00 32.38 157 GLY D C 1
ATOM 9865 O O . GLY D 1 177 ? 67.984 6.444 99.600 1.00 28.93 157 GLY D O 1
ATOM 9866 N N . ASP D 1 178 ? 70.242 6.210 99.642 1.00 30.92 158 ASP D N 1
ATOM 9867 C CA . ASP D 1 178 ? 70.455 7.662 99.523 1.00 33.70 158 ASP D CA 1
ATOM 9868 C C . ASP D 1 178 ? 71.694 8.240 98.855 1.00 35.59 158 ASP D C 1
ATOM 9869 O O . ASP D 1 178 ? 72.235 9.286 99.280 1.00 35.07 158 ASP D O 1
ATOM 9874 N N . ASP D 1 179 ? 72.092 7.652 97.732 1.00 35.60 159 ASP D N 1
ATOM 9875 C CA . ASP D 1 179 ? 73.137 8.264 96.953 1.00 36.20 159 ASP D CA 1
ATOM 9876 C C . ASP D 1 179 ? 72.800 9.655 96.439 1.00 33.91 159 ASP D C 1
ATOM 9877 O O . ASP D 1 179 ? 73.727 10.467 96.235 1.00 33.82 159 ASP D O 1
ATOM 9882 N N . ASP D 1 180 ? 71.493 9.983 96.385 1.00 32.86 160 ASP D N 1
ATOM 9883 C CA . ASP D 1 180 ? 70.996 11.242 95.972 1.00 31.62 160 ASP D CA 1
ATOM 9884 C C . ASP D 1 180 ? 71.144 12.296 97.056 1.00 32.11 160 ASP D C 1
ATOM 9885 O O . ASP D 1 180 ? 71.051 13.508 96.773 1.00 32.75 160 ASP D O 1
ATOM 9890 N N . LEU D 1 181 ? 71.355 11.821 98.301 1.00 33.41 161 LEU D N 1
ATOM 9891 C CA . LEU D 1 181 ? 71.565 12.593 99.505 1.00 34.75 161 LEU D CA 1
ATOM 9892 C C . LEU D 1 181 ? 70.360 13.417 99.824 1.00 33.52 161 LEU D C 1
ATOM 9893 O O . LEU D 1 181 ? 70.417 14.627 100.284 1.00 32.83 161 LEU D O 1
ATOM 9898 N N . THR D 1 182 ? 69.184 12.829 99.478 1.00 33.27 162 THR D N 1
ATOM 9899 C CA . THR D 1 182 ? 67.937 13.524 99.834 1.00 33.35 162 THR D CA 1
ATOM 9900 C C . THR D 1 182 ? 67.838 13.799 101.358 1.00 32.37 162 THR D C 1
ATOM 9901 O O . THR D 1 182 ? 67.206 14.794 101.834 1.00 33.20 162 THR D O 1
ATOM 9905 N N . SER D 1 183 ? 68.406 12.905 102.186 1.00 31.68 163 SER D N 1
ATOM 9906 C CA . SER D 1 183 ? 68.333 13.061 103.615 1.00 32.60 163 SER D CA 1
ATOM 9907 C C . SER D 1 183 ? 69.090 14.329 104.038 1.00 33.78 163 SER D C 1
ATOM 9908 O O . SER D 1 183 ? 68.684 15.007 104.984 1.00 36.03 163 SER D O 1
ATOM 9911 N N . VAL D 1 184 ? 70.150 14.664 103.341 1.00 35.71 164 VAL D N 1
ATOM 9912 C CA . VAL D 1 184 ? 70.916 15.874 103.619 1.00 36.85 164 VAL D CA 1
ATOM 9913 C C . VAL D 1 184 ? 70.131 17.147 103.240 1.00 37.37 164 VAL D C 1
ATOM 9914 O O . VAL D 1 184 ? 70.070 18.097 104.021 1.00 38.44 164 VAL D O 1
ATOM 9918 N N . ALA D 1 185 ? 69.483 17.166 102.073 1.00 37.11 165 ALA D N 1
ATOM 9919 C CA . ALA D 1 185 ? 68.538 18.275 101.754 1.00 37.33 165 ALA D CA 1
ATOM 9920 C C . ALA D 1 185 ? 67.396 18.409 102.737 1.00 35.49 165 ALA D C 1
ATOM 9921 O O . ALA D 1 185 ? 67.024 19.549 103.102 1.00 36.41 165 ALA D O 1
ATOM 9923 N N . LEU D 1 186 ? 66.872 17.283 103.211 1.00 34.27 166 LEU D N 1
ATOM 9924 C CA . LEU D 1 186 ? 65.783 17.284 104.197 1.00 35.47 166 LEU D CA 1
ATOM 9925 C C . LEU D 1 186 ? 66.260 17.841 105.555 1.00 37.40 166 LEU D C 1
ATOM 9926 O O . LEU D 1 186 ? 65.586 18.649 106.180 1.00 34.84 166 LEU D O 1
ATOM 9931 N N . MET D 1 187 ? 67.498 17.510 105.939 1.00 35.38 167 MET D N 1
ATOM 9932 C CA . MET D 1 187 ? 68.043 18.058 107.156 1.00 37.64 167 MET D CA 1
ATOM 9933 C C . MET D 1 187 ? 68.225 19.562 106.984 1.00 36.70 167 MET D C 1
ATOM 9934 O O . MET D 1 187 ? 67.880 20.311 107.849 1.00 36.03 167 MET D O 1
ATOM 9938 N N . LEU D 1 188 ? 68.803 19.989 105.877 1.00 37.31 168 LEU D N 1
ATOM 9939 C CA . LEU D 1 188 ? 68.970 21.386 105.654 1.00 39.31 168 LEU D CA 1
ATOM 9940 C C . LEU D 1 188 ? 67.651 22.146 105.532 1.00 40.09 168 LEU D C 1
ATOM 9941 O O . LEU D 1 188 ? 67.617 23.326 105.891 1.00 39.33 168 LEU D O 1
ATOM 9946 N N . SER D 1 189 ? 66.568 21.486 105.110 1.00 37.82 169 SER D N 1
ATOM 9947 C CA . SER D 1 189 ? 65.309 22.193 105.046 1.00 37.32 169 SER D CA 1
ATOM 9948 C C . SER D 1 189 ? 64.762 22.506 106.404 1.00 38.54 169 SER D C 1
ATOM 9949 O O . SER D 1 189 ? 63.869 23.323 106.533 1.00 36.58 169 SER D O 1
ATOM 9952 N N . GLY D 1 190 ? 65.161 21.717 107.411 1.00 40.27 170 GLY D N 1
ATOM 9953 C CA . GLY D 1 190 ? 64.542 21.796 108.742 1.00 39.81 170 GLY D CA 1
ATOM 9954 C C . GLY D 1 190 ? 63.035 21.482 108.818 1.00 39.38 170 GLY D C 1
ATOM 9955 O O . GLY D 1 190 ? 62.458 21.792 109.824 1.00 37.41 170 GLY D O 1
ATOM 9956 N N . LEU D 1 191 ? 62.416 20.852 107.799 1.00 37.74 171 LEU D N 1
ATOM 9957 C CA . LEU D 1 191 ? 61.019 20.555 107.830 1.00 37.56 171 LEU D CA 1
ATOM 9958 C C . LEU D 1 191 ? 60.606 19.316 108.625 1.00 36.50 171 LEU D C 1
ATOM 9959 O O . LEU D 1 191 ? 59.615 19.374 109.323 1.00 33.49 171 LEU D O 1
ATOM 9964 N N . PRO D 1 192 ? 61.312 18.136 108.462 1.00 35.49 172 PRO D N 1
ATOM 9965 C CA . PRO D 1 192 ? 60.793 16.950 109.071 1.00 34.78 172 PRO D CA 1
ATOM 9966 C C . PRO D 1 192 ? 60.768 17.061 110.652 1.00 35.84 172 PRO D C 1
ATOM 9967 O O . PRO D 1 192 ? 61.635 17.736 111.267 1.00 35.50 172 PRO D O 1
ATOM 9971 N N . LYS D 1 193 ? 59.869 16.351 111.271 1.00 35.06 173 LYS D N 1
ATOM 9972 C CA . LYS D 1 193 ? 59.990 15.987 112.680 1.00 35.89 173 LYS D CA 1
ATOM 9973 C C . LYS D 1 193 ? 61.247 15.085 112.932 1.00 35.24 173 LYS D C 1
ATOM 9974 O O . LYS D 1 193 ? 62.018 15.290 113.836 1.00 33.75 173 LYS D O 1
ATOM 9980 N N . ARG D 1 194 ? 61.417 14.057 112.115 1.00 32.24 174 ARG D N 1
ATOM 9981 C CA . ARG D 1 194 ? 62.607 13.290 112.165 1.00 33.46 174 ARG D CA 1
ATOM 9982 C C . ARG D 1 194 ? 62.839 12.595 110.831 1.00 31.05 174 ARG D C 1
ATOM 9983 O O . ARG D 1 194 ? 61.914 12.336 110.149 1.00 30.35 174 ARG D O 1
ATOM 9991 N N . ILE D 1 195 ? 64.031 12.075 110.648 1.00 31.36 175 ILE D N 1
ATOM 9992 C CA . ILE D 1 195 ? 64.421 11.296 109.521 1.00 31.32 175 ILE D CA 1
ATOM 9993 C C . ILE D 1 195 ? 65.087 9.988 109.863 1.00 33.25 175 ILE D C 1
ATOM 9994 O O . ILE D 1 195 ? 65.888 9.909 110.800 1.00 32.90 175 ILE D O 1
ATOM 9999 N N . ALA D 1 196 ? 64.793 8.970 109.088 1.00 32.13 176 ALA D N 1
ATOM 10000 C CA . ALA D 1 196 ? 65.528 7.738 109.093 1.00 33.29 176 ALA D CA 1
ATOM 10001 C C . ALA D 1 196 ? 65.994 7.413 107.713 1.00 33.14 176 ALA D C 1
ATOM 10002 O O . ALA D 1 196 ? 65.355 7.775 106.765 1.00 31.96 176 ALA D O 1
ATOM 10004 N N . VAL D 1 197 ? 67.191 6.883 107.603 1.00 34.63 177 VAL D N 1
ATOM 10005 C CA . VAL D 1 197 ? 67.889 6.649 106.350 1.00 35.00 177 VAL D CA 1
ATOM 10006 C C . VAL D 1 197 ? 68.727 5.387 106.439 1.00 36.08 177 VAL D C 1
ATOM 10007 O O . VAL D 1 197 ? 69.388 5.153 107.431 1.00 35.02 177 VAL D O 1
ATOM 10011 N N . LEU D 1 198 ? 68.587 4.525 105.413 1.00 36.46 178 LEU D N 1
ATOM 10012 C CA . LEU D 1 198 ? 69.402 3.367 105.283 1.00 36.20 178 LEU D CA 1
ATOM 10013 C C . LEU D 1 198 ? 70.075 3.336 103.907 1.00 35.99 178 LEU D C 1
ATOM 10014 O O . LEU D 1 198 ? 69.620 3.943 102.899 1.00 33.84 178 LEU D O 1
ATOM 10019 N N . ASP D 1 199 ? 71.173 2.628 103.864 1.00 34.55 179 ASP D N 1
ATOM 10020 C CA . ASP D 1 199 ? 71.830 2.336 102.629 1.00 35.38 179 ASP D CA 1
ATOM 10021 C C . ASP D 1 199 ? 72.717 1.122 102.819 1.00 36.51 179 ASP D C 1
ATOM 10022 O O . ASP D 1 199 ? 73.267 0.915 103.952 1.00 38.17 179 ASP D O 1
ATOM 10027 N N . ILE D 1 200 ? 72.903 0.372 101.738 1.00 37.79 180 ILE D N 1
ATOM 10028 C CA . ILE D 1 200 ? 73.899 -0.723 101.751 1.00 39.16 180 ILE D CA 1
ATOM 10029 C C . ILE D 1 200 ? 75.324 -0.195 101.801 1.00 41.45 180 ILE D C 1
ATOM 10030 O O . ILE D 1 200 ? 76.225 -0.960 102.186 1.00 39.63 180 ILE D O 1
ATOM 10035 N N . ASP D 1 201 ? 75.553 1.035 101.367 1.00 39.05 181 ASP D N 1
ATOM 10036 C CA . ASP D 1 201 ? 76.906 1.548 101.102 1.00 39.49 181 ASP D CA 1
ATOM 10037 C C . ASP D 1 201 ? 77.394 2.345 102.287 1.00 41.30 181 ASP D C 1
ATOM 10038 O O . ASP D 1 201 ? 76.931 3.473 102.539 1.00 38.51 181 ASP D O 1
ATOM 10043 N N . GLU D 1 202 ? 78.257 1.736 103.085 1.00 41.03 182 GLU D N 1
ATOM 10044 C CA . GLU D 1 202 ? 78.821 2.474 104.248 1.00 45.12 182 GLU D CA 1
ATOM 10045 C C . GLU D 1 202 ? 79.401 3.835 103.926 1.00 42.98 182 GLU D C 1
ATOM 10046 O O . GLU D 1 202 ? 79.389 4.702 104.752 1.00 40.73 182 GLU D O 1
ATOM 10052 N N . ARG D 1 203 ? 79.901 4.050 102.710 1.00 42.88 183 ARG D N 1
ATOM 10053 C CA . ARG D 1 203 ? 80.443 5.380 102.370 1.00 42.22 183 ARG D CA 1
ATOM 10054 C C . ARG D 1 203 ? 79.328 6.379 102.549 1.00 40.98 183 ARG D C 1
ATOM 10055 O O . ARG D 1 203 ? 79.503 7.478 103.041 1.00 40.00 183 ARG D O 1
ATOM 10063 N N . LEU D 1 204 ? 78.090 5.990 102.208 1.00 39.61 184 LEU D N 1
ATOM 10064 C CA . LEU D 1 204 ? 77.014 6.942 102.268 1.00 39.63 184 LEU D CA 1
ATOM 10065 C C . LEU D 1 204 ? 76.470 7.186 103.671 1.00 39.50 184 LEU D C 1
ATOM 10066 O O . LEU D 1 204 ? 76.210 8.329 104.045 1.00 38.27 184 LEU D O 1
ATOM 10071 N N . THR D 1 205 ? 76.301 6.123 104.448 1.00 39.87 185 THR D N 1
ATOM 10072 C CA . THR D 1 205 ? 75.758 6.250 105.781 1.00 40.08 185 THR D CA 1
ATOM 10073 C C . THR D 1 205 ? 76.779 7.095 106.609 1.00 40.55 185 THR D C 1
ATOM 10074 O O . THR D 1 205 ? 76.419 7.954 107.404 1.00 41.35 185 THR D O 1
ATOM 10078 N N . LYS D 1 206 ? 78.051 6.860 106.373 1.00 42.72 186 LYS D N 1
ATOM 10079 C CA . LYS D 1 206 ? 79.086 7.654 107.033 1.00 45.84 186 LYS D CA 1
ATOM 10080 C C . LYS D 1 206 ? 79.066 9.071 106.599 1.00 43.65 186 LYS D C 1
ATOM 10081 O O . LYS D 1 206 ? 79.151 9.949 107.449 1.00 40.62 186 LYS D O 1
ATOM 10087 N N . PHE D 1 207 ? 78.873 9.295 105.298 1.00 42.63 187 PHE D N 1
ATOM 10088 C CA . PHE D 1 207 ? 78.852 10.658 104.785 1.00 43.37 187 PHE D CA 1
ATOM 10089 C C . PHE D 1 207 ? 77.652 11.404 105.384 1.00 42.17 187 PHE D C 1
ATOM 10090 O O . PHE D 1 207 ? 77.749 12.574 105.735 1.00 42.30 187 PHE D O 1
ATOM 10098 N N . ILE D 1 208 ? 76.482 10.736 105.466 1.00 40.18 188 ILE D N 1
ATOM 10099 C CA . ILE D 1 208 ? 75.323 11.367 106.020 1.00 38.68 188 ILE D CA 1
ATOM 10100 C C . ILE D 1 208 ? 75.488 11.709 107.526 1.00 40.74 188 ILE D C 1
ATOM 10101 O O . ILE D 1 208 ? 75.016 12.778 107.978 1.00 41.04 188 ILE D O 1
ATOM 10106 N N . GLU D 1 209 ? 76.086 10.802 108.276 1.00 43.17 189 GLU D N 1
ATOM 10107 C CA . GLU D 1 209 ? 76.430 11.004 109.706 1.00 47.53 189 GLU D CA 1
ATOM 10108 C C . GLU D 1 209 ? 77.281 12.272 109.872 1.00 47.73 189 GLU D C 1
ATOM 10109 O O . GLU D 1 209 ? 76.915 13.187 110.650 1.00 46.95 189 GLU D O 1
ATOM 10115 N N . LYS D 1 210 ? 78.343 12.395 109.084 1.00 47.66 190 LYS D N 1
ATOM 10116 C CA . LYS D 1 210 ? 79.114 13.637 109.101 1.00 50.84 190 LYS D CA 1
ATOM 10117 C C . LYS D 1 210 ? 78.383 14.897 108.729 1.00 49.33 190 LYS D C 1
ATOM 10118 O O . LYS D 1 210 ? 78.573 15.951 109.346 1.00 49.74 190 LYS D O 1
ATOM 10124 N N . ALA D 1 211 ? 77.587 14.820 107.679 1.00 46.67 191 ALA D N 1
ATOM 10125 C CA . ALA D 1 211 ? 76.793 15.946 107.281 1.00 46.56 191 ALA D CA 1
ATOM 10126 C C . ALA D 1 211 ? 75.854 16.336 108.417 1.00 44.18 191 ALA D C 1
ATOM 10127 O O . ALA D 1 211 ? 75.775 17.504 108.760 1.00 43.91 191 ALA D O 1
ATOM 10129 N N . ALA D 1 212 ? 75.243 15.367 109.099 1.00 43.19 192 ALA D N 1
ATOM 10130 C CA . ALA D 1 212 ? 74.293 15.710 110.166 1.00 44.38 192 ALA D CA 1
ATOM 10131 C C . ALA D 1 212 ? 75.056 16.431 111.351 1.00 46.93 192 ALA D C 1
ATOM 10132 O O . ALA D 1 212 ? 74.593 17.448 111.872 1.00 45.09 192 ALA D O 1
ATOM 10134 N N . ASP D 1 213 ? 76.241 15.897 111.689 1.00 48.63 193 ASP D N 1
ATOM 10135 C CA . ASP D 1 213 ? 77.133 16.536 112.687 1.00 54.06 193 ASP D CA 1
ATOM 10136 C C . ASP D 1 213 ? 77.431 17.991 112.351 1.00 53.46 193 ASP D C 1
ATOM 10137 O O . ASP D 1 213 ? 77.282 18.827 113.180 1.00 58.19 193 ASP D O 1
ATOM 10142 N N . GLU D 1 214 ? 77.858 18.263 111.139 1.00 52.84 194 GLU D N 1
ATOM 10143 C CA . GLU D 1 214 ? 78.150 19.592 110.668 1.00 55.68 194 GLU D CA 1
ATOM 10144 C C . GLU D 1 214 ? 76.931 20.497 110.704 1.00 54.17 194 GLU D C 1
ATOM 10145 O O . GLU D 1 214 ? 77.057 21.657 111.017 1.00 53.94 194 GLU D O 1
ATOM 10151 N N . ILE D 1 215 ? 75.731 19.987 110.392 1.00 51.35 195 ILE D N 1
ATOM 10152 C CA . ILE D 1 215 ? 74.562 20.835 110.431 1.00 50.55 195 ILE D CA 1
ATOM 10153 C C . ILE D 1 215 ? 74.092 20.966 111.881 1.00 49.65 195 ILE D C 1
ATOM 10154 O O . ILE D 1 215 ? 73.358 21.857 112.202 1.00 49.26 195 ILE D O 1
ATOM 10159 N N . GLY D 1 216 ? 74.468 20.037 112.752 1.00 48.74 196 GLY D N 1
ATOM 10160 C CA . GLY D 1 216 ? 73.971 19.999 114.133 1.00 47.29 196 GLY D CA 1
ATOM 10161 C C . GLY D 1 216 ? 72.602 19.403 114.169 1.00 47.89 196 GLY D C 1
ATOM 10162 O O . GLY D 1 216 ? 71.790 19.821 114.982 1.00 51.37 196 GLY D O 1
ATOM 10163 N N . TYR D 1 217 ? 72.280 18.499 113.226 1.00 46.91 197 TYR D N 1
ATOM 10164 C CA . TYR D 1 217 ? 70.903 17.996 113.048 1.00 44.21 197 TYR D CA 1
ATOM 10165 C C . TYR D 1 217 ? 70.760 16.833 113.992 1.00 45.49 197 TYR D C 1
ATOM 10166 O O . TYR D 1 217 ? 71.487 15.880 113.871 1.00 46.43 197 TYR D O 1
ATOM 10175 N N . GLU D 1 218 ? 69.846 16.880 114.923 1.00 45.24 198 GLU D N 1
ATOM 10176 C CA . GLU D 1 218 ? 69.787 15.821 115.973 1.00 49.49 198 GLU D CA 1
ATOM 10177 C C . GLU D 1 218 ? 68.913 14.631 115.639 1.00 45.26 198 GLU D C 1
ATOM 10178 O O . GLU D 1 218 ? 69.263 13.524 115.835 1.00 47.72 198 GLU D O 1
ATOM 10184 N N . ASN D 1 219 ? 67.827 14.869 114.970 1.00 40.39 199 ASN D N 1
ATOM 10185 C CA . ASN D 1 219 ? 66.797 13.829 114.793 1.00 40.17 199 ASN D CA 1
ATOM 10186 C C . ASN D 1 219 ? 66.893 13.014 113.517 1.00 36.62 199 ASN D C 1
ATOM 10187 O O . ASN D 1 219 ? 65.877 12.930 112.738 1.00 36.45 199 ASN D O 1
ATOM 10192 N N . ILE D 1 220 ? 68.034 12.447 113.278 1.00 35.24 200 ILE D N 1
ATOM 10193 C CA . ILE D 1 220 ? 68.216 11.560 112.125 1.00 35.67 200 ILE D CA 1
ATOM 10194 C C . ILE D 1 220 ? 68.746 10.203 112.600 1.00 36.75 200 ILE D C 1
ATOM 10195 O O . ILE D 1 220 ? 69.730 10.170 113.402 1.00 36.93 200 ILE D O 1
ATOM 10200 N N . GLU D 1 221 ? 68.211 9.089 112.140 1.00 34.22 201 GLU D N 1
ATOM 10201 C CA . GLU D 1 221 ? 68.823 7.766 112.489 1.00 37.31 201 GLU D CA 1
ATOM 10202 C C . GLU D 1 221 ? 69.274 7.123 111.214 1.00 38.07 201 GLU D C 1
ATOM 10203 O O . GLU D 1 221 ? 68.576 7.193 110.245 1.00 35.91 201 GLU D O 1
ATOM 10209 N N . ILE D 1 222 ? 70.457 6.541 111.216 1.00 37.52 202 ILE D N 1
ATOM 10210 C CA . ILE D 1 222 ? 71.152 6.133 110.012 1.00 40.68 202 ILE D CA 1
ATOM 10211 C C . ILE D 1 222 ? 71.629 4.728 110.156 1.00 43.39 202 ILE D C 1
ATOM 10212 O O . ILE D 1 222 ? 72.258 4.384 111.132 1.00 39.33 202 ILE D O 1
ATOM 10217 N N . PHE D 1 223 ? 71.377 3.898 109.180 1.00 43.01 203 PHE D N 1
ATOM 10218 C CA . PHE D 1 223 ? 71.950 2.628 109.293 1.00 44.53 203 PHE D CA 1
ATOM 10219 C C . PHE D 1 223 ? 72.244 1.894 107.985 1.00 41.99 203 PHE D C 1
ATOM 10220 O O . PHE D 1 223 ? 71.654 2.145 106.943 1.00 36.12 203 PHE D O 1
ATOM 10228 N N . THR D 1 224 ? 73.272 1.049 108.079 1.00 40.98 204 THR D N 1
ATOM 10229 C CA . THR D 1 224 ? 73.680 0.230 106.976 1.00 40.46 204 THR D CA 1
ATOM 10230 C C . THR D 1 224 ? 72.764 -1.019 106.950 1.00 42.01 204 THR D C 1
ATOM 10231 O O . THR D 1 224 ? 72.527 -1.676 107.893 1.00 41.64 204 THR D O 1
ATOM 10235 N N . PHE D 1 225 ? 72.284 -1.380 105.778 1.00 40.22 205 PHE D N 1
ATOM 10236 C CA . PHE D 1 225 ? 71.283 -2.427 105.636 1.00 40.52 205 PHE D CA 1
ATOM 10237 C C . PHE D 1 225 ? 71.204 -2.787 104.134 1.00 38.63 205 PHE D C 1
ATOM 10238 O O . PHE D 1 225 ? 71.457 -1.937 103.203 1.00 38.25 205 PHE D O 1
ATOM 10246 N N . ASP D 1 226 ? 70.956 -4.053 103.942 1.00 38.25 206 ASP D N 1
ATOM 10247 C CA . ASP D 1 226 ? 70.773 -4.656 102.643 1.00 37.87 206 ASP D CA 1
ATOM 10248 C C . ASP D 1 226 ? 69.288 -4.977 102.524 1.00 37.70 206 ASP D C 1
ATOM 10249 O O . ASP D 1 226 ? 68.783 -5.903 103.200 1.00 38.02 206 ASP D O 1
ATOM 10254 N N . LEU D 1 227 ? 68.570 -4.261 101.624 1.00 35.69 207 LEU D N 1
ATOM 10255 C CA . LEU D 1 227 ? 67.145 -4.440 101.500 1.00 34.68 207 LEU D CA 1
ATOM 10256 C C . LEU D 1 227 ? 66.684 -5.830 100.859 1.00 36.71 207 LEU D C 1
ATOM 10257 O O . LEU D 1 227 ? 65.509 -6.118 100.647 1.00 34.33 207 LEU D O 1
ATOM 10262 N N . ARG D 1 228 ? 67.614 -6.734 100.634 1.00 36.58 208 ARG D N 1
ATOM 10263 C CA . ARG D 1 228 ? 67.212 -8.106 100.310 1.00 38.92 208 ARG D CA 1
ATOM 10264 C C . ARG D 1 228 ? 66.581 -8.737 101.557 1.00 39.68 208 ARG D C 1
ATOM 10265 O O . ARG D 1 228 ? 65.717 -9.599 101.439 1.00 41.64 208 ARG D O 1
ATOM 10273 N N . LYS D 1 229 ? 66.941 -8.249 102.717 1.00 40.04 209 LYS D N 1
ATOM 10274 C CA . LYS D 1 229 ? 66.311 -8.714 103.980 1.00 42.87 209 LYS D CA 1
ATOM 10275 C C . LYS D 1 229 ? 65.121 -7.876 104.378 1.00 38.71 209 LYS D C 1
ATOM 10276 O O . LYS D 1 229 ? 65.134 -6.714 104.091 1.00 37.13 209 LYS D O 1
ATOM 10282 N N . PRO D 1 230 ? 64.191 -8.456 105.152 1.00 39.60 210 PRO D N 1
ATOM 10283 C CA . PRO D 1 230 ? 63.092 -7.727 105.789 1.00 40.03 210 PRO D CA 1
ATOM 10284 C C . PRO D 1 230 ? 63.594 -6.632 106.663 1.00 40.61 210 PRO D C 1
ATOM 10285 O O . PRO D 1 230 ? 64.528 -6.834 107.403 1.00 38.44 210 PRO D O 1
ATOM 10289 N N . LEU D 1 231 ? 63.013 -5.451 106.527 1.00 39.38 211 LEU D N 1
ATOM 10290 C CA . LEU D 1 231 ? 63.330 -4.368 107.436 1.00 38.27 211 LEU D CA 1
ATOM 10291 C C . LEU D 1 231 ? 63.178 -4.781 108.874 1.00 37.80 211 LEU D C 1
ATOM 10292 O O . LEU D 1 231 ? 62.277 -5.510 109.215 1.00 35.89 211 LEU D O 1
ATOM 10297 N N . PRO D 1 232 ? 64.049 -4.278 109.753 1.00 39.68 212 PRO D N 1
ATOM 10298 C CA . PRO D 1 232 ? 63.828 -4.497 111.196 1.00 42.63 212 PRO D CA 1
ATOM 10299 C C . PRO D 1 232 ? 62.538 -3.831 111.687 1.00 39.51 212 PRO D C 1
ATOM 10300 O O . PRO D 1 232 ? 62.058 -2.906 111.068 1.00 38.29 212 PRO D O 1
ATOM 10304 N N . ASP D 1 233 ? 62.011 -4.310 112.795 1.00 41.42 213 ASP D N 1
ATOM 10305 C CA . ASP D 1 233 ? 60.757 -3.892 113.386 1.00 42.20 213 ASP D CA 1
ATOM 10306 C C . ASP D 1 233 ? 60.701 -2.428 113.665 1.00 41.51 213 ASP D C 1
ATOM 10307 O O . ASP D 1 233 ? 59.645 -1.775 113.512 1.00 39.83 213 ASP D O 1
ATOM 10312 N N . TYR D 1 234 ? 61.838 -1.788 113.921 1.00 41.28 214 TYR D N 1
ATOM 10313 C CA . TYR D 1 234 ? 61.749 -0.332 114.133 1.00 44.09 214 TYR D CA 1
ATOM 10314 C C . TYR D 1 234 ? 61.614 0.516 112.915 1.00 42.21 214 TYR D C 1
ATOM 10315 O O . TYR D 1 234 ? 61.447 1.717 113.069 1.00 45.30 214 TYR D O 1
ATOM 10324 N N . ALA D 1 235 ? 61.802 -0.083 111.726 1.00 39.35 215 ALA D N 1
ATOM 10325 C CA . ALA D 1 235 ? 61.492 0.625 110.500 1.00 40.72 215 ALA D CA 1
ATOM 10326 C C . ALA D 1 235 ? 60.046 0.426 110.142 1.00 41.06 215 ALA D C 1
ATOM 10327 O O . ALA D 1 235 ? 59.606 1.194 109.335 1.00 50.91 215 ALA D O 1
ATOM 10329 N N . LEU D 1 236 ? 59.293 -0.434 110.826 1.00 38.19 216 LEU D N 1
ATOM 10330 C CA . LEU D 1 236 ? 57.947 -0.815 110.385 1.00 37.53 216 LEU D CA 1
ATOM 10331 C C . LEU D 1 236 ? 56.847 0.019 110.961 1.00 38.13 216 LEU D C 1
ATOM 10332 O O . LEU D 1 236 ? 56.789 0.270 112.185 1.00 36.73 216 LEU D O 1
ATOM 10337 N N . HIS D 1 237 ? 55.936 0.510 110.121 1.00 37.84 217 HIS D N 1
ATOM 10338 C CA . HIS D 1 237 ? 54.657 1.148 110.613 1.00 37.65 217 HIS D CA 1
ATOM 10339 C C . HIS D 1 237 ? 54.845 2.380 111.479 1.00 37.16 217 HIS D C 1
ATOM 10340 O O . HIS D 1 237 ? 54.089 2.570 112.372 1.00 35.02 217 HIS D O 1
ATOM 10347 N N . LYS D 1 238 ? 55.869 3.201 111.237 1.00 34.57 218 LYS D N 1
ATOM 10348 C CA . LYS D 1 238 ? 56.171 4.262 112.039 1.00 34.39 218 LYS D CA 1
ATOM 10349 C C . LYS D 1 238 ? 56.412 5.576 111.318 1.00 32.94 218 LYS D C 1
ATOM 10350 O O . LYS D 1 238 ? 56.607 6.589 112.002 1.00 34.15 218 LYS D O 1
ATOM 10356 N N . PHE D 1 239 ? 56.370 5.634 109.971 1.00 30.41 219 PHE D N 1
ATOM 10357 C CA . PHE D 1 239 ? 56.735 6.876 109.245 1.00 29.02 219 PHE D CA 1
ATOM 10358 C C . PHE D 1 239 ? 55.510 7.485 108.502 1.00 29.79 219 PHE D C 1
ATOM 10359 O O . PHE D 1 239 ? 54.569 6.814 108.201 1.00 31.11 219 PHE D O 1
ATOM 10367 N N . ASP D 1 240 ? 55.575 8.777 108.235 1.00 29.99 220 ASP D N 1
ATOM 10368 C CA . ASP D 1 240 ? 54.489 9.389 107.459 1.00 30.52 220 ASP D CA 1
ATOM 10369 C C . ASP D 1 240 ? 54.736 9.344 105.928 1.00 29.55 220 ASP D C 1
ATOM 10370 O O . ASP D 1 240 ? 53.764 9.306 105.145 1.00 30.15 220 ASP D O 1
ATOM 10375 N N . THR D 1 241 ? 56.022 9.288 105.531 1.00 27.89 221 THR D N 1
ATOM 10376 C CA . THR D 1 241 ? 56.439 9.483 104.147 1.00 27.67 221 THR D CA 1
ATOM 10377 C C . THR D 1 241 ? 57.717 8.719 103.939 1.00 28.81 221 THR D C 1
ATOM 10378 O O . THR D 1 241 ? 58.546 8.657 104.866 1.00 28.33 221 THR D O 1
ATOM 10382 N N . PHE D 1 242 ? 57.841 8.146 102.784 1.00 28.24 222 PHE D N 1
ATOM 10383 C CA . PHE D 1 242 ? 59.132 7.515 102.378 1.00 29.72 222 PHE D CA 1
ATOM 10384 C C . PHE D 1 242 ? 59.566 8.011 101.019 1.00 29.55 222 PHE D C 1
ATOM 10385 O O . PHE D 1 242 ? 58.715 8.401 100.218 1.00 27.38 222 PHE D O 1
ATOM 10393 N N . ILE D 1 243 ? 60.882 7.939 100.750 1.00 28.22 223 ILE D N 1
ATOM 10394 C CA . ILE D 1 243 ? 61.366 8.211 99.445 1.00 30.43 223 ILE D CA 1
ATOM 10395 C C . ILE D 1 243 ? 62.485 7.232 99.120 1.00 29.73 223 ILE D C 1
ATOM 10396 O O . ILE D 1 243 ? 63.229 6.859 100.013 1.00 28.03 223 ILE D O 1
ATOM 10401 N N . THR D 1 244 ? 62.450 6.712 97.901 1.00 29.09 224 THR D N 1
ATOM 10402 C CA . THR D 1 244 ? 63.485 5.723 97.454 1.00 31.28 224 THR D CA 1
ATOM 10403 C C . THR D 1 244 ? 63.638 5.902 95.954 1.00 30.80 224 THR D C 1
ATOM 10404 O O . THR D 1 244 ? 62.764 6.477 95.282 1.00 28.79 224 THR D O 1
ATOM 10408 N N . ASP D 1 245 ? 64.749 5.458 95.390 1.00 28.21 225 ASP D N 1
ATOM 10409 C CA . ASP D 1 245 ? 64.972 5.608 93.956 1.00 28.14 225 ASP D CA 1
ATOM 10410 C C . ASP D 1 245 ? 65.619 4.327 93.450 1.00 29.40 225 ASP D C 1
ATOM 10411 O O . ASP D 1 245 ? 66.925 4.237 93.382 1.00 32.99 225 ASP D O 1
ATOM 10416 N N . PRO D 1 246 ? 64.821 3.303 93.200 1.00 27.89 226 PRO D N 1
ATOM 10417 C CA . PRO D 1 246 ? 65.140 1.892 93.221 1.00 29.12 226 PRO D CA 1
ATOM 10418 C C . PRO D 1 246 ? 65.721 1.390 91.889 1.00 31.31 226 PRO D C 1
ATOM 10419 O O . PRO D 1 246 ? 65.613 2.084 90.775 1.00 31.31 226 PRO D O 1
ATOM 10423 N N . PRO D 1 247 ? 66.432 0.249 91.963 1.00 32.36 227 PRO D N 1
ATOM 10424 C CA . PRO D 1 247 ? 66.674 -0.496 90.705 1.00 32.43 227 PRO D CA 1
ATOM 10425 C C . PRO D 1 247 ? 65.289 -0.888 90.121 1.00 34.33 227 PRO D C 1
ATOM 10426 O O . PRO D 1 247 ? 64.2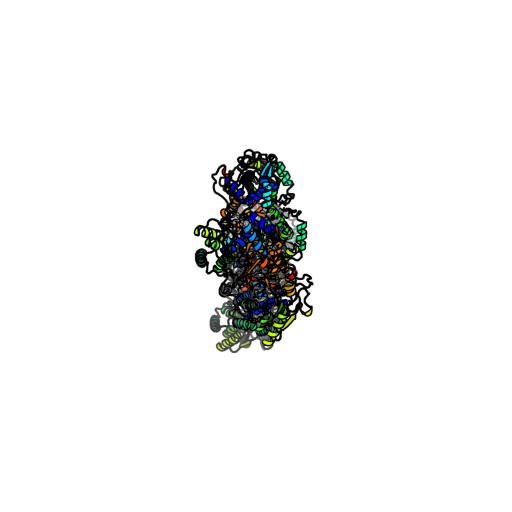55 -0.731 90.836 1.00 34.79 227 PRO D O 1
ATOM 10430 N N . GLU D 1 248 ? 65.281 -1.416 88.906 1.00 33.31 228 GLU D N 1
ATOM 10431 C CA . GLU D 1 248 ? 64.029 -1.567 88.227 1.00 39.73 228 GLU D CA 1
ATOM 10432 C C . GLU D 1 248 ? 63.585 -2.930 87.864 1.00 40.36 228 GLU D C 1
ATOM 10433 O O . GLU D 1 248 ? 62.599 -3.102 87.069 1.00 45.08 228 GLU D O 1
ATOM 10439 N N . THR D 1 249 ? 64.188 -3.908 88.487 1.00 35.83 229 THR D N 1
ATOM 10440 C CA . THR D 1 249 ? 63.634 -5.244 88.401 1.00 36.16 229 THR D CA 1
ATOM 10441 C C . THR D 1 249 ? 62.408 -5.171 89.301 1.00 40.48 229 THR D C 1
ATOM 10442 O O . THR D 1 249 ? 62.312 -4.313 90.277 1.00 37.07 229 THR D O 1
ATOM 10446 N N . VAL D 1 250 ? 61.441 -6.021 89.015 1.00 41.75 230 VAL D N 1
ATOM 10447 C CA . VAL D 1 250 ? 60.231 -6.038 89.816 1.00 40.94 230 VAL D CA 1
ATOM 10448 C C . VAL D 1 250 ? 60.544 -6.519 91.266 1.00 41.40 230 VAL D C 1
ATOM 10449 O O . VAL D 1 250 ? 60.025 -5.968 92.265 1.00 39.65 230 VAL D O 1
ATOM 10453 N N . GLU D 1 251 ? 61.497 -7.454 91.393 1.00 38.35 231 GLU D N 1
ATOM 10454 C CA . GLU D 1 251 ? 62.052 -7.723 92.725 1.00 40.84 231 GLU D CA 1
ATOM 10455 C C . GLU D 1 251 ? 62.538 -6.522 93.482 1.00 36.52 231 GLU D C 1
ATOM 10456 O O . GLU D 1 251 ? 62.315 -6.411 94.652 1.00 34.90 231 GLU D O 1
ATOM 10462 N N . ALA D 1 252 ? 63.302 -5.691 92.837 1.00 32.97 232 ALA D N 1
ATOM 10463 C CA . ALA D 1 252 ? 63.819 -4.560 93.521 1.00 32.43 232 ALA D CA 1
ATOM 10464 C C . ALA D 1 252 ? 62.682 -3.601 93.834 1.00 31.77 232 ALA D C 1
ATOM 10465 O O . ALA D 1 252 ? 62.678 -2.930 94.840 1.00 31.22 232 ALA D O 1
ATOM 10467 N N . ILE D 1 253 ? 61.669 -3.540 92.964 1.00 31.85 233 ILE D N 1
ATOM 10468 C CA . ILE D 1 253 ? 60.476 -2.705 93.312 1.00 31.60 233 ILE D CA 1
ATOM 10469 C C . ILE D 1 253 ? 59.919 -3.160 94.605 1.00 31.92 233 ILE D C 1
ATOM 10470 O O . ILE D 1 253 ? 59.601 -2.310 95.501 1.00 33.90 233 ILE D O 1
ATOM 10475 N N . ARG D 1 254 ? 59.750 -4.451 94.773 1.00 32.91 234 ARG D N 1
ATOM 10476 C CA . ARG D 1 254 ? 59.295 -4.984 96.064 1.00 32.72 234 ARG D CA 1
ATOM 10477 C C . ARG D 1 254 ? 60.279 -4.618 97.235 1.00 32.29 234 ARG D C 1
ATOM 10478 O O . ARG D 1 254 ? 59.872 -4.140 98.316 1.00 31.47 234 ARG D O 1
ATOM 10486 N N . ALA D 1 255 ? 61.578 -4.864 97.036 1.00 31.60 235 ALA D N 1
ATOM 10487 C CA . ALA D 1 255 ? 62.529 -4.628 98.128 1.00 32.46 235 ALA D CA 1
ATOM 10488 C C . ALA D 1 255 ? 62.749 -3.166 98.538 1.00 33.31 235 ALA D C 1
ATOM 10489 O O . ALA D 1 255 ? 63.208 -2.855 99.683 1.00 31.34 235 ALA D O 1
ATOM 10491 N N . PHE D 1 256 ? 62.456 -2.250 97.619 1.00 31.33 236 PHE D N 1
ATOM 10492 C CA . PHE D 1 256 ? 62.616 -0.864 97.951 1.00 30.32 236 PHE D CA 1
ATOM 10493 C C . PHE D 1 256 ? 61.302 -0.122 98.170 1.00 31.52 236 PHE D C 1
ATOM 10494 O O . PHE D 1 256 ? 61.016 0.422 99.203 1.00 30.27 236 PHE D O 1
ATOM 10502 N N . VAL D 1 257 ? 60.527 -0.047 97.119 1.00 30.62 237 VAL D N 1
ATOM 10503 C CA . VAL D 1 257 ? 59.151 0.591 97.214 1.00 29.31 237 VAL D CA 1
ATOM 10504 C C . VAL D 1 257 ? 58.228 -0.179 98.127 1.00 28.81 237 VAL D C 1
ATOM 10505 O O . VAL D 1 257 ? 57.580 0.413 99.004 1.00 28.30 237 VAL D O 1
ATOM 10509 N N . GLY D 1 258 ? 58.110 -1.475 97.963 1.00 28.22 238 GLY D N 1
ATOM 10510 C CA . GLY D 1 258 ? 57.312 -2.336 98.833 1.00 27.83 238 GLY D CA 1
ATOM 10511 C C . GLY D 1 258 ? 57.686 -2.225 100.288 1.00 28.90 238 GLY D C 1
ATOM 10512 O O . GLY D 1 258 ? 56.844 -2.156 101.219 1.00 27.23 238 GLY D O 1
ATOM 10513 N N . ARG D 1 259 ? 59.030 -2.228 100.584 1.00 29.11 239 ARG D N 1
ATOM 10514 C CA . ARG D 1 259 ? 59.363 -2.022 101.942 1.00 29.56 239 ARG D CA 1
ATOM 10515 C C . ARG D 1 259 ? 59.163 -0.634 102.421 1.00 29.44 239 ARG D C 1
ATOM 10516 O O . ARG D 1 259 ? 58.799 -0.373 103.607 1.00 31.47 239 ARG D O 1
ATOM 10524 N N . GLY D 1 260 ? 59.339 0.328 101.556 1.00 29.76 240 GLY D N 1
ATOM 10525 C CA . GLY D 1 260 ? 58.972 1.652 101.915 1.00 29.91 240 GLY D CA 1
ATOM 10526 C C . GLY D 1 260 ? 57.535 1.742 102.413 1.00 28.99 240 GLY D C 1
ATOM 10527 O O . GLY D 1 260 ? 57.255 2.427 103.421 1.00 30.21 240 GLY D O 1
ATOM 10528 N N . ILE D 1 261 ? 56.601 1.083 101.719 1.00 29.24 241 ILE D N 1
ATOM 10529 C CA . ILE D 1 261 ? 55.205 1.093 102.087 1.00 29.08 241 ILE D CA 1
ATOM 10530 C C . ILE D 1 261 ? 55.074 0.557 103.534 1.00 30.57 241 ILE D C 1
ATOM 10531 O O . ILE D 1 261 ? 54.236 0.995 104.327 1.00 29.11 241 ILE D O 1
ATOM 10536 N N . ALA D 1 262 ? 55.877 -0.461 103.860 1.00 30.31 242 ALA D N 1
ATOM 10537 C CA . ALA D 1 262 ? 55.817 -1.088 105.152 1.00 31.89 242 ALA D CA 1
ATOM 10538 C C . ALA D 1 262 ? 56.381 -0.183 106.250 1.00 31.65 242 ALA D C 1
ATOM 10539 O O . ALA D 1 262 ? 56.059 -0.397 107.429 1.00 32.81 242 ALA D O 1
ATOM 10541 N N . THR D 1 263 ? 57.181 0.828 105.897 1.00 29.94 243 THR D N 1
ATOM 10542 C CA . THR D 1 263 ? 57.578 1.780 106.919 1.00 30.08 243 THR D CA 1
ATOM 10543 C C . THR D 1 263 ? 56.378 2.642 107.325 1.00 30.56 243 THR D C 1
ATOM 10544 O O . THR D 1 263 ? 56.489 3.348 108.342 1.00 32.16 243 THR D O 1
ATOM 10548 N N . LEU D 1 264 ? 55.308 2.706 106.495 1.00 30.31 244 LEU D N 1
ATOM 10549 C CA . LEU D 1 264 ? 54.271 3.670 106.698 1.00 31.03 244 LEU D CA 1
ATOM 10550 C C . LEU D 1 264 ? 53.253 3.315 107.800 1.00 31.14 244 LEU D C 1
ATOM 10551 O O . LEU D 1 264 ? 52.872 2.169 107.935 1.00 31.76 244 LEU D O 1
ATOM 10556 N N . LYS D 1 265 ? 52.838 4.333 108.590 1.00 31.86 245 LYS D N 1
ATOM 10557 C CA . LYS D 1 265 ? 51.982 4.056 109.761 1.00 34.10 245 LYS D CA 1
ATOM 10558 C C . LYS D 1 265 ? 50.592 3.444 109.414 1.00 34.94 245 LYS D C 1
ATOM 10559 O O . LYS D 1 265 ? 50.015 2.776 110.242 1.00 34.51 245 LYS D O 1
ATOM 10565 N N . GLY D 1 266 ? 50.060 3.772 108.250 1.00 34.99 246 GLY D N 1
ATOM 10566 C CA . GLY D 1 266 ? 48.683 3.480 107.923 1.00 35.11 246 GLY D CA 1
ATOM 10567 C C . GLY D 1 266 ? 48.223 4.339 106.755 1.00 35.28 246 GLY D C 1
ATOM 10568 O O . GLY D 1 266 ? 49.041 4.891 105.995 1.00 32.01 246 GLY D O 1
ATOM 10569 N N . PRO D 1 267 ? 46.933 4.385 106.545 1.00 34.31 247 PRO D N 1
ATOM 10570 C CA . PRO D 1 267 ? 46.371 5.112 105.475 1.00 32.98 247 PRO D CA 1
ATOM 10571 C C . PRO D 1 267 ? 46.707 6.564 105.571 1.00 33.03 247 PRO D C 1
ATOM 10572 O O . PRO D 1 267 ? 46.845 7.122 106.666 1.00 33.54 247 PRO D O 1
ATOM 10576 N N . GLY D 1 268 ? 46.744 7.260 104.443 1.00 31.86 248 GLY D N 1
ATOM 10577 C CA . GLY D 1 268 ? 47.031 8.674 104.427 1.00 31.59 248 GLY D CA 1
ATOM 10578 C C . GLY D 1 268 ? 48.502 9.061 104.380 1.00 32.42 248 GLY D C 1
ATOM 10579 O O . GLY D 1 268 ? 48.831 10.284 104.354 1.00 32.46 248 GLY D O 1
ATOM 10580 N N . CYS D 1 269 ? 49.372 8.056 104.287 1.00 31.09 249 CYS D N 1
ATOM 10581 C CA . CYS D 1 269 ? 50.795 8.310 104.174 1.00 31.00 249 CYS D CA 1
ATOM 10582 C C . CYS D 1 269 ? 51.342 8.255 102.708 1.00 32.30 249 CYS D C 1
ATOM 10583 O O . CYS D 1 269 ? 50.701 7.675 101.845 1.00 31.80 249 CYS D O 1
ATOM 10585 N N . ALA D 1 270 ? 52.492 8.882 102.483 1.00 30.40 250 ALA D N 1
ATOM 10586 C CA . ALA D 1 270 ? 52.982 9.077 101.142 1.00 29.51 250 ALA D CA 1
ATOM 10587 C C . ALA D 1 270 ? 54.264 8.310 100.828 1.00 29.62 250 ALA D C 1
ATOM 10588 O O . ALA D 1 270 ? 55.113 8.100 101.696 1.00 29.43 250 ALA D O 1
ATOM 10590 N N . GLY D 1 271 ? 54.399 7.979 99.544 1.00 28.62 251 GLY D N 1
ATOM 10591 C CA . GLY D 1 271 ? 55.661 7.439 98.990 1.00 27.27 251 GLY D CA 1
ATOM 10592 C C . GLY D 1 271 ? 56.042 8.105 97.703 1.00 27.28 251 GLY D C 1
ATOM 10593 O O . GLY D 1 271 ? 55.200 8.479 96.900 1.00 27.70 251 GLY D O 1
ATOM 10594 N N . TYR D 1 272 ? 57.375 8.255 97.537 1.00 26.10 252 TYR D N 1
ATOM 10595 C CA . TYR D 1 272 ? 57.924 8.855 96.387 1.00 26.67 252 TYR D CA 1
ATOM 10596 C C . TYR D 1 272 ? 59.047 8.017 95.810 1.00 27.81 252 TYR D C 1
ATOM 10597 O O . TYR D 1 272 ? 59.873 7.473 96.622 1.00 29.54 252 TYR D O 1
ATOM 10606 N N . PHE D 1 273 ? 59.046 7.835 94.477 1.00 27.59 253 PHE D N 1
ATOM 10607 C CA . PHE D 1 273 ? 60.165 7.051 93.868 1.00 28.39 253 PHE D CA 1
ATOM 10608 C C . PHE D 1 273 ? 60.243 7.338 92.447 1.00 28.45 253 PHE D C 1
ATOM 10609 O O . PHE D 1 273 ? 59.193 7.661 91.791 1.00 28.14 253 PHE D O 1
ATOM 10617 N N . GLY D 1 274 ? 61.411 7.098 91.847 1.00 26.03 254 GLY D N 1
ATOM 10618 C CA . GLY D 1 274 ? 61.528 7.278 90.364 1.00 26.28 254 GLY D CA 1
ATOM 10619 C C . GLY D 1 274 ? 61.416 5.964 89.617 1.00 27.80 254 GLY D C 1
ATOM 10620 O O . GLY D 1 274 ? 61.856 4.907 90.165 1.00 27.46 254 GLY D O 1
ATOM 10621 N N . ILE D 1 275 ? 60.839 6.003 88.423 1.00 27.51 255 ILE D N 1
ATOM 10622 C CA . ILE D 1 275 ? 60.809 4.830 87.490 1.00 28.07 255 ILE D CA 1
ATOM 10623 C C . ILE D 1 275 ? 61.174 5.317 86.110 1.00 26.94 255 ILE D C 1
ATOM 10624 O O . ILE D 1 275 ? 60.599 6.319 85.602 1.00 24.55 255 ILE D O 1
ATOM 10629 N N . THR D 1 276 ? 62.125 4.645 85.465 1.00 26.29 256 THR D N 1
ATOM 10630 C CA . THR D 1 276 ? 62.631 5.111 84.150 1.00 26.30 256 THR D CA 1
ATOM 10631 C C . THR D 1 276 ? 61.867 4.444 82.990 1.00 25.21 256 THR D C 1
ATOM 10632 O O . THR D 1 276 ? 61.202 3.363 83.159 1.00 26.24 256 THR D O 1
ATOM 10636 N N . ARG D 1 277 ? 61.939 5.097 81.846 1.00 25.78 257 ARG D N 1
ATOM 10637 C CA . ARG D 1 277 ? 61.708 4.476 80.547 1.00 26.58 257 ARG D CA 1
ATOM 10638 C C . ARG D 1 277 ? 62.958 3.865 79.902 1.00 26.54 257 ARG D C 1
ATOM 10639 O O . ARG D 1 277 ? 62.862 3.284 78.842 1.00 26.35 257 ARG D O 1
ATOM 10647 N N . ARG D 1 278 ? 64.137 4.216 80.447 1.00 26.24 258 ARG D N 1
ATOM 10648 C CA . ARG D 1 278 ? 65.438 3.749 80.006 1.00 27.05 258 ARG D CA 1
ATOM 10649 C C . ARG D 1 278 ? 65.687 2.276 80.328 1.00 26.76 258 ARG D C 1
ATOM 10650 O O . ARG D 1 278 ? 66.448 1.585 79.541 1.00 25.98 258 ARG D O 1
ATOM 10658 N N . GLU D 1 279 ? 65.201 1.774 81.436 1.00 25.63 259 GLU D N 1
ATOM 10659 C CA . GLU D 1 279 ? 65.479 0.427 81.880 1.00 27.38 259 GLU D CA 1
ATOM 10660 C C . GLU D 1 279 ? 64.226 -0.367 82.160 1.00 26.86 259 GLU D C 1
ATOM 10661 O O . GLU D 1 279 ? 64.271 -1.482 82.700 1.00 26.15 259 GLU D O 1
ATOM 10667 N N . SER D 1 280 ? 63.041 0.213 81.798 1.00 26.36 260 SER D N 1
ATOM 10668 C CA . SER D 1 280 ? 61.817 -0.530 81.959 1.00 26.34 260 SER D CA 1
ATOM 10669 C C . SER D 1 280 ? 60.885 -0.210 80.746 1.00 26.93 260 SER D C 1
ATOM 10670 O O . SER D 1 280 ? 60.641 1.020 80.514 1.00 28.43 260 SER D O 1
ATOM 10673 N N . SER D 1 281 ? 60.354 -1.227 80.060 1.00 24.57 261 SER D N 1
ATOM 10674 C CA . SER D 1 281 ? 59.504 -1.118 78.986 1.00 26.45 261 SER D CA 1
ATOM 10675 C C . SER D 1 281 ? 58.115 -0.741 79.647 1.00 25.79 261 SER D C 1
ATOM 10676 O O . SER D 1 281 ? 57.898 -0.903 80.874 1.00 27.27 261 SER D O 1
ATOM 10679 N N . LEU D 1 282 ? 57.199 -0.252 78.824 1.00 26.36 262 LEU D N 1
ATOM 10680 C CA . LEU D 1 282 ? 55.873 0.003 79.320 1.00 25.96 262 LEU D CA 1
ATOM 10681 C C . LEU D 1 282 ? 55.126 -1.291 79.704 1.00 27.09 262 LEU D C 1
ATOM 10682 O O . LEU D 1 282 ? 54.304 -1.288 80.597 1.00 26.96 262 LEU D O 1
ATOM 10687 N N . ASP D 1 283 ? 55.530 -2.437 79.152 1.00 27.06 263 ASP D N 1
ATOM 10688 C CA . ASP D 1 283 ? 55.036 -3.708 79.652 1.00 28.53 263 ASP D CA 1
ATOM 10689 C C . ASP D 1 283 ? 55.446 -3.914 81.059 1.00 27.89 263 ASP D C 1
ATOM 10690 O O . ASP D 1 283 ? 54.664 -4.406 81.883 1.00 29.67 263 ASP D O 1
ATOM 10695 N N . LYS D 1 284 ? 56.663 -3.620 81.372 1.00 27.45 264 LYS D N 1
ATOM 10696 C CA . LYS D 1 284 ? 57.068 -3.758 82.725 1.00 28.64 264 LYS D CA 1
ATOM 10697 C C . LYS D 1 284 ? 56.422 -2.698 83.661 1.00 26.54 264 LYS D C 1
ATOM 10698 O O . LYS D 1 284 ? 56.090 -3.011 84.779 1.00 25.98 264 LYS D O 1
ATOM 10704 N N . TRP D 1 285 ? 56.203 -1.472 83.156 1.00 24.80 265 TRP D N 1
ATOM 10705 C CA . TRP D 1 285 ? 55.401 -0.466 83.890 1.00 24.84 265 TRP D CA 1
ATOM 10706 C C . TRP D 1 285 ? 54.073 -1.012 84.260 1.00 25.25 265 TRP D C 1
ATOM 10707 O O . TRP D 1 285 ? 53.594 -0.821 85.370 1.00 26.10 265 TRP D O 1
ATOM 10718 N N . ARG D 1 286 ? 53.424 -1.691 83.342 1.00 26.80 266 ARG D N 1
ATOM 10719 C CA . ARG D 1 286 ? 52.135 -2.313 83.605 1.00 27.14 266 ARG D CA 1
ATOM 10720 C C . ARG D 1 286 ? 52.227 -3.362 84.728 1.00 28.94 266 ARG D C 1
ATOM 10721 O O . ARG D 1 286 ? 51.445 -3.288 85.681 1.00 27.81 266 ARG D O 1
ATOM 10729 N N . GLU D 1 287 ? 53.299 -4.150 84.729 1.00 28.54 267 GLU D N 1
ATOM 10730 C CA . GLU D 1 287 ? 53.533 -5.055 85.858 1.00 30.42 267 GLU D CA 1
ATOM 10731 C C . GLU D 1 287 ? 53.786 -4.375 87.181 1.00 26.92 267 GLU D C 1
ATOM 10732 O O . GLU D 1 287 ? 53.280 -4.797 88.193 1.00 27.14 267 GLU D O 1
ATOM 10738 N N . ILE D 1 288 ? 54.624 -3.373 87.197 1.00 26.28 268 ILE D N 1
ATOM 10739 C CA . ILE D 1 288 ? 54.892 -2.550 88.361 1.00 26.55 268 ILE D CA 1
ATOM 10740 C C . ILE D 1 288 ? 53.623 -1.872 88.933 1.00 26.36 268 ILE D C 1
ATOM 10741 O O . ILE D 1 288 ? 53.384 -1.932 90.110 1.00 28.27 268 ILE D O 1
ATOM 10746 N N . GLN D 1 289 ? 52.825 -1.295 88.059 1.00 25.43 269 GLN D N 1
ATOM 10747 C CA . GLN D 1 289 ? 51.546 -0.646 88.503 1.00 24.47 269 GLN D CA 1
ATOM 10748 C C . GLN D 1 289 ? 50.620 -1.673 89.048 1.00 25.66 269 GLN D C 1
ATOM 10749 O O . GLN D 1 289 ? 49.959 -1.390 89.993 1.00 26.31 269 GLN D O 1
ATOM 10755 N N . ARG D 1 290 ? 50.582 -2.891 88.502 1.00 27.41 270 ARG D N 1
ATOM 10756 C CA . ARG D 1 290 ? 49.774 -3.985 89.031 1.00 28.96 270 ARG D CA 1
ATOM 10757 C C . ARG D 1 290 ? 50.263 -4.401 90.434 1.00 29.09 270 ARG D C 1
ATOM 10758 O O . ARG D 1 290 ? 49.483 -4.748 91.291 1.00 30.00 270 ARG D O 1
ATOM 10766 N N . VAL D 1 291 ? 51.603 -4.391 90.680 1.00 29.80 271 VAL D N 1
ATOM 10767 C CA . VAL D 1 291 ? 52.107 -4.706 91.990 1.00 29.77 271 VAL D CA 1
ATOM 10768 C C . VAL D 1 291 ? 51.631 -3.615 92.983 1.00 28.90 271 VAL D C 1
ATOM 10769 O O . VAL D 1 291 ? 51.143 -3.870 94.089 1.00 28.37 271 VAL D O 1
ATOM 10773 N N . LEU D 1 292 ? 51.754 -2.347 92.540 1.00 27.73 272 LEU D N 1
ATOM 10774 C CA . LEU D 1 292 ? 51.376 -1.251 93.415 1.00 28.45 272 LEU D CA 1
ATOM 10775 C C . LEU D 1 292 ? 49.872 -1.362 93.819 1.00 28.15 272 LEU D C 1
ATOM 10776 O O . LEU D 1 292 ? 49.512 -1.261 94.997 1.00 28.66 272 LEU D O 1
ATOM 10781 N N . LEU D 1 293 ? 49.041 -1.542 92.823 1.00 29.18 273 LEU D N 1
ATOM 10782 C CA . LEU D 1 293 ? 47.615 -1.409 92.983 1.00 31.18 273 LEU D CA 1
ATOM 10783 C C . LEU D 1 293 ? 46.994 -2.692 93.567 1.00 32.07 273 LEU D C 1
ATOM 10784 O O . LEU D 1 293 ? 45.987 -2.612 94.250 1.00 31.99 273 LEU D O 1
ATOM 10789 N N . ASN D 1 294 ? 47.565 -3.867 93.232 1.00 32.26 274 ASN D N 1
ATOM 10790 C CA . ASN D 1 294 ? 46.933 -5.216 93.538 1.00 33.92 274 ASN D CA 1
ATOM 10791 C C . ASN D 1 294 ? 47.711 -5.887 94.660 1.00 34.78 274 ASN D C 1
ATOM 10792 O O . ASN D 1 294 ? 47.131 -6.359 95.608 1.00 34.46 274 ASN D O 1
ATOM 10797 N N . GLU D 1 295 ? 49.036 -5.840 94.668 1.00 32.96 275 GLU D N 1
ATOM 10798 C CA . GLU D 1 295 ? 49.699 -6.466 95.825 1.00 33.78 275 GLU D CA 1
ATOM 10799 C C . GLU D 1 295 ? 49.818 -5.584 97.027 1.00 34.26 275 GLU D C 1
ATOM 10800 O O . GLU D 1 295 ? 49.613 -6.027 98.174 1.00 36.32 275 GLU D O 1
ATOM 10806 N N . PHE D 1 296 ? 50.197 -4.331 96.833 1.00 31.91 276 PHE D N 1
ATOM 10807 C CA . PHE D 1 296 ? 50.285 -3.352 97.924 1.00 30.40 276 PHE D CA 1
ATOM 10808 C C . PHE D 1 296 ? 48.988 -2.507 98.188 1.00 30.98 276 PHE D C 1
ATOM 10809 O O . PHE D 1 296 ? 48.827 -1.901 99.201 1.00 31.24 276 PHE D O 1
ATOM 10817 N N . GLY D 1 297 ? 48.082 -2.489 97.262 1.00 33.07 277 GLY D N 1
ATOM 10818 C CA . GLY D 1 297 ? 46.902 -1.674 97.378 1.00 32.73 277 GLY D CA 1
ATOM 10819 C C . GLY D 1 297 ? 47.105 -0.204 97.626 1.00 31.64 277 GLY D C 1
ATOM 10820 O O . GLY D 1 297 ? 46.342 0.369 98.384 1.00 31.41 277 GLY D O 1
ATOM 10821 N N . VAL D 1 298 ? 48.131 0.413 97.034 1.00 30.33 278 VAL D N 1
ATOM 10822 C CA . VAL D 1 298 ? 48.314 1.864 97.154 1.00 30.45 278 VAL D CA 1
ATOM 10823 C C . VAL D 1 298 ? 47.716 2.500 95.873 1.00 31.25 278 VAL D C 1
ATOM 10824 O O . VAL D 1 298 ? 47.518 1.811 94.906 1.00 34.72 278 VAL D O 1
ATOM 10828 N N . VAL D 1 299 ? 47.496 3.790 95.893 1.00 27.64 279 VAL D N 1
ATOM 10829 C CA . VAL D 1 299 ? 47.015 4.534 94.773 1.00 28.19 279 VAL D CA 1
ATOM 10830 C C . VAL D 1 299 ? 48.164 5.393 94.273 1.00 26.16 279 VAL D C 1
ATOM 10831 O O . VAL D 1 299 ? 48.964 5.883 95.051 1.00 26.93 279 VAL D O 1
ATOM 10835 N N . ILE D 1 300 ? 48.206 5.590 92.983 1.00 26.52 280 ILE D N 1
ATOM 10836 C CA . ILE D 1 300 ? 49.217 6.457 92.314 1.00 25.98 280 ILE D CA 1
ATOM 10837 C C . ILE D 1 300 ? 48.622 7.811 92.141 1.00 25.92 280 ILE D C 1
ATOM 10838 O O . ILE D 1 300 ? 47.542 7.886 91.489 1.00 25.97 280 ILE D O 1
ATOM 10843 N N . THR D 1 301 ? 49.146 8.825 92.817 1.00 25.10 281 THR D N 1
ATOM 10844 C CA . THR D 1 301 ? 48.572 10.212 92.776 1.00 27.32 281 THR D CA 1
ATOM 10845 C C . THR D 1 301 ? 49.220 11.091 91.703 1.00 27.79 281 THR D C 1
ATOM 10846 O O . THR D 1 301 ? 48.608 12.029 91.247 1.00 27.99 281 THR D O 1
ATOM 10850 N N . ASP D 1 302 ? 50.400 10.738 91.245 1.00 26.98 282 ASP D N 1
ATOM 10851 C CA . ASP D 1 302 ? 51.224 11.631 90.379 1.00 27.77 282 ASP D CA 1
ATOM 10852 C C . ASP D 1 302 ? 52.224 10.728 89.615 1.00 27.12 282 ASP D C 1
ATOM 10853 O O . ASP D 1 302 ? 52.840 9.860 90.232 1.00 28.30 282 ASP D O 1
ATOM 10858 N N . ILE D 1 303 ? 52.421 11.007 88.334 1.00 27.34 283 ILE D N 1
ATOM 10859 C CA . ILE D 1 303 ? 53.516 10.419 87.506 1.00 26.74 283 ILE D CA 1
ATOM 10860 C C . ILE D 1 303 ? 54.004 11.513 86.587 1.00 26.48 283 ILE D C 1
ATOM 10861 O O . ILE D 1 303 ? 53.201 11.975 85.708 1.00 27.27 283 ILE D O 1
ATOM 10866 N N . ILE D 1 304 ? 55.172 12.011 86.845 1.00 24.78 284 ILE D N 1
ATOM 10867 C CA . ILE D 1 304 ? 55.687 13.193 86.237 1.00 27.53 284 ILE D CA 1
ATOM 10868 C C . ILE D 1 304 ? 56.915 12.891 85.428 1.00 26.87 284 ILE D C 1
ATOM 10869 O O . ILE D 1 304 ? 57.995 12.447 85.964 1.00 27.55 284 ILE D O 1
ATOM 10874 N N . ARG D 1 305 ? 56.741 13.020 84.131 1.00 26.95 285 ARG D N 1
ATOM 10875 C CA . ARG D 1 305 ? 57.808 12.705 83.140 1.00 27.59 285 ARG D CA 1
ATOM 10876 C C . ARG D 1 305 ? 59.124 13.440 83.395 1.00 28.15 285 ARG D C 1
ATOM 10877 O O . ARG D 1 305 ? 59.218 14.667 83.601 1.00 28.51 285 ARG D O 1
ATOM 10885 N N . ASN D 1 306 ? 60.161 12.670 83.443 1.00 29.46 286 ASN D N 1
ATOM 10886 C CA . ASN D 1 306 ? 61.484 13.245 83.544 1.00 30.83 286 ASN D CA 1
ATOM 10887 C C . ASN D 1 306 ? 61.723 14.172 84.692 1.00 30.83 286 ASN D C 1
ATOM 10888 O O . ASN D 1 306 ? 62.516 15.055 84.578 1.00 33.07 286 ASN D O 1
ATOM 10893 N N . PHE D 1 307 ? 61.132 13.940 85.836 1.00 28.96 287 PHE D N 1
ATOM 10894 C CA . PHE D 1 307 ? 61.354 14.778 86.947 1.00 29.14 287 PHE D CA 1
ATOM 10895 C C . PHE D 1 307 ? 62.809 14.699 87.438 1.00 30.13 287 PHE D C 1
ATOM 10896 O O . PHE D 1 307 ? 63.354 15.665 87.937 1.00 30.21 287 PHE D O 1
ATOM 10904 N N . ASN D 1 308 ? 63.355 13.507 87.353 1.00 29.33 288 ASN D N 1
ATOM 10905 C CA . ASN D 1 308 ? 64.711 13.226 87.970 1.00 30.58 288 ASN D CA 1
ATOM 10906 C C . ASN D 1 308 ? 65.699 13.209 86.836 1.00 30.30 288 ASN D C 1
ATOM 10907 O O . ASN D 1 308 ? 65.551 12.422 85.925 1.00 28.52 288 ASN D O 1
ATOM 10912 N N . GLU D 1 309 ? 66.762 13.991 86.970 1.00 30.04 289 GLU D N 1
ATOM 10913 C CA . GLU D 1 309 ? 67.820 14.040 85.962 1.00 29.94 289 GLU D CA 1
ATOM 10914 C C . GLU D 1 309 ? 69.092 13.426 86.670 1.00 30.30 289 GLU D C 1
ATOM 10915 O O . GLU D 1 309 ? 69.422 13.916 87.708 1.00 28.29 289 GLU D O 1
ATOM 10921 N N . TYR D 1 310 ? 69.673 12.406 86.127 1.00 29.17 290 TYR D N 1
ATOM 10922 C CA . TYR D 1 310 ? 70.782 11.707 86.798 1.00 30.42 290 TYR D CA 1
ATOM 10923 C C . TYR D 1 310 ? 72.128 12.262 86.215 1.00 33.17 290 TYR D C 1
ATOM 10924 O O . TYR D 1 310 ? 72.276 12.435 84.969 1.00 34.86 290 TYR D O 1
ATOM 10933 N N . VAL D 1 311 ? 73.101 12.441 87.102 1.00 33.20 291 VAL D N 1
ATOM 10934 C CA . VAL D 1 311 ? 74.477 12.875 86.685 1.00 35.01 291 VAL D CA 1
ATOM 10935 C C . VAL D 1 311 ? 75.157 11.575 86.111 1.00 34.72 291 VAL D C 1
ATOM 10936 O O . VAL D 1 311 ? 75.176 10.551 86.775 1.00 34.40 291 VAL D O 1
ATOM 10940 N N . ASN D 1 312 ? 75.724 11.660 84.938 1.00 35.70 292 ASN D N 1
ATOM 10941 C CA . ASN D 1 312 ? 76.417 10.579 84.288 1.00 38.46 292 ASN D CA 1
ATOM 10942 C C . ASN D 1 312 ? 77.462 9.988 85.257 1.00 37.54 292 ASN D C 1
ATOM 10943 O O . ASN D 1 312 ? 78.120 10.694 85.987 1.00 40.68 292 ASN D O 1
ATOM 10948 N N . TRP D 1 313 ? 77.540 8.681 85.266 1.00 38.80 293 TRP D N 1
ATOM 10949 C CA . TRP D 1 313 ? 78.374 7.887 86.240 1.00 37.58 293 TRP D CA 1
ATOM 10950 C C . TRP D 1 313 ? 79.629 7.377 85.527 1.00 39.65 293 TRP D C 1
ATOM 10951 O O . TRP D 1 313 ? 79.609 6.946 84.363 1.00 38.62 293 TRP D O 1
ATOM 10962 N N . GLY D 1 314 ? 80.713 7.311 86.294 1.00 41.44 294 GLY D N 1
ATOM 10963 C CA . GLY D 1 314 ? 82.029 6.977 85.761 1.00 42.64 294 GLY D CA 1
ATOM 10964 C C . GLY D 1 314 ? 82.264 5.542 85.364 1.00 42.44 294 GLY D C 1
ATOM 10965 O O . GLY D 1 314 ? 83.133 5.307 84.525 1.00 44.19 294 GLY D O 1
ATOM 10966 N N . TYR D 1 315 ? 81.490 4.590 85.891 1.00 40.83 295 TYR D N 1
ATOM 10967 C CA . TYR D 1 315 ? 81.628 3.179 85.548 1.00 40.18 295 TYR D CA 1
ATOM 10968 C C . TYR D 1 315 ? 80.949 2.756 84.205 1.00 40.78 295 TYR D C 1
ATOM 10969 O O . TYR D 1 315 ? 80.850 1.530 83.887 1.00 39.48 295 TYR D O 1
ATOM 10978 N N . VAL D 1 316 ? 80.497 3.745 83.440 1.00 40.57 296 VAL D N 1
ATOM 10979 C CA . VAL D 1 316 ? 79.742 3.496 82.168 1.00 39.72 296 VAL D CA 1
ATOM 10980 C C . VAL D 1 316 ? 80.351 2.430 81.246 1.00 40.47 296 VAL D C 1
ATOM 10981 O O . VAL D 1 316 ? 79.665 1.528 80.784 1.00 38.03 296 VAL D O 1
ATOM 10985 N N . GLU D 1 317 ? 81.672 2.478 81.031 1.00 41.85 297 GLU D N 1
ATOM 10986 C CA . GLU D 1 317 ? 82.294 1.542 80.054 1.00 41.65 297 GLU D CA 1
ATOM 10987 C C . GLU D 1 317 ? 82.242 0.097 80.518 1.00 41.87 297 GLU D C 1
ATOM 10988 O O . GLU D 1 317 ? 82.443 -0.819 79.684 1.00 40.57 297 GLU D O 1
ATOM 10994 N N . GLU D 1 318 ? 82.016 -0.144 81.833 1.00 42.65 298 GLU D N 1
ATOM 10995 C CA . GLU D 1 318 ? 81.932 -1.520 82.305 1.00 45.30 298 GLU D CA 1
ATOM 10996 C C . GLU D 1 318 ? 80.513 -2.068 82.301 1.00 41.55 298 GLU D C 1
ATOM 10997 O O . GLU D 1 318 ? 80.308 -3.161 82.896 1.00 38.87 298 GLU D O 1
ATOM 11003 N N . THR D 1 319 ? 79.500 -1.328 81.734 1.00 38.99 299 THR D N 1
ATOM 11004 C CA . THR D 1 319 ? 78.166 -1.776 81.886 1.00 37.24 299 THR D CA 1
ATOM 11005 C C . THR D 1 319 ? 77.664 -2.477 80.609 1.00 37.68 299 THR D C 1
ATOM 11006 O O . THR D 1 319 ? 78.230 -2.289 79.503 1.00 36.63 299 THR D O 1
ATOM 11010 N N . ARG D 1 320 ? 76.620 -3.265 80.774 1.00 36.07 300 ARG D N 1
ATOM 11011 C CA . ARG D 1 320 ? 75.918 -3.845 79.658 1.00 37.72 300 ARG D CA 1
ATOM 11012 C C . ARG D 1 320 ? 75.598 -2.849 78.545 1.00 37.34 300 ARG D C 1
ATOM 11013 O O . ARG D 1 320 ? 75.711 -3.186 77.362 1.00 36.49 300 ARG D O 1
ATOM 11021 N N . ALA D 1 321 ? 75.209 -1.639 78.930 1.00 38.89 301 ALA D N 1
ATOM 11022 C CA . ALA D 1 321 ? 74.793 -0.587 77.952 1.00 37.57 301 ALA D CA 1
ATOM 11023 C C . ALA D 1 321 ? 75.974 -0.357 76.984 1.00 38.39 301 ALA D C 1
ATOM 11024 O O . ALA D 1 321 ? 75.790 -0.289 75.763 1.00 36.83 301 ALA D O 1
ATOM 11026 N N . TRP D 1 322 ? 77.178 -0.277 77.551 1.00 38.18 302 TRP D N 1
ATOM 11027 C CA . TRP D 1 322 ? 78.401 -0.041 76.715 1.00 39.87 302 TRP D CA 1
ATOM 11028 C C . TRP D 1 322 ? 78.613 -1.122 75.724 1.00 39.12 302 TRP D C 1
ATOM 11029 O O . TRP D 1 322 ? 78.877 -0.839 74.525 1.00 39.95 302 TRP D O 1
ATOM 11040 N N . ARG D 1 323 ? 78.438 -2.368 76.177 1.00 39.77 303 ARG D N 1
ATOM 11041 C CA . ARG D 1 323 ? 78.694 -3.583 75.339 1.00 39.51 303 ARG D CA 1
ATOM 11042 C C . ARG D 1 323 ? 77.721 -3.691 74.281 1.00 39.58 303 ARG D C 1
ATOM 11043 O O . ARG D 1 323 ? 78.044 -4.236 73.217 1.00 38.52 303 ARG D O 1
ATOM 11051 N N . LEU D 1 324 ? 76.484 -3.185 74.545 1.00 36.20 304 LEU D N 1
ATOM 11052 C CA . LEU D 1 324 ? 75.370 -3.347 73.586 1.00 36.63 304 LEU D CA 1
ATOM 11053 C C . LEU D 1 324 ? 75.378 -2.310 72.491 1.00 36.37 304 LEU D C 1
ATOM 11054 O O . LEU D 1 324 ? 74.946 -2.601 71.402 1.00 36.87 304 LEU D O 1
ATOM 11059 N N . LEU D 1 325 ? 75.898 -1.118 72.748 1.00 36.81 305 LEU D N 1
ATOM 11060 C CA . LEU D 1 325 ? 75.745 -0.003 71.788 1.00 37.85 305 LEU D CA 1
ATOM 11061 C C . LEU D 1 325 ? 76.574 -0.187 70.547 1.00 39.68 305 LEU D C 1
ATOM 11062 O O . LEU D 1 325 ? 77.753 -0.632 70.634 1.00 39.20 305 LEU D O 1
ATOM 11067 N N . PRO D 1 326 ? 76.003 0.137 69.404 1.00 41.55 306 PRO D N 1
ATOM 11068 C CA . PRO D 1 326 ? 76.726 -0.008 68.157 1.00 43.27 306 PRO D CA 1
ATOM 11069 C C . PRO D 1 326 ? 77.821 1.059 67.987 1.00 47.21 306 PRO D C 1
ATOM 11070 O O . PRO D 1 326 ? 78.850 0.813 67.293 1.00 46.09 306 PRO D O 1
ATOM 11074 N N . ILE D 1 327 ? 77.653 2.194 68.656 1.00 43.79 307 ILE D N 1
ATOM 11075 C CA . ILE D 1 327 ? 78.615 3.246 68.672 1.00 44.21 307 ILE D CA 1
ATOM 11076 C C . ILE D 1 327 ? 78.946 3.430 70.134 1.00 45.52 307 ILE D C 1
ATOM 11077 O O . ILE D 1 327 ? 78.037 3.516 70.929 1.00 45.17 307 ILE D O 1
ATOM 11082 N N . LYS D 1 328 ? 80.228 3.473 70.497 1.00 44.79 308 LYS D N 1
ATOM 11083 C CA . LYS D 1 328 ? 80.582 3.599 71.902 1.00 46.54 308 LYS D CA 1
ATOM 11084 C C . LYS D 1 328 ? 81.423 4.810 72.112 1.00 48.46 308 LYS D C 1
ATOM 11085 O O . LYS D 1 328 ? 82.684 4.785 71.917 1.00 45.26 308 LYS D O 1
ATOM 11091 N N . VAL D 1 329 ? 80.753 5.871 72.547 1.00 44.89 309 VAL D N 1
ATOM 11092 C CA . VAL D 1 329 ? 81.351 7.163 72.896 1.00 45.93 309 VAL D CA 1
ATOM 11093 C C . VAL D 1 329 ? 80.660 7.484 74.253 1.00 47.25 309 VAL D C 1
ATOM 11094 O O . VAL D 1 329 ? 79.440 7.261 74.381 1.00 40.24 309 VAL D O 1
ATOM 11098 N N . LYS D 1 330 ? 81.379 8.014 75.247 1.00 45.95 310 LYS D N 1
ATOM 11099 C CA . LYS D 1 330 ? 80.716 8.396 76.504 1.00 46.86 310 LYS D CA 1
ATOM 11100 C C . LYS D 1 330 ? 79.582 9.454 76.257 1.00 45.04 310 LYS D C 1
ATOM 11101 O O . LYS D 1 330 ? 79.710 10.313 75.372 1.00 44.12 310 LYS D O 1
ATOM 11107 N N . PRO D 1 331 ? 78.501 9.402 77.075 1.00 43.32 311 PRO D N 1
ATOM 11108 C CA . PRO D 1 331 ? 77.396 10.401 76.854 1.00 43.51 311 PRO D CA 1
ATOM 11109 C C . PRO D 1 331 ? 77.956 11.788 77.101 1.00 44.59 311 PRO D C 1
ATOM 11110 O O . PRO D 1 331 ? 78.796 11.924 77.969 1.00 45.34 311 PRO D O 1
ATOM 11114 N N . SER D 1 332 ? 77.525 12.769 76.323 1.00 43.82 312 SER D N 1
ATOM 11115 C CA . SER D 1 332 ? 78.007 14.137 76.422 1.00 45.22 312 SER D CA 1
ATOM 11116 C C . SER D 1 332 ? 76.979 15.037 77.142 1.00 46.35 312 SER D C 1
ATOM 11117 O O . SER D 1 332 ? 77.239 16.213 77.323 1.00 44.78 312 SER D O 1
ATOM 11120 N N . TYR D 1 333 ? 75.855 14.482 77.588 1.00 41.31 313 TYR D N 1
ATOM 11121 C CA . TYR D 1 333 ? 74.907 15.282 78.410 1.00 40.76 313 TYR D CA 1
ATOM 11122 C C . TYR D 1 333 ? 74.166 14.285 79.305 1.00 38.00 313 TYR D C 1
ATOM 11123 O O . TYR D 1 333 ? 74.303 13.058 79.171 1.00 35.43 313 TYR D O 1
ATOM 11132 N N . ASN D 1 334 ? 73.282 14.779 80.177 1.00 38.58 314 ASN D N 1
ATOM 11133 C CA . ASN D 1 334 ? 72.615 13.828 81.060 1.00 36.22 314 ASN D CA 1
ATOM 11134 C C . ASN D 1 334 ? 71.396 13.223 80.435 1.00 36.10 314 ASN D C 1
ATOM 11135 O O . ASN D 1 334 ? 70.300 13.693 80.647 1.00 33.58 314 ASN D O 1
ATOM 11140 N N . TRP D 1 335 ? 71.613 12.121 79.718 1.00 33.60 315 TRP D N 1
ATOM 11141 C CA . TRP D 1 335 ? 70.610 11.405 78.927 1.00 31.62 315 TRP D CA 1
ATOM 11142 C C . TRP D 1 335 ? 69.675 10.566 79.769 1.00 31.37 315 TRP D C 1
ATOM 11143 O O . TRP D 1 335 ? 68.578 10.149 79.303 1.00 30.67 315 TRP D O 1
ATOM 11154 N N . TYR D 1 336 ? 70.053 10.300 81.010 1.00 30.34 316 TYR D N 1
ATOM 11155 C CA . TYR D 1 336 ? 69.307 9.329 81.793 1.00 29.68 316 TYR D CA 1
ATOM 11156 C C . TYR D 1 336 ? 68.424 10.098 82.793 1.00 30.46 316 TYR D C 1
ATOM 11157 O O . TYR D 1 336 ? 68.929 10.859 83.616 1.00 31.20 316 TYR D O 1
ATOM 11166 N N . LYS D 1 337 ? 67.128 9.855 82.648 1.00 30.99 317 LYS D N 1
ATOM 11167 C CA . LYS D 1 337 ? 66.094 10.502 83.450 1.00 30.57 317 LYS D CA 1
ATOM 11168 C C . LYS D 1 337 ? 65.071 9.474 83.941 1.00 28.89 317 LYS D C 1
ATOM 11169 O O . LYS D 1 337 ? 64.860 8.467 83.242 1.00 29.22 317 LYS D O 1
ATOM 11175 N N . SER D 1 338 ? 64.314 9.831 84.989 1.00 26.64 318 SER D N 1
ATOM 11176 C CA . SER D 1 338 ? 63.251 9.010 85.416 1.00 26.28 318 SER D CA 1
ATOM 11177 C C . SER D 1 338 ? 62.010 9.857 85.695 1.00 25.86 318 SER D C 1
ATOM 11178 O O . SER D 1 338 ? 62.103 11.060 86.052 1.00 26.18 318 SER D O 1
ATOM 11181 N N . TYR D 1 339 ? 60.868 9.209 85.679 1.00 26.02 319 TYR D N 1
ATOM 11182 C CA . TYR D 1 339 ? 59.588 9.811 86.066 1.00 26.39 319 TYR D CA 1
ATOM 11183 C C . TYR D 1 339 ? 59.404 9.757 87.581 1.00 27.55 319 TYR D C 1
ATOM 11184 O O . TYR D 1 339 ? 59.788 8.691 88.203 1.00 28.04 319 TYR D O 1
ATOM 11193 N N . MET D 1 340 ? 58.865 10.786 88.189 1.00 26.79 320 MET D N 1
ATOM 11194 C CA . MET D 1 340 ? 58.578 10.769 89.691 1.00 26.19 320 MET D CA 1
ATOM 11195 C C . MET D 1 340 ? 57.249 10.160 89.831 1.00 26.21 320 MET D C 1
ATOM 11196 O O . MET D 1 340 ? 56.264 10.673 89.271 1.00 25.25 320 MET D O 1
ATOM 11200 N N . PHE D 1 341 ? 57.173 9.129 90.606 1.00 25.76 321 PHE D N 1
ATOM 11201 C CA . PHE D 1 341 ? 55.857 8.586 91.062 1.00 25.14 321 PHE D CA 1
ATOM 11202 C C . PHE D 1 341 ? 55.617 9.001 92.534 1.00 24.73 321 PHE D C 1
ATOM 11203 O O . PHE D 1 341 ? 56.580 9.141 93.333 1.00 24.87 321 PHE D O 1
ATOM 11211 N N . ARG D 1 342 ? 54.379 9.375 92.823 1.00 25.80 322 ARG D N 1
ATOM 11212 C CA . ARG D 1 342 ? 53.941 9.534 94.156 1.00 25.76 322 ARG D CA 1
ATOM 11213 C C . ARG D 1 342 ? 52.796 8.548 94.356 1.00 26.83 322 ARG D C 1
ATOM 11214 O O . ARG D 1 342 ? 51.816 8.500 93.551 1.00 28.59 322 ARG D O 1
ATOM 11222 N N . ILE D 1 343 ? 52.833 7.856 95.474 1.00 26.77 323 ILE D N 1
ATOM 11223 C CA . ILE D 1 343 ? 51.744 6.990 95.884 1.00 28.19 323 ILE D CA 1
ATOM 11224 C C . ILE D 1 343 ? 51.248 7.374 97.280 1.00 27.67 323 ILE D C 1
ATOM 11225 O O . ILE D 1 343 ? 51.855 8.109 98.016 1.00 27.46 323 ILE D O 1
ATOM 11230 N N . GLN D 1 344 ? 50.050 6.922 97.595 1.00 28.21 324 GLN D N 1
ATOM 11231 C CA . GLN D 1 344 ? 49.437 7.169 98.888 1.00 28.82 324 GLN D CA 1
ATOM 11232 C C . GLN D 1 344 ? 48.731 5.892 99.364 1.00 28.10 324 GLN D C 1
ATOM 11233 O O . GLN D 1 344 ? 48.182 5.193 98.579 1.00 27.63 324 GLN D O 1
ATOM 11239 N N . THR D 1 345 ? 48.852 5.597 100.643 1.00 29.14 325 THR D N 1
ATOM 11240 C CA . THR D 1 345 ? 48.146 4.518 101.286 1.00 30.31 325 THR D CA 1
ATOM 11241 C C . THR D 1 345 ? 46.681 4.911 101.672 1.00 31.37 325 THR D C 1
ATOM 11242 O O . THR D 1 345 ? 46.359 6.101 101.863 1.00 30.88 325 THR D O 1
ATOM 11246 N N . LEU D 1 346 ? 45.869 3.867 101.660 1.00 30.56 326 LEU D N 1
ATOM 11247 C CA . LEU D 1 346 ? 44.522 3.859 101.879 1.00 32.96 326 LEU D CA 1
ATOM 11248 C C . LEU D 1 346 ? 44.204 2.687 102.835 1.00 34.47 326 LEU D C 1
ATOM 11249 O O . LEU D 1 346 ? 45.120 1.920 103.216 1.00 30.85 326 LEU D O 1
ATOM 11254 N N . GLU D 1 347 ? 42.946 2.605 103.252 1.00 35.19 327 GLU D N 1
ATOM 11255 C CA . GLU D 1 347 ? 42.446 1.395 103.985 1.00 39.70 327 GLU D CA 1
ATOM 11256 C C . GLU D 1 347 ? 42.889 0.135 103.237 1.00 37.05 327 GLU D C 1
ATOM 11257 O O . GLU D 1 347 ? 42.679 0.072 102.045 1.00 35.28 327 GLU D O 1
ATOM 11263 N N . GLY D 1 348 ? 43.519 -0.833 103.910 1.00 36.84 328 GLY D N 1
ATOM 11264 C CA . GLY D 1 348 ? 43.902 -2.057 103.231 1.00 37.21 328 GLY D CA 1
ATOM 11265 C C . GLY D 1 348 ? 45.251 -2.015 102.535 1.00 36.89 328 GLY D C 1
ATOM 11266 O O . GLY D 1 348 ? 45.719 -3.019 102.159 1.00 36.85 328 GLY D O 1
ATOM 11267 N N . SER D 1 349 ? 45.949 -0.881 102.492 1.00 35.24 329 SER D N 1
ATOM 11268 C CA . SER D 1 349 ? 47.224 -0.876 101.829 1.00 34.61 329 SER D CA 1
ATOM 11269 C C . SER D 1 349 ? 48.188 -1.783 102.622 1.00 35.98 329 SER D C 1
ATOM 11270 O O . SER D 1 349 ? 48.084 -1.818 103.814 1.00 34.17 329 SER D O 1
ATOM 11273 N N . LYS D 1 350 ? 49.183 -2.394 102.006 1.00 36.69 330 LYS D N 1
ATOM 11274 C CA . LYS D 1 350 ? 50.238 -3.039 102.855 1.00 40.37 330 LYS D CA 1
ATOM 11275 C C . LYS D 1 350 ? 51.502 -3.164 102.078 1.00 37.96 330 LYS D C 1
ATOM 11276 O O . LYS D 1 350 ? 51.435 -3.110 100.873 1.00 35.30 330 LYS D O 1
ATOM 11282 N N . GLY D 1 351 ? 52.633 -3.257 102.795 1.00 35.14 331 GLY D N 1
ATOM 11283 C CA . GLY D 1 351 ? 53.938 -3.278 102.197 1.00 35.56 331 GLY D CA 1
ATOM 11284 C C . GLY D 1 351 ? 54.454 -4.691 102.023 1.00 36.69 331 GLY D C 1
ATOM 11285 O O . GLY D 1 351 ? 53.744 -5.631 102.041 1.00 38.26 331 GLY D O 1
ATOM 11286 N N . PHE D 1 352 ? 55.744 -4.783 101.847 1.00 34.20 332 PHE D N 1
ATOM 11287 C CA . PHE D 1 352 ? 56.448 -5.994 101.502 1.00 33.78 332 PHE D CA 1
ATOM 11288 C C . PHE D 1 352 ? 57.369 -6.310 102.682 1.00 34.57 332 PHE D C 1
ATOM 11289 O O . PHE D 1 352 ? 58.088 -5.447 103.116 1.00 32.68 332 PHE D O 1
ATOM 11297 N N . GLU D 1 353 ? 57.248 -7.530 103.231 1.00 37.06 333 GLU D N 1
ATOM 11298 C CA . GLU D 1 353 ? 57.987 -7.944 104.417 1.00 40.39 333 GLU D CA 1
ATOM 11299 C C . GLU D 1 353 ? 58.807 -9.248 104.238 1.00 42.32 333 GLU D C 1
ATOM 11300 O O . GLU D 1 353 ? 59.414 -9.642 105.176 1.00 43.00 333 GLU D O 1
ATOM 11306 N N . ASP D 1 354 ? 58.833 -9.862 103.062 1.00 41.85 334 ASP D N 1
ATOM 11307 C CA . ASP D 1 354 ? 59.522 -11.149 102.861 1.00 44.07 334 ASP D CA 1
ATOM 11308 C C . ASP D 1 354 ? 60.941 -10.957 102.522 1.00 44.86 334 ASP D C 1
ATOM 11309 O O . ASP D 1 354 ? 61.368 -9.916 102.056 1.00 39.73 334 ASP D O 1
ATOM 11314 N N . GLU D 1 355 ? 61.688 -12.036 102.619 1.00 45.61 335 GLU D N 1
ATOM 11315 C CA . GLU D 1 355 ? 63.081 -12.024 102.156 1.00 48.14 335 GLU D CA 1
ATOM 11316 C C . GLU D 1 355 ? 63.150 -12.284 100.706 1.00 47.86 335 GLU D C 1
ATOM 11317 O O . GLU D 1 355 ? 62.410 -13.121 100.212 1.00 51.02 335 GLU D O 1
ATOM 11323 N N . ILE D 1 356 ? 64.032 -11.558 100.020 1.00 47.34 336 ILE D N 1
ATOM 11324 C CA . ILE D 1 356 ? 64.450 -11.815 98.676 1.00 49.28 336 ILE D CA 1
ATOM 11325 C C . ILE D 1 356 ? 65.889 -12.500 98.626 1.00 53.98 336 ILE D C 1
ATOM 11326 O O . ILE D 1 356 ? 66.902 -11.936 99.097 1.00 51.29 336 ILE D O 1
ATOM 11331 N N . THR D 1 357 ? 65.957 -13.644 97.971 1.00 57.76 337 THR D N 1
ATOM 11332 C CA . THR D 1 357 ? 67.236 -14.423 97.873 1.00 66.27 337 THR D CA 1
ATOM 11333 C C . THR D 1 357 ? 67.790 -14.415 96.464 1.00 70.48 337 THR D C 1
ATOM 11334 O O . THR D 1 357 ? 67.886 -15.456 95.854 1.00 92.69 337 THR D O 1
ATOM 11338 N N . VAL D 1 358 ? 68.190 -13.261 95.976 1.00 68.44 338 VAL D N 1
ATOM 11339 C CA . VAL D 1 358 ? 68.665 -13.070 94.619 1.00 69.61 338 VAL D CA 1
ATOM 11340 C C . VAL D 1 358 ? 69.893 -12.144 94.820 1.00 65.66 338 VAL D C 1
ATOM 11341 O O . VAL D 1 358 ? 69.851 -11.211 95.687 1.00 58.79 338 VAL D O 1
ATOM 11345 N N . GLY D 1 359 ? 70.946 -12.422 94.023 1.00 61.82 339 GLY D N 1
ATOM 11346 C CA . GLY D 1 359 ? 72.267 -11.695 93.988 1.00 60.81 339 GLY D CA 1
ATOM 11347 C C . GLY D 1 359 ? 72.203 -10.532 92.948 1.00 59.50 339 GLY D C 1
ATOM 11348 O O . GLY D 1 359 ? 71.484 -9.502 93.202 1.00 55.33 339 GLY D O 1
ATOM 11349 N N . GLN D 1 360 ? 72.884 -10.662 91.778 1.00 57.17 340 GLN D N 1
ATOM 11350 C CA . GLN D 1 360 ? 72.855 -9.619 90.709 1.00 55.61 340 GLN D CA 1
ATOM 11351 C C . GLN D 1 360 ? 71.494 -9.309 90.127 1.00 55.23 340 GLN D C 1
ATOM 11352 O O . GLN D 1 360 ? 71.282 -8.169 89.644 1.00 50.93 340 GLN D O 1
ATOM 11358 N N . GLU D 1 361 ? 70.587 -10.306 90.107 1.00 57.58 341 GLU D N 1
ATOM 11359 C CA . GLU D 1 361 ? 69.236 -10.166 89.526 1.00 58.57 341 GLU D CA 1
ATOM 11360 C C . GLU D 1 361 ? 68.330 -9.250 90.409 1.00 58.09 341 GLU D C 1
ATOM 11361 O O . GLU D 1 361 ? 67.146 -9.015 90.056 1.00 50.62 341 GLU D O 1
ATOM 11367 N N . LEU D 1 362 ? 68.881 -8.740 91.544 1.00 50.04 342 LEU D N 1
ATOM 11368 C CA . LEU D 1 362 ? 68.305 -7.561 92.145 1.00 45.48 342 LEU D CA 1
ATOM 11369 C C . LEU D 1 362 ? 68.340 -6.325 91.196 1.00 41.87 342 LEU D C 1
ATOM 11370 O O . LEU D 1 362 ? 67.341 -5.563 91.100 1.00 40.02 342 LEU D O 1
ATOM 11375 N N . TYR D 1 363 ? 69.440 -6.174 90.495 1.00 39.30 343 TYR D N 1
ATOM 11376 C CA . TYR D 1 363 ? 69.665 -5.146 89.549 1.00 39.17 343 TYR D CA 1
ATOM 11377 C C . TYR D 1 363 ? 69.511 -5.489 88.079 1.00 39.68 343 TYR D C 1
ATOM 11378 O O . TYR D 1 363 ? 69.334 -4.572 87.296 1.00 38.66 343 TYR D O 1
ATOM 11387 N N . ASP D 1 364 ? 69.595 -6.762 87.691 1.00 39.90 344 ASP D N 1
ATOM 11388 C CA . ASP D 1 364 ? 69.636 -7.109 86.294 1.00 41.48 344 ASP D CA 1
ATOM 11389 C C . ASP D 1 364 ? 68.370 -7.872 85.850 1.00 39.78 344 ASP D C 1
ATOM 11390 O O . ASP D 1 364 ? 67.942 -8.900 86.457 1.00 41.66 344 ASP D O 1
ATOM 11395 N N . ASP D 1 365 ? 67.848 -7.446 84.739 1.00 37.84 345 ASP D N 1
ATOM 11396 C CA . ASP D 1 365 ? 66.810 -8.223 84.029 1.00 38.38 345 ASP D CA 1
ATOM 11397 C C . ASP D 1 365 ? 67.015 -7.937 82.519 1.00 37.25 345 ASP D C 1
ATOM 11398 O O . ASP D 1 365 ? 68.006 -7.237 82.099 1.00 36.73 345 ASP D O 1
ATOM 11403 N N . GLU D 1 366 ? 66.075 -8.353 81.690 1.00 37.50 346 GLU D N 1
ATOM 11404 C CA . GLU D 1 366 ? 66.427 -8.231 80.208 1.00 39.83 346 GLU D CA 1
ATOM 11405 C C . GLU D 1 366 ? 66.439 -6.773 79.782 1.00 34.34 346 GLU D C 1
ATOM 11406 O O . GLU D 1 366 ? 67.023 -6.426 78.701 1.00 32.83 346 GLU D O 1
ATOM 11412 N N . GLU D 1 367 ? 65.671 -5.925 80.533 1.00 30.89 347 GLU D N 1
ATOM 11413 C CA . GLU D 1 367 ? 65.534 -4.572 80.143 1.00 30.05 347 GLU D CA 1
ATOM 11414 C C . GLU D 1 367 ? 66.586 -3.583 80.680 1.00 31.40 347 GLU D C 1
ATOM 11415 O O . GLU D 1 367 ? 66.800 -2.446 80.176 1.00 29.88 347 GLU D O 1
ATOM 11421 N N . SER D 1 368 ? 67.239 -3.983 81.740 1.00 32.88 348 SER D N 1
ATOM 11422 C CA . SER D 1 368 ? 68.248 -3.166 82.397 1.00 35.97 348 SER D CA 1
ATOM 11423 C C . SER D 1 368 ? 69.611 -3.177 81.628 1.00 36.42 348 SER D C 1
ATOM 11424 O O . SER D 1 368 ? 69.946 -4.073 80.840 1.00 35.14 348 SER D O 1
ATOM 11427 N N . SER D 1 369 ? 70.344 -2.091 81.777 1.00 33.02 349 SER D N 1
ATOM 11428 C CA . SER D 1 369 ? 71.654 -2.058 81.067 1.00 33.87 349 SER D CA 1
ATOM 11429 C C . SER D 1 369 ? 72.682 -1.223 81.752 1.00 32.11 349 SER D C 1
ATOM 11430 O O . SER D 1 369 ? 73.775 -1.224 81.273 1.00 34.34 349 SER D O 1
ATOM 11433 N N . THR D 1 370 ? 72.380 -0.501 82.866 1.00 30.85 350 THR D N 1
ATOM 11434 C CA . THR D 1 370 ? 73.344 0.452 83.418 1.00 32.39 350 THR D CA 1
ATOM 11435 C C . THR D 1 370 ? 74.206 -0.088 84.616 1.00 33.13 350 THR D C 1
ATOM 11436 O O . THR D 1 370 ? 74.739 0.708 85.459 1.00 33.33 350 THR D O 1
ATOM 11440 N N . THR D 1 371 ? 74.277 -1.400 84.693 1.00 34.24 351 THR D N 1
ATOM 11441 C CA . THR D 1 371 ? 75.326 -2.112 85.385 1.00 36.98 351 THR D CA 1
ATOM 11442 C C . THR D 1 371 ? 75.975 -3.147 84.427 1.00 38.55 351 THR D C 1
ATOM 11443 O O . THR D 1 371 ? 75.486 -3.449 83.389 1.00 36.69 351 THR D O 1
ATOM 11448 N N . SER E 1 19 ? 36.986 28.983 127.969 1.00 75.71 -1 SER E N 1
ATOM 11449 C CA . SER E 1 19 ? 35.941 28.465 128.915 1.00 69.69 -1 SER E CA 1
ATOM 11450 C C . SER E 1 19 ? 34.907 27.547 128.156 1.00 64.39 -1 SER E C 1
ATOM 11451 O O . SER E 1 19 ? 34.111 27.950 127.273 1.00 58.64 -1 SER E O 1
ATOM 11454 N N . HIS E 1 20 ? 34.936 26.290 128.555 1.00 60.35 0 HIS E N 1
ATOM 11455 C CA . HIS E 1 20 ? 34.068 25.286 128.061 1.00 59.29 0 HIS E CA 1
ATOM 11456 C C . HIS E 1 20 ? 32.573 25.768 128.135 1.00 53.83 0 HIS E C 1
ATOM 11457 O O . HIS E 1 20 ? 31.806 25.627 127.202 1.00 47.57 0 HIS E O 1
ATOM 11464 N N . MET E 1 21 ? 32.163 26.253 129.295 1.00 54.36 1 MET E N 1
ATOM 11465 C CA . MET E 1 21 ? 30.717 26.573 129.493 1.00 50.19 1 MET E CA 1
ATOM 11466 C C . MET E 1 21 ? 30.279 27.723 128.638 1.00 49.09 1 MET E C 1
ATOM 11467 O O . MET E 1 21 ? 29.162 27.702 128.108 1.00 48.85 1 MET E O 1
ATOM 11472 N N . ARG E 1 22 ? 31.129 28.724 128.445 1.00 50.42 2 ARG E N 1
ATOM 11473 C CA . ARG E 1 22 ? 30.816 29.862 127.579 1.00 52.47 2 ARG E CA 1
ATOM 11474 C C . ARG E 1 22 ? 30.497 29.330 126.160 1.00 50.94 2 ARG E C 1
ATOM 11475 O O . ARG E 1 22 ? 29.563 29.831 125.478 1.00 50.41 2 ARG E O 1
ATOM 11483 N N . GLU E 1 23 ? 31.319 28.373 125.698 1.00 47.03 3 GLU E N 1
ATOM 11484 C CA . GLU E 1 23 ? 31.194 27.822 124.377 1.00 47.18 3 GLU E CA 1
ATOM 11485 C C . GLU E 1 23 ? 29.871 27.040 124.265 1.00 43.85 3 GLU E C 1
ATOM 11486 O O . GLU E 1 23 ? 29.192 27.164 123.254 1.00 42.34 3 GLU E O 1
ATOM 11492 N N . ILE E 1 24 ? 29.476 26.309 125.303 1.00 42.67 4 ILE E N 1
ATOM 11493 C CA . ILE E 1 24 ? 28.238 25.551 125.267 1.00 40.26 4 ILE E CA 1
ATOM 11494 C C . ILE E 1 24 ? 27.079 26.514 125.202 1.00 39.72 4 ILE E C 1
ATOM 11495 O O . ILE E 1 24 ? 26.196 26.336 124.419 1.00 39.09 4 ILE E O 1
ATOM 11500 N N . ILE E 1 25 ? 27.106 27.524 126.057 1.00 44.02 5 ILE E N 1
ATOM 11501 C CA . ILE E 1 25 ? 26.036 28.508 126.127 1.00 43.10 5 ILE E CA 1
ATOM 11502 C C . ILE E 1 25 ? 25.884 29.267 124.800 1.00 44.35 5 ILE E C 1
ATOM 11503 O O . ILE E 1 25 ? 24.757 29.408 124.285 1.00 42.17 5 ILE E O 1
ATOM 11508 N N . GLU E 1 26 ? 26.999 29.668 124.208 1.00 44.91 6 GLU E N 1
ATOM 11509 C CA . GLU E 1 26 ? 27.017 30.302 122.900 1.00 47.75 6 GLU E CA 1
ATOM 11510 C C . GLU E 1 26 ? 26.393 29.477 121.804 1.00 45.12 6 GLU E C 1
ATOM 11511 O O . GLU E 1 26 ? 25.643 30.005 120.935 1.00 42.35 6 GLU E O 1
ATOM 11517 N N . ARG E 1 27 ? 26.674 28.174 121.859 1.00 44.07 7 ARG E N 1
ATOM 11518 C CA . ARG E 1 27 ? 26.109 27.249 120.849 1.00 43.20 7 ARG E CA 1
ATOM 11519 C C . ARG E 1 27 ? 24.609 27.095 121.047 1.00 40.62 7 ARG E C 1
ATOM 11520 O O . ARG E 1 27 ? 23.848 26.945 120.068 1.00 40.35 7 ARG E O 1
ATOM 11528 N N . VAL E 1 28 ? 24.183 27.034 122.317 1.00 40.32 8 VAL E N 1
ATOM 11529 C CA . VAL E 1 28 ? 22.756 26.822 122.616 1.00 38.75 8 VAL E CA 1
ATOM 11530 C C . VAL E 1 28 ? 22.028 28.077 122.089 1.00 38.62 8 VAL E C 1
ATOM 11531 O O . VAL E 1 28 ? 20.983 27.963 121.487 1.00 38.32 8 VAL E O 1
ATOM 11535 N N . LYS E 1 29 ? 22.580 29.236 122.296 1.00 39.87 9 LYS E N 1
ATOM 11536 C CA . LYS E 1 29 ? 22.016 30.503 121.740 1.00 44.37 9 LYS E CA 1
ATOM 11537 C C . LYS E 1 29 ? 21.852 30.581 120.198 1.00 47.40 9 LYS E C 1
ATOM 11538 O O . LYS E 1 29 ? 20.970 31.273 119.700 1.00 44.63 9 LYS E O 1
ATOM 11544 N N . GLU E 1 30 ? 22.662 29.819 119.449 1.00 44.42 10 GLU E N 1
ATOM 11545 C CA . GLU E 1 30 ? 22.489 29.734 118.049 1.00 42.24 10 GLU E CA 1
ATOM 11546 C C . GLU E 1 30 ? 21.292 28.904 117.752 1.00 43.36 10 GLU E C 1
ATOM 11547 O O . GLU E 1 30 ? 20.840 28.967 116.623 1.00 44.53 10 GLU E O 1
ATOM 11553 N N . LYS E 1 31 ? 20.784 28.093 118.697 1.00 41.16 11 LYS E N 1
ATOM 11554 C CA . LYS E 1 31 ? 19.671 27.174 118.422 1.00 38.43 11 LYS E CA 1
ATOM 11555 C C . LYS E 1 31 ? 18.296 27.589 118.889 1.00 40.95 11 LYS E C 1
ATOM 11556 O O . LYS E 1 31 ? 17.354 26.938 118.510 1.00 37.87 11 LYS E O 1
ATOM 11562 N N . THR E 1 32 ? 18.199 28.594 119.753 1.00 41.88 12 THR E N 1
ATOM 11563 C CA . THR E 1 32 ? 16.902 28.953 120.425 1.00 39.26 12 THR E CA 1
ATOM 11564 C C . THR E 1 32 ? 16.993 30.379 120.926 1.00 39.93 12 THR E C 1
ATOM 11565 O O . THR E 1 32 ? 18.086 30.856 121.315 1.00 40.71 12 THR E O 1
ATOM 11569 N N . THR E 1 33 ? 15.838 31.057 120.978 1.00 38.79 13 THR E N 1
ATOM 11570 C CA . THR E 1 33 ? 15.718 32.370 121.540 1.00 38.93 13 THR E CA 1
ATOM 11571 C C . THR E 1 33 ? 15.284 32.244 123.019 1.00 39.05 13 THR E C 1
ATOM 11572 O O . THR E 1 33 ? 15.180 33.219 123.690 1.00 37.66 13 THR E O 1
ATOM 11576 N N . ILE E 1 34 ? 15.055 31.048 123.528 1.00 36.47 14 ILE E N 1
ATOM 11577 C CA . ILE E 1 34 ? 14.655 30.856 124.930 1.00 36.16 14 ILE E CA 1
ATOM 11578 C C . ILE E 1 34 ? 15.881 31.248 125.735 1.00 35.99 14 ILE E C 1
ATOM 11579 O O . ILE E 1 34 ? 16.960 30.860 125.378 1.00 38.20 14 ILE E O 1
ATOM 11584 N N . PRO E 1 35 ? 15.702 31.976 126.853 1.00 38.08 15 PRO E N 1
ATOM 11585 C CA . PRO E 1 35 ? 16.927 32.387 127.598 1.00 36.69 15 PRO E CA 1
ATOM 11586 C C . PRO E 1 35 ? 17.710 31.176 128.120 1.00 38.37 15 PRO E C 1
ATOM 11587 O O . PRO E 1 35 ? 17.131 30.134 128.464 1.00 35.64 15 PRO E O 1
ATOM 11591 N N . VAL E 1 36 ? 19.042 31.305 128.086 1.00 37.84 16 VAL E N 1
ATOM 11592 C CA . VAL E 1 36 ? 19.971 30.227 128.494 1.00 39.84 16 VAL E CA 1
ATOM 11593 C C . VAL E 1 36 ? 20.958 30.835 129.456 1.00 36.80 16 VAL E C 1
ATOM 11594 O O . VAL E 1 36 ? 21.538 31.885 129.131 1.00 38.89 16 VAL E O 1
ATOM 11598 N N . TYR E 1 37 ? 21.151 30.201 130.596 1.00 37.11 17 TYR E N 1
ATOM 11599 C CA . TYR E 1 37 ? 22.210 30.580 131.554 1.00 38.06 17 TYR E CA 1
ATOM 11600 C C . TYR E 1 37 ? 23.080 29.340 131.827 1.00 39.70 17 TYR E C 1
ATOM 11601 O O . TYR E 1 37 ? 22.718 28.192 131.568 1.00 39.10 17 TYR E O 1
ATOM 11610 N N . GLU E 1 38 ? 24.163 29.567 132.536 1.00 38.91 18 GLU E N 1
ATOM 11611 C CA . GLU E 1 38 ? 24.960 28.484 133.016 1.00 43.90 18 GLU E CA 1
ATOM 11612 C C . GLU E 1 38 ? 24.179 27.446 133.806 1.00 43.18 18 GLU E C 1
ATOM 11613 O O . GLU E 1 38 ? 24.366 26.226 133.584 1.00 42.21 18 GLU E O 1
ATOM 11619 N N . ARG E 1 39 ? 23.278 27.947 134.680 1.00 42.06 19 ARG E N 1
ATOM 11620 C CA . ARG E 1 39 ? 22.398 27.091 135.451 1.00 42.00 19 ARG E CA 1
ATOM 11621 C C . ARG E 1 39 ? 21.548 26.179 134.582 1.00 40.35 19 ARG E C 1
ATOM 11622 O O . ARG E 1 39 ? 21.337 25.014 134.932 1.00 39.13 19 ARG E O 1
ATOM 11630 N N . THR E 1 40 ? 21.150 26.663 133.406 1.00 37.95 20 THR E N 1
ATOM 11631 C CA . THR E 1 40 ? 20.451 25.800 132.460 1.00 37.57 20 THR E CA 1
ATOM 11632 C C . THR E 1 40 ? 21.275 24.605 132.083 1.00 38.00 20 THR E C 1
ATOM 11633 O O . THR E 1 40 ? 20.828 23.483 132.169 1.00 36.02 20 THR E O 1
ATOM 11637 N N . ILE E 1 41 ? 22.521 24.884 131.776 1.00 38.99 21 ILE E N 1
ATOM 11638 C CA . ILE E 1 41 ? 23.470 23.815 131.396 1.00 38.34 21 ILE E CA 1
ATOM 11639 C C . ILE E 1 41 ? 23.654 22.856 132.536 1.00 39.10 21 ILE E C 1
ATOM 11640 O O . ILE E 1 41 ? 23.576 21.645 132.331 1.00 39.97 21 ILE E O 1
ATOM 11645 N N . GLU E 1 42 ? 23.761 23.380 133.743 1.00 39.82 22 GLU E N 1
ATOM 11646 C CA . GLU E 1 42 ? 23.980 22.553 134.925 1.00 43.14 22 GLU E CA 1
ATOM 11647 C C . GLU E 1 42 ? 22.794 21.659 135.242 1.00 40.69 22 GLU E C 1
ATOM 11648 O O . GLU E 1 42 ? 23.003 20.503 135.529 1.00 41.88 22 GLU E O 1
ATOM 11654 N N . ASN E 1 43 ? 21.593 22.188 135.129 1.00 38.67 23 ASN E N 1
ATOM 11655 C CA . ASN E 1 43 ? 20.408 21.408 135.375 1.00 39.02 23 ASN E CA 1
ATOM 11656 C C . ASN E 1 43 ? 20.283 20.223 134.411 1.00 38.47 23 ASN E C 1
ATOM 11657 O O . ASN E 1 43 ? 19.868 19.166 134.758 1.00 41.41 23 ASN E O 1
ATOM 11662 N N . VAL E 1 44 ? 20.577 20.462 133.140 1.00 38.80 24 VAL E N 1
ATOM 11663 C CA . VAL E 1 44 ? 20.578 19.436 132.157 1.00 38.98 24 VAL E CA 1
ATOM 11664 C C . VAL E 1 44 ? 21.661 18.388 132.381 1.00 40.04 24 VAL E C 1
ATOM 11665 O O . VAL E 1 44 ? 21.391 17.191 132.369 1.00 40.55 24 VAL E O 1
ATOM 11669 N N . LEU E 1 45 ? 22.856 18.852 132.661 1.00 43.40 25 LEU E N 1
ATOM 11670 C CA . LEU E 1 45 ? 24.030 17.918 132.953 1.00 45.45 25 LEU E CA 1
ATOM 11671 C C . LEU E 1 45 ? 23.780 17.111 134.191 1.00 47.76 25 LEU E C 1
ATOM 11672 O O . LEU E 1 45 ? 23.943 15.876 134.189 1.00 48.51 25 LEU E O 1
ATOM 11677 N N . SER E 1 46 ? 23.321 17.812 135.246 1.00 47.10 26 SER E N 1
ATOM 11678 C CA . SER E 1 46 ? 22.805 17.160 136.469 1.00 46.87 26 SER E CA 1
ATOM 11679 C C . SER E 1 46 ? 21.777 16.055 136.156 1.00 47.83 26 SER E C 1
ATOM 11680 O O . SER E 1 46 ? 21.884 14.982 136.695 1.00 46.00 26 SER E O 1
ATOM 11683 N N . ALA E 1 47 ? 20.764 16.345 135.303 1.00 43.06 27 ALA E N 1
ATOM 11684 C CA . ALA E 1 47 ? 19.769 15.338 134.971 1.00 44.47 27 ALA E CA 1
ATOM 11685 C C . ALA E 1 47 ? 20.286 14.144 134.116 1.00 43.90 27 ALA E C 1
ATOM 11686 O O . ALA E 1 47 ? 19.828 13.011 134.288 1.00 48.46 27 ALA E O 1
ATOM 11688 N N . ILE E 1 48 ? 21.134 14.422 133.159 1.00 42.61 28 ILE E N 1
ATOM 11689 C CA . ILE E 1 48 ? 21.778 13.403 132.298 1.00 46.46 28 ILE E CA 1
ATOM 11690 C C . ILE E 1 48 ? 22.521 12.364 133.167 1.00 47.77 28 ILE E C 1
ATOM 11691 O O . ILE E 1 48 ? 22.434 11.113 132.932 1.00 49.96 28 ILE E O 1
ATOM 11696 N N . GLN E 1 49 ? 23.174 12.896 134.209 1.00 49.43 29 GLN E N 1
ATOM 11697 C CA . GLN E 1 49 ? 23.924 12.037 135.149 1.00 54.71 29 GLN E CA 1
ATOM 11698 C C . GLN E 1 49 ? 22.998 11.112 135.966 1.00 56.58 29 GLN E C 1
ATOM 11699 O O . GLN E 1 49 ? 23.495 10.194 136.568 1.00 55.04 29 GLN E O 1
ATOM 11705 N N . ALA E 1 50 ? 21.689 11.390 136.042 1.00 53.45 30 ALA E N 1
ATOM 11706 C CA . ALA E 1 50 ? 20.723 10.532 136.724 1.00 53.35 30 ALA E CA 1
ATOM 11707 C C . ALA E 1 50 ? 19.910 9.687 135.780 1.00 54.33 30 ALA E C 1
ATOM 11708 O O . ALA E 1 50 ? 19.320 8.711 136.225 1.00 59.77 30 ALA E O 1
ATOM 11710 N N . SER E 1 51 ? 19.862 10.018 134.488 1.00 49.98 31 SER E N 1
ATOM 11711 C CA . SER E 1 51 ? 18.967 9.323 133.552 1.00 52.17 31 SER E CA 1
ATOM 11712 C C . SER E 1 51 ? 19.387 9.646 132.132 1.00 52.44 31 SER E C 1
ATOM 11713 O O . SER E 1 51 ? 19.798 10.782 131.844 1.00 55.66 31 SER E O 1
ATOM 11716 N N . GLY E 1 52 ? 19.261 8.665 131.265 1.00 50.33 32 GLY E N 1
ATOM 11717 C CA . GLY E 1 52 ? 19.512 8.802 129.822 1.00 51.17 32 GLY E CA 1
ATOM 11718 C C . GLY E 1 52 ? 18.242 8.927 128.977 1.00 52.60 32 GLY E C 1
ATOM 11719 O O . GLY E 1 52 ? 18.306 9.081 127.715 1.00 53.36 32 GLY E O 1
ATOM 11720 N N . ASP E 1 53 ? 17.090 8.912 129.666 1.00 51.37 33 ASP E N 1
ATOM 11721 C CA . ASP E 1 53 ? 15.822 8.905 129.002 1.00 50.65 33 ASP E CA 1
ATOM 11722 C C . ASP E 1 53 ? 15.508 10.377 128.854 1.00 48.74 33 ASP E C 1
ATOM 11723 O O . ASP E 1 53 ? 15.420 11.167 129.843 1.00 44.46 33 ASP E O 1
ATOM 11728 N N . VAL E 1 54 ? 15.320 10.746 127.603 1.00 47.09 34 VAL E N 1
ATOM 11729 C CA . VAL E 1 54 ? 15.158 12.180 127.278 1.00 47.30 34 VAL E CA 1
ATOM 11730 C C . VAL E 1 54 ? 13.904 12.824 128.001 1.00 45.48 34 VAL E C 1
ATOM 11731 O O . VAL E 1 54 ? 13.972 13.964 128.486 1.00 39.98 34 VAL E O 1
ATOM 11735 N N . TRP E 1 55 ? 12.811 12.076 128.160 1.00 42.62 35 TRP E N 1
ATOM 11736 C CA . TRP E 1 55 ? 11.639 12.640 128.847 1.00 42.08 35 TRP E CA 1
ATOM 11737 C C . TRP E 1 55 ? 11.958 12.934 130.296 1.00 40.58 35 TRP E C 1
ATOM 11738 O O . TRP E 1 55 ? 11.580 13.975 130.863 1.00 38.37 35 TRP E O 1
ATOM 11749 N N . ARG E 1 56 ? 12.724 12.049 130.914 1.00 42.08 36 ARG E N 1
ATOM 11750 C CA . ARG E 1 56 ? 13.120 12.140 132.296 1.00 41.83 36 ARG E CA 1
ATOM 11751 C C . ARG E 1 56 ? 14.178 13.178 132.470 1.00 40.63 36 ARG E C 1
ATOM 11752 O O . ARG E 1 56 ? 14.299 13.760 133.560 1.00 40.79 36 ARG E O 1
ATOM 11760 N N . ILE E 1 57 ? 15.001 13.421 131.445 1.00 40.28 37 ILE E N 1
ATOM 11761 C CA . ILE E 1 57 ? 15.977 14.552 131.511 1.00 38.71 37 ILE E CA 1
ATOM 11762 C C . ILE E 1 57 ? 15.186 15.863 131.544 1.00 38.55 37 ILE E C 1
ATOM 11763 O O . ILE E 1 57 ? 15.552 16.779 132.298 1.00 37.86 37 ILE E O 1
ATOM 11768 N N . VAL E 1 58 ? 14.126 15.969 130.713 1.00 37.48 38 VAL E N 1
ATOM 11769 C CA . VAL E 1 58 ? 13.315 17.205 130.762 1.00 35.29 38 VAL E CA 1
ATOM 11770 C C . VAL E 1 58 ? 12.736 17.365 132.188 1.00 36.05 38 VAL E C 1
ATOM 11771 O O . VAL E 1 58 ? 12.781 18.434 132.801 1.00 35.55 38 VAL E O 1
ATOM 11775 N N . ASP E 1 59 ? 12.128 16.290 132.685 1.00 39.14 39 ASP E N 1
ATOM 11776 C CA . ASP E 1 59 ? 11.497 16.177 134.065 1.00 40.08 39 ASP E CA 1
ATOM 11777 C C . ASP E 1 59 ? 12.437 16.677 135.114 1.00 39.00 39 ASP E C 1
ATOM 11778 O O . ASP E 1 59 ? 12.162 17.658 135.780 1.00 38.57 39 ASP E O 1
ATOM 11783 N N . LEU E 1 60 ? 13.615 16.045 135.199 1.00 37.95 40 LEU E N 1
ATOM 11784 C CA . LEU E 1 60 ? 14.544 16.372 136.193 1.00 39.09 40 LEU E CA 1
ATOM 11785 C C . LEU E 1 60 ? 15.228 17.709 136.103 1.00 37.00 40 LEU E C 1
ATOM 11786 O O . LEU E 1 60 ? 15.511 18.263 137.115 1.00 36.58 40 LEU E O 1
ATOM 11791 N N . SER E 1 61 ? 15.588 18.152 134.918 1.00 34.29 41 SER E N 1
ATOM 11792 C CA . SER E 1 61 ? 16.259 19.390 134.719 1.00 34.44 41 SER E CA 1
ATOM 11793 C C . SER E 1 61 ? 15.343 20.573 135.169 1.00 34.77 41 SER E C 1
ATOM 11794 O O . SER E 1 61 ? 15.823 21.664 135.373 1.00 34.17 41 SER E O 1
ATOM 11797 N N . GLU E 1 62 ? 14.025 20.353 135.083 1.00 33.84 42 GLU E N 1
ATOM 11798 C CA . GLU E 1 62 ? 12.994 21.401 135.230 1.00 34.73 42 GLU E CA 1
ATOM 11799 C C . GLU E 1 62 ? 13.285 22.622 134.276 1.00 33.49 42 GLU E C 1
ATOM 11800 O O . GLU E 1 62 ? 13.097 23.821 134.634 1.00 32.74 42 GLU E O 1
ATOM 11806 N N . GLU E 1 63 ? 13.664 22.284 133.040 1.00 33.25 43 GLU E N 1
ATOM 11807 C CA . GLU E 1 63 ? 13.796 23.281 131.941 1.00 32.99 43 GLU E CA 1
ATOM 11808 C C . GLU E 1 63 ? 12.794 22.911 130.876 1.00 32.80 43 GLU E C 1
ATOM 11809 O O . GLU E 1 63 ? 12.360 21.753 130.807 1.00 31.68 43 GLU E O 1
ATOM 11815 N N . PRO E 1 64 ? 12.347 23.924 130.060 1.00 32.10 44 PRO E N 1
ATOM 11816 C CA . PRO E 1 64 ? 11.296 23.645 129.110 1.00 33.77 44 PRO E CA 1
ATOM 11817 C C . PRO E 1 64 ? 11.917 22.770 127.989 1.00 34.22 44 PRO E C 1
ATOM 11818 O O . PRO E 1 64 ? 13.119 22.958 127.606 1.00 32.86 44 PRO E O 1
ATOM 11822 N N . LEU E 1 65 ? 11.133 21.777 127.583 1.00 33.84 45 LEU E N 1
ATOM 11823 C CA . LEU E 1 65 ? 11.635 20.796 126.592 1.00 34.30 45 LEU E CA 1
ATOM 11824 C C . LEU E 1 65 ? 12.463 21.379 125.415 1.00 33.72 45 LEU E C 1
ATOM 11825 O O . LEU E 1 65 ? 13.534 20.828 125.089 1.00 32.73 45 LEU E O 1
ATOM 11830 N N . PRO E 1 66 ? 11.998 22.459 124.768 1.00 34.17 46 PRO E N 1
ATOM 11831 C CA . PRO E 1 66 ? 12.794 22.912 123.581 1.00 34.36 46 PRO E CA 1
ATOM 11832 C C . PRO E 1 66 ? 14.157 23.450 123.953 1.00 34.76 46 PRO E C 1
ATOM 11833 O O . PRO E 1 66 ? 15.158 23.348 123.184 1.00 34.04 46 PRO E O 1
ATOM 11837 N N . LEU E 1 67 ? 14.267 23.929 125.176 1.00 34.41 47 LEU E N 1
ATOM 11838 C CA . LEU E 1 67 ? 15.575 24.388 125.722 1.00 33.77 47 LEU E CA 1
ATOM 11839 C C . LEU E 1 67 ? 16.430 23.221 126.023 1.00 33.71 47 LEU E C 1
ATOM 11840 O O . LEU E 1 67 ? 17.663 23.212 125.704 1.00 34.56 47 LEU E O 1
ATOM 11845 N N . VAL E 1 68 ? 15.810 22.186 126.587 1.00 34.23 48 VAL E N 1
ATOM 11846 C CA . VAL E 1 68 ? 16.513 20.913 126.918 1.00 34.81 48 VAL E CA 1
ATOM 11847 C C . VAL E 1 68 ? 17.077 20.334 125.644 1.00 35.52 48 VAL E C 1
ATOM 11848 O O . VAL E 1 68 ? 18.238 19.910 125.608 1.00 34.23 48 VAL E O 1
ATOM 11852 N N . VAL E 1 69 ? 16.237 20.282 124.629 1.00 37.74 49 VAL E N 1
ATOM 11853 C CA . VAL E 1 69 ? 16.703 19.794 123.339 1.00 38.05 49 VAL E CA 1
ATOM 11854 C C . VAL E 1 69 ? 17.857 20.612 122.761 1.00 36.97 49 VAL E C 1
ATOM 11855 O O . VAL E 1 69 ? 18.804 20.034 122.276 1.00 38.68 49 VAL E O 1
ATOM 11859 N N . ALA E 1 70 ? 17.780 21.934 122.750 1.00 34.34 50 ALA E N 1
ATOM 11860 C CA . ALA E 1 70 ? 18.920 22.751 122.294 1.00 35.22 50 ALA E CA 1
ATOM 11861 C C . ALA E 1 70 ? 20.227 22.487 123.087 1.00 36.01 50 ALA E C 1
ATOM 11862 O O . ALA E 1 70 ? 21.332 22.473 122.530 1.00 36.13 50 ALA E O 1
ATOM 11864 N N . VAL E 1 71 ? 20.136 22.400 124.429 1.00 35.73 51 VAL E N 1
ATOM 11865 C CA . VAL E 1 71 ? 21.257 22.060 125.275 1.00 37.25 51 VAL E CA 1
ATOM 11866 C C . VAL E 1 71 ? 21.809 20.651 125.017 1.00 38.13 51 VAL E C 1
ATOM 11867 O O . VAL E 1 71 ? 23.007 20.464 124.835 1.00 37.71 51 VAL E O 1
ATOM 11871 N N . VAL E 1 72 ? 20.904 19.673 124.858 1.00 38.03 52 VAL E N 1
ATOM 11872 C CA . VAL E 1 72 ? 21.381 18.319 124.595 1.00 39.84 52 VAL E CA 1
ATOM 11873 C C . VAL E 1 72 ? 22.082 18.263 123.221 1.00 40.58 52 VAL E C 1
ATOM 11874 O O . VAL E 1 72 ? 23.202 17.660 123.072 1.00 39.62 52 VAL E O 1
ATOM 11878 N N . THR E 1 73 ? 21.423 18.858 122.207 1.00 40.14 53 THR E N 1
ATOM 11879 C CA . THR E 1 73 ? 22.020 18.994 120.878 1.00 41.84 53 THR E CA 1
ATOM 11880 C C . THR E 1 73 ? 23.422 19.673 120.921 1.00 40.79 53 THR E C 1
ATOM 11881 O O . THR E 1 73 ? 24.354 19.142 120.306 1.00 39.64 53 THR E O 1
ATOM 11885 N N . ALA E 1 74 ? 23.545 20.820 121.626 1.00 39.12 54 ALA E N 1
ATOM 11886 C CA . ALA E 1 74 ? 24.817 21.532 121.750 1.00 38.96 54 ALA E CA 1
ATOM 11887 C C . ALA E 1 74 ? 25.862 20.639 122.414 1.00 40.08 54 ALA E C 1
ATOM 11888 O O . ALA E 1 74 ? 27.050 20.604 121.965 1.00 41.29 54 ALA E O 1
ATOM 11890 N N . LEU E 1 75 ? 25.456 19.867 123.441 1.00 40.80 55 LEU E N 1
ATOM 11891 C CA . LEU E 1 75 ? 26.385 18.977 124.155 1.00 42.35 55 LEU E CA 1
ATOM 11892 C C . LEU E 1 75 ? 26.856 17.829 123.223 1.00 42.84 55 LEU E C 1
ATOM 11893 O O . LEU E 1 75 ? 27.996 17.423 123.211 1.00 39.84 55 LEU E O 1
ATOM 11898 N N . TYR E 1 76 ? 25.906 17.271 122.512 1.00 44.38 56 TYR E N 1
ATOM 11899 C CA . TYR E 1 76 ? 26.248 16.323 121.445 1.00 47.03 56 TYR E CA 1
ATOM 11900 C C . TYR E 1 76 ? 27.356 16.913 120.496 1.00 44.86 56 TYR E C 1
ATOM 11901 O O . TYR E 1 76 ? 28.420 16.303 120.310 1.00 46.35 56 TYR E O 1
ATOM 11910 N N . GLU E 1 77 ? 27.041 18.076 119.889 1.00 40.98 57 GLU E N 1
ATOM 11911 C CA . GLU E 1 77 ? 27.840 18.658 118.835 1.00 42.78 57 GLU E CA 1
ATOM 11912 C C . GLU E 1 77 ? 29.266 18.822 119.347 1.00 43.51 57 GLU E C 1
ATOM 11913 O O . GLU E 1 77 ? 30.286 18.390 118.688 1.00 45.36 57 GLU E O 1
ATOM 11919 N N . LEU E 1 78 ? 29.344 19.386 120.544 1.00 39.87 58 LEU E N 1
ATOM 11920 C CA . LEU E 1 78 ? 30.661 19.658 121.155 1.00 43.64 58 LEU E CA 1
ATOM 11921 C C . LEU E 1 78 ? 31.389 18.399 121.748 1.00 43.80 58 LEU E C 1
ATOM 11922 O O . LEU E 1 78 ? 32.462 18.536 122.202 1.00 46.91 58 LEU E O 1
ATOM 11927 N N . GLY E 1 79 ? 30.761 17.225 121.768 1.00 43.64 59 GLY E N 1
ATOM 11928 C CA . GLY E 1 79 ? 31.416 16.024 122.147 1.00 48.92 59 GLY E CA 1
ATOM 11929 C C . GLY E 1 79 ? 31.202 15.525 123.537 1.00 49.79 59 GLY E C 1
ATOM 11930 O O . GLY E 1 79 ? 31.913 14.578 123.944 1.00 48.90 59 GLY E O 1
ATOM 11931 N N . TYR E 1 80 ? 30.249 16.129 124.261 1.00 49.35 60 TYR E N 1
ATOM 11932 C CA . TYR E 1 80 ? 30.100 15.903 125.690 1.00 48.22 60 TYR E CA 1
ATOM 11933 C C . TYR E 1 80 ? 29.064 14.797 125.923 1.00 48.38 60 TYR E C 1
ATOM 11934 O O . TYR E 1 80 ? 29.082 14.104 126.915 1.00 50.28 60 TYR E O 1
ATOM 11943 N N . VAL E 1 81 ? 28.171 14.603 124.979 1.00 49.90 61 VAL E N 1
ATOM 11944 C CA . VAL E 1 81 ? 27.176 13.522 125.063 1.00 49.41 61 VAL E CA 1
ATOM 11945 C C . VAL E 1 81 ? 27.123 12.806 123.728 1.00 50.48 61 VAL E C 1
ATOM 11946 O O . VAL E 1 81 ? 27.462 13.362 122.693 1.00 46.02 61 VAL E O 1
ATOM 11950 N N . ALA E 1 82 ? 26.615 11.584 123.824 1.00 50.90 62 ALA E N 1
ATOM 11951 C CA . ALA E 1 82 ? 26.420 10.691 122.720 1.00 51.93 62 ALA E CA 1
ATOM 11952 C C . ALA E 1 82 ? 25.047 10.105 122.923 1.00 52.13 62 ALA E C 1
ATOM 11953 O O . ALA E 1 82 ? 24.505 10.128 124.051 1.00 54.32 62 ALA E O 1
ATOM 11955 N N . PHE E 1 83 ? 24.502 9.578 121.858 1.00 54.23 63 PHE E N 1
ATOM 11956 C CA . PHE E 1 83 ? 23.284 8.835 121.867 1.00 56.97 63 PHE E CA 1
ATOM 11957 C C . PHE E 1 83 ? 23.573 7.349 121.619 1.00 61.57 63 PHE E C 1
ATOM 11958 O O . PHE E 1 83 ? 24.029 6.973 120.541 1.00 63.33 63 PHE E O 1
ATOM 11966 N N . GLU E 1 84 ? 23.306 6.498 122.601 1.00 64.02 64 GLU E N 1
ATOM 11967 C CA . GLU E 1 84 ? 23.559 5.082 122.487 1.00 69.03 64 GLU E CA 1
ATOM 11968 C C . GLU E 1 84 ? 22.359 4.327 122.962 1.00 67.93 64 GLU E C 1
ATOM 11969 O O . GLU E 1 84 ? 21.928 4.493 124.114 1.00 65.13 64 GLU E O 1
ATOM 11975 N N . ASN E 1 85 ? 21.812 3.487 122.090 1.00 66.91 65 ASN E N 1
ATOM 11976 C CA . ASN E 1 85 ? 20.798 2.576 122.526 1.00 68.64 65 ASN E CA 1
ATOM 11977 C C . ASN E 1 85 ? 19.564 3.357 123.015 1.00 65.51 65 ASN E C 1
ATOM 11978 O O . ASN E 1 85 ? 18.972 3.026 124.053 1.00 62.64 65 ASN E O 1
ATOM 11983 N N . ASN E 1 86 ? 19.235 4.429 122.305 1.00 60.83 66 ASN E N 1
ATOM 11984 C CA . ASN E 1 86 ? 18.186 5.349 122.743 1.00 62.90 66 ASN E CA 1
ATOM 11985 C C . ASN E 1 86 ? 18.369 5.968 124.137 1.00 60.97 66 ASN E C 1
ATOM 11986 O O . ASN E 1 86 ? 17.394 6.370 124.770 1.00 60.69 66 ASN E O 1
ATOM 11991 N N . GLN E 1 87 ? 19.618 6.131 124.570 1.00 58.90 67 GLN E N 1
ATOM 11992 C CA . GLN E 1 87 ? 19.937 6.855 125.821 1.00 58.56 67 GLN E CA 1
ATOM 11993 C C . GLN E 1 87 ? 20.821 8.049 125.487 1.00 54.58 67 GLN E C 1
ATOM 11994 O O . GLN E 1 87 ? 21.740 7.914 124.681 1.00 51.63 67 GLN E O 1
ATOM 12000 N N . VAL E 1 88 ? 20.582 9.175 126.143 1.00 48.59 68 VAL E N 1
ATOM 12001 C CA . VAL E 1 88 ? 21.516 10.317 126.177 1.00 48.11 68 VAL E CA 1
ATOM 12002 C C . VAL E 1 88 ? 22.538 10.015 127.301 1.00 49.64 68 VAL E C 1
ATOM 12003 O O . VAL E 1 88 ? 22.159 9.760 128.399 1.00 50.68 68 VAL E O 1
ATOM 12007 N N . ILE E 1 89 ? 23.820 10.033 127.021 1.00 52.13 69 ILE E N 1
ATOM 12008 C CA . ILE E 1 89 ? 24.819 9.524 127.955 1.00 53.66 69 ILE E CA 1
ATOM 12009 C C . ILE E 1 89 ? 25.968 10.457 127.781 1.00 51.86 69 ILE E C 1
ATOM 12010 O O . ILE E 1 89 ? 26.084 11.077 126.703 1.00 50.27 69 ILE E O 1
ATOM 12015 N N . LEU E 1 90 ? 26.762 10.600 128.836 1.00 51.40 70 LEU E N 1
ATOM 12016 C CA . LEU E 1 90 ? 27.916 11.474 128.821 1.00 53.62 70 LEU E CA 1
ATOM 12017 C C . LEU E 1 90 ? 29.079 10.682 128.145 1.00 55.93 70 LEU E C 1
ATOM 12018 O O . LEU E 1 90 ? 29.160 9.496 128.399 1.00 53.15 70 LEU E O 1
ATOM 12023 N N . THR E 1 91 ? 29.890 11.347 127.291 1.00 54.99 71 THR E N 1
ATOM 12024 C CA . THR E 1 91 ? 31.145 10.781 126.701 1.00 56.35 71 THR E CA 1
ATOM 12025 C C . THR E 1 91 ? 32.227 10.954 127.739 1.00 56.72 71 THR E C 1
ATOM 12026 O O . THR E 1 91 ? 32.029 11.734 128.686 1.00 57.25 71 THR E O 1
ATOM 12030 N N . ARG E 1 92 ? 33.355 10.268 127.596 1.00 55.79 72 ARG E N 1
ATOM 12031 C CA . ARG E 1 92 ? 34.420 10.404 128.573 0.50 56.94 72 ARG E CA 1
ATOM 12032 C C . ARG E 1 92 ? 34.720 11.859 128.740 1.00 55.73 72 ARG E C 1
ATOM 12033 O O . ARG E 1 92 ? 34.954 12.308 129.843 1.00 57.18 72 ARG E O 1
ATOM 12041 N N . LYS E 1 93 ? 34.615 12.644 127.673 1.00 55.88 73 LYS E N 1
ATOM 12042 C CA . LYS E 1 93 ? 34.778 14.124 127.752 1.00 56.49 73 LYS E CA 1
ATOM 12043 C C . LYS E 1 93 ? 33.664 14.863 128.545 1.00 56.65 73 LYS E C 1
ATOM 12044 O O . LYS E 1 93 ? 33.942 15.867 129.217 1.00 52.45 73 LYS E O 1
ATOM 12050 N N . GLY E 1 94 ? 32.427 14.365 128.390 1.00 55.87 74 GLY E N 1
ATOM 12051 C CA . GLY E 1 94 ? 31.282 14.812 129.208 1.00 57.55 74 GLY E CA 1
ATOM 12052 C C . GLY E 1 94 ? 31.549 14.571 130.712 1.00 61.51 74 GLY E C 1
ATOM 12053 O O . GLY E 1 94 ? 31.299 15.458 131.535 1.00 56.34 74 GLY E O 1
ATOM 12054 N N . LYS E 1 95 ? 32.105 13.387 131.038 1.00 62.50 75 LYS E N 1
ATOM 12055 C CA . LYS E 1 95 ? 32.388 13.015 132.451 1.00 65.26 75 LYS E CA 1
ATOM 12056 C C . LYS E 1 95 ? 33.416 13.950 133.022 1.00 63.72 75 LYS E C 1
ATOM 12057 O O . LYS E 1 95 ? 33.363 14.293 134.178 1.00 68.04 75 LYS E O 1
ATOM 12063 N N . GLU E 1 96 ? 34.287 14.420 132.154 1.00 63.67 76 GLU E N 1
ATOM 12064 C CA . GLU E 1 96 ? 35.402 15.327 132.474 1.00 67.06 76 GLU E CA 1
ATOM 12065 C C . GLU E 1 96 ? 34.933 16.747 132.668 1.00 64.10 76 GLU E C 1
ATOM 12066 O O . GLU E 1 96 ? 35.465 17.487 133.479 1.00 65.23 76 GLU E O 1
ATOM 12072 N N . LEU E 1 97 ? 33.925 17.145 131.883 1.00 59.04 77 LEU E N 1
ATOM 12073 C CA . LEU E 1 97 ? 33.304 18.424 132.039 1.00 55.56 77 LEU E CA 1
ATOM 12074 C C . LEU E 1 97 ? 32.590 18.546 133.376 1.00 55.54 77 LEU E C 1
ATOM 12075 O O . LEU E 1 97 ? 32.699 19.630 134.041 1.00 53.69 77 LEU E O 1
ATOM 12080 N N . VAL E 1 98 ? 31.766 17.539 133.698 1.00 51.92 78 VAL E N 1
ATOM 12081 C CA . VAL E 1 98 ? 31.002 17.652 134.915 1.00 52.62 78 VAL E CA 1
ATOM 12082 C C . VAL E 1 98 ? 31.904 17.575 136.156 1.00 54.58 78 VAL E C 1
ATOM 12083 O O . VAL E 1 98 ? 31.734 18.342 137.106 1.00 49.74 78 VAL E O 1
ATOM 12087 N N . GLU E 1 99 ? 32.917 16.689 136.113 1.00 60.81 79 GLU E N 1
ATOM 12088 C CA . GLU E 1 99 ? 33.940 16.668 137.157 1.00 66.24 79 GLU E CA 1
ATOM 12089 C C . GLU E 1 99 ? 34.495 18.057 137.328 1.00 64.73 79 GLU E C 1
ATOM 12090 O O . GLU E 1 99 ? 34.568 18.591 138.409 1.00 62.79 79 GLU E O 1
ATOM 12096 N N . LYS E 1 100 ? 34.937 18.631 136.236 1.00 64.17 80 LYS E N 1
ATOM 12097 C CA . LYS E 1 100 ? 35.627 19.864 136.348 1.00 64.92 80 LYS E CA 1
ATOM 12098 C C . LYS E 1 100 ? 34.729 20.943 136.891 1.00 61.95 80 LYS E C 1
ATOM 12099 O O . LYS E 1 100 ? 35.191 21.822 137.580 1.00 61.15 80 LYS E O 1
ATOM 12105 N N . TYR E 1 101 ? 33.444 20.934 136.547 1.00 59.78 81 TYR E N 1
ATOM 12106 C CA . TYR E 1 101 ? 32.556 22.020 137.011 1.00 59.14 81 TYR E CA 1
ATOM 12107 C C . TYR E 1 101 ? 31.892 21.676 138.362 1.00 59.98 81 TYR E C 1
ATOM 12108 O O . TYR E 1 101 ? 31.269 22.557 138.933 1.00 62.26 81 TYR E O 1
ATOM 12117 N N . GLY E 1 102 ? 32.104 20.446 138.898 1.00 57.53 82 GLY E N 1
ATOM 12118 C CA . GLY E 1 102 ? 31.453 20.018 140.141 1.00 57.90 82 GLY E CA 1
ATOM 12119 C C . GLY E 1 102 ? 29.955 19.724 140.043 1.00 56.36 82 GLY E C 1
ATOM 12120 O O . GLY E 1 102 ? 29.266 19.880 141.016 1.00 59.66 82 GLY E O 1
ATOM 12121 N N . ILE E 1 103 ? 29.463 19.314 138.877 1.00 53.22 83 ILE E N 1
ATOM 12122 C CA . ILE E 1 103 ? 27.995 19.120 138.629 1.00 53.19 83 ILE E CA 1
ATOM 12123 C C . ILE E 1 103 ? 27.711 17.632 138.873 1.00 54.75 83 ILE E C 1
ATOM 12124 O O . ILE E 1 103 ? 28.097 16.758 138.073 1.00 55.91 83 ILE E O 1
ATOM 12129 N N . GLY E 1 104 ? 27.023 17.356 139.972 1.00 54.66 84 GLY E N 1
ATOM 12130 C CA . GLY E 1 104 ? 26.644 16.022 140.313 1.00 53.36 84 GLY E CA 1
ATOM 12131 C C . GLY E 1 104 ? 25.219 15.771 139.882 1.00 52.69 84 GLY E C 1
ATOM 12132 O O . GLY E 1 104 ? 24.476 16.707 139.559 1.00 48.28 84 GLY E O 1
ATOM 12133 N N . PRO E 1 105 ? 24.814 14.482 139.902 1.00 53.01 85 PRO E N 1
ATOM 12134 C CA . PRO E 1 105 ? 23.431 14.069 139.665 1.00 51.52 85 PRO E CA 1
ATOM 12135 C C . PRO E 1 105 ? 22.562 14.670 140.708 1.00 53.13 85 PRO E C 1
ATOM 12136 O O . PRO E 1 105 ? 23.022 14.737 141.821 1.00 48.81 85 PRO E O 1
ATOM 12140 N N . ARG E 1 106 ? 21.301 15.008 140.406 1.00 53.46 86 ARG E N 1
ATOM 12141 C CA . ARG E 1 106 ? 20.407 15.557 141.429 1.00 54.51 86 ARG E CA 1
ATOM 12142 C C . ARG E 1 106 ? 19.972 14.577 142.467 1.00 54.94 86 ARG E C 1
ATOM 12143 O O . ARG E 1 106 ? 19.557 13.509 142.110 1.00 63.70 86 ARG E O 1
ATOM 12151 N N . ALA E 1 107 ? 19.989 14.934 143.741 1.00 55.78 87 ALA E N 1
ATOM 12152 C CA . ALA E 1 107 ? 19.371 14.089 144.775 1.00 56.48 87 ALA E CA 1
ATOM 12153 C C . ALA E 1 107 ? 17.892 14.426 144.814 1.00 55.47 87 ALA E C 1
ATOM 12154 O O . ALA E 1 107 ? 17.531 15.550 144.484 1.00 60.82 87 ALA E O 1
ATOM 12156 N N . ASP E 1 108 ? 17.038 13.477 145.195 1.00 55.96 88 ASP E N 1
ATOM 12157 C CA . ASP E 1 108 ? 15.628 13.779 145.358 1.00 62.50 88 ASP E CA 1
ATOM 12158 C C . ASP E 1 108 ? 15.171 13.165 146.638 1.00 63.64 88 ASP E C 1
ATOM 12159 O O . ASP E 1 108 ? 15.478 11.999 146.936 1.00 61.38 88 ASP E O 1
ATOM 12164 N N . TYR E 1 109 ? 14.497 14.017 147.422 1.00 58.19 89 TYR E N 1
ATOM 12165 C CA . TYR E 1 109 ? 13.904 13.641 148.683 1.00 58.62 89 TYR E CA 1
ATOM 12166 C C . TYR E 1 109 ? 12.407 13.907 148.686 1.00 60.50 89 TYR E C 1
ATOM 12167 O O . TYR E 1 109 ? 11.850 14.015 149.763 1.00 62.15 89 TYR E O 1
ATOM 12176 N N . THR E 1 110 ? 11.770 13.986 147.506 1.00 57.04 90 THR E N 1
ATOM 12177 C CA . THR E 1 110 ? 10.344 14.089 147.412 1.00 60.76 90 THR E CA 1
ATOM 12178 C C . THR E 1 110 ? 9.731 13.048 148.330 1.00 58.97 90 THR E C 1
ATOM 12179 O O . THR E 1 110 ? 10.117 11.907 148.343 1.00 62.06 90 THR E O 1
ATOM 12183 N N . CYS E 1 111 ? 8.768 13.489 149.121 1.00 57.87 91 CYS E N 1
ATOM 12184 C CA . CYS E 1 111 ? 8.194 12.620 150.096 1.00 61.89 91 CYS E CA 1
ATOM 12185 C C . CYS E 1 111 ? 7.445 11.483 149.394 1.00 62.13 91 CYS E C 1
ATOM 12186 O O . CYS E 1 111 ? 6.569 11.732 148.542 1.00 61.19 91 CYS E O 1
ATOM 12189 N N . SER E 1 112 ? 7.773 10.262 149.785 1.00 65.56 92 SER E N 1
ATOM 12190 C CA . SER E 1 112 ? 7.219 9.043 149.143 1.00 68.78 92 SER E CA 1
ATOM 12191 C C . SER E 1 112 ? 5.741 8.861 149.427 1.00 68.69 92 SER E C 1
ATOM 12192 O O . SER E 1 112 ? 5.024 8.237 148.639 1.00 74.41 92 SER E O 1
ATOM 12195 N N . HIS E 1 113 ? 5.267 9.462 150.500 1.00 67.24 93 HIS E N 1
ATOM 12196 C CA . HIS E 1 113 ? 3.849 9.343 150.873 1.00 71.50 93 HIS E CA 1
ATOM 12197 C C . HIS E 1 113 ? 2.831 10.208 150.128 1.00 65.77 93 HIS E C 1
ATOM 12198 O O . HIS E 1 113 ? 1.807 9.707 149.687 1.00 64.92 93 HIS E O 1
ATOM 12205 N N . CYS E 1 114 ? 3.096 11.512 150.051 1.00 61.11 94 CYS E N 1
ATOM 12206 C CA . CYS E 1 114 ? 2.198 12.441 149.422 1.00 64.19 94 CYS E CA 1
ATOM 12207 C C . CYS E 1 114 ? 2.636 12.749 148.014 1.00 63.35 94 CYS E C 1
ATOM 12208 O O . CYS E 1 114 ? 1.982 13.520 147.396 1.00 60.12 94 CYS E O 1
ATOM 12211 N N . GLN E 1 115 ? 3.752 12.204 147.536 1.00 65.79 95 GLN E N 1
ATOM 12212 C CA . GLN E 1 115 ? 4.273 12.519 146.224 1.00 65.46 95 GLN E CA 1
ATOM 12213 C C . GLN E 1 115 ? 4.649 13.952 146.133 1.00 60.59 95 GLN E C 1
ATOM 12214 O O . GLN E 1 115 ? 4.567 14.537 145.061 1.00 60.77 95 GLN E O 1
ATOM 12220 N N . GLY E 1 116 ? 4.998 14.575 147.243 1.00 55.68 96 GLY E N 1
ATOM 12221 C CA . GLY E 1 116 ? 5.301 16.013 147.225 1.00 50.45 96 GLY E CA 1
ATOM 12222 C C . GLY E 1 116 ? 4.097 16.933 147.189 1.00 49.60 96 GLY E C 1
ATOM 12223 O O . GLY E 1 116 ? 4.253 18.163 147.157 1.00 45.45 96 GLY E O 1
ATOM 12224 N N . ARG E 1 117 ? 2.880 16.387 147.270 1.00 47.21 97 ARG E N 1
ATOM 12225 C CA . ARG E 1 117 ? 1.698 17.227 147.129 1.00 45.49 97 ARG E CA 1
ATOM 12226 C C . ARG E 1 117 ? 1.391 18.150 148.359 1.00 49.20 97 ARG E C 1
ATOM 12227 O O . ARG E 1 117 ? 0.515 19.036 148.247 1.00 46.22 97 ARG E O 1
ATOM 12235 N N . THR E 1 118 ? 2.038 17.827 149.512 1.00 48.13 98 THR E N 1
ATOM 12236 C CA . THR E 1 118 ? 1.723 18.313 150.861 1.00 49.70 98 THR E CA 1
ATOM 12237 C C . THR E 1 118 ? 0.496 17.723 151.488 1.00 50.65 98 THR E C 1
ATOM 12238 O O . THR E 1 118 ? 0.267 17.941 152.667 1.00 53.79 98 THR E O 1
ATOM 12242 N N . VAL E 1 119 ? -0.264 16.956 150.756 1.00 50.97 99 VAL E N 1
ATOM 12243 C CA . VAL E 1 119 ? -1.610 16.571 151.191 1.00 52.22 99 VAL E CA 1
ATOM 12244 C C . VAL E 1 119 ? -1.762 15.071 150.985 1.00 54.10 99 VAL E C 1
ATOM 12245 O O . VAL E 1 119 ? -1.377 14.584 149.928 1.00 49.29 99 VAL E O 1
ATOM 12249 N N . GLU E 1 120 ? -2.267 14.357 152.006 1.00 55.62 100 GLU E N 1
ATOM 12250 C CA . GLU E 1 120 ? -2.615 12.923 151.859 1.00 60.40 100 GLU E CA 1
ATOM 12251 C C . GLU E 1 120 ? -4.036 12.720 151.438 1.00 57.34 100 GLU E C 1
ATOM 12252 O O . GLU E 1 120 ? -4.871 13.492 151.782 1.00 54.57 100 GLU E O 1
ATOM 12258 N N . ILE E 1 121 ? -4.329 11.633 150.747 1.00 57.05 101 ILE E N 1
ATOM 12259 C CA . ILE E 1 121 ? -5.710 11.359 150.384 1.00 59.13 101 ILE E CA 1
ATOM 12260 C C . ILE E 1 121 ? -6.348 10.105 151.019 1.00 59.19 101 ILE E C 1
ATOM 12261 O O . ILE E 1 121 ? -7.407 9.703 150.573 1.00 59.03 101 ILE E O 1
ATOM 12266 N N . ASP E 1 122 ? -5.714 9.496 152.022 1.00 65.87 102 ASP E N 1
ATOM 12267 C CA . ASP E 1 122 ? -6.349 8.384 152.830 1.00 69.75 102 ASP E CA 1
ATOM 12268 C C . ASP E 1 122 ? -7.826 8.748 153.155 1.00 66.39 102 ASP E C 1
ATOM 12269 O O . ASP E 1 122 ? -8.743 7.974 152.873 1.00 71.59 102 ASP E O 1
ATOM 12274 N N . ALA E 1 123 ? -8.050 9.978 153.630 1.00 62.95 103 ALA E N 1
ATOM 12275 C CA . ALA E 1 123 ? -9.376 10.424 154.072 1.00 64.22 103 ALA E CA 1
ATOM 12276 C C . ALA E 1 123 ? -10.397 10.447 152.990 1.00 65.76 103 ALA E C 1
ATOM 12277 O O . ALA E 1 123 ? -11.543 10.545 153.309 1.00 68.95 103 ALA E O 1
ATOM 12279 N N . PHE E 1 124 ? -9.971 10.342 151.721 1.00 67.20 104 PHE E N 1
ATOM 12280 C CA . PHE E 1 124 ? -10.816 10.453 150.553 1.00 64.52 104 PHE E CA 1
ATOM 12281 C C . PHE E 1 124 ? -10.858 9.167 149.725 1.00 64.94 104 PHE E C 1
ATOM 12282 O O . PHE E 1 124 ? -11.361 9.163 148.578 1.00 62.38 104 PHE E O 1
ATOM 12290 N N . SER E 1 125 ? -10.400 8.055 150.297 1.00 66.91 105 SER E N 1
ATOM 12291 C CA . SER E 1 125 ? -10.382 6.753 149.555 1.00 70.89 105 SER E CA 1
ATOM 12292 C C . SER E 1 125 ? -11.683 6.333 148.843 1.00 68.57 105 SER E C 1
ATOM 12293 O O . SER E 1 125 ? -11.657 5.685 147.770 1.00 68.07 105 SER E O 1
ATOM 12296 N N . GLU E 1 126 ? -12.801 6.675 149.461 1.00 69.14 106 GLU E N 1
ATOM 12297 C CA . GLU E 1 126 ? -14.130 6.376 148.912 1.00 73.95 106 GLU E CA 1
ATOM 12298 C C . GLU E 1 126 ? -14.406 7.243 147.687 1.00 71.43 106 GLU E C 1
ATOM 12299 O O . GLU E 1 126 ? -14.878 6.758 146.648 1.00 71.82 106 GLU E O 1
ATOM 12305 N N . LEU E 1 127 ? -14.166 8.544 147.847 1.00 66.63 107 LEU E N 1
ATOM 12306 C CA . LEU E 1 127 ? -14.291 9.465 146.730 1.00 64.97 107 LEU E CA 1
ATOM 12307 C C . LEU E 1 127 ? -13.388 9.045 145.553 1.00 60.30 107 LEU E C 1
ATOM 12308 O O . LEU E 1 127 ? -13.845 9.017 144.426 1.00 60.13 107 LEU E O 1
ATOM 12313 N N . LEU E 1 128 ? -12.126 8.703 145.829 1.00 60.98 108 LEU E N 1
ATOM 12314 C CA . LEU E 1 128 ? -11.188 8.224 144.782 1.00 60.58 108 LEU E CA 1
ATOM 12315 C C . LEU E 1 128 ? -11.801 7.053 143.976 1.00 65.28 108 LEU E C 1
ATOM 12316 O O . LEU E 1 128 ? -11.884 7.109 142.756 1.00 66.10 108 LEU E O 1
ATOM 12321 N N . GLU E 1 129 ? -12.235 6.030 144.710 1.00 67.68 109 GLU E N 1
ATOM 12322 C CA . GLU E 1 129 ? -12.894 4.844 144.175 1.00 73.69 109 GLU E CA 1
ATOM 12323 C C . GLU E 1 129 ? -14.125 5.116 143.274 1.00 67.97 109 GLU E C 1
ATOM 12324 O O . GLU E 1 129 ? -14.239 4.577 142.174 1.00 68.25 109 GLU E O 1
ATOM 12330 N N . GLN E 1 130 ? -15.038 5.951 143.761 1.00 67.38 110 GLN E N 1
ATOM 12331 C CA . GLN E 1 130 ? -16.197 6.396 142.977 1.00 66.62 110 GLN E CA 1
ATOM 12332 C C . GLN E 1 130 ? -15.765 7.195 141.717 1.00 64.93 110 GLN E C 1
ATOM 12333 O O . GLN E 1 130 ? -16.272 6.983 140.626 1.00 64.34 110 GLN E O 1
ATOM 12339 N N . PHE E 1 131 ? -14.831 8.132 141.892 1.00 64.21 111 PHE E N 1
ATOM 12340 C CA . PHE E 1 131 ? -14.239 8.880 140.780 1.00 61.37 111 PHE E CA 1
ATOM 12341 C C . PHE E 1 131 ? -13.659 7.976 139.671 1.00 65.13 111 PHE E C 1
ATOM 12342 O O . PHE E 1 131 ? -13.920 8.198 138.486 1.00 64.49 111 PHE E O 1
ATOM 12350 N N . LYS E 1 132 ? -12.859 6.975 140.050 1.00 68.25 112 LYS E N 1
ATOM 12351 C CA . LYS E 1 132 ? -12.253 6.088 139.063 1.00 69.21 112 LYS E CA 1
ATOM 12352 C C . LYS E 1 132 ? -13.296 5.305 138.280 1.00 73.11 112 LYS E C 1
ATOM 12353 O O . LYS E 1 132 ? -13.172 5.114 137.064 1.00 73.81 112 LYS E O 1
ATOM 12359 N N . GLU E 1 133 ? -14.347 4.873 138.966 1.00 77.30 113 GLU E N 1
ATOM 12360 C CA . GLU E 1 133 ? -15.424 4.116 138.301 1.00 82.29 113 GLU E CA 1
ATOM 12361 C C . GLU E 1 133 ? -16.183 4.910 137.263 1.00 76.71 113 GLU E C 1
ATOM 12362 O O . GLU E 1 133 ? -16.321 4.474 136.112 1.00 73.63 113 GLU E O 1
ATOM 12368 N N . ILE E 1 134 ? -16.625 6.083 137.704 1.00 72.73 114 ILE E N 1
ATOM 12369 C CA . ILE E 1 134 ? -17.465 6.958 136.938 1.00 71.91 114 ILE E CA 1
ATOM 12370 C C . ILE E 1 134 ? -16.647 7.650 135.840 1.00 72.90 114 ILE E C 1
ATOM 12371 O O . ILE E 1 134 ? -17.254 8.189 134.915 1.00 72.28 114 ILE E O 1
ATOM 12376 N N . THR E 1 135 ? -15.296 7.655 135.939 1.00 67.59 115 THR E N 1
ATOM 12377 C CA . THR E 1 135 ? -14.445 8.241 134.882 1.00 68.27 115 THR E CA 1
ATOM 12378 C C . THR E 1 135 ? -13.751 7.280 133.967 1.00 70.91 115 THR E C 1
ATOM 12379 O O . THR E 1 135 ? -13.036 7.691 133.051 1.00 70.78 115 THR E O 1
ATOM 12383 N N . ARG E 1 136 ? -13.982 6.005 134.178 1.00 76.91 116 ARG E N 1
ATOM 12384 C CA . ARG E 1 136 ? -13.268 4.981 133.417 1.00 82.10 116 ARG E CA 1
ATOM 12385 C C . ARG E 1 136 ? -13.434 5.081 131.884 1.00 76.55 116 ARG E C 1
ATOM 12386 O O . ARG E 1 136 ? -12.532 4.683 131.172 1.00 73.37 116 ARG E O 1
ATOM 12394 N N . ASP E 1 137 ? -14.546 5.641 131.412 1.00 73.17 117 ASP E N 1
ATOM 12395 C CA . ASP E 1 137 ? -14.762 5.901 129.985 1.00 74.98 117 ASP E CA 1
ATOM 12396 C C . ASP E 1 137 ? -14.742 7.407 129.671 1.00 70.10 117 ASP E C 1
ATOM 12397 O O . ASP E 1 137 ? -15.477 7.888 128.820 1.00 66.79 117 ASP E O 1
ATOM 12402 N N . ARG E 1 138 ? -13.876 8.147 130.351 1.00 64.61 118 ARG E N 1
ATOM 12403 C CA . ARG E 1 138 ? -13.743 9.594 130.113 1.00 62.95 118 ARG E CA 1
ATOM 12404 C C . ARG E 1 138 ? -13.263 9.888 128.716 1.00 59.44 118 ARG E C 1
ATOM 12405 O O . ARG E 1 138 ? -12.529 9.081 128.185 1.00 61.69 118 ARG E O 1
ATOM 12413 N N . PRO E 1 139 ? -13.626 11.068 128.150 1.00 56.64 119 PRO E N 1
ATOM 12414 C CA . PRO E 1 139 ? -13.093 11.490 126.868 1.00 56.96 119 PRO E CA 1
ATOM 12415 C C . PRO E 1 139 ? -11.541 11.539 126.816 1.00 56.87 119 PRO E C 1
ATOM 12416 O O . PRO E 1 139 ? -10.900 12.072 127.682 1.00 54.29 119 PRO E O 1
ATOM 12420 N N . GLU E 1 140 ? -10.959 10.928 125.800 1.00 60.34 120 GLU E N 1
ATOM 12421 C CA . GLU E 1 140 ? -9.538 10.903 125.696 1.00 62.47 120 GLU E CA 1
ATOM 12422 C C . GLU E 1 140 ? -9.086 12.283 125.159 1.00 58.65 120 GLU E C 1
ATOM 12423 O O . GLU E 1 140 ? -9.861 12.993 124.498 1.00 53.91 120 GLU E O 1
ATOM 12429 N N . PRO E 1 141 ? -7.844 12.659 125.483 1.00 56.06 121 PRO E N 1
ATOM 12430 C CA . PRO E 1 141 ? -7.372 13.995 125.261 1.00 53.63 121 PRO E CA 1
ATOM 12431 C C . PRO E 1 141 ? -7.421 14.395 123.798 1.00 51.33 121 PRO E C 1
ATOM 12432 O O . PRO E 1 141 ? -6.907 13.689 122.938 1.00 54.60 121 PRO E O 1
ATOM 12436 N N . ALA E 1 142 ? -8.013 15.534 123.518 1.00 50.58 122 ALA E N 1
ATOM 12437 C CA . ALA E 1 142 ? -8.027 16.092 122.139 1.00 47.94 122 ALA E CA 1
ATOM 12438 C C . ALA E 1 142 ? -6.840 17.017 121.930 1.00 45.29 122 ALA E C 1
ATOM 12439 O O . ALA E 1 142 ? -6.681 18.055 122.631 1.00 42.15 122 ALA E O 1
ATOM 12441 N N . HIS E 1 143 ? -6.068 16.665 120.936 1.00 42.92 123 HIS E N 1
ATOM 12442 C CA . HIS E 1 143 ? -4.922 17.425 120.512 1.00 44.08 123 HIS E CA 1
ATOM 12443 C C . HIS E 1 143 ? -5.291 18.885 120.253 1.00 43.17 123 HIS E C 1
ATOM 12444 O O . HIS E 1 143 ? -4.612 19.817 120.650 1.00 37.07 123 HIS E O 1
ATOM 12451 N N . GLN E 1 144 ? -6.424 19.101 119.608 1.00 42.29 124 GLN E N 1
ATOM 12452 C CA . GLN E 1 144 ? -6.730 20.463 119.218 1.00 41.87 124 GLN E CA 1
ATOM 12453 C C . GLN E 1 144 ? -6.965 21.382 120.404 1.00 38.72 124 GLN E C 1
ATOM 12454 O O . GLN E 1 144 ? -6.981 22.591 120.252 1.00 38.38 124 GLN E O 1
ATOM 12460 N N . PHE E 1 145 ? -7.318 20.851 121.562 1.00 38.79 125 PHE E N 1
ATOM 12461 C CA . PHE E 1 145 ? -7.606 21.719 122.692 1.00 37.85 125 PHE E CA 1
ATOM 12462 C C . PHE E 1 145 ? -6.533 21.614 123.798 1.00 37.30 125 PHE E C 1
ATOM 12463 O O . PHE E 1 145 ? -6.796 21.901 124.948 1.00 39.12 125 PHE E O 1
ATOM 12471 N N . ASP E 1 146 ? -5.378 21.099 123.460 1.00 38.42 126 ASP E N 1
ATOM 12472 C CA . ASP E 1 146 ? -4.224 21.009 124.357 1.00 38.50 126 ASP E CA 1
ATOM 12473 C C . ASP E 1 146 ? -4.513 20.166 125.571 1.00 38.85 126 ASP E C 1
ATOM 12474 O O . ASP E 1 146 ? -3.947 20.421 126.625 1.00 37.74 126 ASP E O 1
ATOM 12479 N N . GLN E 1 147 ? -5.390 19.168 125.444 1.00 40.99 127 GLN E N 1
ATOM 12480 C CA . GLN E 1 147 ? -5.807 18.361 126.579 1.00 39.32 127 GLN E CA 1
ATOM 12481 C C . GLN E 1 147 ? -4.797 17.301 127.075 1.00 39.76 127 GLN E C 1
ATOM 12482 O O . GLN E 1 147 ? -4.044 16.701 126.304 1.00 39.54 127 GLN E O 1
ATOM 12488 N N . ALA E 1 148 ? -4.877 17.030 128.393 1.00 40.07 128 ALA E N 1
ATOM 12489 C CA . ALA E 1 148 ? -4.253 15.901 129.080 1.00 40.60 128 ALA E CA 1
ATOM 12490 C C . ALA E 1 148 ? -4.722 15.931 130.497 1.00 40.54 128 ALA E C 1
ATOM 12491 O O . ALA E 1 148 ? -4.466 16.943 131.253 1.00 43.03 128 ALA E O 1
ATOM 12493 N N . TYR E 1 149 ? -5.359 14.854 130.894 1.00 41.38 129 TYR E N 1
ATOM 12494 C CA . TYR E 1 149 ? -5.994 14.795 132.188 1.00 43.03 129 TYR E CA 1
ATOM 12495 C C . TYR E 1 149 ? -5.026 14.333 133.191 1.00 43.04 129 TYR E C 1
ATOM 12496 O O . TYR E 1 149 ? -4.112 13.552 132.890 1.00 41.91 129 TYR E O 1
ATOM 12505 N N . VAL E 1 150 ? -5.163 14.914 134.393 1.00 44.03 130 VAL E N 1
ATOM 12506 C CA . VAL E 1 150 ? -4.360 14.434 135.493 1.00 45.48 130 VAL E CA 1
ATOM 12507 C C . VAL E 1 150 ? -4.801 13.058 135.997 1.00 47.76 130 VAL E C 1
ATOM 12508 O O . VAL E 1 150 ? -5.881 12.586 135.687 1.00 49.98 130 VAL E O 1
ATOM 12512 N N . THR E 1 151 ? -3.917 12.414 136.750 1.00 47.33 131 THR E N 1
ATOM 12513 C CA . THR E 1 151 ? -4.252 11.163 137.392 1.00 47.33 131 THR E CA 1
ATOM 12514 C C . THR E 1 151 ? -5.441 11.342 138.364 1.00 48.00 131 THR E C 1
ATOM 12515 O O . THR E 1 151 ? -5.532 12.383 139.012 1.00 47.83 131 THR E O 1
ATOM 12519 N N . PRO E 1 152 ? -6.277 10.304 138.551 1.00 49.24 132 PRO E N 1
ATOM 12520 C CA . PRO E 1 152 ? -7.373 10.344 139.508 1.00 50.02 132 PRO E CA 1
ATOM 12521 C C . PRO E 1 152 ? -6.971 10.821 140.911 1.00 49.47 132 PRO E C 1
ATOM 12522 O O . PRO E 1 152 ? -7.704 11.623 141.540 1.00 49.23 132 PRO E O 1
ATOM 12526 N N . GLU E 1 153 ? -5.821 10.318 141.383 1.00 49.17 133 GLU E N 1
ATOM 12527 C CA . GLU E 1 153 ? -5.211 10.733 142.652 1.00 48.61 133 GLU E CA 1
ATOM 12528 C C . GLU E 1 153 ? -4.956 12.243 142.679 1.00 47.49 133 GLU E C 1
ATOM 12529 O O . GLU E 1 153 ? -5.179 12.857 143.697 1.00 46.97 133 GLU E O 1
ATOM 12535 N N . THR E 1 154 ? -4.427 12.811 141.577 1.00 45.41 134 THR E N 1
ATOM 12536 C CA . THR E 1 154 ? -4.137 14.242 141.520 1.00 42.98 134 THR E CA 1
ATOM 12537 C C . THR E 1 154 ? -5.503 14.960 141.655 1.00 42.57 134 THR E C 1
ATOM 12538 O O . THR E 1 154 ? -5.649 15.907 142.391 1.00 41.12 134 THR E O 1
ATOM 12542 N N . THR E 1 155 ? -6.532 14.480 140.952 1.00 46.14 135 THR E N 1
ATOM 12543 C CA . THR E 1 155 ? -7.833 15.161 140.960 1.00 47.45 135 THR E CA 1
ATOM 12544 C C . THR E 1 155 ? -8.404 15.175 142.412 1.00 47.99 135 THR E C 1
ATOM 12545 O O . THR E 1 155 ? -8.961 16.198 142.867 1.00 49.88 135 THR E O 1
ATOM 12549 N N . VAL E 1 156 ? -8.225 14.068 143.139 1.00 50.26 136 VAL E N 1
ATOM 12550 C CA . VAL E 1 156 ? -8.727 13.968 144.495 1.00 51.89 136 VAL E CA 1
ATOM 12551 C C . VAL E 1 156 ? -7.873 14.816 145.400 1.00 50.18 136 VAL E C 1
ATOM 12552 O O . VAL E 1 156 ? -8.423 15.500 146.281 1.00 51.88 136 VAL E O 1
ATOM 12556 N N . ALA E 1 157 ? -6.552 14.835 145.178 1.00 48.02 137 ALA E N 1
ATOM 12557 C CA . ALA E 1 157 ? -5.675 15.687 145.986 1.00 45.46 137 ALA E CA 1
ATOM 12558 C C . ALA E 1 157 ? -5.968 17.165 145.826 1.00 46.05 137 ALA E C 1
ATOM 12559 O O . ALA E 1 157 ? -5.848 17.932 146.779 1.00 45.72 137 ALA E O 1
ATOM 12561 N N . ARG E 1 158 ? -6.397 17.562 144.637 1.00 46.05 138 ARG E N 1
ATOM 12562 C CA . ARG E 1 158 ? -6.865 18.919 144.411 1.00 43.62 138 ARG E CA 1
ATOM 12563 C C . ARG E 1 158 ? -8.038 19.259 145.336 1.00 45.35 138 ARG E C 1
ATOM 12564 O O . ARG E 1 158 ? -8.006 20.312 145.981 1.00 38.74 138 ARG E O 1
ATOM 12572 N N . VAL E 1 159 ? -9.010 18.351 145.426 1.00 46.51 139 VAL E N 1
ATOM 12573 C CA . VAL E 1 159 ? -10.157 18.550 146.314 1.00 48.13 139 VAL E CA 1
ATOM 12574 C C . VAL E 1 159 ? -9.697 18.713 147.784 1.00 47.54 139 VAL E C 1
ATOM 12575 O O . VAL E 1 159 ? -10.151 19.646 148.509 1.00 47.99 139 VAL E O 1
ATOM 12579 N N . ALA E 1 160 ? -8.853 17.783 148.223 1.00 46.53 140 ALA E N 1
ATOM 12580 C CA . ALA E 1 160 ? -8.292 17.783 149.538 1.00 46.40 140 ALA E CA 1
ATOM 12581 C C . ALA E 1 160 ? -7.586 19.127 149.786 1.00 44.49 140 ALA E C 1
ATOM 12582 O O . ALA E 1 160 ? -7.788 19.796 150.823 1.00 43.36 140 ALA E O 1
ATOM 12584 N N . LEU E 1 161 ? -6.694 19.493 148.894 1.00 43.29 141 LEU E N 1
ATOM 12585 C CA . LEU E 1 161 ? -6.030 20.813 149.002 1.00 40.93 141 LEU E CA 1
ATOM 12586 C C . LEU E 1 161 ? -7.029 21.970 149.163 1.00 42.23 141 LEU E C 1
ATOM 12587 O O . LEU E 1 161 ? -6.944 22.773 150.129 1.00 41.47 141 LEU E O 1
ATOM 12592 N N . MET E 1 162 ? -7.992 22.087 148.245 1.00 41.67 142 MET E N 1
ATOM 12593 C CA . MET E 1 162 ? -8.847 23.267 148.237 1.00 44.61 142 MET E CA 1
ATOM 12594 C C . MET E 1 162 ? -9.750 23.292 149.524 1.00 44.38 142 MET E C 1
ATOM 12595 O O . MET E 1 162 ? -10.070 24.357 150.075 1.00 44.91 142 MET E O 1
ATOM 12600 N N . HIS E 1 163 ? -10.179 22.118 149.935 1.00 45.58 143 HIS E N 1
ATOM 12601 C CA . HIS E 1 163 ? -10.958 21.975 151.194 1.00 47.82 143 HIS E CA 1
ATOM 12602 C C . HIS E 1 163 ? -10.117 22.407 152.370 1.00 46.47 143 HIS E C 1
ATOM 12603 O O . HIS E 1 163 ? -10.605 23.171 153.253 1.00 48.59 143 HIS E O 1
ATOM 12610 N N . SER E 1 164 ? -8.849 21.981 152.395 1.00 46.67 144 SER E N 1
ATOM 12611 C CA . SER E 1 164 ? -7.965 22.300 153.508 1.00 44.44 144 SER E CA 1
ATOM 12612 C C . SER E 1 164 ? -7.771 23.750 153.630 1.00 45.38 144 SER E C 1
ATOM 12613 O O . SER E 1 164 ? -7.493 24.212 154.715 1.00 45.12 144 SER E O 1
ATOM 12616 N N . ARG E 1 165 ? -8.005 24.528 152.585 1.00 41.01 145 ARG E N 1
ATOM 12617 C CA . ARG E 1 165 ? -7.838 25.961 152.755 1.00 43.66 145 ARG E CA 1
ATOM 12618 C C . ARG E 1 165 ? -9.134 26.699 152.948 1.00 42.00 145 ARG E C 1
ATOM 12619 O O . ARG E 1 165 ? -9.114 27.893 152.814 1.00 42.64 145 ARG E O 1
ATOM 12627 N N . GLY E 1 166 ? -10.258 25.982 153.057 1.00 42.01 146 GLY E N 1
ATOM 12628 C CA . GLY E 1 166 ? -11.515 26.544 153.255 1.00 42.43 146 GLY E CA 1
ATOM 12629 C C . GLY E 1 166 ? -12.287 26.878 152.016 1.00 43.98 146 GLY E C 1
ATOM 12630 O O . GLY E 1 166 ? -13.179 27.652 152.114 1.00 46.08 146 GLY E O 1
ATOM 12631 N N . ASP E 1 167 ? -11.992 26.352 150.826 1.00 42.47 147 ASP E N 1
ATOM 12632 C CA . ASP E 1 167 ? -12.462 27.013 149.594 1.00 42.06 147 ASP E CA 1
ATOM 12633 C C . ASP E 1 167 ? -13.512 26.226 148.853 1.00 46.33 147 ASP E C 1
ATOM 12634 O O . ASP E 1 167 ? -13.848 26.584 147.692 1.00 43.72 147 ASP E O 1
ATOM 12639 N N . LEU E 1 168 ? -13.984 25.129 149.465 1.00 46.67 148 LEU E N 1
ATOM 12640 C CA . LEU E 1 168 ? -15.064 24.307 148.869 1.00 48.95 148 LEU E CA 1
ATOM 12641 C C . LEU E 1 168 ? -16.427 24.268 149.614 1.00 51.93 148 LEU E C 1
ATOM 12642 O O . LEU E 1 168 ? -17.468 24.367 149.013 1.00 50.02 148 LEU E O 1
ATOM 12647 N N . GLU E 1 169 ? -16.361 24.117 150.924 1.00 53.35 149 GLU E N 1
ATOM 12648 C CA . GLU E 1 169 ? -17.562 23.902 151.775 1.00 52.07 149 GLU E CA 1
ATOM 12649 C C . GLU E 1 169 ? -18.554 25.041 151.702 1.00 52.59 149 GLU E C 1
ATOM 12650 O O . GLU E 1 169 ? -18.273 26.175 152.157 1.00 51.50 149 GLU E O 1
ATOM 12656 N N . ASN E 1 170 ? -19.725 24.726 151.130 1.00 55.42 150 ASN E N 1
ATOM 12657 C CA . ASN E 1 170 ? -20.785 25.715 150.855 1.00 58.90 150 ASN E CA 1
ATOM 12658 C C . ASN E 1 170 ? -20.293 26.874 150.019 1.00 54.48 150 ASN E C 1
ATOM 12659 O O . ASN E 1 170 ? -20.822 27.958 150.122 1.00 55.59 150 ASN E O 1
ATOM 12664 N N . LYS E 1 171 ? -19.304 26.637 149.162 1.00 54.62 151 LYS E N 1
ATOM 12665 C CA . LYS E 1 171 ? -18.767 27.698 148.284 1.00 49.53 151 LYS E CA 1
ATOM 12666 C C . LYS E 1 171 ? -19.312 27.475 146.897 1.00 49.86 151 LYS E C 1
ATOM 12667 O O . LYS E 1 171 ? -19.720 26.377 146.511 1.00 49.39 151 LYS E O 1
ATOM 12673 N N . GLU E 1 172 ? -19.305 28.563 146.151 1.00 48.17 152 GLU E N 1
ATOM 12674 C CA . GLU E 1 172 ? -19.758 28.592 144.802 1.00 48.75 152 GLU E CA 1
ATOM 12675 C C . GLU E 1 172 ? -18.534 28.516 143.916 1.00 48.41 152 GLU E C 1
ATOM 12676 O O . GLU E 1 172 ? -17.750 29.449 143.933 1.00 45.90 152 GLU E O 1
ATOM 12682 N N . VAL E 1 173 ? -18.393 27.398 143.177 1.00 47.02 153 VAL E N 1
ATOM 12683 C CA . VAL E 1 173 ? -17.125 27.038 142.524 1.00 48.34 153 VAL E CA 1
ATOM 12684 C C . VAL E 1 173 ? -17.268 27.073 141.009 1.00 45.92 153 VAL E C 1
ATOM 12685 O O . VAL E 1 173 ? -18.203 26.394 140.432 1.00 46.52 153 VAL E O 1
ATOM 12689 N N . PHE E 1 174 ? -16.370 27.825 140.357 1.00 42.91 154 PHE E N 1
ATOM 12690 C CA . PHE E 1 174 ? -16.243 27.851 138.895 1.00 41.25 154 PHE E CA 1
ATOM 12691 C C . PHE E 1 174 ? -14.987 27.055 138.397 1.00 41.79 154 PHE E C 1
ATOM 12692 O O . PHE E 1 174 ? -13.874 27.366 138.841 1.00 40.79 154 PHE E O 1
ATOM 12700 N N . VAL E 1 175 ? -15.201 26.108 137.486 1.00 40.06 155 VAL E N 1
ATOM 12701 C CA . VAL E 1 175 ? -14.232 25.270 136.873 1.00 44.34 155 VAL E CA 1
ATOM 12702 C C . VAL E 1 175 ? -14.084 25.704 135.393 1.00 44.06 155 VAL E C 1
ATOM 12703 O O . VAL E 1 175 ? -14.992 25.428 134.538 1.00 43.89 155 VAL E O 1
ATOM 12707 N N . LEU E 1 176 ? -12.973 26.395 135.096 1.00 42.51 156 LEU E N 1
ATOM 12708 C CA . LEU E 1 176 ? -12.702 26.880 133.732 1.00 42.58 156 LEU E CA 1
ATOM 12709 C C . LEU E 1 176 ? -11.801 25.891 132.978 1.00 44.47 156 LEU E C 1
ATOM 12710 O O . LEU E 1 176 ? -10.602 25.838 133.201 1.00 40.52 156 LEU E O 1
ATOM 12715 N N . GLY E 1 177 ? -12.436 25.065 132.161 1.00 42.71 157 GLY E N 1
ATOM 12716 C CA . GLY E 1 177 ? -11.866 23.924 131.462 1.00 44.74 157 GLY E CA 1
ATOM 12717 C C . GLY E 1 177 ? -11.950 22.718 132.387 1.00 45.70 157 GLY E C 1
ATOM 12718 O O . GLY E 1 177 ? -11.692 22.856 133.601 1.00 43.30 157 GLY E O 1
ATOM 12719 N N . ASP E 1 178 ? -12.292 21.526 131.907 1.00 47.12 158 ASP E N 1
ATOM 12720 C CA . ASP E 1 178 ? -12.323 20.410 132.857 1.00 49.18 158 ASP E CA 1
ATOM 12721 C C . ASP E 1 178 ? -12.052 19.065 132.318 1.00 48.29 158 ASP E C 1
ATOM 12722 O O . ASP E 1 178 ? -12.723 18.092 132.713 1.00 45.78 158 ASP E O 1
ATOM 12727 N N . ASP E 1 179 ? -11.019 18.953 131.486 1.00 44.03 159 ASP E N 1
ATOM 12728 C CA . ASP E 1 179 ? -10.633 17.591 131.056 1.00 45.92 159 ASP E CA 1
ATOM 12729 C C . ASP E 1 179 ? -10.214 16.729 132.227 1.00 44.17 159 ASP E C 1
ATOM 12730 O O . ASP E 1 179 ? -10.317 15.540 132.163 1.00 44.85 159 ASP E O 1
ATOM 12735 N N . ASP E 1 180 ? -9.787 17.387 133.307 1.00 44.64 160 ASP E N 1
ATOM 12736 C CA . ASP E 1 180 ? -9.415 16.727 134.592 1.00 44.97 160 ASP E CA 1
ATOM 12737 C C . ASP E 1 180 ? -10.605 16.176 135.369 1.00 45.47 160 ASP E C 1
ATOM 12738 O O . ASP E 1 180 ? -10.441 15.322 136.218 1.00 45.31 160 ASP E O 1
ATOM 12743 N N . LEU E 1 181 ? -11.791 16.686 135.039 1.00 46.94 161 LEU E N 1
ATOM 12744 C CA . LEU E 1 181 ? -13.057 16.286 135.674 1.00 48.89 161 LEU E CA 1
ATOM 12745 C C . LEU E 1 181 ? -13.026 16.543 137.198 1.00 48.55 161 LEU E C 1
ATOM 12746 O O . LEU E 1 181 ? -13.583 15.768 138.048 1.00 50.74 161 LEU E O 1
ATOM 12751 N N . THR E 1 182 ? -12.440 17.676 137.543 1.00 45.93 162 THR E N 1
ATOM 12752 C CA . THR E 1 182 ? -12.525 18.186 138.902 1.00 46.88 162 THR E CA 1
ATOM 12753 C C . THR E 1 182 ? -13.960 18.393 139.303 1.00 47.02 162 THR E C 1
ATOM 12754 O O . THR E 1 182 ? -14.329 18.068 140.443 1.00 45.72 162 THR E O 1
ATOM 12758 N N . SER E 1 183 ? -14.769 18.907 138.379 1.00 47.43 163 SER E N 1
ATOM 12759 C CA . SER E 1 183 ? -16.160 19.165 138.694 1.00 52.63 163 SER E CA 1
ATOM 12760 C C . SER E 1 183 ? -16.852 17.860 139.075 1.00 55.22 163 SER E C 1
ATOM 12761 O O . SER E 1 183 ? -17.767 17.862 139.929 1.00 58.50 163 SER E O 1
ATOM 12764 N N . VAL E 1 184 ? -16.456 16.756 138.450 1.00 57.18 164 VAL E N 1
ATOM 12765 C CA . VAL E 1 184 ? -17.041 15.447 138.852 1.00 59.90 164 VAL E CA 1
ATOM 12766 C C . VAL E 1 184 ? -16.622 15.124 140.291 1.00 56.95 164 VAL E C 1
ATOM 12767 O O . VAL E 1 184 ? -17.469 14.846 141.136 1.00 63.44 164 VAL E O 1
ATOM 12771 N N . ALA E 1 185 ? -15.342 15.176 140.579 1.00 55.25 165 ALA E N 1
ATOM 12772 C CA . ALA E 1 185 ? -14.845 14.948 141.942 1.00 53.36 165 ALA E CA 1
ATOM 12773 C C . ALA E 1 185 ? -15.529 15.836 142.942 1.00 55.13 165 ALA E C 1
ATOM 12774 O O . ALA E 1 185 ? -15.873 15.372 144.063 1.00 56.56 165 ALA E O 1
ATOM 12776 N N . LEU E 1 186 ? -15.763 17.085 142.543 1.00 51.52 166 LEU E N 1
ATOM 12777 C CA . LEU E 1 186 ? -16.443 18.058 143.401 1.00 53.07 166 LEU E CA 1
ATOM 12778 C C . LEU E 1 186 ? -17.910 17.634 143.665 1.00 58.55 166 LEU E C 1
ATOM 12779 O O . LEU E 1 186 ? -18.405 17.777 144.802 1.00 59.07 166 LEU E O 1
ATOM 12784 N N . MET E 1 187 ? -18.590 17.119 142.634 1.00 57.31 167 MET E N 1
ATOM 12785 C CA . MET E 1 187 ? -19.947 16.635 142.837 1.00 60.53 167 MET E CA 1
ATOM 12786 C C . MET E 1 187 ? -19.935 15.505 143.848 1.00 64.34 167 MET E C 1
ATOM 12787 O O . MET E 1 187 ? -20.722 15.530 144.819 1.00 65.57 167 MET E O 1
ATOM 12792 N N . LEU E 1 188 ? -19.037 14.546 143.658 1.00 62.21 168 LEU E N 1
ATOM 12793 C CA . LEU E 1 188 ? -18.911 13.393 144.570 1.00 63.13 168 LEU E CA 1
ATOM 12794 C C . LEU E 1 188 ? -18.546 13.779 146.007 1.00 63.81 168 LEU E C 1
ATOM 12795 O O . LEU E 1 188 ? -18.952 13.122 146.953 1.00 68.50 168 LEU E O 1
ATOM 12800 N N . SER E 1 189 ? -17.790 14.841 146.178 1.00 61.05 169 SER E N 1
ATOM 12801 C CA . SER E 1 189 ? -17.492 15.352 147.508 1.00 60.42 169 SER E CA 1
ATOM 12802 C C . SER E 1 189 ? -18.717 15.867 148.253 1.00 59.20 169 SER E C 1
ATOM 12803 O O . SER E 1 189 ? -18.704 15.800 149.446 1.00 60.45 169 SER E O 1
ATOM 12806 N N . GLY E 1 190 ? -19.698 16.470 147.550 1.00 60.29 170 GLY E N 1
ATOM 12807 C CA . GLY E 1 190 ? -20.887 17.107 148.152 1.00 59.66 170 GLY E CA 1
ATOM 12808 C C . GLY E 1 190 ? -20.567 18.441 148.841 1.00 62.01 170 GLY E C 1
ATOM 12809 O O . GLY E 1 190 ? -21.404 18.979 149.545 1.00 60.86 170 GLY E O 1
ATOM 12810 N N . LEU E 1 191 ? -19.338 18.957 148.710 1.00 59.54 171 LEU E N 1
ATOM 12811 C CA . LEU E 1 191 ? -18.935 20.145 149.484 1.00 56.27 171 LEU E CA 1
ATOM 12812 C C . LEU E 1 191 ? -19.511 21.488 148.983 1.00 55.63 171 LEU E C 1
ATOM 12813 O O . LEU E 1 191 ? -19.892 22.338 149.797 1.00 52.81 171 LEU E O 1
ATOM 12818 N N . PRO E 1 192 ? -19.534 21.737 147.662 1.00 53.37 172 PRO E N 1
ATOM 12819 C CA . PRO E 1 192 ? -19.858 23.131 147.276 1.00 54.97 172 PRO E CA 1
ATOM 12820 C C . PRO E 1 192 ? -21.327 23.392 147.391 1.00 55.68 172 PRO E C 1
ATOM 12821 O O . PRO E 1 192 ? -22.084 22.464 147.351 1.00 54.74 172 PRO E O 1
ATOM 12825 N N . LYS E 1 193 ? -21.687 24.654 147.500 1.00 56.29 173 LYS E N 1
ATOM 12826 C CA . LYS E 1 193 ? -23.052 25.059 147.394 1.00 60.56 173 LYS E CA 1
ATOM 12827 C C . LYS E 1 193 ? -23.516 24.862 145.936 1.00 59.92 173 LYS E C 1
ATOM 12828 O O . LYS E 1 193 ? -24.623 24.341 145.671 1.00 55.02 173 LYS E O 1
ATOM 12834 N N . ARG E 1 194 ? -22.675 25.316 145.002 1.00 53.81 174 ARG E N 1
ATOM 12835 C CA . ARG E 1 194 ? -22.923 25.085 143.603 1.00 56.77 174 ARG E CA 1
ATOM 12836 C C . ARG E 1 194 ? -21.650 25.096 142.747 1.00 56.00 174 ARG E C 1
ATOM 12837 O O . ARG E 1 194 ? -20.653 25.612 143.171 1.00 53.20 174 ARG E O 1
ATOM 12845 N N . ILE E 1 195 ? -21.760 24.531 141.537 1.00 55.17 175 ILE E N 1
ATOM 12846 C CA . ILE E 1 195 ? -20.631 24.384 140.627 1.00 52.63 175 ILE E CA 1
ATOM 12847 C C . ILE E 1 195 ? -21.052 24.999 139.302 1.00 50.84 175 ILE E C 1
ATOM 12848 O O . ILE E 1 195 ? -22.196 24.795 138.812 1.00 52.10 175 ILE E O 1
ATOM 12853 N N . ALA E 1 196 ? -20.159 25.779 138.702 1.00 50.39 176 ALA E N 1
ATOM 12854 C CA . ALA E 1 196 ? -20.281 26.147 137.295 1.00 50.07 176 ALA E CA 1
ATOM 12855 C C . ALA E 1 196 ? -19.044 25.622 136.528 1.00 50.52 176 ALA E C 1
ATOM 12856 O O . ALA E 1 196 ? -17.932 25.878 136.941 1.00 47.77 176 ALA E O 1
ATOM 12858 N N . VAL E 1 197 ? -19.281 24.872 135.437 1.00 51.45 177 VAL E N 1
ATOM 12859 C CA . VAL E 1 197 ? -18.221 24.344 134.609 1.00 49.89 177 VAL E CA 1
ATOM 12860 C C . VAL E 1 197 ? -18.387 24.856 133.157 1.00 49.16 177 VAL E C 1
ATOM 12861 O O . VAL E 1 197 ? -19.500 24.836 132.586 1.00 48.25 177 VAL E O 1
ATOM 12865 N N . LEU E 1 198 ? -17.256 25.073 132.525 1.00 45.90 178 LEU E N 1
ATOM 12866 C CA . LEU E 1 198 ? -17.158 25.618 131.146 1.00 48.37 178 LEU E CA 1
ATOM 12867 C C . LEU E 1 198 ? -16.060 24.863 130.422 1.00 47.62 178 LEU E C 1
ATOM 12868 O O . LEU E 1 198 ? -15.057 24.515 131.011 1.00 48.09 178 LEU E O 1
ATOM 12873 N N . ASP E 1 199 ? -16.264 24.566 129.156 1.00 46.84 179 ASP E N 1
ATOM 12874 C CA . ASP E 1 199 ? -15.212 23.942 128.359 1.00 45.58 179 ASP E CA 1
ATOM 12875 C C . ASP E 1 199 ? -15.540 24.202 126.911 1.00 46.09 179 ASP E C 1
ATOM 12876 O O . ASP E 1 199 ? -16.721 24.321 126.533 1.00 48.22 179 ASP E O 1
ATOM 12881 N N . ILE E 1 200 ? -14.517 24.259 126.086 1.00 44.78 180 ILE E N 1
ATOM 12882 C CA . ILE E 1 200 ? -14.684 24.405 124.687 1.00 44.43 180 ILE E CA 1
ATOM 12883 C C . ILE E 1 200 ? -15.087 23.065 124.065 1.00 45.42 180 ILE E C 1
ATOM 12884 O O . ILE E 1 200 ? -15.606 23.064 122.961 1.00 47.24 180 ILE E O 1
ATOM 12889 N N . ASP E 1 201 ? -14.813 21.952 124.701 1.00 44.23 181 ASP E N 1
ATOM 12890 C CA . ASP E 1 201 ? -15.018 20.633 124.121 1.00 48.28 181 ASP E CA 1
ATOM 12891 C C . ASP E 1 201 ? -16.356 20.016 124.547 1.00 50.75 181 ASP E C 1
ATOM 12892 O O . ASP E 1 201 ? -16.536 19.570 125.703 1.00 52.39 181 ASP E O 1
ATOM 12897 N N . GLU E 1 202 ? -17.281 19.934 123.587 1.00 52.87 182 GLU E N 1
ATOM 12898 C CA . GLU E 1 202 ? -18.618 19.385 123.829 1.00 55.66 182 GLU E CA 1
ATOM 12899 C C . GLU E 1 202 ? -18.620 17.970 124.389 1.00 55.69 182 GLU E C 1
ATOM 12900 O O . GLU E 1 202 ? -19.577 17.578 125.058 1.00 55.43 182 GLU E O 1
ATOM 12906 N N . ARG E 1 203 ? -17.583 17.171 124.100 1.00 55.11 183 ARG E N 1
ATOM 12907 C CA . ARG E 1 203 ? -17.485 15.820 124.660 1.00 54.35 183 ARG E CA 1
ATOM 12908 C C . ARG E 1 203 ? -17.444 15.881 126.178 1.00 57.38 183 ARG E C 1
ATOM 12909 O O . ARG E 1 203 ? -17.946 14.980 126.862 1.00 59.30 183 ARG E O 1
ATOM 12917 N N . LEU E 1 204 ? -16.848 16.944 126.729 1.00 55.80 184 LEU E N 1
ATOM 12918 C CA . LEU E 1 204 ? -16.632 17.023 128.173 1.00 54.73 184 LEU E CA 1
ATOM 12919 C C . LEU E 1 204 ? -17.858 17.564 128.819 1.00 53.30 184 LEU E C 1
ATOM 12920 O O . LEU E 1 204 ? -18.317 17.011 129.795 1.00 51.85 184 LEU E O 1
ATOM 12925 N N . THR E 1 205 ? -18.409 18.638 128.263 1.00 54.41 185 THR E N 1
ATOM 12926 C CA . THR E 1 205 ? -19.611 19.225 128.841 1.00 58.19 185 THR E CA 1
ATOM 12927 C C . THR E 1 205 ? -20.725 18.204 128.951 1.00 59.15 185 THR E C 1
ATOM 12928 O O . THR E 1 205 ? -21.360 18.095 129.985 1.00 59.53 185 THR E O 1
ATOM 12932 N N . LYS E 1 206 ? -20.959 17.421 127.912 1.00 65.82 186 LYS E N 1
ATOM 12933 C CA . LYS E 1 206 ? -22.033 16.434 128.051 1.00 71.57 186 LYS E CA 1
ATOM 12934 C C . LYS E 1 206 ? -21.614 15.140 128.802 1.00 68.65 186 LYS E C 1
ATOM 12935 O O . LYS E 1 206 ? -22.475 14.469 129.389 1.00 64.16 186 LYS E O 1
ATOM 12941 N N . PHE E 1 207 ? -20.321 14.846 128.907 1.00 63.84 187 PHE E N 1
ATOM 12942 C CA . PHE E 1 207 ? -19.892 13.805 129.857 1.00 63.44 187 PHE E CA 1
ATOM 12943 C C . PHE E 1 207 ? -20.165 14.240 131.301 1.00 65.88 187 PHE E C 1
ATOM 12944 O O . PHE E 1 207 ? -20.623 13.431 132.151 1.00 68.86 187 PHE E O 1
ATOM 12952 N N . ILE E 1 208 ? -19.918 15.514 131.568 1.00 62.06 188 ILE E N 1
ATOM 12953 C CA . ILE E 1 208 ? -20.141 16.049 132.907 1.00 63.44 188 ILE E CA 1
ATOM 12954 C C . ILE E 1 208 ? -21.649 16.034 133.288 1.00 65.17 188 ILE E C 1
ATOM 12955 O O . ILE E 1 208 ? -22.016 15.765 134.433 1.00 64.69 188 ILE E O 1
ATOM 12960 N N . GLU E 1 209 ? -22.478 16.392 132.328 1.00 68.38 189 GLU E N 1
ATOM 12961 C CA . GLU E 1 209 ? -23.951 16.419 132.481 1.00 71.58 189 GLU E CA 1
ATOM 12962 C C . GLU E 1 209 ? -24.505 15.017 132.810 1.00 70.05 189 GLU E C 1
ATOM 12963 O O . GLU E 1 209 ? -25.391 14.865 133.620 1.00 71.04 189 GLU E O 1
ATOM 12969 N N . LYS E 1 210 ? -23.900 14.007 132.206 1.00 70.88 190 LYS E N 1
ATOM 12970 C CA . LYS E 1 210 ? -24.209 12.597 132.393 1.00 73.50 190 LYS E CA 1
ATOM 12971 C C . LYS E 1 210 ? -23.697 12.042 133.746 1.00 71.93 190 LYS E C 1
ATOM 12972 O O . LYS E 1 210 ? -24.407 11.296 134.433 1.00 68.77 190 LYS E O 1
ATOM 12978 N N . ALA E 1 211 ? -22.493 12.441 134.153 1.00 67.68 191 ALA E N 1
ATOM 12979 C CA . ALA E 1 211 ? -22.031 12.180 135.511 1.00 66.09 191 ALA E CA 1
ATOM 12980 C C . ALA E 1 211 ? -22.931 12.882 136.544 1.00 65.74 191 ALA E C 1
ATOM 12981 O O . ALA E 1 211 ? -23.218 12.295 137.612 1.00 68.87 191 ALA E O 1
ATOM 12983 N N . ALA E 1 212 ? -23.418 14.092 136.222 1.00 65.67 192 ALA E N 1
ATOM 12984 C CA . ALA E 1 212 ? -24.259 14.860 137.181 1.00 69.19 192 ALA E CA 1
ATOM 12985 C C . ALA E 1 212 ? -25.588 14.133 137.465 1.00 73.54 192 ALA E C 1
ATOM 12986 O O . ALA E 1 212 ? -25.963 13.966 138.627 1.00 70.77 192 ALA E O 1
ATOM 12988 N N . ASP E 1 213 ? -26.256 13.699 136.388 1.00 78.85 193 ASP E N 1
ATOM 12989 C CA . ASP E 1 213 ? -27.449 12.814 136.456 1.00 84.70 193 ASP E CA 1
ATOM 12990 C C . ASP E 1 213 ? -27.165 11.525 137.201 1.00 84.56 193 ASP E C 1
ATOM 12991 O O . ASP E 1 213 ? -27.879 11.193 138.128 1.00 82.78 193 ASP E O 1
ATOM 12996 N N . GLU E 1 214 ? -26.106 10.826 136.801 1.00 83.42 194 GLU E N 1
ATOM 12997 C CA . GLU E 1 214 ? -25.734 9.560 137.434 1.00 84.83 194 GLU E CA 1
ATOM 12998 C C . GLU E 1 214 ? -25.439 9.726 138.919 1.00 84.10 194 GLU E C 1
ATOM 12999 O O . GLU E 1 214 ? -25.700 8.821 139.700 1.00 86.34 194 GLU E O 1
ATOM 13005 N N . ILE E 1 215 ? -24.926 10.893 139.304 1.00 81.34 195 ILE E N 1
ATOM 13006 C CA . ILE E 1 215 ? -24.739 11.258 140.718 1.00 76.98 195 ILE E CA 1
ATOM 13007 C C . ILE E 1 215 ? -26.069 11.700 141.351 1.00 77.43 195 ILE E C 1
ATOM 13008 O O . ILE E 1 215 ? -26.298 11.446 142.531 1.00 76.29 195 ILE E O 1
ATOM 13013 N N . GLY E 1 216 ? -26.900 12.400 140.575 1.00 74.75 196 GLY E N 1
ATOM 13014 C CA . GLY E 1 216 ? -28.086 13.086 141.076 1.00 73.75 196 GLY E CA 1
ATOM 13015 C C . GLY E 1 216 ? -27.776 14.445 141.681 1.00 72.45 196 GLY E C 1
ATOM 13016 O O . GLY E 1 216 ? -28.537 14.965 142.536 1.00 66.68 196 GLY E O 1
ATOM 13017 N N . TYR E 1 217 ? -26.661 15.037 141.230 1.00 71.41 197 TYR E N 1
ATOM 13018 C CA . TYR E 1 217 ? -26.239 16.343 141.724 1.00 69.93 197 TYR E CA 1
ATOM 13019 C C . TYR E 1 217 ? -27.046 17.450 141.035 1.00 69.66 197 TYR E C 1
ATOM 13020 O O . TYR E 1 217 ? -27.104 17.553 139.813 1.00 68.13 197 TYR E O 1
ATOM 13029 N N . GLU E 1 218 ? -27.549 18.329 141.869 1.00 70.94 198 GLU E N 1
ATOM 13030 C CA . GLU E 1 218 ? -28.555 19.302 141.503 1.00 76.20 198 GLU E CA 1
ATOM 13031 C C . GLU E 1 218 ? -27.890 20.578 141.038 1.00 70.84 198 GLU E C 1
ATOM 13032 O O . GLU E 1 218 ? -28.185 21.087 139.981 1.00 66.76 198 GLU E O 1
ATOM 13038 N N . ASN E 1 219 ? -26.954 21.089 141.823 1.00 69.19 199 ASN E N 1
ATOM 13039 C CA . ASN E 1 219 ? -26.571 22.495 141.715 1.00 66.49 199 ASN E CA 1
ATOM 13040 C C . ASN E 1 219 ? -25.326 22.719 140.830 1.00 64.46 199 ASN E C 1
ATOM 13041 O O . ASN E 1 219 ? -24.396 23.392 141.239 1.00 56.82 199 ASN E O 1
ATOM 13046 N N . ILE E 1 220 ? -25.357 22.175 139.620 1.00 62.64 200 ILE E N 1
ATOM 13047 C CA . ILE E 1 220 ? -24.259 22.393 138.634 1.00 61.98 200 ILE E CA 1
ATOM 13048 C C . ILE E 1 220 ? -24.804 23.012 137.360 1.00 63.21 200 ILE E C 1
ATOM 13049 O O . ILE E 1 220 ? -25.865 22.634 136.922 1.00 66.41 200 ILE E O 1
ATOM 13054 N N . GLU E 1 221 ? -24.133 24.004 136.788 1.00 62.61 201 GLU E N 1
ATOM 13055 C CA . GLU E 1 221 ? -24.452 24.482 135.425 1.00 63.05 201 GLU E CA 1
ATOM 13056 C C . GLU E 1 221 ? -23.218 24.331 134.560 1.00 59.89 201 GLU E C 1
ATOM 13057 O O . GLU E 1 221 ? -22.130 24.617 135.006 1.00 54.52 201 GLU E O 1
ATOM 13063 N N . ILE E 1 222 ? -23.435 23.856 133.350 1.00 58.23 202 ILE E N 1
ATOM 13064 C CA . ILE E 1 222 ? -22.474 23.302 132.484 1.00 58.21 202 ILE E CA 1
ATOM 13065 C C . ILE E 1 222 ? -22.641 24.001 131.129 1.00 61.38 202 ILE E C 1
ATOM 13066 O O . ILE E 1 222 ? -23.771 24.102 130.605 1.00 59.37 202 ILE E O 1
ATOM 13071 N N . PHE E 1 223 ? -21.543 24.514 130.551 1.00 58.72 203 PHE E N 1
ATOM 13072 C CA . PHE E 1 223 ? -21.650 25.107 129.220 1.00 62.60 203 PHE E CA 1
ATOM 13073 C C . PHE E 1 223 ? -20.420 25.038 128.342 1.00 58.42 203 PHE E C 1
ATOM 13074 O O . PHE E 1 223 ? -19.324 24.903 128.843 1.00 52.07 203 PHE E O 1
ATOM 13082 N N . THR E 1 224 ? -20.630 25.025 127.032 1.00 54.11 204 THR E N 1
ATOM 13083 C CA . THR E 1 224 ? -19.562 25.143 126.106 1.00 55.08 204 THR E CA 1
ATOM 13084 C C . THR E 1 224 ? -19.187 26.626 126.011 1.00 51.95 204 THR E C 1
ATOM 13085 O O . THR E 1 224 ? -20.034 27.491 126.078 1.00 49.53 204 THR E O 1
ATOM 13089 N N . PHE E 1 225 ? -17.884 26.915 125.923 1.00 48.59 205 PHE E N 1
ATOM 13090 C CA . PHE E 1 225 ? -17.414 28.301 125.772 1.00 46.44 205 PHE E CA 1
ATOM 13091 C C . PHE E 1 225 ? -15.995 28.240 125.285 1.00 46.06 205 PHE E C 1
ATOM 13092 O O . PHE E 1 225 ? -15.236 27.346 125.741 1.00 42.77 205 PHE E O 1
ATOM 13100 N N . ASP E 1 226 ? -15.644 29.206 124.429 1.00 44.31 206 ASP E N 1
ATOM 13101 C CA . ASP E 1 226 ? -14.271 29.491 124.059 1.00 45.28 206 ASP E CA 1
ATOM 13102 C C . ASP E 1 226 ? -13.744 30.715 124.801 1.00 46.29 206 ASP E C 1
ATOM 13103 O O . ASP E 1 226 ? -14.146 31.885 124.531 1.00 45.76 206 ASP E O 1
ATOM 13108 N N . LEU E 1 227 ? -12.734 30.454 125.648 1.00 42.73 207 LEU E N 1
ATOM 13109 C CA . LEU E 1 227 ? -12.178 31.503 126.553 1.00 42.89 207 LEU E CA 1
ATOM 13110 C C . LEU E 1 227 ? -11.327 32.567 125.868 1.00 40.75 207 LEU E C 1
ATOM 13111 O O . LEU E 1 227 ? -10.908 33.506 126.518 1.00 45.20 207 LEU E O 1
ATOM 13116 N N . ARG E 1 228 ? -11.235 32.534 124.550 1.00 39.26 208 ARG E N 1
ATOM 13117 C CA . ARG E 1 228 ? -10.738 33.710 123.815 1.00 40.42 208 ARG E CA 1
ATOM 13118 C C . ARG E 1 228 ? -11.655 34.889 123.970 1.00 43.95 208 ARG E C 1
ATOM 13119 O O . ARG E 1 228 ? -11.200 36.049 123.953 1.00 46.19 208 ARG E O 1
ATOM 13127 N N . LYS E 1 229 ? -12.941 34.589 124.133 1.00 45.64 209 LYS E N 1
ATOM 13128 C CA . LYS E 1 229 ? -13.931 35.655 124.228 1.00 52.46 209 LYS E CA 1
ATOM 13129 C C . LYS E 1 229 ? -14.156 36.027 125.658 1.00 51.30 209 LYS E C 1
ATOM 13130 O O . LYS E 1 229 ? -14.004 35.177 126.511 1.00 45.52 209 LYS E O 1
ATOM 13136 N N . PRO E 1 230 ? -14.601 37.282 125.920 1.00 53.22 210 PRO E N 1
ATOM 13137 C CA . PRO E 1 230 ? -14.946 37.673 127.281 1.00 51.67 210 PRO E CA 1
ATOM 13138 C C . PRO E 1 230 ? -16.106 36.878 127.884 1.00 52.81 210 PRO E C 1
ATOM 13139 O O . PRO E 1 230 ? -17.037 36.506 127.159 1.00 55.30 210 PRO E O 1
ATOM 13143 N N . LEU E 1 231 ? -16.039 36.590 129.187 1.00 54.78 211 LEU E N 1
ATOM 13144 C CA . LEU E 1 231 ? -17.136 35.895 129.841 1.00 56.78 211 LEU E CA 1
ATOM 13145 C C . LEU E 1 231 ? -18.354 36.839 129.919 1.00 57.76 211 LEU E C 1
ATOM 13146 O O . LEU E 1 231 ? -18.125 38.019 130.168 1.00 51.41 211 LEU E O 1
ATOM 13151 N N . PRO E 1 232 ? -19.598 36.313 129.713 1.00 56.86 212 PRO E N 1
ATOM 13152 C CA . PRO E 1 232 ? -20.808 37.126 129.921 1.00 61.65 212 PRO E CA 1
ATOM 13153 C C . PRO E 1 232 ? -20.911 37.598 131.370 1.00 60.17 212 PRO E C 1
ATOM 13154 O O . PRO E 1 232 ? -20.277 37.045 132.250 1.00 55.07 212 PRO E O 1
ATOM 13158 N N . ASP E 1 233 ? -21.787 38.580 131.624 1.00 67.85 213 ASP E N 1
ATOM 13159 C CA . ASP E 1 233 ? -21.937 39.145 133.001 1.00 67.14 213 ASP E CA 1
ATOM 13160 C C . ASP E 1 233 ? -22.570 38.178 133.936 1.00 68.61 213 ASP E C 1
ATOM 13161 O O . ASP E 1 233 ? -22.155 38.083 135.084 1.00 59.19 213 ASP E O 1
ATOM 13166 N N . TYR E 1 234 ? -23.420 37.319 133.415 1.00 76.30 214 TYR E N 1
ATOM 13167 C CA . TYR E 1 234 ? -24.078 36.308 134.239 1.00 83.64 214 TYR E CA 1
ATOM 13168 C C . TYR E 1 234 ? -23.100 35.368 134.919 1.00 78.69 214 TYR E C 1
ATOM 13169 O O . TYR E 1 234 ? -23.526 34.483 135.636 1.00 81.19 214 TYR E O 1
ATOM 13178 N N . ALA E 1 235 ? -21.796 35.505 134.648 1.00 76.80 215 ALA E N 1
ATOM 13179 C CA . ALA E 1 235 ? -20.805 34.707 135.309 1.00 69.38 215 ALA E CA 1
ATOM 13180 C C . ALA E 1 235 ? -19.778 35.531 136.095 1.00 64.27 215 ALA E C 1
ATOM 13181 O O . ALA E 1 235 ? -18.915 34.938 136.719 1.00 62.80 215 ALA E O 1
ATOM 13183 N N . LEU E 1 236 ? -19.857 36.871 136.076 1.00 58.52 216 LEU E N 1
ATOM 13184 C CA . LEU E 1 236 ? -18.794 37.677 136.750 1.00 57.34 216 LEU E CA 1
ATOM 13185 C C . LEU E 1 236 ? -19.146 38.029 138.188 1.00 60.16 216 LEU E C 1
ATOM 13186 O O . LEU E 1 236 ? -20.302 38.274 138.478 1.00 53.63 216 LEU E O 1
ATOM 13191 N N . HIS E 1 237 ? -18.128 38.121 139.036 1.00 58.28 217 HIS E N 1
ATOM 13192 C CA . HIS E 1 237 ? -18.302 38.566 140.439 1.00 61.99 217 HIS E CA 1
ATOM 13193 C C . HIS E 1 237 ? -19.347 37.770 141.198 1.00 57.54 217 HIS E C 1
ATOM 13194 O O . HIS E 1 237 ? -20.120 38.362 141.903 1.00 55.49 217 HIS E O 1
ATOM 13201 N N . LYS E 1 238 ? -19.387 36.453 141.045 1.00 54.58 218 LYS E N 1
ATOM 13202 C CA . LYS E 1 238 ? -20.423 35.603 141.693 1.00 58.10 218 LYS E CA 1
ATOM 13203 C C . LYS E 1 238 ? -19.906 34.315 142.318 1.00 55.12 218 LYS E C 1
ATOM 13204 O O . LYS E 1 238 ? -20.709 33.514 142.820 1.00 52.50 218 LYS E O 1
ATOM 13210 N N . PHE E 1 239 ? -18.599 34.035 142.255 1.00 49.40 219 PHE E N 1
ATOM 13211 C CA . PHE E 1 239 ? -18.074 32.792 142.765 1.00 48.33 219 PHE E CA 1
ATOM 13212 C C . PHE E 1 239 ? -17.069 33.023 143.883 1.00 44.64 219 PHE E C 1
ATOM 13213 O O . PHE E 1 239 ? -16.540 34.108 144.049 1.00 45.02 219 PHE E O 1
ATOM 13221 N N . ASP E 1 240 ? -16.861 32.001 144.687 1.00 44.27 220 ASP E N 1
ATOM 13222 C CA . ASP E 1 240 ? -15.965 32.126 145.832 1.00 44.36 220 ASP E CA 1
ATOM 13223 C C . ASP E 1 240 ? -14.571 31.628 145.479 1.00 45.29 220 ASP E C 1
ATOM 13224 O O . ASP E 1 240 ? -13.631 32.027 146.106 1.00 41.70 220 ASP E O 1
ATOM 13229 N N . THR E 1 241 ? -14.524 30.642 144.570 1.00 46.48 221 THR E N 1
ATOM 13230 C CA . THR E 1 241 ? -13.348 29.900 144.203 1.00 44.06 221 THR E CA 1
ATOM 13231 C C . THR E 1 241 ? -13.397 29.501 142.753 1.00 43.13 221 THR E C 1
ATOM 13232 O O . THR E 1 241 ? -14.480 29.225 142.209 1.00 44.68 221 THR E O 1
ATOM 13236 N N . PHE E 1 242 ? -12.254 29.490 142.083 1.00 43.98 222 PHE E N 1
ATOM 13237 C CA . PHE E 1 242 ? -12.189 28.938 140.716 1.00 40.71 222 PHE E CA 1
ATOM 13238 C C . PHE E 1 242 ? -10.994 28.017 140.614 1.00 41.26 222 PHE E C 1
ATOM 13239 O O . PHE E 1 242 ? -10.043 28.129 141.400 1.00 40.16 222 PHE E O 1
ATOM 13247 N N . ILE E 1 243 ? -11.084 27.100 139.678 1.00 39.10 223 ILE E N 1
ATOM 13248 C CA . ILE E 1 243 ? -9.925 26.258 139.376 1.00 40.14 223 ILE E CA 1
ATOM 13249 C C . ILE E 1 243 ? -9.885 26.164 137.883 1.00 39.88 223 ILE E C 1
ATOM 13250 O O . ILE E 1 243 ? -10.887 25.975 137.218 1.00 37.90 223 ILE E O 1
ATOM 13255 N N . THR E 1 244 ? -8.669 26.253 137.356 1.00 39.51 224 THR E N 1
ATOM 13256 C CA . THR E 1 244 ? -8.409 26.096 135.963 1.00 36.41 224 THR E CA 1
ATOM 13257 C C . THR E 1 244 ? -6.976 25.465 135.807 1.00 36.99 224 THR E C 1
ATOM 13258 O O . THR E 1 244 ? -6.170 25.460 136.727 1.00 38.46 224 THR E O 1
ATOM 13262 N N . ASP E 1 245 ? -6.731 24.810 134.697 1.00 35.62 225 ASP E N 1
ATOM 13263 C CA . ASP E 1 245 ? -5.410 24.224 134.478 1.00 37.08 225 ASP E CA 1
ATOM 13264 C C . ASP E 1 245 ? -5.022 24.557 133.061 1.00 35.91 225 ASP E C 1
ATOM 13265 O O . ASP E 1 245 ? -5.297 23.761 132.084 1.00 37.11 225 ASP E O 1
ATOM 13270 N N . PRO E 1 246 ? -4.346 25.680 132.918 1.00 35.77 226 PRO E N 1
ATOM 13271 C CA . PRO E 1 246 ? -4.420 26.270 131.596 1.00 37.29 226 PRO E CA 1
ATOM 13272 C C . PRO E 1 246 ? -3.286 25.906 130.645 1.00 37.60 226 PRO E C 1
ATOM 13273 O O . PRO E 1 246 ? -2.274 25.343 131.084 1.00 39.02 226 PRO E O 1
ATOM 13277 N N . PRO E 1 247 ? -3.399 26.348 129.358 1.00 35.48 227 PRO E N 1
ATOM 13278 C CA . PRO E 1 247 ? -2.238 26.310 128.526 1.00 36.25 227 PRO E CA 1
ATOM 13279 C C . PRO E 1 247 ? -1.245 27.266 129.074 1.00 39.97 227 PRO E C 1
ATOM 13280 O O . PRO E 1 247 ? -1.589 28.106 129.964 1.00 38.33 227 PRO E O 1
ATOM 13284 N N . GLU E 1 248 ? -0.054 27.273 128.499 1.00 44.01 228 GLU E N 1
ATOM 13285 C CA . GLU E 1 248 ? 1.019 28.087 129.100 1.00 46.85 228 GLU E CA 1
ATOM 13286 C C . GLU E 1 248 ? 1.541 29.363 128.483 1.00 48.53 228 GLU E C 1
ATOM 13287 O O . GLU E 1 248 ? 2.483 30.049 128.975 1.00 47.87 228 GLU E O 1
ATOM 13293 N N . THR E 1 249 ? 0.828 29.814 127.506 1.00 38.41 229 THR E N 1
ATOM 13294 C CA . THR E 1 249 ? 1.181 31.089 126.991 1.00 36.42 229 THR E CA 1
ATOM 13295 C C . THR E 1 249 ? 0.705 32.100 128.014 1.00 37.22 229 THR E C 1
ATOM 13296 O O . THR E 1 249 ? -0.210 31.853 128.747 1.00 36.35 229 THR E O 1
ATOM 13300 N N . VAL E 1 250 ? 1.280 33.278 127.962 1.00 36.04 230 VAL E N 1
ATOM 13301 C CA . VAL E 1 250 ? 0.863 34.363 128.818 1.00 39.66 230 VAL E CA 1
ATOM 13302 C C . VAL E 1 250 ? -0.527 34.793 128.473 1.00 43.62 230 VAL E C 1
ATOM 13303 O O . VAL E 1 250 ? -1.353 35.047 129.378 1.00 39.99 230 VAL E O 1
ATOM 13307 N N . GLU E 1 251 ? -0.814 34.903 127.154 1.00 40.19 231 GLU E N 1
ATOM 13308 C CA . GLU E 1 251 ? -2.146 35.124 126.775 1.00 41.20 231 GLU E CA 1
ATOM 13309 C C . GLU E 1 251 ? -3.156 34.093 127.345 1.00 40.93 231 GLU E C 1
ATOM 13310 O O . GLU E 1 251 ? -4.258 34.490 127.817 1.00 40.84 231 GLU E O 1
ATOM 13316 N N . ALA E 1 252 ? -2.865 32.784 127.272 1.00 36.11 232 ALA E N 1
ATOM 13317 C CA . ALA E 1 252 ? -3.787 31.842 127.862 1.00 35.28 232 ALA E CA 1
ATOM 13318 C C . ALA E 1 252 ? -3.967 32.032 129.380 1.00 36.91 232 ALA E C 1
ATOM 13319 O O . ALA E 1 252 ? -5.067 31.723 129.947 1.00 35.73 232 ALA E O 1
ATOM 13321 N N . ILE E 1 253 ? -2.912 32.500 130.055 1.00 35.54 233 ILE E N 1
ATOM 13322 C CA . ILE E 1 253 ? -3.004 32.746 131.534 1.00 36.77 233 ILE E CA 1
ATOM 13323 C C . ILE E 1 253 ? -4.045 33.868 131.754 1.00 36.18 233 ILE E C 1
ATOM 13324 O O . ILE E 1 253 ? -4.914 33.768 132.670 1.00 36.10 233 ILE E O 1
ATOM 13329 N N . ARG E 1 254 ? -4.045 34.884 130.909 1.00 35.78 234 ARG E N 1
ATOM 13330 C CA . ARG E 1 254 ? -5.151 35.891 131.000 1.00 36.27 234 ARG E CA 1
ATOM 13331 C C . ARG E 1 254 ? -6.532 35.313 130.771 1.00 38.28 234 ARG E C 1
ATOM 13332 O O . ARG E 1 254 ? -7.494 35.591 131.487 1.00 37.14 234 ARG E O 1
ATOM 13340 N N . ALA E 1 255 ? -6.621 34.488 129.754 1.00 39.68 235 ALA E N 1
ATOM 13341 C CA . ALA E 1 255 ? -7.891 33.958 129.297 1.00 41.99 235 ALA E CA 1
ATOM 13342 C C . ALA E 1 255 ? -8.489 32.916 130.262 1.00 41.94 235 ALA E C 1
ATOM 13343 O O . ALA E 1 255 ? -9.704 32.784 130.346 1.00 40.41 235 ALA E O 1
ATOM 13345 N N . PHE E 1 256 ? -7.624 32.204 130.998 1.00 36.53 236 PHE E N 1
ATOM 13346 C CA . PHE E 1 256 ? -8.059 31.132 131.879 1.00 36.91 236 PHE E CA 1
ATOM 13347 C C . PHE E 1 256 ? -8.000 31.609 133.311 1.00 38.46 236 PHE E C 1
ATOM 13348 O O . PHE E 1 256 ? -9.041 31.727 134.004 1.00 38.48 236 PHE E O 1
ATOM 13356 N N . VAL E 1 257 ? -6.813 31.960 133.755 1.00 37.44 237 VAL E N 1
ATOM 13357 C CA . VAL E 1 257 ? -6.641 32.500 135.135 1.00 37.88 237 VAL E CA 1
ATOM 13358 C C . VAL E 1 257 ? -7.206 33.866 135.378 1.00 37.47 237 VAL E C 1
ATOM 13359 O O . VAL E 1 257 ? -7.879 34.064 136.436 1.00 35.80 237 VAL E O 1
ATOM 13363 N N . GLY E 1 258 ? -6.891 34.812 134.467 1.00 38.54 238 GLY E N 1
ATOM 13364 C CA . GLY E 1 258 ? -7.403 36.141 134.567 1.00 40.26 238 GLY E CA 1
ATOM 13365 C C . GLY E 1 258 ? -8.945 36.173 134.525 1.00 38.36 238 GLY E C 1
ATOM 13366 O O . GLY E 1 258 ? -9.605 36.880 135.330 1.00 39.61 238 GLY E O 1
ATOM 13367 N N . ARG E 1 259 ? -9.541 35.401 133.623 1.00 38.32 239 ARG E N 1
ATOM 13368 C CA . ARG E 1 259 ? -11.047 35.319 133.606 1.00 41.39 239 ARG E CA 1
ATOM 13369 C C . ARG E 1 259 ? -11.561 34.679 134.902 1.00 40.82 239 ARG E C 1
ATOM 13370 O O . ARG E 1 259 ? -12.561 35.064 135.448 1.00 39.92 239 ARG E O 1
ATOM 13378 N N . GLY E 1 260 ? -10.829 33.673 135.374 1.00 38.54 240 GLY E N 1
ATOM 13379 C CA . GLY E 1 260 ? -11.181 33.014 136.612 1.00 41.59 240 GLY E CA 1
ATOM 13380 C C . GLY E 1 260 ? -11.344 34.044 137.742 1.00 41.78 240 GLY E C 1
ATOM 13381 O O . GLY E 1 260 ? -12.314 33.984 138.532 1.00 44.50 240 GLY E O 1
ATOM 13382 N N . ILE E 1 261 ? -10.383 34.962 137.811 1.00 39.88 241 ILE E N 1
ATOM 13383 C CA . ILE E 1 261 ? -10.365 35.958 138.826 1.00 40.68 241 ILE E CA 1
ATOM 13384 C C . ILE E 1 261 ? -11.572 36.903 138.664 1.00 43.35 241 ILE E C 1
ATOM 13385 O O . ILE E 1 261 ? -12.118 37.394 139.651 1.00 45.15 241 ILE E O 1
ATOM 13390 N N . ALA E 1 262 ? -11.946 37.235 137.427 1.00 43.26 242 ALA E N 1
ATOM 13391 C CA . ALA E 1 262 ? -13.180 38.008 137.205 1.00 45.56 242 ALA E CA 1
ATOM 13392 C C . ALA E 1 262 ? -14.470 37.319 137.629 1.00 48.58 242 ALA E C 1
ATOM 13393 O O . ALA E 1 262 ? -15.445 38.042 137.858 1.00 50.36 242 ALA E O 1
ATOM 13395 N N . THR E 1 263 ? -14.483 35.985 137.751 1.00 44.71 243 THR E N 1
ATOM 13396 C CA . THR E 1 263 ? -15.612 35.255 138.297 1.00 46.90 243 THR E CA 1
ATOM 13397 C C . THR E 1 263 ? -15.731 35.420 139.817 1.00 47.67 243 THR E C 1
ATOM 13398 O O . THR E 1 263 ? -16.766 35.011 140.378 1.00 48.62 243 THR E O 1
ATOM 13402 N N . LEU E 1 264 ? -14.727 36.004 140.490 1.00 44.58 244 LEU E N 1
ATOM 13403 C CA . LEU E 1 264 ? -14.730 35.983 141.930 1.00 43.93 244 LEU E CA 1
ATOM 13404 C C . LEU E 1 264 ? -15.481 37.207 142.483 1.00 47.23 244 LEU E C 1
ATOM 13405 O O . LEU E 1 264 ? -15.380 38.299 141.917 1.00 47.65 244 LEU E O 1
ATOM 13410 N N . LYS E 1 265 ? -16.207 36.994 143.576 1.00 48.08 245 LYS E N 1
ATOM 13411 C CA . LYS E 1 265 ? -17.121 38.036 144.204 1.00 51.89 245 LYS E CA 1
ATOM 13412 C C . LYS E 1 265 ? -16.381 39.313 144.605 1.00 51.50 245 LYS E C 1
ATOM 13413 O O . LYS E 1 265 ? -16.863 40.390 144.377 1.00 52.10 245 LYS E O 1
ATOM 13419 N N . GLY E 1 266 ? -15.172 39.161 145.145 1.00 48.70 246 GLY E N 1
ATOM 13420 C CA . GLY E 1 266 ? -14.336 40.261 145.593 1.00 47.39 246 GLY E CA 1
ATOM 13421 C C . GLY E 1 266 ? -13.218 39.696 146.465 1.00 48.07 246 GLY E C 1
ATOM 13422 O O . GLY E 1 266 ? -12.825 38.512 146.287 1.00 44.36 246 GLY E O 1
ATOM 13423 N N . PRO E 1 267 ? -12.714 40.519 147.397 1.00 47.85 247 PRO E N 1
ATOM 13424 C CA . PRO E 1 267 ? -11.616 40.030 148.249 1.00 46.18 247 PRO E CA 1
ATOM 13425 C C . PRO E 1 267 ? -11.919 38.784 149.062 1.00 46.21 247 PRO E C 1
ATOM 13426 O O . PRO E 1 267 ? -13.094 38.538 149.382 1.00 46.78 247 PRO E O 1
ATOM 13430 N N . GLY E 1 268 ? -10.841 38.005 149.360 1.00 41.89 248 GLY E N 1
ATOM 13431 C CA . GLY E 1 268 ? -10.939 36.807 150.105 1.00 43.66 248 GLY E CA 1
ATOM 13432 C C . GLY E 1 268 ? -11.351 35.560 149.388 1.00 43.66 248 GLY E C 1
ATOM 13433 O O . GLY E 1 268 ? -11.735 34.541 150.011 1.00 44.87 248 GLY E O 1
ATOM 13434 N N . CYS E 1 269 ? -11.288 35.630 148.075 1.00 43.68 249 CYS E N 1
ATOM 13435 C CA . CYS E 1 269 ? -11.711 34.524 147.210 1.00 41.54 249 CYS E CA 1
ATOM 13436 C C . CYS E 1 269 ? -10.431 33.886 146.652 1.00 40.47 249 CYS E C 1
ATOM 13437 O O . CYS E 1 269 ? -9.380 34.532 146.625 1.00 39.83 249 CYS E O 1
ATOM 13440 N N . ALA E 1 270 ? -10.561 32.633 146.248 1.00 40.01 250 ALA E N 1
ATOM 13441 C CA . ALA E 1 270 ? -9.422 31.780 145.923 1.00 40.43 250 ALA E CA 1
ATOM 13442 C C . ALA E 1 270 ? -9.406 31.288 144.512 1.00 40.07 250 ALA E C 1
ATOM 13443 O O . ALA E 1 270 ? -10.462 31.048 143.882 1.00 40.38 250 ALA E O 1
ATOM 13445 N N . GLY E 1 271 ? -8.186 31.158 143.968 1.00 39.97 251 GLY E N 1
ATOM 13446 C CA . GLY E 1 271 ? -8.038 30.547 142.651 1.00 39.18 251 GLY E CA 1
ATOM 13447 C C . GLY E 1 271 ? -6.937 29.490 142.700 1.00 38.37 251 GLY E C 1
ATOM 13448 O O . GLY E 1 271 ? -5.911 29.640 143.475 1.00 35.68 251 GLY E O 1
ATOM 13449 N N . TYR E 1 272 ? -7.163 28.412 141.924 1.00 36.08 252 TYR E N 1
ATOM 13450 C CA . TYR E 1 272 ? -6.140 27.317 141.831 1.00 34.17 252 TYR E CA 1
ATOM 13451 C C . TYR E 1 272 ? -5.834 27.002 140.382 1.00 33.31 252 TYR E C 1
ATOM 13452 O O . TYR E 1 272 ? -6.739 27.047 139.504 1.00 37.27 252 TYR E O 1
ATOM 13461 N N . PHE E 1 273 ? -4.579 26.749 140.084 1.00 33.48 253 PHE E N 1
ATOM 13462 C CA . PHE E 1 273 ? -4.153 26.469 138.756 1.00 33.89 253 PHE E CA 1
ATOM 13463 C C . PHE E 1 273 ? -2.738 25.911 138.664 1.00 35.58 253 PHE E C 1
ATOM 13464 O O . PHE E 1 273 ? -1.856 26.273 139.490 1.00 34.49 253 PHE E O 1
ATOM 13472 N N . GLY E 1 274 ? -2.495 25.087 137.676 1.00 33.40 254 GLY E N 1
ATOM 13473 C CA . GLY E 1 274 ? -1.139 24.492 137.531 1.00 35.14 254 GLY E CA 1
ATOM 13474 C C . GLY E 1 274 ? -0.313 25.353 136.518 1.00 35.09 254 GLY E C 1
ATOM 13475 O O . GLY E 1 274 ? -0.890 26.007 135.584 1.00 32.89 254 GLY E O 1
ATOM 13476 N N . ILE E 1 275 ? 0.995 25.344 136.710 1.00 31.74 255 ILE E N 1
ATOM 13477 C CA . ILE E 1 275 ? 1.940 25.971 135.856 1.00 33.40 255 ILE E CA 1
ATOM 13478 C C . ILE E 1 275 ? 3.185 25.034 135.825 1.00 33.42 255 ILE E C 1
ATOM 13479 O O . ILE E 1 275 ? 3.709 24.546 136.894 1.00 30.07 255 ILE E O 1
ATOM 13484 N N . THR E 1 276 ? 3.603 24.710 134.608 1.00 30.58 256 THR E N 1
ATOM 13485 C CA . THR E 1 276 ? 4.744 23.724 134.496 1.00 31.55 256 THR E CA 1
ATOM 13486 C C . THR E 1 276 ? 6.075 24.384 134.426 1.00 30.35 256 THR E C 1
ATOM 13487 O O . THR E 1 276 ? 6.165 25.545 134.121 1.00 31.46 256 THR E O 1
ATOM 13491 N N . ARG E 1 277 ? 7.118 23.573 134.641 1.00 31.74 257 ARG E N 1
ATOM 13492 C CA . ARG E 1 277 ? 8.485 23.850 134.234 1.00 32.15 257 ARG E CA 1
ATOM 13493 C C . ARG E 1 277 ? 8.843 23.188 132.870 1.00 33.33 257 ARG E C 1
ATOM 13494 O O . ARG E 1 277 ? 9.902 23.478 132.304 1.00 34.19 257 ARG E O 1
ATOM 13502 N N . ARG E 1 278 ? 7.904 22.412 132.334 1.00 35.44 258 ARG E N 1
ATOM 13503 C CA . ARG E 1 278 ? 8.019 21.668 131.102 1.00 35.87 258 ARG E CA 1
ATOM 13504 C C . ARG E 1 278 ? 7.854 22.612 129.874 1.00 34.83 258 ARG E C 1
ATOM 13505 O O . ARG E 1 278 ? 8.497 22.368 128.844 1.00 33.58 258 ARG E O 1
ATOM 13513 N N . GLU E 1 279 ? 6.946 23.579 129.933 1.00 33.79 259 GLU E N 1
ATOM 13514 C CA . GLU E 1 279 ? 6.592 24.410 128.828 1.00 31.42 259 GLU E CA 1
ATOM 13515 C C . GLU E 1 279 ? 6.768 25.885 129.082 1.00 31.07 259 GLU E C 1
ATOM 13516 O O . GLU E 1 279 ? 6.309 26.710 128.274 1.00 29.81 259 GLU E O 1
ATOM 13522 N N . SER E 1 280 ? 7.221 26.260 130.266 1.00 28.69 260 SER E N 1
ATOM 13523 C CA . SER E 1 280 ? 7.414 27.642 130.676 1.00 30.95 260 SER E CA 1
ATOM 13524 C C . SER E 1 280 ? 8.806 27.696 131.334 1.00 32.95 260 SER E C 1
ATOM 13525 O O . SER E 1 280 ? 9.043 26.978 132.318 1.00 31.97 260 SER E O 1
ATOM 13528 N N . SER E 1 281 ? 9.671 28.567 130.813 1.00 32.33 261 SER E N 1
ATOM 13529 C CA . SER E 1 281 ? 10.953 28.887 131.488 1.00 32.33 261 SER E CA 1
ATOM 13530 C C . SER E 1 281 ? 10.718 29.733 132.760 1.00 30.28 261 SER E C 1
ATOM 13531 O O . SER E 1 281 ? 9.646 30.312 132.948 1.00 30.52 261 SER E O 1
ATOM 13534 N N . LEU E 1 282 ? 11.732 29.768 133.630 1.00 30.69 262 LEU E N 1
ATOM 13535 C CA . LEU E 1 282 ? 11.614 30.696 134.732 1.00 32.43 262 LEU E CA 1
ATOM 13536 C C . LEU E 1 282 ? 11.503 32.149 134.323 1.00 33.35 262 LEU E C 1
ATOM 13537 O O . LEU E 1 282 ? 10.837 32.964 135.045 1.00 33.09 262 LEU E O 1
ATOM 13542 N N . ASP E 1 283 ? 12.064 32.534 133.159 1.00 33.64 263 ASP E N 1
ATOM 13543 C CA . ASP E 1 283 ? 11.779 33.872 132.592 1.00 32.79 263 ASP E CA 1
ATOM 13544 C C . ASP E 1 283 ? 10.266 34.098 132.335 1.00 33.91 263 ASP E C 1
ATOM 13545 O O . ASP E 1 283 ? 9.716 35.172 132.671 1.00 34.96 263 ASP E O 1
ATOM 13550 N N . LYS E 1 284 ? 9.605 33.107 131.797 1.00 32.19 264 LYS E N 1
ATOM 13551 C CA . LYS E 1 284 ? 8.207 33.164 131.589 1.00 34.51 264 LYS E CA 1
ATOM 13552 C C . LYS E 1 284 ? 7.470 33.143 132.978 1.00 32.01 264 LYS E C 1
ATOM 13553 O O . LYS E 1 284 ? 6.498 33.892 133.128 1.00 31.95 264 LYS E O 1
ATOM 13559 N N . TRP E 1 285 ? 7.933 32.345 133.924 1.00 31.01 265 TRP E N 1
ATOM 13560 C CA . TRP E 1 285 ? 7.392 32.376 135.299 1.00 29.79 265 TRP E CA 1
ATOM 13561 C C . TRP E 1 285 ? 7.433 33.779 135.904 1.00 31.81 265 TRP E C 1
ATOM 13562 O O . TRP E 1 285 ? 6.432 34.258 136.464 1.00 31.77 265 TRP E O 1
ATOM 13573 N N . ARG E 1 286 ? 8.525 34.468 135.702 1.00 30.78 266 ARG E N 1
ATOM 13574 C CA . ARG E 1 286 ? 8.578 35.853 136.183 1.00 31.37 266 ARG E CA 1
ATOM 13575 C C . ARG E 1 286 ? 7.542 36.750 135.484 1.00 33.25 266 ARG E C 1
ATOM 13576 O O . ARG E 1 286 ? 6.919 37.576 136.151 1.00 31.29 266 ARG E O 1
ATOM 13584 N N . GLU E 1 287 ? 7.376 36.591 134.184 1.00 33.17 267 GLU E N 1
ATOM 13585 C CA A GLU E 1 287 ? 6.364 37.320 133.408 0.50 34.78 267 GLU E CA 1
ATOM 13586 C CA B GLU E 1 287 ? 6.404 37.457 133.536 0.50 35.93 267 GLU E CA 1
ATOM 13587 C C . GLU E 1 287 ? 4.955 37.057 133.973 1.00 35.60 267 GLU E C 1
ATOM 13588 O O . GLU E 1 287 ? 4.146 37.944 134.260 1.00 37.10 267 GLU E O 1
ATOM 13599 N N . ILE E 1 288 ? 4.660 35.764 134.175 1.00 33.89 268 ILE E N 1
ATOM 13600 C CA . ILE E 1 288 ? 3.403 35.341 134.691 1.00 32.38 268 ILE E CA 1
ATOM 13601 C C . ILE E 1 288 ? 3.126 35.890 136.126 1.00 33.79 268 ILE E C 1
ATOM 13602 O O . ILE E 1 288 ? 2.036 36.432 136.395 1.00 36.38 268 ILE E O 1
ATOM 13607 N N . GLN E 1 289 ? 4.118 35.767 137.006 1.00 33.61 269 GLN E N 1
ATOM 13608 C CA . GLN E 1 289 ? 3.967 36.287 138.376 1.00 35.77 269 GLN E CA 1
ATOM 13609 C C . GLN E 1 289 ? 3.742 37.772 138.373 1.00 34.65 269 GLN E C 1
ATOM 13610 O O . GLN E 1 289 ? 2.908 38.298 139.137 1.00 35.87 269 GLN E O 1
ATOM 13616 N N . ARG E 1 290 ? 4.422 38.464 137.461 1.00 37.49 270 ARG E N 1
ATOM 13617 C CA . ARG E 1 290 ? 4.189 39.938 137.307 1.00 36.32 270 ARG E CA 1
ATOM 13618 C C . ARG E 1 290 ? 2.771 40.253 136.849 1.00 37.49 270 ARG E C 1
ATOM 13619 O O . ARG E 1 290 ? 2.182 41.189 137.343 1.00 37.30 270 ARG E O 1
ATOM 13627 N N . VAL E 1 291 ? 2.198 39.402 135.989 1.00 37.19 271 VAL E N 1
ATOM 13628 C CA . VAL E 1 291 ? 0.877 39.575 135.555 1.00 34.72 271 VAL E CA 1
ATOM 13629 C C . VAL E 1 291 ? -0.049 39.465 136.803 1.00 36.28 271 VAL E C 1
ATOM 13630 O O . VAL E 1 291 ? -0.963 40.324 137.018 1.00 34.69 271 VAL E O 1
ATOM 13634 N N . LEU E 1 292 ? 0.049 38.339 137.478 1.00 33.17 272 LEU E N 1
ATOM 13635 C CA . LEU E 1 292 ? -0.741 38.046 138.665 1.00 34.63 272 LEU E CA 1
ATOM 13636 C C . LEU E 1 292 ? -0.742 39.167 139.690 1.00 34.44 272 LEU E C 1
ATOM 13637 O O . LEU E 1 292 ? -1.791 39.575 140.225 1.00 33.31 272 LEU E O 1
ATOM 13642 N N . LEU E 1 293 ? 0.469 39.630 140.007 1.00 35.20 273 LEU E N 1
ATOM 13643 C CA . LEU E 1 293 ? 0.672 40.645 141.046 1.00 38.34 273 LEU E CA 1
ATOM 13644 C C . LEU E 1 293 ? 0.377 42.081 140.611 1.00 40.68 273 LEU E C 1
ATOM 13645 O O . LEU E 1 293 ? -0.031 42.915 141.439 1.00 40.01 273 LEU E O 1
ATOM 13650 N N . ASN E 1 294 ? 0.628 42.363 139.329 1.00 41.14 274 ASN E N 1
ATOM 13651 C CA . ASN E 1 294 ? 0.516 43.723 138.820 1.00 40.51 274 ASN E CA 1
ATOM 13652 C C . ASN E 1 294 ? -0.716 43.953 137.982 1.00 40.90 274 ASN E C 1
ATOM 13653 O O . ASN E 1 294 ? -1.368 44.985 138.171 1.00 43.62 274 ASN E O 1
ATOM 13658 N N . GLU E 1 295 ? -1.076 43.057 137.086 1.00 40.39 275 GLU E N 1
ATOM 13659 C CA . GLU E 1 295 ? -2.300 43.232 136.296 1.00 44.05 275 GLU E CA 1
ATOM 13660 C C . GLU E 1 295 ? -3.550 42.904 137.096 1.00 41.90 275 GLU E C 1
ATOM 13661 O O . GLU E 1 295 ? -4.570 43.562 137.017 1.00 43.48 275 GLU E O 1
ATOM 13667 N N . PHE E 1 296 ? -3.510 41.813 137.806 1.00 39.42 276 PHE E N 1
ATOM 13668 C CA . PHE E 1 296 ? -4.639 41.372 138.568 1.00 41.80 276 PHE E CA 1
ATOM 13669 C C . PHE E 1 296 ? -4.579 41.689 140.072 1.00 41.80 276 PHE E C 1
ATOM 13670 O O . PHE E 1 296 ? -5.614 41.682 140.681 1.00 38.16 276 PHE E O 1
ATOM 13678 N N . GLY E 1 297 ? -3.427 42.086 140.615 1.00 37.90 277 GLY E N 1
ATOM 13679 C CA . GLY E 1 297 ? -3.327 42.418 141.993 1.00 39.01 277 GLY E CA 1
ATOM 13680 C C . GLY E 1 297 ? -3.726 41.336 142.934 1.00 37.72 277 GLY E C 1
ATOM 13681 O O . GLY E 1 297 ? -4.370 41.606 143.898 1.00 38.76 277 GLY E O 1
ATOM 13682 N N . VAL E 1 298 ? -3.413 40.099 142.636 1.00 37.00 278 VAL E N 1
ATOM 13683 C CA . VAL E 1 298 ? -3.689 38.978 143.529 1.00 34.91 278 VAL E CA 1
ATOM 13684 C C . VAL E 1 298 ? -2.413 38.617 144.189 1.00 35.08 278 VAL E C 1
ATOM 13685 O O . VAL E 1 298 ? -1.360 38.944 143.677 1.00 41.05 278 VAL E O 1
ATOM 13689 N N . VAL E 1 299 ? -2.515 37.860 145.291 1.00 36.14 279 VAL E N 1
ATOM 13690 C CA . VAL E 1 299 ? -1.380 37.322 146.051 1.00 33.85 279 VAL E CA 1
ATOM 13691 C C . VAL E 1 299 ? -1.239 35.843 145.785 1.00 33.32 279 VAL E C 1
ATOM 13692 O O . VAL E 1 299 ? -2.242 35.132 145.629 1.00 36.14 279 VAL E O 1
ATOM 13696 N N . ILE E 1 300 ? 0.005 35.337 145.710 1.00 34.04 280 ILE E N 1
ATOM 13697 C CA . ILE E 1 300 ? 0.244 33.937 145.503 1.00 33.00 280 ILE E CA 1
ATOM 13698 C C . ILE E 1 300 ? 0.445 33.313 146.941 1.00 34.80 280 ILE E C 1
ATOM 13699 O O . ILE E 1 300 ? 1.404 33.676 147.675 1.00 31.23 280 ILE E O 1
ATOM 13704 N N . THR E 1 301 ? -0.446 32.424 147.358 1.00 34.58 281 THR E N 1
ATOM 13705 C CA . THR E 1 301 ? -0.322 31.863 148.734 1.00 36.41 281 THR E CA 1
ATOM 13706 C C . THR E 1 301 ? 0.423 30.540 148.802 1.00 37.30 281 THR E C 1
ATOM 13707 O O . THR E 1 301 ? 0.963 30.217 149.835 1.00 37.37 281 THR E O 1
ATOM 13711 N N . ASP E 1 302 ? 0.463 29.784 147.696 1.00 35.37 282 ASP E N 1
ATOM 13712 C CA . ASP E 1 302 ? 1.155 28.476 147.625 1.00 37.03 282 ASP E CA 1
ATOM 13713 C C . ASP E 1 302 ? 1.697 28.272 146.196 1.00 34.68 282 ASP E C 1
ATOM 13714 O O . ASP E 1 302 ? 1.033 28.622 145.224 1.00 32.11 282 ASP E O 1
ATOM 13719 N N . ILE E 1 303 ? 2.856 27.652 146.128 1.00 33.10 283 ILE E N 1
ATOM 13720 C CA . ILE E 1 303 ? 3.405 27.116 144.886 1.00 31.70 283 ILE E CA 1
ATOM 13721 C C . ILE E 1 303 ? 3.995 25.804 145.189 1.00 33.39 283 ILE E C 1
ATOM 13722 O O . ILE E 1 303 ? 5.083 25.730 145.810 1.00 33.82 283 ILE E O 1
ATOM 13727 N N . ILE E 1 304 ? 3.342 24.723 144.732 1.00 31.26 284 ILE E N 1
ATOM 13728 C CA . ILE E 1 304 ? 3.752 23.401 145.206 1.00 33.42 284 ILE E CA 1
ATOM 13729 C C . ILE E 1 304 ? 4.241 22.581 144.021 1.00 33.94 284 ILE E C 1
ATOM 13730 O O . ILE E 1 304 ? 3.465 22.219 143.122 1.00 33.51 284 ILE E O 1
ATOM 13735 N N . ARG E 1 305 ? 5.494 22.242 144.056 1.00 32.16 285 ARG E N 1
ATOM 13736 C CA . ARG E 1 305 ? 6.149 21.506 143.001 1.00 34.78 285 ARG E CA 1
ATOM 13737 C C . ARG E 1 305 ? 5.531 20.191 142.657 1.00 33.75 285 ARG E C 1
ATOM 13738 O O . ARG E 1 305 ? 5.324 19.357 143.521 1.00 36.30 285 ARG E O 1
ATOM 13746 N N . ASN E 1 306 ? 5.361 19.941 141.368 1.00 35.75 286 ASN E N 1
ATOM 13747 C CA . ASN E 1 306 ? 4.879 18.621 140.886 1.00 35.54 286 ASN E CA 1
ATOM 13748 C C . ASN E 1 306 ? 3.628 18.136 141.521 1.00 36.25 286 ASN E C 1
ATOM 13749 O O . ASN E 1 306 ? 3.429 16.964 141.574 1.00 39.16 286 ASN E O 1
ATOM 13754 N N . PHE E 1 307 ? 2.741 19.046 141.960 1.00 36.60 287 PHE E N 1
ATOM 13755 C CA . PHE E 1 307 ? 1.499 18.646 142.609 1.00 36.97 287 PHE E CA 1
ATOM 13756 C C . PHE E 1 307 ? 0.636 17.854 141.601 1.00 40.58 287 PHE E C 1
ATOM 13757 O O . PHE E 1 307 ? 0.078 16.813 141.978 1.00 40.95 287 PHE E O 1
ATOM 13765 N N . ASN E 1 308 ? 0.598 18.332 140.337 1.00 38.19 288 ASN E N 1
ATOM 13766 C CA . ASN E 1 308 ? -0.223 17.742 139.289 1.00 38.00 288 ASN E CA 1
ATOM 13767 C C . ASN E 1 308 ? 0.606 16.769 138.445 1.00 39.34 288 ASN E C 1
ATOM 13768 O O . ASN E 1 308 ? 1.670 17.170 137.882 1.00 38.36 288 ASN E O 1
ATOM 13773 N N . GLU E 1 309 ? 0.184 15.509 138.380 1.00 38.61 289 GLU E N 1
ATOM 13774 C CA . GLU E 1 309 ? 0.774 14.513 137.501 1.00 38.57 289 GLU E CA 1
ATOM 13775 C C . GLU E 1 309 ? -0.196 14.269 136.352 1.00 40.84 289 GLU E C 1
ATOM 13776 O O . GLU E 1 309 ? -1.344 13.841 136.560 1.00 38.57 289 GLU E O 1
ATOM 13782 N N . TYR E 1 310 ? 0.314 14.418 135.121 1.00 41.22 290 TYR E N 1
ATOM 13783 C CA . TYR E 1 310 ? -0.547 14.232 133.950 1.00 42.20 290 TYR E CA 1
ATOM 13784 C C . TYR E 1 310 ? -0.366 12.829 133.364 1.00 43.27 290 TYR E C 1
ATOM 13785 O O . TYR E 1 310 ? 0.778 12.309 133.250 1.00 44.08 290 TYR E O 1
ATOM 13794 N N . VAL E 1 311 ? -1.510 12.259 132.936 1.00 44.33 291 VAL E N 1
ATOM 13795 C CA . VAL E 1 311 ? -1.495 10.982 132.211 1.00 44.03 291 VAL E CA 1
ATOM 13796 C C . VAL E 1 311 ? -1.015 11.270 130.814 1.00 43.58 291 VAL E C 1
ATOM 13797 O O . VAL E 1 311 ? -1.562 12.149 130.139 1.00 43.65 291 VAL E O 1
ATOM 13801 N N . ASN E 1 312 ? 0.017 10.558 130.404 1.00 45.09 292 ASN E N 1
ATOM 13802 C CA . ASN E 1 312 ? 0.411 10.447 129.016 1.00 45.94 292 ASN E CA 1
ATOM 13803 C C . ASN E 1 312 ? -0.701 10.387 128.024 1.00 44.00 292 ASN E C 1
ATOM 13804 O O . ASN E 1 312 ? -1.647 9.626 128.169 1.00 43.81 292 ASN E O 1
ATOM 13809 N N . TRP E 1 313 ? -0.563 11.208 127.004 1.00 44.59 293 TRP E N 1
ATOM 13810 C CA . TRP E 1 313 ? -1.647 11.461 126.047 1.00 44.05 293 TRP E CA 1
ATOM 13811 C C . TRP E 1 313 ? -1.239 10.811 124.717 1.00 43.47 293 TRP E C 1
ATOM 13812 O O . TRP E 1 313 ? -0.057 10.878 124.299 1.00 45.70 293 TRP E O 1
ATOM 13823 N N . GLY E 1 314 ? -2.252 10.301 124.033 1.00 44.97 294 GLY E N 1
ATOM 13824 C CA . GLY E 1 314 ? -2.085 9.550 122.812 1.00 47.39 294 GLY E CA 1
ATOM 13825 C C . GLY E 1 314 ? -1.704 10.295 121.549 1.00 47.62 294 GLY E C 1
ATOM 13826 O O . GLY E 1 314 ? -1.214 9.693 120.647 1.00 52.47 294 GLY E O 1
ATOM 13827 N N . TYR E 1 315 ? -1.897 11.600 121.464 1.00 46.97 295 TYR E N 1
ATOM 13828 C CA . TYR E 1 315 ? -1.458 12.350 120.306 1.00 46.33 295 TYR E CA 1
ATOM 13829 C C . TYR E 1 315 ? 0.017 12.794 120.279 1.00 45.78 295 TYR E C 1
ATOM 13830 O O . TYR E 1 315 ? 0.360 13.637 119.505 1.00 45.48 295 TYR E O 1
ATOM 13839 N N . VAL E 1 316 ? 0.863 12.257 121.141 1.00 48.30 296 VAL E N 1
ATOM 13840 C CA . VAL E 1 316 ? 2.277 12.713 121.305 1.00 48.23 296 VAL E CA 1
ATOM 13841 C C . VAL E 1 316 ? 3.067 12.789 120.029 1.00 45.78 296 VAL E C 1
ATOM 13842 O O . VAL E 1 316 ? 3.865 13.708 119.805 1.00 39.79 296 VAL E O 1
ATOM 13846 N N . GLU E 1 317 ? 2.888 11.790 119.190 1.00 47.59 297 GLU E N 1
ATOM 13847 C CA . GLU E 1 317 ? 3.761 11.684 118.009 1.00 49.56 297 GLU E CA 1
ATOM 13848 C C . GLU E 1 317 ? 3.451 12.764 116.991 1.00 48.50 297 GLU E C 1
ATOM 13849 O O . GLU E 1 317 ? 4.238 12.989 116.090 1.00 46.95 297 GLU E O 1
ATOM 13855 N N . GLU E 1 318 ? 2.303 13.453 117.137 1.00 47.96 298 GLU E N 1
ATOM 13856 C CA . GLU E 1 318 ? 1.940 14.545 116.226 1.00 47.07 298 GLU E CA 1
ATOM 13857 C C . GLU E 1 318 ? 2.365 15.891 116.807 1.00 44.29 298 GLU E C 1
ATOM 13858 O O . GLU E 1 318 ? 1.968 16.965 116.301 1.00 39.98 298 GLU E O 1
ATOM 13864 N N . THR E 1 319 ? 3.146 15.902 117.888 1.00 39.46 299 THR E N 1
ATOM 13865 C CA . THR E 1 319 ? 3.400 17.205 118.539 1.00 37.74 299 THR E CA 1
ATOM 13866 C C . THR E 1 319 ? 4.774 17.712 118.257 1.00 37.89 299 THR E C 1
ATOM 13867 O O . THR E 1 319 ? 5.688 16.945 117.890 1.00 38.35 299 THR E O 1
ATOM 13871 N N . ARG E 1 320 ? 4.984 18.988 118.539 1.00 38.10 300 ARG E N 1
ATOM 13872 C CA . ARG E 1 320 ? 6.264 19.587 118.348 1.00 37.75 300 ARG E CA 1
ATOM 13873 C C . ARG E 1 320 ? 7.360 18.839 119.119 1.00 38.50 300 ARG E C 1
ATOM 13874 O O . ARG E 1 320 ? 8.476 18.704 118.652 1.00 37.58 300 ARG E O 1
ATOM 13882 N N . ALA E 1 321 ? 7.052 18.449 120.362 1.00 39.50 301 ALA E N 1
ATOM 13883 C CA . ALA E 1 321 ? 8.014 17.800 121.212 1.00 38.24 301 ALA E CA 1
ATOM 13884 C C . ALA E 1 321 ? 8.583 16.579 120.504 1.00 39.26 301 ALA E C 1
ATOM 13885 O O . ALA E 1 321 ? 9.800 16.303 120.568 1.00 38.85 301 ALA E O 1
ATOM 13887 N N . TRP E 1 322 ? 7.690 15.741 119.967 1.00 40.36 302 TRP E N 1
ATOM 13888 C CA . TRP E 1 322 ? 8.125 14.600 119.155 1.00 42.15 302 TRP E CA 1
ATOM 13889 C C . TRP E 1 322 ? 9.098 14.955 118.027 1.00 43.23 302 TRP E C 1
ATOM 13890 O O . TRP E 1 322 ? 10.060 14.204 117.797 1.00 44.44 302 TRP E O 1
ATOM 13901 N N . ARG E 1 323 ? 8.783 16.003 117.282 1.00 39.13 303 ARG E N 1
ATOM 13902 C CA . ARG E 1 323 ? 9.630 16.411 116.156 1.00 41.94 303 ARG E CA 1
ATOM 13903 C C . ARG E 1 323 ? 10.969 16.915 116.604 1.00 41.07 303 ARG E C 1
ATOM 13904 O O . ARG E 1 323 ? 12.015 16.648 115.939 1.00 40.57 303 ARG E O 1
ATOM 13912 N N . LEU E 1 324 ? 10.995 17.559 117.785 1.00 38.36 304 LEU E N 1
ATOM 13913 C CA . LEU E 1 324 ? 12.275 18.126 118.303 1.00 40.20 304 LEU E CA 1
ATOM 13914 C C . LEU E 1 324 ? 13.257 17.126 118.916 1.00 40.94 304 LEU E C 1
ATOM 13915 O O . LEU E 1 324 ? 14.446 17.340 118.894 1.00 37.40 304 LEU E O 1
ATOM 13920 N N . LEU E 1 325 ? 12.737 16.044 119.443 1.00 41.07 305 LEU E N 1
ATOM 13921 C CA . LEU E 1 325 ? 13.515 15.131 120.230 1.00 43.54 305 LEU E CA 1
ATOM 13922 C C . LEU E 1 325 ? 14.535 14.359 119.410 1.00 46.44 305 LEU E C 1
ATOM 13923 O O . LEU E 1 325 ? 14.245 13.880 118.322 1.00 47.03 305 LEU E O 1
ATOM 13928 N N . PRO E 1 326 ? 15.753 14.265 119.929 1.00 46.26 306 PRO E N 1
ATOM 13929 C CA . PRO E 1 326 ? 16.787 13.591 119.164 1.00 47.74 306 PRO E CA 1
ATOM 13930 C C . PRO E 1 326 ? 16.608 12.100 119.219 1.00 50.14 306 PRO E C 1
ATOM 13931 O O . PRO E 1 326 ? 17.035 11.436 118.302 1.00 51.82 306 PRO E O 1
ATOM 13935 N N . ILE E 1 327 ? 15.974 11.584 120.259 1.00 50.82 307 ILE E N 1
ATOM 13936 C CA . ILE E 1 327 ? 15.552 10.196 120.346 1.00 50.04 307 ILE E CA 1
ATOM 13937 C C . ILE E 1 327 ? 14.036 10.169 120.533 1.00 50.99 307 ILE E C 1
ATOM 13938 O O . ILE E 1 327 ? 13.499 10.852 121.450 1.00 48.38 307 ILE E O 1
ATOM 13943 N N . LYS E 1 328 ? 13.367 9.418 119.690 1.00 49.41 308 LYS E N 1
ATOM 13944 C CA . LYS E 1 328 ? 11.900 9.472 119.607 1.00 51.21 308 LYS E CA 1
ATOM 13945 C C . LYS E 1 328 ? 11.349 8.115 119.988 1.00 53.23 308 LYS E C 1
ATOM 13946 O O . LYS E 1 328 ? 11.278 7.188 119.168 1.00 52.60 308 LYS E O 1
ATOM 13952 N N . VAL E 1 329 ? 10.996 8.000 121.261 1.00 50.72 309 VAL E N 1
ATOM 13953 C CA . VAL E 1 329 ? 10.361 6.851 121.857 1.00 52.62 309 VAL E CA 1
ATOM 13954 C C . VAL E 1 329 ? 9.287 7.341 122.786 1.00 53.08 309 VAL E C 1
ATOM 13955 O O . VAL E 1 329 ? 9.609 8.153 123.628 1.00 51.20 309 VAL E O 1
ATOM 13959 N N . LYS E 1 330 ? 8.055 6.815 122.674 1.00 53.88 310 LYS E N 1
ATOM 13960 C CA . LYS E 1 330 ? 6.966 7.084 123.624 1.00 55.83 310 LYS E CA 1
ATOM 13961 C C . LYS E 1 330 ? 7.424 7.087 125.084 1.00 53.64 310 LYS E C 1
ATOM 13962 O O . LYS E 1 330 ? 8.335 6.325 125.453 1.00 52.61 310 LYS E O 1
ATOM 13968 N N . PRO E 1 331 ? 6.894 8.047 125.886 1.00 50.96 311 PRO E N 1
ATOM 13969 C CA . PRO E 1 331 ? 7.237 8.086 127.274 1.00 51.07 311 PRO E CA 1
ATOM 13970 C C . PRO E 1 331 ? 6.777 6.835 128.024 1.00 50.09 311 PRO E C 1
ATOM 13971 O O . PRO E 1 331 ? 5.702 6.363 127.775 1.00 52.36 311 PRO E O 1
ATOM 13975 N N . SER E 1 332 ? 7.593 6.337 128.926 1.00 50.07 312 SER E N 1
ATOM 13976 C CA . SER E 1 332 ? 7.291 5.135 129.652 1.00 52.18 312 SER E CA 1
ATOM 13977 C C . SER E 1 332 ? 6.640 5.337 131.001 1.00 53.09 312 SER E C 1
ATOM 13978 O O . SER E 1 332 ? 6.267 4.393 131.647 1.00 56.04 312 SER E O 1
ATOM 13981 N N . TYR E 1 333 ? 6.548 6.577 131.452 1.00 52.25 313 TYR E N 1
ATOM 13982 C CA . TYR E 1 333 ? 6.048 6.958 132.788 1.00 51.14 313 TYR E CA 1
ATOM 13983 C C . TYR E 1 333 ? 5.468 8.407 132.631 1.00 49.44 313 TYR E C 1
ATOM 13984 O O . TYR E 1 333 ? 5.628 9.069 131.572 1.00 43.18 313 TYR E O 1
ATOM 13993 N N . ASN E 1 334 ? 4.805 8.884 133.661 1.00 47.79 314 ASN E N 1
ATOM 13994 C CA . ASN E 1 334 ? 4.243 10.182 133.563 1.00 45.07 314 ASN E CA 1
ATOM 13995 C C . ASN E 1 334 ? 5.274 11.285 133.842 1.00 43.69 314 ASN E C 1
ATOM 13996 O O . ASN E 1 334 ? 5.315 11.855 134.927 1.00 41.76 314 ASN E O 1
ATOM 14001 N N . TRP E 1 335 ? 6.014 11.643 132.796 1.00 40.43 315 TRP E N 1
ATOM 14002 C CA . TRP E 1 335 ? 7.083 12.625 132.856 1.00 40.27 315 TRP E CA 1
ATOM 14003 C C . TRP E 1 335 ? 6.591 14.073 132.990 1.00 37.69 315 TRP E C 1
ATOM 14004 O O . TRP E 1 335 ? 7.368 14.908 133.417 1.00 39.51 315 TRP E O 1
ATOM 14015 N N . TYR E 1 336 ? 5.318 14.358 132.671 1.00 39.39 316 TYR E N 1
ATOM 14016 C CA . TYR E 1 336 ? 4.849 15.732 132.602 1.00 36.76 316 TYR E CA 1
ATOM 14017 C C . TYR E 1 336 ? 4.067 16.028 133.860 1.00 38.79 316 TYR E C 1
ATOM 14018 O O . TYR E 1 336 ? 2.977 15.430 134.136 1.00 38.88 316 TYR E O 1
ATOM 14027 N N . LYS E 1 337 ? 4.562 17.008 134.593 1.00 37.05 317 LYS E N 1
ATOM 14028 C CA . LYS E 1 337 ? 3.957 17.400 135.857 1.00 37.98 317 LYS E CA 1
ATOM 14029 C C . LYS E 1 337 ? 3.885 18.913 135.925 1.00 37.37 317 LYS E C 1
ATOM 14030 O O . LYS E 1 337 ? 4.606 19.545 135.165 1.00 35.58 317 LYS E O 1
ATOM 14036 N N . SER E 1 338 ? 2.997 19.475 136.733 1.00 35.74 318 SER E N 1
ATOM 14037 C CA . SER E 1 338 ? 2.993 20.894 136.982 1.00 34.92 318 SER E CA 1
ATOM 14038 C C . SER E 1 338 ? 2.919 21.274 138.444 1.00 35.21 318 SER E C 1
ATOM 14039 O O . SER E 1 338 ? 2.440 20.523 139.266 1.00 37.17 318 SER E O 1
ATOM 14042 N N . TYR E 1 339 ? 3.368 22.487 138.740 1.00 33.07 319 TYR E N 1
ATOM 14043 C CA . TYR E 1 339 ? 3.242 23.072 140.042 1.00 34.87 319 TYR E CA 1
ATOM 14044 C C . TYR E 1 339 ? 1.832 23.559 140.283 1.00 33.70 319 TYR E C 1
ATOM 14045 O O . TYR E 1 339 ? 1.277 24.160 139.357 1.00 33.00 319 TYR E O 1
ATOM 14054 N N . MET E 1 340 ? 1.323 23.403 141.538 1.00 32.53 320 MET E N 1
ATOM 14055 C CA . MET E 1 340 ? -0.021 23.924 141.860 1.00 33.86 320 MET E CA 1
ATOM 14056 C C . MET E 1 340 ? 0.229 25.312 142.478 1.00 33.79 320 MET E C 1
ATOM 14057 O O . MET E 1 340 ? 1.074 25.486 143.392 1.00 30.86 320 MET E O 1
ATOM 14062 N N . PHE E 1 341 ? -0.405 26.295 141.889 1.00 35.06 321 PHE E N 1
ATOM 14063 C CA . PHE E 1 341 ? -0.459 27.634 142.435 1.00 35.08 321 PHE E CA 1
ATOM 14064 C C . PHE E 1 341 ? -1.782 27.773 143.130 1.00 33.68 321 PHE E C 1
ATOM 14065 O O . PHE E 1 341 ? -2.825 27.298 142.617 1.00 33.09 321 PHE E O 1
ATOM 14073 N N . ARG E 1 342 ? -1.760 28.573 144.200 1.00 31.89 322 ARG E N 1
ATOM 14074 C CA . ARG E 1 342 ? -3.013 29.093 144.734 1.00 32.62 322 ARG E CA 1
ATOM 14075 C C . ARG E 1 342 ? -2.866 30.559 144.856 1.00 33.13 322 ARG E C 1
ATOM 14076 O O . ARG E 1 342 ? -1.859 31.041 145.308 1.00 32.23 322 ARG E O 1
ATOM 14084 N N . ILE E 1 343 ? -3.929 31.262 144.485 1.00 34.97 323 ILE E N 1
ATOM 14085 C CA . ILE E 1 343 ? -3.988 32.726 144.619 1.00 34.75 323 ILE E CA 1
ATOM 14086 C C . ILE E 1 343 ? -5.165 33.113 145.458 1.00 32.28 323 ILE E C 1
ATOM 14087 O O . ILE E 1 343 ? -6.127 32.350 145.605 1.00 33.57 323 ILE E O 1
ATOM 14092 N N . GLN E 1 344 ? -5.087 34.305 146.028 1.00 36.35 324 GLN E N 1
ATOM 14093 C CA . GLN E 1 344 ? -6.296 34.858 146.743 1.00 37.11 324 GLN E CA 1
ATOM 14094 C C . GLN E 1 344 ? -6.476 36.278 146.396 1.00 38.38 324 GLN E C 1
ATOM 14095 O O . GLN E 1 344 ? -5.485 37.016 146.218 1.00 36.96 324 GLN E O 1
ATOM 14101 N N . THR E 1 345 ? -7.737 36.713 146.355 1.00 39.24 325 THR E N 1
ATOM 14102 C CA . THR E 1 345 ? -7.990 38.108 146.053 1.00 39.09 325 THR E CA 1
ATOM 14103 C C . THR E 1 345 ? -7.974 38.969 147.310 1.00 42.28 325 THR E C 1
ATOM 14104 O O . THR E 1 345 ? -8.262 38.499 148.422 1.00 38.74 325 THR E O 1
ATOM 14108 N N . LEU E 1 346 ? -7.590 40.211 147.109 1.00 40.58 326 LEU E N 1
ATOM 14109 C CA . LEU E 1 346 ? -7.501 41.196 148.125 1.00 41.40 326 LEU E CA 1
ATOM 14110 C C . LEU E 1 346 ? -8.243 42.471 147.599 1.00 43.90 326 LEU E C 1
ATOM 14111 O O . LEU E 1 346 ? -8.738 42.557 146.449 1.00 42.82 326 LEU E O 1
ATOM 14116 N N . GLU E 1 347 ? -8.228 43.501 148.419 1.00 47.40 327 GLU E N 1
ATOM 14117 C CA . GLU E 1 347 ? -8.686 44.783 147.955 1.00 49.15 327 GLU E CA 1
ATOM 14118 C C . GLU E 1 347 ? -7.888 45.255 146.730 1.00 45.24 327 GLU E C 1
ATOM 14119 O O . GLU E 1 347 ? -6.653 45.258 146.686 1.00 43.67 327 GLU E O 1
ATOM 14125 N N . GLY E 1 348 ? -8.646 45.708 145.736 1.00 43.29 328 GLY E N 1
ATOM 14126 C CA . GLY E 1 348 ? -8.144 46.208 144.488 1.00 42.99 328 GLY E CA 1
ATOM 14127 C C . GLY E 1 348 ? -7.730 45.070 143.512 1.00 42.78 328 GLY E C 1
ATOM 14128 O O . GLY E 1 348 ? -7.333 45.345 142.409 1.00 42.50 328 GLY E O 1
ATOM 14129 N N . SER E 1 349 ? -7.899 43.796 143.851 1.00 42.94 329 SER E N 1
ATOM 14130 C CA . SER E 1 349 ? -7.721 42.730 142.829 1.00 42.15 329 SER E CA 1
ATOM 14131 C C . SER E 1 349 ? -8.737 42.886 141.678 1.00 45.01 329 SER E C 1
ATOM 14132 O O . SER E 1 349 ? -9.884 43.270 141.905 1.00 40.48 329 SER E O 1
ATOM 14135 N N . LYS E 1 350 ? -8.310 42.529 140.460 1.00 43.46 330 LYS E N 1
ATOM 14136 C CA . LYS E 1 350 ? -9.232 42.554 139.308 1.00 48.76 330 LYS E CA 1
ATOM 14137 C C . LYS E 1 350 ? -8.897 41.461 138.318 1.00 45.21 330 LYS E C 1
ATOM 14138 O O . LYS E 1 350 ? -7.776 41.018 138.283 1.00 41.56 330 LYS E O 1
ATOM 14144 N N . GLY E 1 351 ? -9.903 41.029 137.580 1.00 44.07 331 GLY E N 1
ATOM 14145 C CA . GLY E 1 351 ? -9.810 39.938 136.606 1.00 45.98 331 GLY E CA 1
ATOM 14146 C C . GLY E 1 351 ? -9.523 40.445 135.197 1.00 48.16 331 GLY E C 1
ATOM 14147 O O . GLY E 1 351 ? -9.228 41.637 134.992 1.00 51.26 331 GLY E O 1
ATOM 14148 N N . PHE E 1 352 ? -9.626 39.545 134.235 1.00 43.65 332 PHE E N 1
ATOM 14149 C CA . PHE E 1 352 ? -9.415 39.878 132.854 1.00 45.91 332 PHE E CA 1
ATOM 14150 C C . PHE E 1 352 ? -10.742 39.800 132.139 1.00 43.32 332 PHE E C 1
ATOM 14151 O O . PHE E 1 352 ? -11.441 38.790 132.283 1.00 44.38 332 PHE E O 1
ATOM 14159 N N . GLU E 1 353 ? -11.057 40.819 131.358 1.00 47.29 333 GLU E N 1
ATOM 14160 C CA . GLU E 1 353 ? -12.361 40.921 130.673 1.00 47.88 333 GLU E CA 1
ATOM 14161 C C . GLU E 1 353 ? -12.298 41.248 129.182 1.00 49.70 333 GLU E C 1
ATOM 14162 O O . GLU E 1 353 ? -13.317 41.589 128.602 1.00 48.99 333 GLU E O 1
ATOM 14168 N N . ASP E 1 354 ? -11.127 41.131 128.562 1.00 49.16 334 ASP E N 1
ATOM 14169 C CA . ASP E 1 354 ? -10.921 41.548 127.167 1.00 50.34 334 ASP E CA 1
ATOM 14170 C C . ASP E 1 354 ? -10.963 40.345 126.240 1.00 51.25 334 ASP E C 1
ATOM 14171 O O . ASP E 1 354 ? -10.755 39.199 126.660 1.00 48.36 334 ASP E O 1
ATOM 14176 N N . GLU E 1 355 ? -11.185 40.617 124.958 1.00 51.06 335 GLU E N 1
ATOM 14177 C CA . GLU E 1 355 ? -11.101 39.583 123.942 1.00 49.65 335 GLU E CA 1
ATOM 14178 C C . GLU E 1 355 ? -9.644 39.316 123.658 1.00 50.07 335 GLU E C 1
ATOM 14179 O O . GLU E 1 355 ? -8.871 40.232 123.546 1.00 48.70 335 GLU E O 1
ATOM 14185 N N . ILE E 1 356 ? -9.278 38.062 123.458 1.00 50.26 336 ILE E N 1
ATOM 14186 C CA . ILE E 1 356 ? -7.919 37.777 122.890 1.00 51.44 336 ILE E CA 1
ATOM 14187 C C . ILE E 1 356 ? -8.068 37.289 121.448 1.00 53.61 336 ILE E C 1
ATOM 14188 O O . ILE E 1 356 ? -8.846 36.344 121.198 1.00 52.44 336 ILE E O 1
ATOM 14193 N N . THR E 1 357 ? -7.348 37.956 120.543 1.00 52.80 337 THR E N 1
ATOM 14194 C CA . THR E 1 357 ? -7.392 37.653 119.104 1.00 54.70 337 THR E CA 1
ATOM 14195 C C . THR E 1 357 ? -6.157 36.872 118.719 1.00 54.36 337 THR E C 1
ATOM 14196 O O . THR E 1 357 ? -5.243 37.408 118.149 1.00 60.35 337 THR E O 1
ATOM 14200 N N . VAL E 1 358 ? -6.143 35.604 119.048 1.00 53.17 338 VAL E N 1
ATOM 14201 C CA . VAL E 1 358 ? -5.003 34.756 118.868 1.00 50.89 338 VAL E CA 1
ATOM 14202 C C . VAL E 1 358 ? -5.675 33.477 118.374 1.00 48.64 338 VAL E C 1
ATOM 14203 O O . VAL E 1 358 ? -6.854 33.212 118.668 1.00 45.36 338 VAL E O 1
ATOM 14207 N N . GLY E 1 359 ? -4.980 32.717 117.558 1.00 41.59 339 GLY E N 1
ATOM 14208 C CA . GLY E 1 359 ? -5.551 31.446 117.149 1.00 41.38 339 GLY E CA 1
ATOM 14209 C C . GLY E 1 359 ? -4.797 30.355 117.859 1.00 37.05 339 GLY E C 1
ATOM 14210 O O . GLY E 1 359 ? -5.037 30.180 118.996 1.00 37.08 339 GLY E O 1
ATOM 14211 N N . GLN E 1 360 ? -4.028 29.562 117.148 1.00 37.17 340 GLN E N 1
ATOM 14212 C CA . GLN E 1 360 ? -3.191 28.500 117.752 1.00 37.25 340 GLN E CA 1
ATOM 14213 C C . GLN E 1 360 ? -2.144 29.023 118.776 1.00 36.76 340 GLN E C 1
ATOM 14214 O O . GLN E 1 360 ? -1.687 28.228 119.674 1.00 38.25 340 GLN E O 1
ATOM 14220 N N . GLU E 1 361 ? -1.789 30.297 118.684 1.00 35.96 341 GLU E N 1
ATOM 14221 C CA . GLU E 1 361 ? -0.941 30.936 119.679 1.00 36.93 341 GLU E CA 1
ATOM 14222 C C . GLU E 1 361 ? -1.561 31.095 121.087 1.00 39.60 341 GLU E C 1
ATOM 14223 O O . GLU E 1 361 ? -0.850 31.564 121.976 1.00 41.00 341 GLU E O 1
ATOM 14229 N N . LEU E 1 362 ? -2.846 30.737 121.285 1.00 39.84 342 LEU E N 1
ATOM 14230 C CA . LEU E 1 362 ? -3.385 30.487 122.638 1.00 39.73 342 LEU E CA 1
ATOM 14231 C C . LEU E 1 362 ? -2.553 29.370 123.338 1.00 37.37 342 LEU E C 1
ATOM 14232 O O . LEU E 1 362 ? -2.292 29.439 124.506 1.00 34.21 342 LEU E O 1
ATOM 14237 N N . TYR E 1 363 ? -2.237 28.349 122.580 1.00 35.99 343 TYR E N 1
ATOM 14238 C CA . TYR E 1 363 ? -1.483 27.194 123.087 1.00 37.52 343 TYR E CA 1
ATOM 14239 C C . TYR E 1 363 ? -0.034 27.197 122.793 1.00 38.62 343 TYR E C 1
ATOM 14240 O O . TYR E 1 363 ? 0.719 26.588 123.596 1.00 36.82 343 TYR E O 1
ATOM 14249 N N . ASP E 1 364 ? 0.410 27.833 121.693 1.00 39.06 344 ASP E N 1
ATOM 14250 C CA . ASP E 1 364 ? 1.841 27.662 121.211 1.00 38.20 344 ASP E CA 1
ATOM 14251 C C . ASP E 1 364 ? 2.649 28.905 121.375 1.00 36.62 344 ASP E C 1
ATOM 14252 O O . ASP E 1 364 ? 2.302 29.977 120.873 1.00 38.36 344 ASP E O 1
ATOM 14257 N N . ASP E 1 365 ? 3.814 28.769 122.034 1.00 35.17 345 ASP E N 1
ATOM 14258 C CA . ASP E 1 365 ? 4.832 29.814 121.996 1.00 34.93 345 ASP E CA 1
ATOM 14259 C C . ASP E 1 365 ? 6.192 29.067 121.906 1.00 35.28 345 ASP E C 1
ATOM 14260 O O . ASP E 1 365 ? 6.235 27.827 121.728 1.00 35.81 345 ASP E O 1
ATOM 14265 N N . GLU E 1 366 ? 7.278 29.828 121.954 1.00 37.57 346 GLU E N 1
ATOM 14266 C CA . GLU E 1 366 ? 8.652 29.292 121.734 1.00 39.64 346 GLU E CA 1
ATOM 14267 C C . GLU E 1 366 ? 8.945 28.137 122.733 1.00 36.52 346 GLU E C 1
ATOM 14268 O O . GLU E 1 366 ? 9.774 27.221 122.462 1.00 37.82 346 GLU E O 1
ATOM 14274 N N . GLU E 1 367 ? 8.413 28.243 123.934 1.00 31.60 347 GLU E N 1
ATOM 14275 C CA . GLU E 1 367 ? 8.742 27.319 125.006 1.00 31.40 347 GLU E CA 1
ATOM 14276 C C . GLU E 1 367 ? 7.847 26.133 125.067 1.00 32.45 347 GLU E C 1
ATOM 14277 O O . GLU E 1 367 ? 8.189 25.180 125.682 1.00 30.55 347 GLU E O 1
ATOM 14283 N N . SER E 1 368 ? 6.632 26.206 124.491 1.00 31.48 348 SER E N 1
ATOM 14284 C CA . SER E 1 368 ? 5.752 25.060 124.536 1.00 33.99 348 SER E CA 1
ATOM 14285 C C . SER E 1 368 ? 6.037 23.998 123.431 1.00 32.03 348 SER E C 1
ATOM 14286 O O . SER E 1 368 ? 6.645 24.272 122.480 1.00 30.35 348 SER E O 1
ATOM 14289 N N . SER E 1 369 ? 5.598 22.754 123.653 1.00 33.27 349 SER E N 1
ATOM 14290 C CA . SER E 1 369 ? 5.939 21.693 122.736 1.00 33.81 349 SER E CA 1
ATOM 14291 C C . SER E 1 369 ? 4.915 20.550 122.748 1.00 33.31 349 SER E C 1
ATOM 14292 O O . SER E 1 369 ? 5.043 19.641 121.958 1.00 34.90 349 SER E O 1
ATOM 14295 N N . THR E 1 370 ? 3.915 20.578 123.585 1.00 33.39 350 THR E N 1
ATOM 14296 C CA . THR E 1 370 ? 2.992 19.451 123.674 1.00 35.81 350 THR E CA 1
ATOM 14297 C C . THR E 1 370 ? 1.669 19.576 122.816 1.00 37.98 350 THR E C 1
ATOM 14298 O O . THR E 1 370 ? 0.711 18.852 123.077 1.00 35.80 350 THR E O 1
ATOM 14302 N N . THR E 1 371 ? 1.701 20.444 121.818 1.00 39.03 351 THR E N 1
ATOM 14303 C CA . THR E 1 371 ? 0.772 20.390 120.710 1.00 42.27 351 THR E CA 1
ATOM 14304 C C . THR E 1 371 ? 1.597 20.344 119.417 1.00 43.73 351 THR E C 1
ATOM 14305 O O . THR E 1 371 ? 0.945 19.975 118.376 1.00 41.67 351 THR E O 1
ATOM 14310 N N . SER F 1 19 ? -27.849 42.156 159.110 1.00 85.98 -1 SER F N 1
ATOM 14311 C CA . SER F 1 19 ? -26.758 41.239 158.728 1.00 81.70 -1 SER F CA 1
ATOM 14312 C C . SER F 1 19 ? -25.615 41.311 159.795 1.00 82.10 -1 SER F C 1
ATOM 14313 O O . SER F 1 19 ? -24.914 42.335 159.984 1.00 81.37 -1 SER F O 1
ATOM 14316 N N . HIS F 1 20 ? -25.474 40.198 160.511 1.00 77.22 0 HIS F N 1
ATOM 14317 C CA . HIS F 1 20 ? -24.457 40.040 161.538 1.00 78.21 0 HIS F CA 1
ATOM 14318 C C . HIS F 1 20 ? -23.019 40.353 161.024 1.00 76.29 0 HIS F C 1
ATOM 14319 O O . HIS F 1 20 ? -22.239 41.086 161.641 1.00 77.19 0 HIS F O 1
ATOM 14326 N N . MET F 1 21 ? -22.695 39.805 159.870 1.00 72.63 1 MET F N 1
ATOM 14327 C CA . MET F 1 21 ? -21.339 39.886 159.297 1.00 70.75 1 MET F CA 1
ATOM 14328 C C . MET F 1 21 ? -20.811 41.330 159.077 1.00 71.47 1 MET F C 1
ATOM 14329 O O . MET F 1 21 ? -19.691 41.704 159.503 1.00 66.21 1 MET F O 1
ATOM 14334 N N . ARG F 1 22 ? -21.647 42.158 158.453 1.00 73.96 2 ARG F N 1
ATOM 14335 C CA . ARG F 1 22 ? -21.302 43.588 158.284 1.00 75.67 2 ARG F CA 1
ATOM 14336 C C . ARG F 1 22 ? -21.000 44.238 159.648 1.00 73.13 2 ARG F C 1
ATOM 14337 O O . ARG F 1 22 ? -20.027 44.992 159.816 1.00 72.57 2 ARG F O 1
ATOM 14345 N N . GLU F 1 23 ? -21.796 43.877 160.638 1.00 70.06 3 GLU F N 1
ATOM 14346 C CA . GLU F 1 23 ? -21.581 44.365 162.000 1.00 69.39 3 GLU F CA 1
ATOM 14347 C C . GLU F 1 23 ? -20.246 43.914 162.670 1.00 65.78 3 GLU F C 1
ATOM 14348 O O . GLU F 1 23 ? -19.547 44.702 163.338 1.00 65.11 3 GLU F O 1
ATOM 14354 N N . ILE F 1 24 ? -19.915 42.649 162.544 1.00 63.02 4 ILE F N 1
ATOM 14355 C CA . ILE F 1 24 ? -18.631 42.169 163.100 1.00 61.62 4 ILE F CA 1
ATOM 14356 C C . ILE F 1 24 ? -17.440 42.933 162.460 1.00 57.56 4 ILE F C 1
ATOM 14357 O O . ILE F 1 24 ? -16.561 43.448 163.161 1.00 54.75 4 ILE F O 1
ATOM 14362 N N . ILE F 1 25 ? -17.480 43.052 161.153 1.00 58.11 5 ILE F N 1
ATOM 14363 C CA . ILE F 1 25 ? -16.360 43.676 160.386 1.00 59.56 5 ILE F CA 1
ATOM 14364 C C . ILE F 1 25 ? -16.136 45.147 160.806 1.00 62.38 5 ILE F C 1
ATOM 14365 O O . ILE F 1 25 ? -14.980 45.556 161.076 1.00 57.59 5 ILE F O 1
ATOM 14370 N N . GLU F 1 26 ? -17.251 45.915 160.904 1.00 65.74 6 GLU F N 1
ATOM 14371 C CA . GLU F 1 26 ? -17.219 47.288 161.434 1.00 66.58 6 GLU F CA 1
ATOM 14372 C C . GLU F 1 26 ? -16.555 47.394 162.794 1.00 62.10 6 GLU F C 1
ATOM 14373 O O . GLU F 1 26 ? -15.716 48.281 163.026 1.00 63.02 6 GLU F O 1
ATOM 14379 N N . ARG F 1 27 ? -16.958 46.520 163.700 1.00 60.68 7 ARG F N 1
ATOM 14380 C CA . ARG F 1 27 ? -16.366 46.475 165.016 1.00 59.57 7 ARG F CA 1
ATOM 14381 C C . ARG F 1 27 ? -14.853 46.191 164.918 1.00 57.43 7 ARG F C 1
ATOM 14382 O O . ARG F 1 27 ? -14.035 46.804 165.610 1.00 57.34 7 ARG F O 1
ATOM 14390 N N . VAL F 1 28 ? -14.457 45.226 164.093 1.00 54.17 8 VAL F N 1
ATOM 14391 C CA . VAL F 1 28 ? -13.049 44.887 164.015 1.00 52.59 8 VAL F CA 1
ATOM 14392 C C . VAL F 1 28 ? -12.266 46.095 163.473 1.00 52.67 8 VAL F C 1
ATOM 14393 O O . VAL F 1 28 ? -11.161 46.390 163.925 1.00 50.25 8 VAL F O 1
ATOM 14397 N N . LYS F 1 29 ? -12.858 46.812 162.509 1.00 57.55 9 LYS F N 1
ATOM 14398 C CA . LYS F 1 29 ? -12.209 47.959 161.934 1.00 58.36 9 LYS F CA 1
ATOM 14399 C C . LYS F 1 29 ? -11.921 49.083 162.925 1.00 62.66 9 LYS F C 1
ATOM 14400 O O . LYS F 1 29 ? -10.867 49.754 162.829 1.00 64.92 9 LYS F O 1
ATOM 14406 N N . GLU F 1 30 ? -12.794 49.233 163.923 1.00 61.57 10 GLU F N 1
ATOM 14407 C CA . GLU F 1 30 ? -12.532 50.147 165.024 1.00 62.39 10 GLU F CA 1
ATOM 14408 C C . GLU F 1 30 ? -11.294 49.722 165.826 1.00 60.41 10 GLU F C 1
ATOM 14409 O O . GLU F 1 30 ? -10.715 50.515 166.546 1.00 59.08 10 GLU F O 1
ATOM 14415 N N . LYS F 1 31 ? -10.915 48.454 165.776 1.00 54.52 11 LYS F N 1
ATOM 14416 C CA . LYS F 1 31 ? -9.891 47.945 166.719 1.00 55.89 11 LYS F CA 1
ATOM 14417 C C . LYS F 1 31 ? -8.493 47.694 166.103 1.00 55.50 11 LYS F C 1
ATOM 14418 O O . LYS F 1 31 ? -7.521 47.537 166.807 1.00 56.31 11 LYS F O 1
ATOM 14424 N N . THR F 1 32 ? -8.404 47.680 164.790 1.00 55.37 12 THR F N 1
ATOM 14425 C CA . THR F 1 32 ? -7.121 47.506 164.095 1.00 53.85 12 THR F CA 1
ATOM 14426 C C . THR F 1 32 ? -7.221 48.242 162.798 1.00 53.32 12 THR F C 1
ATOM 14427 O O . THR F 1 32 ? -8.314 48.441 162.328 1.00 52.67 12 THR F O 1
ATOM 14431 N N . THR F 1 33 ? -6.066 48.681 162.282 1.00 54.63 13 THR F N 1
ATOM 14432 C CA . THR F 1 33 ? -5.839 49.258 160.960 1.00 56.08 13 THR F CA 1
ATOM 14433 C C . THR F 1 33 ? -5.405 48.158 159.946 1.00 54.13 13 THR F C 1
ATOM 14434 O O . THR F 1 33 ? -5.252 48.438 158.803 1.00 50.43 13 THR F O 1
ATOM 14438 N N . ILE F 1 34 ? -5.258 46.911 160.388 1.00 53.26 14 ILE F N 1
ATOM 14439 C CA . ILE F 1 34 ? -4.887 45.811 159.483 1.00 52.32 14 ILE F CA 1
ATOM 14440 C C . ILE F 1 34 ? -6.110 45.571 158.644 1.00 52.85 14 ILE F C 1
ATOM 14441 O O . ILE F 1 34 ? -7.196 45.566 159.161 1.00 51.50 14 ILE F O 1
ATOM 14446 N N . PRO F 1 35 ? -5.943 45.318 157.341 1.00 51.69 15 PRO F N 1
ATOM 14447 C CA . PRO F 1 35 ? -7.142 45.192 156.537 1.00 50.74 15 PRO F CA 1
ATOM 14448 C C . PRO F 1 35 ? -8.024 44.043 157.025 1.00 50.22 15 PRO F C 1
ATOM 14449 O O . PRO F 1 35 ? -7.482 43.006 157.517 1.00 43.92 15 PRO F O 1
ATOM 14453 N N . VAL F 1 36 ? -9.343 44.188 156.864 1.00 47.14 16 VAL F N 1
ATOM 14454 C CA . VAL F 1 36 ? -10.255 43.151 157.322 1.00 48.52 16 VAL F CA 1
ATOM 14455 C C . VAL F 1 36 ? -11.254 42.820 156.269 1.00 47.78 16 VAL F C 1
ATOM 14456 O O . VAL F 1 36 ? -11.962 43.736 155.781 1.00 49.58 16 VAL F O 1
ATOM 14460 N N . TYR F 1 37 ? -11.522 41.568 156.051 1.00 45.60 17 TYR F N 1
ATOM 14461 C CA . TYR F 1 37 ? -12.483 41.188 155.010 1.00 46.16 17 TYR F CA 1
ATOM 14462 C C . TYR F 1 37 ? -13.428 40.164 155.615 1.00 48.07 17 TYR F C 1
ATOM 14463 O O . TYR F 1 37 ? -13.162 39.573 156.661 1.00 46.14 17 TYR F O 1
ATOM 14472 N N . GLU F 1 38 ? -14.496 39.856 154.891 1.00 51.35 18 GLU F N 1
ATOM 14473 C CA . GLU F 1 38 ? -15.390 38.819 155.382 1.00 52.94 18 GLU F CA 1
ATOM 14474 C C . GLU F 1 38 ? -14.656 37.505 155.570 1.00 50.10 18 GLU F C 1
ATOM 14475 O O . GLU F 1 38 ? -14.898 36.743 156.521 1.00 47.96 18 GLU F O 1
ATOM 14481 N N . ARG F 1 39 ? -13.713 37.253 154.656 1.00 46.42 19 ARG F N 1
ATOM 14482 C CA . ARG F 1 39 ? -12.860 36.068 154.724 1.00 47.06 19 ARG F CA 1
ATOM 14483 C C . ARG F 1 39 ? -12.053 35.965 156.018 1.00 45.93 19 ARG F C 1
ATOM 14484 O O . ARG F 1 39 ? -11.886 34.880 156.542 1.00 45.11 19 ARG F O 1
ATOM 14492 N N . THR F 1 40 ? -11.581 37.111 156.531 1.00 45.69 20 THR F N 1
ATOM 14493 C CA . THR F 1 40 ? -10.816 37.116 157.776 1.00 46.38 20 THR F CA 1
ATOM 14494 C C . THR F 1 40 ? -11.690 36.510 158.926 1.00 46.70 20 THR F C 1
ATOM 14495 O O . THR F 1 40 ? -11.241 35.661 159.702 1.00 43.57 20 THR F O 1
ATOM 14499 N N . ILE F 1 41 ? -12.963 36.972 158.967 1.00 47.91 21 ILE F N 1
ATOM 14500 C CA . ILE F 1 41 ? -13.879 36.608 159.998 1.00 49.04 21 ILE F CA 1
ATOM 14501 C C . ILE F 1 41 ? -14.190 35.126 159.808 1.00 50.00 21 ILE F C 1
ATOM 14502 O O . ILE F 1 41 ? -14.246 34.350 160.756 1.00 55.91 21 ILE F O 1
ATOM 14507 N N . GLU F 1 42 ? -14.421 34.742 158.562 1.00 50.36 22 GLU F N 1
ATOM 14508 C CA . GLU F 1 42 ? -14.604 33.340 158.246 1.00 54.54 22 GLU F CA 1
ATOM 14509 C C . GLU F 1 42 ? -13.462 32.468 158.765 1.00 50.83 22 GLU F C 1
ATOM 14510 O O . GLU F 1 42 ? -13.691 31.421 159.319 1.00 48.20 22 GLU F O 1
ATOM 14516 N N . ASN F 1 43 ? -12.233 32.864 158.485 1.00 51.59 23 ASN F N 1
ATOM 14517 C CA . ASN F 1 43 ? -11.078 32.022 158.848 1.00 48.43 23 ASN F CA 1
ATOM 14518 C C . ASN F 1 43 ? -10.966 31.858 160.352 1.00 48.17 23 ASN F C 1
ATOM 14519 O O . ASN F 1 43 ? -10.743 30.726 160.840 1.00 45.46 23 ASN F O 1
ATOM 14524 N N . VAL F 1 44 ? -11.148 32.984 161.101 1.00 48.99 24 VAL F N 1
ATOM 14525 C CA . VAL F 1 44 ? -11.145 32.981 162.542 1.00 47.99 24 VAL F CA 1
ATOM 14526 C C . VAL F 1 44 ? -12.287 32.112 163.130 1.00 47.94 24 VAL F C 1
ATOM 14527 O O . VAL F 1 44 ? -12.031 31.326 164.046 1.00 47.92 24 VAL F O 1
ATOM 14531 N N . LEU F 1 45 ? -13.508 32.200 162.592 1.00 49.24 25 LEU F N 1
ATOM 14532 C CA . LEU F 1 45 ? -14.675 31.344 163.062 1.00 50.24 25 LEU F CA 1
ATOM 14533 C C . LEU F 1 45 ? -14.520 29.861 162.709 1.00 49.16 25 LEU F C 1
ATOM 14534 O O . LEU F 1 45 ? -14.901 28.954 163.487 1.00 49.17 25 LEU F O 1
ATOM 14539 N N . SER F 1 46 ? -13.929 29.634 161.538 1.00 49.23 26 SER F N 1
ATOM 14540 C CA . SER F 1 46 ? -13.533 28.291 161.154 1.00 50.20 26 SER F CA 1
ATOM 14541 C C . SER F 1 46 ? -12.566 27.696 162.158 1.00 49.33 26 SER F C 1
ATOM 14542 O O . SER F 1 46 ? -12.724 26.553 162.569 1.00 52.50 26 SER F O 1
ATOM 14545 N N . ALA F 1 47 ? -11.566 28.453 162.547 1.00 47.41 27 ALA F N 1
ATOM 14546 C CA . ALA F 1 47 ? -10.566 27.985 163.499 1.00 46.01 27 ALA F CA 1
ATOM 14547 C C . ALA F 1 47 ? -11.122 27.796 164.904 1.00 49.91 27 ALA F C 1
ATOM 14548 O O . ALA F 1 47 ? -10.809 26.784 165.585 1.00 51.19 27 ALA F O 1
ATOM 14550 N N . ILE F 1 48 ? -11.954 28.772 165.377 1.00 49.67 28 ILE F N 1
ATOM 14551 C CA . ILE F 1 48 ? -12.565 28.638 166.670 1.00 49.12 28 ILE F CA 1
ATOM 14552 C C . ILE F 1 48 ? -13.282 27.260 166.788 1.00 50.15 28 ILE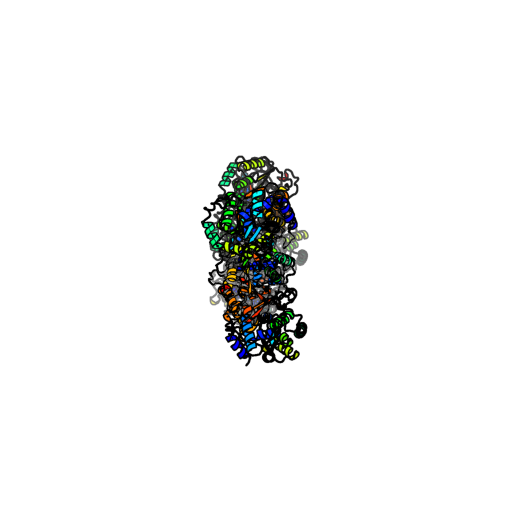 F C 1
ATOM 14553 O O . ILE F 1 48 ? -13.124 26.553 167.804 1.00 51.14 28 ILE F O 1
ATOM 14558 N N . GLN F 1 49 ? -14.041 26.873 165.754 1.00 51.43 29 GLN F N 1
ATOM 14559 C CA . GLN F 1 49 ? -14.746 25.582 165.751 1.00 52.18 29 GLN F CA 1
ATOM 14560 C C . GLN F 1 49 ? -13.802 24.400 165.875 1.00 54.53 29 GLN F C 1
ATOM 14561 O O . GLN F 1 49 ? -14.192 23.362 166.341 1.00 55.58 29 GLN F O 1
ATOM 14567 N N . ALA F 1 50 ? -12.538 24.540 165.453 1.00 56.20 30 ALA F N 1
ATOM 14568 C CA . ALA F 1 50 ? -11.570 23.424 165.523 1.00 53.96 30 ALA F CA 1
ATOM 14569 C C . ALA F 1 50 ? -10.749 23.499 166.774 1.00 55.49 30 ALA F C 1
ATOM 14570 O O . ALA F 1 50 ? -10.192 22.530 167.152 1.00 59.39 30 ALA F O 1
ATOM 14572 N N . SER F 1 51 ? -10.664 24.661 167.427 1.00 53.01 31 SER F N 1
ATOM 14573 C CA . SER F 1 51 ? -9.900 24.752 168.667 1.00 52.03 31 SER F CA 1
ATOM 14574 C C . SER F 1 51 ? -10.261 26.025 169.475 1.00 50.83 31 SER F C 1
ATOM 14575 O O . SER F 1 51 ? -10.613 27.087 168.900 1.00 47.48 31 SER F O 1
ATOM 14578 N N . GLY F 1 52 ? -10.106 25.905 170.762 1.00 50.84 32 GLY F N 1
ATOM 14579 C CA . GLY F 1 52 ? -10.399 26.986 171.710 1.00 53.19 32 GLY F CA 1
ATOM 14580 C C . GLY F 1 52 ? -9.103 27.635 172.169 1.00 53.56 32 GLY F C 1
ATOM 14581 O O . GLY F 1 52 ? -9.163 28.685 172.757 1.00 50.60 32 GLY F O 1
ATOM 14582 N N . ASP F 1 53 ? -7.938 27.037 171.829 1.00 52.24 33 ASP F N 1
ATOM 14583 C CA . ASP F 1 53 ? -6.628 27.538 172.274 1.00 51.15 33 ASP F CA 1
ATOM 14584 C C . ASP F 1 53 ? -6.310 28.749 171.332 1.00 51.32 33 ASP F C 1
ATOM 14585 O O . ASP F 1 53 ? -6.265 28.623 170.077 1.00 48.13 33 ASP F O 1
ATOM 14590 N N . VAL F 1 54 ? -6.069 29.903 171.921 1.00 49.70 34 VAL F N 1
ATOM 14591 C CA . VAL F 1 54 ? -5.954 31.142 171.167 1.00 51.78 34 VAL F CA 1
ATOM 14592 C C . VAL F 1 54 ? -4.743 31.094 170.241 1.00 51.25 34 VAL F C 1
ATOM 14593 O O . VAL F 1 54 ? -4.816 31.519 169.073 1.00 45.36 34 VAL F O 1
ATOM 14597 N N . TRP F 1 55 ? -3.644 30.470 170.705 1.00 49.15 35 TRP F N 1
ATOM 14598 C CA . TRP F 1 55 ? -2.497 30.276 169.767 1.00 48.12 35 TRP F CA 1
ATOM 14599 C C . TRP F 1 55 ? -2.854 29.463 168.542 1.00 46.68 35 TRP F C 1
ATOM 14600 O O . TRP F 1 55 ? -2.379 29.738 167.433 1.00 44.31 35 TRP F O 1
ATOM 14611 N N . ARG F 1 56 ? -3.590 28.383 168.767 1.00 44.73 36 ARG F N 1
ATOM 14612 C CA . ARG F 1 56 ? -4.038 27.480 167.713 1.00 44.68 36 ARG F CA 1
ATOM 14613 C C . ARG F 1 56 ? -5.027 28.128 166.774 1.00 44.33 36 ARG F C 1
ATOM 14614 O O . ARG F 1 56 ? -5.072 27.846 165.609 1.00 43.46 36 ARG F O 1
ATOM 14622 N N . ILE F 1 57 ? -5.751 29.094 167.294 1.00 44.24 37 ILE F N 1
ATOM 14623 C CA . ILE F 1 57 ? -6.662 29.857 166.494 1.00 44.90 37 ILE F CA 1
ATOM 14624 C C . ILE F 1 57 ? -5.876 30.743 165.529 1.00 45.66 37 ILE F C 1
ATOM 14625 O O . ILE F 1 57 ? -6.267 30.870 164.366 1.00 45.06 37 ILE F O 1
ATOM 14630 N N . VAL F 1 58 ? -4.819 31.368 166.034 1.00 45.17 38 VAL F N 1
ATOM 14631 C CA . VAL F 1 58 ? -3.989 32.197 165.155 1.00 45.81 38 VAL F CA 1
ATOM 14632 C C . VAL F 1 58 ? -3.397 31.324 164.060 1.00 45.05 38 VAL F C 1
ATOM 14633 O O . VAL F 1 58 ? -3.541 31.607 162.891 1.00 44.09 38 VAL F O 1
ATOM 14637 N N . ASP F 1 59 ? -2.825 30.196 164.466 1.00 44.14 39 ASP F N 1
ATOM 14638 C CA . ASP F 1 59 ? -2.281 29.191 163.568 1.00 45.48 39 ASP F CA 1
ATOM 14639 C C . ASP F 1 59 ? -3.297 28.719 162.525 1.00 45.94 39 ASP F C 1
ATOM 14640 O O . ASP F 1 59 ? -3.054 28.911 161.313 1.00 42.76 39 ASP F O 1
ATOM 14645 N N . LEU F 1 60 ? -4.430 28.121 162.917 1.00 44.60 40 LEU F N 1
ATOM 14646 C CA . LEU F 1 60 ? -5.365 27.628 161.896 1.00 46.60 40 LEU F CA 1
ATOM 14647 C C . LEU F 1 60 ? -6.059 28.683 161.041 1.00 45.66 40 LEU F C 1
ATOM 14648 O O . LEU F 1 60 ? -6.358 28.442 159.881 1.00 44.39 40 LEU F O 1
ATOM 14653 N N . SER F 1 61 ? -6.284 29.865 161.566 1.00 43.73 41 SER F N 1
ATOM 14654 C CA . SER F 1 61 ? -6.891 30.944 160.794 1.00 43.92 41 SER F CA 1
ATOM 14655 C C . SER F 1 61 ? -5.943 31.497 159.706 1.00 42.75 41 SER F C 1
ATOM 14656 O O . SER F 1 61 ? -6.373 32.101 158.740 1.00 41.88 41 SER F O 1
ATOM 14659 N N . GLU F 1 62 ? -4.653 31.347 159.921 1.00 42.30 42 GLU F N 1
ATOM 14660 C CA . GLU F 1 62 ? -3.666 31.916 159.082 1.00 43.50 42 GLU F CA 1
ATOM 14661 C C . GLU F 1 62 ? -3.803 33.421 158.881 1.00 42.72 42 GLU F C 1
ATOM 14662 O O . GLU F 1 62 ? -3.502 33.952 157.827 1.00 43.16 42 GLU F O 1
ATOM 14668 N N . GLU F 1 63 ? -4.172 34.080 159.949 1.00 44.77 43 GLU F N 1
ATOM 14669 C CA . GLU F 1 63 ? -4.318 35.547 160.009 1.00 43.61 43 GLU F CA 1
ATOM 14670 C C . GLU F 1 63 ? -3.293 36.071 161.037 1.00 43.33 43 GLU F C 1
ATOM 14671 O O . GLU F 1 63 ? -2.875 35.341 161.992 1.00 40.41 43 GLU F O 1
ATOM 14677 N N . PRO F 1 64 ? -2.832 37.320 160.818 1.00 41.76 44 PRO F N 1
ATOM 14678 C CA . PRO F 1 64 ? -1.896 37.797 161.826 1.00 42.52 44 PRO F CA 1
ATOM 14679 C C . PRO F 1 64 ? -2.556 37.982 163.218 1.00 42.75 44 PRO F C 1
ATOM 14680 O O . PRO F 1 64 ? -3.762 38.265 163.370 1.00 45.13 44 PRO F O 1
ATOM 14684 N N . LEU F 1 65 ? -1.753 37.715 164.206 1.00 41.79 45 LEU F N 1
ATOM 14685 C CA . LEU F 1 65 ? -2.149 37.687 165.575 1.00 43.84 45 LEU F CA 1
ATOM 14686 C C . LEU F 1 65 ? -2.960 38.895 166.028 1.00 45.91 45 LEU F C 1
ATOM 14687 O O . LEU F 1 65 ? -4.080 38.700 166.577 1.00 47.69 45 LEU F O 1
ATOM 14692 N N . PRO F 1 66 ? -2.454 40.143 165.776 1.00 48.51 46 PRO F N 1
ATOM 14693 C CA . PRO F 1 66 ? -3.241 41.300 166.283 1.00 48.76 46 PRO F CA 1
ATOM 14694 C C . PRO F 1 66 ? -4.610 41.294 165.637 1.00 50.46 46 PRO F C 1
ATOM 14695 O O . PRO F 1 66 ? -5.576 41.707 166.222 1.00 51.78 46 PRO F O 1
ATOM 14699 N N . LEU F 1 67 ? -4.705 40.831 164.421 1.00 46.70 47 LEU F N 1
ATOM 14700 C CA . LEU F 1 67 ? -5.960 40.841 163.697 1.00 46.19 47 LEU F CA 1
ATOM 14701 C C . LEU F 1 67 ? -6.890 39.762 164.235 1.00 46.51 47 LEU F C 1
ATOM 14702 O O . LEU F 1 67 ? -8.094 39.997 164.396 1.00 47.15 47 LEU F O 1
ATOM 14707 N N . VAL F 1 68 ? -6.339 38.611 164.559 1.00 45.85 48 VAL F N 1
ATOM 14708 C CA . VAL F 1 68 ? -7.137 37.536 165.253 1.00 46.28 48 VAL F CA 1
ATOM 14709 C C . VAL F 1 68 ? -7.693 38.068 166.604 1.00 47.90 48 VAL F C 1
ATOM 14710 O O . VAL F 1 68 ? -8.851 37.884 166.909 1.00 49.77 48 VAL F O 1
ATOM 14714 N N . VAL F 1 69 ? -6.868 38.790 167.345 1.00 48.03 49 VAL F N 1
ATOM 14715 C CA . VAL F 1 69 ? -7.281 39.382 168.590 1.00 51.26 49 VAL F CA 1
ATOM 14716 C C . VAL F 1 69 ? -8.460 40.342 168.346 1.00 51.47 49 VAL F C 1
ATOM 14717 O O . VAL F 1 69 ? -9.534 40.239 169.031 1.00 52.52 49 VAL F O 1
ATOM 14721 N N . ALA F 1 70 ? -8.228 41.307 167.436 1.00 51.55 50 ALA F N 1
ATOM 14722 C CA . ALA F 1 70 ? -9.222 42.268 167.121 1.00 48.26 50 ALA F CA 1
ATOM 14723 C C . ALA F 1 70 ? -10.521 41.532 166.794 1.00 50.97 50 ALA F C 1
ATOM 14724 O O . ALA F 1 70 ? -11.558 41.955 167.262 1.00 49.12 50 ALA F O 1
ATOM 14726 N N . VAL F 1 71 ? -10.478 40.451 165.995 1.00 49.17 51 VAL F N 1
ATOM 14727 C CA . VAL F 1 71 ? -11.691 39.681 165.630 1.00 48.64 51 VAL F CA 1
ATOM 14728 C C . VAL F 1 71 ? -12.357 38.945 166.828 1.00 52.06 51 VAL F C 1
ATOM 14729 O O . VAL F 1 71 ? -13.647 38.962 166.998 1.00 51.28 51 VAL F O 1
ATOM 14733 N N . VAL F 1 72 ? -11.520 38.307 167.647 1.00 49.39 52 VAL F N 1
ATOM 14734 C CA . VAL F 1 72 ? -12.033 37.553 168.770 1.00 51.98 52 VAL F CA 1
ATOM 14735 C C . VAL F 1 72 ? -12.811 38.474 169.758 1.00 54.59 52 VAL F C 1
ATOM 14736 O O . VAL F 1 72 ? -13.897 38.103 170.252 1.00 52.74 52 VAL F O 1
ATOM 14740 N N . THR F 1 73 ? -12.162 39.580 170.101 1.00 54.81 53 THR F N 1
ATOM 14741 C CA . THR F 1 73 ? -12.695 40.654 170.865 1.00 57.78 53 THR F CA 1
ATOM 14742 C C . THR F 1 73 ? -14.054 41.121 170.323 1.00 58.69 53 THR F C 1
ATOM 14743 O O . THR F 1 73 ? -15.009 41.184 171.081 1.00 60.24 53 THR F O 1
ATOM 14747 N N . ALA F 1 74 ? -14.112 41.500 169.045 1.00 54.30 54 ALA F N 1
ATOM 14748 C CA . ALA F 1 74 ? -15.383 41.901 168.464 1.00 57.96 54 ALA F CA 1
ATOM 14749 C C . ALA F 1 74 ? -16.446 40.795 168.580 1.00 58.99 54 ALA F C 1
ATOM 14750 O O . ALA F 1 74 ? -17.609 41.089 168.944 1.00 55.52 54 ALA F O 1
ATOM 14752 N N . LEU F 1 75 ? -16.066 39.534 168.336 1.00 54.67 55 LEU F N 1
ATOM 14753 C CA . LEU F 1 75 ? -17.044 38.412 168.509 1.00 57.99 55 LEU F CA 1
ATOM 14754 C C . LEU F 1 75 ? -17.540 38.272 169.960 1.00 59.10 55 LEU F C 1
ATOM 14755 O O . LEU F 1 75 ? -18.713 37.968 170.224 1.00 58.16 55 LEU F O 1
ATOM 14760 N N . TYR F 1 76 ? -16.592 38.455 170.871 1.00 59.99 56 TYR F N 1
ATOM 14761 C CA . TYR F 1 76 ? -16.871 38.560 172.316 1.00 63.08 56 TYR F CA 1
ATOM 14762 C C . TYR F 1 76 ? -17.911 39.690 172.673 1.00 61.10 56 TYR F C 1
ATOM 14763 O O . TYR F 1 76 ? -19.042 39.409 173.138 1.00 60.50 56 TYR F O 1
ATOM 14772 N N . GLU F 1 77 ? -17.529 40.929 172.395 1.00 59.13 57 GLU F N 1
ATOM 14773 C CA . GLU F 1 77 ? -18.359 42.074 172.634 1.00 60.55 57 GLU F CA 1
ATOM 14774 C C . GLU F 1 77 ? -19.742 41.979 172.011 1.00 63.12 57 GLU F C 1
ATOM 14775 O O . GLU F 1 77 ? -20.647 42.582 172.496 1.00 61.44 57 GLU F O 1
ATOM 14781 N N . LEU F 1 78 ? -19.905 41.266 170.921 1.00 61.93 58 LEU F N 1
ATOM 14782 C CA . LEU F 1 78 ? -21.225 41.103 170.265 1.00 63.72 58 LEU F CA 1
ATOM 14783 C C . LEU F 1 78 ? -21.873 39.772 170.669 1.00 63.98 58 LEU F C 1
ATOM 14784 O O . LEU F 1 78 ? -22.947 39.415 170.121 1.00 65.50 58 LEU F O 1
ATOM 14789 N N . GLY F 1 79 ? -21.236 39.045 171.589 1.00 60.72 59 GLY F N 1
ATOM 14790 C CA . GLY F 1 79 ? -21.863 37.900 172.239 1.00 62.39 59 GLY F CA 1
ATOM 14791 C C . GLY F 1 79 ? -21.856 36.571 171.496 1.00 62.85 59 GLY F C 1
ATOM 14792 O O . GLY F 1 79 ? -22.758 35.743 171.657 1.00 61.18 59 GLY F O 1
ATOM 14793 N N . TYR F 1 80 ? -20.870 36.413 170.604 1.00 62.55 60 TYR F N 1
ATOM 14794 C CA . TYR F 1 80 ? -20.692 35.209 169.771 1.00 62.35 60 TYR F CA 1
ATOM 14795 C C . TYR F 1 80 ? -19.655 34.254 170.324 1.00 58.23 60 TYR F C 1
ATOM 14796 O O . TYR F 1 80 ? -19.748 33.059 170.042 1.00 58.94 60 TYR F O 1
ATOM 14805 N N . VAL F 1 81 ? -18.719 34.776 171.120 1.00 57.53 61 VAL F N 1
ATOM 14806 C CA . VAL F 1 81 ? -17.835 33.950 171.889 1.00 58.59 61 VAL F CA 1
ATOM 14807 C C . VAL F 1 81 ? -17.797 34.271 173.356 1.00 59.36 61 VAL F C 1
ATOM 14808 O O . VAL F 1 81 ? -18.191 35.333 173.780 1.00 58.48 61 VAL F O 1
ATOM 14812 N N . ALA F 1 82 ? -17.277 33.319 174.119 1.00 60.12 62 ALA F N 1
ATOM 14813 C CA . ALA F 1 82 ? -16.945 33.464 175.536 1.00 62.36 62 ALA F CA 1
ATOM 14814 C C . ALA F 1 82 ? -15.553 32.850 175.849 1.00 63.83 62 ALA F C 1
ATOM 14815 O O . ALA F 1 82 ? -15.043 31.963 175.096 1.00 60.86 62 ALA F O 1
ATOM 14817 N N . PHE F 1 83 ? -14.963 33.312 176.952 1.00 59.72 63 PHE F N 1
ATOM 14818 C CA . PHE F 1 83 ? -13.702 32.838 177.464 1.00 59.27 63 PHE F CA 1
ATOM 14819 C C . PHE F 1 83 ? -14.053 31.961 178.665 1.00 59.83 63 PHE F C 1
ATOM 14820 O O . PHE F 1 83 ? -14.572 32.448 179.655 1.00 59.69 63 PHE F O 1
ATOM 14828 N N . GLU F 1 84 ? -13.787 30.669 178.541 1.00 59.15 64 GLU F N 1
ATOM 14829 C CA . GLU F 1 84 ? -14.150 29.659 179.561 1.00 60.84 64 GLU F CA 1
ATOM 14830 C C . GLU F 1 84 ? -13.038 28.655 179.654 1.00 59.57 64 GLU F C 1
ATOM 14831 O O . GLU F 1 84 ? -12.720 28.001 178.631 1.00 57.19 64 GLU F O 1
ATOM 14837 N N . ASN F 1 85 ? -12.439 28.519 180.843 1.00 58.51 65 ASN F N 1
ATOM 14838 C CA . ASN F 1 85 ? -11.352 27.541 181.063 1.00 58.41 65 ASN F CA 1
ATOM 14839 C C . ASN F 1 85 ? -10.159 27.754 180.086 1.00 56.69 65 ASN F C 1
ATOM 14840 O O . ASN F 1 85 ? -9.660 26.785 179.472 1.00 55.09 65 ASN F O 1
ATOM 14845 N N . ASN F 1 86 ? -9.796 29.026 179.932 1.00 55.97 66 ASN F N 1
ATOM 14846 C CA . ASN F 1 86 ? -8.758 29.505 179.018 1.00 57.10 66 ASN F CA 1
ATOM 14847 C C . ASN F 1 86 ? -8.937 29.111 177.549 1.00 55.52 66 ASN F C 1
ATOM 14848 O O . ASN F 1 86 ? -7.991 29.094 176.844 1.00 53.07 66 ASN F O 1
ATOM 14853 N N . GLN F 1 87 ? -10.159 28.830 177.123 1.00 55.86 67 GLN F N 1
ATOM 14854 C CA . GLN F 1 87 ? -10.503 28.519 175.754 1.00 56.22 67 GLN F CA 1
ATOM 14855 C C . GLN F 1 87 ? -11.453 29.624 175.250 1.00 54.85 67 GLN F C 1
ATOM 14856 O O . GLN F 1 87 ? -12.290 30.170 176.026 1.00 51.00 67 GLN F O 1
ATOM 14862 N N . VAL F 1 88 ? -11.286 29.966 173.970 1.00 52.49 68 VAL F N 1
ATOM 14863 C CA . VAL F 1 88 ? -12.243 30.718 173.213 1.00 53.39 68 VAL F CA 1
ATOM 14864 C C . VAL F 1 88 ? -13.284 29.730 172.664 1.00 55.58 68 VAL F C 1
ATOM 14865 O O . VAL F 1 88 ? -12.951 28.808 171.876 1.00 53.29 68 VAL F O 1
ATOM 14869 N N . ILE F 1 89 ? -14.532 29.856 173.133 1.00 57.17 69 ILE F N 1
ATOM 14870 C CA . ILE F 1 89 ? -15.615 28.967 172.647 1.00 58.18 69 ILE F CA 1
ATOM 14871 C C . ILE F 1 89 ? -16.750 29.808 172.048 1.00 60.88 69 ILE F C 1
ATOM 14872 O O . ILE F 1 89 ? -16.840 31.009 172.325 1.00 63.02 69 ILE F O 1
ATOM 14877 N N . LEU F 1 90 ? -17.569 29.184 171.208 1.00 58.98 70 LEU F N 1
ATOM 14878 C CA . LEU F 1 90 ? -18.749 29.820 170.628 1.00 59.65 70 LEU F CA 1
ATOM 14879 C C . LEU F 1 90 ? -19.907 29.706 171.627 1.00 60.16 70 LEU F C 1
ATOM 14880 O O . LEU F 1 90 ? -20.153 28.645 172.156 1.00 58.36 70 LEU F O 1
ATOM 14885 N N . THR F 1 91 ? -20.654 30.789 171.769 1.00 62.37 71 THR F N 1
ATOM 14886 C CA . THR F 1 91 ? -21.871 30.847 172.586 1.00 64.72 71 THR F CA 1
ATOM 14887 C C . THR F 1 91 ? -22.950 30.202 171.698 1.00 68.14 71 THR F C 1
ATOM 14888 O O . THR F 1 91 ? -22.685 29.869 170.534 1.00 64.34 71 THR F O 1
ATOM 14892 N N . ARG F 1 92 ? -24.136 29.960 172.231 1.00 72.81 72 ARG F N 1
ATOM 14893 C CA . ARG F 1 92 ? -25.284 29.604 171.388 1.00 79.69 72 ARG F CA 1
ATOM 14894 C C . ARG F 1 92 ? -25.413 30.495 170.177 1.00 76.08 72 ARG F C 1
ATOM 14895 O O . ARG F 1 92 ? -25.723 29.998 169.071 1.00 73.10 72 ARG F O 1
ATOM 14903 N N . LYS F 1 93 ? -25.275 31.810 170.435 1.00 72.40 73 LYS F N 1
ATOM 14904 C CA . LYS F 1 93 ? -25.353 32.826 169.391 1.00 74.29 73 LYS F CA 1
ATOM 14905 C C . LYS F 1 93 ? -24.273 32.595 168.297 1.00 67.44 73 LYS F C 1
ATOM 14906 O O . LYS F 1 93 ? -24.550 32.690 167.103 1.00 67.08 73 LYS F O 1
ATOM 14912 N N . GLY F 1 94 ? -23.063 32.317 168.740 1.00 65.91 74 GLY F N 1
ATOM 14913 C CA . GLY F 1 94 ? -21.965 31.934 167.857 1.00 65.12 74 GLY F CA 1
ATOM 14914 C C . GLY F 1 94 ? -22.303 30.750 166.982 1.00 65.18 74 GLY F C 1
ATOM 14915 O O . GLY F 1 94 ? -21.976 30.744 165.787 1.00 66.57 74 GLY F O 1
ATOM 14916 N N . LYS F 1 95 ? -22.940 29.744 167.549 1.00 65.23 75 LYS F N 1
ATOM 14917 C CA . LYS F 1 95 ? -23.283 28.569 166.778 1.00 68.18 75 LYS F CA 1
ATOM 14918 C C . LYS F 1 95 ? -24.372 28.814 165.760 1.00 68.94 75 LYS F C 1
ATOM 14919 O O . LYS F 1 95 ? -24.331 28.203 164.682 1.00 68.67 75 LYS F O 1
ATOM 14925 N N . GLU F 1 96 ? -25.331 29.687 166.073 1.00 70.41 76 GLU F N 1
ATOM 14926 C CA . GLU F 1 96 ? -26.342 30.089 165.065 1.00 72.73 76 GLU F CA 1
ATOM 14927 C C . GLU F 1 96 ? -25.686 30.853 163.925 1.00 69.02 76 GLU F C 1
ATOM 14928 O O . GLU F 1 96 ? -25.994 30.626 162.765 1.00 71.23 76 GLU F O 1
ATOM 14934 N N . LEU F 1 97 ? -24.807 31.776 164.285 1.00 68.22 77 LEU F N 1
ATOM 14935 C CA . LEU F 1 97 ? -24.046 32.581 163.318 1.00 68.32 77 LEU F CA 1
ATOM 14936 C C . LEU F 1 97 ? -23.259 31.694 162.294 1.00 68.29 77 LEU F C 1
ATOM 14937 O O . LEU F 1 97 ? -23.348 31.917 161.047 1.00 69.51 77 LEU F O 1
ATOM 14942 N N . VAL F 1 98 ? -22.482 30.730 162.797 1.00 63.43 78 VAL F N 1
ATOM 14943 C CA . VAL F 1 98 ? -21.689 29.880 161.900 1.00 65.12 78 VAL F CA 1
ATOM 14944 C C . VAL F 1 98 ? -22.592 28.931 161.088 1.00 66.23 78 VAL F C 1
ATOM 14945 O O . VAL F 1 98 ? -22.287 28.602 159.892 1.00 64.96 78 VAL F O 1
ATOM 14949 N N . GLU F 1 99 ? -23.698 28.531 161.715 1.00 66.73 79 GLU F N 1
ATOM 14950 C CA . GLU F 1 99 ? -24.693 27.696 161.051 1.00 71.13 79 GLU F CA 1
ATOM 14951 C C . GLU F 1 99 ? -25.402 28.510 159.946 1.00 70.78 79 GLU F C 1
ATOM 14952 O O . GLU F 1 99 ? -25.612 28.017 158.853 1.00 69.59 79 GLU F O 1
ATOM 14958 N N . LYS F 1 100 ? -25.721 29.771 160.219 1.00 73.28 80 LYS F N 1
ATOM 14959 C CA . LYS F 1 100 ? -26.372 30.624 159.225 1.00 76.71 80 LYS F CA 1
ATOM 14960 C C . LYS F 1 100 ? -25.476 30.903 158.034 1.00 77.08 80 LYS F C 1
ATOM 14961 O O . LYS F 1 100 ? -25.881 30.718 156.876 1.00 78.79 80 LYS F O 1
ATOM 14967 N N . TYR F 1 101 ? -24.269 31.371 158.309 1.00 72.65 81 TYR F N 1
ATOM 14968 C CA . TYR F 1 101 ? -23.345 31.721 157.237 1.00 70.09 81 TYR F CA 1
ATOM 14969 C C . TYR F 1 101 ? -22.604 30.549 156.652 1.00 68.48 81 TYR F C 1
ATOM 14970 O O . TYR F 1 101 ? -21.737 30.758 155.832 1.00 67.62 81 TYR F O 1
ATOM 14979 N N . GLY F 1 102 ? -22.906 29.320 157.054 1.00 69.12 82 GLY F N 1
ATOM 14980 C CA . GLY F 1 102 ? -22.308 28.160 156.422 1.00 64.48 82 GLY F CA 1
ATOM 14981 C C . GLY F 1 102 ? -20.839 27.907 156.750 1.00 64.27 82 GLY F C 1
ATOM 14982 O O . GLY F 1 102 ? -20.225 27.154 156.019 1.00 62.11 82 GLY F O 1
ATOM 14983 N N . ILE F 1 103 ? -20.279 28.455 157.845 1.00 65.54 83 ILE F N 1
ATOM 14984 C CA . ILE F 1 103 ? -18.817 28.313 158.180 1.00 61.73 83 ILE F CA 1
ATOM 14985 C C . ILE F 1 103 ? -18.546 27.069 159.064 1.00 62.64 83 ILE F C 1
ATOM 14986 O O . ILE F 1 103 ? -18.825 27.064 160.255 1.00 62.58 83 ILE F O 1
ATOM 14991 N N . GLY F 1 104 ? -18.027 26.013 158.463 1.00 61.50 84 GLY F N 1
ATOM 14992 C CA . GLY F 1 104 ? -17.663 24.765 159.174 1.00 62.93 84 GLY F CA 1
ATOM 14993 C C . GLY F 1 104 ? -16.279 24.862 159.793 1.00 61.21 84 GLY F C 1
ATOM 14994 O O . GLY F 1 104 ? -15.563 25.812 159.564 1.00 57.44 84 GLY F O 1
ATOM 14995 N N . PRO F 1 105 ? -15.916 23.907 160.638 1.00 62.53 85 PRO F N 1
ATOM 14996 C CA . PRO F 1 105 ? -14.546 23.872 161.182 1.00 61.83 85 PRO F CA 1
ATOM 14997 C C . PRO F 1 105 ? -13.511 23.554 160.083 1.00 60.53 85 PRO F C 1
ATOM 14998 O O . PRO F 1 105 ? -13.780 22.689 159.231 1.00 53.21 85 PRO F O 1
ATOM 15002 N N . ARG F 1 106 ? -12.332 24.171 160.218 1.00 59.90 86 ARG F N 1
ATOM 15003 C CA . ARG F 1 106 ? -11.254 24.082 159.245 1.00 61.00 86 ARG F CA 1
ATOM 15004 C C . ARG F 1 106 ? -10.668 22.715 159.222 1.00 60.20 86 ARG F C 1
ATOM 15005 O O . ARG F 1 106 ? -10.176 22.276 160.240 1.00 62.91 86 ARG F O 1
ATOM 15013 N N . ALA F 1 107 ? -10.755 22.036 158.086 1.00 58.32 87 ALA F N 1
ATOM 15014 C CA . ALA F 1 107 ? -10.200 20.694 157.881 1.00 57.09 87 ALA F CA 1
ATOM 15015 C C . ALA F 1 107 ? -8.734 20.772 157.453 1.00 57.84 87 ALA F C 1
ATOM 15016 O O . ALA F 1 107 ? -8.306 21.834 156.934 1.00 56.28 87 ALA F O 1
ATOM 15018 N N . ASP F 1 108 ? -8.009 19.637 157.585 1.00 56.85 88 ASP F N 1
ATOM 15019 C CA . ASP F 1 108 ? -6.595 19.600 157.222 1.00 57.44 88 ASP F CA 1
ATOM 15020 C C . ASP F 1 108 ? -6.137 18.209 156.773 1.00 58.15 88 ASP F C 1
ATOM 15021 O O . ASP F 1 108 ? -6.505 17.219 157.364 1.00 60.99 88 ASP F O 1
ATOM 15026 N N . TYR F 1 109 ? -5.416 18.120 155.649 1.00 53.87 89 TYR F N 1
ATOM 15027 C CA . TYR F 1 109 ? -4.966 16.860 155.129 1.00 55.12 89 TYR F CA 1
ATOM 15028 C C . TYR F 1 109 ? -3.441 16.861 154.981 1.00 54.46 89 TYR F C 1
ATOM 15029 O O . TYR F 1 109 ? -2.921 16.144 154.210 1.00 53.80 89 TYR F O 1
ATOM 15038 N N . THR F 1 110 ? -2.738 17.659 155.763 1.00 55.14 90 THR F N 1
ATOM 15039 C CA . THR F 1 110 ? -1.299 17.734 155.685 1.00 56.64 90 THR F CA 1
ATOM 15040 C C . THR F 1 110 ? -0.683 16.386 155.791 1.00 59.40 90 THR F C 1
ATOM 15041 O O . THR F 1 110 ? -1.045 15.605 156.674 1.00 59.19 90 THR F O 1
ATOM 15045 N N . CYS F 1 111 ? 0.248 16.093 154.865 1.00 57.68 91 CYS F N 1
ATOM 15046 C CA . CYS F 1 111 ? 0.934 14.800 154.857 1.00 57.25 91 CYS F CA 1
ATOM 15047 C C . CYS F 1 111 ? 1.612 14.519 156.238 1.00 56.54 91 CYS F C 1
ATOM 15048 O O . CYS F 1 111 ? 2.483 15.270 156.673 1.00 53.27 91 CYS F O 1
ATOM 15051 N N . SER F 1 112 ? 1.209 13.431 156.890 1.00 62.09 92 SER F N 1
ATOM 15052 C CA . SER F 1 112 ? 1.715 13.079 158.220 1.00 66.11 92 SER F CA 1
ATOM 15053 C C . SER F 1 112 ? 3.141 12.474 158.176 1.00 69.01 92 SER F C 1
ATOM 15054 O O . SER F 1 112 ? 3.753 12.220 159.207 1.00 72.52 92 SER F O 1
ATOM 15057 N N . HIS F 1 113 ? 3.682 12.295 156.990 1.00 69.08 93 HIS F N 1
ATOM 15058 C CA . HIS F 1 113 ? 4.945 11.595 156.782 1.00 73.13 93 HIS F CA 1
ATOM 15059 C C . HIS F 1 113 ? 6.026 12.638 156.566 1.00 71.70 93 HIS F C 1
ATOM 15060 O O . HIS F 1 113 ? 7.090 12.479 157.071 1.00 75.35 93 HIS F O 1
ATOM 15067 N N . CYS F 1 114 ? 5.757 13.717 155.808 1.00 69.38 94 CYS F N 1
ATOM 15068 C CA . CYS F 1 114 ? 6.735 14.799 155.634 1.00 64.29 94 CYS F CA 1
ATOM 15069 C C . CYS F 1 114 ? 6.357 16.054 156.380 1.00 62.87 94 CYS F C 1
ATOM 15070 O O . CYS F 1 114 ? 7.144 17.011 156.378 1.00 60.88 94 CYS F O 1
ATOM 15073 N N . GLN F 1 115 ? 5.180 16.084 157.006 1.00 59.94 95 GLN F N 1
ATOM 15074 C CA . GLN F 1 115 ? 4.716 17.289 157.725 1.00 60.92 95 GLN F CA 1
ATOM 15075 C C . GLN F 1 115 ? 4.442 18.397 156.766 1.00 57.67 95 GLN F C 1
ATOM 15076 O O . GLN F 1 115 ? 4.655 19.561 157.116 1.00 54.72 95 GLN F O 1
ATOM 15082 N N . GLY F 1 116 ? 4.004 18.065 155.551 1.00 54.88 96 GLY F N 1
ATOM 15083 C CA . GLY F 1 116 ? 3.744 19.097 154.536 1.00 52.80 96 GLY F CA 1
ATOM 15084 C C . GLY F 1 116 ? 4.973 19.793 153.951 1.00 53.21 96 GLY F C 1
ATOM 15085 O O . GLY F 1 116 ? 4.818 20.677 153.092 1.00 48.97 96 GLY F O 1
ATOM 15086 N N . ARG F 1 117 ? 6.193 19.387 154.328 1.00 48.04 97 ARG F N 1
ATOM 15087 C CA . ARG F 1 117 ? 7.402 20.087 153.825 1.00 48.37 97 ARG F CA 1
ATOM 15088 C C . ARG F 1 117 ? 7.776 19.724 152.353 1.00 47.87 97 ARG F C 1
ATOM 15089 O O . ARG F 1 117 ? 8.574 20.384 151.737 1.00 47.66 97 ARG F O 1
ATOM 15097 N N . THR F 1 118 ? 7.144 18.698 151.826 1.00 48.71 98 THR F N 1
ATOM 15098 C CA . THR F 1 118 ? 7.371 18.089 150.466 1.00 48.90 98 THR F CA 1
ATOM 15099 C C . THR F 1 118 ? 8.615 17.195 150.391 1.00 46.86 98 THR F C 1
ATOM 15100 O O . THR F 1 118 ? 8.789 16.487 149.383 1.00 47.01 98 THR F O 1
ATOM 15104 N N . VAL F 1 119 ? 9.460 17.243 151.432 1.00 48.00 99 VAL F N 1
ATOM 15105 C CA . VAL F 1 119 ? 10.715 16.463 151.515 1.00 52.14 99 VAL F CA 1
ATOM 15106 C C . VAL F 1 119 ? 10.700 15.569 152.739 1.00 55.34 99 VAL F C 1
ATOM 15107 O O . VAL F 1 119 ? 10.170 15.926 153.793 1.00 56.64 99 VAL F O 1
ATOM 15111 N N . GLU F 1 120 ? 11.252 14.391 152.596 1.00 60.03 100 GLU F N 1
ATOM 15112 C CA . GLU F 1 120 ? 11.532 13.566 153.770 1.00 64.42 100 GLU F CA 1
ATOM 15113 C C . GLU F 1 120 ? 13.044 13.588 154.091 1.00 61.03 100 GLU F C 1
ATOM 15114 O O . GLU F 1 120 ? 13.901 13.785 153.212 1.00 60.04 100 GLU F O 1
ATOM 15120 N N . ILE F 1 121 ? 13.324 13.409 155.373 1.00 59.72 101 ILE F N 1
ATOM 15121 C CA . ILE F 1 121 ? 14.674 13.557 155.934 1.00 62.39 101 ILE F CA 1
ATOM 15122 C C . ILE F 1 121 ? 15.299 12.245 156.462 1.00 64.19 101 ILE F C 1
ATOM 15123 O O . ILE F 1 121 ? 16.309 12.324 157.136 1.00 65.92 101 ILE F O 1
ATOM 15128 N N . ASP F 1 122 ? 14.708 11.082 156.125 1.00 67.14 102 ASP F N 1
ATOM 15129 C CA . ASP F 1 122 ? 15.358 9.759 156.224 1.00 71.02 102 ASP F CA 1
ATOM 15130 C C . ASP F 1 122 ? 16.830 9.715 155.916 1.00 71.36 102 ASP F C 1
ATOM 15131 O O . ASP F 1 122 ? 17.633 9.313 156.745 1.00 83.18 102 ASP F O 1
ATOM 15136 N N . ALA F 1 123 ? 17.175 10.179 154.726 1.00 72.43 103 ALA F N 1
ATOM 15137 C CA . ALA F 1 123 ? 18.526 10.086 154.231 1.00 72.53 103 ALA F CA 1
ATOM 15138 C C . ALA F 1 123 ? 19.519 10.886 155.105 1.00 70.56 103 ALA F C 1
ATOM 15139 O O . ALA F 1 123 ? 20.743 10.818 154.886 1.00 67.98 103 ALA F O 1
ATOM 15141 N N . PHE F 1 124 ? 18.969 11.650 156.049 1.00 69.55 104 PHE F N 1
ATOM 15142 C CA . PHE F 1 124 ? 19.698 12.586 156.918 1.00 70.97 104 PHE F CA 1
ATOM 15143 C C . PHE F 1 124 ? 19.593 12.285 158.438 1.00 69.76 104 PHE F C 1
ATOM 15144 O O . PHE F 1 124 ? 19.953 13.136 159.265 1.00 67.44 104 PHE F O 1
ATOM 15152 N N . SER F 1 125 ? 19.122 11.099 158.823 1.00 71.29 105 SER F N 1
ATOM 15153 C CA . SER F 1 125 ? 19.203 10.644 160.234 1.00 73.99 105 SER F CA 1
ATOM 15154 C C . SER F 1 125 ? 20.497 11.021 160.966 1.00 74.46 105 SER F C 1
ATOM 15155 O O . SER F 1 125 ? 20.501 11.479 162.111 1.00 69.72 105 SER F O 1
ATOM 15158 N N . GLU F 1 126 ? 21.599 10.718 160.297 1.00 77.75 106 GLU F N 1
ATOM 15159 C CA . GLU F 1 126 ? 22.941 10.913 160.841 1.00 79.14 106 GLU F CA 1
ATOM 15160 C C . GLU F 1 126 ? 23.181 12.391 161.121 1.00 75.48 106 GLU F C 1
ATOM 15161 O O . GLU F 1 126 ? 23.486 12.781 162.235 1.00 77.68 106 GLU F O 1
ATOM 15167 N N . LEU F 1 127 ? 23.026 13.224 160.096 1.00 70.71 107 LEU F N 1
ATOM 15168 C CA . LEU F 1 127 ? 23.144 14.668 160.230 1.00 68.30 107 LEU F CA 1
ATOM 15169 C C . LEU F 1 127 ? 22.283 15.228 161.361 1.00 65.06 107 LEU F C 1
ATOM 15170 O O . LEU F 1 127 ? 22.713 16.111 162.079 1.00 67.87 107 LEU F O 1
ATOM 15175 N N . LEU F 1 128 ? 21.054 14.742 161.472 1.00 63.04 108 LEU F N 1
ATOM 15176 C CA . LEU F 1 128 ? 20.126 15.221 162.447 1.00 62.86 108 LEU F CA 1
ATOM 15177 C C . LEU F 1 128 ? 20.684 14.960 163.853 1.00 66.64 108 LEU F C 1
ATOM 15178 O O . LEU F 1 128 ? 20.807 15.906 164.674 1.00 64.38 108 LEU F O 1
ATOM 15183 N N . GLU F 1 129 ? 21.043 13.690 164.117 1.00 69.69 109 GLU F N 1
ATOM 15184 C CA . GLU F 1 129 ? 21.747 13.305 165.363 1.00 69.23 109 GLU F CA 1
ATOM 15185 C C . GLU F 1 129 ? 22.912 14.240 165.688 1.00 66.65 109 GLU F C 1
ATOM 15186 O O . GLU F 1 129 ? 23.045 14.731 166.791 1.00 65.43 109 GLU F O 1
ATOM 15192 N N . GLN F 1 130 ? 23.759 14.483 164.709 1.00 67.86 110 GLN F N 1
ATOM 15193 C CA . GLN F 1 130 ? 24.950 15.288 164.962 1.00 71.41 110 GLN F CA 1
ATOM 15194 C C . GLN F 1 130 ? 24.561 16.725 165.212 1.00 70.65 110 GLN F C 1
ATOM 15195 O O . GLN F 1 130 ? 25.043 17.375 166.135 1.00 72.91 110 GLN F O 1
ATOM 15201 N N . PHE F 1 131 ? 23.640 17.224 164.395 1.00 65.84 111 PHE F N 1
ATOM 15202 C CA . PHE F 1 131 ? 23.197 18.586 164.591 1.00 62.83 111 PHE F CA 1
ATOM 15203 C C . PHE F 1 131 ? 22.601 18.809 165.976 1.00 61.33 111 PHE F C 1
ATOM 15204 O O . PHE F 1 131 ? 22.943 19.828 166.684 1.00 59.72 111 PHE F O 1
ATOM 15212 N N . LYS F 1 132 ? 21.701 17.918 166.393 1.00 61.56 112 LYS F N 1
ATOM 15213 C CA . LYS F 1 132 ? 21.120 18.063 167.773 1.00 64.59 112 LYS F CA 1
ATOM 15214 C C . LYS F 1 132 ? 22.237 17.936 168.871 1.00 68.27 112 LYS F C 1
ATOM 15215 O O . LYS F 1 132 ? 22.266 18.710 169.840 1.00 66.51 112 LYS F O 1
ATOM 15221 N N . GLU F 1 133 ? 23.141 16.992 168.669 1.00 71.01 113 GLU F N 1
ATOM 15222 C CA . GLU F 1 133 ? 24.280 16.762 169.611 1.00 81.32 113 GLU F CA 1
ATOM 15223 C C . GLU F 1 133 ? 25.005 18.101 169.841 1.00 77.92 113 GLU F C 1
ATOM 15224 O O . GLU F 1 133 ? 25.012 18.573 170.960 1.00 77.24 113 GLU F O 1
ATOM 15230 N N . ILE F 1 134 ? 25.462 18.772 168.764 1.00 75.94 114 ILE F N 1
ATOM 15231 C CA . ILE F 1 134 ? 26.213 20.017 168.955 1.00 75.07 114 ILE F CA 1
ATOM 15232 C C . ILE F 1 134 ? 25.437 21.276 169.155 1.00 72.51 114 ILE F C 1
ATOM 15233 O O . ILE F 1 134 ? 26.040 22.307 169.358 1.00 71.71 114 ILE F O 1
ATOM 15238 N N . THR F 1 135 ? 24.122 21.235 169.124 1.00 67.31 115 THR F N 1
ATOM 15239 C CA . THR F 1 135 ? 23.364 22.473 169.371 1.00 67.57 115 THR F CA 1
ATOM 15240 C C . THR F 1 135 ? 22.609 22.417 170.691 1.00 68.46 115 THR F C 1
ATOM 15241 O O . THR F 1 135 ? 21.814 23.338 171.036 1.00 66.92 115 THR F O 1
ATOM 15245 N N . ARG F 1 136 ? 22.921 21.373 171.464 1.00 75.09 116 ARG F N 1
ATOM 15246 C CA . ARG F 1 136 ? 22.378 21.153 172.809 1.00 77.59 116 ARG F CA 1
ATOM 15247 C C . ARG F 1 136 ? 22.521 22.382 173.664 1.00 74.65 116 ARG F C 1
ATOM 15248 O O . ARG F 1 136 ? 21.626 22.665 174.445 1.00 74.57 116 ARG F O 1
ATOM 15256 N N . ASP F 1 137 ? 23.594 23.142 173.491 1.00 72.94 117 ASP F N 1
ATOM 15257 C CA . ASP F 1 137 ? 23.769 24.370 174.275 1.00 74.18 117 ASP F CA 1
ATOM 15258 C C . ASP F 1 137 ? 23.825 25.603 173.390 1.00 72.18 117 ASP F C 1
ATOM 15259 O O . ASP F 1 137 ? 24.620 26.504 173.651 1.00 74.53 117 ASP F O 1
ATOM 15264 N N . ARG F 1 138 ? 22.998 25.639 172.346 1.00 64.81 118 ARG F N 1
ATOM 15265 C CA . ARG F 1 138 ? 22.894 26.784 171.508 1.00 64.22 118 ARG F CA 1
ATOM 15266 C C . ARG F 1 138 ? 22.490 28.041 172.261 1.00 65.18 118 ARG F C 1
ATOM 15267 O O . ARG F 1 138 ? 21.750 27.960 173.256 1.00 64.29 118 ARG F O 1
ATOM 15275 N N . PRO F 1 139 ? 22.928 29.211 171.749 1.00 67.69 119 PRO F N 1
ATOM 15276 C CA . PRO F 1 139 ? 22.442 30.424 172.339 1.00 67.33 119 PRO F CA 1
ATOM 15277 C C . PRO F 1 139 ? 20.898 30.475 172.356 1.00 69.06 119 PRO F C 1
ATOM 15278 O O . PRO F 1 139 ? 20.198 30.239 171.313 1.00 64.84 119 PRO F O 1
ATOM 15282 N N . GLU F 1 140 ? 20.389 30.710 173.552 1.00 66.61 120 GLU F N 1
ATOM 15283 C CA . GLU F 1 140 ? 19.006 31.126 173.790 1.00 68.63 120 GLU F CA 1
ATOM 15284 C C . GLU F 1 140 ? 18.489 32.257 172.846 1.00 64.40 120 GLU F C 1
ATOM 15285 O O . GLU F 1 140 ? 19.218 33.199 172.534 1.00 62.54 120 GLU F O 1
ATOM 15291 N N . PRO F 1 141 ? 17.218 32.192 172.465 1.00 60.06 121 PRO F N 1
ATOM 15292 C CA . PRO F 1 141 ? 16.754 33.293 171.630 1.00 60.70 121 PRO F CA 1
ATOM 15293 C C . PRO F 1 141 ? 16.725 34.659 172.340 1.00 59.26 121 PRO F C 1
ATOM 15294 O O . PRO F 1 141 ? 16.075 34.791 173.379 1.00 58.54 121 PRO F O 1
ATOM 15298 N N . ALA F 1 142 ? 17.461 35.639 171.796 1.00 59.01 122 ALA F N 1
ATOM 15299 C CA . ALA F 1 142 ? 17.441 37.035 172.280 1.00 59.84 122 ALA F CA 1
ATOM 15300 C C . ALA F 1 142 ? 16.249 37.851 171.738 1.00 57.57 122 ALA F C 1
ATOM 15301 O O . ALA F 1 142 ? 16.146 38.125 170.515 1.00 56.72 122 ALA F O 1
ATOM 15303 N N . HIS F 1 143 ? 15.402 38.293 172.648 1.00 53.62 123 HIS F N 1
ATOM 15304 C CA . HIS F 1 143 ? 14.369 39.293 172.407 1.00 56.40 123 HIS F CA 1
ATOM 15305 C C . HIS F 1 143 ? 14.773 40.417 171.444 1.00 57.76 123 HIS F C 1
ATOM 15306 O O . HIS F 1 143 ? 14.063 40.716 170.484 1.00 55.11 123 HIS F O 1
ATOM 15313 N N . GLN F 1 144 ? 15.925 40.997 171.686 1.00 58.91 124 GLN F N 1
ATOM 15314 C CA . GLN F 1 144 ? 16.277 42.275 171.088 1.00 61.97 124 GLN F CA 1
ATOM 15315 C C . GLN F 1 144 ? 16.657 42.104 169.614 1.00 59.50 124 GLN F C 1
ATOM 15316 O O . GLN F 1 144 ? 16.603 43.011 168.886 1.00 58.40 124 GLN F O 1
ATOM 15322 N N . PHE F 1 145 ? 17.007 40.906 169.215 1.00 61.10 125 PHE F N 1
ATOM 15323 C CA . PHE F 1 145 ? 17.236 40.582 167.799 1.00 60.60 125 PHE F CA 1
ATOM 15324 C C . PHE F 1 145 ? 16.136 39.745 167.136 1.00 59.49 125 PHE F C 1
ATOM 15325 O O . PHE F 1 145 ? 16.370 39.193 166.059 1.00 59.60 125 PHE F O 1
ATOM 15333 N N . ASP F 1 146 ? 14.932 39.687 167.728 1.00 56.71 126 ASP F N 1
ATOM 15334 C CA . ASP F 1 146 ? 13.770 39.054 167.076 1.00 56.10 126 ASP F CA 1
ATOM 15335 C C . ASP F 1 146 ? 14.028 37.584 166.801 1.00 54.80 126 ASP F C 1
ATOM 15336 O O . ASP F 1 146 ? 13.453 37.019 165.878 1.00 53.24 126 ASP F O 1
ATOM 15341 N N . GLN F 1 147 ? 14.802 36.931 167.685 1.00 54.42 127 GLN F N 1
ATOM 15342 C CA . GLN F 1 147 ? 15.234 35.568 167.461 1.00 53.24 127 GLN F CA 1
ATOM 15343 C C . GLN F 1 147 ? 14.199 34.528 167.824 1.00 51.33 127 GLN F C 1
ATOM 15344 O O . GLN F 1 147 ? 13.413 34.716 168.716 1.00 52.17 127 GLN F O 1
ATOM 15350 N N . ALA F 1 148 ? 14.225 33.431 167.105 1.00 50.70 128 ALA F N 1
ATOM 15351 C CA . ALA F 1 148 ? 13.637 32.150 167.523 1.00 50.99 128 ALA F CA 1
ATOM 15352 C C . ALA F 1 148 ? 14.062 31.152 166.509 1.00 49.64 128 ALA F C 1
ATOM 15353 O O . ALA F 1 148 ? 13.813 31.353 165.295 1.00 47.62 128 ALA F O 1
ATOM 15355 N N . TYR F 1 149 ? 14.709 30.095 166.963 1.00 49.72 129 TYR F N 1
ATOM 15356 C CA . TYR F 1 149 ? 15.269 29.109 166.090 1.00 50.53 129 TYR F CA 1
ATOM 15357 C C . TYR F 1 149 ? 14.188 28.068 165.754 1.00 48.90 129 TYR F C 1
ATOM 15358 O O . TYR F 1 149 ? 13.224 27.813 166.546 1.00 47.47 129 TYR F O 1
ATOM 15367 N N . VAL F 1 150 ? 14.325 27.544 164.554 1.00 47.70 130 VAL F N 1
ATOM 15368 C CA . VAL F 1 150 ? 13.483 26.469 164.083 1.00 46.75 130 VAL F CA 1
ATOM 15369 C C . VAL F 1 150 ? 13.834 25.155 164.765 1.00 48.63 130 VAL F C 1
ATOM 15370 O O . VAL F 1 150 ? 14.962 24.950 165.220 1.00 48.42 130 VAL F O 1
ATOM 15374 N N . THR F 1 151 ? 12.883 24.242 164.764 1.00 48.39 131 THR F N 1
ATOM 15375 C CA . THR F 1 151 ? 13.166 22.886 165.251 1.00 50.83 131 THR F CA 1
ATOM 15376 C C . THR F 1 151 ? 14.326 22.292 164.490 1.00 52.27 131 THR F C 1
ATOM 15377 O O . THR F 1 151 ? 14.586 22.703 163.373 1.00 51.15 131 THR F O 1
ATOM 15381 N N . PRO F 1 152 ? 15.076 21.317 165.096 1.00 52.59 132 PRO F N 1
ATOM 15382 C CA . PRO F 1 152 ? 16.183 20.670 164.347 1.00 52.69 132 PRO F CA 1
ATOM 15383 C C . PRO F 1 152 ? 15.743 19.886 163.076 1.00 50.98 132 PRO F C 1
ATOM 15384 O O . PRO F 1 152 ? 16.449 19.868 162.074 1.00 52.00 132 PRO F O 1
ATOM 15388 N N . GLU F 1 153 ? 14.586 19.242 163.148 1.00 53.37 133 GLU F N 1
ATOM 15389 C CA . GLU F 1 153 ? 13.921 18.593 161.987 1.00 55.55 133 GLU F CA 1
ATOM 15390 C C . GLU F 1 153 ? 13.656 19.625 160.841 1.00 50.84 133 GLU F C 1
ATOM 15391 O O . GLU F 1 153 ? 13.899 19.331 159.695 1.00 50.36 133 GLU F O 1
ATOM 15397 N N . THR F 1 154 ? 13.249 20.829 161.215 1.00 46.20 134 THR F N 1
ATOM 15398 C CA . THR F 1 154 ? 13.101 21.920 160.294 1.00 46.80 134 THR F CA 1
ATOM 15399 C C . THR F 1 154 ? 14.460 22.210 159.653 1.00 46.98 134 THR F C 1
ATOM 15400 O O . THR F 1 154 ? 14.519 22.297 158.431 1.00 42.18 134 THR F O 1
ATOM 15404 N N . THR F 1 155 ? 15.520 22.342 160.462 1.00 47.50 135 THR F N 1
ATOM 15405 C CA . THR F 1 155 ? 16.854 22.656 159.897 1.00 51.44 135 THR F CA 1
ATOM 15406 C C . THR F 1 155 ? 17.324 21.604 158.875 1.00 53.01 135 THR F C 1
ATOM 15407 O O . THR F 1 155 ? 17.891 21.928 157.841 1.00 51.15 135 THR F O 1
ATOM 15411 N N . VAL F 1 156 ? 17.024 20.342 159.164 1.00 54.91 136 VAL F N 1
ATOM 15412 C CA . VAL F 1 156 ? 17.485 19.265 158.344 1.00 54.61 136 VAL F CA 1
ATOM 15413 C C . VAL F 1 156 ? 16.642 19.177 157.069 1.00 52.09 136 VAL F C 1
ATOM 15414 O O . VAL F 1 156 ? 17.194 18.925 155.969 1.00 52.28 136 VAL F O 1
ATOM 15418 N N . ALA F 1 157 ? 15.342 19.418 157.203 1.00 50.03 137 ALA F N 1
ATOM 15419 C CA . ALA F 1 157 ? 14.488 19.560 156.031 1.00 49.18 137 ALA F CA 1
ATOM 15420 C C . ALA F 1 157 ? 14.939 20.680 155.107 1.00 47.17 137 ALA F C 1
ATOM 15421 O O . ALA F 1 157 ? 14.836 20.538 153.893 1.00 46.90 137 ALA F O 1
ATOM 15423 N N . ARG F 1 158 ? 15.468 21.751 155.696 1.00 48.01 138 ARG F N 1
ATOM 15424 C CA . ARG F 1 158 ? 16.016 22.846 154.903 1.00 47.91 138 ARG F CA 1
ATOM 15425 C C . ARG F 1 158 ? 17.138 22.375 154.031 1.00 45.56 138 ARG F C 1
ATOM 15426 O O . ARG F 1 158 ? 17.182 22.698 152.871 1.00 43.78 138 ARG F O 1
ATOM 15434 N N . VAL F 1 159 ? 18.062 21.607 154.608 1.00 46.22 139 VAL F N 1
ATOM 15435 C CA . VAL F 1 159 ? 19.221 21.100 153.858 1.00 43.72 139 VAL F CA 1
ATOM 15436 C C . VAL F 1 159 ? 18.736 20.175 152.750 1.00 41.90 139 VAL F C 1
ATOM 15437 O O . VAL F 1 159 ? 19.133 20.318 151.638 1.00 41.78 139 VAL F O 1
ATOM 15441 N N . ALA F 1 160 ? 17.828 19.256 153.072 1.00 42.51 140 ALA F N 1
ATOM 15442 C CA . ALA F 1 160 ? 17.254 18.349 152.097 1.00 44.22 140 ALA F CA 1
ATOM 15443 C C . ALA F 1 160 ? 16.651 19.083 150.907 1.00 45.05 140 ALA F C 1
ATOM 15444 O O . ALA F 1 160 ? 16.929 18.758 149.766 1.00 43.14 140 ALA F O 1
ATOM 15446 N N . LEU F 1 161 ? 15.801 20.094 151.189 1.00 42.83 141 LEU F N 1
ATOM 15447 C CA . LEU F 1 161 ? 15.173 20.883 150.110 1.00 42.30 141 LEU F CA 1
ATOM 15448 C C . LEU F 1 161 ? 16.220 21.580 149.257 1.00 40.00 141 LEU F C 1
ATOM 15449 O O . LEU F 1 161 ? 16.188 21.492 147.991 1.00 40.23 141 LEU F O 1
ATOM 15454 N N . MET F 1 162 ? 17.151 22.245 149.903 1.00 41.60 142 MET F N 1
ATOM 15455 C CA . MET F 1 162 ? 18.133 23.011 149.146 1.00 40.93 142 MET F CA 1
ATOM 15456 C C . MET F 1 162 ? 18.968 22.136 148.242 1.00 43.33 142 MET F C 1
ATOM 15457 O O . MET F 1 162 ? 19.313 22.491 147.043 1.00 43.25 142 MET F O 1
ATOM 15462 N N . HIS F 1 163 ? 19.298 20.965 148.802 1.00 44.45 143 HIS F N 1
ATOM 15463 C CA . HIS F 1 163 ? 20.129 20.026 148.051 1.00 46.22 143 HIS F CA 1
ATOM 15464 C C . HIS F 1 163 ? 19.323 19.482 146.914 1.00 45.31 143 HIS F C 1
ATOM 15465 O O . HIS F 1 163 ? 19.813 19.452 145.712 1.00 44.00 143 HIS F O 1
ATOM 15472 N N . SER F 1 164 ? 18.054 19.092 147.195 1.00 45.59 144 SER F N 1
ATOM 15473 C CA . SER F 1 164 ? 17.164 18.569 146.082 1.00 43.46 144 SER F CA 1
ATOM 15474 C C . SER F 1 164 ? 17.061 19.529 144.917 1.00 40.97 144 SER F C 1
ATOM 15475 O O . SER F 1 164 ? 16.735 19.107 143.827 1.00 41.23 144 SER F O 1
ATOM 15478 N N . ARG F 1 165 ? 17.216 20.825 145.146 1.00 40.22 145 ARG F N 1
ATOM 15479 C CA . ARG F 1 165 ? 17.152 21.830 144.070 1.00 39.26 145 ARG F CA 1
ATOM 15480 C C . ARG F 1 165 ? 18.452 22.169 143.447 1.00 39.90 145 ARG F C 1
ATOM 15481 O O . ARG F 1 165 ? 18.520 22.930 142.521 1.00 38.25 145 ARG F O 1
ATOM 15489 N N . GLY F 1 166 ? 19.519 21.527 143.871 1.00 42.19 146 GLY F N 1
ATOM 15490 C CA . GLY F 1 166 ? 20.811 21.692 143.248 1.00 40.94 146 GLY F CA 1
ATOM 15491 C C . GLY F 1 166 ? 21.591 22.844 143.834 1.00 39.97 146 GLY F C 1
ATOM 15492 O O . GLY F 1 166 ? 22.520 23.373 143.187 1.00 42.10 146 GLY F O 1
ATOM 15493 N N . ASP F 1 167 ? 21.217 23.292 144.994 1.00 40.09 147 ASP F N 1
ATOM 15494 C CA . ASP F 1 167 ? 21.732 24.579 145.469 1.00 41.57 147 ASP F CA 1
ATOM 15495 C C . ASP F 1 167 ? 22.809 24.540 146.533 1.00 43.19 147 ASP F C 1
ATOM 15496 O O . ASP F 1 167 ? 23.222 25.594 146.980 1.00 43.87 147 ASP F O 1
ATOM 15501 N N . LEU F 1 168 ? 23.240 23.337 146.940 1.00 45.98 148 LEU F N 1
ATOM 15502 C CA . LEU F 1 168 ? 24.240 23.192 148.012 1.00 46.56 148 LEU F CA 1
ATOM 15503 C C . LEU F 1 168 ? 25.578 22.601 147.539 1.00 50.31 148 LEU F C 1
ATOM 15504 O O . LEU F 1 168 ? 26.641 23.213 147.784 1.00 50.58 148 LEU F O 1
ATOM 15509 N N . GLU F 1 169 ? 25.492 21.489 146.805 1.00 51.27 149 GLU F N 1
ATOM 15510 C CA . GLU F 1 169 ? 26.687 20.673 146.479 1.00 56.87 149 GLU F CA 1
ATOM 15511 C C . GLU F 1 169 ? 27.679 21.434 145.644 1.00 54.52 149 GLU F C 1
ATOM 15512 O O . GLU F 1 169 ? 27.336 21.899 144.574 1.00 47.85 149 GLU F O 1
ATOM 15518 N N . ASN F 1 170 ? 28.875 21.611 146.174 1.00 53.03 150 ASN F N 1
ATOM 15519 C CA . ASN F 1 170 ? 29.926 22.451 145.552 1.00 55.91 150 ASN F CA 1
ATOM 15520 C C . ASN F 1 170 ? 29.558 23.896 145.348 1.00 55.51 150 ASN F C 1
ATOM 15521 O O . ASN F 1 170 ? 30.186 24.594 144.520 1.00 55.21 150 ASN F O 1
ATOM 15526 N N . LYS F 1 171 ? 28.593 24.364 146.128 1.00 53.82 151 LYS F N 1
ATOM 15527 C CA . LYS F 1 171 ? 28.167 25.746 146.001 1.00 53.99 151 LYS F CA 1
ATOM 15528 C C . LYS F 1 171 ? 28.723 26.666 147.114 1.00 53.99 151 LYS F C 1
ATOM 15529 O O . LYS F 1 171 ? 29.054 26.233 148.218 1.00 52.99 151 LYS F O 1
ATOM 15535 N N . GLU F 1 172 ? 28.762 27.953 146.798 1.00 51.65 152 GLU F N 1
ATOM 15536 C CA . GLU F 1 172 ? 29.216 28.970 147.684 1.00 53.85 152 GLU F CA 1
ATOM 15537 C C . GLU F 1 172 ? 27.923 29.624 148.250 1.00 54.20 152 GLU F C 1
ATOM 15538 O O . GLU F 1 172 ? 27.213 30.342 147.515 1.00 49.89 152 GLU F O 1
ATOM 15544 N N . VAL F 1 173 ? 27.675 29.351 149.537 1.00 52.90 153 VAL F N 1
ATOM 15545 C CA . VAL F 1 173 ? 26.470 29.668 150.270 1.00 50.57 153 VAL F CA 1
ATOM 15546 C C . VAL F 1 173 ? 26.670 30.776 151.278 1.00 52.28 153 VAL F C 1
ATOM 15547 O O . VAL F 1 173 ? 27.630 30.733 152.054 1.00 52.44 153 VAL F O 1
ATOM 15551 N N . PHE F 1 174 ? 25.750 31.751 151.279 1.00 49.83 154 PHE F N 1
ATOM 15552 C CA . PHE F 1 174 ? 25.734 32.868 152.166 1.00 52.89 154 PHE F CA 1
ATOM 15553 C C . PHE F 1 174 ? 24.555 32.703 153.076 1.00 53.08 154 PHE F C 1
ATOM 15554 O O . PHE F 1 174 ? 23.439 32.363 152.592 1.00 52.07 154 PHE F O 1
ATOM 15562 N N . VAL F 1 175 ? 24.777 32.968 154.369 1.00 50.99 155 VAL F N 1
ATOM 15563 C CA . VAL F 1 175 ? 23.755 32.844 155.406 1.00 51.37 155 VAL F CA 1
ATOM 15564 C C . VAL F 1 175 ? 23.624 34.141 156.104 1.00 53.88 155 VAL F C 1
ATOM 15565 O O . VAL F 1 175 ? 24.546 34.519 156.829 1.00 54.97 155 VAL F O 1
ATOM 15569 N N . LEU F 1 176 ? 22.477 34.831 155.962 1.00 51.12 156 LEU F N 1
ATOM 15570 C CA . LEU F 1 176 ? 22.319 36.150 156.496 1.00 51.71 156 LEU F CA 1
ATOM 15571 C C . LEU F 1 176 ? 21.489 36.072 157.742 1.00 51.97 156 LEU F C 1
ATOM 15572 O O . LEU F 1 176 ? 20.297 36.083 157.656 1.00 50.66 156 LEU F O 1
ATOM 15577 N N . GLY F 1 177 ? 22.144 35.967 158.901 1.00 52.01 157 GLY F N 1
ATOM 15578 C CA . GLY F 1 177 ? 21.439 35.683 160.170 1.00 52.99 157 GLY F CA 1
ATOM 15579 C C . GLY F 1 177 ? 21.363 34.181 160.351 1.00 56.00 157 GLY F C 1
ATOM 15580 O O . GLY F 1 177 ? 21.125 33.450 159.376 1.00 53.94 157 GLY F O 1
ATOM 15581 N N . ASP F 1 178 ? 21.616 33.689 161.569 1.00 57.48 158 ASP F N 1
ATOM 15582 C CA . ASP F 1 178 ? 21.675 32.258 161.774 1.00 58.14 158 ASP F CA 1
ATOM 15583 C C . ASP F 1 178 ? 21.368 31.700 163.170 1.00 56.87 158 ASP F C 1
ATOM 15584 O O . ASP F 1 178 ? 21.932 30.708 163.577 1.00 54.02 158 ASP F O 1
ATOM 15589 N N . ASP F 1 179 ? 20.373 32.264 163.837 1.00 54.22 159 ASP F N 1
ATOM 15590 C CA . ASP F 1 179 ? 19.928 31.683 165.057 1.00 54.40 159 ASP F CA 1
ATOM 15591 C C . ASP F 1 179 ? 19.502 30.266 164.806 1.00 53.28 159 ASP F C 1
ATOM 15592 O O . ASP F 1 179 ? 19.563 29.442 165.722 1.00 49.49 159 ASP F O 1
ATOM 15597 N N . ASP F 1 180 ? 19.119 29.944 163.569 1.00 51.30 160 ASP F N 1
ATOM 15598 C CA . ASP F 1 180 ? 18.685 28.604 163.242 1.00 52.75 160 ASP F CA 1
ATOM 15599 C C . ASP F 1 180 ? 19.826 27.603 163.145 1.00 52.16 160 ASP F C 1
ATOM 15600 O O . ASP F 1 180 ? 19.599 26.391 163.141 1.00 53.04 160 ASP F O 1
ATOM 15605 N N . LEU F 1 181 ? 21.039 28.138 163.021 1.00 53.17 161 LEU F N 1
ATOM 15606 C CA . LEU F 1 181 ? 22.279 27.396 162.872 1.00 54.28 161 LEU F CA 1
ATOM 15607 C C . LEU F 1 181 ? 22.327 26.545 161.648 1.00 51.80 161 LEU F C 1
ATOM 15608 O O . LEU F 1 181 ? 23.049 25.539 161.589 1.00 51.34 161 LEU F O 1
ATOM 15613 N N . THR F 1 182 ? 21.678 27.017 160.605 1.00 48.46 162 THR F N 1
ATOM 15614 C CA . THR F 1 182 ? 21.748 26.357 159.350 1.00 49.01 162 THR F CA 1
ATOM 15615 C C . THR F 1 182 ? 23.199 26.237 158.845 1.00 50.01 162 THR F C 1
ATOM 15616 O O . THR F 1 182 ? 23.555 25.259 158.183 1.00 48.00 162 THR F O 1
ATOM 15620 N N . SER F 1 183 ? 24.051 27.235 159.139 1.00 54.12 163 SER F N 1
ATOM 15621 C CA . SER F 1 183 ? 25.509 27.089 158.783 1.00 56.13 163 SER F CA 1
ATOM 15622 C C . SER F 1 183 ? 26.173 25.878 159.450 1.00 56.02 163 SER F C 1
ATOM 15623 O O . SER F 1 183 ? 27.081 25.301 158.873 1.00 58.13 163 SER F O 1
ATOM 15626 N N . VAL F 1 184 ? 25.705 25.520 160.644 1.00 56.12 164 VAL F N 1
ATOM 15627 C CA . VAL F 1 184 ? 26.217 24.316 161.329 1.00 59.99 164 VAL F CA 1
ATOM 15628 C C . VAL F 1 184 ? 25.744 23.036 160.618 1.00 61.68 164 VAL F C 1
ATOM 15629 O O . VAL F 1 184 ? 26.559 22.151 160.237 1.00 61.25 164 VAL F O 1
ATOM 15633 N N . ALA F 1 185 ? 24.432 22.987 160.373 1.00 60.45 165 ALA F N 1
ATOM 15634 C CA . ALA F 1 185 ? 23.897 21.922 159.573 1.00 57.39 165 ALA F CA 1
ATOM 15635 C C . ALA F 1 185 ? 24.615 21.797 158.234 1.00 56.21 165 ALA F C 1
ATOM 15636 O O . ALA F 1 185 ? 24.938 20.671 157.801 1.00 58.59 165 ALA F O 1
ATOM 15638 N N . LEU F 1 186 ? 24.891 22.924 157.562 1.00 54.39 166 LEU F N 1
ATOM 15639 C CA . LEU F 1 186 ? 25.602 22.884 156.256 1.00 53.03 166 LEU F CA 1
ATOM 15640 C C . LEU F 1 186 ? 27.037 22.317 156.375 1.00 56.56 166 LEU F C 1
ATOM 15641 O O . LEU F 1 186 ? 27.471 21.486 155.533 1.00 55.10 166 LEU F O 1
ATOM 15646 N N . MET F 1 187 ? 27.755 22.780 157.402 1.00 57.48 167 MET F N 1
ATOM 15647 C CA . MET F 1 187 ? 29.097 22.251 157.675 1.00 60.55 167 MET F CA 1
ATOM 15648 C C . MET F 1 187 ? 29.026 20.744 157.863 1.00 60.34 167 MET F C 1
ATOM 15649 O O . MET F 1 187 ? 29.746 20.025 157.197 1.00 62.49 167 MET F O 1
ATOM 15654 N N . LEU F 1 188 ? 28.088 20.267 158.657 1.00 61.35 168 LEU F N 1
ATOM 15655 C CA . LEU F 1 188 ? 27.941 18.837 158.906 1.00 61.70 168 LEU F CA 1
ATOM 15656 C C . LEU F 1 188 ? 27.542 17.987 157.701 1.00 63.78 168 LEU F C 1
ATOM 15657 O O . LEU F 1 188 ? 27.830 16.784 157.658 1.00 62.71 168 LEU F O 1
ATOM 15662 N N . SER F 1 189 ? 26.885 18.589 156.697 1.00 62.46 169 SER F N 1
ATOM 15663 C CA . SER F 1 189 ? 26.577 17.898 155.494 1.00 59.83 169 SER F CA 1
ATOM 15664 C C . SER F 1 189 ? 27.776 17.714 154.585 1.00 61.26 169 SER F C 1
ATOM 15665 O O . SER F 1 189 ? 27.762 16.820 153.754 1.00 61.47 169 SER F O 1
ATOM 15668 N N . GLY F 1 190 ? 28.744 18.639 154.659 1.00 61.08 170 GLY F N 1
ATOM 15669 C CA . GLY F 1 190 ? 29.918 18.639 153.813 1.00 60.81 170 GLY F CA 1
ATOM 15670 C C . GLY F 1 190 ? 29.655 19.087 152.389 1.00 63.51 170 GLY F C 1
ATOM 15671 O O . GLY F 1 190 ? 30.575 18.988 151.532 1.00 61.42 170 GLY F O 1
ATOM 15672 N N . LEU F 1 191 ? 28.421 19.556 152.110 1.00 58.22 171 LEU F N 1
ATOM 15673 C CA . LEU F 1 191 ? 28.010 19.794 150.747 1.00 57.57 171 LEU F CA 1
ATOM 15674 C C . LEU F 1 191 ? 28.639 21.055 150.132 1.00 56.09 171 LEU F C 1
ATOM 15675 O O . LEU F 1 191 ? 29.086 20.998 149.020 1.00 58.13 171 LEU F O 1
ATOM 15680 N N . PRO F 1 192 ? 28.633 22.199 150.818 1.00 57.20 172 PRO F N 1
ATOM 15681 C CA . PRO F 1 192 ? 29.162 23.391 150.146 1.00 59.04 172 PRO F CA 1
ATOM 15682 C C . PRO F 1 192 ? 30.645 23.382 149.805 1.00 63.70 172 PRO F C 1
ATOM 15683 O O . PRO F 1 192 ? 31.395 22.695 150.431 1.00 64.80 172 PRO F O 1
ATOM 15687 N N . LYS F 1 193 ? 31.017 24.150 148.799 1.00 64.17 173 LYS F N 1
ATOM 15688 C CA . LYS F 1 193 ? 32.375 24.569 148.600 1.00 64.89 173 LYS F CA 1
ATOM 15689 C C . LYS F 1 193 ? 32.848 25.472 149.739 1.00 64.63 173 LYS F C 1
ATOM 15690 O O . LYS F 1 193 ? 33.890 25.271 150.278 1.00 65.74 173 LYS F O 1
ATOM 15696 N N . ARG F 1 194 ? 32.075 26.507 150.033 1.00 62.16 174 ARG F N 1
ATOM 15697 C CA . ARG F 1 194 ? 32.326 27.376 151.153 1.00 64.25 174 ARG F CA 1
ATOM 15698 C C . ARG F 1 194 ? 30.999 27.940 151.677 1.00 62.66 174 ARG F C 1
ATOM 15699 O O . ARG F 1 194 ? 29.918 27.774 151.041 1.00 58.31 174 ARG F O 1
ATOM 15707 N N . ILE F 1 195 ? 31.086 28.539 152.852 1.00 57.73 175 ILE F N 1
ATOM 15708 C CA . ILE F 1 195 ? 29.984 29.164 153.540 1.00 56.24 175 ILE F CA 1
ATOM 15709 C C . ILE F 1 195 ? 30.466 30.547 154.010 1.00 58.15 175 ILE F C 1
ATOM 15710 O O . ILE F 1 195 ? 31.659 30.748 154.416 1.00 62.08 175 ILE F O 1
ATOM 15715 N N . ALA F 1 196 ? 29.587 31.531 153.959 1.00 56.05 176 ALA F N 1
ATOM 15716 C CA . ALA F 1 196 ? 29.808 32.805 154.695 1.00 57.22 176 ALA F CA 1
ATOM 15717 C C . ALA F 1 196 ? 28.565 33.103 155.491 1.00 58.79 176 ALA F C 1
ATOM 15718 O O . ALA F 1 196 ? 27.446 33.080 154.917 1.00 56.66 176 ALA F O 1
ATOM 15720 N N . VAL F 1 197 ? 28.727 33.350 156.801 1.00 59.91 177 VAL F N 1
ATOM 15721 C CA . VAL F 1 197 ? 27.619 33.647 157.725 1.00 58.88 177 VAL F CA 1
ATOM 15722 C C . VAL F 1 197 ? 27.832 34.973 158.387 1.00 62.33 177 VAL F C 1
ATOM 15723 O O . VAL F 1 197 ? 28.983 35.302 158.766 1.00 66.07 177 VAL F O 1
ATOM 15727 N N . LEU F 1 198 ? 26.737 35.672 158.652 1.00 58.06 178 LEU F N 1
ATOM 15728 C CA . LEU F 1 198 ? 26.742 36.880 159.430 1.00 58.91 178 LEU F CA 1
ATOM 15729 C C . LEU F 1 198 ? 25.594 36.883 160.421 1.00 61.91 178 LEU F C 1
ATOM 15730 O O . LEU F 1 198 ? 24.564 36.167 160.278 1.00 57.61 178 LEU F O 1
ATOM 15735 N N . ASP F 1 199 ? 25.801 37.656 161.474 1.00 61.83 179 ASP F N 1
ATOM 15736 C CA . ASP F 1 199 ? 24.764 37.905 162.464 1.00 64.42 179 ASP F CA 1
ATOM 15737 C C . ASP F 1 199 ? 25.173 39.099 163.340 1.00 64.16 179 ASP F C 1
ATOM 15738 O O . ASP F 1 199 ? 26.338 39.285 163.614 1.00 65.06 179 ASP F O 1
ATOM 15743 N N . ILE F 1 200 ? 24.183 39.903 163.713 1.00 63.50 180 ILE F N 1
ATOM 15744 C CA . ILE F 1 200 ? 24.334 41.007 164.646 1.00 62.87 180 ILE F CA 1
ATOM 15745 C C . ILE F 1 200 ? 24.745 40.466 166.022 1.00 65.27 180 ILE F C 1
ATOM 15746 O O . ILE F 1 200 ? 25.446 41.136 166.768 1.00 66.06 180 ILE F O 1
ATOM 15751 N N . ASP F 1 201 ? 24.311 39.252 166.346 1.00 63.38 181 ASP F N 1
ATOM 15752 C CA . ASP F 1 201 ? 24.505 38.676 167.633 1.00 63.05 181 ASP F CA 1
ATOM 15753 C C . ASP F 1 201 ? 25.846 37.938 167.683 1.00 66.13 181 ASP F C 1
ATOM 15754 O O . ASP F 1 201 ? 26.006 36.810 167.147 1.00 60.50 181 ASP F O 1
ATOM 15759 N N . GLU F 1 202 ? 26.778 38.515 168.456 1.00 66.75 182 GLU F N 1
ATOM 15760 C CA . GLU F 1 202 ? 28.065 37.879 168.683 1.00 68.81 182 GLU F CA 1
ATOM 15761 C C . GLU F 1 202 ? 28.010 36.512 169.397 1.00 64.70 182 GLU F C 1
ATOM 15762 O O . GLU F 1 202 ? 28.921 35.739 169.269 1.00 63.91 182 GLU F O 1
ATOM 15768 N N . ARG F 1 203 ? 26.945 36.228 170.137 1.00 63.72 183 ARG F N 1
ATOM 15769 C CA . ARG F 1 203 ? 26.770 34.898 170.759 1.00 62.92 183 ARG F CA 1
ATOM 15770 C C . ARG F 1 203 ? 26.781 33.838 169.677 1.00 62.47 183 ARG F C 1
ATOM 15771 O O . ARG F 1 203 ? 27.407 32.784 169.840 1.00 61.45 183 ARG F O 1
ATOM 15779 N N . LEU F 1 204 ? 26.108 34.147 168.545 1.00 61.20 184 LEU F N 1
ATOM 15780 C CA . LEU F 1 204 ? 25.972 33.185 167.434 1.00 60.95 184 LEU F CA 1
ATOM 15781 C C . LEU F 1 204 ? 27.214 33.112 166.574 1.00 61.09 184 LEU F C 1
ATOM 15782 O O . LEU F 1 204 ? 27.639 32.046 166.228 1.00 59.78 184 LEU F O 1
ATOM 15787 N N . THR F 1 205 ? 27.784 34.251 166.233 1.00 65.17 185 THR F N 1
ATOM 15788 C CA . THR F 1 205 ? 29.045 34.292 165.506 1.00 71.05 185 THR F CA 1
ATOM 15789 C C . THR F 1 205 ? 30.064 33.380 166.197 1.00 72.14 185 THR F C 1
ATOM 15790 O O . THR F 1 205 ? 30.600 32.434 165.606 1.00 67.50 185 THR F O 1
ATOM 15794 N N . LYS F 1 206 ? 30.257 33.639 167.489 1.00 75.24 186 LYS F N 1
ATOM 15795 C CA . LYS F 1 206 ? 31.203 32.875 168.305 1.00 77.02 186 LYS F CA 1
ATOM 15796 C C . LYS F 1 206 ? 30.837 31.412 168.396 1.00 73.98 186 LYS F C 1
ATOM 15797 O O . LYS F 1 206 ? 31.702 30.542 168.226 1.00 72.28 186 LYS F O 1
ATOM 15803 N N . PHE F 1 207 ? 29.557 31.132 168.628 1.00 73.50 187 PHE F N 1
ATOM 15804 C CA . PHE F 1 207 ? 29.113 29.733 168.701 1.00 73.39 187 PHE F CA 1
ATOM 15805 C C . PHE F 1 207 ? 29.386 28.980 167.399 1.00 73.15 187 PHE F C 1
ATOM 15806 O O . PHE F 1 207 ? 29.772 27.794 167.425 1.00 75.13 187 PHE F O 1
ATOM 15814 N N . ILE F 1 208 ? 29.220 29.660 166.257 1.00 69.65 188 ILE F N 1
ATOM 15815 C CA . ILE F 1 208 ? 29.395 28.986 164.959 1.00 69.07 188 ILE F CA 1
ATOM 15816 C C . ILE F 1 208 ? 30.887 28.755 164.711 1.00 70.62 188 ILE F C 1
ATOM 15817 O O . ILE F 1 208 ? 31.267 27.677 164.243 1.00 68.78 188 ILE F O 1
ATOM 15822 N N . GLU F 1 209 ? 31.688 29.770 165.014 1.00 70.13 189 GLU F N 1
ATOM 15823 C CA . GLU F 1 209 ? 33.137 29.691 164.919 1.00 77.06 189 GLU F CA 1
ATOM 15824 C C . GLU F 1 209 ? 33.726 28.489 165.685 1.00 76.52 189 GLU F C 1
ATOM 15825 O O . GLU F 1 209 ? 34.575 27.733 165.204 1.00 75.04 189 GLU F O 1
ATOM 15831 N N . LYS F 1 210 ? 33.242 28.355 166.906 1.00 78.65 190 LYS F N 1
ATOM 15832 C CA . LYS F 1 210 ? 33.517 27.204 167.751 1.00 80.83 190 LYS F CA 1
ATOM 15833 C C . LYS F 1 210 ? 33.162 25.872 167.077 1.00 78.53 190 LYS F C 1
ATOM 15834 O O . LYS F 1 210 ? 33.996 24.955 166.986 1.00 77.75 190 LYS F O 1
ATOM 15840 N N . ALA F 1 211 ? 31.906 25.772 166.640 1.00 74.92 191 ALA F N 1
ATOM 15841 C CA . ALA F 1 211 ? 31.388 24.579 165.989 1.00 72.43 191 ALA F CA 1
ATOM 15842 C C . ALA F 1 211 ? 32.188 24.227 164.720 1.00 74.77 191 ALA F C 1
ATOM 15843 O O . ALA F 1 211 ? 32.371 23.043 164.422 1.00 74.04 191 ALA F O 1
ATOM 15845 N N . ALA F 1 212 ? 32.689 25.241 164.004 1.00 73.75 192 ALA F N 1
ATOM 15846 C CA . ALA F 1 212 ? 33.573 25.008 162.868 1.00 73.54 192 ALA F CA 1
ATOM 15847 C C . ALA F 1 212 ? 34.819 24.241 163.290 1.00 76.22 192 ALA F C 1
ATOM 15848 O O . ALA F 1 212 ? 35.015 23.148 162.775 1.00 73.18 192 ALA F O 1
ATOM 15850 N N . ASP F 1 213 ? 35.634 24.832 164.182 1.00 77.42 193 ASP F N 1
ATOM 15851 C CA . ASP F 1 213 ? 36.786 24.136 164.810 1.00 85.45 193 ASP F CA 1
ATOM 15852 C C . ASP F 1 213 ? 36.454 22.687 165.261 1.00 85.93 193 ASP F C 1
ATOM 15853 O O . ASP F 1 213 ? 37.171 21.771 164.898 1.00 89.16 193 ASP F O 1
ATOM 15858 N N . GLU F 1 214 ? 35.350 22.473 165.983 1.00 85.30 194 GLU F N 1
ATOM 15859 C CA . GLU F 1 214 ? 34.974 21.101 166.382 1.00 83.93 194 GLU F CA 1
ATOM 15860 C C . GLU F 1 214 ? 34.710 20.150 165.194 1.00 86.45 194 GLU F C 1
ATOM 15861 O O . GLU F 1 214 ? 34.806 18.943 165.334 1.00 87.38 194 GLU F O 1
ATOM 15867 N N . ILE F 1 215 ? 34.353 20.680 164.035 1.00 85.00 195 ILE F N 1
ATOM 15868 C CA . ILE F 1 215 ? 34.100 19.851 162.856 1.00 84.18 195 ILE F CA 1
ATOM 15869 C C . ILE F 1 215 ? 35.335 19.714 161.955 1.00 82.66 195 ILE F C 1
ATOM 15870 O O . ILE F 1 215 ? 35.440 18.782 161.149 1.00 82.05 195 ILE F O 1
ATOM 15875 N N . GLY F 1 216 ? 36.239 20.677 162.038 1.00 84.20 196 GLY F N 1
ATOM 15876 C CA . GLY F 1 216 ? 37.399 20.732 161.181 1.00 85.85 196 GLY F CA 1
ATOM 15877 C C . GLY F 1 216 ? 37.001 21.292 159.835 1.00 86.42 196 GLY F C 1
ATOM 15878 O O . GLY F 1 216 ? 37.564 20.904 158.824 1.00 88.11 196 GLY F O 1
ATOM 15879 N N . TYR F 1 217 ? 36.024 22.211 159.816 1.00 87.70 197 TYR F N 1
ATOM 15880 C CA . TYR F 1 217 ? 35.530 22.786 158.578 1.00 84.31 197 TYR F CA 1
ATOM 15881 C C . TYR F 1 217 ? 36.334 24.036 158.272 1.00 84.16 197 TYR F C 1
ATOM 15882 O O . TYR F 1 217 ? 36.381 24.935 159.102 1.00 90.07 197 TYR F O 1
ATOM 15891 N N . GLU F 1 218 ? 36.954 24.123 157.109 1.00 81.67 198 GLU F N 1
ATOM 15892 C CA . GLU F 1 218 ? 37.846 25.228 156.868 1.00 84.76 198 GLU F CA 1
ATOM 15893 C C . GLU F 1 218 ? 37.282 26.389 156.122 1.00 81.54 198 GLU F C 1
ATOM 15894 O O . GLU F 1 218 ? 37.729 27.487 156.382 1.00 80.45 198 GLU F O 1
ATOM 15900 N N . ASN F 1 219 ? 36.321 26.201 155.212 1.00 80.83 199 ASN F N 1
ATOM 15901 C CA . ASN F 1 219 ? 35.982 27.278 154.253 1.00 76.71 199 ASN F CA 1
ATOM 15902 C C . ASN F 1 219 ? 34.694 27.926 154.692 1.00 73.93 199 ASN F C 1
ATOM 15903 O O . ASN F 1 219 ? 33.697 27.966 153.946 1.00 70.24 199 ASN F O 1
ATOM 15908 N N . ILE F 1 220 ? 34.718 28.461 155.902 1.00 69.42 200 ILE F N 1
ATOM 15909 C CA . ILE F 1 220 ? 33.615 29.240 156.413 1.00 68.54 200 ILE F CA 1
ATOM 15910 C C . ILE F 1 220 ? 34.095 30.567 157.015 1.00 67.47 200 ILE F C 1
ATOM 15911 O O . ILE F 1 220 ? 34.865 30.567 157.890 1.00 70.52 200 ILE F O 1
ATOM 15916 N N . GLU F 1 221 ? 33.684 31.671 156.442 1.00 66.78 201 GLU F N 1
ATOM 15917 C CA . GLU F 1 221 ? 33.922 33.032 156.901 1.00 70.98 201 GLU F CA 1
ATOM 15918 C C . GLU F 1 221 ? 32.758 33.387 157.819 1.00 68.89 201 GLU F C 1
ATOM 15919 O O . GLU F 1 221 ? 31.587 33.094 157.487 1.00 67.39 201 GLU F O 1
ATOM 15925 N N . ILE F 1 222 ? 33.036 34.033 158.945 1.00 65.67 202 ILE F N 1
ATOM 15926 C CA . ILE F 1 222 ? 32.057 34.409 159.944 1.00 66.26 202 ILE F CA 1
ATOM 15927 C C . ILE F 1 222 ? 32.293 35.861 160.303 1.00 72.38 202 ILE F C 1
ATOM 15928 O O . ILE F 1 222 ? 33.412 36.327 160.321 1.00 76.75 202 ILE F O 1
ATOM 15933 N N . PHE F 1 223 ? 31.240 36.577 160.665 1.00 75.77 203 PHE F N 1
ATOM 15934 C CA . PHE F 1 223 ? 31.160 38.030 160.499 1.00 79.51 203 PHE F CA 1
ATOM 15935 C C . PHE F 1 223 ? 30.098 38.528 161.392 1.00 77.41 203 PHE F C 1
ATOM 15936 O O . PHE F 1 223 ? 28.952 38.044 161.281 1.00 71.60 203 PHE F O 1
ATOM 15944 N N . THR F 1 224 ? 30.370 39.535 162.199 1.00 72.45 204 THR F N 1
ATOM 15945 C CA . THR F 1 224 ? 29.318 40.188 162.959 1.00 69.29 204 THR F CA 1
ATOM 15946 C C . THR F 1 224 ? 28.955 41.332 162.042 1.00 68.86 204 THR F C 1
ATOM 15947 O O . THR F 1 224 ? 29.830 41.844 161.345 1.00 67.84 204 THR F O 1
ATOM 15951 N N . PHE F 1 225 ? 27.669 41.672 161.944 1.00 68.06 205 PHE F N 1
ATOM 15952 C CA . PHE F 1 225 ? 27.234 42.669 160.991 1.00 65.91 205 PHE F CA 1
ATOM 15953 C C . PHE F 1 225 ? 25.814 43.075 161.270 1.00 63.38 205 PHE F C 1
ATOM 15954 O O . PHE F 1 225 ? 25.016 42.285 161.732 1.00 62.31 205 PHE F O 1
ATOM 15962 N N . ASP F 1 226 ? 25.494 44.320 160.981 1.00 66.22 206 ASP F N 1
ATOM 15963 C CA . ASP F 1 226 ? 24.134 44.876 161.171 1.00 64.58 206 ASP F CA 1
ATOM 15964 C C . ASP F 1 226 ? 23.627 45.169 159.757 1.00 64.26 206 ASP F C 1
ATOM 15965 O O . ASP F 1 226 ? 24.220 45.992 159.019 1.00 62.11 206 ASP F O 1
ATOM 15970 N N . LEU F 1 227 ? 22.510 44.513 159.417 1.00 59.24 207 LEU F N 1
ATOM 15971 C CA . LEU F 1 227 ? 21.984 44.541 158.072 1.00 56.77 207 LEU F CA 1
ATOM 15972 C C . LEU F 1 227 ? 21.256 45.842 157.769 1.00 55.64 207 LEU F C 1
ATOM 15973 O O . LEU F 1 227 ? 20.786 46.008 156.664 1.00 55.39 207 LEU F O 1
ATOM 15978 N N . ARG F 1 228 ? 21.191 46.794 158.708 1.00 57.60 208 ARG F N 1
ATOM 15979 C CA . ARG F 1 228 ? 20.741 48.138 158.376 1.00 59.00 208 ARG F CA 1
ATOM 15980 C C . ARG F 1 228 ? 21.774 48.725 157.406 1.00 60.22 208 ARG F C 1
ATOM 15981 O O . ARG F 1 228 ? 21.419 49.537 156.560 1.00 59.76 208 ARG F O 1
ATOM 15989 N N . LYS F 1 229 ? 23.037 48.277 157.489 1.00 62.56 209 LYS F N 1
ATOM 15990 C CA . LYS F 1 229 ? 24.112 48.765 156.606 1.00 67.26 209 LYS F CA 1
ATOM 15991 C C . LYS F 1 229 ? 24.233 47.984 155.304 1.00 65.65 209 LYS F C 1
ATOM 15992 O O . LYS F 1 229 ? 24.079 46.756 155.310 1.00 61.73 209 LYS F O 1
ATOM 15998 N N . PRO F 1 230 ? 24.603 48.666 154.206 1.00 65.84 210 PRO F N 1
ATOM 15999 C CA . PRO F 1 230 ? 24.861 47.948 152.943 1.00 66.23 210 PRO F CA 1
ATOM 16000 C C . PRO F 1 230 ? 25.981 46.952 153.155 1.00 66.00 210 PRO F C 1
ATOM 16001 O O . PRO F 1 230 ? 26.888 47.228 153.921 1.00 65.12 210 PRO F O 1
ATOM 16005 N N . LEU F 1 231 ? 25.888 45.785 152.524 1.00 65.44 211 LEU F N 1
ATOM 16006 C CA . LEU F 1 231 ? 26.930 44.790 152.640 1.00 65.98 211 LEU F CA 1
ATOM 16007 C C . LEU F 1 231 ? 28.233 45.341 152.095 1.00 66.96 211 LEU F C 1
ATOM 16008 O O . LEU F 1 231 ? 28.215 46.149 151.198 1.00 64.59 211 LEU F O 1
ATOM 16013 N N . PRO F 1 232 ? 29.369 44.897 152.655 1.00 71.94 212 PRO F N 1
ATOM 16014 C CA . PRO F 1 232 ? 30.664 45.343 152.126 1.00 75.45 212 PRO F CA 1
ATOM 16015 C C . PRO F 1 232 ? 30.954 44.705 150.775 1.00 77.74 212 PRO F C 1
ATOM 16016 O O . PRO F 1 232 ? 30.501 43.586 150.521 1.00 81.73 212 PRO F O 1
ATOM 16020 N N . ASP F 1 233 ? 31.705 45.401 149.926 1.00 82.93 213 ASP F N 1
ATOM 16021 C CA . ASP F 1 233 ? 32.069 44.910 148.583 1.00 86.00 213 ASP F CA 1
ATOM 16022 C C . ASP F 1 233 ? 32.455 43.452 148.439 1.00 86.94 213 ASP F C 1
ATOM 16023 O O . ASP F 1 233 ? 31.980 42.749 147.546 1.00 85.25 213 ASP F O 1
ATOM 16028 N N . TYR F 1 234 ? 33.339 43.020 149.312 1.00 90.91 214 TYR F N 1
ATOM 16029 C CA . TYR F 1 234 ? 33.780 41.621 149.365 1.00 93.83 214 TYR F CA 1
ATOM 16030 C C . TYR F 1 234 ? 32.594 40.593 149.273 1.00 86.05 214 TYR F C 1
ATOM 16031 O O . TYR F 1 234 ? 32.768 39.473 148.823 1.00 85.51 214 TYR F O 1
ATOM 16040 N N . ALA F 1 235 ? 31.408 40.958 149.735 1.00 82.39 215 ALA F N 1
ATOM 16041 C CA . ALA F 1 235 ? 30.306 40.008 149.822 1.00 78.07 215 ALA F CA 1
ATOM 16042 C C . ALA F 1 235 ? 29.445 40.040 148.556 1.00 73.35 215 ALA F C 1
ATOM 16043 O O . ALA F 1 235 ? 28.643 39.136 148.329 1.00 75.16 215 ALA F O 1
ATOM 16045 N N . LEU F 1 236 ? 29.606 41.088 147.756 1.00 70.25 216 LEU F N 1
ATOM 16046 C CA . LEU F 1 236 ? 28.716 41.353 146.663 1.00 69.76 216 LEU F CA 1
ATOM 16047 C C . LEU F 1 236 ? 29.047 40.490 145.436 1.00 67.88 216 LEU F C 1
ATOM 16048 O O . LEU F 1 236 ? 30.173 40.385 145.047 1.00 72.59 216 LEU F O 1
ATOM 16053 N N . HIS F 1 237 ? 28.050 39.853 144.857 1.00 64.83 217 HIS F N 1
ATOM 16054 C CA . HIS F 1 237 ? 28.161 39.194 143.552 1.00 64.25 217 HIS F CA 1
ATOM 16055 C C . HIS F 1 237 ? 29.097 37.985 143.510 1.00 59.30 217 HIS F C 1
ATOM 16056 O O . HIS F 1 237 ? 29.700 37.756 142.524 1.00 57.79 217 HIS F O 1
ATOM 16063 N N . LYS F 1 238 ? 29.172 37.194 144.577 1.00 59.00 218 LYS F N 1
ATOM 16064 C CA . LYS F 1 238 ? 30.108 36.077 144.714 1.00 59.73 218 LYS F CA 1
ATOM 16065 C C . LYS F 1 238 ? 29.539 34.724 145.176 1.00 56.76 218 LYS F C 1
ATOM 16066 O O . LYS F 1 238 ? 30.273 33.723 145.301 1.00 56.78 218 LYS F O 1
ATOM 16072 N N . PHE F 1 239 ? 28.240 34.649 145.439 1.00 52.70 219 PHE F N 1
ATOM 16073 C CA . PHE F 1 239 ? 27.691 33.406 145.949 1.00 51.00 219 PHE F CA 1
ATOM 16074 C C . PHE F 1 239 ? 26.645 32.817 145.016 1.00 50.54 219 PHE F C 1
ATOM 16075 O O . PHE F 1 239 ? 26.041 33.535 144.226 1.00 50.69 219 PHE F O 1
ATOM 16083 N N . ASP F 1 240 ? 26.461 31.503 145.122 1.00 50.07 220 ASP F N 1
ATOM 16084 C CA . ASP F 1 240 ? 25.511 30.795 144.312 1.00 49.05 220 ASP F CA 1
ATOM 16085 C C . ASP F 1 240 ? 24.142 30.750 145.010 1.00 46.15 220 ASP F C 1
ATOM 16086 O O . ASP F 1 240 ? 23.163 30.524 144.322 1.00 48.31 220 ASP F O 1
ATOM 16091 N N . THR F 1 241 ? 24.102 30.820 146.339 1.00 46.40 221 THR F N 1
ATOM 16092 C CA . THR F 1 241 ? 22.900 30.512 147.102 1.00 44.84 221 THR F CA 1
ATOM 16093 C C . THR F 1 241 ? 22.893 31.350 148.348 1.00 46.10 221 THR F C 1
ATOM 16094 O O . THR F 1 241 ? 23.970 31.577 148.918 1.00 46.19 221 THR F O 1
ATOM 16098 N N . PHE F 1 242 ? 21.735 31.847 148.809 1.00 43.93 222 PHE F N 1
ATOM 16099 C CA . PHE F 1 242 ? 21.685 32.449 150.133 1.00 44.23 222 PHE F CA 1
ATOM 16100 C C . PHE F 1 242 ? 20.498 31.911 150.892 1.00 46.00 222 PHE F C 1
ATOM 16101 O O . PHE F 1 242 ? 19.552 31.393 150.259 1.00 44.33 222 PHE F O 1
ATOM 16109 N N . ILE F 1 243 ? 20.534 32.025 152.213 1.00 45.97 223 ILE F N 1
ATOM 16110 C CA . ILE F 1 243 ? 19.487 31.559 153.110 1.00 47.94 223 ILE F CA 1
ATOM 16111 C C . ILE F 1 243 ? 19.385 32.637 154.184 1.00 49.25 223 ILE F C 1
ATOM 16112 O O . ILE F 1 243 ? 20.374 33.040 154.769 1.00 44.86 223 ILE F O 1
ATOM 16117 N N . THR F 1 244 ? 18.174 33.080 154.470 1.00 46.79 224 THR F N 1
ATOM 16118 C CA . THR F 1 244 ? 17.981 34.008 155.564 1.00 46.42 224 THR F CA 1
ATOM 16119 C C . THR F 1 244 ? 16.594 33.683 156.096 1.00 46.03 224 THR F C 1
ATOM 16120 O O . THR F 1 244 ? 15.806 32.981 155.404 1.00 41.55 224 THR F O 1
ATOM 16124 N N . ASP F 1 245 ? 16.297 34.136 157.292 1.00 44.33 225 ASP F N 1
ATOM 16125 C CA . ASP F 1 245 ? 14.978 33.965 157.840 1.00 45.68 225 ASP F CA 1
ATOM 16126 C C . ASP F 1 245 ? 14.602 35.232 158.536 1.00 46.62 225 ASP F C 1
ATOM 16127 O O . ASP F 1 245 ? 14.822 35.390 159.766 1.00 47.55 225 ASP F O 1
ATOM 16132 N N . PRO F 1 246 ? 13.952 36.148 157.765 1.00 46.23 226 PRO F N 1
ATOM 16133 C CA . PRO F 1 246 ? 13.979 37.544 158.184 1.00 46.89 226 PRO F CA 1
ATOM 16134 C C . PRO F 1 246 ? 12.851 37.970 159.129 1.00 47.97 226 PRO F C 1
ATOM 16135 O O . PRO F 1 246 ? 11.824 37.267 159.293 1.00 47.49 226 PRO F O 1
ATOM 16139 N N . PRO F 1 247 ? 13.030 39.152 159.722 1.00 49.25 227 PRO F N 1
ATOM 16140 C CA . PRO F 1 247 ? 11.874 39.824 160.316 1.00 49.04 227 PRO F CA 1
ATOM 16141 C C . PRO F 1 247 ? 10.900 40.193 159.183 1.00 52.32 227 PRO F C 1
ATOM 16142 O O . PRO F 1 247 ? 11.295 40.150 158.025 1.00 49.64 227 PRO F O 1
ATOM 16146 N N . GLU F 1 248 ? 9.663 40.565 159.507 1.00 53.55 228 GLU F N 1
ATOM 16147 C CA . GLU F 1 248 ? 8.648 40.680 158.464 1.00 55.52 228 GLU F CA 1
ATOM 16148 C C . GLU F 1 248 ? 8.072 42.044 158.121 1.00 57.52 228 GLU F C 1
ATOM 16149 O O . GLU F 1 248 ? 7.038 42.158 157.372 1.00 58.83 228 GLU F O 1
ATOM 16155 N N . THR F 1 249 ? 8.824 43.069 158.474 1.00 52.72 229 THR F N 1
ATOM 16156 C CA . THR F 1 249 ? 8.542 44.323 157.905 1.00 53.52 229 THR F CA 1
ATOM 16157 C C . THR F 1 249 ? 9.060 44.328 156.469 1.00 51.50 229 THR F C 1
ATOM 16158 O O . THR F 1 249 ? 9.993 43.597 156.148 1.00 51.41 229 THR F O 1
ATOM 16162 N N . VAL F 1 250 ? 8.525 45.218 155.654 1.00 51.53 230 VAL F N 1
ATOM 16163 C CA . VAL F 1 250 ? 8.947 45.353 154.259 1.00 52.73 230 VAL F CA 1
ATOM 16164 C C . VAL F 1 250 ? 10.398 45.814 154.196 1.00 52.38 230 VAL F C 1
ATOM 16165 O O . VAL F 1 250 ? 11.171 45.368 153.357 1.00 46.57 230 VAL F O 1
ATOM 16169 N N . GLU F 1 251 ? 10.808 46.692 155.091 1.00 51.57 231 GLU F N 1
ATOM 16170 C CA . GLU F 1 251 ? 12.205 47.147 155.058 1.00 56.38 231 GLU F CA 1
ATOM 16171 C C . GLU F 1 251 ? 13.167 46.066 155.524 1.00 53.91 231 GLU F C 1
ATOM 16172 O O . GLU F 1 251 ? 14.278 45.962 154.966 1.00 52.56 231 GLU F O 1
ATOM 16178 N N . ALA F 1 252 ? 12.717 45.195 156.451 1.00 51.01 232 ALA F N 1
ATOM 16179 C CA . ALA F 1 252 ? 13.524 44.011 156.872 1.00 48.76 232 ALA F CA 1
ATOM 16180 C C . ALA F 1 252 ? 13.767 43.024 155.721 1.00 48.09 232 ALA F C 1
ATOM 16181 O O . ALA F 1 252 ? 14.900 42.567 155.470 1.00 46.58 232 ALA F O 1
ATOM 16183 N N . ILE F 1 253 ? 12.693 42.787 154.950 1.00 49.17 233 ILE F N 1
ATOM 16184 C CA . ILE F 1 253 ? 12.758 42.037 153.725 1.00 47.62 233 ILE F CA 1
ATOM 16185 C C . ILE F 1 253 ? 13.748 42.570 152.743 1.00 47.42 233 ILE F C 1
ATOM 16186 O O . ILE F 1 253 ? 14.521 41.822 152.194 1.00 46.04 233 ILE F O 1
ATOM 16191 N N . ARG F 1 254 ? 13.774 43.866 152.542 1.00 49.56 234 ARG F N 1
ATOM 16192 C CA . ARG F 1 254 ? 14.859 44.498 151.734 1.00 49.14 234 ARG F CA 1
ATOM 16193 C C . ARG F 1 254 ? 16.242 44.219 152.395 1.00 47.52 234 ARG F C 1
ATOM 16194 O O . ARG F 1 254 ? 17.187 43.806 151.700 1.00 48.14 234 ARG F O 1
ATOM 16202 N N . ALA F 1 255 ? 16.341 44.410 153.697 1.00 47.60 235 ALA F N 1
ATOM 16203 C CA . ALA F 1 255 ? 17.606 44.286 154.437 1.00 48.74 235 ALA F CA 1
ATOM 16204 C C . ALA F 1 255 ? 18.195 42.887 154.505 1.00 48.26 235 ALA F C 1
ATOM 16205 O O . ALA F 1 255 ? 19.394 42.719 154.533 1.00 45.87 235 ALA F O 1
ATOM 16207 N N . PHE F 1 256 ? 17.344 41.884 154.562 1.00 46.82 236 PHE F N 1
ATOM 16208 C CA . PHE F 1 256 ? 17.814 40.537 154.688 1.00 46.74 236 PHE F CA 1
ATOM 16209 C C . PHE F 1 256 ? 17.730 39.871 153.291 1.00 47.69 236 PHE F C 1
ATOM 16210 O O . PHE F 1 256 ? 18.742 39.411 152.756 1.00 46.79 236 PHE F O 1
ATOM 16218 N N . VAL F 1 257 ? 16.524 39.798 152.718 1.00 44.53 237 VAL F N 1
ATOM 16219 C CA . VAL F 1 257 ? 16.336 39.103 151.443 1.00 42.59 237 VAL F CA 1
ATOM 16220 C C . VAL F 1 257 ? 16.924 39.872 150.261 1.00 42.89 237 VAL F C 1
ATOM 16221 O O . VAL F 1 257 ? 17.633 39.295 149.391 1.00 40.53 237 VAL F O 1
ATOM 16225 N N . GLY F 1 258 ? 16.624 41.174 150.214 1.00 43.79 238 GLY F N 1
ATOM 16226 C CA . GLY F 1 258 ? 17.202 42.025 149.185 1.00 44.26 238 GLY F CA 1
ATOM 16227 C C . GLY F 1 258 ? 18.712 41.956 149.193 1.00 44.21 238 GLY F C 1
ATOM 16228 O O . GLY F 1 258 ? 19.327 41.854 148.146 1.00 44.36 238 GLY F O 1
ATOM 16229 N N . ARG F 1 259 ? 19.319 42.018 150.366 1.00 48.10 239 ARG F N 1
ATOM 16230 C CA . ARG F 1 259 ? 20.816 41.987 150.404 1.00 49.61 239 ARG F CA 1
ATOM 16231 C C . ARG F 1 259 ? 21.366 40.615 150.049 1.00 48.64 239 ARG F C 1
ATOM 16232 O O . ARG F 1 259 ? 22.343 40.511 149.327 1.00 49.80 239 ARG F O 1
ATOM 16240 N N . GLY F 1 260 ? 20.660 39.572 150.453 1.00 46.43 240 GLY F N 1
ATOM 16241 C CA . GLY F 1 260 ? 20.952 38.244 149.939 1.00 48.72 240 GLY F CA 1
ATOM 16242 C C . GLY F 1 260 ? 21.042 38.109 148.459 1.00 45.98 240 GLY F C 1
ATOM 16243 O O . GLY F 1 260 ? 21.962 37.478 147.920 1.00 47.34 240 GLY F O 1
ATOM 16244 N N . ILE F 1 261 ? 20.057 38.685 147.786 1.00 43.82 241 ILE F N 1
ATOM 16245 C CA . ILE F 1 261 ? 20.034 38.677 146.378 1.00 43.85 241 ILE F CA 1
ATOM 16246 C C . ILE F 1 261 ? 21.323 39.366 145.824 1.00 46.32 241 ILE F C 1
ATOM 16247 O O . ILE F 1 261 ? 21.881 38.928 144.833 1.00 41.77 241 ILE F O 1
ATOM 16252 N N . ALA F 1 262 ? 21.749 40.430 146.507 1.00 49.04 242 ALA F N 1
ATOM 16253 C CA . ALA F 1 262 ? 22.903 41.178 146.074 1.00 51.02 242 ALA F CA 1
ATOM 16254 C C . ALA F 1 262 ? 24.172 40.402 146.248 1.00 52.81 242 ALA F C 1
ATOM 16255 O O . ALA F 1 262 ? 25.157 40.761 145.591 1.00 57.43 242 ALA F O 1
ATOM 16257 N N . THR F 1 263 ? 24.171 39.345 147.065 1.00 52.28 243 THR F N 1
ATOM 16258 C CA . THR F 1 263 ? 25.369 38.524 147.236 1.00 51.15 243 THR F CA 1
ATOM 16259 C C . THR F 1 263 ? 25.520 37.567 146.066 1.00 52.38 243 THR F C 1
ATOM 16260 O O . THR F 1 263 ? 26.579 36.992 145.891 1.00 49.09 243 THR F O 1
ATOM 16264 N N . LEU F 1 264 ? 24.449 37.385 145.270 1.00 49.41 244 LEU F N 1
ATOM 16265 C CA . LEU F 1 264 ? 24.451 36.396 144.242 1.00 48.28 244 LEU F CA 1
ATOM 16266 C C . LEU F 1 264 ? 25.186 36.811 142.963 1.00 49.58 244 LEU F C 1
ATOM 16267 O O . LEU F 1 264 ? 25.144 37.961 142.536 1.00 50.57 244 LEU F O 1
ATOM 16272 N N . LYS F 1 265 ? 25.905 35.853 142.380 1.00 50.63 245 LYS F N 1
ATOM 16273 C CA . LYS F 1 265 ? 26.739 36.080 141.172 1.00 53.57 245 LYS F CA 1
ATOM 16274 C C . LYS F 1 265 ? 25.992 36.655 139.983 1.00 52.81 245 LYS F C 1
ATOM 16275 O O . LYS F 1 265 ? 26.503 37.526 139.282 1.00 51.99 245 LYS F O 1
ATOM 16281 N N . GLY F 1 266 ? 24.786 36.142 139.740 1.00 50.36 246 GLY F N 1
ATOM 16282 C CA . GLY F 1 266 ? 23.954 36.647 138.660 1.00 49.02 246 GLY F CA 1
ATOM 16283 C C . GLY F 1 266 ? 22.850 35.637 138.420 1.00 48.53 246 GLY F C 1
ATOM 16284 O O . GLY F 1 266 ? 22.465 34.913 139.402 1.00 47.64 246 GLY F O 1
ATOM 16285 N N . PRO F 1 267 ? 22.376 35.541 137.166 1.00 46.19 247 PRO F N 1
ATOM 16286 C CA . PRO F 1 267 ? 21.238 34.639 136.851 1.00 45.37 247 PRO F CA 1
ATOM 16287 C C . PRO F 1 267 ? 21.498 33.197 137.258 1.00 45.10 247 PRO F C 1
ATOM 16288 O O . PRO F 1 267 ? 22.646 32.800 137.238 1.00 45.18 247 PRO F O 1
ATOM 16292 N N . GLY F 1 268 ? 20.485 32.461 137.675 1.00 41.16 248 GLY F N 1
ATOM 16293 C CA . GLY F 1 268 ? 20.584 31.042 137.991 1.00 42.82 248 GLY F CA 1
ATOM 16294 C C . GLY F 1 268 ? 21.010 30.720 139.408 1.00 43.96 248 GLY F C 1
ATOM 16295 O O . GLY F 1 268 ? 21.312 29.541 139.715 1.00 44.35 248 GLY F O 1
ATOM 16296 N N . CYS F 1 269 ? 21.015 31.755 140.288 1.00 44.15 249 CYS F N 1
ATOM 16297 C CA . CYS F 1 269 ? 21.320 31.644 141.684 1.00 41.58 249 CYS F CA 1
ATOM 16298 C C . CYS F 1 269 ? 20.049 31.693 142.499 1.00 41.59 249 CYS F C 1
ATOM 16299 O O . CYS F 1 269 ? 19.039 32.157 142.000 1.00 41.46 249 CYS F O 1
ATOM 16302 N N . ALA F 1 270 ? 20.116 31.129 143.673 1.00 38.77 250 ALA F N 1
ATOM 16303 C CA . ALA F 1 270 ? 18.976 30.824 144.497 1.00 43.05 250 ALA F CA 1
ATOM 16304 C C . ALA F 1 270 ? 18.941 31.470 145.852 1.00 41.43 250 ALA F C 1
ATOM 16305 O O . ALA F 1 270 ? 19.983 31.779 146.480 1.00 46.47 250 ALA F O 1
ATOM 16307 N N . GLY F 1 271 ? 17.758 31.685 146.349 1.00 40.66 251 GLY F N 1
ATOM 16308 C CA . GLY F 1 271 ? 17.530 32.238 147.689 1.00 39.55 251 GLY F CA 1
ATOM 16309 C C . GLY F 1 271 ? 16.445 31.463 148.395 1.00 39.26 251 GLY F C 1
ATOM 16310 O O . GLY F 1 271 ? 15.407 31.106 147.764 1.00 39.01 251 GLY F O 1
ATOM 16311 N N . TYR F 1 272 ? 16.636 31.230 149.682 1.00 38.01 252 TYR F N 1
ATOM 16312 C CA . TYR F 1 272 ? 15.674 30.562 150.582 1.00 38.65 252 TYR F CA 1
ATOM 16313 C C . TYR F 1 272 ? 15.344 31.436 151.735 1.00 42.03 252 TYR F C 1
ATOM 16314 O O . TYR F 1 272 ? 16.234 31.968 152.319 1.00 41.56 252 TYR F O 1
ATOM 16323 N N . PHE F 1 273 ? 14.061 31.563 152.089 1.00 41.46 253 PHE F N 1
ATOM 16324 C CA . PHE F 1 273 ? 13.667 32.318 153.291 1.00 41.85 253 PHE F CA 1
ATOM 16325 C C . PHE F 1 273 ? 12.246 31.978 153.709 1.00 42.60 253 PHE F C 1
ATOM 16326 O O . PHE F 1 273 ? 11.449 31.533 152.901 1.00 39.70 253 PHE F O 1
ATOM 16334 N N . GLY F 1 274 ? 11.951 32.226 154.970 1.00 41.83 254 GLY F N 1
ATOM 16335 C CA . GLY F 1 274 ? 10.581 32.006 155.489 1.00 41.40 254 GLY F CA 1
ATOM 16336 C C . GLY F 1 274 ? 9.728 33.303 155.523 1.00 39.97 254 GLY F C 1
ATOM 16337 O O . GLY F 1 274 ? 10.227 34.343 155.772 1.00 39.24 254 GLY F O 1
ATOM 16338 N N . ILE F 1 275 ? 8.425 33.182 155.357 1.00 40.75 255 ILE F N 1
ATOM 16339 C CA . ILE F 1 275 ? 7.469 34.299 155.529 1.00 39.04 255 ILE F CA 1
ATOM 16340 C C . ILE F 1 275 ? 6.268 33.658 156.227 1.00 38.51 255 ILE F C 1
ATOM 16341 O O . ILE F 1 275 ? 5.739 32.661 155.797 1.00 36.13 255 ILE F O 1
ATOM 16346 N N . THR F 1 276 ? 5.750 34.343 157.197 1.00 38.62 256 THR F N 1
ATOM 16347 C CA . THR F 1 276 ? 4.751 33.851 158.065 1.00 41.02 256 THR F CA 1
ATOM 16348 C C . THR F 1 276 ? 3.390 34.456 157.648 1.00 39.75 256 THR F C 1
ATOM 16349 O O . THR F 1 276 ? 3.325 35.523 156.991 1.00 38.40 256 THR F O 1
ATOM 16353 N N . ARG F 1 277 ? 2.326 33.749 158.019 1.00 39.14 257 ARG F N 1
ATOM 16354 C CA . ARG F 1 277 ? 0.989 34.273 158.060 1.00 40.60 257 ARG F CA 1
ATOM 16355 C C . ARG F 1 277 ? 0.621 34.768 159.500 1.00 42.19 257 ARG F C 1
ATOM 16356 O O . ARG F 1 277 ? -0.495 35.243 159.733 1.00 42.62 257 ARG F O 1
ATOM 16364 N N . ARG F 1 278 ? 1.562 34.592 160.436 1.00 41.28 258 ARG F N 1
ATOM 16365 C CA . ARG F 1 278 ? 1.480 34.969 161.848 1.00 43.14 258 ARG F CA 1
ATOM 16366 C C . ARG F 1 278 ? 1.669 36.479 162.048 1.00 45.58 258 ARG F C 1
ATOM 16367 O O . ARG F 1 278 ? 1.018 37.080 162.908 1.00 46.58 258 ARG F O 1
ATOM 16375 N N . GLU F 1 279 ? 2.545 37.080 161.250 1.00 43.17 259 GLU F N 1
ATOM 16376 C CA . GLU F 1 279 ? 3.061 38.411 161.446 1.00 43.72 259 GLU F CA 1
ATOM 16377 C C . GLU F 1 279 ? 2.949 39.209 160.169 1.00 45.34 259 GLU F C 1
ATOM 16378 O O . GLU F 1 279 ? 3.358 40.406 160.115 1.00 43.21 259 GLU F O 1
ATOM 16384 N N . SER F 1 280 ? 2.372 38.585 159.135 1.00 44.33 260 SER F N 1
ATOM 16385 C CA . SER F 1 280 ? 2.133 39.282 157.857 1.00 44.35 260 SER F CA 1
ATOM 16386 C C . SER F 1 280 ? 0.733 38.836 157.350 1.00 44.79 260 SER F C 1
ATOM 16387 O O . SER F 1 280 ? 0.440 37.645 157.096 1.00 44.74 260 SER F O 1
ATOM 16390 N N . SER F 1 281 ? -0.086 39.831 157.105 1.00 41.83 261 SER F N 1
ATOM 16391 C CA . SER F 1 281 ? -1.294 39.673 156.319 1.00 41.16 261 SER F CA 1
ATOM 16392 C C . SER F 1 281 ? -1.009 39.362 154.868 1.00 40.61 261 SER F C 1
ATOM 16393 O O . SER F 1 281 ? 0.073 39.629 154.404 1.00 40.86 261 SER F O 1
ATOM 16396 N N . LEU F 1 282 ? -1.975 38.785 154.166 1.00 41.16 262 LEU F N 1
ATOM 16397 C CA . LEU F 1 282 ? -1.843 38.539 152.758 1.00 39.89 262 LEU F CA 1
ATOM 16398 C C . LEU F 1 282 ? -1.716 39.854 152.000 1.00 41.78 262 LEU F C 1
ATOM 16399 O O . LEU F 1 282 ? -0.976 39.942 150.984 1.00 39.72 262 LEU F O 1
ATOM 16404 N N . ASP F 1 283 ? -2.343 40.947 152.498 1.00 41.58 263 ASP F N 1
ATOM 16405 C CA . ASP F 1 283 ? -1.992 42.243 151.946 1.00 43.04 263 ASP F CA 1
ATOM 16406 C C . ASP F 1 283 ? -0.520 42.576 151.969 1.00 40.60 263 ASP F C 1
ATOM 16407 O O . ASP F 1 283 ? 0.032 43.156 151.012 1.00 41.69 263 ASP F O 1
ATOM 16412 N N . LYS F 1 284 ? 0.119 42.288 153.054 1.00 41.60 264 LYS F N 1
ATOM 16413 C CA . LYS F 1 284 ? 1.523 42.541 153.138 1.00 44.07 264 LYS F CA 1
ATOM 16414 C C . LYS F 1 284 ? 2.257 41.491 152.284 1.00 41.73 264 LYS F C 1
ATOM 16415 O O . LYS F 1 284 ? 3.299 41.791 151.698 1.00 41.80 264 LYS F O 1
ATOM 16421 N N . TRP F 1 285 ? 1.734 40.271 152.223 1.00 40.79 265 TRP F N 1
ATOM 16422 C CA . TRP F 1 285 ? 2.319 39.295 151.219 1.00 40.36 265 TRP F CA 1
ATOM 16423 C C . TRP F 1 285 ? 2.350 39.819 149.796 1.00 39.59 265 TRP F C 1
ATOM 16424 O O . TRP F 1 285 ? 3.370 39.673 149.067 1.00 37.99 265 TRP F O 1
ATOM 16435 N N . ARG F 1 286 ? 1.243 40.430 149.353 1.00 38.30 266 ARG F N 1
ATOM 16436 C CA . ARG F 1 286 ? 1.186 41.029 148.018 1.00 37.63 266 ARG F CA 1
ATOM 16437 C C . ARG F 1 286 ? 2.265 42.104 147.920 1.00 39.45 266 ARG F C 1
ATOM 16438 O O . ARG F 1 286 ? 2.931 42.174 146.949 1.00 41.77 266 ARG F O 1
ATOM 16446 N N . GLU F 1 287 ? 2.422 42.951 148.906 1.00 38.35 267 GLU F N 1
ATOM 16447 C CA . GLU F 1 287 ? 3.471 43.933 148.868 1.00 42.35 267 GLU F CA 1
ATOM 16448 C C . GLU F 1 287 ? 4.884 43.323 148.723 1.00 40.73 267 GLU F C 1
ATOM 16449 O O . GLU F 1 287 ? 5.741 43.815 147.969 1.00 39.67 267 GLU F O 1
ATOM 16455 N N . ILE F 1 288 ? 5.125 42.269 149.489 1.00 41.75 268 ILE F N 1
ATOM 16456 C CA . ILE F 1 288 ? 6.425 41.587 149.556 1.00 40.69 268 ILE F CA 1
ATOM 16457 C C . ILE F 1 288 ? 6.777 40.941 148.211 1.00 39.09 268 ILE F C 1
ATOM 16458 O O . ILE F 1 288 ? 7.869 41.122 147.680 1.00 39.04 268 ILE F O 1
ATOM 16463 N N . GLN F 1 289 ? 5.786 40.275 147.666 1.00 37.91 269 GLN F N 1
ATOM 16464 C CA . GLN F 1 289 ? 5.873 39.646 146.366 1.00 36.08 269 GLN F CA 1
ATOM 16465 C C . GLN F 1 289 ? 6.109 40.697 145.296 1.00 36.38 269 GLN F C 1
ATOM 16466 O O . GLN F 1 289 ? 6.851 40.437 144.330 1.00 35.48 269 GLN F O 1
ATOM 16472 N N . ARG F 1 290 ? 5.425 41.869 145.376 1.00 37.07 270 ARG F N 1
ATOM 16473 C CA . ARG F 1 290 ? 5.768 42.973 144.468 1.00 38.51 270 ARG F CA 1
ATOM 16474 C C . ARG F 1 290 ? 7.222 43.459 144.612 1.00 38.29 270 ARG F C 1
ATOM 16475 O O . ARG F 1 290 ? 7.899 43.689 143.605 1.00 39.99 270 ARG F O 1
ATOM 16483 N N . VAL F 1 291 ? 7.714 43.547 145.824 1.00 38.88 271 VAL F N 1
ATOM 16484 C CA . VAL F 1 291 ? 9.114 43.938 145.988 1.00 41.38 271 VAL F CA 1
ATOM 16485 C C . VAL F 1 291 ? 9.982 42.891 145.254 1.00 40.73 271 VAL F C 1
ATOM 16486 O O . VAL F 1 291 ? 10.843 43.266 144.482 1.00 40.56 271 VAL F O 1
ATOM 16490 N N . LEU F 1 292 ? 9.706 41.603 145.460 1.00 40.69 272 LEU F N 1
ATOM 16491 C CA . LEU F 1 292 ? 10.498 40.498 144.821 1.00 40.98 272 LEU F CA 1
ATOM 16492 C C . LEU F 1 292 ? 10.529 40.511 143.314 1.00 38.61 272 LEU F C 1
ATOM 16493 O O . LEU F 1 292 ? 11.627 40.476 142.704 1.00 37.91 272 LEU F O 1
ATOM 16498 N N . LEU F 1 293 ? 9.316 40.663 142.738 1.00 39.87 273 LEU F N 1
ATOM 16499 C CA . LEU F 1 293 ? 9.083 40.567 141.294 1.00 39.78 273 LEU F CA 1
ATOM 16500 C C . LEU F 1 293 ? 9.407 41.855 140.565 1.00 41.26 273 LEU F C 1
ATOM 16501 O O . LEU F 1 293 ? 9.870 41.787 139.422 1.00 39.29 273 LEU F O 1
ATOM 16506 N N . ASN F 1 294 ? 9.263 43.009 141.241 1.00 40.54 274 ASN F N 1
ATOM 16507 C CA . ASN F 1 294 ? 9.379 44.296 140.607 1.00 42.47 274 ASN F CA 1
ATOM 16508 C C . ASN F 1 294 ? 10.582 45.034 141.004 1.00 44.60 274 ASN F C 1
ATOM 16509 O O . ASN F 1 294 ? 11.202 45.586 140.153 1.00 47.07 274 ASN F O 1
ATOM 16514 N N . GLU F 1 295 ? 10.920 45.135 142.273 1.00 46.35 275 GLU F N 1
ATOM 16515 C CA . GLU F 1 295 ? 12.161 45.838 142.678 1.00 47.79 275 GLU F CA 1
ATOM 16516 C C . GLU F 1 295 ? 13.373 44.959 142.419 1.00 46.43 275 GLU F C 1
ATOM 16517 O O . GLU F 1 295 ? 14.345 45.445 141.877 1.00 51.02 275 GLU F O 1
ATOM 16523 N N . PHE F 1 296 ? 13.325 43.689 142.795 1.00 44.51 276 PHE F N 1
ATOM 16524 C CA . PHE F 1 296 ? 14.486 42.801 142.619 1.00 43.78 276 PHE F CA 1
ATOM 16525 C C . PHE F 1 296 ? 14.444 41.972 141.331 1.00 44.30 276 PHE F C 1
ATOM 16526 O O . PHE F 1 296 ? 15.503 41.557 140.832 1.00 43.53 276 PHE F O 1
ATOM 16534 N N . GLY F 1 297 ? 13.253 41.774 140.753 1.00 42.37 277 GLY F N 1
ATOM 16535 C CA . GLY F 1 297 ? 13.088 40.953 139.542 1.00 40.78 277 GLY F CA 1
ATOM 16536 C C . GLY F 1 297 ? 13.588 39.517 139.594 1.00 39.51 277 GLY F C 1
ATOM 16537 O O . GLY F 1 297 ? 14.108 39.019 138.612 1.00 40.86 277 GLY F O 1
ATOM 16538 N N . VAL F 1 298 ? 13.363 38.892 140.734 1.00 40.27 278 VAL F N 1
ATOM 16539 C CA . VAL F 1 298 ? 13.557 37.500 140.960 1.00 39.14 278 VAL F CA 1
ATOM 16540 C C . VAL F 1 298 ? 12.239 36.750 140.797 1.00 40.12 278 VAL F C 1
ATOM 16541 O O . VAL F 1 298 ? 11.159 37.329 140.850 1.00 44.04 278 VAL F O 1
ATOM 16545 N N . VAL F 1 299 ? 12.314 35.485 140.498 1.00 34.70 279 VAL F N 1
ATOM 16546 C CA . VAL F 1 299 ? 11.116 34.744 140.343 1.00 33.67 279 VAL F CA 1
ATOM 16547 C C . VAL F 1 299 ? 10.936 33.923 141.611 1.00 35.29 279 VAL F C 1
ATOM 16548 O O . VAL F 1 299 ? 11.925 33.482 142.193 1.00 31.79 279 VAL F O 1
ATOM 16552 N N . ILE F 1 300 ? 9.681 33.654 142.025 1.00 34.21 280 ILE F N 1
ATOM 16553 C CA . ILE F 1 300 ? 9.381 32.757 143.085 1.00 32.39 280 ILE F CA 1
ATOM 16554 C C . ILE F 1 300 ? 9.110 31.351 142.567 1.00 33.96 280 ILE F C 1
ATOM 16555 O O . ILE F 1 300 ? 8.157 31.123 141.821 1.00 31.74 280 ILE F O 1
ATOM 16560 N N . THR F 1 301 ? 9.965 30.375 142.934 1.00 31.62 281 THR F N 1
ATOM 16561 C CA . THR F 1 301 ? 9.871 29.011 142.385 1.00 31.93 281 THR F CA 1
ATOM 16562 C C . THR F 1 301 ? 9.080 28.068 143.314 1.00 31.71 281 THR F C 1
ATOM 16563 O O . THR F 1 301 ? 8.527 27.078 142.783 1.00 32.68 281 THR F O 1
ATOM 16567 N N . ASP F 1 302 ? 9.015 28.365 144.613 1.00 31.42 282 ASP F N 1
ATOM 16568 C CA . ASP F 1 302 ? 8.309 27.502 145.595 1.00 32.30 282 ASP F CA 1
ATOM 16569 C C . ASP F 1 302 ? 7.780 28.349 146.737 1.00 33.51 282 ASP F C 1
ATOM 16570 O O . ASP F 1 302 ? 8.442 29.286 147.222 1.00 33.92 282 ASP F O 1
ATOM 16575 N N . ILE F 1 303 ? 6.581 28.037 147.227 1.00 34.02 283 ILE F N 1
ATOM 16576 C CA . ILE F 1 303 ? 5.974 28.592 148.413 1.00 33.79 283 ILE F CA 1
ATOM 16577 C C . ILE F 1 303 ? 5.237 27.415 149.125 1.00 35.47 283 ILE F C 1
ATOM 16578 O O . ILE F 1 303 ? 4.182 26.900 148.637 1.00 36.07 283 ILE F O 1
ATOM 16583 N N . ILE F 1 304 ? 5.865 26.935 150.199 1.00 33.98 284 ILE F N 1
ATOM 16584 C CA . ILE F 1 304 ? 5.487 25.735 150.877 1.00 35.47 284 ILE F CA 1
ATOM 16585 C C . ILE F 1 304 ? 4.961 26.062 152.292 1.00 36.23 284 ILE F C 1
ATOM 16586 O O . ILE F 1 304 ? 5.684 26.520 153.214 1.00 36.22 284 ILE F O 1
ATOM 16591 N N . ARG F 1 305 ? 3.685 25.779 152.462 1.00 35.87 285 ARG F N 1
ATOM 16592 C CA . ARG F 1 305 ? 2.996 26.104 153.665 1.00 37.02 285 ARG F CA 1
ATOM 16593 C C . ARG F 1 305 ? 3.578 25.404 154.906 1.00 37.42 285 ARG F C 1
ATOM 16594 O O . ARG F 1 305 ? 3.811 24.167 154.859 1.00 37.47 285 ARG F O 1
ATOM 16602 N N . ASN F 1 306 ? 3.857 26.208 155.949 1.00 37.69 286 ASN F N 1
ATOM 16603 C CA . ASN F 1 306 ? 4.328 25.772 157.227 1.00 41.04 286 ASN F CA 1
ATOM 16604 C C . ASN F 1 306 ? 5.538 24.849 157.221 1.00 43.38 286 ASN F C 1
ATOM 16605 O O . ASN F 1 306 ? 5.667 24.035 158.079 1.00 45.69 286 ASN F O 1
ATOM 16610 N N . PHE F 1 307 ? 6.401 24.954 156.212 1.00 41.70 287 PHE F N 1
ATOM 16611 C CA . PHE F 1 307 ? 7.672 24.229 156.180 1.00 41.65 287 PHE F CA 1
ATOM 16612 C C . PHE F 1 307 ? 8.492 24.438 157.462 1.00 43.95 287 PHE F C 1
ATOM 16613 O O . PHE F 1 307 ? 9.052 23.484 158.029 1.00 44.79 287 PHE F O 1
ATOM 16621 N N . ASN F 1 308 ? 8.532 25.675 157.937 1.00 42.18 288 ASN F N 1
ATOM 16622 C CA . ASN F 1 308 ? 9.353 25.998 159.098 1.00 40.78 288 ASN F CA 1
ATOM 16623 C C . ASN F 1 308 ? 8.499 26.017 160.389 1.00 40.74 288 ASN F C 1
ATOM 16624 O O . ASN F 1 308 ? 7.465 26.744 160.540 1.00 38.94 288 ASN F O 1
ATOM 16629 N N . GLU F 1 309 ? 8.977 25.297 161.355 1.00 39.80 289 GLU F N 1
ATOM 16630 C CA . GLU F 1 309 ? 8.354 25.251 162.679 1.00 42.10 289 GLU F CA 1
ATOM 16631 C C . GLU F 1 309 ? 9.314 25.810 163.677 1.00 42.16 289 GLU F C 1
ATOM 16632 O O . GLU F 1 309 ? 10.415 25.298 163.835 1.00 42.85 289 GLU F O 1
ATOM 16638 N N . TYR F 1 310 ? 8.883 26.816 164.407 1.00 42.13 290 TYR F N 1
ATOM 16639 C CA . TYR F 1 310 ? 9.754 27.559 165.379 1.00 43.95 290 TYR F CA 1
ATOM 16640 C C . TYR F 1 310 ? 9.622 27.059 166.831 1.00 45.70 290 TYR F C 1
ATOM 16641 O O . TYR F 1 310 ? 8.526 26.796 167.276 1.00 45.75 290 TYR F O 1
ATOM 16650 N N . VAL F 1 311 ? 10.765 26.852 167.488 1.00 46.11 291 VAL F N 1
ATOM 16651 C CA . VAL F 1 311 ? 10.814 26.565 168.923 1.00 47.35 291 VAL F CA 1
ATOM 16652 C C . VAL F 1 311 ? 10.301 27.742 169.715 1.00 49.84 291 VAL F C 1
ATOM 16653 O O . VAL F 1 311 ? 10.801 28.855 169.534 1.00 50.03 291 VAL F O 1
ATOM 16657 N N . ASN F 1 312 ? 9.304 27.496 170.607 1.00 49.37 292 ASN F N 1
ATOM 16658 C CA . ASN F 1 312 ? 8.759 28.576 171.440 1.00 49.43 292 ASN F CA 1
ATOM 16659 C C . ASN F 1 312 ? 9.907 29.273 172.152 1.00 51.68 292 ASN F C 1
ATOM 16660 O O . ASN F 1 312 ? 10.819 28.636 172.646 1.00 49.36 292 ASN F O 1
ATOM 16665 N N . TRP F 1 313 ? 9.854 30.606 172.187 1.00 53.46 293 TRP F N 1
ATOM 16666 C CA . TRP F 1 313 ? 10.961 31.420 172.727 1.00 51.89 293 TRP F CA 1
ATOM 16667 C C . TRP F 1 313 ? 10.604 31.877 174.145 1.00 52.51 293 TRP F C 1
ATOM 16668 O O . TRP F 1 313 ? 9.410 32.073 174.494 1.00 49.84 293 TRP F O 1
ATOM 16679 N N . GLY F 1 314 ? 11.645 32.067 174.959 1.00 53.65 294 GLY F N 1
ATOM 16680 C CA . GLY F 1 314 ? 11.493 32.300 176.370 1.00 54.60 294 GLY F CA 1
ATOM 16681 C C . GLY F 1 314 ? 10.978 33.702 176.747 1.00 56.05 294 GLY F C 1
ATOM 16682 O O . GLY F 1 314 ? 10.464 33.891 177.815 1.00 57.04 294 GLY F O 1
ATOM 16683 N N . TYR F 1 315 ? 11.145 34.684 175.878 1.00 53.66 295 TYR F N 1
ATOM 16684 C CA . TYR F 1 315 ? 10.770 36.029 176.148 1.00 53.37 295 TYR F CA 1
ATOM 16685 C C . TYR F 1 315 ? 9.303 36.344 175.805 1.00 53.41 295 TYR F C 1
ATOM 16686 O O . TYR F 1 315 ? 8.909 37.517 175.816 1.00 54.46 295 TYR F O 1
ATOM 16695 N N . VAL F 1 316 ? 8.489 35.325 175.556 1.00 53.66 296 VAL F N 1
ATOM 16696 C CA . VAL F 1 316 ? 7.068 35.531 175.190 1.00 55.05 296 VAL F CA 1
ATOM 16697 C C . VAL F 1 316 ? 6.405 36.583 176.052 1.00 55.20 296 VAL F C 1
ATOM 16698 O O . VAL F 1 316 ? 5.681 37.397 175.541 1.00 53.00 296 VAL F O 1
ATOM 16702 N N . GLU F 1 317 ? 6.590 36.504 177.363 1.00 56.85 297 GLU F N 1
ATOM 16703 C CA . GLU F 1 317 ? 5.789 37.360 178.263 1.00 58.88 297 GLU F CA 1
ATOM 16704 C C . GLU F 1 317 ? 6.144 38.849 178.104 1.00 58.79 297 GLU F C 1
ATOM 16705 O O . GLU F 1 317 ? 5.347 39.719 178.470 1.00 59.18 297 GLU F O 1
ATOM 16711 N N . GLU F 1 318 ? 7.342 39.137 177.603 1.00 57.81 298 GLU F N 1
ATOM 16712 C CA . GLU F 1 318 ? 7.765 40.513 177.319 1.00 59.79 298 GLU F CA 1
ATOM 16713 C C . GLU F 1 318 ? 7.219 41.040 175.973 1.00 59.03 298 GLU F C 1
ATOM 16714 O O . GLU F 1 318 ? 7.564 42.146 175.564 1.00 58.12 298 GLU F O 1
ATOM 16720 N N . THR F 1 319 ? 6.402 40.264 175.233 1.00 56.40 299 THR F N 1
ATOM 16721 C CA . THR F 1 319 ? 6.053 40.666 173.860 1.00 54.58 299 THR F CA 1
ATOM 16722 C C . THR F 1 319 ? 4.672 41.279 173.714 1.00 53.24 299 THR F C 1
ATOM 16723 O O . THR F 1 319 ? 3.712 41.010 174.444 1.00 51.96 299 THR F O 1
ATOM 16727 N N . ARG F 1 320 ? 4.567 42.029 172.632 1.00 53.96 300 ARG F N 1
ATOM 16728 C CA . ARG F 1 320 ? 3.309 42.607 172.255 1.00 52.09 300 ARG F CA 1
ATOM 16729 C C . ARG F 1 320 ? 2.225 41.511 172.182 1.00 53.40 300 ARG F C 1
ATOM 16730 O O . ARG F 1 320 ? 1.113 41.739 172.598 1.00 52.02 300 ARG F O 1
ATOM 16738 N N . ALA F 1 321 ? 2.559 40.302 171.689 1.00 52.19 301 ALA F N 1
ATOM 16739 C CA . ALA F 1 321 ? 1.534 39.241 171.566 1.00 53.57 301 ALA F CA 1
ATOM 16740 C C . ALA F 1 321 ? 0.849 38.896 172.919 1.00 53.42 301 ALA F C 1
ATOM 16741 O O . ALA F 1 321 ? -0.370 38.582 173.013 1.00 51.03 301 ALA F O 1
ATOM 16743 N N . TRP F 1 322 ? 1.703 38.811 173.922 1.00 53.75 302 TRP F N 1
ATOM 16744 C CA . TRP F 1 322 ? 1.305 38.430 175.278 1.00 54.45 302 TRP F CA 1
ATOM 16745 C C . TRP F 1 322 ? 0.330 39.476 175.824 1.00 51.93 302 TRP F C 1
ATOM 16746 O O . TRP F 1 322 ? -0.748 39.151 176.328 1.00 52.56 302 TRP F O 1
ATOM 16757 N N . ARG F 1 323 ? 0.661 40.727 175.574 1.00 52.18 303 ARG F N 1
ATOM 16758 C CA . ARG F 1 323 ? -0.138 41.830 176.075 1.00 54.50 303 ARG F CA 1
ATOM 16759 C C . ARG F 1 323 ? -1.439 41.954 175.336 1.00 55.32 303 ARG F C 1
ATOM 16760 O O . ARG F 1 323 ? -2.381 42.466 175.875 1.00 54.28 303 ARG F O 1
ATOM 16768 N N . LEU F 1 324 ? -1.501 41.514 174.093 1.00 52.71 304 LEU F N 1
ATOM 16769 C CA . LEU F 1 324 ? -2.709 41.619 173.323 1.00 51.51 304 LEU F CA 1
ATOM 16770 C C . LEU F 1 324 ? -3.639 40.477 173.622 1.00 52.79 304 LEU F C 1
ATOM 16771 O O . LEU F 1 324 ? -4.822 40.590 173.448 1.00 52.23 304 LEU F O 1
ATOM 16776 N N . LEU F 1 325 ? -3.150 39.332 174.044 1.00 55.31 305 LEU F N 1
ATOM 16777 C CA . LEU F 1 325 ? -3.993 38.162 174.047 1.00 55.88 305 LEU F CA 1
ATOM 16778 C C . LEU F 1 325 ? -5.018 38.250 175.183 1.00 59.80 305 LEU F C 1
ATOM 16779 O O . LEU F 1 325 ? -4.677 38.645 176.288 1.00 61.20 305 LEU F O 1
ATOM 16784 N N . PRO F 1 326 ? -6.267 37.851 174.919 1.00 59.56 306 PRO F N 1
ATOM 16785 C CA . PRO F 1 326 ? -7.346 37.889 175.931 1.00 61.09 306 PRO F CA 1
ATOM 16786 C C . PRO F 1 326 ? -7.262 36.739 176.944 1.00 62.07 306 PRO F C 1
ATOM 16787 O O . PRO F 1 326 ? -8.013 36.735 177.900 1.00 62.35 306 PRO F O 1
ATOM 16791 N N . ILE F 1 327 ? -6.402 35.743 176.691 1.00 56.94 307 ILE F N 1
ATOM 16792 C CA . ILE F 1 327 ? -6.179 34.645 177.611 1.00 59.31 307 ILE F CA 1
ATOM 16793 C C . ILE F 1 327 ? -4.700 34.455 177.626 1.00 57.62 307 ILE F C 1
ATOM 16794 O O . ILE F 1 327 ? -4.129 34.263 176.591 1.00 59.31 307 ILE F O 1
ATOM 16799 N N . LYS F 1 328 ? -4.046 34.585 178.751 1.00 59.66 308 LYS F N 1
ATOM 16800 C CA . LYS F 1 328 ? -2.582 34.599 178.763 1.00 60.65 308 LYS F CA 1
ATOM 16801 C C . LYS F 1 328 ? -2.010 33.348 179.355 1.00 63.37 308 LYS F C 1
ATOM 16802 O O . LYS F 1 328 ? -1.694 33.314 180.516 1.00 61.55 308 LYS F O 1
ATOM 16808 N N . VAL F 1 329 ? -1.825 32.327 178.529 1.00 59.13 309 VAL F N 1
ATOM 16809 C CA . VAL F 1 329 ? -1.320 31.069 178.908 1.00 60.51 309 VAL F CA 1
ATOM 16810 C C . VAL F 1 329 ? -0.228 30.754 177.903 1.00 61.18 309 VAL F C 1
ATOM 16811 O O . VAL F 1 329 ? -0.416 31.047 176.725 1.00 59.46 309 VAL F O 1
ATOM 16815 N N . LYS F 1 330 ? 0.876 30.134 178.321 1.00 60.47 310 LYS F N 1
ATOM 16816 C CA . LYS F 1 330 ? 1.974 29.789 177.413 1.00 60.84 310 LYS F CA 1
ATOM 16817 C C . LYS F 1 330 ? 1.535 28.735 176.416 1.00 58.54 310 LYS F C 1
ATOM 16818 O O . LYS F 1 330 ? 0.670 27.867 176.714 1.00 55.11 310 LYS F O 1
ATOM 16824 N N . PRO F 1 331 ? 2.101 28.804 175.186 1.00 55.51 311 PRO F N 1
ATOM 16825 C CA . PRO F 1 331 ? 1.656 27.757 174.247 1.00 56.07 311 PRO F CA 1
ATOM 16826 C C . PRO F 1 331 ? 2.171 26.371 174.576 1.00 53.76 311 PRO F C 1
ATOM 16827 O O . PRO F 1 331 ? 3.220 26.246 175.198 1.00 55.03 311 PRO F O 1
ATOM 16831 N N . SER F 1 332 ? 1.405 25.336 174.229 1.00 52.24 312 SER F N 1
ATOM 16832 C CA . SER F 1 332 ? 1.764 23.986 174.556 1.00 52.33 312 SER F CA 1
ATOM 16833 C C . SER F 1 332 ? 2.234 23.175 173.349 1.00 50.98 312 SER F C 1
ATOM 16834 O O . SER F 1 332 ? 2.372 21.935 173.399 1.00 49.08 312 SER F O 1
ATOM 16837 N N . TYR F 1 333 ? 2.478 23.893 172.272 1.00 49.43 313 TYR F N 1
ATOM 16838 C CA . TYR F 1 333 ? 2.925 23.319 170.993 1.00 48.42 313 TYR F CA 1
ATOM 16839 C C . TYR F 1 333 ? 3.597 24.433 170.221 1.00 47.34 313 TYR F C 1
ATOM 16840 O O . TYR F 1 333 ? 3.581 25.598 170.648 1.00 44.17 313 TYR F O 1
ATOM 16849 N N . ASN F 1 334 ? 4.222 24.091 169.109 1.00 46.24 314 ASN F N 1
ATOM 16850 C CA . ASN F 1 334 ? 4.834 25.117 168.257 1.00 47.87 314 ASN F CA 1
ATOM 16851 C C . ASN F 1 334 ? 3.792 25.714 167.326 1.00 45.15 314 ASN F C 1
ATOM 16852 O O . ASN F 1 334 ? 3.497 25.213 166.218 1.00 44.31 314 ASN F O 1
ATOM 16857 N N . TRP F 1 335 ? 3.235 26.786 167.818 1.00 42.08 315 TRP F N 1
ATOM 16858 C CA . TRP F 1 335 ? 2.135 27.448 167.151 1.00 42.25 315 TRP F CA 1
ATOM 16859 C C . TRP F 1 335 ? 2.596 28.282 165.957 1.00 42.28 315 TRP F C 1
ATOM 16860 O O . TRP F 1 335 ? 1.781 28.623 165.062 1.00 42.87 315 TRP F O 1
ATOM 16871 N N . TYR F 1 336 ? 3.863 28.690 166.014 1.00 42.05 316 TYR F N 1
ATOM 16872 C CA . TYR F 1 336 ? 4.442 29.638 165.120 1.00 42.65 316 TYR F CA 1
ATOM 16873 C C . TYR F 1 336 ? 5.262 28.910 164.035 1.00 41.84 316 TYR F C 1
ATOM 16874 O O . TYR F 1 336 ? 6.282 28.232 164.289 1.00 42.21 316 TYR F O 1
ATOM 16883 N N . LYS F 1 337 ? 4.766 29.048 162.813 1.00 41.37 317 LYS F N 1
ATOM 16884 C CA . LYS F 1 337 ? 5.343 28.425 161.659 1.00 40.96 317 LYS F CA 1
ATOM 16885 C C . LYS F 1 337 ? 5.464 29.475 160.520 1.00 40.84 317 LYS F C 1
ATOM 16886 O O . LYS F 1 337 ? 4.672 30.451 160.502 1.00 41.39 317 LYS F O 1
ATOM 16892 N N . SER F 1 338 ? 6.402 29.233 159.565 1.00 38.56 318 SER F N 1
ATOM 16893 C CA . SER F 1 338 ? 6.490 30.084 158.361 1.00 38.97 318 SER F CA 1
ATOM 16894 C C . SER F 1 338 ? 6.464 29.225 157.099 1.00 38.96 318 SER F C 1
ATOM 16895 O O . SER F 1 338 ? 6.854 28.081 157.123 1.00 39.19 318 SER F O 1
ATOM 16898 N N . TYR F 1 339 ? 6.062 29.853 155.993 1.00 39.16 319 TYR F N 1
ATOM 16899 C CA . TYR F 1 339 ? 6.128 29.248 154.667 1.00 38.32 319 TYR F CA 1
ATOM 16900 C C . TYR F 1 339 ? 7.565 29.336 154.195 1.00 38.05 319 TYR F C 1
ATOM 16901 O O . TYR F 1 339 ? 8.280 30.362 154.398 1.00 39.01 319 TYR F O 1
ATOM 16910 N N . MET F 1 340 ? 8.031 28.261 153.580 1.00 37.35 320 MET F N 1
ATOM 16911 C CA . MET F 1 340 ? 9.311 28.357 152.838 1.00 37.66 320 MET F CA 1
ATOM 16912 C C . MET F 1 340 ? 9.107 28.985 151.465 1.00 34.44 320 MET F C 1
ATOM 16913 O O . MET F 1 340 ? 8.331 28.465 150.646 1.00 35.70 320 MET F O 1
ATOM 16918 N N . PHE F 1 341 ? 9.831 30.039 151.184 1.00 34.38 321 PHE F N 1
ATOM 16919 C CA . PHE F 1 341 ? 9.957 30.613 149.851 1.00 34.74 321 PHE F CA 1
ATOM 16920 C C . PHE F 1 341 ? 11.328 30.252 149.244 1.00 34.78 321 PHE F C 1
ATOM 16921 O O . PHE F 1 341 ? 12.379 30.310 149.901 1.00 35.66 321 PHE F O 1
ATOM 16929 N N . ARG F 1 342 ? 11.302 29.890 148.003 1.00 33.65 322 ARG F N 1
ATOM 16930 C CA . ARG F 1 342 ? 12.534 29.786 147.167 1.00 35.55 322 ARG F CA 1
ATOM 16931 C C . ARG F 1 342 ? 12.358 30.765 146.032 1.00 35.07 322 ARG F C 1
ATOM 16932 O O . ARG F 1 342 ? 11.304 30.787 145.395 1.00 35.17 322 ARG F O 1
ATOM 16940 N N . ILE F 1 343 ? 13.387 31.561 145.802 1.00 34.34 323 ILE F N 1
ATOM 16941 C CA . ILE F 1 343 ? 13.484 32.391 144.651 1.00 33.23 323 ILE F CA 1
ATOM 16942 C C . ILE F 1 343 ? 14.752 32.050 143.811 1.00 35.35 323 ILE F C 1
ATOM 16943 O O . ILE F 1 343 ? 15.759 31.419 144.317 1.00 36.54 323 ILE F O 1
ATOM 16948 N N . GLN F 1 344 ? 14.749 32.517 142.586 1.00 34.20 324 GLN F N 1
ATOM 16949 C CA . GLN F 1 344 ? 15.861 32.340 141.647 1.00 36.09 324 GLN F CA 1
ATOM 16950 C C . GLN F 1 344 ? 16.041 33.579 140.872 1.00 36.73 324 GLN F C 1
ATOM 16951 O O . GLN F 1 344 ? 15.031 34.275 140.514 1.00 34.85 324 GLN F O 1
ATOM 16957 N N . THR F 1 345 ? 17.287 33.945 140.663 1.00 37.03 325 THR F N 1
ATOM 16958 C CA . THR F 1 345 ? 17.623 35.097 139.815 1.00 39.48 325 THR F CA 1
ATOM 16959 C C . THR F 1 345 ? 17.574 34.751 138.319 1.00 38.29 325 THR F C 1
ATOM 16960 O O . THR F 1 345 ? 17.729 33.592 137.913 1.00 37.25 325 THR F O 1
ATOM 16964 N N . LEU F 1 346 ? 17.379 35.773 137.489 1.00 38.68 326 LEU F N 1
ATOM 16965 C CA . LEU F 1 346 ? 17.246 35.681 136.038 1.00 39.95 326 LEU F CA 1
ATOM 16966 C C . LEU F 1 346 ? 18.020 36.897 135.489 1.00 41.03 326 LEU F C 1
ATOM 16967 O O . LEU F 1 346 ? 18.424 37.671 136.268 1.00 41.50 326 LEU F O 1
ATOM 16972 N N . GLU F 1 347 ? 18.104 37.040 134.192 1.00 42.95 327 GLU F N 1
ATOM 16973 C CA . GLU F 1 347 ? 18.599 38.236 133.551 1.00 48.19 327 GLU F CA 1
ATOM 16974 C C . GLU F 1 347 ? 17.838 39.489 134.073 1.00 47.05 327 GLU F C 1
ATOM 16975 O O . GLU F 1 347 ? 16.606 39.463 134.210 1.00 42.89 327 GLU F O 1
ATOM 16981 N N . GLY F 1 348 ? 18.607 40.510 134.447 1.00 47.64 328 GLY F N 1
ATOM 16982 C CA . GLY F 1 348 ? 18.101 41.725 135.095 1.00 47.40 328 GLY F CA 1
ATOM 16983 C C . GLY F 1 348 ? 17.778 41.723 136.570 1.00 48.53 328 GLY F C 1
ATOM 16984 O O . GLY F 1 348 ? 17.450 42.808 137.081 1.00 51.23 328 GLY F O 1
ATOM 16985 N N . SER F 1 349 ? 17.879 40.566 137.277 1.00 45.21 329 SER F N 1
ATOM 16986 C CA . SER F 1 349 ? 17.575 40.492 138.683 1.00 44.66 329 SER F CA 1
ATOM 16987 C C . SER F 1 349 ? 18.574 41.422 139.393 1.00 48.44 329 SER F C 1
ATOM 16988 O O . SER F 1 349 ? 19.690 41.604 138.919 1.00 46.23 329 SER F O 1
ATOM 16991 N N . LYS F 1 350 ? 18.162 42.068 140.477 1.00 49.45 330 LYS F N 1
ATOM 16992 C CA . LYS F 1 350 ? 19.118 42.828 141.279 1.00 52.97 330 LYS F CA 1
ATOM 16993 C C . LYS F 1 350 ? 18.704 42.848 142.759 1.00 51.00 330 LYS F C 1
ATOM 16994 O O . LYS F 1 350 ? 17.511 42.652 143.105 1.00 45.78 330 LYS F O 1
ATOM 17000 N N . GLY F 1 351 ? 19.725 43.045 143.603 1.00 48.87 331 GLY F N 1
ATOM 17001 C CA . GLY F 1 351 ? 19.576 43.055 145.057 1.00 47.80 331 GLY F CA 1
ATOM 17002 C C . GLY F 1 351 ? 19.380 44.455 145.581 1.00 48.53 331 GLY F C 1
ATOM 17003 O O . GLY F 1 351 ? 19.089 45.340 144.835 1.00 49.25 331 GLY F O 1
ATOM 17004 N N . PHE F 1 352 ? 19.507 44.606 146.885 1.00 47.95 332 PHE F N 1
ATOM 17005 C CA . PHE F 1 352 ? 19.309 45.860 147.602 1.00 50.25 332 PHE F CA 1
ATOM 17006 C C . PHE F 1 352 ? 20.658 46.254 148.175 1.00 53.40 332 PHE F C 1
ATOM 17007 O O . PHE F 1 352 ? 21.352 45.426 148.773 1.00 50.12 332 PHE F O 1
ATOM 17015 N N . GLU F 1 353 ? 21.011 47.526 148.041 1.00 59.60 333 GLU F N 1
ATOM 17016 C CA . GLU F 1 353 ? 22.330 48.014 148.467 1.00 64.48 333 GLU F CA 1
ATOM 17017 C C . GLU F 1 353 ? 22.265 49.302 149.250 1.00 65.70 333 GLU F C 1
ATOM 17018 O O . GLU F 1 353 ? 23.302 49.863 149.610 1.00 74.28 333 GLU F O 1
ATOM 17024 N N . ASP F 1 354 ? 21.070 49.766 149.537 1.00 65.56 334 ASP F N 1
ATOM 17025 C CA . ASP F 1 354 ? 20.902 51.034 150.264 1.00 69.71 334 ASP F CA 1
ATOM 17026 C C . ASP F 1 354 ? 21.047 50.929 151.759 1.00 71.46 334 ASP F C 1
ATOM 17027 O O . ASP F 1 354 ? 21.171 49.817 152.306 1.00 69.49 334 ASP F O 1
ATOM 17032 N N . GLU F 1 355 ? 21.037 52.097 152.414 1.00 71.88 335 GLU F N 1
ATOM 17033 C CA . GLU F 1 355 ? 21.079 52.164 153.839 1.00 73.37 335 GLU F CA 1
ATOM 17034 C C . GLU F 1 355 ? 19.659 52.181 154.328 1.00 72.76 335 GLU F C 1
ATOM 17035 O O . GLU F 1 355 ? 18.762 52.660 153.645 1.00 72.27 335 GLU F O 1
ATOM 17041 N N . ILE F 1 356 ? 19.451 51.628 155.500 1.00 71.33 336 ILE F N 1
ATOM 17042 C CA . ILE F 1 356 ? 18.181 51.700 156.160 1.00 72.45 336 ILE F CA 1
ATOM 17043 C C . ILE F 1 356 ? 18.511 52.428 157.428 1.00 76.42 336 ILE F C 1
ATOM 17044 O O . ILE F 1 356 ? 19.476 52.066 158.087 1.00 73.35 336 ILE F O 1
ATOM 17049 N N . THR F 1 357 ? 17.736 53.430 157.801 1.00 85.82 337 THR F N 1
ATOM 17050 C CA . THR F 1 357 ? 18.055 54.148 159.063 1.00 89.55 337 THR F CA 1
ATOM 17051 C C . THR F 1 357 ? 17.041 54.043 160.158 1.00 93.94 337 THR F C 1
ATOM 17052 O O . THR F 1 357 ? 17.092 54.855 161.088 1.00 100.38 337 THR F O 1
ATOM 17056 N N . VAL F 1 358 ? 16.175 53.026 160.111 1.00 97.59 338 VAL F N 1
ATOM 17057 C CA . VAL F 1 358 ? 15.196 52.791 161.209 1.00 101.29 338 VAL F CA 1
ATOM 17058 C C . VAL F 1 358 ? 15.782 51.941 162.355 1.00 101.41 338 VAL F C 1
ATOM 17059 O O . VAL F 1 358 ? 16.714 51.161 162.116 1.00 101.61 338 VAL F O 1
ATOM 17063 N N . GLY F 1 359 ? 15.224 52.110 163.574 1.00 98.97 339 GLY F N 1
ATOM 17064 C CA . GLY F 1 359 ? 15.674 51.441 164.833 1.00 96.76 339 GLY F CA 1
ATOM 17065 C C . GLY F 1 359 ? 15.023 50.078 165.056 1.00 94.63 339 GLY F C 1
ATOM 17066 O O . GLY F 1 359 ? 15.174 49.192 164.180 1.00 85.62 339 GLY F O 1
ATOM 17067 N N . GLN F 1 360 ? 14.292 49.850 166.167 1.00 94.33 340 GLN F N 1
ATOM 17068 C CA . GLN F 1 360 ? 13.621 48.522 166.288 1.00 99.36 340 GLN F CA 1
ATOM 17069 C C . GLN F 1 360 ? 12.283 48.505 165.436 1.00 94.64 340 GLN F C 1
ATOM 17070 O O . GLN F 1 360 ? 11.554 47.483 165.417 1.00 87.53 340 GLN F O 1
ATOM 17076 N N . GLU F 1 361 ? 12.018 49.611 164.696 1.00 88.54 341 GLU F N 1
ATOM 17077 C CA . GLU F 1 361 ? 11.130 49.613 163.491 1.00 81.02 341 GLU F CA 1
ATOM 17078 C C . GLU F 1 361 ? 11.543 48.592 162.369 1.00 74.22 341 GLU F C 1
ATOM 17079 O O . GLU F 1 361 ? 10.761 48.325 161.480 1.00 74.78 341 GLU F O 1
ATOM 17085 N N . LEU F 1 362 ? 12.781 48.090 162.365 1.00 67.59 342 LEU F N 1
ATOM 17086 C CA . LEU F 1 362 ? 13.182 46.947 161.509 1.00 63.47 342 LEU F CA 1
ATOM 17087 C C . LEU F 1 362 ? 12.324 45.689 161.841 1.00 60.01 342 LEU F C 1
ATOM 17088 O O . LEU F 1 362 ? 12.005 44.924 160.934 1.00 56.04 342 LEU F O 1
ATOM 17093 N N . TYR F 1 363 ? 11.962 45.501 163.135 1.00 55.92 343 TYR F N 1
ATOM 17094 C CA . TYR F 1 363 ? 11.181 44.341 163.572 1.00 53.59 343 TYR F CA 1
ATOM 17095 C C . TYR F 1 363 ? 9.712 44.555 163.737 1.00 52.05 343 TYR F C 1
ATOM 17096 O O . TYR F 1 363 ? 8.974 43.590 163.691 1.00 49.69 343 TYR F O 1
ATOM 17105 N N . ASP F 1 364 ? 9.279 45.812 163.915 1.00 57.25 344 ASP F N 1
ATOM 17106 C CA . ASP F 1 364 ? 7.922 46.174 164.411 1.00 59.31 344 ASP F CA 1
ATOM 17107 C C . ASP F 1 364 ? 7.139 46.903 163.359 1.00 57.03 344 ASP F C 1
ATOM 17108 O O . ASP F 1 364 ? 7.564 47.890 162.923 1.00 56.76 344 ASP F O 1
ATOM 17113 N N . ASP F 1 365 ? 5.992 46.377 162.967 1.00 55.64 345 ASP F N 1
ATOM 17114 C CA . ASP F 1 365 ? 4.942 47.129 162.313 1.00 54.30 345 ASP F CA 1
ATOM 17115 C C . ASP F 1 365 ? 3.635 46.668 162.958 1.00 53.63 345 ASP F C 1
ATOM 17116 O O . ASP F 1 365 ? 3.616 45.865 163.874 1.00 50.58 345 ASP F O 1
ATOM 17121 N N . GLU F 1 366 ? 2.529 47.132 162.441 1.00 55.55 346 GLU F N 1
ATOM 17122 C CA . GLU F 1 366 ? 1.217 46.914 163.084 1.00 56.78 346 GLU F CA 1
ATOM 17123 C C . GLU F 1 366 ? 0.788 45.499 163.016 1.00 53.87 346 GLU F C 1
ATOM 17124 O O . GLU F 1 366 ? -0.039 45.056 163.819 1.00 51.15 346 GLU F O 1
ATOM 17130 N N . GLU F 1 367 ? 1.380 44.727 162.088 1.00 48.77 347 GLU F N 1
ATOM 17131 C CA . GLU F 1 367 ? 0.973 43.308 161.983 1.00 48.07 347 GLU F CA 1
ATOM 17132 C C . GLU F 1 367 ? 1.839 42.399 162.836 1.00 48.33 347 GLU F C 1
ATOM 17133 O O . GLU F 1 367 ? 1.424 41.279 163.166 1.00 48.69 347 GLU F O 1
ATOM 17139 N N . SER F 1 368 ? 3.024 42.834 163.234 1.00 48.41 348 SER F N 1
ATOM 17140 C CA . SER F 1 368 ? 3.890 41.961 164.005 1.00 48.28 348 SER F CA 1
ATOM 17141 C C . SER F 1 368 ? 3.570 41.994 165.508 1.00 49.05 348 SER F C 1
ATOM 17142 O O . SER F 1 368 ? 2.982 42.929 166.005 1.00 51.22 348 SER F O 1
ATOM 17145 N N . SER F 1 369 ? 3.952 40.971 166.227 1.00 47.33 349 SER F N 1
ATOM 17146 C CA . SER F 1 369 ? 3.661 40.894 167.670 1.00 48.75 349 SER F CA 1
ATOM 17147 C C . SER F 1 369 ? 4.629 40.075 168.488 1.00 49.06 349 SER F C 1
ATOM 17148 O O . SER F 1 369 ? 4.532 40.114 169.686 1.00 52.24 349 SER F O 1
ATOM 17151 N N . THR F 1 370 ? 5.593 39.391 167.911 1.00 48.70 350 THR F N 1
ATOM 17152 C CA . THR F 1 370 ? 6.482 38.521 168.703 1.00 48.04 350 THR F CA 1
ATOM 17153 C C . THR F 1 370 ? 7.769 39.201 169.170 1.00 51.30 350 THR F C 1
ATOM 17154 O O . THR F 1 370 ? 8.694 38.531 169.627 1.00 49.39 350 THR F O 1
ATOM 17158 N N . THR F 1 371 ? 7.810 40.525 169.190 1.00 55.46 351 THR F N 1
ATOM 17159 C CA . THR F 1 371 ? 8.757 41.233 170.070 1.00 56.29 351 THR F CA 1
ATOM 17160 C C . THR F 1 371 ? 8.012 42.246 170.891 1.00 58.80 351 THR F C 1
ATOM 17161 O O . THR F 1 371 ? 6.788 42.444 170.844 1.00 57.54 351 THR F O 1
ATOM 17166 N N . SER G 1 19 ? 50.218 28.365 235.313 1.00 69.74 -1 SER G N 1
ATOM 17167 C CA . SER G 1 19 ? 49.931 29.486 234.488 1.00 64.85 -1 SER G CA 1
ATOM 17168 C C . SER G 1 19 ? 48.398 29.623 234.382 1.00 63.35 -1 SER G C 1
ATOM 17169 O O . SER G 1 19 ? 47.698 28.653 234.097 1.00 53.35 -1 SER G O 1
ATOM 17172 N N . HIS G 1 20 ? 47.966 30.883 234.335 1.00 63.40 0 HIS G N 1
ATOM 17173 C CA . HIS G 1 20 ? 46.618 31.245 233.967 1.00 62.80 0 HIS G CA 1
ATOM 17174 C C . HIS G 1 20 ? 46.469 31.020 232.467 1.00 57.08 0 HIS G C 1
ATOM 17175 O O . HIS G 1 20 ? 45.370 30.896 231.943 1.00 55.42 0 HIS G O 1
ATOM 17182 N N . MET G 1 21 ? 47.592 31.118 231.762 1.00 58.43 1 MET G N 1
ATOM 17183 C CA . MET G 1 21 ? 47.695 31.013 230.266 1.00 57.64 1 MET G CA 1
ATOM 17184 C C . MET G 1 21 ? 47.401 29.579 229.847 1.00 56.10 1 MET G C 1
ATOM 17185 O O . MET G 1 21 ? 46.552 29.352 228.985 1.00 56.12 1 MET G O 1
ATOM 17190 N N . ARG G 1 22 ? 48.031 28.601 230.501 1.00 58.10 2 ARG G N 1
ATOM 17191 C CA . ARG G 1 22 ? 47.633 27.171 230.341 1.00 56.03 2 ARG G CA 1
ATOM 17192 C C . ARG G 1 22 ? 46.105 27.028 230.567 1.00 55.56 2 ARG G C 1
ATOM 17193 O O . ARG G 1 22 ? 45.396 26.362 229.822 1.00 51.88 2 ARG G O 1
ATOM 17201 N N . GLU G 1 23 ? 45.600 27.680 231.607 1.00 57.10 3 GLU G N 1
ATOM 17202 C CA . GLU G 1 23 ? 44.170 27.616 231.914 1.00 59.31 3 GLU G CA 1
ATOM 17203 C C . GLU G 1 23 ? 43.286 28.265 230.849 1.00 56.17 3 GLU G C 1
ATOM 17204 O O . GLU G 1 23 ? 42.207 27.738 230.445 1.00 54.21 3 GLU G O 1
ATOM 17210 N N . ILE G 1 24 ? 43.730 29.403 230.340 1.00 52.55 4 ILE G N 1
ATOM 17211 C CA . ILE G 1 24 ? 43.013 29.996 229.194 1.00 51.80 4 ILE G CA 1
ATOM 17212 C C . ILE G 1 24 ? 43.011 29.076 227.965 1.00 50.31 4 ILE G C 1
ATOM 17213 O O . ILE G 1 24 ? 41.985 28.911 227.263 1.00 50.90 4 ILE G O 1
ATOM 17218 N N . ILE G 1 25 ? 44.183 28.527 227.650 1.00 50.19 5 ILE G N 1
ATOM 17219 C CA . ILE G 1 25 ? 44.278 27.625 226.481 1.00 55.09 5 ILE G CA 1
ATOM 17220 C C . ILE G 1 25 ? 43.358 26.409 226.591 1.00 55.35 5 ILE G C 1
ATOM 17221 O O . ILE G 1 25 ? 42.587 26.108 225.659 1.00 55.32 5 ILE G O 1
ATOM 17226 N N . GLU G 1 26 ? 43.416 25.726 227.739 1.00 56.87 6 GLU G N 1
ATOM 17227 C CA . GLU G 1 26 ? 42.551 24.529 227.943 1.00 59.43 6 GLU G CA 1
ATOM 17228 C C . GLU G 1 26 ? 41.057 24.935 227.731 1.00 59.03 6 GLU G C 1
ATOM 17229 O O . GLU G 1 26 ? 40.263 24.178 227.185 1.00 61.79 6 GLU G O 1
ATOM 17235 N N . ARG G 1 27 ? 40.674 26.143 228.130 1.00 58.39 7 ARG G N 1
ATOM 17236 C CA . ARG G 1 27 ? 39.283 26.566 227.930 1.00 58.26 7 ARG G CA 1
ATOM 17237 C C . ARG G 1 27 ? 38.917 26.810 226.464 1.00 58.93 7 ARG G C 1
ATOM 17238 O O . ARG G 1 27 ? 37.780 26.526 226.024 1.00 58.10 7 ARG G O 1
ATOM 17246 N N . VAL G 1 28 ? 39.851 27.370 225.704 1.00 57.42 8 VAL G N 1
ATOM 17247 C CA . VAL G 1 28 ? 39.586 27.624 224.294 1.00 58.33 8 VAL G CA 1
ATOM 17248 C C . VAL G 1 28 ? 39.396 26.274 223.578 1.00 60.67 8 VAL G C 1
ATOM 17249 O O . VAL G 1 28 ? 38.505 26.139 222.727 1.00 59.04 8 VAL G O 1
ATOM 17253 N N . LYS G 1 29 ? 40.219 25.292 223.922 1.00 61.56 9 LYS G N 1
ATOM 17254 C CA . LYS G 1 29 ? 40.089 23.959 223.297 1.00 67.33 9 LYS G CA 1
ATOM 17255 C C . LYS G 1 29 ? 38.751 23.276 223.520 1.00 70.07 9 LYS G C 1
ATOM 17256 O O . LYS G 1 29 ? 38.394 22.416 222.733 1.00 75.50 9 LYS G O 1
ATOM 17262 N N . GLU G 1 30 ? 38.023 23.635 224.583 1.00 69.76 10 GLU G N 1
ATOM 17263 C CA . GLU G 1 30 ? 36.653 23.149 224.777 1.00 69.71 10 GLU G CA 1
ATOM 17264 C C . GLU G 1 30 ? 35.656 23.728 223.787 1.00 67.44 10 GLU G C 1
ATOM 17265 O O . GLU G 1 30 ? 34.592 23.158 223.553 1.00 67.70 10 GLU G O 1
ATOM 17271 N N . LYS G 1 31 ? 36.004 24.857 223.202 1.00 64.81 11 LYS G N 1
ATOM 17272 C CA . LYS G 1 31 ? 35.080 25.592 222.386 1.00 64.85 11 LYS G CA 1
ATOM 17273 C C . LYS G 1 31 ? 35.270 25.418 220.900 1.00 65.34 11 LYS G C 1
ATOM 17274 O O . LYS G 1 31 ? 34.355 25.717 220.152 1.00 64.44 11 LYS G O 1
ATOM 17280 N N . THR G 1 32 ? 36.444 24.950 220.464 1.00 64.23 12 THR G N 1
ATOM 17281 C CA . THR G 1 32 ? 36.746 24.912 219.041 1.00 61.46 12 THR G CA 1
ATOM 17282 C C . THR G 1 32 ? 37.809 23.863 218.740 1.00 61.75 12 THR G C 1
ATOM 17283 O O . THR G 1 32 ? 38.683 23.524 219.540 1.00 59.34 12 THR G O 1
ATOM 17287 N N . THR G 1 33 ? 37.726 23.372 217.530 1.00 62.55 13 THR G N 1
ATOM 17288 C CA . THR G 1 33 ? 38.662 22.379 217.028 1.00 68.70 13 THR G CA 1
ATOM 17289 C C . THR G 1 33 ? 39.923 23.055 216.409 1.00 63.95 13 THR G C 1
ATOM 17290 O O . THR G 1 33 ? 40.963 22.419 216.191 1.00 65.31 13 THR G O 1
ATOM 17294 N N . ILE G 1 34 ? 39.815 24.345 216.137 1.00 61.04 14 ILE G N 1
ATOM 17295 C CA . ILE G 1 34 ? 40.879 25.116 215.471 1.00 58.64 14 ILE G CA 1
ATOM 17296 C C . ILE G 1 34 ? 42.081 25.159 216.413 1.00 56.38 14 ILE G C 1
ATOM 17297 O O . ILE G 1 34 ? 41.920 25.405 217.570 1.00 58.96 14 ILE G O 1
ATOM 17302 N N . PRO G 1 35 ? 43.286 24.950 215.916 1.00 56.44 15 PRO G N 1
ATOM 17303 C CA . PRO G 1 35 ? 44.409 24.893 216.878 1.00 56.85 15 PRO G CA 1
ATOM 17304 C C . PRO G 1 35 ? 44.589 26.203 217.663 1.00 55.41 15 PRO G C 1
ATOM 17305 O O . PRO G 1 35 ? 44.299 27.267 217.136 1.00 56.69 15 PRO G O 1
ATOM 17309 N N . VAL G 1 36 ? 45.013 26.094 218.920 1.00 55.64 16 VAL G N 1
ATOM 17310 C CA . VAL G 1 36 ? 45.199 27.221 219.824 1.00 55.28 16 VAL G CA 1
ATOM 17311 C C . VAL G 1 36 ? 46.575 27.077 220.437 1.00 53.95 16 VAL G C 1
ATOM 17312 O O . VAL G 1 36 ? 46.903 26.047 220.989 1.00 53.30 16 VAL G O 1
ATOM 17316 N N . TYR G 1 37 ? 47.341 28.141 220.409 1.00 53.16 17 TYR G N 1
ATOM 17317 C CA . TYR G 1 37 ? 48.636 28.192 221.049 1.00 52.18 17 TYR G CA 1
ATOM 17318 C C . TYR G 1 37 ? 48.580 29.425 221.949 1.00 51.28 17 TYR G C 1
ATOM 17319 O O . TYR G 1 37 ? 47.619 30.199 221.916 1.00 48.33 17 TYR G O 1
ATOM 17328 N N . GLU G 1 38 ? 49.571 29.541 222.806 1.00 48.80 18 GLU G N 1
ATOM 17329 C CA . GLU G 1 38 ? 49.783 30.729 223.604 1.00 52.56 18 GLU G CA 1
ATOM 17330 C C . GLU G 1 38 ? 49.896 31.994 222.725 1.00 52.71 18 GLU G C 1
ATOM 17331 O O . GLU G 1 38 ? 49.314 33.080 223.039 1.00 47.16 18 GLU G O 1
ATOM 17337 N N . ARG G 1 39 ? 50.629 31.841 221.624 1.00 51.76 19 ARG G N 1
ATOM 17338 C CA . ARG G 1 39 ? 50.762 32.915 220.664 1.00 52.19 19 ARG G CA 1
ATOM 17339 C C . ARG G 1 39 ? 49.407 33.414 220.222 1.00 47.28 19 ARG G C 1
ATOM 17340 O O . ARG G 1 39 ? 49.241 34.632 220.047 1.00 48.87 19 ARG G O 1
ATOM 17348 N N . THR G 1 40 ? 48.425 32.522 220.075 1.00 46.79 20 THR G N 1
ATOM 17349 C CA . THR G 1 40 ? 47.077 32.917 219.708 1.00 47.18 20 THR G CA 1
ATOM 17350 C C . THR G 1 40 ? 46.487 33.853 220.757 1.00 47.66 20 THR G C 1
ATOM 17351 O O . THR G 1 40 ? 45.894 34.907 220.432 1.00 48.35 20 THR G O 1
ATOM 17355 N N . ILE G 1 41 ? 46.642 33.455 222.035 1.00 47.41 21 ILE G N 1
ATOM 17356 C CA . ILE G 1 41 ? 46.043 34.230 223.094 1.00 48.16 21 ILE G CA 1
ATOM 17357 C C . ILE G 1 41 ? 46.674 35.655 223.154 1.00 47.47 21 ILE G C 1
ATOM 17358 O O . ILE G 1 41 ? 45.970 36.671 223.259 1.00 48.11 21 ILE G O 1
ATOM 17363 N N . GLU G 1 42 ? 48.000 35.667 223.020 1.00 48.14 22 GLU G N 1
ATOM 17364 C CA . GLU G 1 42 ? 48.867 36.890 222.972 1.00 52.23 22 GLU G CA 1
ATOM 17365 C C . GLU G 1 42 ? 48.405 37.912 221.895 1.00 47.45 22 GLU G C 1
ATOM 17366 O O . GLU G 1 42 ? 48.109 39.099 222.157 1.00 46.77 22 GLU G O 1
ATOM 17372 N N . ASN G 1 43 ? 48.254 37.370 220.697 1.00 47.09 23 ASN G N 1
ATOM 17373 C CA . ASN G 1 43 ? 47.737 38.125 219.483 1.00 47.02 23 ASN G CA 1
ATOM 17374 C C . ASN G 1 43 ? 46.389 38.770 219.831 1.00 47.69 23 ASN G C 1
ATOM 17375 O O . ASN G 1 43 ? 46.145 39.890 219.541 1.00 45.88 23 ASN G O 1
ATOM 17380 N N . VAL G 1 44 ? 45.513 38.021 220.509 1.00 48.60 24 VAL G N 1
ATOM 17381 C CA . VAL G 1 44 ? 44.150 38.531 220.799 1.00 47.60 24 VAL G CA 1
ATOM 17382 C C . VAL G 1 44 ? 44.159 39.587 221.901 1.00 46.62 24 VAL G C 1
ATOM 17383 O O . VAL G 1 44 ? 43.480 40.634 221.780 1.00 46.54 24 VAL G O 1
ATOM 17387 N N . LEU G 1 45 ? 44.998 39.347 222.899 1.00 46.38 25 LEU G N 1
ATOM 17388 C CA . LEU G 1 45 ? 45.186 40.309 224.046 1.00 47.76 25 LEU G CA 1
ATOM 17389 C C . LEU G 1 45 ? 45.877 41.604 223.619 1.00 47.82 25 LEU G C 1
ATOM 17390 O O . LEU G 1 45 ? 45.418 42.676 224.015 1.00 47.90 25 LEU G O 1
ATOM 17395 N N . SER G 1 46 ? 46.956 41.490 222.816 1.00 48.55 26 SER G N 1
ATOM 17396 C CA . SER G 1 46 ? 47.591 42.607 222.082 1.00 48.17 26 SER G CA 1
ATOM 17397 C C . SER G 1 46 ? 46.529 43.460 221.417 1.00 46.46 26 SER G C 1
ATOM 17398 O O . SER G 1 46 ? 46.487 44.690 221.547 1.00 44.21 26 SER G O 1
ATOM 17401 N N . ALA G 1 47 ? 45.695 42.799 220.624 1.00 42.49 27 ALA G N 1
ATOM 17402 C CA . ALA G 1 47 ? 44.701 43.520 219.835 1.00 41.63 27 ALA G CA 1
ATOM 17403 C C . ALA G 1 47 ? 43.655 44.266 220.610 1.00 43.93 27 ALA G C 1
ATOM 17404 O O . ALA G 1 47 ? 43.186 45.382 220.214 1.00 42.69 27 ALA G O 1
ATOM 17406 N N . ILE G 1 48 ? 43.270 43.652 221.737 1.00 45.10 28 ILE G N 1
ATOM 17407 C CA . ILE G 1 48 ? 42.279 44.220 222.631 1.00 43.45 28 ILE G CA 1
ATOM 17408 C C . ILE G 1 48 ? 42.790 45.534 223.189 1.00 43.48 28 ILE G C 1
ATOM 17409 O O . ILE G 1 48 ? 42.054 46.506 223.406 1.00 43.71 28 ILE G O 1
ATOM 17414 N N . GLN G 1 49 ? 44.072 45.563 223.489 1.00 45.43 29 GLN G N 1
ATOM 17415 C CA . GLN G 1 49 ? 44.620 46.793 224.047 1.00 44.59 29 GLN G CA 1
ATOM 17416 C C . GLN G 1 49 ? 44.615 47.936 223.019 1.00 45.82 29 GLN G C 1
ATOM 17417 O O . GLN G 1 49 ? 44.780 49.066 223.384 1.00 42.21 29 GLN G O 1
ATOM 17423 N N . ALA G 1 50 ? 44.536 47.645 221.734 1.00 43.16 30 ALA G N 1
ATOM 17424 C CA . ALA G 1 50 ? 44.560 48.718 220.734 1.00 46.12 30 ALA G CA 1
ATOM 17425 C C . ALA G 1 50 ? 43.141 49.049 220.277 1.00 48.02 30 ALA G C 1
ATOM 17426 O O . ALA G 1 50 ? 42.948 50.073 219.677 1.00 47.10 30 ALA G O 1
ATOM 17428 N N . SER G 1 51 ? 42.186 48.144 220.443 1.00 44.59 31 SER G N 1
ATOM 17429 C CA . SER G 1 51 ? 40.818 48.441 220.025 1.00 46.46 31 SER G CA 1
ATOM 17430 C C . SER G 1 51 ? 39.862 47.505 220.791 1.00 47.23 31 SER G C 1
ATOM 17431 O O . SER G 1 51 ? 40.223 46.365 221.193 1.00 49.52 31 SER G O 1
ATOM 17434 N N . GLY G 1 52 ? 38.671 48.008 221.029 1.00 47.16 32 GLY G N 1
ATOM 17435 C CA . GLY G 1 52 ? 37.597 47.191 221.569 1.00 48.23 32 GLY G CA 1
ATOM 17436 C C . GLY G 1 52 ? 36.504 46.760 220.595 1.00 51.45 32 GLY G C 1
ATOM 17437 O O . GLY G 1 52 ? 35.524 46.125 221.029 1.00 53.14 32 GLY G O 1
ATOM 17438 N N . ASP G 1 53 ? 36.691 47.073 219.319 1.00 49.34 33 ASP G N 1
ATOM 17439 C CA . ASP G 1 53 ? 35.799 46.691 218.234 1.00 51.83 33 ASP G CA 1
ATOM 17440 C C . ASP G 1 53 ? 36.155 45.238 217.844 1.00 51.87 33 ASP G C 1
ATOM 17441 O O . ASP G 1 53 ? 37.332 44.940 217.556 1.00 48.47 33 ASP G O 1
ATOM 17446 N N . VAL G 1 54 ? 35.186 44.329 217.908 1.00 52.78 34 VAL G N 1
ATOM 17447 C CA . VAL G 1 54 ? 35.455 42.927 217.620 1.00 52.38 34 VAL G CA 1
ATOM 17448 C C . VAL G 1 54 ? 36.125 42.758 216.234 1.00 51.91 34 VAL G C 1
ATOM 17449 O O . VAL G 1 54 ? 36.979 41.882 216.051 1.00 49.13 34 VAL G O 1
ATOM 17453 N N . TRP G 1 55 ? 35.708 43.566 215.265 1.00 47.20 35 TRP G N 1
ATOM 17454 C CA . TRP G 1 55 ? 36.159 43.380 213.883 1.00 51.01 35 TRP G CA 1
ATOM 17455 C C . TRP G 1 55 ? 37.624 43.737 213.820 1.00 48.87 35 TRP G C 1
ATOM 17456 O O . TRP G 1 55 ? 38.435 42.973 213.272 1.00 49.73 35 TRP G O 1
ATOM 17467 N N . ARG G 1 56 ? 37.957 44.834 214.504 1.00 46.65 36 ARG G N 1
ATOM 17468 C CA . ARG G 1 56 ? 39.275 45.335 214.542 1.00 46.70 36 ARG G CA 1
ATOM 17469 C C . ARG G 1 56 ? 40.153 44.358 215.386 1.00 48.30 36 ARG G C 1
ATOM 17470 O O . ARG G 1 56 ? 41.353 44.262 215.133 1.00 45.11 36 ARG G O 1
ATOM 17478 N N . ILE G 1 57 ? 39.563 43.644 216.339 1.00 44.45 37 ILE G N 1
ATOM 17479 C CA . ILE G 1 57 ? 40.296 42.674 217.078 1.00 47.22 37 ILE G CA 1
ATOM 17480 C C . ILE G 1 57 ? 40.697 41.497 216.179 1.00 46.13 37 ILE G C 1
ATOM 17481 O O . ILE G 1 57 ? 41.854 41.004 216.219 1.00 42.47 37 ILE G O 1
ATOM 17486 N N . VAL G 1 58 ? 39.773 41.088 215.331 1.00 46.89 38 VAL G N 1
ATOM 17487 C CA . VAL G 1 58 ? 40.079 40.007 214.402 1.00 46.18 38 VAL G CA 1
ATOM 17488 C C . VAL G 1 58 ? 41.142 40.462 213.392 1.00 47.22 38 VAL G C 1
ATOM 17489 O O . VAL G 1 58 ? 42.155 39.774 213.148 1.00 47.67 38 VAL G O 1
ATOM 17493 N N . ASP G 1 59 ? 40.917 41.653 212.850 1.00 44.92 39 ASP G N 1
ATOM 17494 C CA . ASP G 1 59 ? 41.840 42.305 211.991 1.00 45.09 39 ASP G CA 1
ATOM 17495 C C . ASP G 1 59 ? 43.272 42.307 212.630 1.00 46.69 39 ASP G C 1
ATOM 17496 O O . ASP G 1 59 ? 44.221 41.757 212.086 1.00 42.81 39 ASP G O 1
ATOM 17501 N N . LEU G 1 60 ? 43.430 42.903 213.803 1.00 43.81 40 LEU G N 1
ATOM 17502 C CA . LEU G 1 60 ? 44.762 43.099 214.354 1.00 42.08 40 LEU G CA 1
ATOM 17503 C C . LEU G 1 60 ? 45.379 41.833 214.872 1.00 41.35 40 LEU G C 1
ATOM 17504 O O . LEU G 1 60 ? 46.549 41.694 214.801 1.00 43.54 40 LEU G O 1
ATOM 17509 N N . SER G 1 61 ? 44.607 40.904 215.354 1.00 42.95 41 SER G N 1
ATOM 17510 C CA . SER G 1 61 ? 45.191 39.601 215.871 1.00 44.64 41 SER G CA 1
ATOM 17511 C C . SER G 1 61 ? 45.783 38.740 214.788 1.00 43.31 41 SER G C 1
ATOM 17512 O O . SER G 1 61 ? 46.662 37.922 215.035 1.00 41.70 41 SER G O 1
ATOM 17515 N N . GLU G 1 62 ? 45.244 38.882 213.588 1.00 47.90 42 GLU G N 1
ATOM 17516 C CA . GLU G 1 62 ? 45.540 37.993 212.439 1.00 44.68 42 GLU G CA 1
ATOM 17517 C C . GLU G 1 62 ? 45.226 36.525 212.754 1.00 47.44 42 GLU G C 1
ATOM 17518 O O . GLU G 1 62 ? 45.899 35.567 212.257 1.00 47.71 42 GLU G O 1
ATOM 17524 N N . GLU G 1 63 ? 44.186 36.333 213.567 1.00 45.98 43 GLU G N 1
ATOM 17525 C CA . GLU G 1 63 ? 43.643 34.999 213.830 1.00 47.44 43 GLU G CA 1
ATOM 17526 C C . GLU G 1 63 ? 42.246 34.896 213.172 1.00 46.42 43 GLU G C 1
ATOM 17527 O O . GLU G 1 63 ? 41.547 35.887 212.989 1.00 45.32 43 GLU G O 1
ATOM 17533 N N . PRO G 1 64 ? 41.852 33.701 212.790 1.00 48.53 44 PRO G N 1
ATOM 17534 C CA . PRO G 1 64 ? 40.524 33.583 212.176 1.00 51.83 44 PRO G CA 1
ATOM 17535 C C . PRO G 1 64 ? 39.393 33.915 213.138 1.00 50.14 44 PRO G C 1
ATOM 17536 O O . PRO G 1 64 ? 39.469 33.585 214.345 1.00 49.84 44 PRO G O 1
ATOM 17540 N N . LEU G 1 65 ? 38.362 34.532 212.584 1.00 50.58 45 LEU G N 1
ATOM 17541 C CA . LEU G 1 65 ? 37.298 35.061 213.402 1.00 51.68 45 LEU G CA 1
ATOM 17542 C C . LEU G 1 65 ? 36.745 33.989 214.442 1.00 54.34 45 LEU G C 1
ATOM 17543 O O . LEU G 1 65 ? 36.708 34.286 215.627 1.00 52.12 45 LEU G O 1
ATOM 17548 N N . PRO G 1 66 ? 36.346 32.758 214.017 1.00 53.67 46 PRO G N 1
ATOM 17549 C CA . PRO G 1 66 ? 35.816 31.849 215.058 1.00 55.74 46 PRO G CA 1
ATOM 17550 C C . PRO G 1 66 ? 36.808 31.524 216.168 1.00 54.78 46 PRO G C 1
ATOM 17551 O O . PRO G 1 66 ? 36.382 31.313 217.290 1.00 53.04 46 PRO G O 1
ATOM 17555 N N . LEU G 1 67 ? 38.101 31.449 215.859 1.00 52.80 47 LEU G N 1
ATOM 17556 C CA . LEU G 1 67 ? 39.097 31.274 216.915 1.00 52.23 47 LEU G CA 1
ATOM 17557 C C . LEU G 1 67 ? 39.141 32.501 217.852 1.00 50.52 47 LEU G C 1
ATOM 17558 O O . LEU G 1 67 ? 39.231 32.355 219.099 1.00 50.56 47 LEU G O 1
ATOM 17563 N N . VAL G 1 68 ? 39.038 33.675 217.261 1.00 48.59 48 VAL G N 1
ATOM 17564 C CA . VAL G 1 68 ? 39.009 34.895 218.053 1.00 49.88 48 VAL G CA 1
ATOM 17565 C C . VAL G 1 68 ? 37.775 34.917 218.976 1.00 50.49 48 VAL G C 1
ATOM 17566 O O . VAL G 1 68 ? 37.910 35.117 220.175 1.00 48.58 48 VAL G O 1
ATOM 17570 N N . VAL G 1 69 ? 36.599 34.671 218.426 1.00 49.74 49 VAL G N 1
ATOM 17571 C CA . VAL G 1 69 ? 35.417 34.443 219.285 1.00 52.47 49 VAL G CA 1
ATOM 17572 C C . VAL G 1 69 ? 35.652 33.440 220.407 1.00 51.52 49 VAL G C 1
ATOM 17573 O O . VAL G 1 69 ? 35.327 33.692 221.579 1.00 55.78 49 VAL G O 1
ATOM 17577 N N . ALA G 1 70 ? 36.234 32.302 220.071 1.00 52.68 50 ALA G N 1
ATOM 17578 C CA . ALA G 1 70 ? 36.568 31.310 221.071 1.00 53.59 50 ALA G CA 1
ATOM 17579 C C . ALA G 1 70 ? 37.466 31.836 222.146 1.00 52.45 50 ALA G C 1
ATOM 17580 O O . ALA G 1 70 ? 37.199 31.575 223.378 1.00 50.04 50 ALA G O 1
ATOM 17582 N N . VAL G 1 71 ? 38.482 32.588 221.731 1.00 49.04 51 VAL G N 1
ATOM 17583 C CA . VAL G 1 71 ? 39.415 33.119 222.681 1.00 49.59 51 VAL G CA 1
ATOM 17584 C C . VAL G 1 71 ? 38.760 34.152 223.615 1.00 50.80 51 VAL G C 1
ATOM 17585 O O . VAL G 1 71 ? 38.964 34.126 224.855 1.00 47.53 51 VAL G O 1
ATOM 17589 N N . VAL G 1 72 ? 37.948 35.011 223.031 1.00 50.94 52 VAL G N 1
ATOM 17590 C CA . VAL G 1 72 ? 37.281 36.090 223.743 1.00 49.78 52 VAL G CA 1
ATOM 17591 C C . VAL G 1 72 ? 36.243 35.588 224.755 1.00 49.21 52 VAL G C 1
ATOM 17592 O O . VAL G 1 72 ? 36.225 36.009 225.914 1.00 49.18 52 VAL G O 1
ATOM 17596 N N . THR G 1 73 ? 35.427 34.650 224.325 1.00 52.80 53 THR G N 1
ATOM 17597 C CA . THR G 1 73 ? 34.535 33.864 225.220 1.00 51.68 53 THR G CA 1
ATOM 17598 C C . THR G 1 73 ? 35.238 33.195 226.372 1.00 52.37 53 THR G C 1
ATOM 17599 O O . THR G 1 73 ? 34.772 33.309 227.553 1.00 53.42 53 THR G O 1
ATOM 17603 N N . ALA G 1 74 ? 36.363 32.531 226.085 1.00 50.97 54 ALA G N 1
ATOM 17604 C CA . ALA G 1 74 ? 37.161 31.946 227.181 1.00 51.11 54 ALA G CA 1
ATOM 17605 C C . ALA G 1 74 ? 37.639 32.997 228.193 1.00 52.33 54 ALA G C 1
ATOM 17606 O O . ALA G 1 74 ? 37.481 32.816 229.429 1.00 53.01 54 ALA G O 1
ATOM 17608 N N . LEU G 1 75 ? 38.212 34.080 227.663 1.00 47.15 55 LEU G N 1
ATOM 17609 C CA . LEU G 1 75 ? 38.728 35.167 228.477 1.00 48.17 55 LEU G CA 1
ATOM 17610 C C . LEU G 1 75 ? 37.590 35.774 229.342 1.00 49.89 55 LEU G C 1
ATOM 17611 O O . LEU G 1 75 ? 37.794 36.029 230.519 1.00 51.53 55 LEU G O 1
ATOM 17616 N N . TYR G 1 76 ? 36.418 35.971 228.733 1.00 50.01 56 TYR G N 1
ATOM 17617 C CA . TYR G 1 76 ? 35.252 36.428 229.427 1.00 54.38 56 TYR G CA 1
ATOM 17618 C C . TYR G 1 76 ? 34.813 35.508 230.594 1.00 55.14 56 TYR G C 1
ATOM 17619 O O . TYR G 1 76 ? 34.641 35.955 231.746 1.00 52.22 56 TYR G O 1
ATOM 17628 N N . GLU G 1 77 ? 34.728 34.240 230.291 1.00 53.82 57 GLU G N 1
ATOM 17629 C CA . GLU G 1 77 ? 34.343 33.239 231.265 1.00 56.06 57 GLU G CA 1
ATOM 17630 C C . GLU G 1 77 ? 35.307 33.163 232.382 1.00 56.11 57 GLU G C 1
ATOM 17631 O O . GLU G 1 77 ? 34.866 33.021 233.507 1.00 58.42 57 GLU G O 1
ATOM 17637 N N . LEU G 1 78 ? 36.599 33.275 232.126 1.00 52.72 58 LEU G N 1
ATOM 17638 C CA . LEU G 1 78 ? 37.554 33.215 233.205 1.00 52.10 58 LEU G CA 1
ATOM 17639 C C . LEU G 1 78 ? 37.795 34.549 233.892 1.00 51.86 58 LEU G C 1
ATOM 17640 O O . LEU G 1 78 ? 38.702 34.633 234.694 1.00 54.19 58 LEU G O 1
ATOM 17645 N N . GLY G 1 79 ? 37.047 35.593 233.529 1.00 50.82 59 GLY G N 1
ATOM 17646 C CA . GLY G 1 79 ? 37.101 36.897 234.213 1.00 53.99 59 GLY G CA 1
ATOM 17647 C C . GLY G 1 79 ? 38.168 37.900 233.761 1.00 53.40 59 GLY G C 1
ATOM 17648 O O . GLY G 1 79 ? 38.455 38.855 234.470 1.00 48.25 59 GLY G O 1
ATOM 17649 N N . TYR G 1 80 ? 38.695 37.710 232.540 1.00 53.57 60 TYR G N 1
ATOM 17650 C CA . TYR G 1 80 ? 39.732 38.602 231.975 1.00 51.40 60 TYR G CA 1
ATOM 17651 C C . TYR G 1 80 ? 39.231 39.717 231.074 1.00 47.29 60 TYR G C 1
ATOM 17652 O O . TYR G 1 80 ? 39.892 40.741 230.951 1.00 44.28 60 TYR G O 1
ATOM 17661 N N . VAL G 1 81 ? 38.062 39.564 230.486 1.00 47.45 61 VAL G N 1
ATOM 17662 C CA . VAL G 1 81 ? 37.498 40.606 229.609 1.00 46.02 61 VAL G CA 1
ATOM 17663 C C . VAL G 1 81 ? 36.032 40.722 229.927 1.00 49.08 61 VAL G C 1
ATOM 17664 O O . VAL G 1 81 ? 35.393 39.729 230.355 1.00 48.82 61 VAL G O 1
ATOM 17668 N N . ALA G 1 82 ? 35.490 41.882 229.634 1.00 48.11 62 ALA G N 1
ATOM 17669 C CA . ALA G 1 82 ? 34.085 42.222 229.805 1.00 50.00 62 ALA G CA 1
ATOM 17670 C C . ALA G 1 82 ? 33.577 42.809 228.487 1.00 50.17 62 ALA G C 1
ATOM 17671 O O . ALA G 1 82 ? 34.359 43.262 227.636 1.00 48.62 62 ALA G O 1
ATOM 17673 N N . PHE G 1 83 ? 32.264 42.863 228.336 1.00 53.20 63 PHE G N 1
ATOM 17674 C CA . PHE G 1 83 ? 31.610 43.556 227.191 1.00 55.14 63 PHE G CA 1
ATOM 17675 C C . PHE G 1 83 ? 30.854 44.692 227.743 1.00 56.90 63 PHE G C 1
ATOM 17676 O O . PHE G 1 83 ? 29.985 44.495 228.563 1.00 58.65 63 PHE G O 1
ATOM 17684 N N . GLU G 1 84 ? 31.225 45.903 227.400 1.00 59.54 64 GLU G N 1
ATOM 17685 C CA . GLU G 1 84 ? 30.555 47.029 227.949 1.00 57.57 64 GLU G CA 1
ATOM 17686 C C . GLU G 1 84 ? 30.411 47.987 226.818 1.00 63.19 64 GLU G C 1
ATOM 17687 O O . GLU G 1 84 ? 31.412 48.294 226.110 1.00 59.69 64 GLU G O 1
ATOM 17693 N N . ASN G 1 85 ? 29.177 48.433 226.576 1.00 63.13 65 ASN G N 1
ATOM 17694 C CA . ASN G 1 85 ? 28.971 49.454 225.571 1.00 65.91 65 ASN G CA 1
ATOM 17695 C C . ASN G 1 85 ? 29.487 49.009 224.191 1.00 64.07 65 ASN G C 1
ATOM 17696 O O . ASN G 1 85 ? 30.188 49.697 223.485 1.00 59.91 65 ASN G O 1
ATOM 17701 N N . ASN G 1 86 ? 29.172 47.794 223.842 1.00 64.39 66 ASN G N 1
ATOM 17702 C CA . ASN G 1 86 ? 29.599 47.226 222.586 1.00 61.61 66 ASN G CA 1
ATOM 17703 C C . ASN G 1 86 ? 31.091 47.168 222.359 1.00 56.26 66 ASN G C 1
ATOM 17704 O O . ASN G 1 86 ? 31.520 46.987 221.222 1.00 57.04 66 ASN G O 1
ATOM 17709 N N . GLN G 1 87 ? 31.874 47.266 223.425 1.00 56.76 67 GLN G N 1
ATOM 17710 C CA . GLN G 1 87 ? 33.359 47.167 223.367 1.00 56.09 67 GLN G CA 1
ATOM 17711 C C . GLN G 1 87 ? 33.811 45.912 224.095 1.00 53.16 67 GLN G C 1
ATOM 17712 O O . GLN G 1 87 ? 33.255 45.581 225.168 1.00 51.74 67 GLN G O 1
ATOM 17718 N N . VAL G 1 88 ? 34.807 45.226 223.563 1.00 48.07 68 VAL G N 1
ATOM 17719 C CA . VAL G 1 88 ? 35.512 44.364 224.405 1.00 50.81 68 VAL G CA 1
ATOM 17720 C C . VAL G 1 88 ? 36.670 45.094 225.111 1.00 50.17 68 VAL G C 1
ATOM 17721 O O . VAL G 1 88 ? 37.520 45.771 224.494 1.00 50.33 68 VAL G O 1
ATOM 17725 N N . ILE G 1 89 ? 36.638 44.989 226.429 1.00 48.91 69 ILE G N 1
ATOM 17726 C CA . ILE G 1 89 ? 37.626 45.554 227.290 1.00 48.98 69 ILE G CA 1
ATOM 17727 C C . ILE G 1 89 ? 38.267 44.541 228.216 1.00 47.96 69 ILE G C 1
ATOM 17728 O O . ILE G 1 89 ? 37.659 43.523 228.539 1.00 49.95 69 ILE G O 1
ATOM 17733 N N . LEU G 1 90 ? 39.466 44.826 228.718 1.00 47.49 70 LEU G N 1
ATOM 17734 C CA . LEU G 1 90 ? 40.021 44.017 229.768 1.00 46.29 70 LEU G CA 1
ATOM 17735 C C . LEU G 1 90 ? 39.399 44.419 231.120 1.00 49.63 70 LEU G C 1
ATOM 17736 O O . LEU G 1 90 ? 39.118 45.589 231.346 1.00 50.19 70 LEU G O 1
ATOM 17741 N N . THR G 1 91 ? 39.181 43.420 232.004 1.00 49.26 71 THR G N 1
ATOM 17742 C CA . THR G 1 91 ? 38.797 43.619 233.421 1.00 49.62 71 THR G CA 1
ATOM 17743 C C . THR G 1 91 ? 40.065 43.985 234.244 1.00 51.96 71 THR G C 1
ATOM 17744 O O . THR G 1 91 ? 41.147 43.930 233.695 1.00 47.12 71 THR G O 1
ATOM 17748 N N . ARG G 1 92 ? 39.947 44.343 235.530 1.00 54.05 72 ARG G N 1
ATOM 17749 C CA . ARG G 1 92 ? 41.125 44.520 236.390 0.50 52.33 72 ARG G CA 1
ATOM 17750 C C . ARG G 1 92 ? 42.083 43.328 236.289 1.00 51.41 72 ARG G C 1
ATOM 17751 O O . ARG G 1 92 ? 43.298 43.447 236.231 1.00 51.70 72 ARG G O 1
ATOM 17759 N N . LYS G 1 93 ? 41.506 42.154 236.345 1.00 55.81 73 LYS G N 1
ATOM 17760 C CA . LYS G 1 93 ? 42.253 40.899 236.161 1.00 55.84 73 LYS G CA 1
ATOM 17761 C C . LYS G 1 93 ? 42.924 40.716 234.803 1.00 52.80 73 LYS G C 1
ATOM 17762 O O . LYS G 1 93 ? 44.076 40.245 234.732 1.00 49.09 73 LYS G O 1
ATOM 17768 N N . GLY G 1 94 ? 42.207 41.034 233.720 1.00 48.90 74 GLY G N 1
ATOM 17769 C CA . GLY G 1 94 ? 42.861 41.094 232.411 1.00 47.16 74 GLY G CA 1
ATOM 17770 C C . GLY G 1 94 ? 44.041 42.045 232.302 1.00 49.67 74 GLY G C 1
ATOM 17771 O O . GLY G 1 94 ? 45.131 41.723 231.758 1.00 48.48 74 GLY G O 1
ATOM 17772 N N . LYS G 1 95 ? 43.843 43.232 232.823 1.00 49.54 75 LYS G N 1
ATOM 17773 C CA . LYS G 1 95 ? 44.917 44.189 232.880 1.00 49.82 75 LYS G CA 1
ATOM 17774 C C . LYS G 1 95 ? 46.135 43.589 233.610 1.00 47.93 75 LYS G C 1
ATOM 17775 O O . LYS G 1 95 ? 47.275 43.693 233.185 1.00 48.82 75 LYS G O 1
ATOM 17781 N N . GLU G 1 96 ? 45.874 42.954 234.723 1.00 48.52 76 GLU G N 1
ATOM 17782 C CA . GLU G 1 96 ? 46.959 42.257 235.470 1.00 50.68 76 GLU G CA 1
ATOM 17783 C C . GLU G 1 96 ? 47.654 41.158 234.685 1.00 50.56 76 GLU G C 1
ATOM 17784 O O . GLU G 1 96 ? 48.882 41.042 234.758 1.00 53.61 76 GLU G O 1
ATOM 17790 N N . LEU G 1 97 ? 46.852 40.354 233.981 1.00 51.09 77 LEU G N 1
ATOM 17791 C CA . LEU G 1 97 ? 47.350 39.309 233.101 1.00 53.25 77 LEU G CA 1
ATOM 17792 C C . LEU G 1 97 ? 48.346 39.870 232.066 1.00 50.76 77 LEU G C 1
ATOM 17793 O O . LEU G 1 97 ? 49.488 39.394 231.917 1.00 50.05 77 LEU G O 1
ATOM 17798 N N . VAL G 1 98 ? 47.888 40.861 231.328 1.00 46.57 78 VAL G N 1
ATOM 17799 C CA . VAL G 1 98 ? 48.744 41.489 230.285 1.00 46.14 78 VAL G CA 1
ATOM 17800 C C . VAL G 1 98 ? 49.996 42.066 230.840 1.00 45.39 78 VAL G C 1
ATOM 17801 O O . VAL G 1 98 ? 51.016 41.979 230.210 1.00 46.28 78 VAL G O 1
ATOM 17805 N N . GLU G 1 99 ? 49.932 42.595 232.040 1.00 50.96 79 GLU G N 1
ATOM 17806 C CA . GLU G 1 99 ? 51.098 43.182 232.691 1.00 52.51 79 GLU G CA 1
ATOM 17807 C C . GLU G 1 99 ? 52.037 42.095 233.168 1.00 54.52 79 GLU G C 1
ATOM 17808 O O . GLU G 1 99 ? 53.209 42.203 232.942 1.00 55.20 79 GLU G O 1
ATOM 17814 N N . LYS G 1 100 ? 51.504 41.035 233.769 1.00 55.96 80 LYS G N 1
ATOM 17815 C CA . LYS G 1 100 ? 52.309 39.905 234.193 1.00 59.47 80 LYS G CA 1
ATOM 17816 C C . LYS G 1 100 ? 53.016 39.241 233.013 1.00 57.81 80 LYS G C 1
ATOM 17817 O O . LYS G 1 100 ? 54.232 39.003 233.053 1.00 60.92 80 LYS G O 1
ATOM 17823 N N . TYR G 1 101 ? 52.290 38.952 231.944 1.00 51.95 81 TYR G N 1
ATOM 17824 C CA . TYR G 1 101 ? 52.918 38.279 230.817 1.00 53.30 81 TYR G CA 1
ATOM 17825 C C . TYR G 1 101 ? 53.705 39.272 229.922 1.00 55.91 81 TYR G C 1
ATOM 17826 O O . TYR G 1 101 ? 54.411 38.896 229.001 1.00 54.43 81 TYR G O 1
ATOM 17835 N N . GLY G 1 102 ? 53.560 40.572 230.163 1.00 56.11 82 GLY G N 1
ATOM 17836 C CA . GLY G 1 102 ? 54.255 41.607 229.387 1.00 56.92 82 GLY G CA 1
ATOM 17837 C C . GLY G 1 102 ? 53.763 41.691 227.946 1.00 54.48 82 GLY G C 1
ATOM 17838 O O . GLY G 1 102 ? 54.551 41.954 227.069 1.00 52.33 82 GLY G O 1
ATOM 17839 N N . ILE G 1 103 ? 52.459 41.495 227.732 1.00 52.75 83 ILE G N 1
ATOM 17840 C CA . ILE G 1 103 ? 51.792 41.612 226.444 1.00 52.18 83 ILE G CA 1
ATOM 17841 C C . ILE G 1 103 ? 51.220 43.010 226.269 1.00 51.52 83 ILE G C 1
ATOM 17842 O O . ILE G 1 103 ? 50.196 43.398 226.909 1.00 48.92 83 ILE G O 1
ATOM 17847 N N . GLY G 1 104 ? 51.907 43.775 225.413 1.00 51.78 84 GLY G N 1
ATOM 17848 C CA . GLY G 1 104 ? 51.457 45.114 225.027 1.00 51.32 84 GLY G CA 1
ATOM 17849 C C . GLY G 1 104 ? 50.781 45.252 223.660 1.00 49.58 84 GLY G C 1
ATOM 17850 O O . GLY G 1 104 ? 50.637 44.299 222.927 1.00 48.74 84 GLY G O 1
ATOM 17851 N N . PRO G 1 105 ? 50.329 46.471 223.307 1.00 49.61 85 PRO G N 1
ATOM 17852 C CA . PRO G 1 105 ? 49.720 46.666 221.992 1.00 51.30 85 PRO G CA 1
ATOM 17853 C C . PRO G 1 105 ? 50.811 46.545 220.915 1.00 49.32 85 PRO G C 1
ATOM 17854 O O . PRO G 1 105 ? 51.963 46.803 221.212 1.00 50.39 85 PRO G O 1
ATOM 17858 N N . ARG G 1 106 ? 50.477 46.028 219.741 1.00 47.29 86 ARG G N 1
ATOM 17859 C CA . ARG G 1 106 ? 51.502 45.819 218.701 1.00 47.59 86 ARG G CA 1
ATOM 17860 C C . ARG G 1 106 ? 51.847 47.100 218.026 1.00 46.60 86 ARG G C 1
ATOM 17861 O O . ARG G 1 106 ? 50.968 47.824 217.617 1.00 46.16 86 ARG G O 1
ATOM 17869 N N . ALA G 1 107 ? 53.131 47.355 217.821 1.00 50.03 87 ALA G N 1
ATOM 17870 C CA . ALA G 1 107 ? 53.551 48.523 217.057 1.00 46.49 87 ALA G CA 1
ATOM 17871 C C . ALA G 1 107 ? 53.183 48.276 215.570 1.00 51.05 87 ALA G C 1
ATOM 17872 O O . ALA G 1 107 ? 53.175 47.128 215.125 1.00 51.08 87 ALA G O 1
ATOM 17874 N N . ASP G 1 108 ? 52.809 49.337 214.859 1.00 52.82 88 ASP G N 1
ATOM 17875 C CA . ASP G 1 108 ? 52.446 49.295 213.464 1.00 56.76 88 ASP G CA 1
ATOM 17876 C C . ASP G 1 108 ? 53.357 50.252 212.684 1.00 55.46 88 ASP G C 1
ATOM 17877 O O . ASP G 1 108 ? 53.469 51.461 212.998 1.00 49.18 88 ASP G O 1
ATOM 17882 N N . TYR G 1 109 ? 54.061 49.707 211.697 1.00 52.72 89 TYR G N 1
ATOM 17883 C CA . TYR G 1 109 ? 54.962 50.554 210.914 1.00 52.65 89 TYR G CA 1
ATOM 17884 C C . TYR G 1 109 ? 54.682 50.511 209.431 1.00 51.42 89 TYR G C 1
ATOM 17885 O O . TYR G 1 109 ? 55.543 50.809 208.614 1.00 52.55 89 TYR G O 1
ATOM 17894 N N . THR G 1 110 ? 53.440 50.227 209.099 1.00 52.91 90 THR G N 1
ATOM 17895 C CA . THR G 1 110 ? 53.015 50.017 207.745 1.00 58.59 90 THR G CA 1
ATOM 17896 C C . THR G 1 110 ? 53.327 51.318 206.962 1.00 57.20 90 THR G C 1
ATOM 17897 O O . THR G 1 110 ? 52.991 52.431 207.410 1.00 54.40 90 THR G O 1
ATOM 17901 N N . CYS G 1 111 ? 53.999 51.171 205.812 1.00 53.90 91 CYS G N 1
ATOM 17902 C CA . CYS G 1 111 ? 54.437 52.341 205.043 1.00 54.52 91 CYS G CA 1
ATOM 17903 C C . CYS G 1 111 ? 53.169 53.114 204.702 1.00 56.68 91 CYS G C 1
ATOM 17904 O O . CYS G 1 111 ? 52.161 52.568 204.201 1.00 60.18 91 CYS G O 1
ATOM 17907 N N . SER G 1 112 ? 53.210 54.385 205.033 1.00 59.09 92 SER G N 1
ATOM 17908 C CA . SER G 1 112 ? 52.100 55.285 204.865 1.00 65.44 92 SER G CA 1
ATOM 17909 C C . SER G 1 112 ? 51.695 55.471 203.378 1.00 67.82 92 SER G C 1
ATOM 17910 O O . SER G 1 112 ? 50.508 55.572 203.051 1.00 69.67 92 SER G O 1
ATOM 17913 N N . HIS G 1 113 ? 52.698 55.458 202.497 1.00 63.73 93 HIS G N 1
ATOM 17914 C CA . HIS G 1 113 ? 52.527 55.771 201.075 1.00 68.06 93 HIS G CA 1
ATOM 17915 C C . HIS G 1 113 ? 52.033 54.615 200.196 1.00 63.09 93 HIS G C 1
ATOM 17916 O O . HIS G 1 113 ? 51.164 54.813 199.385 1.00 57.89 93 HIS G O 1
ATOM 17923 N N . CYS G 1 114 ? 52.555 53.409 200.347 1.00 59.82 94 CYS G N 1
ATOM 17924 C CA . CYS G 1 114 ? 52.034 52.297 199.532 1.00 57.39 94 CYS G CA 1
ATOM 17925 C C . CYS G 1 114 ? 51.002 51.451 200.225 1.00 60.57 94 CYS G C 1
ATOM 17926 O O . CYS G 1 114 ? 50.585 50.460 199.647 1.00 53.35 94 CYS G O 1
ATOM 17929 N N . GLN G 1 115 ? 50.602 51.781 201.473 1.00 63.67 95 GLN G N 1
ATOM 17930 C CA . GLN G 1 115 ? 49.680 50.943 202.267 1.00 61.86 95 GLN G CA 1
ATOM 17931 C C . GLN G 1 115 ? 50.302 49.563 202.490 1.00 60.91 95 GLN G C 1
ATOM 17932 O O . GLN G 1 115 ? 49.586 48.588 202.524 1.00 57.00 95 GLN G O 1
ATOM 17938 N N . GLY G 1 116 ? 51.636 49.496 202.574 1.00 52.05 96 GLY G N 1
ATOM 17939 C CA . GLY G 1 116 ? 52.359 48.237 202.616 1.00 52.51 96 GLY G CA 1
ATOM 17940 C C . GLY G 1 116 ? 52.231 47.292 201.408 1.00 49.87 96 GLY G C 1
ATOM 17941 O O . GLY G 1 116 ? 52.643 46.091 201.465 1.00 48.21 96 GLY G O 1
ATOM 17942 N N . ARG G 1 117 ? 51.649 47.795 200.329 1.00 49.43 97 ARG G N 1
ATOM 17943 C CA . ARG G 1 117 ? 51.494 46.995 199.091 1.00 46.92 97 ARG G CA 1
ATOM 17944 C C . ARG G 1 117 ? 52.828 46.750 198.399 1.00 47.16 97 ARG G C 1
ATOM 17945 O O . ARG G 1 117 ? 52.903 45.824 197.584 1.00 45.26 97 ARG G O 1
ATOM 17953 N N . THR G 1 118 ? 53.854 47.584 198.700 1.00 47.27 98 THR G N 1
ATOM 17954 C CA . THR G 1 118 ? 55.194 47.541 198.078 1.00 45.80 98 THR G CA 1
ATOM 17955 C C . THR G 1 118 ? 55.237 48.250 196.733 1.00 49.83 98 THR G C 1
ATOM 17956 O O . THR G 1 118 ? 56.306 48.518 196.215 1.00 53.28 98 THR G O 1
ATOM 17960 N N . VAL G 1 119 ? 54.092 48.614 196.189 1.00 51.80 99 VAL G N 1
ATOM 17961 C CA . VAL G 1 119 ? 53.996 49.307 194.925 1.00 53.02 99 VAL G CA 1
ATOM 17962 C C . VAL G 1 119 ? 53.207 50.592 195.071 1.00 54.63 99 VAL G C 1
ATOM 17963 O O . VAL G 1 119 ? 52.182 50.606 195.739 1.00 56.50 99 VAL G O 1
ATOM 17967 N N . GLU G 1 120 ? 53.675 51.583 194.323 1.00 54.16 100 GLU G N 1
ATOM 17968 C CA . GLU G 1 120 ? 53.146 52.885 194.154 1.00 58.16 100 GLU G CA 1
ATOM 17969 C C . GLU G 1 120 ? 52.231 52.833 192.971 1.00 56.95 100 GLU G C 1
ATOM 17970 O O . GLU G 1 120 ? 52.602 52.255 191.916 1.00 53.60 100 GLU G O 1
ATOM 17976 N N . ILE G 1 121 ? 51.085 53.498 193.061 1.00 56.21 101 ILE G N 1
ATOM 17977 C CA . ILE G 1 121 ? 50.209 53.517 191.936 1.00 58.02 101 ILE G CA 1
ATOM 17978 C C . ILE G 1 121 ? 50.028 54.897 191.286 1.00 60.80 101 ILE G C 1
ATOM 17979 O O . ILE G 1 121 ? 49.084 55.128 190.564 1.00 55.97 101 ILE G O 1
ATOM 17984 N N . ASP G 1 122 ? 50.988 55.772 191.460 1.00 60.44 102 ASP G N 1
ATOM 17985 C CA . ASP G 1 122 ? 50.901 57.123 190.882 1.00 62.96 102 ASP G CA 1
ATOM 17986 C C . ASP G 1 122 ? 50.735 57.138 189.372 1.00 62.77 102 ASP G C 1
ATOM 17987 O O . ASP G 1 122 ? 49.908 57.891 188.831 1.00 62.34 102 ASP G O 1
ATOM 17992 N N . ALA G 1 123 ? 51.468 56.245 188.700 1.00 57.38 103 ALA G N 1
ATOM 17993 C CA . ALA G 1 123 ? 51.457 56.121 187.260 1.00 54.88 103 ALA G CA 1
ATOM 17994 C C . ALA G 1 123 ? 50.122 55.588 186.722 1.00 55.65 103 ALA G C 1
ATOM 17995 O O . ALA G 1 123 ? 49.868 55.638 185.512 1.00 55.38 103 ALA G O 1
ATOM 17997 N N . PHE G 1 124 ? 49.265 55.110 187.601 1.00 53.77 104 PHE G N 1
ATOM 17998 C CA . PHE G 1 124 ? 47.957 54.585 187.190 1.00 57.34 104 PHE G CA 1
ATOM 17999 C C . PHE G 1 124 ? 46.765 55.479 187.539 1.00 57.59 104 PHE G C 1
ATOM 18000 O O . PHE G 1 124 ? 45.602 55.022 187.469 1.00 56.21 104 PHE G O 1
ATOM 18008 N N . SER G 1 125 ? 47.022 56.767 187.862 1.00 59.15 105 SER G N 1
ATOM 18009 C CA . SER G 1 125 ? 45.909 57.673 188.322 1.00 58.67 105 SER G CA 1
ATOM 18010 C C . SER G 1 125 ? 44.757 57.798 187.337 1.00 59.85 105 SER G C 1
ATOM 18011 O O . SER G 1 125 ? 43.601 57.811 187.744 1.00 59.21 105 SER G O 1
ATOM 18014 N N . GLU G 1 126 ? 45.076 57.897 186.052 1.00 61.05 106 GLU G N 1
ATOM 18015 C CA . GLU G 1 126 ? 44.051 58.026 185.049 1.00 66.68 106 GLU G CA 1
ATOM 18016 C C . GLU G 1 126 ? 43.288 56.696 184.940 1.00 66.46 106 GLU G C 1
ATOM 18017 O O . GLU G 1 126 ? 42.069 56.701 184.860 1.00 70.55 106 GLU G O 1
ATOM 18023 N N . LEU G 1 127 ? 43.989 55.566 184.977 1.00 67.12 107 LEU G N 1
ATOM 18024 C CA . LEU G 1 127 ? 43.335 54.254 184.934 1.00 67.59 107 LEU G CA 1
ATOM 18025 C C . LEU G 1 127 ? 42.386 54.111 186.117 1.00 64.55 107 LEU G C 1
ATOM 18026 O O . LEU G 1 127 ? 41.232 53.721 185.956 1.00 66.87 107 LEU G O 1
ATOM 18031 N N . LEU G 1 128 ? 42.874 54.458 187.299 1.00 64.09 108 LEU G N 1
ATOM 18032 C CA . LEU G 1 128 ? 42.061 54.440 188.531 1.00 61.63 108 LEU G CA 1
ATOM 18033 C C . LEU G 1 128 ? 40.785 55.284 188.361 1.00 64.33 108 LEU G C 1
ATOM 18034 O O . LEU G 1 128 ? 39.686 54.801 188.617 1.00 65.90 108 LEU G O 1
ATOM 18039 N N . GLU G 1 129 ? 40.948 56.510 187.850 1.00 64.04 109 GLU G N 1
ATOM 18040 C CA . GLU G 1 129 ? 39.827 57.422 187.591 1.00 66.91 109 GLU G CA 1
ATOM 18041 C C . GLU G 1 129 ? 38.743 56.798 186.655 1.00 67.02 109 GLU G C 1
ATOM 18042 O O . GLU G 1 129 ? 37.540 56.902 186.888 1.00 67.99 109 GLU G O 1
ATOM 18048 N N . GLN G 1 130 ? 39.198 56.169 185.581 1.00 67.93 110 GLN G N 1
ATOM 18049 C CA . GLN G 1 130 ? 38.315 55.560 184.589 1.00 70.43 110 GLN G CA 1
ATOM 18050 C C . GLN G 1 130 ? 37.731 54.274 185.127 1.00 69.30 110 GLN G C 1
ATOM 18051 O O . GLN G 1 130 ? 36.557 53.998 184.907 1.00 67.42 110 GLN G O 1
ATOM 18057 N N . PHE G 1 131 ? 38.539 53.516 185.882 1.00 67.06 111 PHE G N 1
ATOM 18058 C CA . PHE G 1 131 ? 38.054 52.305 186.544 1.00 62.49 111 PHE G CA 1
ATOM 18059 C C . PHE G 1 131 ? 36.905 52.633 187.475 1.00 62.67 111 PHE G C 1
ATOM 18060 O O . PHE G 1 131 ? 35.904 51.930 187.511 1.00 62.98 111 PHE G O 1
ATOM 18068 N N . LYS G 1 132 ? 37.060 53.669 188.284 1.00 63.39 112 LYS G N 1
ATOM 18069 C CA . LYS G 1 132 ? 35.958 54.082 189.165 1.00 62.70 112 LYS G CA 1
ATOM 18070 C C . LYS G 1 132 ? 34.738 54.534 188.366 1.00 64.99 112 LYS G C 1
ATOM 18071 O O . LYS G 1 132 ? 33.603 54.194 188.740 1.00 68.09 112 LYS G O 1
ATOM 18077 N N . GLU G 1 133 ? 34.969 55.289 187.282 0.50 62.07 113 GLU G N 1
ATOM 18078 C CA . GLU G 1 133 ? 33.892 55.809 186.463 0.50 61.74 113 GLU G CA 1
ATOM 18079 C C . GLU G 1 133 ? 33.038 54.639 186.047 0.50 62.56 113 GLU G C 1
ATOM 18080 O O . GLU G 1 133 ? 31.848 54.591 186.310 0.50 60.87 113 GLU G O 1
ATOM 18086 N N . ILE G 1 134 ? 33.713 53.644 185.491 1.00 63.40 114 ILE G N 1
ATOM 18087 C CA . ILE G 1 134 ? 33.087 52.549 184.795 1.00 66.65 114 ILE G CA 1
ATOM 18088 C C . ILE G 1 134 ? 32.509 51.463 185.692 1.00 67.76 114 ILE G C 1
ATOM 18089 O O . ILE G 1 134 ? 31.678 50.700 185.260 1.00 69.34 114 ILE G O 1
ATOM 18094 N N . THR G 1 135 ? 32.973 51.362 186.921 1.00 67.70 115 THR G N 1
ATOM 18095 C CA . THR G 1 135 ? 32.495 50.344 187.865 1.00 69.45 115 THR G CA 1
ATOM 18096 C C . THR G 1 135 ? 31.628 50.954 188.982 1.00 73.00 115 THR G C 1
ATOM 18097 O O . THR G 1 135 ? 31.290 50.264 189.981 1.00 73.51 115 THR G O 1
ATOM 18101 N N . ARG G 1 136 ? 31.262 52.226 188.831 1.00 75.97 116 ARG G N 1
ATOM 18102 C CA . ARG G 1 136 ? 30.344 52.865 189.775 1.00 81.45 116 ARG G CA 1
ATOM 18103 C C . ARG G 1 136 ? 29.027 52.083 189.967 1.00 82.79 116 ARG G C 1
ATOM 18104 O O . ARG G 1 136 ? 28.464 52.156 191.057 1.00 81.64 116 ARG G O 1
ATOM 18112 N N . ASP G 1 137 ? 28.599 51.331 188.939 1.00 80.21 117 ASP G N 1
ATOM 18113 C CA . ASP G 1 137 ? 27.390 50.493 188.946 1.00 85.31 117 ASP G CA 1
ATOM 18114 C C . ASP G 1 137 ? 27.623 49.021 189.175 1.00 83.59 117 ASP G C 1
ATOM 18115 O O . ASP G 1 137 ? 26.709 48.236 188.956 1.00 83.26 117 ASP G O 1
ATOM 18120 N N . ARG G 1 138 ? 28.825 48.605 189.524 1.00 78.29 118 ARG G N 1
ATOM 18121 C CA . ARG G 1 138 ? 29.113 47.173 189.595 1.00 77.30 118 ARG G CA 1
ATOM 18122 C C . ARG G 1 138 ? 28.083 46.357 190.356 1.00 77.02 118 ARG G C 1
ATOM 18123 O O . ARG G 1 138 ? 27.390 46.900 191.230 1.00 72.45 118 ARG G O 1
ATOM 18131 N N . PRO G 1 139 ? 27.994 45.042 190.032 1.00 78.39 119 PRO G N 1
ATOM 18132 C CA . PRO G 1 139 ? 27.027 44.290 190.824 1.00 80.42 119 PRO G CA 1
ATOM 18133 C C . PRO G 1 139 ? 27.522 43.989 192.259 1.00 82.81 119 PRO G C 1
ATOM 18134 O O . PRO G 1 139 ? 28.683 43.474 192.500 1.00 79.80 119 PRO G O 1
ATOM 18138 N N . GLU G 1 140 ? 26.605 44.320 193.180 1.00 83.12 120 GLU G N 1
ATOM 18139 C CA . GLU G 1 140 ? 26.770 44.120 194.597 1.00 82.35 120 GLU G CA 1
ATOM 18140 C C . GLU G 1 140 ? 27.088 42.690 194.917 1.00 79.23 120 GLU G C 1
ATOM 18141 O O . GLU G 1 140 ? 26.484 41.795 194.346 1.00 76.25 120 GLU G O 1
ATOM 18147 N N . PRO G 1 141 ? 27.963 42.478 195.909 1.00 74.72 121 PRO G N 1
ATOM 18148 C CA . PRO G 1 141 ? 28.337 41.107 196.256 1.00 71.98 121 PRO G CA 1
ATOM 18149 C C . PRO G 1 141 ? 27.113 40.195 196.507 1.00 68.57 121 PRO G C 1
ATOM 18150 O O . PRO G 1 141 ? 26.196 40.597 197.181 1.00 64.54 121 PRO G O 1
ATOM 18154 N N . ALA G 1 142 ? 27.121 39.011 195.929 1.00 67.36 122 ALA G N 1
ATOM 18155 C CA . ALA G 1 142 ? 26.108 37.990 196.170 1.00 70.10 122 ALA G CA 1
ATOM 18156 C C . ALA G 1 142 ? 26.552 37.068 197.292 1.00 68.09 122 ALA G C 1
ATOM 18157 O O . ALA G 1 142 ? 27.691 36.539 197.270 1.00 63.48 122 ALA G O 1
ATOM 18159 N N . HIS G 1 143 ? 25.658 36.877 198.263 1.00 70.73 123 HIS G N 1
ATOM 18160 C CA . HIS G 1 143 ? 25.944 36.017 199.425 1.00 71.74 123 HIS G CA 1
ATOM 18161 C C . HIS G 1 143 ? 26.256 34.562 198.976 1.00 74.02 123 HIS G C 1
ATOM 18162 O O . HIS G 1 143 ? 27.225 33.939 199.428 1.00 68.59 123 HIS G O 1
ATOM 18169 N N . GLN G 1 144 ? 25.428 34.041 198.074 1.00 76.66 124 GLN G N 1
ATOM 18170 C CA . GLN G 1 144 ? 25.551 32.650 197.593 1.00 76.88 124 GLN G CA 1
ATOM 18171 C C . GLN G 1 144 ? 26.872 32.321 196.880 1.00 73.68 124 GLN G C 1
ATOM 18172 O O . GLN G 1 144 ? 27.269 31.143 196.823 1.00 71.75 124 GLN G O 1
ATOM 18178 N N . PHE G 1 145 ? 27.566 33.344 196.372 1.00 70.77 125 PHE G N 1
ATOM 18179 C CA . PHE G 1 145 ? 28.852 33.124 195.705 1.00 68.62 125 PHE G CA 1
ATOM 18180 C C . PHE G 1 145 ? 30.098 33.559 196.511 1.00 69.26 125 PHE G C 1
ATOM 18181 O O . PHE G 1 145 ? 31.212 33.547 195.971 1.00 70.27 125 PHE G O 1
ATOM 18189 N N . ASP G 1 146 ? 29.939 33.910 197.779 1.00 64.29 126 ASP G N 1
ATOM 18190 C CA . ASP G 1 146 ? 31.071 34.298 198.631 1.00 65.33 126 ASP G CA 1
ATOM 18191 C C . ASP G 1 146 ? 31.771 35.579 198.180 1.00 63.33 126 ASP G C 1
ATOM 18192 O O . ASP G 1 146 ? 32.951 35.663 198.239 1.00 65.94 126 ASP G O 1
ATOM 18197 N N . GLN G 1 147 ? 31.014 36.553 197.709 1.00 62.36 127 GLN G N 1
ATOM 18198 C CA . GLN G 1 147 ? 31.598 37.690 197.055 1.00 59.90 127 GLN G CA 1
ATOM 18199 C C . GLN G 1 147 ? 31.854 38.881 197.983 1.00 58.73 127 GLN G C 1
ATOM 18200 O O . GLN G 1 147 ? 31.085 39.145 198.955 1.00 52.84 127 GLN G O 1
ATOM 18206 N N . ALA G 1 148 ? 32.878 39.625 197.581 1.00 54.72 128 ALA G N 1
ATOM 18207 C CA . ALA G 1 148 ? 33.232 40.835 198.222 1.00 58.04 128 ALA G CA 1
ATOM 18208 C C . ALA G 1 148 ? 34.350 41.357 197.393 1.00 57.17 128 ALA G C 1
ATOM 18209 O O . ALA G 1 148 ? 35.396 40.716 197.274 1.00 56.98 128 ALA G O 1
ATOM 18211 N N . TYR G 1 149 ? 34.150 42.519 196.827 1.00 57.32 129 TYR G N 1
ATOM 18212 C CA . TYR G 1 149 ? 35.142 43.048 195.924 1.00 56.77 129 TYR G CA 1
ATOM 18213 C C . TYR G 1 149 ? 36.135 43.940 196.625 1.00 56.51 129 TYR G C 1
ATOM 18214 O O . TYR G 1 149 ? 35.794 44.591 197.561 1.00 54.04 129 TYR G O 1
ATOM 18223 N N . VAL G 1 150 ? 37.366 43.966 196.130 1.00 56.41 130 VAL G N 1
ATOM 18224 C CA . VAL G 1 150 ? 38.385 44.763 196.741 1.00 53.14 130 VAL G CA 1
ATOM 18225 C C . VAL G 1 150 ? 38.160 46.209 196.379 1.00 56.51 130 VAL G C 1
ATOM 18226 O O . VAL G 1 150 ? 37.240 46.513 195.609 1.00 54.02 130 VAL G O 1
ATOM 18230 N N . THR G 1 151 ? 38.953 47.106 196.970 1.00 54.46 131 THR G N 1
ATOM 18231 C CA . THR G 1 151 ? 38.820 48.484 196.677 1.00 54.74 131 THR G CA 1
ATOM 18232 C C . THR G 1 151 ? 39.412 48.759 195.317 1.00 55.88 131 THR G C 1
ATOM 18233 O O . THR G 1 151 ? 40.279 48.054 194.855 1.00 55.60 131 THR G O 1
ATOM 18237 N N . PRO G 1 152 ? 38.962 49.824 194.688 1.00 53.27 132 PRO G N 1
ATOM 18238 C CA . PRO G 1 152 ? 39.553 50.243 193.442 1.00 54.43 132 PRO G CA 1
ATOM 18239 C C . PRO G 1 152 ? 41.076 50.409 193.485 1.00 52.58 132 PRO G C 1
ATOM 18240 O O . PRO G 1 152 ? 41.774 49.963 192.558 1.00 52.80 132 PRO G O 1
ATOM 18244 N N . GLU G 1 153 ? 41.599 51.045 194.519 1.00 50.57 133 GLU G N 1
ATOM 18245 C CA . GLU G 1 153 ? 43.061 51.233 194.660 1.00 51.98 133 GLU G CA 1
ATOM 18246 C C . GLU G 1 153 ? 43.745 49.855 194.703 1.00 51.62 133 GLU G C 1
ATOM 18247 O O . GLU G 1 153 ? 44.803 49.678 194.120 1.00 50.19 133 GLU G O 1
ATOM 18253 N N . THR G 1 154 ? 43.096 48.877 195.354 1.00 51.27 134 THR G N 1
ATOM 18254 C CA . THR G 1 154 ? 43.570 47.486 195.369 1.00 51.96 134 THR G CA 1
ATOM 18255 C C . THR G 1 154 ? 43.640 46.906 193.969 1.00 52.52 134 THR G C 1
ATOM 18256 O O . THR G 1 154 ? 44.656 46.311 193.626 1.00 51.46 134 THR G O 1
ATOM 18260 N N . THR G 1 155 ? 42.553 47.034 193.187 1.00 52.57 135 THR G N 1
ATOM 18261 C CA . THR G 1 155 ? 42.467 46.385 191.868 1.00 53.18 135 THR G CA 1
ATOM 18262 C C . THR G 1 155 ? 43.607 46.942 190.983 1.00 55.99 135 THR G C 1
ATOM 18263 O O . THR G 1 155 ? 44.348 46.208 190.297 1.00 55.41 135 THR G O 1
ATOM 18267 N N . VAL G 1 156 ? 43.767 48.244 191.030 1.00 54.67 136 VAL G N 1
ATOM 18268 C CA . VAL G 1 156 ? 44.853 48.910 190.277 1.00 56.27 136 VAL G CA 1
ATOM 18269 C C . VAL G 1 156 ? 46.221 48.509 190.802 1.00 52.72 136 VAL G C 1
ATOM 18270 O O . VAL G 1 156 ? 47.138 48.223 190.003 1.00 50.62 136 VAL G O 1
ATOM 18274 N N . ALA G 1 157 ? 46.363 48.443 192.124 1.00 48.23 137 ALA G N 1
ATOM 18275 C CA . ALA G 1 157 ? 47.629 47.959 192.703 1.00 45.44 137 ALA G CA 1
ATOM 18276 C C . ALA G 1 157 ? 47.966 46.529 192.227 1.00 44.13 137 ALA G C 1
ATOM 18277 O O . ALA G 1 157 ? 49.125 46.212 192.020 1.00 43.46 137 ALA G O 1
ATOM 18279 N N . ARG G 1 158 ? 46.943 45.687 191.995 1.00 44.30 138 ARG G N 1
ATOM 18280 C CA . ARG G 1 158 ? 47.163 44.334 191.474 1.00 47.42 138 ARG G CA 1
ATOM 18281 C C . ARG G 1 158 ? 47.837 44.355 190.096 1.00 48.96 138 ARG G C 1
ATOM 18282 O O . ARG G 1 158 ? 48.839 43.671 189.843 1.00 48.22 138 ARG G O 1
ATOM 18290 N N . VAL G 1 159 ? 47.292 45.227 189.250 1.00 49.69 139 VAL G N 1
ATOM 18291 C CA . VAL G 1 159 ? 47.756 45.444 187.893 1.00 49.83 139 VAL G CA 1
ATOM 18292 C C . VAL G 1 159 ? 49.206 45.925 187.930 1.00 49.53 139 VAL G C 1
ATOM 18293 O O . VAL G 1 159 ? 50.106 45.326 187.280 1.00 47.48 139 VAL G O 1
ATOM 18297 N N . ALA G 1 160 ? 49.456 46.908 188.786 1.00 46.38 140 ALA G N 1
ATOM 18298 C CA . ALA G 1 160 ? 50.835 47.368 188.991 1.00 44.48 140 ALA G CA 1
ATOM 18299 C C . ALA G 1 160 ? 51.812 46.256 189.404 1.00 44.77 140 ALA G C 1
ATOM 18300 O O . ALA G 1 160 ? 52.931 46.210 188.882 1.00 44.14 140 ALA G O 1
ATOM 18302 N N . LEU G 1 161 ? 51.410 45.439 190.390 1.00 44.30 141 LEU G N 1
ATOM 18303 C CA . LEU G 1 161 ? 52.290 44.376 190.892 1.00 42.81 141 LEU G CA 1
ATOM 18304 C C . LEU G 1 161 ? 52.567 43.376 189.753 1.00 42.48 141 LEU G C 1
ATOM 18305 O O . LEU G 1 161 ? 53.739 43.057 189.473 1.00 40.34 141 LEU G O 1
ATOM 18310 N N . MET G 1 162 ? 51.490 42.929 189.088 1.00 45.36 142 MET G N 1
ATOM 18311 C CA . MET G 1 162 ? 51.598 42.003 187.979 1.00 47.00 142 MET G CA 1
ATOM 18312 C C . MET G 1 162 ? 52.464 42.543 186.814 1.00 46.43 142 MET G C 1
ATOM 18313 O O . MET G 1 162 ? 53.327 41.821 186.281 1.00 50.43 142 MET G O 1
ATOM 18318 N N . HIS G 1 163 ? 52.286 43.802 186.454 1.00 48.85 143 HIS G N 1
ATOM 18319 C CA . HIS G 1 163 ? 53.106 44.410 185.386 1.00 49.04 143 HIS G CA 1
ATOM 18320 C C . HIS G 1 163 ? 54.602 44.514 185.798 1.00 49.32 143 HIS G C 1
ATOM 18321 O O . HIS G 1 163 ? 55.474 44.134 185.011 1.00 47.45 143 HIS G O 1
ATOM 18328 N N . SER G 1 164 ? 54.883 44.947 187.037 1.00 47.20 144 SER G N 1
ATOM 18329 C CA . SER G 1 164 ? 56.275 45.065 187.520 1.00 48.97 144 SER G CA 1
ATOM 18330 C C . SER G 1 164 ? 57.054 43.730 187.554 1.00 45.68 144 SER G C 1
ATOM 18331 O O . SER G 1 164 ? 58.245 43.735 187.473 1.00 51.91 144 SER G O 1
ATOM 18334 N N . ARG G 1 165 ? 56.345 42.620 187.594 1.00 46.09 145 ARG G N 1
ATOM 18335 C CA . ARG G 1 165 ? 56.914 41.270 187.530 1.00 49.13 145 ARG G CA 1
ATOM 18336 C C . ARG G 1 165 ? 56.929 40.677 186.126 1.00 49.32 145 ARG G C 1
ATOM 18337 O O . ARG G 1 165 ? 57.401 39.578 185.904 1.00 47.88 145 ARG G O 1
ATOM 18345 N N . GLY G 1 166 ? 56.322 41.381 185.190 1.00 50.17 146 GLY G N 1
ATOM 18346 C CA . GLY G 1 166 ? 56.388 41.065 183.762 1.00 49.98 146 GLY G CA 1
ATOM 18347 C C . GLY G 1 166 ? 55.358 40.061 183.307 1.00 49.67 146 GLY G C 1
ATOM 18348 O O . GLY G 1 166 ? 55.579 39.379 182.333 1.00 49.08 146 GLY G O 1
ATOM 18349 N N . ASP G 1 167 ? 54.198 40.026 183.941 1.00 46.59 147 ASP G N 1
ATOM 18350 C CA . ASP G 1 167 ? 53.273 38.935 183.760 1.00 46.51 147 ASP G CA 1
ATOM 18351 C C . ASP G 1 167 ? 52.033 39.424 183.053 1.00 48.06 147 ASP G C 1
ATOM 18352 O O . ASP G 1 167 ? 51.120 38.642 182.925 1.00 47.76 147 ASP G O 1
ATOM 18357 N N . LEU G 1 168 ? 52.019 40.679 182.568 1.00 48.88 148 LEU G N 1
ATOM 18358 C CA . LEU G 1 168 ? 50.879 41.231 181.837 1.00 48.09 148 LEU G CA 1
ATOM 18359 C C . LEU G 1 168 ? 51.089 41.654 180.374 1.00 52.00 148 LEU G C 1
ATOM 18360 O O . LEU G 1 168 ? 50.274 41.314 179.521 1.00 55.88 148 LEU G O 1
ATOM 18365 N N . GLU G 1 169 ? 52.178 42.338 180.075 1.00 53.56 149 GLU G N 1
ATOM 18366 C CA . GLU G 1 169 ? 52.373 43.023 178.762 1.00 53.56 149 GLU G CA 1
ATOM 18367 C C . GLU G 1 169 ? 52.602 42.004 177.654 1.00 52.38 149 GLU G C 1
ATOM 18368 O O . GLU G 1 169 ? 53.502 41.196 177.710 1.00 53.95 149 GLU G O 1
ATOM 18374 N N . ASN G 1 170 ? 51.742 42.010 176.658 1.00 56.66 150 ASN G N 1
ATOM 18375 C CA . ASN G 1 170 ? 51.768 41.006 175.612 1.00 58.90 150 ASN G CA 1
ATOM 18376 C C . ASN G 1 170 ? 51.589 39.629 176.152 1.00 57.61 150 ASN G C 1
ATOM 18377 O O . ASN G 1 170 ? 52.000 38.680 175.502 1.00 61.91 150 ASN G O 1
ATOM 18382 N N . LYS G 1 171 ? 50.983 39.485 177.321 1.00 55.32 151 LYS G N 1
ATOM 18383 C CA . LYS G 1 171 ? 50.726 38.170 177.846 1.00 54.53 151 LYS G CA 1
ATOM 18384 C C . LYS G 1 171 ? 49.249 37.812 177.712 1.00 54.81 151 LYS G C 1
ATOM 18385 O O . LYS G 1 171 ? 48.383 38.662 177.589 1.00 56.44 151 LYS G O 1
ATOM 18391 N N . GLU G 1 172 ? 48.984 36.517 177.803 1.00 53.62 152 GLU G N 1
ATOM 18392 C CA . GLU G 1 172 ? 47.675 35.959 177.793 1.00 57.23 152 GLU G CA 1
ATOM 18393 C C . GLU G 1 172 ? 47.260 35.623 179.224 1.00 58.66 152 GLU G C 1
ATOM 18394 O O . GLU G 1 172 ? 47.885 34.774 179.909 1.00 56.96 152 GLU G O 1
ATOM 18400 N N . VAL G 1 173 ? 46.206 36.311 179.675 1.00 59.96 153 VAL G N 1
ATOM 18401 C CA . VAL G 1 173 ? 45.876 36.421 181.102 1.00 59.79 153 VAL G CA 1
ATOM 18402 C C . VAL G 1 173 ? 44.509 35.774 181.419 1.00 62.50 153 VAL G C 1
ATOM 18403 O O . VAL G 1 173 ? 43.470 36.250 180.911 1.00 63.15 153 VAL G O 1
ATOM 18407 N N . PHE G 1 174 ? 44.503 34.735 182.261 1.00 60.45 154 PHE G N 1
ATOM 18408 C CA . PHE G 1 174 ? 43.256 34.104 182.712 1.00 61.31 154 PHE G CA 1
ATOM 18409 C C . PHE G 1 174 ? 42.816 34.690 184.059 1.00 60.55 154 PHE G C 1
ATOM 18410 O O . PHE G 1 174 ? 43.605 34.712 185.002 1.00 55.69 154 PHE G O 1
ATOM 18418 N N . VAL G 1 175 ? 41.529 35.051 184.143 1.00 61.95 155 VAL G N 1
ATOM 18419 C CA . VAL G 1 175 ? 40.895 35.562 185.345 1.00 59.53 155 VAL G CA 1
ATOM 18420 C C . VAL G 1 175 ? 39.783 34.635 185.871 1.00 62.02 155 VAL G C 1
ATOM 18421 O O . VAL G 1 175 ? 38.634 34.655 185.333 1.00 60.54 155 VAL G O 1
ATOM 18425 N N . LEU G 1 176 ? 40.088 33.871 186.938 1.00 58.21 156 LEU G N 1
ATOM 18426 C CA . LEU G 1 176 ? 39.172 32.867 187.448 1.00 60.42 156 LEU G CA 1
ATOM 18427 C C . LEU G 1 176 ? 38.375 33.475 188.567 1.00 60.91 156 LEU G C 1
ATOM 18428 O O . LEU G 1 176 ? 38.816 33.511 189.710 1.00 60.20 156 LEU G O 1
ATOM 18433 N N . GLY G 1 177 ? 37.210 33.990 188.216 1.00 61.07 157 GLY G N 1
ATOM 18434 C CA . GLY G 1 177 ? 36.317 34.721 189.088 1.00 60.26 157 GLY G CA 1
ATOM 18435 C C . GLY G 1 177 ? 36.752 36.184 189.071 1.00 60.77 157 GLY G C 1
ATOM 18436 O O . GLY G 1 177 ? 37.977 36.495 189.070 1.00 55.69 157 GLY G O 1
ATOM 18437 N N . ASP G 1 178 ? 35.773 37.085 189.039 1.00 62.05 158 ASP G N 1
ATOM 18438 C CA . ASP G 1 178 ? 36.108 38.475 188.986 1.00 62.14 158 ASP G CA 1
ATOM 18439 C C . ASP G 1 178 ? 35.081 39.485 189.484 1.00 63.59 158 ASP G C 1
ATOM 18440 O O . ASP G 1 178 ? 34.946 40.511 188.854 1.00 66.05 158 ASP G O 1
ATOM 18445 N N . ASP G 1 179 ? 34.466 39.286 190.668 1.00 60.38 159 ASP G N 1
ATOM 18446 C CA . ASP G 1 179 ? 33.730 40.374 191.330 1.00 57.64 159 ASP G CA 1
ATOM 18447 C C . ASP G 1 179 ? 34.589 41.612 191.561 1.00 58.70 159 ASP G C 1
ATOM 18448 O O . ASP G 1 179 ? 34.030 42.713 191.633 1.00 62.25 159 ASP G O 1
ATOM 18453 N N . ASP G 1 180 ? 35.921 41.412 191.663 1.00 56.44 160 ASP G N 1
ATOM 18454 C CA . ASP G 1 180 ? 36.927 42.466 191.831 1.00 56.32 160 ASP G CA 1
ATOM 18455 C C . ASP G 1 180 ? 37.153 43.282 190.577 1.00 58.79 160 ASP G C 1
ATOM 18456 O O . ASP G 1 180 ? 37.795 44.342 190.649 1.00 56.59 160 ASP G O 1
ATOM 18461 N N . LEU G 1 181 ? 36.674 42.763 189.426 1.00 59.47 161 LEU G N 1
ATOM 18462 C CA . LEU G 1 181 ? 36.731 43.439 188.131 1.00 59.31 161 LEU G CA 1
ATOM 18463 C C . LEU G 1 181 ? 38.142 43.716 187.686 1.00 56.98 161 LEU G C 1
ATOM 18464 O O . LEU G 1 181 ? 38.394 44.721 187.070 1.00 54.57 161 LEU G O 1
ATOM 18469 N N . THR G 1 182 ? 39.058 42.812 188.025 1.00 55.13 162 THR G N 1
ATOM 18470 C CA . THR G 1 182 ? 40.424 42.877 187.543 1.00 56.50 162 THR G CA 1
ATOM 18471 C C . THR G 1 182 ? 40.466 42.837 186.009 1.00 55.76 162 THR G C 1
ATOM 18472 O O . THR G 1 182 ? 41.225 43.601 185.394 1.00 54.27 162 THR G O 1
ATOM 18476 N N . SER G 1 183 ? 39.579 42.058 185.370 1.00 57.35 163 SER G N 1
ATOM 18477 C CA . SER G 1 183 ? 39.562 42.018 183.893 1.00 56.89 163 SER G CA 1
ATOM 18478 C C . SER G 1 183 ? 39.319 43.389 183.347 1.00 58.14 163 SER G C 1
ATOM 18479 O O . SER G 1 183 ? 39.892 43.747 182.303 1.00 61.54 163 SER G O 1
ATOM 18482 N N . VAL G 1 184 ? 38.488 44.172 184.046 1.00 59.80 164 VAL G N 1
ATOM 18483 C CA . VAL G 1 184 ? 38.181 45.546 183.608 1.00 59.54 164 VAL G CA 1
ATOM 18484 C C . VAL G 1 184 ? 39.358 46.495 183.661 1.00 59.96 164 VAL G C 1
ATOM 18485 O O . VAL G 1 184 ? 39.561 47.290 182.725 1.00 61.69 164 VAL G O 1
ATOM 18489 N N . ALA G 1 185 ? 40.111 46.434 184.750 1.00 57.39 165 ALA G N 1
ATOM 18490 C CA . ALA G 1 185 ? 41.342 47.220 184.895 1.00 54.76 165 ALA G CA 1
ATOM 18491 C C . ALA G 1 185 ? 42.430 46.741 183.917 1.00 57.55 165 ALA G C 1
ATOM 18492 O O . ALA G 1 185 ? 43.203 47.562 183.392 1.00 58.57 165 ALA G O 1
ATOM 18494 N N . LEU G 1 186 ? 42.475 45.425 183.650 1.00 55.66 166 LEU G N 1
ATOM 18495 C CA . LEU G 1 186 ? 43.357 44.901 182.637 1.00 56.00 166 LEU G CA 1
ATOM 18496 C C . LEU G 1 186 ? 43.051 45.448 181.228 1.00 57.74 166 LEU G C 1
ATOM 18497 O O . LEU G 1 186 ? 43.979 45.803 180.497 1.00 52.64 166 LEU G O 1
ATOM 18502 N N . MET G 1 187 ? 41.758 45.550 180.890 1.00 62.39 167 MET G N 1
ATOM 18503 C CA . MET G 1 187 ? 41.309 46.125 179.599 1.00 61.17 167 MET G CA 1
ATOM 18504 C C . MET G 1 187 ? 41.681 47.575 179.526 1.00 61.56 167 MET G C 1
ATOM 18505 O O . MET G 1 187 ? 42.206 48.012 178.536 1.00 67.89 167 MET G O 1
ATOM 18510 N N . LEU G 1 188 ? 41.442 48.328 180.584 1.00 62.49 168 LEU G N 1
ATOM 18511 C CA . LEU G 1 188 ? 41.855 49.735 180.610 1.00 61.35 168 LEU G CA 1
ATOM 18512 C C . LEU G 1 188 ? 43.369 49.902 180.501 1.00 59.93 168 LEU G C 1
ATOM 18513 O O . LEU G 1 188 ? 43.807 50.939 180.008 1.00 57.37 168 LEU G O 1
ATOM 18518 N N . SER G 1 189 ? 44.152 48.899 180.949 1.00 56.04 169 SER G N 1
ATOM 18519 C CA . SER G 1 189 ? 45.603 48.961 180.880 1.00 54.05 169 SER G CA 1
ATOM 18520 C C . SER G 1 189 ? 46.133 48.866 179.514 1.00 55.96 169 SER G C 1
ATOM 18521 O O . SER G 1 189 ? 47.169 49.464 179.243 1.00 54.57 169 SER G O 1
ATOM 18524 N N . GLY G 1 190 ? 45.438 48.074 178.669 1.00 58.66 170 GLY G N 1
ATOM 18525 C CA . GLY G 1 190 ? 45.838 47.777 177.298 1.00 57.18 170 GLY G CA 1
ATOM 18526 C C . GLY G 1 190 ? 47.126 46.990 177.209 1.00 58.71 170 GLY G C 1
ATOM 18527 O O . GLY G 1 190 ? 47.787 46.989 176.205 1.00 55.77 170 GLY G O 1
ATOM 18528 N N . LEU G 1 191 ? 47.500 46.331 178.294 1.00 56.85 171 LEU G N 1
ATOM 18529 C CA . LEU G 1 191 ? 48.760 45.629 178.364 1.00 56.94 171 LEU G CA 1
ATOM 18530 C C . LEU G 1 191 ? 48.630 44.170 177.909 1.00 54.06 171 LEU G C 1
ATOM 18531 O O . LEU G 1 191 ? 49.553 43.656 177.294 1.00 55.89 171 LEU G O 1
ATOM 18536 N N . PRO G 1 192 ? 47.545 43.478 178.258 1.00 54.29 172 PRO G N 1
ATOM 18537 C CA . PRO G 1 192 ? 47.546 42.080 177.805 1.00 55.55 172 PRO G CA 1
ATOM 18538 C C . PRO G 1 192 ? 47.333 41.912 176.330 1.00 58.41 172 PRO G C 1
ATOM 18539 O O . PRO G 1 192 ? 46.646 42.740 175.702 1.00 56.75 172 PRO G O 1
ATOM 18543 N N . LYS G 1 193 ? 47.983 40.866 175.810 1.00 57.81 173 LYS G N 1
ATOM 18544 C CA . LYS G 1 193 ? 47.707 40.317 174.496 1.00 62.58 173 LYS G CA 1
ATOM 18545 C C . LYS G 1 193 ? 46.268 39.843 174.421 1.00 63.64 173 LYS G C 1
ATOM 18546 O O . LYS G 1 193 ? 45.512 40.265 173.541 1.00 64.12 173 LYS G O 1
ATOM 18552 N N . ARG G 1 194 ? 45.861 38.986 175.348 1.00 61.32 174 ARG G N 1
ATOM 18553 C CA . ARG G 1 194 ? 44.437 38.746 175.486 1.00 61.47 174 ARG G CA 1
ATOM 18554 C C . ARG G 1 194 ? 44.099 38.390 176.930 1.00 61.95 174 ARG G C 1
ATOM 18555 O O . ARG G 1 194 ? 44.962 38.003 177.711 1.00 57.22 174 ARG G O 1
ATOM 18563 N N . ILE G 1 195 ? 42.804 38.491 177.223 1.00 64.91 175 ILE G N 1
ATOM 18564 C CA . ILE G 1 195 ? 42.231 38.189 178.507 1.00 63.04 175 ILE G CA 1
ATOM 18565 C C . ILE G 1 195 ? 41.157 37.109 178.349 1.00 64.40 175 ILE G C 1
ATOM 18566 O O . ILE G 1 195 ? 40.333 37.184 177.418 1.00 64.70 175 ILE G O 1
ATOM 18571 N N . ALA G 1 196 ? 41.186 36.084 179.191 1.00 60.48 176 ALA G N 1
ATOM 18572 C CA . ALA G 1 196 ? 40.020 35.196 179.411 1.00 64.65 176 ALA G CA 1
ATOM 18573 C C . ALA G 1 196 ? 39.483 35.297 180.852 1.00 65.25 176 ALA G C 1
ATOM 18574 O O . ALA G 1 196 ? 40.242 35.130 181.806 1.00 64.12 176 ALA G O 1
ATOM 18576 N N . VAL G 1 197 ? 38.170 35.470 181.009 1.00 66.89 177 VAL G N 1
ATOM 18577 C CA . VAL G 1 197 ? 37.558 35.623 182.334 1.00 66.17 177 VAL G CA 1
ATOM 18578 C C . VAL G 1 197 ? 36.282 34.810 182.502 1.00 67.30 177 VAL G C 1
ATOM 18579 O O . VAL G 1 197 ? 35.387 34.896 181.678 1.00 75.00 177 VAL G O 1
ATOM 18583 N N . LEU G 1 198 ? 36.168 34.042 183.576 1.00 65.00 178 LEU G N 1
ATOM 18584 C CA . LEU G 1 198 ? 34.951 33.276 183.843 1.00 68.55 178 LEU G CA 1
ATOM 18585 C C . LEU G 1 198 ? 34.383 33.653 185.173 1.00 69.79 178 LEU G C 1
ATOM 18586 O O . LEU G 1 198 ? 34.997 34.394 185.930 1.00 64.33 178 LEU G O 1
ATOM 18591 N N . ASP G 1 199 ? 33.244 33.104 185.504 1.00 71.01 179 ASP G N 1
ATOM 18592 C CA . ASP G 1 199 ? 32.640 33.395 186.779 1.00 71.68 179 ASP G CA 1
ATOM 18593 C C . ASP G 1 199 ? 31.223 32.816 186.816 1.00 75.96 179 ASP G C 1
ATOM 18594 O O . ASP G 1 199 ? 30.463 32.900 185.827 1.00 75.35 179 ASP G O 1
ATOM 18599 N N . ILE G 1 200 ? 30.868 32.252 187.966 1.00 73.65 180 ILE G N 1
ATOM 18600 C CA . ILE G 1 200 ? 29.567 31.633 188.132 1.00 76.34 180 ILE G CA 1
ATOM 18601 C C . ILE G 1 200 ? 28.421 32.635 188.127 1.00 75.15 180 ILE G C 1
ATOM 18602 O O . ILE G 1 200 ? 27.314 32.242 187.970 1.00 78.72 180 ILE G O 1
ATOM 18607 N N . ASP G 1 201 ? 28.701 33.910 188.320 1.00 73.74 181 ASP G N 1
ATOM 18608 C CA . ASP G 1 201 ? 27.688 34.938 188.425 1.00 75.81 181 ASP G CA 1
ATOM 18609 C C . ASP G 1 201 ? 27.426 35.670 187.100 1.00 75.91 181 ASP G C 1
ATOM 18610 O O . ASP G 1 201 ? 28.149 36.581 186.670 1.00 70.01 181 ASP G O 1
ATOM 18615 N N . GLU G 1 202 ? 26.339 35.274 186.466 1.00 76.00 182 GLU G N 1
ATOM 18616 C CA . GLU G 1 202 ? 25.907 35.911 185.227 1.00 80.99 182 GLU G CA 1
ATOM 18617 C C . GLU G 1 202 ? 25.908 37.445 185.249 1.00 75.29 182 GLU G C 1
ATOM 18618 O O . GLU G 1 202 ? 26.205 38.079 184.252 1.00 73.77 182 GLU G O 1
ATOM 18624 N N . ARG G 1 203 ? 25.548 38.045 186.364 1.00 75.48 183 ARG G N 1
ATOM 18625 C CA . ARG G 1 203 ? 25.634 39.502 186.481 1.00 75.92 183 ARG G CA 1
ATOM 18626 C C . ARG G 1 203 ? 27.067 40.007 186.211 1.00 73.40 183 ARG G C 1
ATOM 18627 O O . ARG G 1 203 ? 27.234 41.112 185.667 1.00 70.94 183 ARG G O 1
ATOM 18635 N N . LEU G 1 204 ? 28.081 39.224 186.608 1.00 72.84 184 LEU G N 1
ATOM 18636 C CA . LEU G 1 204 ? 29.478 39.654 186.448 1.00 72.38 184 LEU G CA 1
ATOM 18637 C C . LEU G 1 204 ? 29.966 39.462 185.024 1.00 71.82 184 LEU G C 1
ATOM 18638 O O . LEU G 1 204 ? 30.404 40.420 184.384 1.00 74.59 184 LEU G O 1
ATOM 18643 N N . THR G 1 205 ? 29.828 38.259 184.507 1.00 73.88 185 THR G N 1
ATOM 18644 C CA . THR G 1 205 ? 30.083 38.048 183.067 1.00 75.81 185 THR G CA 1
ATOM 18645 C C . THR G 1 205 ? 29.388 39.115 182.191 1.00 75.97 185 THR G C 1
ATOM 18646 O O . THR G 1 205 ? 30.052 39.763 181.380 1.00 75.38 185 THR G O 1
ATOM 18650 N N . LYS G 1 206 ? 28.096 39.353 182.425 1.00 75.72 186 LYS G N 1
ATOM 18651 C CA . LYS G 1 206 ? 27.341 40.418 181.697 1.00 79.68 186 LYS G CA 1
ATOM 18652 C C . LYS G 1 206 ? 27.964 41.757 181.851 1.00 74.10 186 LYS G C 1
ATOM 18653 O O . LYS G 1 206 ? 28.166 42.449 180.883 1.00 71.49 186 LYS G O 1
ATOM 18659 N N . PHE G 1 207 ? 28.234 42.136 183.091 1.00 72.32 187 PHE G N 1
ATOM 18660 C CA . PHE G 1 207 ? 28.826 43.435 183.354 1.00 72.45 187 PHE G CA 1
ATOM 18661 C C . PHE G 1 207 ? 30.133 43.584 182.586 1.00 70.72 187 PHE G C 1
ATOM 18662 O O . PHE G 1 207 ? 30.411 44.668 182.019 1.00 71.91 187 PHE G O 1
ATOM 18670 N N . ILE G 1 208 ? 30.916 42.506 182.532 1.00 68.44 188 ILE G N 1
ATOM 18671 C CA . ILE G 1 208 ? 32.229 42.629 181.946 1.00 69.69 188 ILE G CA 1
ATOM 18672 C C . ILE G 1 208 ? 32.089 42.866 180.410 1.00 73.47 188 ILE G C 1
ATOM 18673 O O . ILE G 1 208 ? 32.700 43.841 179.899 1.00 71.77 188 ILE G O 1
ATOM 18678 N N . GLU G 1 209 ? 31.310 42.036 179.694 1.00 75.26 189 GLU G N 1
ATOM 18679 C CA . GLU G 1 209 ? 31.070 42.352 178.257 1.00 79.25 189 GLU G CA 1
ATOM 18680 C C . GLU G 1 209 ? 30.552 43.795 178.020 1.00 78.12 189 GLU G C 1
ATOM 18681 O O . GLU G 1 209 ? 31.042 44.433 177.092 1.00 76.29 189 GLU G O 1
ATOM 18687 N N . LYS G 1 210 ? 29.649 44.337 178.866 1.00 81.89 190 LYS G N 1
ATOM 18688 C CA . LYS G 1 210 ? 29.250 45.787 178.725 1.00 85.71 190 LYS G CA 1
ATOM 18689 C C . LYS G 1 210 ? 30.514 46.696 178.757 1.00 83.21 190 LYS G C 1
ATOM 18690 O O . LYS G 1 210 ? 30.680 47.615 177.927 1.00 84.06 190 LYS G O 1
ATOM 18696 N N . ALA G 1 211 ? 31.354 46.475 179.775 1.00 76.27 191 ALA G N 1
ATOM 18697 C CA . ALA G 1 211 ? 32.533 47.294 179.950 1.00 73.10 191 ALA G CA 1
ATOM 18698 C C . ALA G 1 211 ? 33.500 47.137 178.768 1.00 72.14 191 ALA G C 1
ATOM 18699 O O . ALA G 1 211 ? 34.050 48.128 178.285 1.00 70.79 191 ALA G O 1
ATOM 18701 N N . ALA G 1 212 ? 33.699 45.903 178.299 1.00 71.24 192 ALA G N 1
ATOM 18702 C CA . ALA G 1 212 ? 34.544 45.659 177.133 1.00 72.53 192 ALA G CA 1
ATOM 18703 C C . ALA G 1 212 ? 34.039 46.411 175.856 1.00 79.44 192 ALA G C 1
ATOM 18704 O O . ALA G 1 212 ? 34.843 47.070 175.163 1.00 83.39 192 ALA G O 1
ATOM 18706 N N . ASP G 1 213 ? 32.733 46.327 175.566 1.00 83.63 193 ASP G N 1
ATOM 18707 C CA . ASP G 1 213 ? 32.123 47.158 174.514 1.00 90.00 193 ASP G CA 1
ATOM 18708 C C . ASP G 1 213 ? 32.395 48.631 174.737 1.00 90.55 193 ASP G C 1
ATOM 18709 O O . ASP G 1 213 ? 32.834 49.291 173.837 1.00 93.23 193 ASP G O 1
ATOM 18714 N N . GLU G 1 214 ? 32.133 49.133 175.939 1.00 92.57 194 GLU G N 1
ATOM 18715 C CA . GLU G 1 214 ? 32.388 50.560 176.271 1.00 92.34 194 GLU G CA 1
ATOM 18716 C C . GLU G 1 214 ? 33.848 51.000 176.081 1.00 88.89 194 GLU G C 1
ATOM 18717 O O . GLU G 1 214 ? 34.093 52.136 175.702 1.00 88.12 194 GLU G O 1
ATOM 18723 N N . ILE G 1 215 ? 34.790 50.090 176.339 1.00 86.85 195 ILE G N 1
ATOM 18724 C CA . ILE G 1 215 ? 36.219 50.359 176.224 1.00 82.21 195 ILE G CA 1
ATOM 18725 C C . ILE G 1 215 ? 36.665 50.177 174.782 1.00 84.47 195 ILE G C 1
ATOM 18726 O O . ILE G 1 215 ? 37.589 50.870 174.336 1.00 85.53 195 ILE G O 1
ATOM 18731 N N . GLY G 1 216 ? 36.047 49.213 174.088 1.00 83.98 196 GLY G N 1
ATOM 18732 C CA . GLY G 1 216 ? 36.377 48.864 172.703 1.00 84.56 196 GLY G CA 1
ATOM 18733 C C . GLY G 1 216 ? 37.485 47.838 172.696 1.00 80.73 196 GLY G C 1
ATOM 18734 O O . GLY G 1 216 ? 38.259 47.744 171.756 1.00 78.06 196 GLY G O 1
ATOM 18735 N N . TYR G 1 217 ? 37.534 47.030 173.733 1.00 76.63 197 TYR G N 1
ATOM 18736 C CA . TYR G 1 217 ? 38.629 46.091 173.899 1.00 76.16 197 TYR G CA 1
ATOM 18737 C C . TYR G 1 217 ? 38.287 44.813 173.149 1.00 79.31 197 TYR G C 1
ATOM 18738 O O . TYR G 1 217 ? 37.221 44.214 173.357 1.00 76.48 197 TYR G O 1
ATOM 18747 N N . GLU G 1 218 ? 39.210 44.361 172.310 1.00 80.79 198 GLU G N 1
ATOM 18748 C CA . GLU G 1 218 ? 38.902 43.268 171.401 1.00 81.67 198 GLU G CA 1
ATOM 18749 C C . GLU G 1 218 ? 39.151 41.923 171.980 1.00 79.77 198 GLU G C 1
ATOM 18750 O O . GLU G 1 218 ? 38.244 41.065 171.953 1.00 74.68 198 GLU G O 1
ATOM 18756 N N . ASN G 1 219 ? 40.401 41.699 172.411 1.00 74.96 199 ASN G N 1
ATOM 18757 C CA . ASN G 1 219 ? 40.779 40.381 172.763 1.00 74.75 199 ASN G CA 1
ATOM 18758 C C . ASN G 1 219 ? 40.412 39.922 174.202 1.00 75.93 199 ASN G C 1
ATOM 18759 O O . ASN G 1 219 ? 41.299 39.594 174.992 1.00 78.00 199 ASN G O 1
ATOM 18764 N N . ILE G 1 220 ? 39.114 39.759 174.484 1.00 75.97 200 ILE G N 1
ATOM 18765 C CA . ILE G 1 220 ? 38.680 39.150 175.743 1.00 73.30 200 ILE G CA 1
ATOM 18766 C C . ILE G 1 220 ? 37.571 38.112 175.558 1.00 74.57 200 ILE G C 1
ATOM 18767 O O . ILE G 1 220 ? 36.494 38.416 175.071 1.00 77.76 200 ILE G O 1
ATOM 18772 N N . GLU G 1 221 ? 37.851 36.881 175.922 1.00 72.84 201 GLU G N 1
ATOM 18773 C CA . GLU G 1 221 ? 36.840 35.850 175.976 1.00 78.93 201 GLU G CA 1
ATOM 18774 C C . GLU G 1 221 ? 36.228 35.871 177.377 1.00 79.71 201 GLU G C 1
ATOM 18775 O O . GLU G 1 221 ? 36.941 35.887 178.365 1.00 77.65 201 GLU G O 1
ATOM 18781 N N . ILE G 1 222 ? 34.910 35.866 177.461 1.00 80.56 202 ILE G N 1
ATOM 18782 C CA . ILE G 1 222 ? 34.177 35.882 178.727 1.00 77.85 202 ILE G CA 1
ATOM 18783 C C . ILE G 1 222 ? 33.235 34.640 178.776 1.00 80.86 202 ILE G C 1
ATOM 18784 O O . ILE G 1 222 ? 32.720 34.219 177.745 1.00 80.36 202 ILE G O 1
ATOM 18789 N N . PHE G 1 223 ? 33.000 34.049 179.940 1.00 77.27 203 PHE G N 1
ATOM 18790 C CA . PHE G 1 223 ? 31.976 33.013 180.037 1.00 80.61 203 PHE G CA 1
ATOM 18791 C C . PHE G 1 223 ? 31.579 32.647 181.440 1.00 84.55 203 PHE G C 1
ATOM 18792 O O . PHE G 1 223 ? 32.367 32.815 182.383 1.00 88.64 203 PHE G O 1
ATOM 18800 N N . THR G 1 224 ? 30.345 32.167 181.601 1.00 82.13 204 THR G N 1
ATOM 18801 C CA . THR G 1 224 ? 29.885 31.697 182.908 1.00 81.08 204 THR G CA 1
ATOM 18802 C C . THR G 1 224 ? 30.377 30.246 183.104 1.00 81.82 204 THR G C 1
ATOM 18803 O O . THR G 1 224 ? 30.467 29.469 182.175 1.00 77.82 204 THR G O 1
ATOM 18807 N N . PHE G 1 225 ? 30.783 29.925 184.321 1.00 79.75 205 PHE G N 1
ATOM 18808 C CA . PHE G 1 225 ? 31.325 28.605 184.632 1.00 78.46 205 PHE G CA 1
ATOM 18809 C C . PHE G 1 225 ? 31.294 28.373 186.155 1.00 76.72 205 PHE G C 1
ATOM 18810 O O . PHE G 1 225 ? 31.346 29.333 186.944 1.00 70.28 205 PHE G O 1
ATOM 18818 N N . ASP G 1 226 ? 31.130 27.105 186.535 1.00 74.03 206 ASP G N 1
ATOM 18819 C CA . ASP G 1 226 ? 31.219 26.675 187.891 1.00 74.75 206 ASP G CA 1
ATOM 18820 C C . ASP G 1 226 ? 32.503 25.852 188.013 1.00 74.45 206 ASP G C 1
ATOM 18821 O O . ASP G 1 226 ? 32.626 24.758 187.457 1.00 73.57 206 ASP G O 1
ATOM 18826 N N . LEU G 1 227 ? 33.436 26.367 188.810 1.00 69.22 207 LEU G N 1
ATOM 18827 C CA . LEU G 1 227 ? 34.748 25.742 189.032 1.00 67.27 207 LEU G CA 1
ATOM 18828 C C . LEU G 1 227 ? 34.703 24.478 189.850 1.00 67.11 207 LEU G C 1
ATOM 18829 O O . LEU G 1 227 ? 35.758 23.854 190.014 1.00 63.55 207 LEU G O 1
ATOM 18834 N N . ARG G 1 228 ? 33.525 24.075 190.348 1.00 71.12 208 ARG G N 1
ATOM 18835 C CA . ARG G 1 228 ? 33.331 22.657 190.748 1.00 76.14 208 ARG G CA 1
ATOM 18836 C C . ARG G 1 228 ? 33.624 21.697 189.580 1.00 79.14 208 ARG G C 1
ATOM 18837 O O . ARG G 1 228 ? 34.101 20.573 189.811 1.00 79.24 208 ARG G O 1
ATOM 18845 N N . LYS G 1 229 ? 33.318 22.123 188.351 1.00 82.61 209 LYS G N 1
ATOM 18846 C CA . LYS G 1 229 ? 33.595 21.310 187.151 1.00 88.15 209 LYS G CA 1
ATOM 18847 C C . LYS G 1 229 ? 35.043 21.502 186.710 1.00 86.53 209 LYS G C 1
ATOM 18848 O O . LYS G 1 229 ? 35.557 22.621 186.807 1.00 79.55 209 LYS G O 1
ATOM 18854 N N . PRO G 1 230 ? 35.676 20.433 186.168 1.00 86.09 210 PRO G N 1
ATOM 18855 C CA . PRO G 1 230 ? 37.029 20.616 185.588 1.00 84.87 210 PRO G CA 1
ATOM 18856 C C . PRO G 1 230 ? 36.993 21.573 184.421 1.00 84.54 210 PRO G C 1
ATOM 18857 O O . PRO G 1 230 ? 35.942 21.748 183.810 1.00 83.68 210 PRO G O 1
ATOM 18861 N N . LEU G 1 231 ? 38.114 22.233 184.151 1.00 83.30 211 LEU G N 1
ATOM 18862 C CA . LEU G 1 231 ? 38.141 23.260 183.113 1.00 83.00 211 LEU G CA 1
ATOM 18863 C C . LEU G 1 231 ? 38.059 22.597 181.739 1.00 85.17 211 LEU G C 1
ATOM 18864 O O . LEU G 1 231 ? 38.667 21.546 181.546 1.00 80.18 211 LEU G O 1
ATOM 18869 N N . PRO G 1 232 ? 37.341 23.230 180.780 1.00 87.35 212 PRO G N 1
ATOM 18870 C CA . PRO G 1 232 ? 37.329 22.693 179.401 1.00 87.87 212 PRO G CA 1
ATOM 18871 C C . PRO G 1 232 ? 38.729 22.414 178.842 1.00 87.91 212 PRO G C 1
ATOM 18872 O O . PRO G 1 232 ? 39.722 22.996 179.283 1.00 85.53 212 PRO G O 1
ATOM 18876 N N . ASP G 1 233 ? 38.774 21.488 177.912 1.00 89.37 213 ASP G N 1
ATOM 18877 C CA . ASP G 1 233 ? 39.839 21.315 176.921 1.00 98.10 213 ASP G CA 1
ATOM 18878 C C . ASP G 1 233 ? 40.524 22.634 176.492 1.00 97.28 213 ASP G C 1
ATOM 18879 O O . ASP G 1 233 ? 41.749 22.785 176.584 1.00 88.70 213 ASP G O 1
ATOM 18884 N N . TYR G 1 234 ? 39.705 23.583 176.040 1.00 106.25 214 TYR G N 1
ATOM 18885 C CA . TYR G 1 234 ? 40.198 24.760 175.313 1.00 113.59 214 TYR G CA 1
ATOM 18886 C C . TYR G 1 234 ? 40.720 25.866 176.233 1.00 105.61 214 TYR G C 1
ATOM 18887 O O . TYR G 1 234 ? 41.084 26.934 175.751 1.00 107.75 214 TYR G O 1
ATOM 18896 N N . ALA G 1 235 ? 40.783 25.611 177.543 1.00 101.13 215 ALA G N 1
ATOM 18897 C CA . ALA G 1 235 ? 41.398 26.541 178.481 1.00 93.06 215 ALA G CA 1
ATOM 18898 C C . ALA G 1 235 ? 42.786 26.102 178.987 1.00 86.63 215 ALA G C 1
ATOM 18899 O O . ALA G 1 235 ? 43.483 26.916 179.596 1.00 86.77 215 ALA G O 1
ATOM 18901 N N . LEU G 1 236 ? 43.193 24.862 178.704 1.00 78.59 216 LEU G N 1
ATOM 18902 C CA . LEU G 1 236 ? 44.367 24.247 179.329 1.00 75.31 216 LEU G CA 1
ATOM 18903 C C . LEU G 1 236 ? 45.685 24.407 178.585 1.00 76.55 216 LEU G C 1
ATOM 18904 O O . LEU G 1 236 ? 45.756 24.179 177.391 1.00 73.96 216 LEU G O 1
ATOM 18909 N N . HIS G 1 237 ? 46.732 24.779 179.317 1.00 70.48 217 HIS G N 1
ATOM 18910 C CA . HIS G 1 237 ? 48.101 24.890 178.794 1.00 73.31 217 HIS G CA 1
ATOM 18911 C C . HIS G 1 237 ? 48.222 26.030 177.767 1.00 68.64 217 HIS G C 1
ATOM 18912 O O . HIS G 1 237 ? 49.029 25.952 176.841 1.00 63.72 217 HIS G O 1
ATOM 18919 N N . LYS G 1 238 ? 47.435 27.088 177.970 1.00 64.90 218 LYS G N 1
ATOM 18920 C CA . LYS G 1 238 ? 47.287 28.167 177.022 1.00 62.42 218 LYS G CA 1
ATOM 18921 C C . LYS G 1 238 ? 47.574 29.563 177.495 1.00 62.15 218 LYS G C 1
ATOM 18922 O O . LYS G 1 238 ? 47.617 30.474 176.681 1.00 60.86 218 LYS G O 1
ATOM 18928 N N . PHE G 1 239 ? 47.805 29.774 178.790 1.00 62.35 219 PHE G N 1
ATOM 18929 C CA . PHE G 1 239 ? 47.916 31.148 179.325 1.00 58.04 219 PHE G CA 1
ATOM 18930 C C . PHE G 1 239 ? 49.266 31.393 180.056 1.00 55.39 219 PHE G C 1
ATOM 18931 O O . PHE G 1 239 ? 49.951 30.465 180.512 1.00 57.85 219 PHE G O 1
ATOM 18939 N N . ASP G 1 240 ? 49.663 32.651 180.091 1.00 53.77 220 ASP G N 1
ATOM 18940 C CA . ASP G 1 240 ? 50.966 33.084 180.658 1.00 51.82 220 ASP G CA 1
ATOM 18941 C C . ASP G 1 240 ? 50.836 33.357 182.158 1.00 51.88 220 ASP G C 1
ATOM 18942 O O . ASP G 1 240 ? 51.778 33.084 182.935 1.00 52.76 220 ASP G O 1
ATOM 18947 N N . THR G 1 241 ? 49.669 33.860 182.557 1.00 50.14 221 THR G N 1
ATOM 18948 C CA . THR G 1 241 ? 49.416 34.387 183.920 1.00 50.64 221 THR G CA 1
ATOM 18949 C C . THR G 1 241 ? 47.967 34.144 184.238 1.00 53.88 221 THR G C 1
ATOM 18950 O O . THR G 1 241 ? 47.114 34.230 183.320 1.00 56.35 221 THR G O 1
ATOM 18954 N N . PHE G 1 242 ? 47.691 33.772 185.488 1.00 50.15 222 PHE G N 1
ATOM 18955 C CA . PHE G 1 242 ? 46.300 33.749 185.971 1.00 53.57 222 PHE G CA 1
ATOM 18956 C C . PHE G 1 242 ? 46.200 34.588 187.245 1.00 51.88 222 PHE G C 1
ATOM 18957 O O . PHE G 1 242 ? 47.155 34.666 188.002 1.00 50.20 222 PHE G O 1
ATOM 18965 N N . ILE G 1 243 ? 45.040 35.199 187.438 1.00 54.00 223 ILE G N 1
ATOM 18966 C CA . ILE G 1 243 ? 44.679 35.847 188.713 1.00 54.57 223 ILE G CA 1
ATOM 18967 C C . ILE G 1 243 ? 43.353 35.284 189.214 1.00 54.92 223 ILE G C 1
ATOM 18968 O O . ILE G 1 243 ? 42.423 35.082 188.430 1.00 51.36 223 ILE G O 1
ATOM 18973 N N . THR G 1 244 ? 43.320 34.943 190.503 1.00 51.54 224 THR G N 1
ATOM 18974 C CA . THR G 1 244 ? 42.099 34.507 191.167 1.00 53.95 224 THR G CA 1
ATOM 18975 C C . THR G 1 244 ? 42.151 34.970 192.598 1.00 51.07 224 THR G C 1
ATOM 18976 O O . THR G 1 244 ? 43.228 35.206 193.140 1.00 50.75 224 THR G O 1
ATOM 18980 N N . ASP G 1 245 ? 40.989 35.107 193.187 1.00 52.77 225 ASP G N 1
ATOM 18981 C CA . ASP G 1 245 ? 40.861 35.497 194.604 1.00 55.59 225 ASP G CA 1
ATOM 18982 C C . ASP G 1 245 ? 39.813 34.618 195.303 1.00 56.43 225 ASP G C 1
ATOM 18983 O O . ASP G 1 245 ? 38.655 34.962 195.400 1.00 59.08 225 ASP G O 1
ATOM 18988 N N . PRO G 1 246 ? 40.248 33.464 195.760 1.00 56.54 226 PRO G N 1
ATOM 18989 C CA . PRO G 1 246 ? 39.387 32.341 196.086 1.00 54.69 226 PRO G CA 1
ATOM 18990 C C . PRO G 1 246 ? 38.783 32.280 197.463 1.00 55.50 226 PRO G C 1
ATOM 18991 O O . PRO G 1 246 ? 39.265 32.928 198.350 1.00 57.86 226 PRO G O 1
ATOM 18995 N N . PRO G 1 247 ? 37.739 31.443 197.646 1.00 56.99 227 PRO G N 1
ATOM 18996 C CA . PRO G 1 247 ? 37.323 31.082 198.997 1.00 57.79 227 PRO G CA 1
ATOM 18997 C C . PRO G 1 247 ? 38.456 30.285 199.639 1.00 57.11 227 PRO G C 1
ATOM 18998 O O . PRO G 1 247 ? 39.449 29.964 198.970 1.00 57.81 227 PRO G O 1
ATOM 19002 N N . GLU G 1 248 ? 38.325 29.906 200.883 1.00 60.24 228 GLU G N 1
ATOM 19003 C CA . GLU G 1 248 ? 39.529 29.521 201.659 1.00 64.22 228 GLU G CA 1
ATOM 19004 C C . GLU G 1 248 ? 39.592 28.054 202.113 1.00 66.67 228 GLU G C 1
ATOM 19005 O O . GLU G 1 248 ? 40.509 27.636 202.833 1.00 67.90 228 GLU G O 1
ATOM 19011 N N . THR G 1 249 ? 38.660 27.252 201.644 1.00 65.33 229 THR G N 1
ATOM 19012 C CA . THR G 1 249 ? 38.689 25.806 201.948 1.00 66.93 229 THR G CA 1
ATOM 19013 C C . THR G 1 249 ? 39.821 25.218 201.122 1.00 66.33 229 THR G C 1
ATOM 19014 O O . THR G 1 249 ? 40.137 25.748 200.084 1.00 63.10 229 THR G O 1
ATOM 19018 N N . VAL G 1 250 ? 40.500 24.193 201.609 1.00 69.63 230 VAL G N 1
ATOM 19019 C CA . VAL G 1 250 ? 41.606 23.592 200.859 1.00 75.95 230 VAL G CA 1
ATOM 19020 C C . VAL G 1 250 ? 41.074 23.047 199.525 1.00 78.98 230 VAL G C 1
ATOM 19021 O O . VAL G 1 250 ? 41.776 23.039 198.505 1.00 77.29 230 VAL G O 1
ATOM 19025 N N . GLU G 1 251 ? 39.827 22.599 199.586 1.00 79.94 231 GLU G N 1
ATOM 19026 C CA . GLU G 1 251 ? 38.989 22.287 198.434 1.00 83.00 231 GLU G CA 1
ATOM 19027 C C . GLU G 1 251 ? 38.882 23.425 197.370 1.00 77.51 231 GLU G C 1
ATOM 19028 O O . GLU G 1 251 ? 39.175 23.223 196.192 1.00 78.60 231 GLU G O 1
ATOM 19034 N N . ALA G 1 252 ? 38.469 24.608 197.783 1.00 69.40 232 ALA G N 1
ATOM 19035 C CA . ALA G 1 252 ? 38.351 25.760 196.875 1.00 68.94 232 ALA G CA 1
ATOM 19036 C C . ALA G 1 252 ? 39.680 26.249 196.301 1.00 65.36 232 ALA G C 1
ATOM 19037 O O . ALA G 1 252 ? 39.698 26.731 195.175 1.00 65.48 232 ALA G O 1
ATOM 19039 N N . ILE G 1 253 ? 40.762 26.113 197.058 1.00 62.31 233 ILE G N 1
ATOM 19040 C CA . ILE G 1 253 ? 42.129 26.444 196.584 1.00 65.18 233 ILE G CA 1
ATOM 19041 C C . ILE G 1 253 ? 42.465 25.578 195.345 1.00 62.51 233 ILE G C 1
ATOM 19042 O O . ILE G 1 253 ? 42.928 26.083 194.321 1.00 58.99 233 ILE G O 1
ATOM 19047 N N . ARG G 1 254 ? 42.178 24.285 195.453 1.00 62.71 234 ARG G N 1
ATOM 19048 C CA . ARG G 1 254 ? 42.253 23.372 194.322 1.00 63.95 234 ARG G CA 1
ATOM 19049 C C . ARG G 1 254 ? 41.395 23.843 193.120 1.00 61.05 234 ARG G C 1
ATOM 19050 O O . ARG G 1 254 ? 41.892 23.958 192.003 1.00 64.56 234 ARG G O 1
ATOM 19058 N N . ALA G 1 255 ? 40.128 24.156 193.374 1.00 59.95 235 ALA G N 1
ATOM 19059 C CA . ALA G 1 255 ? 39.193 24.599 192.339 1.00 59.81 235 ALA G CA 1
ATOM 19060 C C . ALA G 1 255 ? 39.545 25.889 191.656 1.00 58.38 235 ALA G C 1
ATOM 19061 O O . ALA G 1 255 ? 39.256 26.035 190.454 1.00 59.50 235 ALA G O 1
ATOM 19063 N N . PHE G 1 256 ? 40.128 26.835 192.399 1.00 53.82 236 PHE G N 1
ATOM 19064 C CA . PHE G 1 256 ? 40.435 28.120 191.827 1.00 55.38 236 PHE G CA 1
ATOM 19065 C C . PHE G 1 256 ? 41.942 28.197 191.455 1.00 58.45 236 PHE G C 1
ATOM 19066 O O . PHE G 1 256 ? 42.295 28.364 190.260 1.00 59.40 236 PHE G O 1
ATOM 19074 N N . VAL G 1 257 ? 42.812 28.100 192.466 1.00 55.11 237 VAL G N 1
ATOM 19075 C CA . VAL G 1 257 ? 44.247 28.253 192.260 1.00 56.50 237 VAL G CA 1
ATOM 19076 C C . VAL G 1 257 ? 44.787 27.077 191.415 1.00 56.93 237 VAL G C 1
ATOM 19077 O O . VAL G 1 257 ? 45.624 27.278 190.531 1.00 54.73 237 VAL G O 1
ATOM 19081 N N . GLY G 1 258 ? 44.338 25.867 191.730 1.00 58.55 238 GLY G N 1
ATOM 19082 C CA . GLY G 1 258 ? 44.815 24.694 191.050 1.00 62.47 238 GLY G CA 1
ATOM 19083 C C . GLY G 1 258 ? 44.394 24.620 189.590 1.00 62.85 238 GLY G C 1
ATOM 19084 O O . GLY G 1 258 ? 45.171 24.181 188.737 1.00 63.52 238 GLY G O 1
ATOM 19085 N N . ARG G 1 259 ? 43.159 25.032 189.287 1.00 62.84 239 ARG G N 1
ATOM 19086 C CA . ARG G 1 259 ? 42.717 25.083 187.892 1.00 61.92 239 ARG G CA 1
ATOM 19087 C C . ARG G 1 259 ? 43.401 26.238 187.230 1.00 60.76 239 ARG G C 1
ATOM 19088 O O . ARG G 1 259 ? 43.883 26.107 186.119 1.00 58.37 239 ARG G O 1
ATOM 19096 N N . GLY G 1 260 ? 43.527 27.366 187.941 1.00 55.42 240 GLY G N 1
ATOM 19097 C CA . GLY G 1 260 ? 44.349 28.431 187.419 1.00 54.88 240 GLY G CA 1
ATOM 19098 C C . GLY G 1 260 ? 45.732 27.948 186.984 1.00 55.19 240 GLY G C 1
ATOM 19099 O O . GLY G 1 260 ? 46.235 28.361 185.919 1.00 52.44 240 GLY G O 1
ATOM 19100 N N . ILE G 1 261 ? 46.354 27.091 187.797 1.00 54.50 241 ILE G N 1
ATOM 19101 C CA . ILE G 1 261 ? 47.635 26.464 187.405 1.00 57.77 241 ILE G CA 1
ATOM 19102 C C . ILE G 1 261 ? 47.531 25.593 186.133 1.00 57.98 241 ILE G C 1
ATOM 19103 O O . ILE G 1 261 ? 48.449 25.548 185.311 1.00 55.42 241 ILE G O 1
ATOM 19108 N N . ALA G 1 262 ? 46.427 24.900 185.956 1.00 59.60 242 ALA G N 1
ATOM 19109 C CA . ALA G 1 262 ? 46.249 24.121 184.730 1.00 60.82 242 ALA G CA 1
ATOM 19110 C C . ALA G 1 262 ? 45.934 24.988 183.456 1.00 63.26 242 ALA G C 1
ATOM 19111 O O . ALA G 1 262 ? 46.079 24.497 182.343 1.00 66.96 242 ALA G O 1
ATOM 19113 N N . THR G 1 263 ? 45.591 26.271 183.591 1.00 59.96 243 THR G N 1
ATOM 19114 C CA . THR G 1 263 ? 45.493 27.145 182.427 1.00 61.33 243 THR G CA 1
ATOM 19115 C C . THR G 1 263 ? 46.868 27.507 181.850 1.00 61.86 243 THR G C 1
ATOM 19116 O O . THR G 1 263 ? 46.966 27.983 180.702 1.00 62.13 243 THR G O 1
ATOM 19120 N N . LEU G 1 264 ? 47.916 27.287 182.633 1.00 61.28 244 LEU G N 1
ATOM 19121 C CA . LEU G 1 264 ? 49.221 27.800 182.294 1.00 61.86 244 LEU G CA 1
ATOM 19122 C C . LEU G 1 264 ? 49.980 26.918 181.286 1.00 59.68 244 LEU G C 1
ATOM 19123 O O . LEU G 1 264 ? 49.933 25.707 181.402 1.00 59.43 244 LEU G O 1
ATOM 19128 N N . LYS G 1 265 ? 50.729 27.577 180.379 1.00 55.48 245 LYS G N 1
ATOM 19129 C CA . LYS G 1 265 ? 51.383 26.902 179.244 1.00 57.80 245 LYS G CA 1
ATOM 19130 C C . LYS G 1 265 ? 52.425 25.907 179.688 1.00 58.81 245 LYS G C 1
ATOM 19131 O O . LYS G 1 265 ? 52.523 24.863 179.106 1.00 56.30 245 LYS G O 1
ATOM 19137 N N . GLY G 1 266 ? 53.193 26.252 180.731 1.00 55.61 246 GLY G N 1
ATOM 19138 C CA . GLY G 1 266 ? 54.302 25.434 181.206 1.00 55.03 246 GLY G CA 1
ATOM 19139 C C . GLY G 1 266 ? 55.103 26.229 182.220 1.00 54.01 246 GLY G C 1
ATOM 19140 O O . GLY G 1 266 ? 54.598 27.200 182.777 1.00 51.20 246 GLY G O 1
ATOM 19141 N N . PRO G 1 267 ? 56.346 25.815 182.474 1.00 57.33 247 PRO G N 1
ATOM 19142 C CA . PRO G 1 267 ? 57.277 26.503 183.389 1.00 53.80 247 PRO G CA 1
ATOM 19143 C C . PRO G 1 267 ? 57.407 27.947 183.066 1.00 53.39 247 PRO G C 1
ATOM 19144 O O . PRO G 1 267 ? 57.320 28.280 181.915 1.00 56.70 247 PRO G O 1
ATOM 19148 N N . GLY G 1 268 ? 57.699 28.793 184.045 1.00 53.38 248 GLY G N 1
ATOM 19149 C CA . GLY G 1 268 ? 57.908 30.205 183.780 1.00 51.07 248 GLY G CA 1
ATOM 19150 C C . GLY G 1 268 ? 56.654 31.049 183.839 1.00 50.64 248 GLY G C 1
ATOM 19151 O O . GLY G 1 268 ? 56.719 32.242 183.547 1.00 51.73 248 GLY G O 1
ATOM 19152 N N . CYS G 1 269 ? 55.520 30.435 184.117 1.00 49.52 249 CYS G N 1
ATOM 19153 C CA . CYS G 1 269 ? 54.244 31.138 184.120 1.00 50.18 249 CYS G CA 1
ATOM 19154 C C . CYS G 1 269 ? 53.824 31.510 185.565 1.00 51.33 249 CYS G C 1
ATOM 19155 O O . CYS G 1 269 ? 54.195 30.822 186.496 1.00 52.61 249 CYS G O 1
ATOM 19158 N N . ALA G 1 270 ? 52.937 32.501 185.706 1.00 49.57 250 ALA G N 1
ATOM 19159 C CA . ALA G 1 270 ? 52.640 33.144 187.012 1.00 49.15 250 ALA G CA 1
ATOM 19160 C C . ALA G 1 270 ? 51.187 33.053 187.413 1.00 48.52 250 ALA G C 1
ATOM 19161 O O . ALA G 1 270 ? 50.301 32.928 186.581 1.00 51.17 250 ALA G O 1
ATOM 19163 N N . GLY G 1 271 ? 50.973 32.990 188.723 1.00 50.19 251 GLY G N 1
ATOM 19164 C CA . GLY G 1 271 ? 49.625 32.995 189.286 1.00 47.20 251 GLY G CA 1
ATOM 19165 C C . GLY G 1 271 ? 49.610 33.963 190.468 1.00 47.67 251 GLY G C 1
ATOM 19166 O O . GLY G 1 271 ? 50.623 34.104 191.186 1.00 45.73 251 GLY G O 1
ATOM 19167 N N . TYR G 1 272 ? 48.455 34.614 190.654 1.00 44.58 252 TYR G N 1
ATOM 19168 C CA . TYR G 1 272 ? 48.260 35.612 191.676 1.00 45.30 252 TYR G CA 1
ATOM 19169 C C . TYR G 1 272 ? 46.945 35.310 192.362 1.00 47.41 252 TYR G C 1
ATOM 19170 O O . TYR G 1 272 ? 45.916 35.098 191.673 1.00 51.25 252 TYR G O 1
ATOM 19179 N N . PHE G 1 273 ? 46.935 35.360 193.717 1.00 47.08 253 PHE G N 1
ATOM 19180 C CA . PHE G 1 273 ? 45.714 35.130 194.487 1.00 46.78 253 PHE G CA 1
ATOM 19181 C C . PHE G 1 273 ? 45.905 35.605 195.912 1.00 47.79 253 PHE G C 1
ATOM 19182 O O . PHE G 1 273 ? 47.028 35.584 196.422 1.00 44.99 253 PHE G O 1
ATOM 19190 N N . GLY G 1 274 ? 44.801 36.020 196.548 1.00 48.75 254 GLY G N 1
ATOM 19191 C CA . GLY G 1 274 ? 44.825 36.352 197.960 1.00 48.57 254 GLY G CA 1
ATOM 19192 C C . GLY G 1 274 ? 44.569 35.196 198.930 1.00 52.06 254 GLY G C 1
ATOM 19193 O O . GLY G 1 274 ? 43.777 34.316 198.644 1.00 51.46 254 GLY G O 1
ATOM 19194 N N . ILE G 1 275 ? 45.248 35.221 200.095 1.00 50.54 255 ILE G N 1
ATOM 19195 C CA . ILE G 1 275 ? 44.946 34.302 201.211 1.00 48.90 255 ILE G CA 1
ATOM 19196 C C . ILE G 1 275 ? 44.876 35.137 202.468 1.00 47.50 255 ILE G C 1
ATOM 19197 O O . ILE G 1 275 ? 45.774 35.842 202.787 1.00 47.25 255 ILE G O 1
ATOM 19202 N N . THR G 1 276 ? 43.855 34.892 203.255 1.00 51.29 256 THR G N 1
ATOM 19203 C CA . THR G 1 276 ? 43.432 35.754 204.360 1.00 52.02 256 THR G CA 1
ATOM 19204 C C . THR G 1 276 ? 43.970 35.088 205.680 1.00 50.45 256 THR G C 1
ATOM 19205 O O . THR G 1 276 ? 44.208 33.857 205.729 1.00 47.63 256 THR G O 1
ATOM 19209 N N . ARG G 1 277 ? 44.202 35.907 206.703 1.00 45.81 257 ARG G N 1
ATOM 19210 C CA . ARG G 1 277 ? 44.362 35.471 208.086 1.00 46.95 257 ARG G CA 1
ATOM 19211 C C . ARG G 1 277 ? 43.069 35.563 208.841 1.00 47.57 257 ARG G C 1
ATOM 19212 O O . ARG G 1 277 ? 42.965 35.043 209.937 1.00 54.04 257 ARG G O 1
ATOM 19220 N N . ARG G 1 278 ? 42.070 36.133 208.193 1.00 46.71 258 ARG G N 1
ATOM 19221 C CA . ARG G 1 278 ? 40.715 36.146 208.691 1.00 47.65 258 ARG G CA 1
ATOM 19222 C C . ARG G 1 278 ? 39.936 34.798 208.703 1.00 49.94 258 ARG G C 1
ATOM 19223 O O . ARG G 1 278 ? 39.099 34.558 209.599 1.00 49.63 258 ARG G O 1
ATOM 19231 N N . GLU G 1 279 ? 40.173 33.934 207.715 1.00 50.80 259 GLU G N 1
ATOM 19232 C CA . GLU G 1 279 ? 39.333 32.716 207.523 1.00 51.87 259 GLU G CA 1
ATOM 19233 C C . GLU G 1 279 ? 40.216 31.500 207.375 1.00 52.15 259 GLU G C 1
ATOM 19234 O O . GLU G 1 279 ? 39.712 30.441 207.086 1.00 54.05 259 GLU G O 1
ATOM 19240 N N . SER G 1 280 ? 41.497 31.647 207.659 1.00 50.57 260 SER G N 1
ATOM 19241 C CA . SER G 1 280 ? 42.475 30.596 207.554 1.00 51.95 260 SER G CA 1
ATOM 19242 C C . SER G 1 280 ? 43.438 30.843 208.655 1.00 50.57 260 SER G C 1
ATOM 19243 O O . SER G 1 280 ? 44.067 31.893 208.695 1.00 50.53 260 SER G O 1
ATOM 19246 N N . SER G 1 281 ? 43.514 29.896 209.578 1.00 50.55 261 SER G N 1
ATOM 19247 C CA . SER G 1 281 ? 44.583 29.825 210.563 1.00 48.67 261 SER G CA 1
ATOM 19248 C C . SER G 1 281 ? 45.899 29.587 209.857 1.00 48.25 261 SER G C 1
ATOM 19249 O O . SER G 1 281 ? 45.890 29.132 208.751 1.00 48.61 261 SER G O 1
ATOM 19252 N N . LEU G 1 282 ? 47.019 29.837 210.531 1.00 48.70 262 LEU G N 1
ATOM 19253 C CA . LEU G 1 282 ? 48.359 29.461 210.016 1.00 47.76 262 LEU G CA 1
ATOM 19254 C C . LEU G 1 282 ? 48.565 27.942 209.812 1.00 51.61 262 LEU G C 1
ATOM 19255 O O . LEU G 1 282 ? 49.327 27.549 208.916 1.00 53.09 262 LEU G O 1
ATOM 19260 N N . ASP G 1 283 ? 47.931 27.115 210.659 1.00 50.98 263 ASP G N 1
ATOM 19261 C CA . ASP G 1 283 ? 47.765 25.729 210.378 1.00 54.05 263 ASP G CA 1
ATOM 19262 C C . ASP G 1 283 ? 47.139 25.455 209.015 1.00 54.42 263 ASP G C 1
ATOM 19263 O O . ASP G 1 283 ? 47.662 24.614 208.240 1.00 55.79 263 ASP G O 1
ATOM 19268 N N . LYS G 1 284 ? 46.020 26.097 208.715 1.00 52.73 264 LYS G N 1
ATOM 19269 C CA . LYS G 1 284 ? 45.505 25.956 207.346 1.00 55.88 264 LYS G CA 1
ATOM 19270 C C . LYS G 1 284 ? 46.517 26.462 206.252 1.00 52.64 264 LYS G C 1
ATOM 19271 O O . LYS G 1 284 ? 46.690 25.840 205.212 1.00 53.25 264 LYS G O 1
ATOM 19277 N N . TRP G 1 285 ? 47.202 27.567 206.522 1.00 51.45 265 TRP G N 1
ATOM 19278 C CA . TRP G 1 285 ? 48.241 28.119 205.595 1.00 50.83 265 TRP G CA 1
ATOM 19279 C C . TRP G 1 285 ? 49.292 27.082 205.321 1.00 50.02 265 TRP G C 1
ATOM 19280 O O . TRP G 1 285 ? 49.743 26.917 204.170 1.00 48.18 265 TRP G O 1
ATOM 19291 N N . ARG G 1 286 ? 49.686 26.363 206.380 1.00 49.43 266 ARG G N 1
ATOM 19292 C CA . ARG G 1 286 ? 50.651 25.256 206.208 1.00 52.64 266 ARG G CA 1
ATOM 19293 C C . ARG G 1 286 ? 50.120 24.160 205.264 1.00 50.87 266 ARG G C 1
ATOM 19294 O O . ARG G 1 286 ? 50.824 23.739 204.385 1.00 49.62 266 ARG G O 1
ATOM 19302 N N . GLU G 1 287 ? 48.856 23.751 205.419 1.00 54.97 267 GLU G N 1
ATOM 19303 C CA . GLU G 1 287 ? 48.227 22.742 204.550 0.60 51.09 267 GLU G CA 1
ATOM 19304 C C . GLU G 1 287 ? 48.242 23.269 203.119 1.00 51.64 267 GLU G C 1
ATOM 19305 O O . GLU G 1 287 ? 48.610 22.552 202.178 1.00 50.91 267 GLU G O 1
ATOM 19311 N N . ILE G 1 288 ? 47.847 24.531 202.961 1.00 49.66 268 ILE G N 1
ATOM 19312 C CA . ILE G 1 288 ? 47.751 25.197 201.632 1.00 50.83 268 ILE G CA 1
ATOM 19313 C C . ILE G 1 288 ? 49.104 25.259 200.942 1.00 51.75 268 ILE G C 1
ATOM 19314 O O . ILE G 1 288 ? 49.239 24.955 199.735 1.00 50.91 268 ILE G O 1
ATOM 19319 N N . GLN G 1 289 ? 50.124 25.650 201.688 1.00 48.90 269 GLN G N 1
ATOM 19320 C CA . GLN G 1 289 ? 51.431 25.761 201.074 1.00 48.15 269 GLN G CA 1
ATOM 19321 C C . GLN G 1 289 ? 51.920 24.396 200.678 1.00 48.30 269 GLN G C 1
ATOM 19322 O O . GLN G 1 289 ? 52.662 24.255 199.753 1.00 48.31 269 GLN G O 1
ATOM 19328 N N . ARG G 1 290 ? 51.500 23.358 201.385 1.00 53.79 270 ARG G N 1
ATOM 19329 C CA . ARG G 1 290 ? 51.847 22.006 201.035 1.00 51.83 270 ARG G CA 1
ATOM 19330 C C . ARG G 1 290 ? 51.168 21.582 199.753 1.00 54.21 270 ARG G C 1
ATOM 19331 O O . ARG G 1 290 ? 51.791 20.977 198.899 1.00 56.61 270 ARG G O 1
ATOM 19339 N N . VAL G 1 291 ? 49.918 21.977 199.587 1.00 53.28 271 VAL G N 1
ATOM 19340 C CA . VAL G 1 291 ? 49.238 21.779 198.330 1.00 55.46 271 VAL G CA 1
ATOM 19341 C C . VAL G 1 291 ? 50.069 22.364 197.216 1.00 54.79 271 VAL G C 1
ATOM 19342 O O . VAL G 1 291 ? 50.440 21.670 196.255 1.00 57.69 271 VAL G O 1
ATOM 19346 N N . LEU G 1 292 ? 50.411 23.634 197.368 1.00 52.06 272 LEU G N 1
ATOM 19347 C CA . LEU G 1 292 ? 51.044 24.370 196.331 1.00 51.23 272 LEU G CA 1
ATOM 19348 C C . LEU G 1 292 ? 52.374 23.753 195.978 1.00 52.76 272 LEU G C 1
ATOM 19349 O O . LEU G 1 292 ? 52.661 23.554 194.784 1.00 51.79 272 LEU G O 1
ATOM 19354 N N . LEU G 1 293 ? 53.171 23.445 196.997 1.00 52.76 273 LEU G N 1
ATOM 19355 C CA . LEU G 1 293 ? 54.547 22.940 196.792 1.00 53.45 273 LEU G CA 1
ATOM 19356 C C . LEU G 1 293 ? 54.659 21.418 196.500 1.00 58.79 273 LEU G C 1
ATOM 19357 O O . LEU G 1 293 ? 55.659 20.979 195.901 1.00 54.88 273 LEU G O 1
ATOM 19362 N N . ASN G 1 294 ? 53.663 20.630 196.971 1.00 57.86 274 ASN G N 1
ATOM 19363 C CA . ASN G 1 294 ? 53.677 19.206 196.791 1.00 59.35 274 ASN G CA 1
ATOM 19364 C C . ASN G 1 294 ? 52.685 18.671 195.784 1.00 61.26 274 ASN G C 1
ATOM 19365 O O . ASN G 1 294 ? 53.051 17.778 195.039 1.00 62.29 274 ASN G O 1
ATOM 19370 N N . GLU G 1 295 ? 51.425 19.097 195.815 1.00 59.89 275 GLU G N 1
ATOM 19371 C CA . GLU G 1 295 ? 50.443 18.632 194.813 1.00 63.10 275 GLU G CA 1
ATOM 19372 C C . GLU G 1 295 ? 50.658 19.350 193.475 1.00 63.87 275 GLU G C 1
ATOM 19373 O O . GLU G 1 295 ? 50.553 18.750 192.414 1.00 61.23 275 GLU G O 1
ATOM 19379 N N . PHE G 1 296 ? 50.918 20.652 193.502 1.00 59.40 276 PHE G N 1
ATOM 19380 C CA . PHE G 1 296 ? 51.028 21.407 192.273 1.00 57.23 276 PHE G CA 1
ATOM 19381 C C . PHE G 1 296 ? 52.468 21.680 191.835 1.00 57.49 276 PHE G C 1
ATOM 19382 O O . PHE G 1 296 ? 52.712 22.022 190.658 1.00 56.87 276 PHE G O 1
ATOM 19390 N N . GLY G 1 297 ? 53.421 21.461 192.746 1.00 58.21 277 GLY G N 1
ATOM 19391 C CA . GLY G 1 297 ? 54.873 21.746 192.539 1.00 57.92 277 GLY G CA 1
ATOM 19392 C C . GLY G 1 297 ? 55.185 23.144 192.047 1.00 58.79 277 GLY G C 1
ATOM 19393 O O . GLY G 1 297 ? 56.099 23.331 191.218 1.00 60.44 277 GLY G O 1
ATOM 19394 N N . VAL G 1 298 ? 54.411 24.131 192.494 1.00 54.75 278 VAL G N 1
ATOM 19395 C CA . VAL G 1 298 ? 54.758 25.534 192.116 1.00 52.51 278 VAL G CA 1
ATOM 19396 C C . VAL G 1 298 ? 55.600 26.191 193.237 1.00 50.82 278 VAL G C 1
ATOM 19397 O O . VAL G 1 298 ? 55.521 25.791 194.420 1.00 53.93 278 VAL G O 1
ATOM 19401 N N . VAL G 1 299 ? 56.330 27.229 192.867 1.00 48.31 279 VAL G N 1
ATOM 19402 C CA . VAL G 1 299 ? 57.129 27.999 193.834 1.00 49.48 279 VAL G CA 1
ATOM 19403 C C . VAL G 1 299 ? 56.422 29.256 194.248 1.00 47.82 279 VAL G C 1
ATOM 19404 O O . VAL G 1 299 ? 55.725 29.821 193.448 1.00 51.41 279 VAL G O 1
ATOM 19408 N N . ILE G 1 300 ? 56.523 29.644 195.524 1.00 48.06 280 ILE G N 1
ATOM 19409 C CA . ILE G 1 300 ? 55.885 30.889 196.025 1.00 45.34 280 ILE G CA 1
ATOM 19410 C C . ILE G 1 300 ? 56.941 31.981 196.014 1.00 42.76 280 ILE G C 1
ATOM 19411 O O . ILE G 1 300 ? 57.935 31.887 196.715 1.00 44.27 280 ILE G O 1
ATOM 19416 N N . THR G 1 301 ? 56.769 32.998 195.163 1.00 43.22 281 THR G N 1
ATOM 19417 C CA . THR G 1 301 ? 57.773 34.048 194.959 1.00 42.73 281 THR G CA 1
ATOM 19418 C C . THR G 1 301 ? 57.564 35.262 195.860 1.00 40.78 281 THR G C 1
ATOM 19419 O O . THR G 1 301 ? 58.539 36.018 196.141 1.00 41.58 281 THR G O 1
ATOM 19423 N N . ASP G 1 302 ? 56.324 35.466 196.270 1.00 41.19 282 ASP G N 1
ATOM 19424 C CA . ASP G 1 302 ? 55.915 36.671 197.074 1.00 41.57 282 ASP G CA 1
ATOM 19425 C C . ASP G 1 302 ? 54.743 36.334 197.983 1.00 46.20 282 ASP G C 1
ATOM 19426 O O . ASP G 1 302 ? 53.761 35.679 197.541 1.00 44.26 282 ASP G O 1
ATOM 19431 N N . ILE G 1 303 ? 54.819 36.854 199.224 1.00 42.90 283 ILE G N 1
ATOM 19432 C CA . ILE G 1 303 ? 53.701 36.841 200.124 1.00 42.63 283 ILE G CA 1
ATOM 19433 C C . ILE G 1 303 ? 53.657 38.212 200.829 1.00 42.60 283 ILE G C 1
ATOM 19434 O O . ILE G 1 303 ? 54.554 38.519 201.574 1.00 41.91 283 ILE G O 1
ATOM 19439 N N . ILE G 1 304 ? 52.643 39.023 200.524 1.00 40.65 284 ILE G N 1
ATOM 19440 C CA . ILE G 1 304 ? 52.648 40.450 200.865 1.00 39.98 284 ILE G CA 1
ATOM 19441 C C . ILE G 1 304 ? 51.455 40.721 201.766 1.00 39.81 284 ILE G C 1
ATOM 19442 O O . ILE G 1 304 ? 50.296 40.594 201.302 1.00 41.68 284 ILE G O 1
ATOM 19447 N N . ARG G 1 305 ? 51.771 41.021 203.031 1.00 38.13 285 ARG G N 1
ATOM 19448 C CA . ARG G 1 305 ? 50.800 41.246 204.039 1.00 40.96 285 ARG G CA 1
ATOM 19449 C C . ARG G 1 305 ? 49.846 42.334 203.686 1.00 40.76 285 ARG G C 1
ATOM 19450 O O . ARG G 1 305 ? 50.243 43.402 203.215 1.00 41.19 285 ARG G O 1
ATOM 19458 N N . ASN G 1 306 ? 48.592 42.029 203.879 1.00 41.99 286 ASN G N 1
ATOM 19459 C CA . ASN G 1 306 ? 47.468 42.958 203.645 1.00 44.50 286 ASN G CA 1
ATOM 19460 C C . ASN G 1 306 ? 47.470 43.755 202.395 1.00 45.29 286 ASN G C 1
ATOM 19461 O O . ASN G 1 306 ? 47.037 44.852 202.391 1.00 45.51 286 ASN G O 1
ATOM 19466 N N . PHE G 1 307 ? 47.817 43.113 201.273 1.00 45.90 287 PHE G N 1
ATOM 19467 C CA . PHE G 1 307 ? 47.832 43.775 199.986 1.00 41.80 287 PHE G CA 1
ATOM 19468 C C . PHE G 1 307 ? 46.423 44.081 199.558 1.00 44.50 287 PHE G C 1
ATOM 19469 O O . PHE G 1 307 ? 46.169 45.138 198.985 1.00 41.56 287 PHE G O 1
ATOM 19477 N N . ASN G 1 308 ? 45.494 43.167 199.807 1.00 45.02 288 ASN G N 1
ATOM 19478 C CA . ASN G 1 308 ? 44.107 43.328 199.354 1.00 42.98 288 ASN G CA 1
ATOM 19479 C C . ASN G 1 308 ? 43.202 43.857 200.467 1.00 48.87 288 ASN G C 1
ATOM 19480 O O . ASN G 1 308 ? 43.127 43.248 201.569 1.00 49.72 288 ASN G O 1
ATOM 19485 N N . GLU G 1 309 ? 42.479 44.945 200.176 1.00 48.89 289 GLU G N 1
ATOM 19486 C CA . GLU G 1 309 ? 41.528 45.486 201.108 1.00 49.69 289 GLU G CA 1
ATOM 19487 C C . GLU G 1 309 ? 40.143 45.297 200.517 1.00 50.51 289 GLU G C 1
ATOM 19488 O O . GLU G 1 309 ? 39.855 45.812 199.429 1.00 53.68 289 GLU G O 1
ATOM 19494 N N . TYR G 1 310 ? 39.291 44.610 201.251 1.00 49.36 290 TYR G N 1
ATOM 19495 C CA . TYR G 1 310 ? 37.990 44.253 200.768 1.00 52.12 290 TYR G CA 1
ATOM 19496 C C . TYR G 1 310 ? 36.960 45.245 201.275 1.00 56.10 290 TYR G C 1
ATOM 19497 O O . TYR G 1 310 ? 37.025 45.718 202.436 1.00 57.18 290 TYR G O 1
ATOM 19506 N N . VAL G 1 311 ? 36.031 45.582 200.380 1.00 54.49 291 VAL G N 1
ATOM 19507 C CA . VAL G 1 311 ? 34.933 46.510 200.710 1.00 58.03 291 VAL G CA 1
ATOM 19508 C C . VAL G 1 311 ? 33.856 45.739 201.484 1.00 58.54 291 VAL G C 1
ATOM 19509 O O . VAL G 1 311 ? 33.437 44.678 201.049 1.00 57.23 291 VAL G O 1
ATOM 19513 N N . ASN G 1 312 ? 33.462 46.265 202.637 1.00 57.20 292 ASN G N 1
ATOM 19514 C CA . ASN G 1 312 ? 32.408 45.655 203.419 1.00 59.09 292 ASN G CA 1
ATOM 19515 C C . ASN G 1 312 ? 31.189 45.331 202.554 1.00 60.60 292 ASN G C 1
ATOM 19516 O O . ASN G 1 312 ? 30.739 46.144 201.778 1.00 59.76 292 ASN G O 1
ATOM 19521 N N . TRP G 1 313 ? 30.670 44.135 202.757 1.00 58.37 293 TRP G N 1
ATOM 19522 C CA . TRP G 1 313 ? 29.596 43.603 201.949 1.00 59.75 293 TRP G CA 1
ATOM 19523 C C . TRP G 1 313 ? 28.296 43.647 202.752 1.00 62.57 293 TRP G C 1
ATOM 19524 O O . TRP G 1 313 ? 28.271 43.371 203.954 1.00 59.84 293 TRP G O 1
ATOM 19535 N N . GLY G 1 314 ? 27.206 43.923 202.033 1.00 65.66 294 GLY G N 1
ATOM 19536 C CA . GLY G 1 314 ? 25.892 44.220 202.612 1.00 65.48 294 GLY G CA 1
ATOM 19537 C C . GLY G 1 314 ? 25.134 43.041 203.187 1.00 67.16 294 GLY G C 1
ATOM 19538 O O . GLY G 1 314 ? 24.135 43.258 203.848 1.00 67.05 294 GLY G O 1
ATOM 19539 N N . TYR G 1 315 ? 25.582 41.805 202.971 1.00 65.30 295 TYR G N 1
ATOM 19540 C CA . TYR G 1 315 ? 24.873 40.647 203.528 1.00 65.12 295 TYR G CA 1
ATOM 19541 C C . TYR G 1 315 ? 25.474 40.141 204.847 1.00 66.30 295 TYR G C 1
ATOM 19542 O O . TYR G 1 315 ? 25.101 39.044 205.326 1.00 65.20 295 TYR G O 1
ATOM 19551 N N . VAL G 1 316 ? 26.386 40.937 205.435 1.00 66.33 296 VAL G N 1
ATOM 19552 C CA . VAL G 1 316 ? 27.044 40.616 206.702 1.00 64.41 296 VAL G CA 1
ATOM 19553 C C . VAL G 1 316 ? 26.138 39.946 207.793 1.00 70.72 296 VAL G C 1
ATOM 19554 O O . VAL G 1 316 ? 26.563 38.903 208.393 1.00 63.30 296 VAL G O 1
ATOM 19558 N N . GLU G 1 317 ? 24.911 40.487 208.014 1.00 68.84 297 GLU G N 1
ATOM 19559 C CA . GLU G 1 317 ? 24.029 39.997 209.102 1.00 72.26 297 GLU G CA 1
ATOM 19560 C C . GLU G 1 317 ? 23.535 38.547 208.901 1.00 72.22 297 GLU G C 1
ATOM 19561 O O . GLU G 1 317 ? 23.138 37.880 209.864 1.00 73.40 297 GLU G O 1
ATOM 19567 N N . GLU G 1 318 ? 23.659 38.050 207.679 1.00 69.81 298 GLU G N 1
ATOM 19568 C CA . GLU G 1 318 ? 23.209 36.719 207.339 1.00 73.88 298 GLU G CA 1
ATOM 19569 C C . GLU G 1 318 ? 24.329 35.699 207.514 1.00 70.38 298 GLU G C 1
ATOM 19570 O O . GLU G 1 318 ? 24.142 34.540 207.189 1.00 67.10 298 GLU G O 1
ATOM 19576 N N . THR G 1 319 ? 25.491 36.090 208.031 1.00 67.20 299 THR G N 1
ATOM 19577 C CA . THR G 1 319 ? 26.659 35.202 207.974 1.00 66.06 299 THR G CA 1
ATOM 19578 C C . THR G 1 319 ? 26.959 34.504 209.291 1.00 67.47 299 THR G C 1
ATOM 19579 O O . THR G 1 319 ? 26.509 34.923 210.323 1.00 69.68 299 THR G O 1
ATOM 19583 N N . ARG G 1 320 ? 27.767 33.449 209.245 1.00 68.91 300 ARG G N 1
ATOM 19584 C CA . ARG G 1 320 ? 28.247 32.792 210.458 1.00 67.53 300 ARG G CA 1
ATOM 19585 C C . ARG G 1 320 ? 28.981 33.779 211.393 1.00 64.76 300 ARG G C 1
ATOM 19586 O O . ARG G 1 320 ? 28.837 33.672 212.629 1.00 62.80 300 ARG G O 1
ATOM 19594 N N . ALA G 1 321 ? 29.727 34.742 210.817 1.00 60.63 301 ALA G N 1
ATOM 19595 C CA . ALA G 1 321 ? 30.469 35.749 211.609 1.00 59.39 301 ALA G CA 1
ATOM 19596 C C . ALA G 1 321 ? 29.541 36.498 212.510 1.00 61.94 301 ALA G C 1
ATOM 19597 O O . ALA G 1 321 ? 29.853 36.676 213.704 1.00 58.29 301 ALA G O 1
ATOM 19599 N N . TRP G 1 322 ? 28.387 36.895 211.963 1.00 62.85 302 TRP G N 1
ATOM 19600 C CA . TRP G 1 322 ? 27.423 37.673 212.731 1.00 63.81 302 TRP G CA 1
ATOM 19601 C C . TRP G 1 322 ? 26.787 36.881 213.876 1.00 62.97 302 TRP G C 1
ATOM 19602 O O . TRP G 1 322 ? 26.604 37.390 214.981 1.00 64.60 302 TRP G O 1
ATOM 19613 N N . ARG G 1 323 ? 26.485 35.627 213.614 1.00 62.36 303 ARG G N 1
ATOM 19614 C CA . ARG G 1 323 ? 25.945 34.779 214.655 1.00 64.85 303 ARG G CA 1
ATOM 19615 C C . ARG G 1 323 ? 26.974 34.422 215.739 1.00 63.23 303 ARG G C 1
ATOM 19616 O O . ARG G 1 323 ? 26.607 34.166 216.857 1.00 61.78 303 ARG G O 1
ATOM 19624 N N . LEU G 1 324 ? 28.248 34.302 215.389 1.00 63.63 304 LEU G N 1
ATOM 19625 C CA . LEU G 1 324 ? 29.283 33.924 216.392 1.00 62.80 304 LEU G CA 1
ATOM 19626 C C . LEU G 1 324 ? 29.684 35.054 217.324 1.00 60.14 304 LEU G C 1
ATOM 19627 O O . LEU G 1 324 ? 30.035 34.799 218.440 1.00 62.16 304 LEU G O 1
ATOM 19632 N N . LEU G 1 325 ? 29.659 36.280 216.833 1.00 59.02 305 LEU G N 1
ATOM 19633 C CA . LEU G 1 325 ? 30.168 37.437 217.557 1.00 60.10 305 LEU G CA 1
ATOM 19634 C C . LEU G 1 325 ? 29.399 37.699 218.863 1.00 61.99 305 LEU G C 1
ATOM 19635 O O . LEU G 1 325 ? 28.173 37.672 218.868 1.00 64.77 305 LEU G O 1
ATOM 19640 N N . PRO G 1 326 ? 30.130 37.953 219.956 1.00 63.67 306 PRO G N 1
ATOM 19641 C CA . PRO G 1 326 ? 29.462 38.297 221.199 1.00 66.79 306 PRO G CA 1
ATOM 19642 C C . PRO G 1 326 ? 28.801 39.684 221.147 1.00 70.82 306 PRO G C 1
ATOM 19643 O O . PRO G 1 326 ? 27.862 39.918 221.845 1.00 75.77 306 PRO G O 1
ATOM 19647 N N . ILE G 1 327 ? 29.326 40.619 220.368 1.00 69.43 307 ILE G N 1
ATOM 19648 C CA . ILE G 1 327 ? 28.724 41.934 220.184 1.00 63.84 307 ILE G CA 1
ATOM 19649 C C . ILE G 1 327 ? 28.454 41.993 218.694 1.00 62.88 307 ILE G C 1
ATOM 19650 O O . ILE G 1 327 ? 29.327 41.583 217.925 1.00 57.70 307 ILE G O 1
ATOM 19655 N N . LYS G 1 328 ? 27.284 42.515 218.289 1.00 65.20 308 LYS G N 1
ATOM 19656 C CA . LYS G 1 328 ? 26.841 42.510 216.898 1.00 62.15 308 LYS G CA 1
ATOM 19657 C C . LYS G 1 328 ? 26.467 43.902 216.404 1.00 63.32 308 LYS G C 1
ATOM 19658 O O . LYS G 1 328 ? 25.325 44.334 216.509 1.00 65.10 308 LYS G O 1
ATOM 19664 N N . VAL G 1 329 ? 27.477 44.588 215.884 1.00 62.35 309 VAL G N 1
ATOM 19665 C CA . VAL G 1 329 ? 27.360 45.877 215.191 1.00 63.73 309 VAL G CA 1
ATOM 19666 C C . VAL G 1 329 ? 28.024 45.726 213.849 1.00 65.43 309 VAL G C 1
ATOM 19667 O O . VAL G 1 329 ? 29.070 45.096 213.740 1.00 66.78 309 VAL G O 1
ATOM 19671 N N . LYS G 1 330 ? 27.447 46.320 212.819 1.00 68.69 310 LYS G N 1
ATOM 19672 C CA . LYS G 1 330 ? 28.060 46.225 211.508 1.00 68.81 310 LYS G CA 1
ATOM 19673 C C . LYS G 1 330 ? 29.434 46.847 211.546 1.00 62.12 310 LYS G C 1
ATOM 19674 O O . LYS G 1 330 ? 29.676 47.763 212.333 1.00 58.22 310 LYS G O 1
ATOM 19680 N N . PRO G 1 331 ? 30.333 46.337 210.698 1.00 59.20 311 PRO G N 1
ATOM 19681 C CA . PRO G 1 331 ? 31.657 46.926 210.612 1.00 56.92 311 PRO G CA 1
ATOM 19682 C C . PRO G 1 331 ? 31.553 48.333 210.095 1.00 56.64 311 PRO G C 1
ATOM 19683 O O . PRO G 1 331 ? 30.743 48.580 209.267 1.00 53.88 311 PRO G O 1
ATOM 19687 N N . SER G 1 332 ? 32.337 49.244 210.671 1.00 55.66 312 SER G N 1
ATOM 19688 C CA . SER G 1 332 ? 32.388 50.670 210.296 1.00 55.88 312 SER G CA 1
ATOM 19689 C C . SER G 1 332 ? 33.654 51.090 209.508 1.00 55.54 312 SER G C 1
ATOM 19690 O O . SER G 1 332 ? 33.860 52.233 209.255 1.00 54.37 312 SER G O 1
ATOM 19693 N N . TYR G 1 333 ? 34.451 50.124 209.075 1.00 54.37 313 TYR G N 1
ATOM 19694 C CA . TYR G 1 333 ? 35.669 50.331 208.283 1.00 52.15 313 TYR G CA 1
ATOM 19695 C C . TYR G 1 333 ? 36.004 48.982 207.682 1.00 50.72 313 TYR G C 1
ATOM 19696 O O . TYR G 1 333 ? 35.485 47.940 208.094 1.00 54.19 313 TYR G O 1
ATOM 19705 N N . ASN G 1 334 ? 36.825 48.996 206.657 1.00 52.57 314 ASN G N 1
ATOM 19706 C CA . ASN G 1 334 ? 37.223 47.781 205.956 1.00 52.33 314 ASN G CA 1
ATOM 19707 C C . ASN G 1 334 ? 38.253 46.951 206.773 1.00 52.79 314 ASN G C 1
ATOM 19708 O O . ASN G 1 334 ? 39.451 47.089 206.623 1.00 56.08 314 ASN G O 1
ATOM 19713 N N . TRP G 1 335 ? 37.725 46.079 207.605 1.00 48.46 315 TRP G N 1
ATOM 19714 C CA . TRP G 1 335 ? 38.465 45.210 208.507 1.00 46.56 315 TRP G CA 1
ATOM 19715 C C . TRP G 1 335 ? 39.024 43.961 207.831 1.00 47.10 315 TRP G C 1
ATOM 19716 O O . TRP G 1 335 ? 39.919 43.272 208.384 1.00 44.20 315 TRP G O 1
ATOM 19727 N N . TYR G 1 336 ? 38.453 43.639 206.670 1.00 45.35 316 TYR G N 1
ATOM 19728 C CA . TYR G 1 336 ? 38.764 42.401 206.014 1.00 47.54 316 TYR G CA 1
ATOM 19729 C C . TYR G 1 336 ? 39.856 42.623 204.957 1.00 44.27 316 TYR G C 1
ATOM 19730 O O . TYR G 1 336 ? 39.640 43.335 203.987 1.00 47.11 316 TYR G O 1
ATOM 19739 N N . LYS G 1 337 ? 40.991 41.961 205.128 1.00 44.14 317 LYS G N 1
ATOM 19740 C CA . LYS G 1 337 ? 42.080 42.027 204.201 1.00 45.24 317 LYS G CA 1
ATOM 19741 C C . LYS G 1 337 ? 42.715 40.684 203.930 1.00 44.18 317 LYS G C 1
ATOM 19742 O O . LYS G 1 337 ? 42.629 39.745 204.781 1.00 47.25 317 LYS G O 1
ATOM 19748 N N . SER G 1 338 ? 43.432 40.556 202.797 1.00 44.52 318 SER G N 1
ATOM 19749 C CA . SER G 1 338 ? 44.228 39.325 202.516 1.00 43.52 318 SER G CA 1
ATOM 19750 C C . SER G 1 338 ? 45.643 39.632 202.071 1.00 42.28 318 SER G C 1
ATOM 19751 O O . SER G 1 338 ? 45.946 40.713 201.566 1.00 42.20 318 SER G O 1
ATOM 19754 N N . TYR G 1 339 ? 46.494 38.623 202.214 1.00 44.49 319 TYR G N 1
ATOM 19755 C CA . TYR G 1 339 ? 47.881 38.662 201.750 1.00 43.30 319 TYR G CA 1
ATOM 19756 C C . TYR G 1 339 ? 47.844 38.309 200.250 1.00 44.49 319 TYR G C 1
ATOM 19757 O O . TYR G 1 339 ? 46.988 37.481 199.863 1.00 44.89 319 TYR G O 1
ATOM 19766 N N . MET G 1 340 ? 48.700 38.958 199.432 1.00 42.53 320 MET G N 1
ATOM 19767 C CA . MET G 1 340 ? 48.877 38.641 198.016 1.00 43.65 320 MET G CA 1
ATOM 19768 C C . MET G 1 340 ? 49.888 37.551 197.940 1.00 44.59 320 MET G C 1
ATOM 19769 O O . MET G 1 340 ? 50.999 37.721 198.445 1.00 42.29 320 MET G O 1
ATOM 19774 N N . PHE G 1 341 ? 49.526 36.466 197.249 1.00 44.29 321 PHE G N 1
ATOM 19775 C CA . PHE G 1 341 ? 50.492 35.419 196.920 1.00 45.91 321 PHE G CA 1
ATOM 19776 C C . PHE G 1 341 ? 50.770 35.568 195.432 1.00 45.88 321 PHE G C 1
ATOM 19777 O O . PHE G 1 341 ? 49.903 35.951 194.665 1.00 41.90 321 PHE G O 1
ATOM 19785 N N . ARG G 1 342 ? 52.005 35.286 195.060 1.00 45.34 322 ARG G N 1
ATOM 19786 C CA . ARG G 1 342 ? 52.384 35.118 193.691 1.00 44.15 322 ARG G CA 1
ATOM 19787 C C . ARG G 1 342 ? 53.118 33.810 193.664 1.00 45.08 322 ARG G C 1
ATOM 19788 O O . ARG G 1 342 ? 54.037 33.579 194.507 1.00 45.00 322 ARG G O 1
ATOM 19796 N N . ILE G 1 343 ? 52.763 32.977 192.651 1.00 44.24 323 ILE G N 1
ATOM 19797 C CA . ILE G 1 343 ? 53.405 31.710 192.427 1.00 45.39 323 ILE G CA 1
ATOM 19798 C C . ILE G 1 343 ? 53.952 31.625 191.020 1.00 47.13 323 ILE G C 1
ATOM 19799 O O . ILE G 1 343 ? 53.560 32.377 190.130 1.00 48.86 323 ILE G O 1
ATOM 19804 N N . GLN G 1 344 ? 54.895 30.719 190.819 1.00 49.40 324 GLN G N 1
ATOM 19805 C CA . GLN G 1 344 ? 55.454 30.526 189.502 1.00 49.98 324 GLN G CA 1
ATOM 19806 C C . GLN G 1 344 ? 55.638 29.046 189.225 1.00 49.40 324 GLN G C 1
ATOM 19807 O O . GLN G 1 344 ? 55.928 28.277 190.104 1.00 49.81 324 GLN G O 1
ATOM 19813 N N . THR G 1 345 ? 55.465 28.691 187.980 1.00 48.61 325 THR G N 1
ATOM 19814 C CA . THR G 1 345 ? 55.656 27.329 187.529 1.00 52.13 325 THR G CA 1
ATOM 19815 C C . THR G 1 345 ? 57.045 27.057 187.095 1.00 50.33 325 THR G C 1
ATOM 19816 O O . THR G 1 345 ? 57.739 27.914 186.651 1.00 49.42 325 THR G O 1
ATOM 19820 N N . LEU G 1 346 ? 57.406 25.787 187.251 1.00 54.11 326 LEU G N 1
ATOM 19821 C CA . LEU G 1 346 ? 58.742 25.273 187.037 1.00 54.47 326 LEU G CA 1
ATOM 19822 C C . LEU G 1 346 ? 58.578 23.907 186.378 1.00 55.13 326 LEU G C 1
ATOM 19823 O O . LEU G 1 346 ? 57.442 23.453 186.124 1.00 53.87 326 LEU G O 1
ATOM 19828 N N . GLU G 1 347 ? 59.705 23.291 186.061 1.00 58.20 327 GLU G N 1
ATOM 19829 C CA . GLU G 1 347 ? 59.703 21.900 185.559 1.00 65.41 327 GLU G CA 1
ATOM 19830 C C . GLU G 1 347 ? 58.820 21.041 186.457 1.00 64.64 327 GLU G C 1
ATOM 19831 O O . GLU G 1 347 ? 59.070 21.011 187.636 1.00 57.44 327 GLU G O 1
ATOM 19837 N N . GLY G 1 348 ? 57.751 20.440 185.922 1.00 64.59 328 GLY G N 1
ATOM 19838 C CA . GLY G 1 348 ? 56.986 19.442 186.654 1.00 66.15 328 GLY G CA 1
ATOM 19839 C C . GLY G 1 348 ? 55.799 19.949 187.431 1.00 63.10 328 GLY G C 1
ATOM 19840 O O . GLY G 1 348 ? 55.026 19.157 188.042 1.00 63.52 328 GLY G O 1
ATOM 19841 N N . SER G 1 349 ? 55.622 21.250 187.415 1.00 59.64 329 SER G N 1
ATOM 19842 C CA . SER G 1 349 ? 54.403 21.826 187.960 1.00 60.35 329 SER G CA 1
ATOM 19843 C C . SER G 1 349 ? 53.159 21.260 187.236 1.00 64.95 329 SER G C 1
ATOM 19844 O O . SER G 1 349 ? 53.148 21.129 186.018 1.00 60.42 329 SER G O 1
ATOM 19847 N N . LYS G 1 350 ? 52.130 20.925 187.999 1.00 67.67 330 LYS G N 1
ATOM 19848 C CA . LYS G 1 350 ? 50.827 20.591 187.414 1.00 72.36 330 LYS G CA 1
ATOM 19849 C C . LYS G 1 350 ? 49.733 21.285 188.168 1.00 70.53 330 LYS G C 1
ATOM 19850 O O . LYS G 1 350 ? 49.902 21.681 189.351 1.00 68.30 330 LYS G O 1
ATOM 19856 N N . GLY G 1 351 ? 48.600 21.367 187.483 1.00 65.25 331 GLY G N 1
ATOM 19857 C CA . GLY G 1 351 ? 47.399 22.015 187.952 1.00 67.48 331 GLY G CA 1
ATOM 19858 C C . GLY G 1 351 ? 46.393 21.027 188.519 1.00 71.14 331 GLY G C 1
ATOM 19859 O O . GLY G 1 351 ? 46.741 19.898 188.880 1.00 77.49 331 GLY G O 1
ATOM 19860 N N . PHE G 1 352 ? 45.133 21.433 188.611 1.00 71.08 332 PHE G N 1
ATOM 19861 C CA . PHE G 1 352 ? 44.142 20.584 189.250 1.00 71.71 332 PHE G CA 1
ATOM 19862 C C . PHE G 1 352 ? 43.109 20.270 188.205 1.00 76.63 332 PHE G C 1
ATOM 19863 O O . PHE G 1 352 ? 42.515 21.175 187.628 1.00 73.32 332 PHE G O 1
ATOM 19871 N N . GLU G 1 353 ? 42.920 18.973 187.979 1.00 80.99 333 GLU G N 1
ATOM 19872 C CA . GLU G 1 353 ? 42.201 18.468 186.812 1.00 90.13 333 GLU G CA 1
ATOM 19873 C C . GLU G 1 353 ? 40.844 17.829 187.200 1.00 93.76 333 GLU G C 1
ATOM 19874 O O . GLU G 1 353 ? 39.897 17.872 186.405 1.00 96.49 333 GLU G O 1
ATOM 19880 N N . ASP G 1 354 ? 40.727 17.329 188.437 1.00 92.00 334 ASP G N 1
ATOM 19881 C CA . ASP G 1 354 ? 39.555 16.574 188.895 1.00 91.95 334 ASP G CA 1
ATOM 19882 C C . ASP G 1 354 ? 38.295 17.419 189.041 1.00 95.59 334 ASP G C 1
ATOM 19883 O O . ASP G 1 354 ? 38.328 18.651 188.982 1.00 96.31 334 ASP G O 1
ATOM 19888 N N . GLU G 1 355 ? 37.166 16.749 189.234 1.00 100.20 335 GLU G N 1
ATOM 19889 C CA . GLU G 1 355 ? 35.954 17.479 189.536 1.00 99.71 335 GLU G CA 1
ATOM 19890 C C . GLU G 1 355 ? 35.718 17.439 191.029 1.00 96.30 335 GLU G C 1
ATOM 19891 O O . GLU G 1 355 ? 36.102 16.485 191.700 1.00 92.19 335 GLU G O 1
ATOM 19897 N N . ILE G 1 356 ? 35.098 18.488 191.537 1.00 92.29 336 ILE G N 1
ATOM 19898 C CA . ILE G 1 356 ? 34.882 18.607 192.963 1.00 94.65 336 ILE G CA 1
ATOM 19899 C C . ILE G 1 356 ? 33.444 18.266 193.230 1.00 96.26 336 ILE G C 1
ATOM 19900 O O . ILE G 1 356 ? 32.562 18.752 192.542 1.00 99.21 336 ILE G O 1
ATOM 19905 N N . THR G 1 357 ? 33.221 17.456 194.254 1.00 99.19 337 THR G N 1
ATOM 19906 C CA . THR G 1 357 ? 31.932 16.816 194.453 1.00 102.47 337 THR G CA 1
ATOM 19907 C C . THR G 1 357 ? 31.025 17.502 195.489 1.00 104.38 337 THR G C 1
ATOM 19908 O O . THR G 1 357 ? 29.900 17.082 195.686 1.00 106.49 337 THR G O 1
ATOM 19912 N N . VAL G 1 358 ? 31.503 18.569 196.112 1.00 103.67 338 VAL G N 1
ATOM 19913 C CA . VAL G 1 358 ? 30.886 19.123 197.303 1.00 105.33 338 VAL G CA 1
ATOM 19914 C C . VAL G 1 358 ? 30.096 20.428 196.967 1.00 103.02 338 VAL G C 1
ATOM 19915 O O . VAL G 1 358 ? 30.322 21.051 195.930 1.00 100.36 338 VAL G O 1
ATOM 19919 N N . GLY G 1 359 ? 29.152 20.813 197.831 1.00 100.93 339 GLY G N 1
ATOM 19920 C CA . GLY G 1 359 ? 28.206 21.919 197.551 1.00 99.15 339 GLY G CA 1
ATOM 19921 C C . GLY G 1 359 ? 28.525 23.192 198.320 1.00 102.23 339 GLY G C 1
ATOM 19922 O O . GLY G 1 359 ? 29.429 23.966 197.931 1.00 93.41 339 GLY G O 1
ATOM 19923 N N . GLN G 1 360 ? 27.791 23.411 199.415 1.00 99.81 340 GLN G N 1
ATOM 19924 C CA . GLN G 1 360 ? 28.026 24.555 200.293 1.00 99.34 340 GLN G CA 1
ATOM 19925 C C . GLN G 1 360 ? 29.446 24.543 200.936 1.00 95.71 340 GLN G C 1
ATOM 19926 O O . GLN G 1 360 ? 30.069 25.606 201.144 1.00 82.36 340 GLN G O 1
ATOM 19932 N N . GLU G 1 361 ? 29.960 23.328 201.160 1.00 94.05 341 GLU G N 1
ATOM 19933 C CA . GLU G 1 361 ? 31.296 23.070 201.732 1.00 91.84 341 GLU G CA 1
ATOM 19934 C C . GLU G 1 361 ? 32.475 23.473 200.815 1.00 86.35 341 GLU G C 1
ATOM 19935 O O . GLU G 1 361 ? 33.629 23.138 201.104 1.00 82.65 341 GLU G O 1
ATOM 19941 N N . LEU G 1 362 ? 32.185 24.153 199.706 1.00 81.43 342 LEU G N 1
ATOM 19942 C CA . LEU G 1 362 ? 33.195 24.811 198.890 1.00 75.72 342 LEU G CA 1
ATOM 19943 C C . LEU G 1 362 ? 33.702 26.080 199.582 1.00 75.30 342 LEU G C 1
ATOM 19944 O O . LEU G 1 362 ? 34.904 26.428 199.525 1.00 69.69 342 LEU G O 1
ATOM 19949 N N . TYR G 1 363 ? 32.748 26.776 200.199 1.00 72.75 343 TYR G N 1
ATOM 19950 C CA . TYR G 1 363 ? 32.989 28.025 200.910 1.00 72.82 343 TYR G CA 1
ATOM 19951 C C . TYR G 1 363 ? 33.221 27.805 202.391 1.00 68.56 343 TYR G C 1
ATOM 19952 O O . TYR G 1 363 ? 34.001 28.521 203.006 1.00 69.26 343 TYR G O 1
ATOM 19961 N N . ASP G 1 364 ? 32.563 26.809 202.964 1.00 66.70 344 ASP G N 1
ATOM 19962 C CA . ASP G 1 364 ? 32.495 26.660 204.398 1.00 69.67 344 ASP G CA 1
ATOM 19963 C C . ASP G 1 364 ? 33.418 25.606 204.991 1.00 67.71 344 ASP G C 1
ATOM 19964 O O . ASP G 1 364 ? 33.367 24.465 204.572 1.00 68.80 344 ASP G O 1
ATOM 19969 N N . ASP G 1 365 ? 34.228 25.975 205.991 1.00 64.70 345 ASP G N 1
ATOM 19970 C CA . ASP G 1 365 ? 34.923 24.968 206.788 1.00 65.13 345 ASP G CA 1
ATOM 19971 C C . ASP G 1 365 ? 34.911 25.464 208.224 1.00 64.11 345 ASP G C 1
ATOM 19972 O O . ASP G 1 365 ? 34.174 26.400 208.540 1.00 62.16 345 ASP G O 1
ATOM 19977 N N . GLU G 1 366 ? 35.662 24.842 209.107 1.00 65.55 346 GLU G N 1
ATOM 19978 C CA . GLU G 1 366 ? 35.601 25.273 210.501 1.00 71.64 346 GLU G CA 1
ATOM 19979 C C . GLU G 1 366 ? 36.125 26.694 210.704 1.00 65.18 346 GLU G C 1
ATOM 19980 O O . GLU G 1 366 ? 35.583 27.418 211.511 1.00 63.82 346 GLU G O 1
ATOM 19986 N N . GLU G 1 367 ? 37.130 27.102 209.950 1.00 61.38 347 GLU G N 1
ATOM 19987 C CA . GLU G 1 367 ? 37.690 28.450 210.060 1.00 57.80 347 GLU G CA 1
ATOM 19988 C C . GLU G 1 367 ? 36.964 29.593 209.358 1.00 58.36 347 GLU G C 1
ATOM 19989 O O . GLU G 1 367 ? 37.261 30.792 209.632 1.00 55.48 347 GLU G O 1
ATOM 19995 N N . SER G 1 368 ? 36.009 29.274 208.510 1.00 55.87 348 SER G N 1
ATOM 19996 C CA . SER G 1 368 ? 35.349 30.309 207.697 1.00 58.32 348 SER G CA 1
ATOM 19997 C C . SER G 1 368 ? 34.141 30.917 208.382 1.00 59.02 348 SER G C 1
ATOM 19998 O O . SER G 1 368 ? 33.524 30.252 209.230 1.00 61.90 348 SER G O 1
ATOM 20001 N N . SER G 1 369 ? 33.806 32.157 208.038 1.00 53.21 349 SER G N 1
ATOM 20002 C CA . SER G 1 369 ? 32.667 32.773 208.608 1.00 54.19 349 SER G CA 1
ATOM 20003 C C . SER G 1 369 ? 32.016 33.869 207.801 1.00 58.58 349 SER G C 1
ATOM 20004 O O . SER G 1 369 ? 31.015 34.416 208.240 1.00 61.02 349 SER G O 1
ATOM 20007 N N . THR G 1 370 ? 32.532 34.229 206.637 1.00 57.77 350 THR G N 1
ATOM 20008 C CA . THR G 1 370 ? 31.954 35.358 205.931 1.00 60.76 350 THR G CA 1
ATOM 20009 C C . THR G 1 370 ? 30.821 34.885 205.017 1.00 65.01 350 THR G C 1
ATOM 20010 O O . THR G 1 370 ? 30.334 35.651 204.172 1.00 61.84 350 THR G O 1
ATOM 20014 N N . THR G 1 371 ? 30.387 33.646 205.245 1.00 63.96 351 THR G N 1
ATOM 20015 C CA . THR G 1 371 ? 29.233 33.056 204.600 1.00 69.59 351 THR G CA 1
ATOM 20016 C C . THR G 1 371 ? 28.358 32.593 205.730 1.00 70.83 351 THR G C 1
ATOM 20017 O O . THR G 1 371 ? 27.130 32.670 205.574 1.00 77.83 351 THR G O 1
#

Sequence (2472 aa):
SHMREIIERVKEKTTIPVYERTIENVLSAIQASGDVWRIVDLSEEPLPLVVAVVTALYELGYVAFENNQVILTRKGKELVEKYGIGPRADYTCSHCQGRTVEIDAFSELLEQFKEITRDRPEPAHQFDQAYVTPETTVARVALMHSRGDLENKEVFVLGDDDLTSVALMLSGLPKRIAVLDIDERLTKFIEKAADEIGYENIEIFTFDLRKPLPDYALHKFDTFITDPPETVEAIRAFVGRGIATLKGPGCAGYFGITRRESSLDKWREEIQRVLLNEEFGVVITDIIRNFNEYVNWGYVEETRAWRLLPIKVKPSYNWYKSYMFRIQTLEGSKGFEDEITVGQELYDDEESSTTGSHMREIIERVKEKTTIPVYERTIENVLSAIQASGDVWRIVDLSEEPLPLVVAVVTALYELGYVAFENNQVILTRKGKELVEKYGIGPRADYTCSHCQGRTVEIDAFSELLEQFKEITRDRPEPAHQFDQAYVTPETTVARVALMHSRGDLENKEVFVLGDDDLTSVALMLSGLPKRIAVLDIDERLTKFIEKAADEIGYENIEIFTFDLRKPLPDYALHKFDTFITDPPETVEAIRAFVGRGIATLKGPGCAGYFGITRRESSLDKWREIQRVLLNEFGVVITDIIRNFNEYVNWGYVEETRAWRLLPIKVKPSYNWYKSYMFRIQTLEGSKGFEDEITVGQELYDDEESSTTSHMREIIERVKEKTTIPVYERTIENVLSAIQASGDVWRIVDLSEEPLPLVVAVVTALYELGYVAFENNQVILTRKGKELVEKYGIGPRADYTCSHCQGRTVEIDAFSELLEQFKEITRDRPEPAHQFDQAYVTPETTVARVALMHSRGDLENKEVFVLGDDDLTSVALMLSGLPKRIAVLDIDERLTKFIEKAADEIGYENIEIFTFDLRKPLPDYALHKFDTFITDPPETVEAIRAFVGRGIATLKGPGCAGYFGITRRESSLDKWREIQRVLLNEFGVVITDIIRNFNEYVNWGYVEETRAWRLLPIKVKPSYNWYKSYMFRIQTLEGSKGFEDEITVGQELYDDEEESSTTSHMREIIERVKEKTTIPVYERTIENVLSAIQASGDVWRIVDLSEEPLPLVVAVVTALYELGYVAFENNQVILTRKGKELVEKYGIGPRADYTCSHCQGRTVEIDAFSELLEQFKEITRDRPEEPAHQFDQAYVTPETTVARVALMHSRGDLENKEVFVLGDDDLTSVALMLSGLPKRIAVLDIDERLTKFIEKAADEIGYENIEIFTFDLRKPLPDYALHKFDTFITDPPETVEAIRAFVGRGIATLKGPGCAGYFGITRRESSLDKWREIQRVLLNEFGVVITDIIRNFNEYVNWGYVEETRAWRLLPIKVKPSYNWYKSYMFRIQTLEGSKGFEDEITVGQELYDDEESSTTSHMREIIERVKEKTTIPVYERTIENVLSAIQASGDVWRIVDLSEEPLPLVVAVVTALYELGYVAFENNQVILTRKGKELVEKYGIGPRADYTCSHCQGRTVEIDAFSELLEQFKEITRDRPEPAHQFDQAYVTPETTVARVALMHSRGDLENKEVFVLGDDDLTSVALMLSGLPKRIAVLDIDERLTKFIEKAADEIGYENIEIFTFDLRKPLPDYALHKFDTFITDPPETVEAIRAFVGRGIATLKGPGCAGYFGITRRESSLDKWREEIQRVLLNEFGVVITDIIRNFNEYVNWGYVEETRAWRLLPIKVKPSYNWYKSYMFRIQTLEGSKGFEDEITVGQELYDDEESSTTSHMREIIERVKEKTTIPVYERTIENVLSAIQASGDVWRIVDLSEEPLPLVVAVVTALYELGYVAFENNQVILTRKGKELVEKYGIGPRADYTCSHCQGRTVEIDAFSELLEQFKEITRDRPEPAHQFDQAYVTPETTVARVALMHSRGDLENKEVFVLGDDDLTSVALMLSGLPKRIAVLDIDERLTKFIEKAADEIGYENIEIFTFDLRKPLPDYALHKFDTFITDPPETVEAIRAFVGRGIATLKGPGCAGYFGITRRESSLDKWREIQRVLLNEFGVVITDIIRNFNEYVNWGYVEETRAWRLLPIKVKPSYNWYKSYMFRIQTLEGSKGFEDEITVGQELYDDEESSTTSHMREIIERVKEKTTIPVYERTIENVLSAIQASGDVWRIVDLSEEPLPLVVAVVTALYELGYVAFENNQVILTRKGKELVEKYGIGPRADYTCSHCQGRTVEIDAFSELLEQFKEITRDRPEPAHQFDQAYVTPETTVARVALMHSRGDLENKEVFVLGDDDLTSVALMLSGLPKRIAVLDIDERLTKFIEKAADEIGYENIEIFTFDLRKPLPDYALHKFDTFITDPPETVEAIRAFVGRGIATLKGPGCAGYFGITRRESSLDKWREIQRVLLNEFGVVITDIIRNFNEYVNWGYVEETRAWRLLPIKVKPSYNWYKSYMFRIQTLEGSKGFEDEITVGQELYDDEESSTT

Secondary structure (DSSP, 8-state):
-HHHHHHHHHHTT-SS---HHHHHHHHHHHHH---HHHHHHHHTS-HHHHHHHHHHHHHTTSEEEETTEEEE-HHHHHHHHHHT-PPPP--B-TTTTTSSB--GGGHHHHHHHHHHTTTPPPPPGGGT--PBPHHHHHHHHHHHHHTT-STT-EEEEE--TT-HHHHHHHHT--SEEEEEES-HHHHHHHHHHHHHHT--SEEEEE--TTSPPPGGGTT-BSEEEE----SHHHIIIIIIHHHHHB-STT-EEEEEEESSS--HHHHHHHHHIIIIIS--EEEEEEEEEEEBPPPTTGGGSHHHHH-SS----SS---EEEEEEEE--TT-----S----SGGGT--SS----/-HHHHHHHHHHHHH-SS---HHHHHHHHHHHHH---HHHHHHHHTS-HHHHHHHHHHHHHTTSEEEETTEEEE-HHHHHHHHHHT--PPP--B-TTTTT-SB--GGGHHHHHHHHHHHTTPPPPPGGGT--PBPHHHHHHHHHHHHHTT-STT-EEEEE--TT-HHHHHHHHT--SEEEEEES-HHHHHHHHHHHHHHT--SEEEEE--TTSPPPGGGTT-BSEEEE----SHHHIIIIIIHHHHHB-STT-EEEEEE-SSSS-HHHHHHHHHIIIIIS--EEEEEEEEEEEBPPPTTGGGSHHHHH-SS----SS---EEEEEEEE--TT----------SGGGT--TT----/-HHHHHHHHHHHH-SS---HHHHHHHHHHHTT---HHHHHHHHT--HHHHHHHHHHHHHHTSEEEETTEEEE-HHHHHHHHHHT-PPPP--B-TTTTTSSB--GGGHHHHHHHHHHTTTPPPPPGGGT--PBPHHHHHHHHHHHHHTT-STT-EEEEE--TT-HHHHHHHHT--SEEEEEES-HHHHHHHHHHHHHHT--SEEEEE--TTSPPPGGGSS-BSEEEE---SSHHHHIIIIIHHHHHB-STT-EEEEEEESSSS-HHHHHHHHHIIIIIS--EEEEEEEEEEEBPPPTTGGGSHHHHH-SS----SS---EEEEEEEE--TT-----SPP--SGGGT--TT----/-HHHHHHHHHHHH-SS---HHHHHHHHHHHTT---HHHHHHHHTS-HHHHHHHHHHHHHHTSEEEETTEEEE-HHHHHHHHHHT--PPP--B-TTTTTSSB--GGGHHHHHHHHHHHTTPPPPPGGGT--PBPHHHHHHHHHHHHHTTSSTT-EEEEE--TT-HHHHHHHHT--SEEEEEES-HHHHHHHHHHHHHHT--SEEEEE--TTSPPPGGGSS-BSEEEE---SSHHHIIIIIIHHHHTB-STT-EEEEEEESSS--HHHHHHHHHIIIIIS--EEEEEEEEEEEBPP-TTGGGSHHHHH-SS----SS---EEEEEEEE--TT-----SPP--SGGGT--TT----/-HHHHHHHHHHTT-SS---HHHHHHHHHHHTT---HHHHHHHHTS-HHHHHHHHHHHHHHTSEEEETTEEEE-HHHHHHHHHHT-PPPP--B-TTTTTSSB--GGGHHHHHHHHHHHTTPPPPPGGGT--PBPHHHHHHHHHHHHHTT-STT-EEEEE--TT-HHHHHHHHT--SEEEEEES-HHHHHHHHHHHHHHT--SEEEEE--TTSPPPGGGSS-BSEEEE---SSHHHHIIIIIHHHHTB-STT-EEEEEE-SSS--HHHHHHHHHIIIIIS--EEEEEEEEEEEB---TTGGGSHHHHH-SS----SS---EEEEEEEE--TT----------SGGGT--TT----/-HHHHHHHHHHHH-SS---HHHHHHHHHHHHH---HHHHHHHHTS-HHHHHHHHHHHHHTTSEEEETTEEEE-HHHHHHHHHTT-PPPP--B-TTTTTSSB--GGGHHHHHHHHHHHTT-----GGGT--PBPHHHHHHHHHHHHHTT-STT-EEEEE--TT-HHHHHHHHT--SEEEEEES-HHHHHHHHHHHHHHT--SEEEEE--TTSPPPGGGTT-BSEEEE---SSHHHHIIIIIHHHHTB-STT-EEEEEEESSS--HHHHHHHHHIIIIIS--EEEEEEEEEEEBPPPTTGGGSHHHHH-SS----SS---EEEEEEEE--TT----------SGGGT--TT----/-HHHHHHHHHHHH-SS---HHHHHHHHHHHHH---HHHHHHHHTS-HHHHHHHHHHHHHTTSEEEETTEEEE-HHHHHHHHHHT--PPP----TTTTTSS---GGGHHHHHHHHHHHTTPPPPPGGGT--PBPHHHHHHHHHHHHHTTSSTT-EEEEE--TT-HHHHHHHHT--SEEEEEES-HHHHHHHHHHHHHHT--SEEEEE--TTSPPPGGGTT-BSEEEE---SSHHHHIIIIIHHHHTB-STT-EEEEEEESSS--HHHHHHHHHIIIIIS--EEEEEEEEEEEBPP-TTGGGSHHHHH-SS----SS---EEEEEEEE--TT-----SPP--SGGGT--TT----

Nearest PDB structures (foldseek):
  5xnc-assembly1_A  TM=1.002E+00  e=3.444E-70  Thermococcus kodakarensis KOD1
  5xnh-assembly1_A  TM=9.936E-01  e=1.163E-64  Thermococcus kodakarensis KOD1
  5xnh-assembly1_H  TM=9.976E-01  e=5.233E-64  Thermococcus kodakarensis KOD1
  2qm3-assembly1_A-2  TM=9.484E-01  e=1.875E-53  Pyrococcus furiosus DSM 3638
  6j27-assembly1_A  TM=9.498E-01  e=4.538E-37  Thermus thermophilus HB27

B-factor: mean 45.03, std 16.71, range [10.54, 143.65]

Foldseek 3Di:
DVLVVLLVQLVVQAPPDDDSLLLLLLLLQLQVWFALLSSLLRSLAALSSSLSSLVSCVVVQQWDADPNGIHGDPVVVVVCVVVVRHHDDDDQDPQQSQLPDHCVVVPVLLVVVCVLCVPPDADDPQQLDFAFDSRLLSSVVVVCVVVVAFAQWEEEEEAPSNPNVLSSLSVVGYVAYEYEEQDVSNLVSNVVSCVVSVPDRYHGYYDDLLAFDDPVQFQDGQEYEYAWAQDLLGCQSGVLSRQRNHNAFFGKYKYWDGSHQDPVVSVVVSVCCQCPVQNKAWDDWTPQSTFTDQHDCQCVKQSQVSHPRHDRDPGRSTGTIMIMIGGDHPGHGHGDRHPDRSVSRDDSSDIRD/DVVLVQLLVQLVVQAVPDDDSLLLLLLLLQLQVWFALLSSLLRSLAALLSSLSSLVSCVVVQQWDQDPNGIHGDPVVVVVCVVVVRHHDDDDQDPQLSQLPDHLVVCVVLLVVVCVLCVPPDAADLQAVDFEFDSRLLSSVVVVCVVVVAFAQWEEEEEAPSNPNVLSSLSVVGYVAYEYEEQDVSRLVSNVVSCVVSVPPRYHYYYDDLLAFDDPVLFLAGQEYEYEWAQDLVGCQSGVLSRQRSHNAFFGKYKYWDGSHQAPVVSVVVSVCCVCPVFNKDWDDKTPQSTFTDQHPCQCVKQSQVSHPRHDGDPGRSTGTIMIMIGGDHPGHGHGDRHDDRSVSRDDSSDIRD/DVLVQLQVQLVVQAPPDDDSLLLLLLLLQLQVWQALLSSLLRSLAALLSSLSSLVSCVVVQQWDQDPLGIHGDPVVVVVCVVVVRHHDDDPQDPQQSQLVDHQVVVVVLLVVVCVLCVPPDAADLQQLDFEFDSRLLSSVVVVCVVVVAFAQWEEEEEAPSNPNVLSSQSVVGYVAYEYEEQDPSHLVSVVVSCVVSVRDRYHYDYDDLLAFDDPVQFLAGQEYEYEWAQDLLGCQSGVQNRQRSHNAFFGKYKYWDGSHQAPVVSVVVSVCCQCPVQNKDWPDKTAQSTFTDDHPCQCVKQSQVSHPRRDRDPGRSTGTIMIMITGHHPGHGHGDRHDDRCVSRDDSRGIRD/DVLVQLLVQLVVVAPPDDDSLLLLLLLLQLQVWFALLSSLLSSLAALLSSLSNLVSCVVVQQWDADPLGIHGDPVVVVVCVVVVRHHDDDDQDPQQSQQPDHQPVCVVLLVVVCVLCVPPDADDPQQLDFEFDSRLLSSVVVVCVVVVAFAQWEEEEEAPSNPNVLSSQSVPGYVAYEYEEQDPSHLVSNVVSCVVSVRDHYHYYHDDLLAFDDPQLFQAGQEYEYAWAQDLVRCQSGVLNRQRSHNAFFGKYKYWDGSHQAGVVSVVVNVCCQCPVQNKAWDDKTPFSTFTDFHDCQCVKQSQVSDPRHDGDPDRSTGTIMIMITGDVPGHGHGDHHDDRCSSRDDSRGIRD/DVLVQLLVQLVVVAPPDDDSLLLLLLLLQLQVWFQLLSSLLRSLAALLSSLSSLVSCVVVQQWDADPNGTHGDPVVVVVCVVVVRHHDDDDQPPQLSQLPFHCPVPVVLLVVQCVLCVVQDAADLQALDFEFDSSLLSSVVRVCVVVPAFAQWEEEEEAPSNPNVLSSQSVVGYVAYEYEEQDPSHQVSNVVSCVVSVPDHYHGYYDDLLAFDDPVQFLAGQEYEYEWAQDLVGCQSRVLSRQRSHNAFFGKYKYWDGSHQAPVVSVVVNVCCCCPVFNKAWPDKTPQSTFTDDHDCQCVKQSQVSDPRHDGDPDRSTGTIMIMIGGDPPGHGHGHRHDDRCSSRDDSRHIRD/DVQVQLLVQLVVQAPPDDDSLLLLLLLLQLQVWFQLLSSLQRSLAALLSSLSSLVSCVVVQQWDQDPNGTHGDPNVVVVCVVVVRHHDDDDQDPQLRQLPDHQVVPPPLLVVVCVLCVPPDAADPQQLDFAFDSSLLSSVVRVCVVVVAFAQWEEEEEAPSNPNVLSSQSVVRYPAYEYEELDPSRLVSNVVSCVVSVPDRYHGYYDDLLAFDDPVQFQAGQEYEYEFAQDLVRCQSRVLSRQRSHNAFFGKYKYWDGSHQDPVVSVVVNVCCQCPVQNKDWDDWTPQSTFTDDHDCQCVKQSQVSHPRRDDDPGRSTGTIMIMITGHPPGHGHGDHHPDDCVSRDDSSGIRD/DVLVVLLVQLVVPAPPDDDSLLLLLQLLQLQVFFALLSSLLRSLAALLSSLSSLVSCVVVQQWDQDPLGIHGDPVVVVVCVVVVRHHDDDDQPPQLSQLPDHQPVCVVLLVVVCVLCVPQDADDLQQLDFAFDSSLLSSVVVVCVVVPAAAQWEEEEEAPSNCNVLSSQSVVRYPAYEYEEQDPSRLVSNVVSCVVSVRPHYHYYYDDLLAFDDPVQFLAGQEYEYEWAQDLLGCQSGVQSRQRSHNAFNGKYKYWDGSHQAPVVSVVVNVCCCCPVFVKAWDDKGPFSTFTDFHDCQCVKQSQVSDPRHDGDPDRSTGTIMIMIGGDPPGHGRGDRHDDRSVSNDDSSDISD

CATH classification: 1.10.10.10 (+1 more: 3.40.50.150)